Protein 7Q97 (pdb70)

Foldseek 3Di:
DEQFDWADLVVVVVQVDQCAPPCQGFLFQWHKDWDVLQFLDWAFFLDIDTWTKIFIRPAPDQAAQAGPRIFTQQFWKWFADDQCGIWTAGRHRIITDPGPDFYLLQKDWDDDPFWIKIQGQFFKIWTWGADVPDNGMIGTAKIDGLARWIKGWDADPVGHTAFIATPVRHTFKGWDADDVCRRYTAWMWTQFPVRDIATAKGFDADPSSHTAWIAGSVRQTAKGWDADPVRHTAWIAGLQGKIKGWDWDADPVRDIGTAWIDTPLGWIKGWDADVVQQKIWIATPVRFIWIWHADPSSRTAWTQGSVRWIKGFDADRSGDTAWIAGSVGKIWGWDADPSNHTAWIATSVGQMKGFDADDVHRHTAKTAGSVGQMKGWDADPSRATAKIAGSVGWIKGWDADSSGHTAWIAGPPGQIKGFDADNSGHTAWIAGSDRWIKGFDADRSGDTAWIAGRVGWIKGWDADPSRHTAKIATPVGFMKGWDDDSNPQKIWIAASVGFIKIWGAHSVRHTAWIQGRVGQIWGWDAHSVGQTAWTAASVGFIKGWDADPVRDTAKIAARQGWMWGFDADSSGATAWIWIDFHVPIWIKGFDPDPNRHTAWIDGPQFIKGWDADPVRHTAKIKTDGDPDDIFIKGWDADPVRHTAWIQGPVGIKGFDADPLGDTQWIADRVGKIWGWDDPSAAAQTFTQTRHRTAKGFHADSVSHGQKIDGFCKIKGWDADPVGHTADIDIGVAKGFDADSNRHTAKIWGHDPDDIKMWGWDADPVGFTAWIATSVRPDIDGWAADRVGQTDQPPVPNDDDPRSSDDADHVQKGWDADSQRFTAWIAHDVFGIKGWDADSLRHTAKIWGQDPQGIKMKGWDADQQGFTFKIWIATPPRHTDWMKGFDDDVLATAWIDTDVWIKGFDPDPPFLATFWIWIDDDPPTAIWGFDADLQSFTAFIAGPVRPGQKGFDADFFLRPTPDIDHDPDDDDDACGGRQWGADVVVRWIAQTNFIAHRVRQWTRHFAPCPPVVHSDRTHQDSGSRFKHDRNSHCTFNGSIDGCPGDHD/DEQFDWADLVVVVVQVDQCAPPCQGFLFQWHKDWDVLQFLDWAFFLDIDTWTKIFIRPAPDQAAQAGPRIFTQQFWKWFADDQCGIWTAGRHRIITDPGPDFYLLQKDWDDDPFWIKIQGQFFKIWTWGADVPDNGMIGTAKIDGLARWIKGWDADPVGHTAFIATPVRHTFKGWDADDVCRRYTAWMWTQFPVRDIATAKGFDADPSSHTAWIAGSVRQTAKGWDADPVRHTAWIAGLQGKIKGWDWDADPVRDIGTAWIDTPLGWIKGWDADVVQQKIWIATPVRFIWIWHADPSSRTAWTQGSVRWIKGFDADRSGDTAWIAGSVGKIWGWDADPSNHTAWIATSVGQMKGFDADDVHRHTAKTAGSVGQMKGWDADPSRATAKIAGSVGWIKGWDADSSGHTAWIAGPPGQIKGFDADNSGHTAWIAGSDRWIKGFDADRSGDTAWIAGRVGWIKGWDADPSRHTAKIATPVGFMKGWDDDSNPQKIWIAASVGFIKIWGAHSVRHTAWIQGRVGQIWGWDAHSVGQTAWTAASVGFIKGWDADPVRDTAKIAARQGWMWGFDADSSGATAWIWIDFHVPIWIKGFDPDPNRHTAWIDGPQFIKGWDADPVRHTAKIKTDGDPDDIFIKGWDADPVRHTAWIQGPVGIKGFDADPLGDTQWIADRVGKIWGWDDPSAAAQTFTQTRHRTAKGFHADSVSHGQKIDGFCKIKGWDADPVGHTADIDIGVAKGFDADSNRHTAKIWGHDPDDIKMWGWDADPVGFTAWIATSVRPDIDGWAADRVGQTDQPPVPNDDDPRSSDDADHVQKGWDADSQRFTAWIAHDVFGIKGWDADSLRHTAKIWGQDPQGIKMKGWDADQQGFTFKIWIATPPRHTDWMKGFDDDVLATAWIDTDVWIKGFDPDPPFLATFWIWIDDDPPTAIWGFDADLQSFTAFIAGPVRPGQKGFDADFFLRPTPDIDHDPDDDDDACGGRQWGADVVVRWIAQTNFIAHRVRQWTRHFAPCPPVVHSDRTHQDSGSRFKHDRNSHCTFNGSIDGCPGDHD

Nearest PDB structures (foldseek):
  7q97-assembly1_B  TM=1.001E+00  e=0.000E+00  Pseudomonas protegens Pf-5
  8qja-assembly4_D  TM=9.108E-01  e=1.073E-73  Advenella mimigardefordensis DPN7
  8qja-assembly3_C  TM=9.057E-01  e=6.418E-73  Advenella mimigardefordensis DPN7
  8qja-assembly1_A  TM=9.033E-01  e=5.367E-73  Advenella mimigardefordensis DPN7
  8qja-assembly2_B  TM=9.034E-01  e=8.206E-72  Advenella mimigardefordensis DPN7

Radius of gyration: 44.53 Å; Cα contacts (8 Å, |Δi|>4): 4723; chains: 2; bounding box: 125×110×73 Å

Structure (mmCIF, N/CA/C/O backbone):
data_7Q97
#
_entry.id   7Q97
#
_cell.length_a   1.00
_cell.length_b   1.00
_cell.length_c   1.00
_cell.angle_alpha   90.00
_cell.angle_beta   90.00
_cell.angle_gamma   90.00
#
_symmetry.space_group_name_H-M   'P 1'
#
loop_
_atom_site.group_PDB
_atom_site.id
_atom_site.type_symbol
_atom_site.label_atom_id
_atom_site.label_alt_id
_atom_site.label_comp_id
_atom_site.label_asym_id
_atom_site.label_entity_id
_atom_site.label_seq_id
_atom_site.pdbx_PDB_ins_code
_atom_site.Cartn_x
_atom_site.Cartn_y
_atom_site.Cartn_z
_atom_site.occupancy
_atom_site.B_iso_or_equiv
_atom_site.auth_seq_id
_atom_site.auth_comp_id
_atom_site.auth_asym_id
_atom_site.auth_atom_id
_atom_site.pdbx_PDB_model_num
ATOM 1 N N . LYS A 1 208 ? 92.436 177.186 126.445 1.00 56.82 268 LYS A N 1
ATOM 2 C CA . LYS A 1 208 ? 91.736 176.419 127.470 1.00 56.82 268 LYS A CA 1
ATOM 3 C C . LYS A 1 208 ? 91.439 175.005 126.982 1.00 56.82 268 LYS A C 1
ATOM 4 O O . LYS A 1 208 ? 90.848 174.204 127.702 1.00 56.82 268 LYS A O 1
ATOM 12 N N . GLY A 1 209 ? 91.851 174.706 125.761 1.00 56.70 269 GLY A N 1
ATOM 13 C CA . GLY A 1 209 ? 91.654 173.384 125.206 1.00 56.70 269 GLY A CA 1
ATOM 14 C C . GLY A 1 209 ? 91.840 173.400 123.705 1.00 56.70 269 GLY A C 1
ATOM 15 O O . GLY A 1 209 ? 92.054 174.444 123.088 1.00 56.70 269 GLY A O 1
ATOM 17 N N . LYS A 1 210 ? 91.752 172.202 123.129 1.00 55.13 270 LYS A N 1
ATOM 18 C CA . LYS A 1 210 ? 91.874 172.009 121.686 1.00 55.13 270 LYS A CA 1
ATOM 19 C C . LYS A 1 210 ? 93.207 172.562 121.173 1.00 55.13 270 LYS A C 1
ATOM 20 O O . LYS A 1 210 ? 93.261 173.466 120.338 1.00 55.13 270 LYS A O 1
ATOM 28 N N . PHE A 1 211 ? 94.292 171.994 121.696 1.00 52.97 271 PHE A N 1
ATOM 29 C CA . PHE A 1 211 ? 95.645 172.375 121.299 1.00 52.97 271 PHE A CA 1
ATOM 30 C C . PHE A 1 211 ? 96.021 171.556 120.069 1.00 52.97 271 PHE A C 1
ATOM 31 O O . PHE A 1 211 ? 96.437 170.401 120.179 1.00 52.97 271 PHE A O 1
ATOM 41 N N . LEU A 1 212 ? 95.893 172.162 118.894 1.00 51.64 272 LEU A N 1
ATOM 42 C CA . LEU A 1 212 ? 96.154 171.460 117.648 1.00 51.64 272 LEU A CA 1
ATOM 43 C C . LEU A 1 212 ? 97.636 171.129 117.497 1.00 51.64 272 LEU A C 1
ATOM 44 O O . LEU A 1 212 ? 98.505 171.708 118.151 1.00 51.64 272 LEU A O 1
ATOM 51 N N . SER A 1 213 ? 97.909 170.158 116.634 1.00 46.59 273 SER A N 1
ATOM 52 C CA . SER A 1 213 ? 99.268 169.773 116.278 1.00 46.59 273 SER A CA 1
ATOM 53 C C . SER A 1 213 ? 99.222 169.122 114.900 1.00 46.59 273 SER A C 1
ATOM 54 O O . SER A 1 213 ? 98.203 169.178 114.203 1.00 46.59 273 SER A O 1
ATOM 59 N N . ASN A 1 214 ? 100.332 168.509 114.499 1.00 43.35 274 ASN A N 1
ATOM 60 C CA . ASN A 1 214 ? 100.419 167.803 113.226 1.00 43.35 274 ASN A CA 1
ATOM 61 C C . ASN A 1 214 ? 101.283 166.568 113.421 1.00 43.35 274 ASN A C 1
ATOM 62 O O . ASN A 1 214 ? 102.450 166.684 113.803 1.00 43.35 274 ASN A O 1
ATOM 69 N N . LEU A 1 215 ? 100.716 165.395 113.164 1.00 37.26 275 LEU A N 1
ATOM 70 C CA . LEU A 1 215 ? 101.461 164.150 113.303 1.00 37.26 275 LEU A CA 1
ATOM 71 C C . LEU A 1 215 ? 102.695 164.142 112.404 1.00 37.26 275 LEU A C 1
ATOM 72 O O . LEU A 1 215 ? 102.929 165.077 111.640 1.00 37.26 275 LEU A O 1
ATOM 79 N N . SER A 1 229 ? 90.674 144.686 123.960 1.00 29.97 289 SER A N 1
ATOM 80 C CA . SER A 1 229 ? 89.568 144.206 123.141 1.00 29.97 289 SER A CA 1
ATOM 81 C C . SER A 1 229 ? 90.009 143.989 121.704 1.00 29.97 289 SER A C 1
ATOM 82 O O . SER A 1 229 ? 91.164 144.220 121.359 1.00 29.97 289 SER A O 1
ATOM 85 N N . GLN A 1 230 ? 89.075 143.543 120.863 1.00 30.83 290 GLN A N 1
ATOM 86 C CA . GLN A 1 230 ? 89.384 143.361 119.451 1.00 30.83 290 GLN A CA 1
ATOM 87 C C . GLN A 1 230 ? 89.650 144.697 118.773 1.00 30.83 290 GLN A C 1
ATOM 88 O O . GLN A 1 230 ? 90.500 144.789 117.881 1.00 30.83 290 GLN A O 1
ATOM 96 N N . ALA A 1 231 ? 88.926 145.743 119.176 1.00 29.93 291 ALA A N 1
ATOM 97 C CA . ALA A 1 231 ? 89.099 147.050 118.553 1.00 29.93 291 ALA A CA 1
ATOM 98 C C . ALA A 1 231 ? 90.490 147.611 118.817 1.00 29.93 291 ALA A C 1
ATOM 99 O O . ALA A 1 231 ? 91.123 148.172 117.915 1.00 29.93 291 ALA A O 1
ATOM 103 N N . THR A 1 232 ? 90.982 147.472 120.049 1.00 30.52 292 THR A N 1
ATOM 104 C CA . THR A 1 232 ? 92.300 147.990 120.392 1.00 30.52 292 THR A CA 1
ATOM 105 C C . THR A 1 232 ? 93.414 147.296 119.620 1.00 30.52 292 THR A C 1
ATOM 106 O O . THR A 1 232 ? 94.520 147.837 119.534 1.00 30.52 292 THR A O 1
ATOM 111 N N . ASN A 1 233 ? 93.154 146.113 119.067 1.00 29.65 293 ASN A N 1
ATOM 112 C CA . ASN A 1 233 ? 94.130 145.414 118.239 1.00 29.65 293 ASN A CA 1
ATOM 113 C C . ASN A 1 233 ? 94.000 145.773 116.766 1.00 29.65 293 ASN A C 1
ATOM 114 O O . ASN A 1 233 ? 95.013 145.946 116.083 1.00 29.65 293 ASN A O 1
ATOM 121 N N . ALA A 1 234 ? 92.773 145.880 116.261 1.00 30.64 294 ALA A N 1
ATOM 122 C CA . ALA A 1 234 ? 92.568 146.325 114.888 1.00 30.64 294 ALA A CA 1
ATOM 123 C C . ALA A 1 234 ? 93.100 147.737 114.684 1.00 30.64 294 ALA A C 1
ATOM 124 O O . ALA A 1 234 ? 93.695 148.043 113.645 1.00 30.64 294 ALA A O 1
ATOM 128 N N . LEU A 1 235 ? 92.894 148.609 115.669 1.00 30.03 295 LEU A N 1
ATOM 129 C CA . LEU A 1 235 ? 93.416 149.969 115.590 1.00 30.03 295 LEU A CA 1
ATOM 130 C C . LEU A 1 235 ? 94.938 149.986 115.538 1.00 30.03 295 LEU A C 1
ATOM 131 O O . LEU A 1 235 ? 95.528 150.762 114.779 1.00 30.03 295 LEU A O 1
ATOM 138 N N . THR A 1 236 ? 95.591 149.139 116.330 1.00 30.04 296 THR A N 1
ATOM 139 C CA . THR A 1 236 ? 97.046 149.119 116.385 1.00 30.04 296 THR A CA 1
ATOM 140 C C . THR A 1 236 ? 97.686 148.442 115.180 1.00 30.04 296 THR A C 1
ATOM 141 O O . THR A 1 236 ? 98.881 148.640 114.944 1.00 30.04 296 THR A O 1
ATOM 147 N N . GLN A 1 237 ? 96.935 147.647 114.422 1.00 30.02 297 GLN A N 1
ATOM 148 C CA . GLN A 1 237 ? 97.478 147.033 113.218 1.00 30.02 297 GLN A CA 1
ATOM 149 C C . GLN A 1 237 ? 97.467 147.968 112.021 1.00 30.02 297 GLN A C 1
ATOM 150 O O . GLN A 1 237 ? 98.153 147.690 111.033 1.00 30.02 297 GLN A O 1
ATOM 158 N N . ALA A 1 238 ? 96.713 149.065 112.082 1.00 25.26 298 ALA A N 1
ATOM 159 C CA . ALA A 1 238 ? 96.573 149.956 110.942 1.00 25.26 298 ALA A CA 1
ATOM 160 C C . ALA A 1 238 ? 97.237 151.308 111.136 1.00 25.26 298 ALA A C 1
ATOM 161 O O . ALA A 1 238 ? 97.610 151.938 110.143 1.00 25.26 298 ALA A O 1
ATOM 163 N N . VAL A 1 239 ? 97.411 151.757 112.378 1.00 23.91 299 VAL A N 1
ATOM 164 C CA . VAL A 1 239 ? 98.065 153.038 112.617 1.00 23.91 299 VAL A CA 1
ATOM 165 C C . VAL A 1 239 ? 99.474 153.022 112.044 1.00 23.91 299 VAL A C 1
ATOM 166 O O . VAL A 1 239 ? 99.909 153.982 111.398 1.00 23.91 299 VAL A O 1
ATOM 172 N N . VAL A 1 240 ? 100.201 151.929 112.253 1.00 19.94 300 VAL A N 1
ATOM 173 C CA . VAL A 1 240 ? 101.580 151.801 111.810 1.00 19.94 300 VAL A CA 1
ATOM 174 C C . VAL A 1 240 ? 101.711 150.535 110.977 1.00 19.94 300 VAL A C 1
ATOM 175 O O . VAL A 1 240 ? 101.000 149.550 111.194 1.00 19.94 300 VAL A O 1
ATOM 181 N N . ALA A 1 241 ? 102.647 150.559 110.034 1.00 16.19 301 ALA A N 1
ATOM 182 C CA . ALA A 1 241 ? 102.855 149.491 109.071 1.00 16.19 301 ALA A CA 1
ATOM 183 C C . ALA A 1 241 ? 104.300 149.014 109.130 1.00 16.19 301 ALA A C 1
ATOM 184 O O . ALA A 1 241 ? 105.139 149.584 109.829 1.00 16.19 301 ALA A O 1
ATOM 188 N N . SER A 1 242 ? 104.580 147.946 108.391 1.00 15.95 302 SER A N 1
ATOM 189 C CA . SER A 1 242 ? 105.916 147.353 108.346 1.00 15.95 302 SER A CA 1
ATOM 190 C C . SER A 1 242 ? 106.479 147.109 109.743 1.00 15.95 302 SER A C 1
ATOM 191 O O . SER A 1 242 ? 107.628 146.694 109.896 1.00 15.95 302 SER A O 1
ATOM 194 N N . PRO A 1 245 ? 107.001 150.607 112.148 1.00 18.50 305 PRO A N 1
ATOM 195 C CA . PRO A 1 245 ? 107.950 151.714 112.067 1.00 18.50 305 PRO A CA 1
ATOM 196 C C . PRO A 1 245 ? 107.662 152.730 110.979 1.00 18.50 305 PRO A C 1
ATOM 197 O O . PRO A 1 245 ? 108.223 153.817 111.022 1.00 18.50 305 PRO A O 1
ATOM 208 N N . VAL A 1 246 ? 106.813 152.393 110.020 1.00 17.04 306 VAL A N 1
ATOM 209 C CA . VAL A 1 246 ? 106.389 153.331 108.992 1.00 17.04 306 VAL A CA 1
ATOM 210 C C . VAL A 1 246 ? 104.951 153.713 109.280 1.00 17.04 306 VAL A C 1
ATOM 211 O O . VAL A 1 246 ? 104.052 152.869 109.213 1.00 17.04 306 VAL A O 1
ATOM 224 N N . HIS A 1 247 ? 104.732 154.982 109.592 1.00 19.64 307 HIS A N 1
ATOM 225 C CA . HIS A 1 247 ? 103.383 155.461 109.811 1.00 19.64 307 HIS A CA 1
ATOM 226 C C . HIS A 1 247 ? 102.595 155.372 108.513 1.00 19.64 307 HIS A C 1
ATOM 227 O O . HIS A 1 247 ? 103.147 155.467 107.417 1.00 19.64 307 HIS A O 1
ATOM 241 N N . ALA A 1 248 ? 101.290 155.170 108.646 1.00 21.90 308 ALA A N 1
ATOM 242 C CA . ALA A 1 248 ? 100.445 154.933 107.484 1.00 21.90 308 ALA A CA 1
ATOM 243 C C . ALA A 1 248 ? 100.051 156.233 106.800 1.00 21.90 308 ALA A C 1
ATOM 244 O O . ALA A 1 248 ? 100.332 156.439 105.615 1.00 21.90 308 ALA A O 1
ATOM 251 N N . ALA A 1 249 ? 99.381 157.116 107.537 1.00 23.41 309 ALA A N 1
ATOM 252 C CA . ALA A 1 249 ? 98.949 158.385 106.970 1.00 23.41 309 ALA A CA 1
ATOM 253 C C . ALA A 1 249 ? 100.141 159.211 106.518 1.00 23.41 309 ALA A C 1
ATOM 254 O O . ALA A 1 249 ? 100.150 159.766 105.413 1.00 23.41 309 ALA A O 1
ATOM 261 N N . THR A 1 250 ? 101.158 159.296 107.362 1.00 21.41 310 THR A N 1
ATOM 262 C CA . THR A 1 250 ? 102.376 160.025 107.059 1.00 21.41 310 THR A CA 1
ATOM 263 C C . THR A 1 250 ? 103.428 159.020 106.618 1.00 21.41 310 THR A C 1
ATOM 264 O O . THR A 1 250 ? 103.743 158.082 107.355 1.00 21.41 310 THR A O 1
ATOM 275 N N . GLY A 1 251 ? 103.971 159.216 105.428 1.00 19.68 311 GLY A N 1
ATOM 276 C CA . GLY A 1 251 ? 104.940 158.285 104.901 1.00 19.68 311 GLY A CA 1
ATOM 277 C C . GLY A 1 251 ? 106.292 158.446 105.543 1.00 19.68 311 GLY A C 1
ATOM 278 O O . GLY A 1 251 ? 107.300 158.606 104.856 1.00 19.68 311 GLY A O 1
ATOM 282 N N . ALA A 1 252 ? 106.322 158.386 106.860 1.00 18.50 312 ALA A N 1
ATOM 283 C CA . ALA A 1 252 ? 107.503 158.689 107.640 1.00 18.50 312 ALA A CA 1
ATOM 284 C C . ALA A 1 252 ? 107.988 157.454 108.374 1.00 18.50 312 ALA A C 1
ATOM 285 O O . ALA A 1 252 ? 107.456 156.359 108.222 1.00 18.50 312 ALA A O 1
ATOM 292 N N . LYS A 1 253 ? 109.022 157.656 109.177 1.00 21.13 313 LYS A N 1
ATOM 293 C CA . LYS A 1 253 ? 109.587 156.640 110.038 1.00 21.13 313 LYS A CA 1
ATOM 294 C C . LYS A 1 253 ? 109.360 157.009 111.490 1.00 21.13 313 LYS A C 1
ATOM 295 O O . LYS A 1 253 ? 109.366 158.183 111.856 1.00 21.13 313 LYS A O 1
ATOM 314 N N . VAL A 1 254 ? 109.151 155.997 112.315 1.00 18.75 314 VAL A N 1
ATOM 315 C CA . VAL A 1 254 ? 109.245 156.154 113.754 1.00 18.75 314 VAL A CA 1
ATOM 316 C C . VAL A 1 254 ? 109.995 154.944 114.267 1.00 18.75 314 VAL A C 1
ATOM 317 O O . VAL A 1 254 ? 109.597 153.806 114.003 1.00 18.75 314 VAL A O 1
ATOM 330 N N . LEU A 1 255 ? 111.078 155.179 114.982 1.00 19.98 315 LEU A N 1
ATOM 331 C CA . LEU A 1 255 ? 111.993 154.115 115.363 1.00 19.98 315 LEU A CA 1
ATOM 332 C C . LEU A 1 255 ? 112.342 154.315 116.832 1.00 19.98 315 LEU A C 1
ATOM 333 O O . LEU A 1 255 ? 113.315 154.990 117.170 1.00 19.98 315 LEU A O 1
ATOM 349 N N . GLY A 1 256 ? 111.536 153.719 117.697 1.00 23.25 316 GLY A N 1
ATOM 350 C CA . GLY A 1 256 ? 111.777 153.761 119.119 1.00 23.25 316 GLY A CA 1
ATOM 351 C C . GLY A 1 256 ? 111.243 152.536 119.821 1.00 23.25 316 GLY A C 1
ATOM 352 O O . GLY A 1 256 ? 110.060 152.210 119.702 1.00 23.25 316 GLY A O 1
ATOM 356 N N . ALA A 1 257 ? 112.098 151.859 120.566 1.00 26.88 317 ALA A N 1
ATOM 357 C CA . ALA A 1 257 ? 111.738 150.622 121.246 1.00 26.88 317 ALA A CA 1
ATOM 358 C C . ALA A 1 257 ? 112.903 150.231 122.147 1.00 26.88 317 ALA A C 1
ATOM 359 O O . ALA A 1 257 ? 113.874 150.983 122.293 1.00 26.88 317 ALA A O 1
ATOM 366 N N . ASP A 1 258 ? 112.812 149.042 122.744 1.00 29.05 318 ASP A N 1
ATOM 367 C CA . ASP A 1 258 ? 113.879 148.552 123.605 1.00 29.05 318 ASP A CA 1
ATOM 368 C C . ASP A 1 258 ? 115.192 148.384 122.855 1.00 29.05 318 ASP A C 1
ATOM 369 O O . ASP A 1 258 ? 116.249 148.318 123.490 1.00 29.05 318 ASP A O 1
ATOM 378 N N . ASP A 1 259 ? 115.153 148.300 121.524 1.00 27.96 319 ASP A N 1
ATOM 379 C CA . ASP A 1 259 ? 116.394 148.221 120.763 1.00 27.96 319 ASP A CA 1
ATOM 380 C C . ASP A 1 259 ? 117.214 149.492 120.928 1.00 27.96 319 ASP A C 1
ATOM 381 O O . ASP A 1 259 ? 118.448 149.446 120.962 1.00 27.96 319 ASP A O 1
ATOM 390 N N . ASP A 1 260 ? 116.545 150.633 121.031 1.00 26.23 320 ASP A N 1
ATOM 391 C CA . ASP A 1 260 ? 117.196 151.919 121.212 1.00 26.23 320 ASP A CA 1
ATOM 392 C C . ASP A 1 260 ? 117.308 152.328 122.675 1.00 26.23 320 ASP A C 1
ATOM 393 O O . ASP A 1 260 ? 117.745 153.445 122.961 1.00 26.23 320 ASP A O 1
ATOM 402 N N . LEU A 1 261 ? 116.916 151.462 123.601 1.00 27.58 321 LEU A N 1
ATOM 403 C CA . LEU A 1 261 ? 117.030 151.751 125.025 1.00 27.58 321 LEU A CA 1
ATOM 404 C C . LEU A 1 261 ? 118.443 151.388 125.450 1.00 27.58 321 LEU A C 1
ATOM 405 O O . LEU A 1 261 ? 118.741 150.245 125.794 1.00 27.58 321 LEU A O 1
ATOM 421 N N . ASP A 1 262 ? 119.328 152.383 125.427 1.00 26.20 322 ASP A N 1
ATOM 422 C CA . ASP A 1 262 ? 120.741 152.122 125.670 1.00 26.20 322 ASP A CA 1
ATOM 423 C C . ASP A 1 262 ? 120.994 151.613 127.084 1.00 26.20 322 ASP A C 1
ATOM 424 O O . ASP A 1 262 ? 121.793 150.691 127.280 1.00 26.20 322 ASP A O 1
ATOM 433 N N . PHE A 1 263 ? 120.340 152.193 128.085 1.00 26.60 323 PHE A N 1
ATOM 434 C CA . PHE A 1 263 ? 120.572 151.759 129.457 1.00 26.60 323 PHE A CA 1
ATOM 435 C C . PHE A 1 263 ? 119.484 152.319 130.360 1.00 26.60 323 PHE A C 1
ATOM 436 O O . PHE A 1 263 ? 118.695 153.180 129.964 1.00 26.60 323 PHE A O 1
ATOM 453 N N . THR A 1 264 ? 119.464 151.816 131.590 1.00 28.74 324 THR A N 1
ATOM 454 C CA . THR A 1 264 ? 118.499 152.227 132.597 1.00 28.74 324 THR A CA 1
ATOM 455 C C . THR A 1 264 ? 119.156 152.143 133.965 1.00 28.74 324 THR A C 1
ATOM 456 O O . THR A 1 264 ? 119.849 151.169 134.265 1.00 28.74 324 THR A O 1
ATOM 467 N N . LEU A 1 265 ? 118.928 153.163 134.793 1.00 28.05 325 LEU A N 1
ATOM 468 C CA . LEU A 1 265 ? 119.518 153.239 136.116 1.00 28.05 325 LEU A CA 1
ATOM 469 C C . LEU A 1 265 ? 118.452 153.152 137.196 1.00 28.05 325 LEU A C 1
ATOM 470 O O . LEU A 1 265 ? 117.320 153.602 137.000 1.00 28.05 325 LEU A O 1
ATOM 486 N N . PRO A 1 266 ? 118.782 152.586 138.352 1.00 27.61 326 PRO A N 1
ATOM 487 C CA . PRO A 1 266 ? 117.832 152.578 139.461 1.00 27.61 326 PRO A CA 1
ATOM 488 C C . PRO A 1 266 ? 117.705 153.946 140.106 1.00 27.61 326 PRO A C 1
ATOM 489 O O . PRO A 1 266 ? 118.596 154.793 140.030 1.00 27.61 326 PRO A O 1
ATOM 500 N N . GLY A 1 267 ? 116.573 154.150 140.754 1.00 28.29 327 GLY A N 1
ATOM 501 C CA . GLY A 1 267 ? 116.364 155.352 141.529 1.00 28.29 327 GLY A CA 1
ATOM 502 C C . GLY A 1 267 ? 114.897 155.584 141.783 1.00 28.29 327 GLY A C 1
ATOM 503 O O . GLY A 1 267 ? 114.025 154.942 141.201 1.00 28.29 327 GLY A O 1
ATOM 507 N N . LEU A 1 268 ? 114.640 156.533 142.680 1.00 32.26 328 LEU A N 1
ATOM 508 C CA . LEU A 1 268 ? 113.269 156.945 142.940 1.00 32.26 328 LEU A CA 1
ATOM 509 C C . LEU A 1 268 ? 112.616 157.439 141.660 1.00 32.26 328 LEU A C 1
ATOM 510 O O . LEU A 1 268 ? 111.457 157.115 141.377 1.00 32.26 328 LEU A O 1
ATOM 526 N N . MET A 1 269 ? 113.344 158.232 140.880 1.00 35.14 329 MET A N 1
ATOM 527 C CA . MET A 1 269 ? 112.970 158.540 139.507 1.00 35.14 329 MET A CA 1
ATOM 528 C C . MET A 1 269 ? 113.953 157.853 138.572 1.00 35.14 329 MET A C 1
ATOM 529 O O . MET A 1 269 ? 115.107 158.296 138.467 1.00 35.14 329 MET A O 1
ATOM 543 N N . PRO A 1 270 ? 113.566 156.775 137.897 1.00 31.81 330 PRO A N 1
ATOM 544 C CA . PRO A 1 270 ? 114.501 156.101 136.996 1.00 31.81 330 PRO A CA 1
ATOM 545 C C . PRO A 1 270 ? 114.951 157.001 135.859 1.00 31.81 330 PRO A C 1
ATOM 546 O O . PRO A 1 270 ? 114.215 157.875 135.397 1.00 31.81 330 PRO A O 1
ATOM 557 N N . ILE A 1 271 ? 116.181 156.780 135.414 1.00 30.04 331 ILE A N 1
ATOM 558 C CA . ILE A 1 271 ? 116.732 157.450 134.247 1.00 30.04 331 ILE A CA 1
ATOM 559 C C . ILE A 1 271 ? 116.698 156.462 133.092 1.00 30.04 331 ILE A C 1
ATOM 560 O O . ILE A 1 271 ? 117.381 155.433 133.125 1.00 30.04 331 ILE A O 1
ATOM 576 N N . GLU A 1 272 ? 115.912 156.774 132.070 1.00 29.98 332 GLU A N 1
ATOM 577 C CA . GLU A 1 272 ? 115.689 155.884 130.939 1.00 29.98 332 GLU A CA 1
ATOM 578 C C . GLU A 1 272 ? 116.182 156.593 129.685 1.00 29.98 332 GLU A C 1
ATOM 579 O O . GLU A 1 272 ? 115.598 157.596 129.263 1.00 29.98 332 GLU A O 1
ATOM 591 N N . TRP A 1 273 ? 117.256 156.072 129.091 1.00 26.15 333 TRP A N 1
ATOM 592 C CA . TRP A 1 273 ? 117.911 156.712 127.953 1.00 26.15 333 TRP A CA 1
ATOM 593 C C . TRP A 1 273 ? 117.329 156.157 126.657 1.00 26.15 333 TRP A C 1
ATOM 594 O O . TRP A 1 273 ? 117.928 155.335 125.964 1.00 26.15 333 TRP A O 1
ATOM 615 N N . GLN A 1 274 ? 116.131 156.629 126.330 1.00 26.84 334 GLN A N 1
ATOM 616 C CA . GLN A 1 274 ? 115.387 156.168 125.166 1.00 26.84 334 GLN A CA 1
ATOM 617 C C . GLN A 1 274 ? 115.507 157.192 124.046 1.00 26.84 334 GLN A C 1
ATOM 618 O O . GLN A 1 274 ? 115.089 158.342 124.204 1.00 26.84 334 GLN A O 1
ATOM 632 N N . ARG A 1 275 ? 116.067 156.773 122.922 1.00 23.54 335 ARG A N 1
ATOM 633 C CA . ARG A 1 275 ? 116.190 157.613 121.743 1.00 23.54 335 ARG A CA 1
ATOM 634 C C . ARG A 1 275 ? 115.017 157.402 120.796 1.00 23.54 335 ARG A C 1
ATOM 635 O O . ARG A 1 275 ? 114.328 156.383 120.837 1.00 23.54 335 ARG A O 1
ATOM 656 N N . PHE A 1 276 ? 114.802 158.386 119.927 1.00 23.40 336 PHE A N 1
ATOM 657 C CA . PHE A 1 276 ? 113.666 158.374 119.025 1.00 23.40 336 PHE A CA 1
ATOM 658 C C . PHE A 1 276 ? 114.043 159.062 117.725 1.00 23.40 336 PHE A C 1
ATOM 659 O O . PHE A 1 276 ? 114.780 160.047 117.731 1.00 23.40 336 PHE A O 1
ATOM 676 N N . TYR A 1 277 ? 113.517 158.549 116.621 1.00 19.01 337 TYR A N 1
ATOM 677 C CA . TYR A 1 277 ? 113.793 159.057 115.285 1.00 19.01 337 TYR A CA 1
ATOM 678 C C . TYR A 1 277 ? 112.490 159.128 114.514 1.00 19.01 337 TYR A C 1
ATOM 679 O O . TYR A 1 277 ? 111.746 158.146 114.484 1.00 19.01 337 TYR A O 1
ATOM 697 N N . ASN A 1 278 ? 112.215 160.264 113.881 1.00 21.06 338 ASN A N 1
ATOM 698 C CA . ASN A 1 278 ? 110.924 160.481 113.249 1.00 21.06 338 ASN A CA 1
ATOM 699 C C . ASN A 1 278 ? 111.002 160.827 111.773 1.00 21.06 338 ASN A C 1
ATOM 700 O O . ASN A 1 278 ? 110.092 160.476 111.027 1.00 21.06 338 ASN A O 1
ATOM 711 N N . SER A 1 279 ? 112.043 161.512 111.334 1.00 20.69 339 SER A N 1
ATOM 712 C CA . SER A 1 279 ? 112.220 161.945 109.953 1.00 20.69 339 SER A CA 1
ATOM 713 C C . SER A 1 279 ? 111.203 162.981 109.521 1.00 20.69 339 SER A C 1
ATOM 714 O O . SER A 1 279 ? 111.094 163.268 108.325 1.00 20.69 339 SER A O 1
ATOM 722 N N . ARG A 1 280 ? 110.450 163.547 110.454 1.00 23.50 340 ARG A N 1
ATOM 723 C CA . ARG A 1 280 ? 109.498 164.590 110.132 1.00 23.50 340 ARG A CA 1
ATOM 724 C C . ARG A 1 280 ? 109.686 165.832 110.984 1.00 23.50 340 ARG A C 1
ATOM 725 O O . ARG A 1 280 ? 109.090 166.866 110.669 1.00 23.50 340 ARG A O 1
ATOM 746 N N . ASP A 1 281 ? 110.497 165.770 112.037 1.00 29.20 341 ASP A N 1
ATOM 747 C CA . ASP A 1 281 ? 110.773 166.944 112.846 1.00 29.20 341 ASP A CA 1
ATOM 748 C C . ASP A 1 281 ? 111.633 167.939 112.072 1.00 29.20 341 ASP A C 1
ATOM 749 O O . ASP A 1 281 ? 112.423 167.568 111.200 1.00 29.20 341 ASP A O 1
ATOM 758 N N . GLU A 1 282 ? 111.466 169.218 112.396 1.00 36.92 342 GLU A N 1
ATOM 759 C CA . GLU A 1 282 ? 112.143 170.297 111.691 1.00 36.92 342 GLU A CA 1
ATOM 760 C C . GLU A 1 282 ? 113.437 170.745 112.363 1.00 36.92 342 GLU A C 1
ATOM 761 O O . GLU A 1 282 ? 114.099 171.652 111.850 1.00 36.92 342 GLU A O 1
ATOM 773 N N . ARG A 1 283 ? 113.817 170.142 113.487 1.00 35.83 343 ARG A N 1
ATOM 774 C CA . ARG A 1 283 ? 115.048 170.522 114.170 1.00 35.83 343 ARG A CA 1
ATOM 775 C C . ARG A 1 283 ? 116.246 169.987 113.401 1.00 35.83 343 ARG A C 1
ATOM 776 O O . ARG A 1 283 ? 116.495 168.778 113.383 1.00 35.83 343 ARG A O 1
ATOM 797 N N . ARG A 1 284 ? 116.987 170.891 112.762 1.00 35.63 344 ARG A N 1
ATOM 798 C CA . ARG A 1 284 ? 118.166 170.517 111.993 1.00 35.63 344 ARG A CA 1
ATOM 799 C C . ARG A 1 284 ? 119.371 170.202 112.862 1.00 35.63 344 ARG A C 1
ATOM 800 O O . ARG A 1 284 ? 120.307 169.555 112.380 1.00 35.63 344 ARG A O 1
ATOM 821 N N . ASP A 1 285 ? 119.377 170.643 114.116 1.00 33.34 345 ASP A N 1
ATOM 822 C CA . ASP A 1 285 ? 120.521 170.473 114.995 1.00 33.34 345 ASP A CA 1
ATOM 823 C C . ASP A 1 285 ? 120.064 169.930 116.338 1.00 33.34 345 ASP A C 1
ATOM 824 O O . ASP A 1 285 ? 118.904 170.071 116.730 1.00 33.34 345 ASP A O 1
ATOM 833 N N . GLY A 1 286 ? 120.999 169.305 117.037 1.00 27.29 346 GLY A N 1
ATOM 834 C CA . GLY A 1 286 ? 120.704 168.740 118.336 1.00 27.29 346 GLY A CA 1
ATOM 835 C C . GLY A 1 286 ? 121.917 168.029 118.881 1.00 27.29 346 GLY A C 1
ATOM 836 O O . GLY A 1 286 ? 122.990 168.022 118.272 1.00 27.29 346 GLY A O 1
ATOM 840 N N . LEU A 1 287 ? 121.729 167.426 120.051 1.00 24.59 347 LEU A N 1
ATOM 841 C CA . LEU A 1 287 ? 122.806 166.698 120.697 1.00 24.59 347 LEU A CA 1
ATOM 842 C C . LEU A 1 287 ? 123.176 165.416 119.969 1.00 24.59 347 LEU A C 1
ATOM 843 O O . LEU A 1 287 ? 124.237 164.854 120.254 1.00 24.59 347 LEU A O 1
ATOM 859 N N . LEU A 1 288 ? 122.340 164.943 119.047 1.00 22.21 348 LEU A N 1
ATOM 860 C CA . LEU A 1 288 ? 122.591 163.706 118.331 1.00 22.21 348 LEU A CA 1
ATOM 861 C C . LEU A 1 288 ? 122.397 163.833 116.833 1.00 22.21 348 LEU A C 1
ATOM 862 O O . LEU A 1 288 ? 122.535 162.834 116.125 1.00 22.21 348 LEU A O 1
ATOM 878 N N . GLY A 1 289 ? 122.085 165.008 116.335 1.00 23.93 349 GLY A N 1
ATOM 879 C CA . GLY A 1 289 ? 121.947 165.236 114.916 1.00 23.93 349 GLY A CA 1
ATOM 880 C C . GLY A 1 289 ? 120.500 165.393 114.499 1.00 23.93 349 GLY A C 1
ATOM 881 O O . GLY A 1 289 ? 119.582 165.474 115.317 1.00 23.93 349 GLY A O 1
ATOM 885 N N . ALA A 1 290 ? 120.314 165.453 113.186 1.00 23.90 350 ALA A N 1
ATOM 886 C CA . ALA A 1 290 ? 118.988 165.622 112.619 1.00 23.90 350 ALA A CA 1
ATOM 887 C C . ALA A 1 290 ? 118.153 164.367 112.812 1.00 23.90 350 ALA A C 1
ATOM 888 O O . ALA A 1 290 ? 118.660 163.245 112.746 1.00 23.90 350 ALA A O 1
ATOM 895 N N . GLY A 1 291 ? 116.866 164.565 113.048 1.00 21.97 351 GLY A N 1
ATOM 896 C CA . GLY A 1 291 ? 115.956 163.459 113.296 1.00 21.97 351 GLY A CA 1
ATOM 897 C C . GLY A 1 291 ? 115.964 162.918 114.696 1.00 21.97 351 GLY A C 1
ATOM 898 O O . GLY A 1 291 ? 114.907 162.798 115.320 1.00 21.97 351 GLY A O 1
ATOM 902 N N . TRP A 1 292 ? 117.136 162.583 115.215 1.00 21.99 352 TRP A N 1
ATOM 903 C CA . TRP A 1 292 ? 117.219 161.966 116.524 1.00 21.99 352 TRP A CA 1
ATOM 904 C C . TRP A 1 292 ? 116.887 162.955 117.626 1.00 21.99 352 TRP A C 1
ATOM 905 O O . TRP A 1 292 ? 117.125 164.158 117.512 1.00 21.99 352 TRP A O 1
ATOM 926 N N . SER A 1 293 ? 116.334 162.423 118.708 1.00 26.69 353 SER A N 1
ATOM 927 C CA . SER A 1 293 ? 115.848 163.238 119.801 1.00 26.69 353 SER A CA 1
ATOM 928 C C . SER A 1 293 ? 115.999 162.452 121.091 1.00 26.69 353 SER A C 1
ATOM 929 O O . SER A 1 293 ? 116.141 161.229 121.086 1.00 26.69 353 SER A O 1
ATOM 937 N N . LEU A 1 294 ? 115.982 163.178 122.198 1.00 28.72 354 LEU A N 1
ATOM 938 C CA . LEU A 1 294 ? 116.199 162.629 123.519 1.00 28.72 354 LEU A CA 1
ATOM 939 C C . LEU A 1 294 ? 115.206 163.284 124.467 1.00 28.72 354 LEU A C 1
ATOM 940 O O . LEU A 1 294 ? 114.801 164.429 124.238 1.00 28.72 354 LEU A O 1
ATOM 956 N N . PRO A 1 295 ? 114.783 162.588 125.525 1.00 31.63 355 PRO A N 1
ATOM 957 C CA . PRO A 1 295 ? 113.737 163.156 126.390 1.00 31.63 355 PRO A CA 1
ATOM 958 C C . PRO A 1 295 ? 114.123 164.457 127.059 1.00 31.63 355 PRO A C 1
ATOM 959 O O . PRO A 1 295 ? 113.234 165.198 127.490 1.00 31.63 355 PRO A O 1
ATOM 970 N N . TYR A 1 296 ? 115.412 164.757 127.173 1.00 31.21 356 TYR A N 1
ATOM 971 C CA . TYR A 1 296 ? 115.883 165.929 127.889 1.00 31.21 356 TYR A CA 1
ATOM 972 C C . TYR A 1 296 ? 116.167 167.103 126.964 1.00 31.21 356 TYR A C 1
ATOM 973 O O . TYR A 1 296 ? 116.807 168.069 127.385 1.00 31.21 356 TYR A O 1
ATOM 991 N N . GLU A 1 297 ? 115.708 167.037 125.717 1.00 32.79 357 GLU A N 1
ATOM 992 C CA . GLU A 1 297 ? 115.865 168.111 124.747 1.00 32.79 357 GLU A CA 1
ATOM 993 C C . GLU A 1 297 ? 114.588 168.917 124.570 1.00 32.79 357 GLU A C 1
ATOM 994 O O . GLU A 1 297 ? 114.452 169.646 123.584 1.00 32.79 357 GLU A O 1
ATOM 1006 N N . ILE A 1 298 ? 113.650 168.793 125.508 1.00 38.67 358 ILE A N 1
ATOM 1007 C CA . ILE A 1 298 ? 112.384 169.500 125.401 1.00 38.67 358 ILE A CA 1
ATOM 1008 C C . ILE A 1 298 ? 112.620 170.995 125.286 1.00 38.67 358 ILE A C 1
ATOM 1009 O O . ILE A 1 298 ? 113.524 171.556 125.918 1.00 38.67 358 ILE A O 1
ATOM 1025 N N . SER A 1 299 ? 111.795 171.650 124.475 1.00 42.17 359 SER A N 1
ATOM 1026 C CA . SER A 1 299 ? 111.951 173.062 124.178 1.00 42.17 359 SER A CA 1
ATOM 1027 C C . SER A 1 299 ? 110.586 173.727 124.118 1.00 42.17 359 SER A C 1
ATOM 1028 O O . SER A 1 299 ? 109.587 173.107 123.750 1.00 42.17 359 SER A O 1
ATOM 1036 N N . VAL A 1 300 ? 110.564 175.006 124.474 1.00 43.82 360 VAL A N 1
ATOM 1037 C CA . VAL A 1 300 ? 109.372 175.838 124.421 1.00 43.82 360 VAL A CA 1
ATOM 1038 C C . VAL A 1 300 ? 109.729 177.120 123.690 1.00 43.82 360 VAL A C 1
ATOM 1039 O O . VAL A 1 300 ? 110.780 177.714 123.950 1.00 43.82 360 VAL A O 1
ATOM 1052 N N . GLN A 1 301 ? 108.867 177.539 122.773 1.00 48.17 361 GLN A N 1
ATOM 1053 C CA . GLN A 1 301 ? 109.082 178.744 121.995 1.00 48.17 361 GLN A CA 1
ATOM 1054 C C . GLN A 1 301 ? 107.894 179.676 122.156 1.00 48.17 361 GLN A C 1
ATOM 1055 O O . GLN A 1 301 ? 106.754 179.235 122.324 1.00 48.17 361 GLN A O 1
ATOM 1069 N N . ILE A 1 302 ? 108.174 180.970 122.086 1.00 51.17 362 ILE A N 1
ATOM 1070 C CA . ILE A 1 302 ? 107.161 182.014 122.133 1.00 51.17 362 ILE A CA 1
ATOM 1071 C C . ILE A 1 302 ? 107.193 182.769 120.815 1.00 51.17 362 ILE A C 1
ATOM 1072 O O . ILE A 1 302 ? 108.255 183.229 120.382 1.00 51.17 362 ILE A O 1
ATOM 1088 N N . GLU A 1 303 ? 106.036 182.896 120.187 1.00 57.19 363 GLU A N 1
ATOM 1089 C CA . GLU A 1 303 ? 105.891 183.461 118.856 1.00 57.19 363 GLU A CA 1
ATOM 1090 C C . GLU A 1 303 ? 104.772 184.486 118.866 1.00 57.19 363 GLU A C 1
ATOM 1091 O O . GLU A 1 303 ? 103.946 184.507 119.784 1.00 57.19 363 GLU A O 1
ATOM 1103 N N . PRO A 1 304 ? 104.726 185.365 117.867 1.00 62.92 364 PRO A N 1
ATOM 1104 C CA . PRO A 1 304 ? 103.603 186.301 117.766 1.00 62.92 364 PRO A CA 1
ATOM 1105 C C . PRO A 1 304 ? 102.288 185.569 117.551 1.00 62.92 364 PRO A C 1
ATOM 1106 O O . PRO A 1 304 ? 102.242 184.442 117.054 1.00 62.92 364 PRO A O 1
ATOM 1117 N N . HIS A 1 305 ? 101.202 186.233 117.943 1.00 63.46 365 HIS A N 1
ATOM 1118 C CA . HIS A 1 305 ? 99.887 185.595 117.947 1.00 63.46 365 HIS A CA 1
ATOM 1119 C C . HIS A 1 305 ? 99.516 184.980 116.605 1.00 63.46 365 HIS A C 1
ATOM 1120 O O . HIS A 1 305 ? 99.024 183.841 116.591 1.00 63.46 365 HIS A O 1
ATOM 1134 N N . PRO A 1 306 ? 99.708 185.653 115.461 1.00 67.36 366 PRO A N 1
ATOM 1135 C CA . PRO A 1 306 ? 99.392 185.030 114.172 1.00 67.36 366 PRO A CA 1
ATOM 1136 C C . PRO A 1 306 ? 100.089 183.687 113.978 1.00 67.36 366 PRO A C 1
ATOM 1137 O O . PRO A 1 306 ? 101.317 183.643 114.044 1.00 67.36 366 PRO A O 1
ATOM 1148 N N . ARG A 1 311 ? 100.672 181.617 120.149 1.00 55.69 371 ARG A N 1
ATOM 1149 C CA . ARG A 1 311 ? 101.737 182.414 120.740 1.00 55.69 371 ARG A CA 1
ATOM 1150 C C . ARG A 1 311 ? 102.770 181.517 121.402 1.00 55.69 371 ARG A C 1
ATOM 1151 O O . ARG A 1 311 ? 103.971 181.673 121.192 1.00 55.69 371 ARG A O 1
ATOM 1172 N N . LEU A 1 312 ? 102.288 180.576 122.206 1.00 50.49 372 LEU A N 1
ATOM 1173 C CA . LEU A 1 312 ? 103.134 179.669 122.968 1.00 50.49 372 LEU A CA 1
ATOM 1174 C C . LEU A 1 312 ? 103.102 178.297 122.315 1.00 50.49 372 LEU A C 1
ATOM 1175 O O . LEU A 1 312 ? 102.024 177.762 122.038 1.00 50.49 372 LEU A O 1
ATOM 1191 N N . LEU A 1 313 ? 104.281 177.735 122.069 1.00 46.31 373 LEU A N 1
ATOM 1192 C CA . LEU A 1 313 ? 104.419 176.471 121.368 1.00 46.31 373 LEU A CA 1
ATOM 1193 C C . LEU A 1 313 ? 105.328 175.537 122.151 1.00 46.31 373 LEU A C 1
ATOM 1194 O O . LEU A 1 313 ? 106.290 175.970 122.788 1.00 46.31 373 LEU A O 1
ATOM 1210 N N . TYR A 1 314 ? 105.017 174.245 122.094 1.00 42.25 374 TYR A N 1
ATOM 1211 C CA . TYR A 1 314 ? 105.702 173.235 122.884 1.00 42.25 374 TYR A CA 1
ATOM 1212 C C . TYR A 1 314 ? 106.109 172.086 121.979 1.00 42.25 374 TYR A C 1
ATOM 1213 O O . TYR A 1 314 ? 105.319 171.629 121.150 1.00 42.25 374 TYR A O 1
ATOM 1231 N N . ILE A 1 315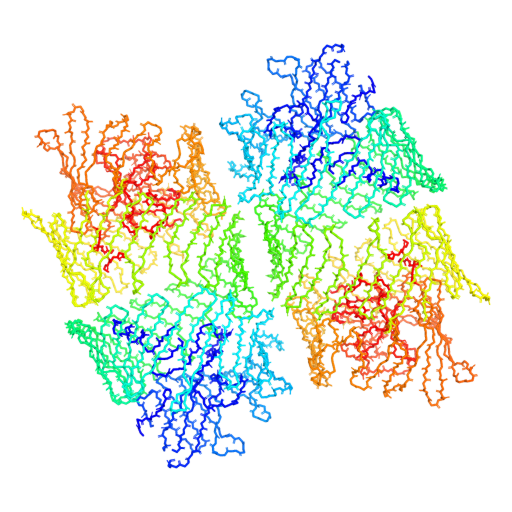 ? 107.345 171.627 122.140 1.00 41.90 375 ILE A N 1
ATOM 1232 C CA . ILE A 1 315 ? 107.897 170.527 121.360 1.00 41.90 375 ILE A CA 1
ATOM 1233 C C . ILE A 1 315 ? 108.151 169.348 122.286 1.00 41.90 375 ILE A C 1
ATOM 1234 O O . ILE A 1 315 ? 108.833 169.486 123.308 1.00 41.90 375 ILE A O 1
ATOM 1250 N N . ASP A 1 316 ? 107.615 168.189 121.920 1.00 40.99 376 ASP A N 1
ATOM 1251 C CA . ASP A 1 316 ? 107.648 167.009 122.765 1.00 40.99 376 ASP A CA 1
ATOM 1252 C C . ASP A 1 316 ? 108.781 166.081 122.344 1.00 40.99 376 ASP A C 1
ATOM 1253 O O . ASP A 1 316 ? 109.516 166.336 121.387 1.00 40.99 376 ASP A O 1
ATOM 1262 N N . GLU A 1 317 ? 108.910 164.973 123.076 1.00 36.21 377 GLU A N 1
ATOM 1263 C CA . GLU A 1 317 ? 109.948 163.997 122.768 1.00 36.21 377 GLU A CA 1
ATOM 1264 C C . GLU A 1 317 ? 109.743 163.398 121.380 1.00 36.21 377 GLU A C 1
ATOM 1265 O O . GLU A 1 317 ? 110.708 163.186 120.637 1.00 36.21 377 GLU A O 1
ATOM 1277 N N . GLN A 1 318 ? 108.493 163.114 121.014 1.00 35.90 378 GLN A N 1
ATOM 1278 C CA . GLN A 1 318 ? 108.194 162.464 119.744 1.00 35.90 378 GLN A CA 1
ATOM 1279 C C . GLN A 1 318 ? 108.374 163.378 118.539 1.00 35.90 378 GLN A C 1
ATOM 1280 O O . GLN A 1 318 ? 108.349 162.886 117.407 1.00 35.90 378 GLN A O 1
ATOM 1294 N N . GLY A 1 319 ? 108.550 164.679 118.742 1.00 37.67 379 GLY A N 1
ATOM 1295 C CA . GLY A 1 319 ? 108.697 165.600 117.636 1.00 37.67 379 GLY A CA 1
ATOM 1296 C C . GLY A 1 319 ? 107.426 166.247 117.141 1.00 37.67 379 GLY A C 1
ATOM 1297 O O . GLY A 1 319 ? 107.436 166.826 116.049 1.00 37.67 379 GLY A O 1
ATOM 1301 N N . ARG A 1 320 ? 106.334 166.172 117.897 1.00 42.54 380 ARG A N 1
ATOM 1302 C CA . ARG A 1 320 ? 105.073 166.780 117.496 1.00 42.54 380 ARG A CA 1
ATOM 1303 C C . ARG A 1 320 ? 105.021 168.229 117.966 1.00 42.54 380 ARG A C 1
ATOM 1304 O O . ARG A 1 320 ? 105.203 168.512 119.155 1.00 42.54 380 ARG A O 1
ATOM 1325 N N . ARG A 1 321 ? 104.774 169.139 117.026 1.00 44.85 381 ARG A N 1
ATOM 1326 C CA . ARG A 1 321 ? 104.704 170.568 117.313 1.00 44.85 381 ARG A CA 1
ATOM 1327 C C . ARG A 1 321 ? 103.327 170.904 117.869 1.00 44.85 381 ARG A C 1
ATOM 1328 O O . ARG A 1 321 ? 102.331 170.876 117.140 1.00 44.85 381 ARG A O 1
ATOM 1349 N N . ILE A 1 322 ? 103.273 171.241 119.153 1.00 45.48 382 ILE A N 1
ATOM 1350 C CA . ILE A 1 322 ? 102.032 171.558 119.848 1.00 45.48 382 ILE A CA 1
ATOM 1351 C C . ILE A 1 322 ? 101.986 173.057 120.088 1.00 45.48 382 ILE A C 1
ATOM 1352 O O . ILE A 1 322 ? 102.868 173.610 120.756 1.00 45.48 382 ILE A O 1
ATOM 1368 N N . ASP A 1 323 ? 100.956 173.715 119.558 1.00 48.80 383 ASP A N 1
ATOM 1369 C CA . ASP A 1 323 ? 100.742 175.144 119.760 1.00 48.80 383 ASP A CA 1
ATOM 1370 C C . ASP A 1 323 ? 99.555 175.332 120.695 1.00 48.80 383 ASP A C 1
ATOM 1371 O O . ASP A 1 323 ? 98.413 175.054 120.319 1.00 48.80 383 ASP A O 1
ATOM 1380 N N . MET A 1 324 ? 99.827 175.803 121.910 1.00 51.36 384 MET A N 1
ATOM 1381 C CA . MET A 1 324 ? 98.773 176.085 122.873 1.00 51.36 384 MET A CA 1
ATOM 1382 C C . MET A 1 324 ? 98.190 177.481 122.715 1.00 51.36 384 MET A C 1
ATOM 1383 O O . MET A 1 324 ? 96.976 177.662 122.849 1.00 51.36 384 MET A O 1
ATOM 1397 N N . GLY A 1 325 ? 99.030 178.469 122.434 1.00 53.72 385 GLY A N 1
ATOM 1398 C CA . GLY A 1 325 ? 98.577 179.837 122.310 1.00 53.72 385 GLY A CA 1
ATOM 1399 C C . GLY A 1 325 ? 98.824 180.632 123.574 1.00 53.72 385 GLY A C 1
ATOM 1400 O O . GLY A 1 325 ? 99.961 180.714 124.047 1.00 53.72 385 GLY A O 1
ATOM 1404 N N . SER A 1 326 ? 97.777 181.224 124.131 1.00 54.66 386 SER A N 1
ATOM 1405 C CA . SER A 1 326 ? 97.919 182.073 125.303 1.00 54.66 386 SER A CA 1
ATOM 1406 C C . SER A 1 326 ? 97.972 181.253 126.585 1.00 54.66 386 SER A C 1
ATOM 1407 O O . SER A 1 326 ? 98.697 181.592 127.520 1.00 54.66 386 SER A O 1
ATOM 1415 N N . SER A 1 335 ? 95.097 175.435 132.096 1.00 52.89 395 SER A N 1
ATOM 1416 C CA . SER A 1 335 ? 94.588 175.405 130.732 1.00 52.89 395 SER A CA 1
ATOM 1417 C C . SER A 1 335 ? 94.585 173.987 130.192 1.00 52.89 395 SER A C 1
ATOM 1418 O O . SER A 1 335 ? 95.278 173.693 129.221 1.00 52.89 395 SER A O 1
ATOM 1426 N N . PRO A 1 336 ? 93.798 173.107 130.807 1.00 52.72 396 PRO A N 1
ATOM 1427 C CA . PRO A 1 336 ? 93.809 171.704 130.384 1.00 52.72 396 PRO A CA 1
ATOM 1428 C C . PRO A 1 336 ? 93.403 171.537 128.930 1.00 52.72 396 PRO A C 1
ATOM 1429 O O . PRO A 1 336 ? 92.526 172.236 128.422 1.00 52.72 396 PRO A O 1
ATOM 1440 N N . GLY A 1 337 ? 94.068 170.598 128.267 1.00 52.38 397 GLY A N 1
ATOM 1441 C CA . GLY A 1 337 ? 93.762 170.253 126.896 1.00 52.38 397 GLY A CA 1
ATOM 1442 C C . GLY A 1 337 ? 93.397 168.786 126.810 1.00 52.38 397 GLY A C 1
ATOM 1443 O O . GLY A 1 337 ? 93.866 167.967 127.600 1.00 52.38 397 GLY A O 1
ATOM 1447 N N . GLU A 1 338 ? 92.553 168.457 125.837 1.00 49.48 398 GLU A N 1
ATOM 1448 C CA . GLU A 1 338 ? 92.116 167.081 125.652 1.00 49.48 398 GLU A CA 1
ATOM 1449 C C . GLU A 1 338 ? 93.220 166.179 125.118 1.00 49.48 398 GLU A C 1
ATOM 1450 O O . GLU A 1 338 ? 93.026 164.961 125.062 1.00 49.48 398 GLU A O 1
ATOM 1462 N N . GLY A 1 339 ? 94.360 166.742 124.724 1.00 52.97 399 GLY A N 1
ATOM 1463 C CA . GLY A 1 339 ? 95.470 165.951 124.230 1.00 52.97 399 GLY A CA 1
ATOM 1464 C C . GLY A 1 339 ? 96.370 165.444 125.336 1.00 52.97 399 GLY A C 1
ATOM 1465 O O . GLY A 1 339 ? 97.525 165.087 125.089 1.00 52.97 399 GLY A O 1
ATOM 1469 N N . LEU A 1 340 ? 95.852 165.415 126.565 1.00 52.09 400 LEU A N 1
ATOM 1470 C CA . LEU A 1 340 ? 96.593 164.913 127.719 1.00 52.09 400 LEU A CA 1
ATOM 1471 C C . LEU A 1 340 ? 97.801 165.799 128.023 1.00 52.09 400 LEU A C 1
ATOM 1472 O O . LEU A 1 340 ? 98.925 165.320 128.166 1.00 52.09 400 LEU A O 1
ATOM 1488 N N . SER A 1 341 ? 97.557 167.103 128.125 1.00 49.63 401 SER A N 1
ATOM 1489 C CA . SER A 1 341 ? 98.607 168.063 128.434 1.00 49.63 401 SER A CA 1
ATOM 1490 C C . SER A 1 341 ? 97.991 169.226 129.193 1.00 49.63 401 SER A C 1
ATOM 1491 O O . SER A 1 341 ? 96.923 169.719 128.827 1.00 49.63 401 SER A O 1
ATOM 1499 N N . VAL A 1 342 ? 98.674 169.655 130.250 1.00 49.17 402 VAL A N 1
ATOM 1500 C CA . VAL A 1 342 ? 98.227 170.751 131.100 1.00 49.17 402 VAL A CA 1
ATOM 1501 C C . VAL A 1 342 ? 99.355 171.756 131.270 1.00 49.17 402 VAL A C 1
ATOM 1502 O O . VAL A 1 342 ? 100.506 171.375 131.511 1.00 49.17 402 VAL A O 1
ATOM 1515 N N . ARG A 1 343 ? 99.024 173.039 131.157 1.00 48.76 403 ARG A N 1
ATOM 1516 C CA . ARG A 1 343 ? 100.001 174.111 131.256 1.00 48.76 403 ARG A CA 1
ATOM 1517 C C . ARG A 1 343 ? 99.503 175.196 132.196 1.00 48.76 403 ARG A C 1
ATOM 1518 O O . ARG A 1 343 ? 98.304 175.468 132.278 1.00 48.76 403 ARG A O 1
ATOM 1539 N N . ARG A 1 344 ? 100.442 175.813 132.904 1.00 48.12 404 ARG A N 1
ATOM 1540 C CA . ARG A 1 344 ? 100.158 176.993 133.708 1.00 48.12 404 ARG A CA 1
ATOM 1541 C C . ARG A 1 344 ? 101.446 177.783 133.849 1.00 48.12 404 ARG A C 1
ATOM 1542 O O . ARG A 1 344 ? 102.489 177.219 134.189 1.00 48.12 404 ARG A O 1
ATOM 1563 N N . ASN A 1 345 ? 101.360 179.087 133.607 1.00 49.21 405 ASN A N 1
ATOM 1564 C CA . ASN A 1 345 ? 102.511 179.977 133.595 1.00 49.21 405 ASN A CA 1
ATOM 1565 C C . ASN A 1 345 ? 102.508 180.835 134.849 1.00 49.21 405 ASN A C 1
ATOM 1566 O O . ASN A 1 345 ? 101.481 181.418 135.208 1.00 49.21 405 ASN A O 1
ATOM 1577 N N . GLU A 1 346 ? 103.656 180.902 135.509 1.00 51.00 406 GLU A N 1
ATOM 1578 C CA . GLU A 1 346 ? 103.838 181.710 136.699 1.00 51.00 406 GLU A CA 1
ATOM 1579 C C . GLU A 1 346 ? 104.809 182.844 136.400 1.00 51.00 406 GLU A C 1
ATOM 1580 O O . GLU A 1 346 ? 105.618 182.771 135.472 1.00 51.00 406 GLU A O 1
ATOM 1592 N N . ASN A 1 347 ? 104.713 183.902 137.205 1.00 55.14 407 ASN A N 1
ATOM 1593 C CA . ASN A 1 347 ? 105.431 185.148 136.956 1.00 55.14 407 ASN A CA 1
ATOM 1594 C C . ASN A 1 347 ? 106.890 184.941 136.563 1.00 55.14 407 ASN A C 1
ATOM 1595 O O . ASN A 1 347 ? 107.460 185.760 135.834 1.00 55.14 407 ASN A O 1
ATOM 1606 N N . GLY A 1 348 ? 107.504 183.859 137.031 1.00 52.52 408 GLY A N 1
ATOM 1607 C CA . GLY A 1 348 ? 108.925 183.665 136.825 1.00 52.52 408 GLY A CA 1
ATOM 1608 C C . GLY A 1 348 ? 109.327 182.436 136.036 1.00 52.52 408 GLY A C 1
ATOM 1609 O O . GLY A 1 348 ? 110.514 182.251 135.752 1.00 52.52 408 GLY A O 1
ATOM 1611 N N . GLN A 1 349 ? 108.375 181.588 135.678 1.00 48.06 409 GLN A N 1
ATOM 1612 C CA . GLN A 1 349 ? 108.694 180.305 135.059 1.00 48.06 409 GLN A CA 1
ATOM 1613 C C . GLN A 1 349 ? 107.413 179.728 134.467 1.00 48.06 409 GLN A C 1
ATOM 1614 O O . GLN A 1 349 ? 106.371 180.392 134.438 1.00 48.06 409 GLN A O 1
ATOM 1628 N N . LEU A 1 350 ? 107.492 178.486 133.994 1.00 45.33 410 LEU A N 1
ATOM 1629 C CA . LEU A 1 350 ? 106.358 177.783 133.415 1.00 45.33 410 LEU A CA 1
ATOM 1630 C C . LEU A 1 350 ? 106.421 176.315 133.801 1.00 45.33 410 LEU A C 1
ATOM 1631 O O . LEU A 1 350 ? 107.501 175.722 133.830 1.00 45.33 410 LEU A O 1
ATOM 1647 N N . LEU A 1 351 ? 105.258 175.733 134.088 1.00 44.27 411 LEU A N 1
ATOM 1648 C CA . LEU A 1 351 ? 105.149 174.360 134.561 1.00 44.27 411 LEU A CA 1
ATOM 1649 C C . LEU A 1 351 ? 104.120 173.602 133.735 1.00 44.27 411 LEU A C 1
ATOM 1650 O O . LEU A 1 351 ? 103.003 174.086 133.539 1.00 44.27 411 LEU A O 1
ATOM 1666 N N . ILE A 1 352 ? 104.499 172.418 133.255 1.00 43.78 412 ILE A N 1
ATOM 1667 C CA . ILE A 1 352 ? 103.642 171.567 132.437 1.00 43.78 412 ILE A CA 1
ATOM 1668 C C . ILE A 1 352 ? 103.456 170.220 133.120 1.00 43.78 412 ILE A C 1
ATOM 1669 O O . ILE A 1 352 ? 104.436 169.550 133.459 1.00 43.78 412 ILE A O 1
ATOM 1685 N N . GLU A 1 353 ? 102.200 169.824 133.309 1.00 46.56 413 GLU A N 1
ATOM 1686 C CA . GLU A 1 353 ? 101.840 168.537 133.885 1.00 46.56 413 GLU A CA 1
ATOM 1687 C C . GLU A 1 353 ? 101.101 167.703 132.851 1.00 46.56 413 GLU A C 1
ATOM 1688 O O . GLU A 1 353 ? 100.225 168.210 132.146 1.00 46.56 413 GLU A O 1
ATOM 1700 N N . SER A 1 354 ? 101.455 166.428 132.759 1.00 48.07 414 SER A N 1
ATOM 1701 C CA . SER A 1 354 ? 100.767 165.506 131.872 1.00 48.07 414 SER A CA 1
ATOM 1702 C C . SER A 1 354 ? 99.581 164.885 132.608 1.00 48.07 414 SER A C 1
ATOM 1703 O O . SER A 1 354 ? 99.234 165.282 133.723 1.00 48.07 414 SER A O 1
ATOM 1711 N N . SER A 1 355 ? 98.952 163.886 131.987 1.00 49.33 415 SER A N 1
ATOM 1712 C CA . SER A 1 355 ? 97.796 163.243 132.603 1.00 49.33 415 SER A CA 1
ATOM 1713 C C . SER A 1 355 ? 98.161 162.594 133.932 1.00 49.33 415 SER A C 1
ATOM 1714 O O . SER A 1 355 ? 97.414 162.708 134.910 1.00 49.33 415 SER A O 1
ATOM 1722 N N . ASP A 1 356 ? 99.299 161.911 133.992 1.00 48.70 416 ASP A N 1
ATOM 1723 C CA . ASP A 1 356 ? 99.771 161.347 135.249 1.00 48.70 416 ASP A CA 1
ATOM 1724 C C . ASP A 1 356 ? 100.437 162.453 136.068 1.00 48.70 416 ASP A C 1
ATOM 1725 O O . ASP A 1 356 ? 100.342 163.640 135.746 1.00 48.70 416 ASP A O 1
ATOM 1734 N N . GLY A 1 357 ? 101.131 162.076 137.138 1.00 45.52 417 GLY A N 1
ATOM 1735 C CA . GLY A 1 357 ? 101.697 163.053 138.043 1.00 45.52 417 GLY A CA 1
ATOM 1736 C C . GLY A 1 357 ? 102.997 163.682 137.619 1.00 45.52 417 GLY A C 1
ATOM 1737 O O . GLY A 1 357 ? 103.505 164.555 138.327 1.00 45.52 417 GLY A O 1
ATOM 1741 N N . ILE A 1 358 ? 103.557 163.274 136.484 1.00 44.07 418 ILE A N 1
ATOM 1742 C CA . ILE A 1 358 ? 104.860 163.774 136.071 1.00 44.07 418 ILE A CA 1
ATOM 1743 C C . ILE A 1 358 ? 104.726 165.203 135.570 1.00 44.07 418 ILE A C 1
ATOM 1744 O O . ILE A 1 358 ? 103.909 165.495 134.688 1.00 44.07 418 ILE A O 1
ATOM 1760 N N . TYR A 1 359 ? 105.548 166.097 136.114 1.00 41.46 419 TYR A N 1
ATOM 1761 C CA . TYR A 1 359 ? 105.553 167.492 135.718 1.00 41.46 419 TYR A CA 1
ATOM 1762 C C . TYR A 1 359 ? 106.976 167.914 135.403 1.00 41.46 419 TYR A C 1
ATOM 1763 O O . TYR A 1 359 ? 107.936 167.391 135.971 1.00 41.46 419 TYR A O 1
ATOM 1781 N N . ARG A 1 360 ? 107.096 168.877 134.495 1.00 40.47 420 ARG A N 1
ATOM 1782 C CA . ARG A 1 360 ? 108.381 169.374 134.037 1.00 40.47 420 ARG A CA 1
ATOM 1783 C C . ARG A 1 360 ? 108.369 170.890 134.099 1.00 40.47 420 ARG A C 1
ATOM 1784 O O . ARG A 1 360 ? 107.417 171.526 133.641 1.00 40.47 420 ARG A O 1
ATOM 1805 N N . LEU A 1 361 ? 109.438 171.459 134.642 1.00 41.94 421 LEU A N 1
ATOM 1806 C CA . LEU A 1 361 ? 109.538 172.882 134.928 1.00 41.94 421 LEU A CA 1
ATOM 1807 C C . LEU A 1 361 ? 110.623 173.506 134.070 1.00 41.94 421 LEU A C 1
ATOM 1808 O O . LEU A 1 361 ? 111.774 173.060 134.097 1.00 41.94 421 LEU A O 1
ATOM 1824 N N . PHE A 1 362 ? 110.258 174.535 133.320 1.00 40.88 422 PHE A N 1
ATOM 1825 C CA . PHE A 1 362 ? 111.178 175.236 132.443 1.00 40.88 422 PHE A CA 1
ATOM 1826 C C . PHE A 1 362 ? 111.699 176.501 133.109 1.00 40.88 422 PHE A C 1
ATOM 1827 O O . PHE A 1 362 ? 111.156 176.981 134.105 1.00 40.88 422 PHE A O 1
ATOM 1844 N N . GLU A 1 363 ? 112.770 177.037 132.538 1.00 42.17 423 GLU A N 1
ATOM 1845 C CA . GLU A 1 363 ? 113.374 178.277 132.986 1.00 42.17 423 GLU A CA 1
ATOM 1846 C C . GLU A 1 363 ? 113.812 179.086 131.777 1.00 42.17 423 GLU A C 1
ATOM 1847 O O . GLU A 1 363 ? 114.077 178.517 130.712 1.00 42.17 423 GLU A O 1
ATOM 1859 N N . PRO A 1 364 ? 113.895 180.408 131.906 1.00 43.43 424 PRO A N 1
ATOM 1860 C CA . PRO A 1 364 ? 114.282 181.226 130.754 1.00 43.43 424 PRO A CA 1
ATOM 1861 C C . PRO A 1 364 ? 115.681 180.892 130.264 1.00 43.43 424 PRO A C 1
ATOM 1862 O O . PRO A 1 364 ? 116.581 180.583 131.047 1.00 43.43 424 PRO A O 1
ATOM 1873 N N . LEU A 1 365 ? 115.852 180.961 128.953 1.00 44.79 425 LEU A N 1
ATOM 1874 C CA . LEU A 1 365 ? 117.146 180.728 128.331 1.00 44.79 425 LEU A CA 1
ATOM 1875 C C . LEU A 1 365 ? 118.007 181.981 128.445 1.00 44.79 425 LEU A C 1
ATOM 1876 O O . LEU A 1 365 ? 117.562 183.064 128.053 1.00 44.79 425 LEU A O 1
ATOM 1892 N N . PRO A 1 366 ? 119.224 181.885 128.977 1.00 46.08 426 PRO A N 1
ATOM 1893 C CA . PRO A 1 366 ? 120.067 183.082 129.086 1.00 46.08 426 PRO A CA 1
ATOM 1894 C C . PRO A 1 366 ? 120.269 183.736 127.727 1.00 46.08 426 PRO A C 1
ATOM 1895 O O . PRO A 1 366 ? 120.595 183.072 126.740 1.00 46.08 426 PRO A O 1
ATOM 1906 N N . GLY A 1 367 ? 120.074 185.051 127.684 1.00 48.57 427 GLY A N 1
ATOM 1907 C CA . GLY A 1 367 ? 120.231 185.800 126.459 1.00 48.57 427 GLY A CA 1
ATOM 1908 C C . GLY A 1 367 ? 119.070 185.701 125.497 1.00 48.57 427 GLY A C 1
ATOM 1909 O O . GLY A 1 367 ? 119.136 186.295 124.413 1.00 48.57 427 GLY A O 1
ATOM 1913 N N . ASP A 1 368 ? 118.010 184.978 125.851 1.00 47.10 428 ASP A N 1
ATOM 1914 C CA . ASP A 1 368 ? 116.857 184.822 124.972 1.00 47.10 428 ASP A CA 1
ATOM 1915 C C . ASP A 1 368 ? 115.600 184.751 125.821 1.00 47.10 428 ASP A C 1
ATOM 1916 O O . ASP A 1 368 ? 115.449 183.831 126.630 1.00 47.10 428 ASP A O 1
ATOM 1925 N N . SER A 1 369 ? 114.708 185.720 125.639 1.00 48.19 429 SER A N 1
ATOM 1926 C CA . SER A 1 369 ? 113.418 185.711 126.309 1.00 48.19 429 SER A CA 1
ATOM 1927 C C . SER A 1 369 ? 112.351 184.971 125.517 1.00 48.19 429 SER A C 1
ATOM 1928 O O . SER A 1 369 ? 111.274 184.702 126.059 1.00 48.19 429 SER A O 1
ATOM 1936 N N . SER A 1 370 ? 112.629 184.627 124.262 1.00 48.04 430 SER A N 1
ATOM 1937 C CA . SER A 1 370 ? 111.664 183.974 123.394 1.00 48.04 430 SER A CA 1
ATOM 1938 C C . SER A 1 370 ? 111.793 182.462 123.409 1.00 48.04 430 SER A C 1
ATOM 1939 O O . SER A 1 370 ? 111.125 181.789 122.619 1.00 48.04 430 SER A O 1
ATOM 1947 N N . ARG A 1 371 ? 112.648 181.912 124.267 1.00 46.32 431 ARG A N 1
ATOM 1948 C CA . ARG A 1 371 ? 112.861 180.477 124.286 1.00 46.32 431 ARG A CA 1
ATOM 1949 C C . ARG A 1 371 ? 113.167 180.033 125.706 1.00 46.32 431 ARG A C 1
ATOM 1950 O O . ARG A 1 371 ? 113.751 180.780 126.494 1.00 46.32 431 ARG A O 1
ATOM 1971 N N . LEU A 1 372 ? 112.766 178.807 126.020 1.00 42.91 432 LEU A N 1
ATOM 1972 C CA . LEU A 1 372 ? 112.929 178.239 127.345 1.00 42.91 432 LEU A CA 1
ATOM 1973 C C . LEU A 1 372 ? 113.563 176.861 127.240 1.00 42.91 432 LEU A C 1
ATOM 1974 O O . LEU A 1 372 ? 113.512 176.210 126.196 1.00 42.91 432 LEU A O 1
ATOM 1990 N N . ARG A 1 373 ? 114.171 176.424 128.339 1.00 39.27 433 ARG A N 1
ATOM 1991 C CA . ARG A 1 373 ? 114.851 175.142 128.392 1.00 39.27 433 ARG A CA 1
ATOM 1992 C C . ARG A 1 373 ? 114.460 174.391 129.655 1.00 39.27 433 ARG A C 1
ATOM 1993 O O . ARG A 1 373 ? 114.168 174.990 130.691 1.00 39.27 433 ARG A O 1
ATOM 2014 N N . LEU A 1 374 ? 114.476 173.067 129.554 1.00 37.25 434 LEU A N 1
ATOM 2015 C CA . LEU A 1 374 ? 114.125 172.214 130.680 1.00 37.25 434 LEU A CA 1
ATOM 2016 C C . LEU A 1 374 ? 115.102 172.385 131.833 1.00 37.25 434 LEU A C 1
ATOM 2017 O O . LEU A 1 374 ? 116.317 172.433 131.639 1.00 37.25 434 LEU A O 1
ATOM 2033 N N . SER A 1 375 ? 114.559 172.473 133.038 1.00 37.19 435 SER A N 1
ATOM 2034 C CA . SER A 1 375 ? 115.344 172.629 134.253 1.00 37.19 435 SER A CA 1
ATOM 2035 C C . SER A 1 375 ? 115.101 171.548 135.291 1.00 37.19 435 SER A C 1
ATOM 2036 O O . SER A 1 375 ? 116.047 171.112 135.948 1.00 37.19 435 SER A O 1
ATOM 2044 N N . LEU A 1 376 ? 113.858 171.118 135.475 1.00 38.00 436 LEU A N 1
ATOM 2045 C CA . LEU A 1 376 ? 113.510 170.175 136.525 1.00 38.00 436 LEU A CA 1
ATOM 2046 C C . LEU A 1 376 ? 112.444 169.205 136.042 1.00 38.00 436 LEU A C 1
ATOM 2047 O O . LEU A 1 376 ? 111.582 169.553 135.234 1.00 38.00 436 LEU A O 1
ATOM 2063 N N . LEU A 1 377 ? 112.532 167.976 136.535 1.00 37.86 437 LEU A N 1
ATOM 2064 C CA . LEU A 1 377 ? 111.502 166.962 136.377 1.00 37.86 437 LEU A CA 1
ATOM 2065 C C . LEU A 1 377 ? 111.072 166.467 137.747 1.00 37.86 437 LEU A C 1
ATOM 2066 O O . LEU A 1 377 ? 111.862 166.447 138.692 1.00 37.86 437 LEU A O 1
ATOM 2082 N N . GLY A 1 378 ? 109.811 166.072 137.848 1.00 39.39 438 GLY A N 1
ATOM 2083 C CA . GLY A 1 378 ? 109.278 165.628 139.118 1.00 39.39 438 GLY A CA 1
ATOM 2084 C C . GLY A 1 378 ? 108.068 164.748 138.935 1.00 39.39 438 GLY A C 1
ATOM 2085 O O . GLY A 1 378 ? 107.469 164.690 137.858 1.00 39.39 438 GLY A O 1
ATOM 2089 N N . ASP A 1 379 ? 107.725 164.050 140.006 1.00 41.62 439 ASP A N 1
ATOM 2090 C CA . ASP A 1 379 ? 106.557 163.193 140.074 1.00 41.62 439 ASP A CA 1
ATOM 2091 C C . ASP A 1 379 ? 105.548 163.797 141.041 1.00 41.62 439 ASP A C 1
ATOM 2092 O O . ASP A 1 379 ? 105.744 164.887 141.583 1.00 41.62 439 ASP A O 1
ATOM 2101 N N . ARG A 1 380 ? 104.453 163.070 141.261 1.00 41.85 440 ARG A N 1
ATOM 2102 C CA . ARG A 1 380 ? 103.438 163.541 142.195 1.00 41.85 440 ARG A CA 1
ATOM 2103 C C . ARG A 1 380 ? 104.001 163.662 143.602 1.00 41.85 440 ARG A C 1
ATOM 2104 O O . ARG A 1 380 ? 103.569 164.524 144.373 1.00 41.85 440 ARG A O 1
ATOM 2125 N N . ASN A 1 381 ? 104.949 162.807 143.955 1.00 39.74 441 ASN A N 1
ATOM 2126 C CA . ASN A 1 381 ? 105.655 162.930 145.218 1.00 39.74 441 ASN A CA 1
ATOM 2127 C C . ASN A 1 381 ? 106.771 163.960 145.051 1.00 39.74 441 ASN A C 1
ATOM 2128 O O . ASN A 1 381 ? 106.861 164.658 144.037 1.00 39.74 441 ASN A O 1
ATOM 2139 N N . ASP A 1 382 ? 107.640 164.068 146.052 1.00 40.55 442 ASP A N 1
ATOM 2140 C CA . ASP A 1 382 ? 108.714 165.053 146.029 1.00 40.55 442 ASP A CA 1
ATOM 2141 C C . ASP A 1 382 ? 109.883 164.647 145.141 1.00 40.55 442 ASP A C 1
ATOM 2142 O O . ASP A 1 382 ? 110.803 165.448 144.957 1.00 40.55 442 ASP A O 1
ATOM 2151 N N . ASN A 1 383 ? 109.873 163.436 144.597 1.00 37.57 443 ASN A N 1
ATOM 2152 C CA . ASN A 1 383 ? 110.980 162.967 143.778 1.00 37.57 443 ASN A CA 1
ATOM 2153 C C . ASN A 1 383 ? 111.166 163.851 142.555 1.00 37.57 443 ASN A C 1
ATOM 2154 O O . ASN A 1 383 ? 110.199 164.233 141.893 1.00 37.57 443 ASN A O 1
ATOM 2165 N N . ARG A 1 384 ? 112.421 164.170 142.249 1.00 36.84 444 ARG A N 1
ATOM 2166 C CA . ARG A 1 384 ? 112.719 165.093 141.165 1.00 36.84 444 ARG A CA 1
ATOM 2167 C C . ARG A 1 384 ? 114.139 164.884 140.663 1.00 36.84 444 ARG A C 1
ATOM 2168 O O . ARG A 1 384 ? 114.985 164.303 141.345 1.00 36.84 444 ARG A O 1
ATOM 2189 N N . LEU A 1 385 ? 114.376 165.377 139.452 1.00 34.41 445 LEU A N 1
ATOM 2190 C CA . LEU A 1 385 ? 115.681 165.393 138.809 1.00 34.41 445 LEU A CA 1
ATOM 2191 C C . LEU A 1 385 ? 116.042 166.819 138.436 1.00 34.41 445 LEU A C 1
ATOM 2192 O O . LEU A 1 385 ? 115.194 167.574 137.956 1.00 34.41 445 LEU A O 1
ATOM 2208 N N . HIS A 1 386 ? 117.302 167.180 138.637 1.00 33.91 446 HIS A N 1
ATOM 2209 C CA . HIS A 1 386 ? 117.808 168.474 138.222 1.00 33.91 446 HIS A CA 1
ATOM 2210 C C . HIS A 1 386 ? 118.817 168.306 137.097 1.00 33.91 446 H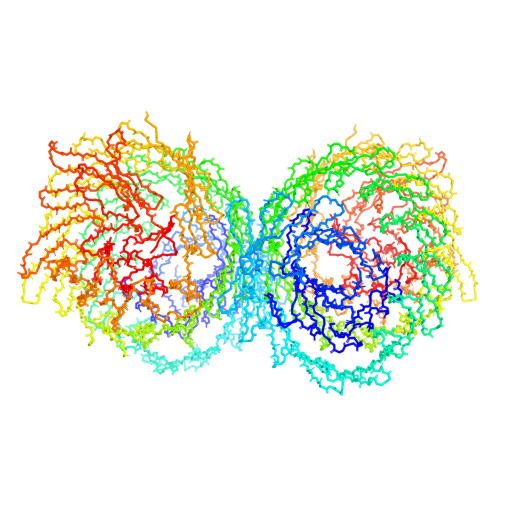IS A C 1
ATOM 2211 O O . HIS A 1 386 ? 119.483 167.276 136.983 1.00 33.91 446 HIS A O 1
ATOM 2226 N N . LEU A 1 387 ? 118.909 169.331 136.261 1.00 32.69 447 LEU A N 1
ATOM 2227 C CA . LEU A 1 387 ? 119.871 169.398 135.173 1.00 32.69 447 LEU A CA 1
ATOM 2228 C C . LEU A 1 387 ? 120.784 170.593 135.383 1.00 32.69 447 LEU A C 1
ATOM 2229 O O . LEU A 1 387 ? 120.312 171.690 135.696 1.00 32.69 447 LEU A O 1
ATOM 2245 N N . GLU A 1 388 ? 122.082 170.375 135.226 1.00 31.16 448 GLU A N 1
ATOM 2246 C CA . GLU A 1 388 ? 123.082 171.424 135.330 1.00 31.16 448 GLU A CA 1
ATOM 2247 C C . GLU A 1 388 ? 123.733 171.622 133.972 1.00 31.16 448 GLU A C 1
ATOM 2248 O O . GLU A 1 388 ? 124.255 170.670 133.387 1.00 31.16 448 GLU A O 1
ATOM 2260 N N . TYR A 1 389 ? 123.692 172.848 133.474 1.00 33.05 449 TYR A N 1
ATOM 2261 C CA . TYR A 1 389 ? 124.179 173.169 132.145 1.00 33.05 449 TYR A CA 1
ATOM 2262 C C . TYR A 1 389 ? 125.567 173.790 132.220 1.00 33.05 449 TYR A C 1
ATOM 2263 O O . TYR A 1 389 ? 125.948 174.390 133.227 1.00 33.05 449 TYR A O 1
ATOM 2281 N N . ASP A 1 390 ? 126.318 173.638 131.137 1.00 33.35 450 ASP A N 1
ATOM 2282 C CA . ASP A 1 390 ? 127.654 174.196 131.019 1.00 33.35 450 ASP A CA 1
ATOM 2283 C C . ASP A 1 390 ? 127.604 175.536 130.298 1.00 33.35 450 ASP A C 1
ATOM 2284 O O . ASP A 1 390 ? 126.564 175.965 129.794 1.00 33.35 450 ASP A O 1
ATOM 2293 N N . SER A 1 391 ? 128.756 176.197 130.244 1.00 34.81 451 SER A N 1
ATOM 2294 C CA . SER A 1 391 ? 128.866 177.394 129.430 1.00 34.81 451 SER A CA 1
ATOM 2295 C C . SER A 1 391 ? 128.543 177.037 127.987 1.00 34.81 451 SER A C 1
ATOM 2296 O O . SER A 1 391 ? 128.871 175.945 127.515 1.00 34.81 451 SER A O 1
ATOM 2301 N N . SER A 1 392 ? 127.889 177.960 127.292 1.00 34.66 452 SER A N 1
ATOM 2302 C CA . SER A 1 392 ? 127.364 177.779 125.945 1.00 34.66 452 SER A CA 1
ATOM 2303 C C . SER A 1 392 ? 126.051 177.011 125.966 1.00 34.66 452 SER A C 1
ATOM 2304 O O . SER A 1 392 ? 125.560 176.615 124.899 1.00 34.66 452 SER A O 1
ATOM 2312 N N . GLY A 1 393 ? 125.469 176.780 127.138 1.00 33.19 453 GLY A N 1
ATOM 2313 C CA . GLY A 1 393 ? 124.191 176.106 127.228 1.00 33.19 453 GLY A CA 1
ATOM 2314 C C . GLY A 1 393 ? 124.254 174.696 126.687 1.00 33.19 453 GLY A C 1
ATOM 2315 O O . GLY A 1 393 ? 123.479 174.330 125.800 1.00 33.19 453 GLY A O 1
ATOM 2317 N N . ARG A 1 394 ? 125.187 173.900 127.201 1.00 30.83 454 ARG A N 1
ATOM 2318 C CA . ARG A 1 394 ? 125.322 172.498 126.839 1.00 30.83 454 ARG A CA 1
ATOM 2319 C C . ARG A 1 394 ? 125.148 171.641 128.078 1.00 30.83 454 ARG A C 1
ATOM 2320 O O . ARG A 1 394 ? 125.810 171.871 129.094 1.00 30.83 454 ARG A O 1
ATOM 2341 N N . LEU A 1 395 ? 124.260 170.661 127.990 1.00 28.67 455 LEU A N 1
ATOM 2342 C CA . LEU A 1 395 ? 123.954 169.827 129.139 1.00 28.67 455 LEU A CA 1
ATOM 2343 C C . LEU A 1 395 ? 125.203 169.107 129.614 1.00 28.67 455 LEU A C 1
ATOM 2344 O O . LEU A 1 395 ? 125.948 168.532 128.819 1.00 28.67 455 LEU A O 1
ATOM 2360 N N . TRP A 1 396 ? 125.439 169.167 130.921 1.00 28.78 456 TRP A N 1
ATOM 2361 C CA . TRP A 1 396 ? 126.641 168.617 131.530 1.00 28.78 456 TRP A CA 1
ATOM 2362 C C . TRP A 1 396 ? 126.327 167.496 132.512 1.00 28.78 456 TRP A C 1
ATOM 2363 O O . TRP A 1 396 ? 126.856 166.392 132.363 1.00 28.78 456 TRP A O 1
ATOM 2384 N N . LEU A 1 397 ? 125.477 167.738 133.507 1.00 29.07 457 LEU A N 1
ATOM 2385 C CA . LEU A 1 397 ? 125.223 166.782 134.574 1.00 29.07 457 LEU A CA 1
ATOM 2386 C C . LEU A 1 397 ? 123.736 166.606 134.820 1.00 29.07 457 LEU A C 1
ATOM 2387 O O . LEU A 1 397 ? 122.930 167.493 134.538 1.00 29.07 457 LEU A O 1
ATOM 2403 N N . LEU A 1 398 ? 123.388 165.434 135.340 1.00 29.29 458 LEU A N 1
ATOM 2404 C CA . LEU A 1 398 ? 122.059 165.135 135.841 1.00 29.29 458 LEU A CA 1
ATOM 2405 C C . LEU A 1 398 ? 122.202 164.744 137.298 1.00 29.29 458 LEU A C 1
ATOM 2406 O O . LEU A 1 398 ? 122.999 163.865 137.631 1.00 29.29 458 LEU A O 1
ATOM 2422 N N . ARG A 1 399 ? 121.429 165.391 138.154 1.00 32.14 459 ARG A N 1
ATOM 2423 C CA . ARG A 1 399 ? 121.556 165.261 139.593 1.00 32.14 459 ARG A CA 1
ATOM 2424 C C . ARG A 1 399 ? 120.232 164.798 140.177 1.00 32.14 459 ARG A C 1
ATOM 2425 O O . ARG A 1 399 ? 119.165 165.190 139.700 1.00 32.14 459 ARG A O 1
ATOM 2446 N N . ASP A 1 400 ? 120.301 163.961 141.203 1.00 33.58 460 ASP A N 1
ATOM 2447 C CA . ASP A 1 400 ? 119.113 163.357 141.780 1.00 33.58 460 ASP A CA 1
ATOM 2448 C C . ASP A 1 400 ? 118.521 164.267 142.853 1.00 33.58 460 ASP A C 1
ATOM 2449 O O . ASP A 1 400 ? 118.964 165.399 143.057 1.00 33.58 460 ASP A O 1
ATOM 2458 N N . THR A 1 401 ? 117.491 163.774 143.543 1.00 35.73 461 THR A N 1
ATOM 2459 C CA . THR A 1 401 ? 116.821 164.581 144.556 1.00 35.73 461 THR A CA 1
ATOM 2460 C C . THR A 1 401 ? 117.736 164.887 145.727 1.00 35.73 461 THR A C 1
ATOM 2461 O O . THR A 1 401 ? 117.603 165.942 146.354 1.00 35.73 461 THR A O 1
ATOM 2472 N N . PHE A 1 402 ? 118.660 163.990 146.038 1.00 34.91 462 PHE A N 1
ATOM 2473 C CA . PHE A 1 402 ? 119.606 164.211 147.117 1.00 34.91 462 PHE A CA 1
ATOM 2474 C C . PHE A 1 402 ? 120.809 165.027 146.674 1.00 34.91 462 PHE A C 1
ATOM 2475 O O . PHE A 1 402 ? 121.837 165.032 147.360 1.00 34.91 462 PHE A O 1
ATOM 2492 N N . GLU A 1 403 ? 120.697 165.715 145.542 1.00 35.08 463 GLU A N 1
ATOM 2493 C CA . GLU A 1 403 ? 121.747 166.594 145.044 1.00 35.08 463 GLU A CA 1
ATOM 2494 C C . GLU A 1 403 ? 123.065 165.850 144.842 1.00 35.08 463 GLU A C 1
ATOM 2495 O O . GLU A 1 403 ? 124.142 166.367 145.140 1.00 35.08 463 GLU A O 1
ATOM 2507 N N . GLN A 1 404 ? 122.979 164.626 144.330 1.00 33.18 464 GLN A N 1
ATOM 2508 C CA . GLN A 1 404 ? 124.143 163.806 144.026 1.00 33.18 464 GLN A CA 1
ATOM 2509 C C . GLN A 1 404 ? 124.171 163.496 142.539 1.00 33.18 464 GLN A C 1
ATOM 2510 O O . GLN A 1 404 ? 123.168 163.054 141.972 1.00 33.18 464 GLN A O 1
ATOM 2524 N N . ALA A 1 405 ? 125.318 163.736 141.915 1.00 30.46 465 ALA A N 1
ATOM 2525 C CA . ALA A 1 405 ? 125.469 163.505 140.489 1.00 30.46 465 ALA A CA 1
ATOM 2526 C C . ALA A 1 405 ? 125.477 162.020 140.168 1.00 30.46 465 ALA A C 1
ATOM 2527 O O . ALA A 1 405 ? 126.041 161.209 140.905 1.00 30.46 465 ALA A O 1
ATOM 2534 N N . GLN A 1 406 ? 124.841 161.672 139.055 1.00 28.99 466 GLN A N 1
ATOM 2535 C CA . GLN A 1 406 ? 124.767 160.306 138.566 1.00 28.99 466 GLN A CA 1
ATOM 2536 C C . GLN A 1 406 ? 125.402 160.152 137.197 1.00 28.99 466 GLN A C 1
ATOM 2537 O O . GLN A 1 406 ? 126.163 159.206 136.976 1.00 28.99 466 GLN A O 1
ATOM 2551 N N . LEU A 1 407 ? 125.107 161.053 136.270 1.00 27.73 467 LEU A N 1
ATOM 2552 C CA . LEU A 1 407 ? 125.611 160.993 134.910 1.00 27.73 467 LEU A CA 1
ATOM 2553 C C . LEU A 1 407 ? 126.408 162.240 134.564 1.00 27.73 467 LEU A C 1
ATOM 2554 O O . LEU A 1 407 ? 126.289 163.281 135.211 1.00 27.73 467 LEU A O 1
ATOM 2570 N N . GLU A 1 408 ? 127.248 162.108 133.540 1.00 27.04 468 GLU A N 1
ATOM 2571 C CA . GLU A 1 408 ? 128.000 163.229 133.004 1.00 27.04 468 GLU A CA 1
ATOM 2572 C C . GLU A 1 408 ? 128.164 163.043 131.506 1.00 27.04 468 GLU A C 1
ATOM 2573 O O . GLU A 1 408 ? 128.411 161.932 131.039 1.00 27.04 468 GLU A O 1
ATOM 2585 N N . LEU A 1 409 ? 128.032 164.135 130.764 1.00 25.11 469 LEU A N 1
ATOM 2586 C CA . LEU A 1 409 ? 128.175 164.134 129.317 1.00 25.11 469 LEU A CA 1
ATOM 2587 C C . LEU A 1 409 ? 129.526 164.691 128.902 1.00 25.11 469 LEU A C 1
ATOM 2588 O O . LEU A 1 409 ? 130.016 165.661 129.485 1.00 25.11 469 LEU A O 1
ATOM 2604 N N . SER A 1 410 ? 130.116 164.076 127.883 1.00 23.95 470 SER A N 1
ATOM 2605 C CA . SER A 1 410 ? 131.387 164.503 127.324 1.00 23.95 470 SER A CA 1
ATOM 2606 C C . SER A 1 410 ? 131.248 164.694 125.826 1.00 23.95 470 SER A C 1
ATOM 2607 O O . SER A 1 410 ? 130.783 163.794 125.123 1.00 23.95 470 SER A O 1
ATOM 2615 N N . TYR A 1 411 ? 131.631 165.869 125.348 1.00 25.45 471 TYR A N 1
ATOM 2616 C CA . TYR A 1 411 ? 131.510 166.240 123.949 1.00 25.45 471 TYR A CA 1
ATOM 2617 C C . TYR A 1 411 ? 132.853 166.123 123.239 1.00 25.45 471 TYR A C 1
ATOM 2618 O O . TYR A 1 411 ? 133.892 165.867 123.847 1.00 25.45 471 TYR A O 1
ATOM 2636 N N . SER A 1 412 ? 132.816 166.316 121.929 1.00 27.08 472 SER A N 1
ATOM 2637 C CA . SER A 1 412 ? 133.990 166.201 121.085 1.00 27.08 472 SER A CA 1
ATOM 2638 C C . SER A 1 412 ? 134.507 167.585 120.708 1.00 27.08 472 SER A C 1
ATOM 2639 O O . SER A 1 412 ? 134.078 168.606 121.255 1.00 27.08 472 SER A O 1
ATOM 2647 N N . THR A 1 413 ? 135.459 167.623 119.777 1.00 30.93 473 THR A N 1
ATOM 2648 C CA . THR A 1 413 ? 136.001 168.870 119.253 1.00 30.93 473 THR A CA 1
ATOM 2649 C C . THR A 1 413 ? 135.534 169.185 117.844 1.00 30.93 473 THR A C 1
ATOM 2650 O O . THR A 1 413 ? 135.295 170.351 117.529 1.00 30.93 473 THR A O 1
ATOM 2661 N N . LEU A 1 414 ? 135.411 168.177 116.981 1.00 28.96 474 LEU A N 1
ATOM 2662 C CA . LEU A 1 414 ? 134.918 168.425 115.631 1.00 28.96 474 LEU A CA 1
ATOM 2663 C C . LEU A 1 414 ? 133.453 168.819 115.651 1.00 28.96 474 LEU A C 1
ATOM 2664 O O . LEU A 1 414 ? 133.024 169.689 114.884 1.00 28.96 474 LEU A O 1
ATOM 2680 N N . TRP A 1 415 ? 132.673 168.191 116.523 1.00 25.58 475 TRP A N 1
ATOM 2681 C CA . TRP A 1 415 ? 131.243 168.439 116.642 1.00 25.58 475 TRP A CA 1
ATOM 2682 C C . TRP A 1 415 ? 130.977 168.769 118.101 1.00 25.58 475 TRP A C 1
ATOM 2683 O O . TRP A 1 415 ? 130.460 167.937 118.855 1.00 25.58 475 TRP A O 1
ATOM 2704 N N . PRO A 1 416 ? 131.326 169.977 118.536 1.00 26.74 476 PRO A N 1
ATOM 2705 C CA . PRO A 1 416 ? 131.116 170.336 119.944 1.00 26.74 476 PRO A CA 1
ATOM 2706 C C . PRO A 1 416 ? 129.665 170.290 120.367 1.00 26.74 476 PRO A C 1
ATOM 2707 O O . PRO A 1 416 ? 129.388 170.138 121.562 1.00 26.74 476 PRO A O 1
ATOM 2718 N N . GLY A 1 417 ? 128.734 170.429 119.434 1.00 25.99 477 GLY A N 1
ATOM 2719 C CA . GLY A 1 417 ? 127.324 170.341 119.729 1.00 25.99 477 GLY A CA 1
ATOM 2720 C C . GLY A 1 417 ? 126.760 168.946 119.767 1.00 25.99 477 GLY A C 1
ATOM 2721 O O . GLY A 1 417 ? 125.560 168.784 119.992 1.00 25.99 477 GLY A O 1
ATOM 2725 N N . ARG A 1 418 ? 127.589 167.933 119.552 1.00 24.09 478 ARG A N 1
ATOM 2726 C CA . ARG A 1 418 ? 127.165 166.544 119.521 1.00 24.09 478 ARG A CA 1
ATOM 2727 C C . ARG A 1 418 ? 127.794 165.780 120.672 1.00 24.09 478 ARG A C 1
ATOM 2728 O O . ARG A 1 418 ? 128.999 165.895 120.911 1.00 24.09 478 ARG A O 1
ATOM 2749 N N . ILE A 1 419 ? 126.982 164.987 121.368 1.00 23.60 479 ILE A N 1
ATOM 2750 C CA . ILE A 1 419 ? 127.492 164.155 122.446 1.00 23.60 479 ILE A CA 1
ATOM 2751 C C . ILE A 1 419 ? 128.389 163.070 121.878 1.00 23.60 479 ILE A C 1
ATOM 2752 O O . ILE A 1 419 ? 128.182 162.575 120.764 1.00 23.60 479 ILE A O 1
ATOM 2768 N N . ALA A 1 420 ? 129.405 162.710 122.644 1.00 22.88 480 ALA A N 1
ATOM 2769 C CA . ALA A 1 420 ? 130.332 161.649 122.287 1.00 22.88 480 ALA A CA 1
ATOM 2770 C C . ALA A 1 420 ? 130.313 160.488 123.261 1.00 22.88 480 ALA A C 1
ATOM 2771 O O . ALA A 1 420 ? 130.332 159.337 122.832 1.00 22.88 480 ALA A O 1
ATOM 2778 N N . GLN A 1 421 ? 130.303 160.751 124.562 1.00 23.52 481 GLN A N 1
ATOM 2779 C CA . GLN A 1 421 ? 130.283 159.693 125.556 1.00 23.52 481 GLN A CA 1
ATOM 2780 C C . GLN A 1 421 ? 129.397 160.077 126.727 1.00 23.52 481 GLN A C 1
ATOM 2781 O O . GLN A 1 421 ? 129.196 161.256 127.017 1.00 23.52 481 GLN A O 1
ATOM 2795 N N . VAL A 1 422 ? 128.868 159.058 127.395 1.00 24.41 482 VAL A N 1
ATOM 2796 C CA . VAL A 1 422 ? 128.073 159.202 128.604 1.00 24.41 482 VAL A CA 1
ATOM 2797 C C . VAL A 1 422 ? 128.739 158.390 129.701 1.00 24.41 482 VAL A C 1
ATOM 2798 O O . VAL A 1 422 ? 129.083 157.224 129.488 1.00 24.41 482 VAL A O 1
ATOM 2811 N N . GLU A 1 423 ? 128.914 158.999 130.866 1.00 26.31 483 GLU A N 1
ATOM 2812 C CA . GLU A 1 423 ? 129.625 158.388 131.972 1.00 26.31 483 GLU A CA 1
ATOM 2813 C C . GLU A 1 423 ? 128.730 158.321 133.195 1.00 26.31 483 GLU A C 1
ATOM 2814 O O . GLU A 1 423 ? 127.820 159.134 133.360 1.00 26.31 483 GLU A O 1
ATOM 2826 N N . ARG A 1 424 ? 128.985 157.333 134.042 1.00 26.88 484 ARG A N 1
ATOM 2827 C CA . ARG A 1 424 ? 128.271 157.163 135.293 1.00 26.88 484 ARG A CA 1
ATOM 2828 C C . ARG A 1 424 ? 129.198 157.446 136.464 1.00 26.88 484 ARG A C 1
ATOM 2829 O O . ARG A 1 424 ? 130.375 157.084 136.434 1.00 26.88 484 ARG A O 1
ATOM 2850 N N . LEU A 1 425 ? 128.659 158.086 137.495 1.00 27.42 485 LEU A N 1
ATOM 2851 C CA . LEU A 1 425 ? 129.413 158.459 138.680 1.00 27.42 485 LEU A CA 1
ATOM 2852 C C . LEU A 1 425 ? 128.903 157.711 139.898 1.00 27.42 485 LEU A C 1
ATOM 2853 O O . LEU A 1 425 ? 127.693 157.617 140.123 1.00 27.42 485 LEU A O 1
ATOM 2869 N N . TYR A 1 426 ? 129.830 157.201 140.682 1.00 28.42 486 TYR A N 1
ATOM 2870 C CA . TYR A 1 426 ? 129.549 156.533 141.930 1.00 28.42 486 TYR A CA 1
ATOM 2871 C C . TYR A 1 426 ? 129.951 157.414 143.102 1.00 28.42 486 TYR A C 1
ATOM 2872 O O . TYR A 1 426 ? 130.683 158.395 142.937 1.00 28.42 486 TYR A O 1
ATOM 2890 N N . PRO A 1 427 ? 129.489 157.095 144.309 1.00 31.45 487 PRO A N 1
ATOM 2891 C CA . PRO A 1 427 ? 129.919 157.865 145.484 1.00 31.45 487 PRO A CA 1
ATOM 2892 C C . PRO A 1 427 ? 131.418 157.824 145.713 1.00 31.45 487 PRO A C 1
ATOM 2893 O O . PRO A 1 427 ? 131.941 158.665 146.455 1.00 31.45 487 PRO A O 1
ATOM 2904 N N . ASP A 1 428 ? 132.120 156.866 145.113 1.00 32.75 488 ASP A N 1
ATOM 2905 C CA . ASP A 1 428 ? 133.562 156.721 145.252 1.00 32.75 488 ASP A CA 1
ATOM 2906 C C . ASP A 1 428 ? 134.352 157.703 144.398 1.00 32.75 488 ASP A C 1
ATOM 2907 O O . ASP A 1 428 ? 135.579 157.594 144.336 1.00 32.75 488 ASP A O 1
ATOM 2916 N N . GLN A 1 429 ? 133.690 158.644 143.734 1.00 32.03 489 GLN A N 1
ATOM 2917 C CA . GLN A 1 429 ? 134.309 159.598 142.827 1.00 32.03 489 GLN A CA 1
ATOM 2918 C C . GLN A 1 429 ? 134.837 158.923 141.572 1.00 32.03 489 GLN A C 1
ATOM 2919 O O . GLN A 1 429 ? 135.524 159.564 140.772 1.00 32.03 489 GLN A O 1
ATOM 2934 N N . GLN A 1 430 ? 134.530 157.645 141.376 1.00 30.79 490 GLN A N 1
ATOM 2935 C CA . GLN A 1 430 ? 134.969 156.901 140.211 1.00 30.79 490 GLN A CA 1
ATOM 2936 C C . GLN A 1 430 ? 134.138 157.267 138.985 1.00 30.79 490 GLN A C 1
ATOM 2937 O O . GLN A 1 430 ? 133.276 158.145 139.019 1.00 30.79 490 GLN A O 1
ATOM 2951 N N . ARG A 1 431 ? 134.419 156.585 137.879 1.00 27.58 491 ARG A N 1
ATOM 2952 C CA . ARG A 1 431 ? 133.683 156.763 136.640 1.00 27.58 491 ARG A CA 1
ATOM 2953 C C . ARG A 1 431 ? 133.571 155.428 135.926 1.00 27.58 491 ARG A C 1
ATOM 2954 O O . ARG A 1 431 ? 134.308 154.483 136.207 1.00 27.58 491 ARG A O 1
ATOM 2975 N N . GLU A 1 432 ? 132.629 155.365 134.993 1.00 26.63 492 GLU A N 1
ATOM 2976 C CA . GLU A 1 432 ? 132.443 154.183 134.169 1.00 26.63 492 GLU A CA 1
ATOM 2977 C C . GLU A 1 432 ? 131.612 154.570 132.960 1.00 26.63 492 GLU A C 1
ATOM 2978 O O . GLU A 1 432 ? 130.531 155.143 133.109 1.00 26.63 492 GLU A O 1
ATOM 2990 N N . VAL A 1 433 ? 132.111 154.260 131.783 1.00 25.18 493 VAL A N 1
ATOM 2991 C CA . VAL A 1 433 ? 131.436 154.613 130.544 1.00 25.18 493 VAL A CA 1
ATOM 2992 C C . VAL A 1 433 ? 130.278 153.662 130.293 1.00 25.18 493 VAL A C 1
ATOM 2993 O O . VAL A 1 433 ? 130.323 152.480 130.645 1.00 25.18 493 VAL A O 1
ATOM 3006 N N . LEU A 1 434 ? 129.224 154.193 129.687 1.00 24.62 494 LEU A N 1
ATOM 3007 C CA . LEU A 1 434 ? 128.014 153.445 129.385 1.00 24.62 494 LEU A CA 1
ATOM 3008 C C . LEU A 1 434 ? 127.700 153.346 127.901 1.00 24.62 494 LEU A C 1
ATOM 3009 O O . LEU A 1 434 ? 127.181 152.320 127.461 1.00 24.62 494 LEU A O 1
ATOM 3025 N N . VAL A 1 435 ? 127.978 154.385 127.114 1.00 22.85 495 VAL A N 1
ATOM 3026 C CA . VAL A 1 435 ? 127.646 154.377 125.695 1.00 22.85 495 VAL A CA 1
ATOM 3027 C C . VAL A 1 435 ? 128.476 155.433 124.988 1.00 22.85 495 VAL A C 1
ATOM 3028 O O . VAL A 1 435 ? 128.836 156.454 125.574 1.00 22.85 495 VAL A O 1
ATOM 3041 N N . SER A 1 436 ? 128.776 155.181 123.719 1.00 22.04 496 SER A N 1
ATOM 3042 C CA . SER A 1 436 ? 129.569 156.079 122.900 1.00 22.04 496 SER A CA 1
ATOM 3043 C C . SER A 1 436 ? 128.943 156.206 121.525 1.00 22.04 496 SER A C 1
ATOM 3044 O O . SER A 1 436 ? 128.346 155.261 121.013 1.00 22.04 496 SER A O 1
ATOM 3052 N N . TYR A 1 437 ? 129.098 157.381 120.926 1.00 21.11 497 TYR A N 1
ATOM 3053 C CA . TYR A 1 437 ? 128.533 157.682 119.621 1.00 21.11 497 TYR A CA 1
ATOM 3054 C C . TYR A 1 437 ? 129.625 158.169 118.684 1.00 21.11 497 TYR A C 1
ATOM 3055 O O . TYR A 1 437 ? 130.551 158.866 119.101 1.00 21.11 497 TYR A O 1
ATOM 3073 N N . ASP A 1 438 ? 129.503 157.802 117.418 1.00 20.68 498 ASP A N 1
ATOM 3074 C CA . ASP A 1 438 ? 130.397 158.245 116.364 1.00 20.68 498 ASP A CA 1
ATOM 3075 C C . ASP A 1 438 ? 129.580 158.807 115.213 1.00 20.68 498 ASP A C 1
ATOM 3076 O O . ASP A 1 438 ? 128.563 158.229 114.827 1.00 20.68 498 ASP A O 1
ATOM 3085 N N . TYR A 1 439 ? 130.014 159.944 114.686 1.00 21.66 499 TYR A N 1
ATOM 3086 C CA . TYR A 1 439 ? 129.256 160.713 113.716 1.00 21.66 499 TYR A CA 1
ATOM 3087 C C . TYR A 1 439 ? 129.925 160.686 112.351 1.00 21.66 499 TYR A C 1
ATOM 3088 O O . TYR A 1 439 ? 131.128 160.454 112.224 1.00 21.66 499 TYR A O 1
ATOM 3106 N N . ASP A 1 440 ? 129.118 160.919 111.325 1.00 24.06 500 ASP A N 1
ATOM 3107 C CA . ASP A 1 440 ? 129.593 160.961 109.953 1.00 24.06 500 ASP A CA 1
ATOM 3108 C C . ASP A 1 440 ? 130.096 162.368 109.637 1.00 24.06 500 ASP A C 1
ATOM 3109 O O . ASP A 1 440 ? 130.262 163.206 110.526 1.00 24.06 500 ASP A O 1
ATOM 3118 N N . ALA A 1 441 ? 130.356 162.641 108.358 1.00 26.05 501 ALA A N 1
ATOM 3119 C CA . ALA A 1 441 ? 130.880 163.945 107.978 1.00 26.05 501 ALA A CA 1
ATOM 3120 C C . ALA A 1 441 ? 129.850 165.057 108.111 1.00 26.05 501 ALA A C 1
ATOM 3121 O O . ALA A 1 441 ? 130.232 166.229 108.178 1.00 26.05 501 ALA A O 1
ATOM 3128 N N . ALA A 1 442 ? 128.564 164.726 108.140 1.00 25.26 502 ALA A N 1
ATOM 3129 C CA . ALA A 1 442 ? 127.510 165.721 108.275 1.00 25.26 502 ALA A CA 1
ATOM 3130 C C . ALA A 1 442 ? 126.992 165.847 109.694 1.00 25.26 502 ALA A C 1
ATOM 3131 O O . ALA A 1 442 ? 126.069 166.630 109.932 1.00 25.26 502 ALA A O 1
ATOM 3138 N N . GLY A 1 443 ? 127.556 165.104 110.638 1.00 24.25 503 GLY A N 1
ATOM 3139 C CA . GLY A 1 443 ? 127.106 165.169 112.008 1.00 24.25 503 GLY A CA 1
ATOM 3140 C C . GLY A 1 443 ? 125.905 164.317 112.325 1.00 24.25 503 GLY A C 1
ATOM 3141 O O . GLY A 1 443 ? 125.334 164.468 113.409 1.00 24.25 503 GLY A O 1
ATOM 3145 N N . ASP A 1 444 ? 125.501 163.433 111.420 1.00 22.35 504 ASP A N 1
ATOM 3146 C CA . ASP A 1 444 ? 124.360 162.565 111.646 1.00 22.35 504 ASP A CA 1
ATOM 3147 C C . ASP A 1 444 ? 124.823 161.265 112.285 1.00 22.35 504 ASP A C 1
ATOM 3148 O O . ASP A 1 444 ? 125.782 160.643 111.822 1.00 22.35 504 ASP A O 1
ATOM 3157 N N . LEU A 1 445 ? 124.133 160.860 113.342 1.00 20.45 505 LEU A N 1
ATOM 3158 C CA . LEU A 1 445 ? 124.505 159.681 114.110 1.00 20.45 505 LEU A CA 1
ATOM 3159 C C . LEU A 1 445 ? 124.620 158.457 113.220 1.00 20.45 505 LEU A C 1
ATOM 3160 O O . LEU A 1 445 ? 123.639 158.029 112.609 1.00 20.45 505 LEU A O 1
ATOM 3176 N N . ALA A 1 446 ? 125.819 157.888 113.157 1.00 19.59 506 ALA A N 1
ATOM 3177 C CA . ALA A 1 446 ? 126.104 156.758 112.287 1.00 19.59 506 ALA A CA 1
ATOM 3178 C C . ALA A 1 446 ? 126.382 155.463 113.028 1.00 19.59 506 ALA A C 1
ATOM 3179 O O . ALA A 1 446 ? 126.022 154.397 112.537 1.00 19.59 506 ALA A O 1
ATOM 3186 N N . GLN A 1 447 ? 127.023 155.513 114.188 1.00 20.53 507 GLN A N 1
ATOM 3187 C CA . GLN A 1 447 ? 127.427 154.301 114.876 1.00 20.53 507 GLN A CA 1
ATOM 3188 C C . GLN A 1 447 ? 127.259 154.452 116.375 1.00 20.53 507 GLN A C 1
ATOM 3189 O O . GLN A 1 447 ? 127.542 155.509 116.936 1.00 20.53 507 GLN A O 1
ATOM 3203 N N . VAL A 1 448 ? 126.793 153.386 117.008 1.00 20.57 508 VAL A N 1
ATOM 3204 C CA . VAL A 1 448 ? 126.601 153.314 118.447 1.00 20.57 508 VAL A CA 1
ATOM 3205 C C . VAL A 1 448 ? 127.462 152.193 119.001 1.00 20.57 508 VAL A C 1
ATOM 3206 O O . VAL A 1 448 ? 127.546 151.116 118.405 1.00 20.57 508 VAL A O 1
ATOM 3219 N N . ARG A 1 449 ? 128.110 152.447 120.128 1.00 22.60 509 ARG A N 1
ATOM 3220 C CA . ARG A 1 449 ? 128.987 151.476 120.756 1.00 22.60 509 ARG A CA 1
ATOM 3221 C C . ARG A 1 449 ? 128.720 151.418 122.247 1.00 22.60 509 ARG A C 1
ATOM 3222 O O . ARG A 1 449 ? 128.386 152.422 122.876 1.00 22.60 509 ARG A O 1
ATOM 3243 N N . ASP A 1 450 ? 128.885 150.232 122.805 1.00 24.95 510 ASP A N 1
ATOM 3244 C CA . ASP A 1 450 ? 128.645 149.996 124.216 1.00 24.95 510 ASP A CA 1
ATOM 3245 C C . ASP A 1 450 ? 129.928 150.222 125.010 1.00 24.95 510 ASP A C 1
ATOM 3246 O O . ASP A 1 450 ? 130.951 150.660 124.480 1.00 24.95 510 ASP A O 1
ATOM 3255 N N . SER A 1 451 ? 129.875 149.928 126.309 1.00 26.07 511 SER A N 1
ATOM 3256 C CA . SER A 1 451 ? 131.044 150.085 127.164 1.00 26.07 511 SER A CA 1
ATOM 3257 C C . SER A 1 451 ? 132.165 149.138 126.774 1.00 26.07 511 SER A C 1
ATOM 3258 O O . SER A 1 451 ? 133.339 149.420 127.039 1.00 26.07 511 SER A O 1
ATOM 3266 N N . GLU A 1 452 ? 131.824 148.015 126.158 1.00 27.27 512 GLU A N 1
ATOM 3267 C CA . GLU A 1 452 ? 132.784 146.983 125.810 1.00 27.27 512 GLU A CA 1
ATOM 3268 C C . GLU A 1 452 ? 133.339 147.160 124.405 1.00 27.27 512 GLU A C 1
ATOM 3269 O O . GLU A 1 452 ? 134.064 146.286 123.923 1.00 27.27 512 GLU A O 1
ATOM 3281 N N . GLY A 1 453 ? 133.003 148.260 123.739 1.00 27.28 513 GLY A N 1
ATOM 3282 C CA . GLY A 1 453 ? 133.507 148.542 122.414 1.00 27.28 513 GLY A CA 1
ATOM 3283 C C . GLY A 1 453 ? 132.846 147.775 121.300 1.00 27.28 513 GLY A C 1
ATOM 3284 O O . GLY A 1 453 ? 133.293 147.877 120.153 1.00 27.28 513 GLY A O 1
ATOM 3288 N N . GLN A 1 454 ? 131.799 147.013 121.591 1.00 26.31 514 GLN A N 1
ATOM 3289 C CA . GLN A 1 454 ? 131.122 146.212 120.583 1.00 26.31 514 GLN A CA 1
ATOM 3290 C C . GLN A 1 454 ? 130.061 147.057 119.895 1.00 26.31 514 GLN A C 1
ATOM 3291 O O . GLN A 1 454 ? 129.152 147.576 120.551 1.00 26.31 514 GLN A O 1
ATOM 3305 N N . VAL A 1 455 ? 130.177 147.189 118.575 1.00 22.78 515 VAL A N 1
ATOM 3306 C CA . VAL A 1 455 ? 129.197 147.945 117.812 1.00 22.78 515 VAL A CA 1
ATOM 3307 C C . VAL A 1 455 ? 127.846 147.260 117.903 1.00 22.78 515 VAL A C 1
ATOM 3308 O O . VAL A 1 455 ? 127.735 146.039 117.745 1.00 22.78 515 VAL A O 1
ATOM 3321 N N . GLN A 1 456 ? 126.813 148.048 118.174 1.00 21.98 516 GLN A N 1
ATOM 3322 C CA . GLN A 1 456 ? 125.456 147.554 118.331 1.00 21.98 516 GLN A CA 1
ATOM 3323 C C . GLN A 1 456 ? 124.530 147.990 117.215 1.00 21.98 516 GLN A C 1
ATOM 3324 O O . GLN A 1 456 ? 123.692 147.205 116.779 1.00 21.98 516 GLN A O 1
ATOM 3338 N N . ARG A 1 457 ? 124.657 149.223 116.746 1.00 21.31 517 ARG A N 1
ATOM 3339 C CA . ARG A 1 457 ? 123.756 149.765 115.748 1.00 21.31 517 ARG A CA 1
ATOM 3340 C C . ARG A 1 457 ? 124.525 150.652 114.784 1.00 21.31 517 ARG A C 1
ATOM 3341 O O . ARG A 1 457 ? 125.397 151.419 115.194 1.00 21.31 517 ARG A O 1
ATOM 3362 N N . ARG A 1 458 ? 124.211 150.525 113.504 1.00 19.53 518 ARG A N 1
ATOM 3363 C CA . ARG A 1 458 ? 124.780 151.361 112.462 1.00 19.53 518 ARG A CA 1
ATOM 3364 C C . ARG A 1 458 ? 123.669 151.977 111.631 1.00 19.53 518 ARG A C 1
ATOM 3365 O O . ARG A 1 458 ? 122.589 151.406 111.491 1.00 19.53 518 ARG A O 1
ATOM 3386 N N . PHE A 1 459 ? 123.946 153.153 111.081 1.00 17.89 519 PHE A N 1
ATOM 3387 C CA . PHE A 1 459 ? 122.984 153.880 110.279 1.00 17.89 519 PHE A CA 1
ATOM 3388 C C . PHE A 1 459 ? 123.708 154.544 109.122 1.00 17.89 519 PHE A C 1
ATOM 3389 O O . PHE A 1 459 ? 124.920 154.752 109.160 1.00 17.89 519 PHE A O 1
ATOM 3406 N N . ALA A 1 460 ? 122.947 154.867 108.085 1.00 18.17 520 ALA A N 1
ATOM 3407 C CA . ALA A 1 460 ? 123.444 155.628 106.955 1.00 18.17 520 ALA A CA 1
ATOM 3408 C C . ALA A 1 460 ? 122.367 156.591 106.491 1.00 18.17 520 ALA A C 1
ATOM 3409 O O . ALA A 1 460 ? 121.177 156.373 106.714 1.00 18.17 520 ALA A O 1
ATOM 3416 N N . TYR A 1 461 ? 122.798 157.660 105.831 1.00 19.37 521 TYR A N 1
ATOM 3417 C CA . TYR A 1 461 ? 121.928 158.781 105.521 1.00 19.37 521 TYR A CA 1
ATOM 3418 C C . TYR A 1 461 ? 122.138 159.254 104.093 1.00 19.37 521 TYR A C 1
ATOM 3419 O O . TYR A 1 461 ? 123.183 159.031 103.482 1.00 19.37 521 TYR A O 1
ATOM 3437 N N . ASP A 1 462 ? 121.105 159.905 103.572 1.00 18.89 522 ASP A N 1
ATOM 3438 C CA . ASP A 1 462 ? 121.106 160.536 102.267 1.00 18.89 522 ASP A CA 1
ATOM 3439 C C . ASP A 1 462 ? 121.581 161.983 102.394 1.00 18.89 522 ASP A C 1
ATOM 3440 O O . ASP A 1 462 ? 121.941 162.454 103.474 1.00 18.89 522 ASP A O 1
ATOM 3449 N N . ALA A 1 463 ? 121.590 162.704 101.270 1.00 18.00 523 ALA A N 1
ATOM 3450 C CA . ALA A 1 463 ? 122.004 164.102 101.286 1.00 18.00 523 ALA A CA 1
ATOM 3451 C C . ALA A 1 463 ? 121.080 164.967 102.133 1.00 18.00 523 ALA A C 1
ATOM 3452 O O . ALA A 1 463 ? 121.536 165.932 102.757 1.00 18.00 523 ALA A O 1
ATOM 3459 N N . GLY A 1 464 ? 119.791 164.652 102.161 1.00 17.73 524 GLY A N 1
ATOM 3460 C CA . GLY A 1 464 ? 118.837 165.428 102.925 1.00 17.73 524 GLY A CA 1
ATOM 3461 C C . GLY A 1 464 ? 118.684 164.949 104.350 1.00 17.73 524 GLY A C 1
ATOM 3462 O O . GLY A 1 464 ? 117.712 165.295 105.025 1.00 17.73 524 GLY A O 1
ATOM 3466 N N . HIS A 1 465 ? 119.638 164.150 104.818 1.00 19.40 525 HIS A N 1
ATOM 3467 C CA . HIS A 1 465 ? 119.674 163.605 106.168 1.00 19.40 525 HIS A CA 1
ATOM 3468 C C . HIS A 1 465 ? 118.630 162.526 106.395 1.00 19.40 525 HIS A C 1
ATOM 3469 O O . HIS A 1 465 ? 118.443 162.091 107.534 1.00 19.40 525 HIS A O 1
ATOM 3483 N N . ARG A 1 466 ? 117.943 162.086 105.349 1.00 19.87 526 ARG A N 1
ATOM 3484 C CA . ARG A 1 466 ? 116.955 161.026 105.471 1.00 19.87 526 ARG A CA 1
ATOM 3485 C C . ARG A 1 466 ? 117.642 159.672 105.520 1.00 19.87 526 ARG A C 1
ATOM 3486 O O . ARG A 1 466 ? 118.457 159.346 104.654 1.00 19.87 526 ARG A O 1
ATOM 3507 N N . MET A 1 467 ? 117.305 158.885 106.532 1.00 16.57 527 MET A N 1
ATOM 3508 C CA . MET A 1 467 ? 117.886 157.564 106.692 1.00 16.57 527 MET A CA 1
ATOM 3509 C C . MET A 1 467 ? 117.453 156.626 105.574 1.00 16.57 527 MET A C 1
ATOM 3510 O O . MET A 1 467 ? 116.277 156.572 105.204 1.00 16.57 527 MET A O 1
ATOM 3524 N N . ILE A 1 468 ? 118.416 155.869 105.051 1.00 18.36 528 ILE A N 1
ATOM 3525 C CA . ILE A 1 468 ? 118.160 154.873 104.019 1.00 18.36 528 ILE A CA 1
ATOM 3526 C C . ILE A 1 468 ? 118.594 153.479 104.428 1.00 18.36 528 ILE A C 1
ATOM 3527 O O . ILE A 1 468 ? 118.278 152.519 103.713 1.00 18.36 528 ILE A O 1
ATOM 3543 N N . GLU A 1 469 ? 119.336 153.332 105.517 1.00 16.99 529 GLU A N 1
ATOM 3544 C CA . GLU A 1 469 ? 119.816 152.034 105.953 1.00 16.99 529 GLU A CA 1
ATOM 3545 C C . GLU A 1 469 ? 120.000 152.040 107.456 1.00 16.99 529 GLU A C 1
ATOM 3546 O O . GLU A 1 469 ? 120.546 152.991 108.013 1.00 16.99 529 GLU A O 1
ATOM 3558 N N . HIS A 1 470 ? 119.543 150.979 108.105 1.00 17.34 530 HIS A N 1
ATOM 3559 C CA . HIS A 1 470 ? 119.838 150.767 109.508 1.00 17.34 530 HIS A CA 1
ATOM 3560 C C . HIS A 1 470 ? 120.081 149.289 109.732 1.00 17.34 530 HIS A C 1
ATOM 3561 O O . HIS A 1 470 ? 119.393 148.440 109.167 1.00 17.34 530 HIS A O 1
ATOM 3575 N N . GLN A 1 471 ? 121.085 149.000 110.545 1.00 17.83 531 GLN A N 1
ATOM 3576 C CA . GLN A 1 471 ? 121.581 147.655 110.770 1.00 17.83 531 GLN A CA 1
ATOM 3577 C C . GLN A 1 471 ? 121.580 147.361 112.256 1.00 17.83 531 GLN A C 1
ATOM 3578 O O . GLN A 1 471 ? 122.161 148.114 113.042 1.00 17.83 531 GLN A O 1
ATOM 3592 N N . LEU A 1 472 ? 120.934 146.272 112.633 1.00 18.53 532 LEU A N 1
ATOM 3593 C CA . LEU A 1 472 ? 120.757 145.923 114.029 1.00 18.53 532 LEU A CA 1
ATOM 3594 C C . LEU A 1 472 ? 121.976 145.162 114.539 1.00 18.53 532 LEU A C 1
ATOM 3595 O O . LEU A 1 472 ? 123.000 145.049 113.861 1.00 18.53 532 LEU A O 1
ATOM 3611 N N . ALA A 1 473 ? 121.867 144.629 115.754 1.00 20.13 533 ALA A N 1
ATOM 3612 C CA . ALA A 1 473 ? 122.978 143.926 116.381 1.00 20.13 533 ALA A CA 1
ATOM 3613 C C . ALA A 1 473 ? 123.161 142.527 115.822 1.00 20.13 533 ALA A C 1
ATOM 3614 O O . ALA A 1 473 ? 124.293 142.038 115.741 1.00 20.13 533 ALA A O 1
ATOM 3621 N N . THR A 1 474 ? 122.066 141.870 115.449 1.00 19.45 534 THR A N 1
ATOM 3622 C CA . THR A 1 474 ? 122.121 140.522 114.903 1.00 19.45 534 THR A CA 1
ATOM 3623 C C . THR A 1 474 ? 122.675 140.478 113.488 1.00 19.45 534 THR A C 1
ATOM 3624 O O . THR A 1 474 ? 122.950 139.385 112.986 1.00 19.45 534 THR A O 1
ATOM 3635 N N . GLY A 1 475 ? 122.851 141.625 112.840 1.00 19.07 535 GLY A N 1
ATOM 3636 C CA . GLY A 1 475 ? 123.348 141.686 111.486 1.00 19.07 535 GLY A CA 1
ATOM 3637 C C . GLY A 1 475 ? 122.298 141.988 110.443 1.00 19.07 535 GLY A C 1
ATOM 3638 O O . GLY A 1 475 ? 122.655 142.328 109.311 1.00 19.07 535 GLY A O 1
ATOM 3642 N N . LEU A 1 476 ? 121.021 141.892 110.790 1.00 18.48 536 LEU A N 1
ATOM 3643 C CA . LEU A 1 476 ? 119.969 142.119 109.811 1.00 18.48 536 LEU A CA 1
ATOM 3644 C C . LEU A 1 476 ? 120.002 143.555 109.316 1.00 18.48 536 LEU A C 1
ATOM 3645 O O . LEU A 1 476 ? 120.062 144.496 110.107 1.00 18.48 536 LEU A O 1
ATOM 3661 N N . ARG A 1 477 ? 119.945 143.718 108.002 1.00 18.48 537 ARG A N 1
ATOM 3662 C CA . ARG A 1 477 ? 120.012 145.019 107.358 1.00 18.48 537 ARG A CA 1
ATOM 3663 C C . ARG A 1 477 ? 118.683 145.338 106.699 1.00 18.48 537 ARG A C 1
ATOM 3664 O O . ARG A 1 477 ? 118.154 144.526 105.936 1.00 18.48 537 ARG A O 1
ATOM 3685 N N . CYS A 1 478 ? 118.156 146.521 106.985 1.00 17.16 538 CYS A N 1
ATOM 3686 C CA . CYS A 1 478 ? 116.956 147.027 106.346 1.00 17.16 538 CYS A CA 1
ATOM 3687 C C . CYS A 1 478 ? 117.323 148.255 105.536 1.00 17.16 538 CYS A C 1
ATOM 3688 O O . CYS A 1 478 ? 118.017 149.144 106.031 1.00 17.16 538 CYS A O 1
ATOM 3696 N N . PHE A 1 479 ? 116.864 148.294 104.296 1.00 17.64 539 PHE A N 1
ATOM 3697 C CA . PHE A 1 479 ? 117.139 149.374 103.365 1.00 17.64 539 PHE A CA 1
ATOM 3698 C C . PHE A 1 479 ? 115.834 150.016 102.933 1.00 17.64 539 PHE A C 1
ATOM 3699 O O . PHE A 1 479 ? 114.844 149.323 102.701 1.00 17.64 539 PHE A O 1
ATOM 3716 N N . TYR A 1 480 ? 115.839 151.334 102.807 1.00 13.73 540 TYR A N 1
ATOM 3717 C CA . TYR A 1 480 ? 114.653 152.085 102.453 1.00 13.73 540 TYR A CA 1
ATOM 3718 C C . TYR A 1 480 ? 114.920 152.944 101.226 1.00 13.73 540 TYR A C 1
ATOM 3719 O O . TYR A 1 480 ? 116.054 153.096 100.772 1.00 13.73 540 TYR A O 1
ATOM 3737 N N . GLN A 1 481 ? 113.840 153.491 100.684 1.00 19.04 541 GLN A N 1
ATOM 3738 C CA . GLN A 1 481 ? 113.883 154.430 99.578 1.00 19.04 541 GLN A CA 1
ATOM 3739 C C . GLN A 1 481 ? 112.901 155.559 99.853 1.00 19.04 541 GLN A C 1
ATOM 3740 O O . GLN A 1 481 ? 111.932 155.394 100.593 1.00 19.04 541 GLN A O 1
ATOM 3754 N N . TRP A 1 482 ? 113.164 156.713 99.250 1.00 17.50 542 TRP A N 1
ATOM 3755 C CA . TRP A 1 482 ? 112.369 157.912 99.462 1.00 17.50 542 TRP A CA 1
ATOM 3756 C C . TRP A 1 482 ? 112.020 158.544 98.125 1.00 17.50 542 TRP A C 1
ATOM 3757 O O . TRP A 1 482 ? 112.720 158.353 97.131 1.00 17.50 542 TRP A O 1
ATOM 3778 N N . THR A 1 483 ? 110.922 159.296 98.106 1.00 21.51 543 THR A N 1
ATOM 3779 C CA . THR A 1 483 ? 110.448 159.914 96.880 1.00 21.51 543 THR A CA 1
ATOM 3780 C C . THR A 1 483 ? 109.818 161.261 97.194 1.00 21.51 543 THR A C 1
ATOM 3781 O O . THR A 1 483 ? 109.391 161.524 98.320 1.00 21.51 543 THR A O 1
ATOM 3792 N N . GLN A 1 484 ? 109.764 162.112 96.172 1.00 22.81 544 GLN A N 1
ATOM 3793 C CA . GLN A 1 484 ? 109.273 163.478 96.286 1.00 22.81 544 GLN A CA 1
ATOM 3794 C C . GLN A 1 484 ? 107.913 163.604 95.616 1.00 22.81 544 GLN A C 1
ATOM 3795 O O . GLN A 1 484 ? 107.744 163.193 94.464 1.00 22.81 544 GLN A O 1
ATOM 3809 N N . PHE A 1 485 ? 106.953 164.176 96.335 1.00 24.83 545 PHE A N 1
ATOM 3810 C CA . PHE A 1 485 ? 105.591 164.335 95.850 1.00 24.83 545 PHE A CA 1
ATOM 3811 C C . PHE A 1 485 ? 105.277 165.800 95.580 1.00 24.83 545 PHE A C 1
ATOM 3812 O O . PHE A 1 485 ? 106.044 166.703 95.921 1.00 24.83 545 PHE A O 1
ATOM 3829 N N . ALA A 1 486 ? 104.113 166.026 94.967 1.00 28.98 546 ALA A N 1
ATOM 3830 C CA . ALA A 1 486 ? 103.687 167.379 94.634 1.00 28.98 546 ALA A CA 1
ATOM 3831 C C . ALA A 1 486 ? 103.448 168.230 95.872 1.00 28.98 546 ALA A C 1
ATOM 3832 O O . ALA A 1 486 ? 103.331 169.453 95.751 1.00 28.98 546 ALA A O 1
ATOM 3839 N N . ASP A 1 487 ? 103.367 167.617 97.048 1.00 30.01 547 ASP A N 1
ATOM 3840 C CA . ASP A 1 487 ? 103.238 168.356 98.295 1.00 30.01 547 ASP A CA 1
ATOM 3841 C C . ASP A 1 487 ? 104.581 168.846 98.817 1.00 30.01 547 ASP A C 1
ATOM 3842 O O . ASP A 1 487 ? 104.630 169.453 99.892 1.00 30.01 547 ASP A O 1
ATOM 3851 N N . GLN A 1 488 ? 105.666 168.599 98.086 1.00 28.89 548 GLN A N 1
ATOM 3852 C CA . GLN A 1 488 ? 107.003 169.001 98.509 1.00 28.89 548 GLN A CA 1
ATOM 3853 C C . GLN A 1 488 ? 107.358 168.400 99.867 1.00 28.89 548 GLN A C 1
ATOM 3854 O O . GLN A 1 488 ? 108.068 169.012 100.668 1.00 28.89 548 GLN A O 1
ATOM 3868 N N . GLN A 1 489 ? 106.859 167.196 100.133 1.00 24.87 549 GLN A N 1
ATOM 3869 C CA . GLN A 1 489 ? 107.189 166.447 101.332 1.00 24.87 549 GLN A CA 1
ATOM 3870 C C . GLN A 1 489 ? 107.622 165.051 100.915 1.00 24.87 549 GLN A C 1
ATOM 3871 O O . GLN A 1 489 ? 107.113 164.494 99.939 1.00 24.87 549 GLN A O 1
ATOM 3885 N N . TRP A 1 490 ? 108.575 164.493 101.652 1.00 22.06 550 TRP A N 1
ATOM 3886 C CA . TRP A 1 490 ? 109.202 163.228 101.298 1.00 22.06 550 TRP A CA 1
ATOM 3887 C C . TRP A 1 490 ? 108.525 162.080 102.031 1.00 22.06 550 TRP A C 1
ATOM 3888 O O . TRP A 1 490 ? 108.330 162.143 103.249 1.00 22.06 550 TRP A O 1
ATOM 3909 N N . ARG A 1 491 ? 108.183 161.030 101.287 1.00 21.52 551 ARG A N 1
ATOM 3910 C CA . ARG A 1 491 ? 107.490 159.868 101.818 1.00 21.52 551 ARG A CA 1
ATOM 3911 C C . ARG A 1 491 ? 108.172 158.594 101.348 1.00 21.52 551 ARG A C 1
ATOM 3912 O O . ARG A 1 491 ? 108.704 158.526 100.240 1.00 21.52 551 ARG A O 1
ATOM 3933 N N . VAL A 1 492 ? 108.148 157.580 102.210 1.00 19.12 552 VAL A N 1
ATOM 3934 C CA . VAL A 1 492 ? 108.757 156.300 101.890 1.00 19.12 552 VAL A CA 1
ATOM 3935 C C . VAL A 1 492 ? 107.949 155.596 100.814 1.00 19.12 552 VAL A C 1
ATOM 3936 O O . VAL A 1 492 ? 106.716 155.683 100.778 1.00 19.12 552 VAL A O 1
ATOM 3949 N N . THR A 1 493 ? 108.645 154.884 99.933 1.00 19.08 553 THR A N 1
ATOM 3950 C CA . THR A 1 493 ? 108.013 154.168 98.838 1.00 19.08 553 THR A CA 1
ATOM 3951 C C . THR A 1 493 ? 108.426 152.717 98.724 1.00 19.08 553 THR A C 1
ATOM 3952 O O . THR A 1 493 ? 107.676 151.937 98.129 1.00 19.08 553 THR A O 1
ATOM 3963 N N . ARG A 1 494 ? 109.590 152.327 99.224 1.00 19.17 554 ARG A N 1
ATOM 3964 C CA . ARG A 1 494 ? 110.044 150.960 99.068 1.00 19.17 554 ARG A CA 1
ATOM 3965 C C . ARG A 1 494 ? 110.946 150.565 100.224 1.00 19.17 554 ARG A C 1
ATOM 3966 O O . ARG A 1 494 ? 111.723 151.379 100.720 1.00 19.17 554 ARG A O 1
ATOM 3987 N N . HIS A 1 495 ? 110.823 149.314 100.649 1.00 17.45 555 HIS A N 1
ATOM 3988 C CA . HIS A 1 495 ? 111.612 148.747 101.729 1.00 17.45 555 HIS A CA 1
ATOM 3989 C C . HIS A 1 495 ? 112.004 147.329 101.355 1.00 17.45 555 HIS A C 1
ATOM 3990 O O . HIS A 1 495 ? 111.227 146.617 100.720 1.00 17.45 555 HIS A O 1
ATOM 4004 N N . TRP A 1 496 ? 113.210 146.928 101.733 1.00 15.82 556 TRP A N 1
ATOM 4005 C CA . TRP A 1 496 ? 113.666 145.563 101.524 1.00 15.82 556 TRP A CA 1
ATOM 4006 C C . TRP A 1 496 ? 114.748 145.239 102.541 1.00 15.82 556 TRP A C 1
ATOM 4007 O O . TRP A 1 496 ? 115.136 146.079 103.354 1.00 15.82 556 TRP A O 1
ATOM 4028 N N . THR A 1 497 ? 115.225 144.001 102.494 1.00 18.79 557 THR A N 1
ATOM 4029 C CA . THR A 1 497 ? 116.225 143.504 103.426 1.00 18.79 557 THR A CA 1
ATOM 4030 C C . THR A 1 497 ? 117.194 142.621 102.658 1.00 18.79 557 THR A C 1
ATOM 4031 O O . THR A 1 497 ? 117.153 142.533 101.428 1.00 18.79 557 THR A O 1
ATOM 4042 N N . ASP A 1 498 ? 118.075 141.963 103.402 1.00 20.52 558 ASP A N 1
ATOM 4043 C CA . ASP A 1 498 ? 119.027 141.026 102.832 1.00 20.52 558 ASP A CA 1
ATOM 4044 C C . ASP A 1 498 ? 118.479 139.606 102.754 1.00 20.52 558 ASP A C 1
ATOM 4045 O O . ASP A 1 498 ? 119.124 138.743 102.150 1.00 20.52 558 ASP A O 1
ATOM 4054 N N . GLU A 1 499 ? 117.316 139.346 103.349 1.00 21.63 559 GLU A N 1
ATOM 4055 C CA . GLU A 1 499 ? 116.696 138.030 103.337 1.00 21.63 559 GLU A CA 1
ATOM 4056 C C . GLU A 1 499 ? 115.669 137.861 102.227 1.00 21.63 559 GLU A C 1
ATOM 4057 O O . GLU A 1 499 ? 115.045 136.801 102.141 1.00 21.63 559 GLU A O 1
ATOM 4069 N N . GLY A 1 500 ? 115.474 138.869 101.384 1.00 21.45 560 GLY A N 1
ATOM 4070 C CA . GLY A 1 500 ? 114.537 138.803 100.291 1.00 21.45 560 GLY A CA 1
ATOM 4071 C C . GLY A 1 500 ? 113.202 139.462 100.553 1.00 21.45 560 GLY A C 1
ATOM 4072 O O . GLY A 1 500 ? 112.453 139.703 99.602 1.00 21.45 560 GLY A O 1
ATOM 4076 N N . ASP A 1 501 ? 112.882 139.759 101.808 1.00 20.80 561 ASP A N 1
ATOM 4077 C CA . ASP A 1 501 ? 111.642 140.455 102.109 1.00 20.80 561 ASP A CA 1
ATOM 4078 C C . ASP A 1 501 ? 111.599 141.802 101.403 1.00 20.80 561 ASP A C 1
ATOM 4079 O O . ASP A 1 501 ? 112.589 142.535 101.368 1.00 20.80 561 ASP A O 1
ATOM 4088 N N . SER A 1 502 ? 110.444 142.123 100.830 1.00 19.40 562 SER A N 1
ATOM 4089 C CA . SER A 1 502 ? 110.254 143.382 100.130 1.00 19.40 562 SER A CA 1
ATOM 4090 C C . SER A 1 502 ? 108.849 143.900 100.378 1.00 19.40 562 SER A C 1
ATOM 4091 O O . SER A 1 502 ? 107.919 143.130 100.623 1.00 19.40 562 SER A O 1
ATOM 4099 N N . TYR A 1 503 ? 108.710 145.219 100.318 1.00 18.59 563 TYR A N 1
ATOM 4100 C CA . TYR A 1 503 ? 107.422 145.882 100.400 1.00 18.59 563 TYR A CA 1
ATOM 4101 C C . TYR A 1 503 ? 107.461 147.132 99.541 1.00 18.59 563 TYR A C 1
ATOM 4102 O O . TYR A 1 503 ? 108.495 147.791 99.440 1.00 18.59 563 TYR A O 1
ATOM 4120 N N . GLN A 1 504 ? 106.334 147.444 98.922 1.00 18.30 564 GLN A N 1
ATOM 4121 C CA . GLN A 1 504 ? 106.183 148.610 98.070 1.00 18.30 564 GLN A CA 1
ATOM 4122 C C . GLN A 1 504 ? 104.952 149.382 98.512 1.00 18.30 564 GLN A C 1
ATOM 4123 O O . GLN A 1 504 ? 103.912 148.787 98.798 1.00 18.30 564 GLN A O 1
ATOM 4137 N N . TYR A 1 505 ? 105.068 150.704 98.554 1.00 18.03 565 TYR A N 1
ATOM 4138 C CA . TYR A 1 505 ? 103.999 151.582 99.001 1.00 18.03 565 TYR A CA 1
ATOM 4139 C C . TYR A 1 505 ? 103.622 152.536 97.879 1.00 18.03 565 TYR A C 1
ATOM 4140 O O . TYR A 1 505 ? 104.485 152.997 97.131 1.00 18.03 565 TYR A O 1
ATOM 4158 N N . ASP A 1 506 ? 102.333 152.831 97.765 1.00 20.88 566 ASP A N 1
ATOM 4159 C CA . ASP A 1 506 ? 101.830 153.812 96.817 1.00 20.88 566 ASP A CA 1
ATOM 4160 C C . ASP A 1 506 ? 100.826 154.717 97.511 1.00 20.88 566 ASP A C 1
ATOM 4161 O O . ASP A 1 506 ? 100.078 154.272 98.383 1.00 20.88 566 ASP A O 1
ATOM 4170 N N . TYR A 1 507 ? 100.818 155.988 97.121 1.00 21.46 567 TYR A N 1
ATOM 4171 C CA . TYR A 1 507 ? 100.031 157.015 97.784 1.00 21.46 567 TYR A CA 1
ATOM 4172 C C . TYR A 1 507 ? 99.160 157.749 96.775 1.00 21.46 567 TYR A C 1
ATOM 4173 O O . TYR A 1 507 ? 99.586 158.012 95.647 1.00 21.46 567 TYR A O 1
ATOM 4191 N N . ASP A 1 508 ? 97.935 158.069 97.190 1.00 26.23 568 ASP A N 1
ATOM 4192 C CA . ASP A 1 508 ? 97.031 158.941 96.441 1.00 26.23 568 ASP A CA 1
ATOM 4193 C C . ASP A 1 508 ? 96.433 159.914 97.452 1.00 26.23 568 ASP A C 1
ATOM 4194 O O . ASP A 1 508 ? 95.474 159.587 98.155 1.00 26.23 568 ASP A O 1
ATOM 4203 N N . LEU A 1 509 ? 97.008 161.114 97.510 1.00 27.14 569 LEU A N 1
ATOM 4204 C CA . LEU A 1 509 ? 96.677 162.066 98.561 1.00 27.14 569 LEU A CA 1
ATOM 4205 C C . LEU A 1 509 ? 95.319 162.720 98.351 1.00 27.14 569 LEU A C 1
ATOM 4206 O O . LEU A 1 509 ? 94.695 163.166 99.320 1.00 27.14 569 LEU A O 1
ATOM 4222 N N . GLU A 1 510 ? 94.852 162.804 97.107 1.00 30.58 570 GLU A N 1
ATOM 4223 C CA . GLU A 1 510 ? 93.555 163.421 96.850 1.00 30.58 570 GLU A CA 1
ATOM 4224 C C . GLU A 1 510 ? 92.435 162.670 97.556 1.00 30.58 570 GLU A C 1
ATOM 4225 O O . GLU A 1 510 ? 91.548 163.284 98.159 1.00 30.58 570 GLU A O 1
ATOM 4237 N N . ALA A 1 511 ? 92.458 161.343 97.494 1.00 27.11 571 ALA A N 1
ATOM 4238 C CA . ALA A 1 511 ? 91.474 160.507 98.160 1.00 27.11 571 ALA A CA 1
ATOM 4239 C C . ALA A 1 511 ? 91.966 159.950 99.488 1.00 27.11 571 ALA A C 1
ATOM 4240 O O . ALA A 1 511 ? 91.224 159.223 100.152 1.00 27.11 571 ALA A O 1
ATOM 4247 N N . GLY A 1 512 ? 93.191 160.270 99.891 1.00 26.06 572 GLY A N 1
ATOM 4248 C CA . GLY A 1 512 ? 93.713 159.757 101.147 1.00 26.06 572 GLY A CA 1
ATOM 4249 C C . GLY A 1 512 ? 93.834 158.252 101.174 1.00 26.06 572 GLY A C 1
ATOM 4250 O O . GLY A 1 512 ? 93.476 157.623 102.175 1.00 26.06 572 GLY A O 1
ATOM 4254 N N . ILE A 1 513 ? 94.351 157.661 100.100 1.00 24.77 573 ILE A N 1
ATOM 4255 C CA . ILE A 1 513 ? 94.419 156.215 99.936 1.00 24.77 573 ILE A CA 1
ATOM 4256 C C . ILE A 1 513 ? 95.875 155.782 99.976 1.00 24.77 573 ILE A C 1
ATOM 4257 O O . ILE A 1 513 ? 96.730 156.379 99.312 1.00 24.77 573 ILE A O 1
ATOM 4273 N N . THR A 1 514 ? 96.149 154.738 100.754 1.00 22.66 574 THR A N 1
ATOM 4274 C CA . THR A 1 514 ? 97.479 154.164 100.898 1.00 22.66 574 THR A CA 1
ATOM 4275 C C . THR A 1 514 ? 97.410 152.676 100.595 1.00 22.66 574 THR A C 1
ATOM 4276 O O . THR A 1 514 ? 96.672 151.945 101.261 1.00 22.66 574 THR A O 1
ATOM 4287 N N . GLN A 1 515 ? 98.180 152.225 99.609 1.00 22.18 575 GLN A N 1
ATOM 4288 C CA . GLN A 1 515 ? 98.233 150.823 99.222 1.00 22.18 575 GLN A CA 1
ATOM 4289 C C . GLN A 1 515 ? 99.598 150.245 99.553 1.00 22.18 575 GLN A C 1
ATOM 4290 O O . GLN A 1 515 ? 100.620 150.920 99.408 1.00 22.18 575 GLN A O 1
ATOM 4304 N N . VAL A 1 516 ? 99.606 148.999 100.007 1.00 20.83 576 VAL A N 1
ATOM 4305 C CA . VAL A 1 516 ? 100.823 148.285 100.357 1.00 20.83 576 VAL A CA 1
ATOM 4306 C C . VAL A 1 516 ? 100.845 146.965 99.608 1.00 20.83 576 VAL A C 1
ATOM 4307 O O . VAL A 1 516 ? 99.845 146.241 99.592 1.00 20.83 576 VAL A O 1
ATOM 4320 N N . THR A 1 517 ? 101.980 146.652 99.000 1.00 21.69 577 THR A N 1
ATOM 4321 C CA . THR A 1 517 ? 102.146 145.441 98.216 1.00 21.69 577 THR A CA 1
ATOM 4322 C C . THR A 1 517 ? 103.425 144.738 98.633 1.00 21.69 577 THR A C 1
ATOM 4323 O O . THR A 1 517 ? 104.404 145.377 99.021 1.00 21.69 577 THR A O 1
ATOM 4334 N N . ASP A 1 518 ? 103.410 143.418 98.549 1.00 22.63 578 ASP A N 1
ATOM 4335 C CA . ASP A 1 518 ? 104.538 142.576 98.907 1.00 22.63 578 ASP A CA 1
ATOM 4336 C C . ASP A 1 518 ? 104.939 141.713 97.720 1.00 22.63 578 ASP A C 1
ATOM 4337 O O . ASP A 1 518 ? 104.313 141.738 96.659 1.00 22.63 578 ASP A O 1
ATOM 4346 N N . SER A 1 519 ? 106.012 140.946 97.909 1.00 24.29 579 SER A N 1
ATOM 4347 C CA . SER A 1 519 ? 106.451 140.036 96.859 1.00 24.29 579 SER A CA 1
ATOM 4348 C C . SER A 1 519 ? 105.472 138.884 96.677 1.00 24.29 579 SER A C 1
ATOM 4349 O O . SER A 1 519 ? 105.348 138.345 95.572 1.00 24.29 579 SER A O 1
ATOM 4357 N N . LEU A 1 520 ? 104.769 138.498 97.741 1.00 23.29 580 LEU A N 1
ATOM 4358 C CA . LEU A 1 520 ? 103.748 137.462 97.674 1.00 23.29 580 LEU A CA 1
ATOM 4359 C C . LEU A 1 520 ? 102.442 137.953 97.062 1.00 23.29 580 LEU A C 1
ATOM 4360 O O . LEU A 1 520 ? 101.426 137.262 97.180 1.00 23.29 580 LEU A O 1
ATOM 4376 N N . GLN A 1 521 ? 102.437 139.123 96.426 1.00 24.57 581 GLN A N 1
ATOM 4377 C CA . GLN A 1 521 ? 101.263 139.719 95.800 1.00 24.57 581 GLN A CA 1
ATOM 4378 C C . GLN A 1 521 ? 100.180 140.099 96.802 1.00 24.57 581 GLN A C 1
ATOM 4379 O O . GLN A 1 521 ? 99.047 140.384 96.397 1.00 24.57 581 GLN A O 1
ATOM 4393 N N . ARG A 1 522 ? 100.484 140.111 98.095 1.00 24.00 582 ARG A N 1
ATOM 4394 C CA . ARG A 1 522 ? 99.514 140.550 99.085 1.00 24.00 582 ARG A CA 1
ATOM 4395 C C . ARG A 1 522 ? 99.275 142.049 98.973 1.00 24.00 582 ARG A C 1
ATOM 4396 O O . ARG A 1 522 ? 100.158 142.813 98.583 1.00 24.00 582 ARG A O 1
ATOM 4417 N N . LEU A 1 523 ? 98.059 142.465 99.316 1.00 22.93 583 LEU A N 1
ATOM 4418 C CA . LEU A 1 523 ? 97.628 143.844 99.162 1.00 22.93 583 LEU A CA 1
ATOM 4419 C C . LEU A 1 523 ? 96.917 144.323 100.417 1.00 22.93 583 LEU A C 1
ATOM 4420 O O . LEU A 1 523 ? 96.095 143.604 100.988 1.00 22.93 583 LEU A O 1
ATOM 4436 N N . SER A 1 524 ? 97.237 145.542 100.832 1.00 23.13 584 SER A N 1
ATOM 4437 C CA . SER A 1 524 ? 96.595 146.202 101.956 1.00 23.13 584 SER A CA 1
ATOM 4438 C C . SER A 1 524 ? 96.191 147.607 101.546 1.00 23.13 584 SER A C 1
ATOM 4439 O O . SER A 1 524 ? 96.853 148.241 100.723 1.00 23.13 584 SER A O 1
ATOM 4447 N N . ARG A 1 525 ? 95.082 148.078 102.102 1.00 24.14 585 ARG A N 1
ATOM 4448 C CA . ARG A 1 525 ? 94.522 149.367 101.737 1.00 24.14 585 ARG A CA 1
ATOM 4449 C C . ARG A 1 525 ? 94.120 150.115 102.997 1.00 24.14 585 ARG A C 1
ATOM 4450 O O . ARG A 1 525 ? 93.581 149.521 103.931 1.00 24.14 585 ARG A O 1
ATOM 4471 N N . ARG A 1 526 ? 94.397 151.414 103.020 1.00 23.13 586 ARG A N 1
ATOM 4472 C CA . ARG A 1 526 ? 94.014 152.286 104.118 1.00 23.13 586 ARG A CA 1
ATOM 4473 C C . ARG A 1 526 ? 93.485 153.598 103.569 1.00 23.13 586 ARG A C 1
ATOM 4474 O O . ARG A 1 526 ? 93.915 154.068 102.515 1.00 23.13 586 ARG A O 1
ATOM 4495 N N . ARG A 1 527 ? 92.539 154.180 104.297 1.00 26.01 587 ARG A N 1
ATOM 4496 C CA . ARG A 1 527 ? 91.968 155.471 103.957 1.00 26.01 587 ARG A CA 1
ATOM 4497 C C . ARG A 1 527 ? 91.915 156.320 105.216 1.00 26.01 587 ARG A C 1
ATOM 4498 O O . ARG A 1 527 ? 91.402 155.873 106.245 1.00 26.01 587 ARG A O 1
ATOM 4519 N N . TRP A 1 528 ? 92.457 157.533 105.138 1.00 25.81 588 TRP A N 1
ATOM 4520 C CA . TRP A 1 528 ? 92.548 158.432 106.279 1.00 25.81 588 TRP A CA 1
ATOM 4521 C C . TRP A 1 528 ? 91.955 159.789 105.932 1.00 25.81 588 TRP A C 1
ATOM 4522 O O . TRP A 1 528 ? 91.691 160.105 104.770 1.00 25.81 588 TRP A O 1
ATOM 4543 N N . ASN A 1 529 ? 91.743 160.590 106.970 1.00 27.95 589 ASN A N 1
ATOM 4544 C CA . ASN A 1 529 ? 91.078 161.875 106.860 1.00 27.95 589 ASN A CA 1
ATOM 4545 C C . ASN A 1 529 ? 92.101 163.005 106.795 1.00 27.95 589 ASN A C 1
ATOM 4546 O O . ASN A 1 529 ? 93.312 162.794 106.882 1.00 27.95 589 ASN A O 1
ATOM 4557 N N . SER A 1 530 ? 91.597 164.232 106.645 1.00 29.39 590 SER A N 1
ATOM 4558 C CA . SER A 1 530 ? 92.483 165.388 106.584 1.00 29.39 590 SER A CA 1
ATOM 4559 C C . SER A 1 530 ? 93.280 165.551 107.868 1.00 29.39 590 SER A C 1
ATOM 4560 O O . SER A 1 530 ? 94.393 166.087 107.843 1.00 29.39 590 SER A O 1
ATOM 4568 N N . GLN A 1 531 ? 92.733 165.102 108.994 1.00 30.66 591 GLN A N 1
ATOM 4569 C CA . GLN A 1 531 ? 93.456 165.131 110.255 1.00 30.66 591 GLN A CA 1
ATOM 4570 C C . GLN A 1 531 ? 94.548 164.081 110.330 1.00 30.66 591 GLN A C 1
ATOM 4571 O O . GLN A 1 531 ? 95.221 163.994 111.362 1.00 30.66 5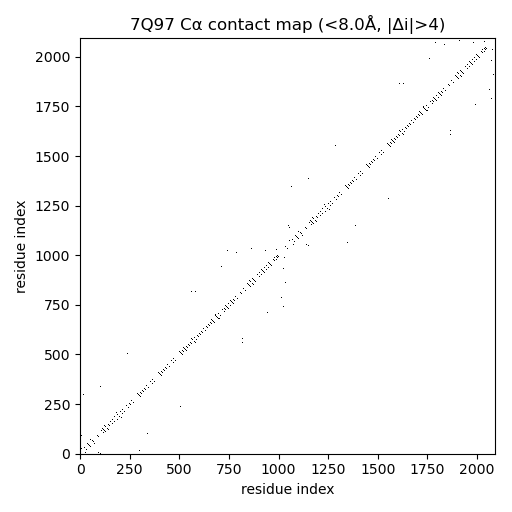91 GLN A O 1
ATOM 4585 N N . LEU A 1 532 ? 94.734 163.282 109.281 1.00 27.56 592 LEU A N 1
ATOM 4586 C CA . LEU A 1 532 ? 95.698 162.185 109.293 1.00 27.56 592 LEU A CA 1
ATOM 4587 C C . LEU A 1 532 ? 95.360 161.144 110.358 1.00 27.56 592 LEU A C 1
ATOM 4588 O O . LEU A 1 532 ? 96.233 160.650 111.073 1.00 27.56 592 LEU A O 1
ATOM 4604 N N . GLN A 1 533 ? 94.078 160.813 110.464 1.00 29.48 593 GLN A N 1
ATOM 4605 C CA . GLN A 1 533 ? 93.598 159.728 111.303 1.00 29.48 593 GLN A CA 1
ATOM 4606 C C . GLN A 1 533 ? 92.998 158.641 110.424 1.00 29.48 593 GLN A C 1
ATOM 4607 O O . GLN A 1 533 ? 92.402 158.931 109.383 1.00 29.48 593 GLN A O 1
ATOM 4621 N N . ILE A 1 534 ? 93.183 157.393 110.832 1.00 26.24 594 ILE A N 1
ATOM 4622 C CA . ILE A 1 534 ? 92.698 156.250 110.068 1.00 26.24 594 ILE A CA 1
ATOM 4623 C C . ILE A 1 534 ? 91.195 156.112 110.268 1.00 26.24 594 ILE A C 1
ATOM 4624 O O . ILE A 1 534 ? 90.705 156.129 111.402 1.00 26.24 594 ILE A O 1
ATOM 4640 N N . VAL A 1 535 ? 90.460 155.965 109.166 1.00 26.87 595 VAL A N 1
ATOM 4641 C CA . VAL A 1 535 ? 89.017 155.752 109.220 1.00 26.87 595 VAL A CA 1
ATOM 4642 C C . VAL A 1 535 ? 88.620 154.403 108.637 1.00 26.87 595 VAL A C 1
ATOM 4643 O O . VAL A 1 535 ? 87.595 153.834 109.025 1.00 26.87 595 VAL A O 1
ATOM 4656 N N . GLU A 1 536 ? 89.405 153.888 107.696 1.00 26.15 596 GLU A N 1
ATOM 4657 C CA . GLU A 1 536 ? 89.096 152.628 107.035 1.00 26.15 596 GLU A CA 1
ATOM 4658 C C . GLU A 1 536 ? 90.340 151.766 106.932 1.00 26.15 596 GLU A C 1
ATOM 4659 O O . GLU A 1 536 ? 91.402 152.247 106.531 1.00 26.15 596 GLU A O 1
ATOM 4671 N N . TYR A 1 537 ? 90.202 150.498 107.306 1.00 25.28 597 TYR A N 1
ATOM 4672 C CA . TYR A 1 537 ? 91.276 149.519 107.263 1.00 25.28 597 TYR A CA 1
ATOM 4673 C C . TYR A 1 537 ? 90.789 148.320 106.469 1.00 25.28 597 TYR A C 1
ATOM 4674 O O . TYR A 1 537 ? 89.692 147.815 106.717 1.00 25.28 597 TYR A O 1
ATOM 4692 N N . THR A 1 538 ? 91.601 147.867 105.521 1.00 25.26 598 THR A N 1
ATOM 4693 C CA . THR A 1 538 ? 91.301 146.692 104.710 1.00 25.26 598 THR A CA 1
ATOM 4694 C C . THR A 1 538 ? 92.544 145.820 104.658 1.00 25.26 598 THR A C 1
ATOM 4695 O O . THR A 1 538 ? 93.556 146.211 104.070 1.00 25.26 598 THR A O 1
ATOM 4706 N N . ASP A 1 539 ? 92.467 144.646 105.266 1.00 27.18 599 ASP A N 1
ATOM 4707 C CA . ASP A 1 539 ? 93.614 143.767 105.382 1.00 27.18 599 ASP A CA 1
ATOM 4708 C C . ASP A 1 539 ? 93.796 142.964 104.097 1.00 27.18 599 ASP A C 1
ATOM 4709 O O . ASP A 1 539 ? 93.082 143.145 103.108 1.00 27.18 599 ASP A O 1
ATOM 4718 N N . ASN A 1 540 ? 94.783 142.068 104.109 1.00 25.89 600 ASN A N 1
ATOM 4719 C CA . ASN A 1 540 ? 95.037 141.215 102.958 1.00 25.89 600 ASN A CA 1
ATOM 4720 C C . ASN A 1 540 ? 93.877 140.273 102.675 1.00 25.89 600 ASN A C 1
ATOM 4721 O O . ASN A 1 540 ? 93.735 139.799 101.543 1.00 25.89 600 ASN A O 1
ATOM 4732 N N . LEU A 1 541 ? 93.051 139.999 103.678 1.00 26.77 601 LEU A N 1
ATOM 4733 C CA . LEU A 1 541 ? 91.935 139.074 103.579 1.00 26.77 601 LEU A CA 1
ATOM 4734 C C . LEU A 1 541 ? 90.624 139.761 103.223 1.00 26.77 601 LEU A C 1
ATOM 4735 O O . LEU A 1 541 ? 89.565 139.135 103.320 1.00 26.77 601 LEU A O 1
ATOM 4751 N N . ASN A 1 542 ? 90.671 141.024 102.812 1.00 27.52 602 ASN A N 1
ATOM 4752 C CA . ASN A 1 542 ? 89.490 141.808 102.467 1.00 27.52 602 ASN A CA 1
ATOM 4753 C C . ASN A 1 542 ? 88.560 142.035 103.657 1.00 27.52 602 ASN A C 1
ATOM 4754 O O . ASN A 1 542 ? 87.390 142.383 103.474 1.00 27.52 602 ASN A O 1
ATOM 4765 N N . GLN A 1 543 ? 89.050 141.847 104.879 1.00 27.80 603 GLN A N 1
ATOM 4766 C CA . GLN A 1 543 ? 88.288 142.248 106.052 1.00 27.80 603 GLN A CA 1
ATOM 4767 C C . GLN A 1 543 ? 88.311 143.764 106.181 1.00 27.80 603 GLN A C 1
ATOM 4768 O O . GLN A 1 543 ? 89.373 144.384 106.098 1.00 27.80 603 GLN A O 1
ATOM 4782 N N . THR A 1 544 ? 87.144 144.359 106.405 1.00 27.43 604 THR A N 1
ATOM 4783 C CA . THR A 1 544 ? 86.982 145.805 106.407 1.00 27.43 604 THR A CA 1
ATOM 4784 C C . THR A 1 544 ? 86.572 146.297 107.785 1.00 27.43 604 THR A C 1
ATOM 4785 O O . THR A 1 544 ? 85.575 145.835 108.342 1.00 27.43 604 THR A O 1
ATOM 4796 N N . TRP A 1 545 ? 87.333 147.248 108.312 1.00 27.05 605 TRP A N 1
ATOM 4797 C CA . TRP A 1 545 ? 87.043 147.925 109.565 1.00 27.05 605 TRP A CA 1
ATOM 4798 C C . TRP A 1 545 ? 86.848 149.408 109.305 1.00 27.05 605 TRP A C 1
ATOM 4799 O O . TRP A 1 545 ? 87.510 149.987 108.442 1.00 27.05 605 TRP A O 1
ATOM 4820 N N . ALA A 1 546 ? 85.927 150.013 110.044 1.00 26.85 606 ALA A N 1
ATOM 4821 C CA . ALA A 1 546 ? 85.639 151.430 109.934 1.00 26.85 606 ALA A CA 1
ATOM 4822 C C . ALA A 1 546 ? 85.740 152.074 111.306 1.00 26.85 606 ALA A C 1
ATOM 4823 O O . ALA A 1 546 ? 85.479 151.435 112.327 1.00 26.85 606 ALA A O 1
ATOM 4830 N N . PHE A 1 547 ? 86.124 153.347 111.319 1.00 27.79 607 PHE A N 1
ATOM 4831 C CA . PHE A 1 547 ? 86.297 154.104 112.547 1.00 27.79 607 PHE A CA 1
ATOM 4832 C C . PHE A 1 547 ? 85.615 155.457 112.417 1.00 27.79 607 PHE A C 1
ATOM 4833 O O . PHE A 1 547 ? 85.440 155.980 111.314 1.00 27.79 607 PHE A O 1
ATOM 4850 N N . GLU A 1 548 ? 85.229 156.017 113.559 1.00 30.87 608 GLU A N 1
ATOM 4851 C CA . GLU A 1 548 ? 84.657 157.352 113.639 1.00 30.87 608 GLU A CA 1
ATOM 4852 C C . GLU A 1 548 ? 85.505 158.182 114.583 1.00 30.87 608 GLU A C 1
ATOM 4853 O O . GLU A 1 548 ? 85.847 157.730 115.680 1.00 30.87 608 GLU A O 1
ATOM 4865 N N . TRP A 1 549 ? 85.827 159.395 114.159 1.00 29.92 609 TRP A N 1
ATOM 4866 C CA . TRP A 1 549 ? 86.728 160.275 114.876 1.00 29.92 609 TRP A CA 1
ATOM 4867 C C . TRP A 1 549 ? 86.033 161.564 115.276 1.00 29.92 609 TRP A C 1
ATOM 4868 O O . TRP A 1 549 ? 85.144 162.059 114.578 1.00 29.92 609 TRP A O 1
ATOM 4889 N N . ASN A 1 550 ? 86.461 162.100 116.410 1.00 36.04 610 ASN A N 1
ATOM 4890 C CA . ASN A 1 550 ? 85.945 163.341 116.951 1.00 36.04 610 ASN A CA 1
ATOM 4891 C C . ASN A 1 550 ? 87.082 164.343 117.044 1.00 36.04 610 ASN A C 1
ATOM 4892 O O . ASN A 1 550 ? 88.258 163.977 117.090 1.00 36.04 610 ASN A O 1
ATOM 4899 N N . ASP A 1 551 ? 86.718 165.622 117.060 1.00 41.35 611 ASP A N 1
ATOM 4900 C CA . ASP A 1 551 ? 87.687 166.666 117.358 1.00 41.35 611 ASP A CA 1
ATOM 4901 C C . ASP A 1 551 ? 88.470 166.301 118.609 1.00 41.35 611 ASP A C 1
ATOM 4902 O O . ASP A 1 551 ? 88.019 165.477 119.410 1.00 41.35 611 ASP A O 1
ATOM 4911 N N . GLU A 1 552 ? 89.639 166.906 118.789 1.00 43.65 612 GLU A N 1
ATOM 4912 C CA . GLU A 1 552 ? 90.567 166.594 119.868 1.00 43.65 612 GLU A CA 1
ATOM 4913 C C . GLU A 1 552 ? 91.134 165.187 119.759 1.00 43.65 612 GLU A C 1
ATOM 4914 O O . GLU A 1 552 ? 91.748 164.700 120.714 1.00 43.65 612 GLU A O 1
ATOM 4926 N N . ARG A 1 553 ? 90.948 164.518 118.623 1.00 37.24 613 ARG A N 1
ATOM 4927 C CA . ARG A 1 553 ? 91.565 163.221 118.364 1.00 37.24 613 ARG A CA 1
ATOM 4928 C C . ARG A 1 553 ? 91.170 162.203 119.433 1.00 37.24 613 ARG A C 1
ATOM 4929 O O . ARG A 1 553 ? 91.993 161.697 120.195 1.00 37.24 613 ARG A O 1
ATOM 4950 N N . GLN A 1 554 ? 89.876 161.915 119.461 1.00 36.28 614 GLN A N 1
ATOM 4951 C CA . GLN A 1 554 ? 89.283 160.921 120.336 1.00 36.28 614 GLN A CA 1
ATOM 4952 C C . GLN A 1 554 ? 88.566 159.885 119.488 1.00 36.28 614 GLN A C 1
ATOM 4953 O O . GLN A 1 554 ? 88.073 160.190 118.399 1.00 36.28 614 GLN A O 1
ATOM 4967 N N . LEU A 1 555 ? 88.520 158.654 119.984 1.00 32.79 615 LEU A N 1
ATOM 4968 C CA . LEU A 1 555 ? 87.869 157.558 119.283 1.00 32.79 615 LEU A CA 1
ATOM 4969 C C . LEU A 1 555 ? 86.461 157.401 119.825 1.00 32.79 615 LEU A C 1
ATOM 4970 O O . LEU A 1 555 ? 86.271 157.236 121.033 1.00 32.79 615 LEU A O 1
ATOM 4986 N N . LEU A 1 556 ? 85.481 157.454 118.931 1.00 32.81 616 LEU A N 1
ATOM 4987 C CA . LEU A 1 556 ? 84.081 157.339 119.302 1.00 32.81 616 LEU A CA 1
ATOM 4988 C C . LEU A 1 556 ? 83.525 155.944 119.067 1.00 32.81 616 LEU A C 1
ATOM 4989 O O . LEU A 1 556 ? 82.902 155.369 119.962 1.00 32.81 616 LEU A O 1
ATOM 5005 N N . SER A 1 557 ? 83.733 155.390 117.876 1.00 31.39 617 SER A N 1
ATOM 5006 C CA . SER A 1 557 ? 83.117 154.129 117.512 1.00 31.39 617 SER A CA 1
ATOM 5007 C C . SER A 1 557 ? 83.969 153.403 116.486 1.00 31.39 617 SER A C 1
ATOM 5008 O O . SER A 1 557 ? 84.634 154.022 115.655 1.00 31.39 617 SER A O 1
ATOM 5016 N N . ALA A 1 558 ? 83.926 152.078 116.552 1.00 30.15 618 ALA A N 1
ATOM 5017 C CA . ALA A 1 558 ? 84.550 151.202 115.575 1.00 30.15 618 ALA A CA 1
ATOM 5018 C C . ALA A 1 558 ? 83.534 150.166 115.128 1.00 30.15 618 ALA A C 1
ATOM 5019 O O . ALA A 1 558 ? 82.713 149.704 115.923 1.00 30.15 618 ALA A O 1
ATOM 5026 N N . THR A 1 559 ? 83.599 149.804 113.855 1.00 29.16 619 THR A N 1
ATOM 5027 C CA . THR A 1 559 ? 82.634 148.909 113.238 1.00 29.16 619 THR A CA 1
ATOM 5028 C C . THR A 1 559 ? 83.359 147.793 112.507 1.00 29.16 619 THR A C 1
ATOM 5029 O O . THR A 1 559 ? 84.301 148.048 111.752 1.00 29.16 619 THR A O 1
ATOM 5040 N N . ASP A 1 560 ? 82.915 146.570 112.729 1.00 30.26 620 ASP A N 1
ATOM 5041 C CA . ASP A 1 560 ? 83.555 145.382 112.190 1.00 30.26 620 ASP A CA 1
ATOM 5042 C C . ASP A 1 560 ? 82.898 144.977 110.883 1.00 30.26 620 ASP A C 1
ATOM 5043 O O . ASP A 1 560 ? 81.901 145.564 110.459 1.00 30.26 620 ASP A O 1
ATOM 5052 N N . PRO A 1 561 ? 83.443 143.969 110.200 1.00 29.36 621 PRO A N 1
ATOM 5053 C CA . PRO A 1 561 ? 82.806 143.514 108.958 1.00 29.36 621 PRO A CA 1
ATOM 5054 C C . PRO A 1 561 ? 81.387 143.029 109.159 1.00 29.36 621 PRO A C 1
ATOM 5055 O O . PRO A 1 561 ? 80.554 143.164 108.255 1.00 29.36 621 PRO A O 1
ATOM 5066 N N . LEU A 1 562 ? 81.091 142.461 110.323 1.00 29.86 622 LEU A N 1
ATOM 5067 C CA . LEU A 1 562 ? 79.784 141.897 110.621 1.00 29.86 622 LEU A CA 1
ATOM 5068 C C . LEU A 1 562 ? 78.788 142.933 111.121 1.00 29.86 622 LEU A C 1
ATOM 5069 O O . LEU A 1 562 ? 77.641 142.575 111.403 1.00 29.86 622 LEU A O 1
ATOM 5085 N N . GLY A 1 563 ? 79.192 144.197 111.236 1.00 30.48 623 GLY A N 1
ATOM 5086 C CA . GLY A 1 563 ? 78.320 145.248 111.706 1.00 30.48 623 GLY A CA 1
ATOM 5087 C C . GLY A 1 563 ? 78.395 145.532 113.188 1.00 30.48 623 GLY A C 1
ATOM 5088 O O . GLY A 1 563 ? 77.831 146.536 113.638 1.00 30.48 623 GLY A O 1
ATOM 5092 N N . GLY A 1 564 ? 79.066 144.690 113.960 1.00 31.40 624 GLY A N 1
ATOM 5093 C CA . GLY A 1 564 ? 79.186 144.927 115.382 1.00 31.40 624 GLY A CA 1
ATOM 5094 C C . GLY A 1 564 ? 79.877 146.234 115.701 1.00 31.40 624 GLY A C 1
ATOM 5095 O O . GLY A 1 564 ? 80.950 146.519 115.166 1.00 31.40 624 GLY A O 1
ATOM 5099 N N . ARG A 1 565 ? 79.283 147.030 116.582 1.00 32.05 625 ARG A N 1
ATOM 5100 C CA . ARG A 1 565 ? 79.758 148.373 116.870 1.00 32.05 625 ARG A CA 1
ATOM 5101 C C . ARG A 1 565 ? 80.279 148.448 118.293 1.00 32.05 625 ARG A C 1
ATOM 5102 O O . ARG A 1 565 ? 79.552 148.144 119.244 1.00 32.05 625 ARG A O 1
ATOM 5123 N N . TYR A 1 566 ? 81.530 148.864 118.429 1.00 32.13 626 TYR A N 1
ATOM 5124 C CA . TYR A 1 566 ? 82.110 149.244 119.703 1.00 32.13 626 TYR A CA 1
ATOM 5125 C C . TYR A 1 566 ? 81.978 150.751 119.839 1.00 32.13 626 TYR A C 1
ATOM 5126 O O . TYR A 1 566 ? 82.326 151.486 118.912 1.00 32.13 626 TYR A O 1
ATOM 5144 N N . ALA A 1 567 ? 81.457 151.208 120.971 1.00 33.62 627 ALA A N 1
ATOM 5145 C CA . ALA A 1 567 ? 81.234 152.625 121.196 1.00 33.62 627 ALA A CA 1
ATOM 5146 C C . ALA A 1 567 ? 81.902 153.072 122.484 1.00 33.62 627 ALA A C 1
ATOM 5147 O O . ALA A 1 567 ? 81.922 152.335 123.473 1.00 33.62 627 ALA A O 1
ATOM 5154 N N . TYR A 1 568 ? 82.434 154.291 122.467 1.00 33.67 628 TYR A N 1
ATOM 5155 C CA . TYR A 1 568 ? 83.153 154.854 123.596 1.00 33.67 628 TYR A CA 1
ATOM 5156 C C . TYR A 1 568 ? 82.556 156.205 123.957 1.00 33.67 628 TYR A C 1
ATOM 5157 O O . TYR A 1 568 ? 82.004 156.904 123.105 1.00 33.67 628 TYR A O 1
ATOM 5175 N N . SER A 1 569 ? 82.673 156.567 125.230 1.00 35.13 629 SER A N 1
ATOM 5176 C CA . SER A 1 569 ? 82.171 157.840 125.730 1.00 35.13 629 SER A CA 1
ATOM 5177 C C . SER A 1 569 ? 83.125 158.365 126.785 1.00 35.13 629 SER A C 1
ATOM 5178 O O . SER A 1 569 ? 83.401 157.673 127.769 1.00 35.13 629 SER A O 1
ATOM 5186 N N . TYR A 1 570 ? 83.614 159.583 126.589 1.00 35.02 630 TYR A N 1
ATOM 5187 C CA . TYR A 1 570 ? 84.630 160.160 127.448 1.00 35.02 630 TYR A CA 1
ATOM 5188 C C . TYR A 1 570 ? 84.028 161.170 128.418 1.00 35.02 630 TYR A C 1
ATOM 5189 O O . TYR A 1 570 ? 82.822 161.422 128.447 1.00 35.02 630 TYR A O 1
ATOM 5207 N N . ASP A 1 571 ? 84.904 161.754 129.222 1.00 38.91 631 ASP A N 1
ATOM 5208 C CA . ASP A 1 571 ? 84.575 162.775 130.201 1.00 38.91 631 ASP A CA 1
ATOM 5209 C C . ASP A 1 571 ? 84.939 164.154 129.655 1.00 38.91 631 ASP A C 1
ATOM 5210 O O . ASP A 1 571 ? 85.537 164.291 128.585 1.00 38.91 631 ASP A O 1
ATOM 5219 N N . GLU A 1 572 ? 84.563 165.191 130.407 1.00 42.05 632 GLU A N 1
ATOM 5220 C CA . GLU A 1 572 ? 84.910 166.550 130.004 1.00 42.05 632 GLU A CA 1
ATOM 5221 C C . GLU A 1 572 ? 86.417 166.739 129.895 1.00 42.05 632 GLU A C 1
ATOM 5222 O O . GLU A 1 572 ? 86.886 167.537 129.077 1.00 42.05 632 GLU A O 1
ATOM 5230 N N . THR A 1 573 ? 87.187 166.021 130.707 1.00 41.11 633 THR A N 1
ATOM 5231 C CA . THR A 1 573 ? 88.639 166.112 130.697 1.00 41.11 633 THR A CA 1
ATOM 5232 C C . THR A 1 573 ? 89.282 165.102 129.757 1.00 41.11 633 THR A C 1
ATOM 5233 O O . THR A 1 573 ? 90.512 164.987 129.740 1.00 41.11 633 THR A O 1
ATOM 5239 N N . GLY A 1 574 ? 88.486 164.369 128.981 1.00 39.49 634 GLY A N 1
ATOM 5240 C CA . GLY A 1 574 ? 89.009 163.365 128.087 1.00 39.49 634 GLY A CA 1
ATOM 5241 C C . GLY A 1 574 ? 89.125 161.980 128.677 1.00 39.49 634 GLY A C 1
ATOM 5242 O O . GLY A 1 574 ? 89.439 161.037 127.941 1.00 39.49 634 GLY A O 1
ATOM 5246 N N . ASN A 1 575 ? 88.886 161.822 129.974 1.00 38.77 635 ASN A N 1
ATOM 5247 C CA . ASN A 1 575 ? 88.959 160.507 130.589 1.00 38.77 635 ASN A CA 1
ATOM 5248 C C . ASN A 1 575 ? 87.845 159.601 130.081 1.00 38.77 635 ASN A C 1
ATOM 5249 O O . ASN A 1 575 ? 86.672 159.983 130.061 1.00 38.77 635 ASN A O 1
ATOM 5260 N N . LEU A 1 576 ? 88.224 158.391 129.680 1.00 36.14 636 LEU A N 1
ATOM 5261 C CA . LEU A 1 576 ? 87.267 157.397 129.220 1.00 36.14 636 LEU A CA 1
ATOM 5262 C C . LEU A 1 576 ? 86.297 157.040 130.337 1.00 36.14 636 LEU A C 1
ATOM 5263 O O . LEU A 1 576 ? 86.705 156.821 131.481 1.00 36.14 636 LEU A O 1
ATOM 5279 N N . ILE A 1 577 ? 85.013 156.980 130.004 1.00 36.55 637 ILE A N 1
ATOM 5280 C CA . ILE A 1 577 ? 83.957 156.696 130.965 1.00 36.55 637 ILE A CA 1
ATOM 5281 C C . ILE A 1 577 ? 83.314 155.342 130.707 1.00 36.55 637 ILE A C 1
ATOM 5282 O O . ILE A 1 577 ? 83.096 154.566 131.635 1.00 36.55 637 ILE A O 1
ATOM 5298 N N . ALA A 1 578 ? 82.988 155.046 129.454 1.00 36.04 638 ALA A N 1
ATOM 5299 C CA . ALA A 1 578 ? 82.226 153.848 129.146 1.00 36.04 638 ALA A CA 1
ATOM 5300 C C . ALA A 1 578 ? 82.649 153.226 127.828 1.00 36.04 638 ALA A C 1
ATOM 5301 O O . ALA A 1 578 ? 82.971 153.929 126.869 1.00 36.04 638 ALA A O 1
ATOM 5308 N N . GLU A 1 579 ? 82.642 151.899 127.799 1.00 35.71 639 GLU A N 1
ATOM 5309 C CA . GLU A 1 579 ? 82.769 151.114 126.583 1.00 35.71 639 GLU A CA 1
ATOM 5310 C C . GLU A 1 579 ? 81.621 150.127 126.529 1.00 35.71 639 GLU A C 1
ATOM 5311 O O . GLU A 1 579 ? 81.248 149.541 127.547 1.00 35.71 639 GLU A O 1
ATOM 5323 N N . THR A 1 580 ? 81.065 149.945 125.340 1.00 36.63 640 THR A N 1
ATOM 5324 C CA . THR A 1 580 ? 80.022 148.960 125.125 1.00 36.63 640 THR A CA 1
ATOM 5325 C C . THR A 1 580 ? 80.337 148.206 123.847 1.00 36.63 640 THR A C 1
ATOM 5326 O O . THR A 1 580 ? 80.821 148.791 122.876 1.00 36.63 640 THR A O 1
ATOM 5337 N N . ASP A 1 581 ? 80.073 146.915 123.860 1.00 37.08 641 ASP A N 1
ATOM 5338 C CA . ASP A 1 581 ? 80.356 146.010 122.766 1.00 37.08 641 ASP A CA 1
ATOM 5339 C C . ASP A 1 581 ? 79.052 145.523 122.155 1.00 37.08 641 ASP A C 1
ATOM 5340 O O . ASP A 1 581 ? 77.966 145.823 122.661 1.00 37.08 641 ASP A O 1
ATOM 5349 N N . PRO A 1 582 ? 79.114 144.764 121.060 1.00 35.56 642 PRO A N 1
ATOM 5350 C CA . PRO A 1 582 ? 77.866 144.373 120.390 1.00 35.56 642 PRO A CA 1
ATOM 5351 C C . PRO A 1 582 ? 76.903 143.637 121.298 1.00 35.56 642 PRO A C 1
ATOM 5352 O O . PRO A 1 582 ? 75.684 143.774 121.139 1.00 35.56 642 PRO A O 1
ATOM 5363 N N . LEU A 1 583 ? 77.408 142.853 122.246 1.00 36.66 643 LEU A N 1
ATOM 5364 C CA . LEU A 1 583 ? 76.535 142.149 123.169 1.00 36.66 643 LEU A CA 1
ATOM 5365 C C . LEU A 1 583 ? 75.852 143.085 124.154 1.00 36.66 643 LEU A C 1
ATOM 5366 O O . LEU A 1 583 ? 74.934 142.651 124.857 1.00 36.66 643 LEU A O 1
ATOM 5382 N N . GLY A 1 584 ? 76.266 144.347 124.216 1.00 37.56 644 GLY A N 1
ATOM 5383 C CA . GLY A 1 584 ? 75.667 145.309 125.113 1.00 37.56 644 GLY A CA 1
ATOM 5384 C C . GLY A 1 584 ? 76.240 145.334 126.510 1.00 37.56 644 GLY A C 1
ATOM 5385 O O . GLY A 1 584 ? 75.720 146.067 127.360 1.00 37.56 644 GLY A O 1
ATOM 5389 N N . HIS A 1 585 ? 77.290 144.568 126.778 1.00 37.97 645 HIS A N 1
ATOM 5390 C CA . HIS A 1 585 ? 77.900 144.527 128.100 1.00 37.97 645 HIS A CA 1
ATOM 5391 C C . HIS A 1 585 ? 78.883 145.682 128.236 1.00 37.97 645 HIS A C 1
ATOM 5392 O O . HIS A 1 585 ? 79.820 145.807 127.442 1.00 37.97 645 HIS A O 1
ATOM 5406 N N . SER A 1 586 ? 78.677 146.513 129.254 1.00 37.68 646 SER A N 1
ATOM 5407 C CA . SER A 1 586 ? 79.361 147.789 129.381 1.00 37.68 646 SER A CA 1
ATOM 5408 C C . SER A 1 586 ? 80.246 147.833 130.615 1.00 37.68 646 SER A C 1
ATOM 5409 O O . SER A 1 586 ? 79.816 147.467 131.713 1.00 37.68 646 SER A O 1
ATOM 5417 N N . HIS A 1 587 ? 81.477 148.291 130.421 1.00 38.55 647 HIS A N 1
ATOM 5418 C CA . HIS A 1 587 ? 82.379 148.664 131.497 1.00 38.55 647 HIS A CA 1
ATOM 5419 C C . HIS A 1 587 ? 82.294 150.165 131.713 1.00 38.55 647 HIS A C 1
ATOM 5420 O O . HIS A 1 587 ? 82.295 150.937 130.752 1.00 38.55 647 HIS A O 1
ATOM 5434 N N . SER A 1 588 ? 82.219 150.576 132.970 1.00 37.10 648 SER A N 1
ATOM 5435 C CA . SER A 1 588 ? 82.121 151.983 133.310 1.00 37.10 648 SER A CA 1
ATOM 5436 C C . SER A 1 588 ? 83.079 152.307 134.441 1.00 37.10 648 SER A C 1
ATOM 5437 O O . SER A 1 588 ? 83.413 151.450 135.261 1.00 37.10 648 SER A O 1
ATOM 5445 N N . THR A 1 589 ? 83.518 153.560 134.471 1.00 37.94 649 THR A N 1
ATOM 5446 C CA . THR A 1 589 ? 84.453 154.029 135.477 1.00 37.94 649 THR A CA 1
ATOM 5447 C C . THR A 1 589 ? 84.156 155.486 135.780 1.00 37.94 649 THR A C 1
ATOM 5448 O O . THR A 1 589 ? 83.820 156.258 134.880 1.00 37.94 649 THR A O 1
ATOM 5459 N N . LEU A 1 590 ? 84.271 155.846 137.053 1.00 38.10 650 LEU A N 1
ATOM 5460 C CA . LEU A 1 590 ? 84.082 157.210 137.520 1.00 38.10 650 LEU A CA 1
ATOM 5461 C C . LEU A 1 590 ? 85.390 157.704 138.116 1.00 38.10 650 LEU A C 1
ATOM 5462 O O . LEU A 1 590 ? 85.907 157.106 139.065 1.00 38.10 650 LEU A O 1
ATOM 5478 N N . TRP A 1 591 ? 85.917 158.793 137.568 1.00 39.10 651 TRP A N 1
ATOM 5479 C CA . TRP A 1 591 ? 87.210 159.309 137.979 1.00 39.10 651 TRP A CA 1
ATOM 5480 C C . TRP A 1 591 ? 87.046 160.390 139.046 1.00 39.10 651 TRP A C 1
ATOM 5481 O O . TRP A 1 591 ? 85.958 160.610 139.584 1.00 39.10 651 TRP A O 1
ATOM 5502 N N . LEU A 1 592 ? 88.142 161.074 139.364 1.00 42.33 652 LEU A N 1
ATOM 5503 C CA . LEU A 1 592 ? 88.166 162.230 140.247 1.00 42.33 652 LEU A CA 1
ATOM 5504 C C . LEU A 1 592 ? 88.370 163.506 139.437 1.00 42.33 652 LEU A C 1
ATOM 5505 O O . LEU A 1 592 ? 88.402 163.495 138.205 1.00 42.33 652 LEU A O 1
ATOM 5521 N N . GLU A 1 593 ? 88.507 164.619 140.153 1.00 47.57 653 GLU A N 1
ATOM 5522 C CA . GLU A 1 593 ? 88.754 165.928 139.560 1.00 47.57 653 GLU A CA 1
ATOM 5523 C C . GLU A 1 593 ? 90.168 166.437 139.784 1.00 47.57 653 GLU A C 1
ATOM 5524 O O . GLU A 1 593 ? 90.770 166.981 138.856 1.00 47.57 653 GLU A O 1
ATOM 5536 N N . HIS A 1 594 ? 90.721 166.273 140.990 1.00 48.00 654 HIS A N 1
ATOM 5537 C CA . HIS A 1 594 ? 92.066 166.776 141.253 1.00 48.00 654 HIS A CA 1
ATOM 5538 C C . HIS A 1 594 ? 93.079 166.157 140.299 1.00 48.00 654 HIS A C 1
ATOM 5539 O O . HIS A 1 594 ? 93.950 166.853 139.765 1.00 48.00 654 HIS A O 1
ATOM 5553 N N . TRP A 1 595 ? 92.982 164.849 140.077 1.00 45.91 655 TRP A N 1
ATOM 5554 C CA . TRP A 1 595 ? 93.886 164.128 139.197 1.00 45.91 655 TRP A CA 1
ATOM 5555 C C . TRP A 1 595 ? 93.088 163.095 138.417 1.00 45.91 655 TRP A C 1
ATOM 5556 O O . TRP A 1 595 ? 91.922 162.823 138.715 1.00 45.91 655 TRP A O 1
ATOM 5577 N N . SER A 1 596 ? 93.731 162.517 137.404 1.00 43.64 656 SER A N 1
ATOM 5578 C CA . SER A 1 596 ? 93.119 161.473 136.584 1.00 43.64 656 SER A CA 1
ATOM 5579 C C . SER A 1 596 ? 93.297 160.127 137.285 1.00 43.64 656 SER A C 1
ATOM 5580 O O . SER A 1 596 ? 94.104 159.279 136.901 1.00 43.64 656 SER A O 1
ATOM 5588 N N . LEU A 1 597 ? 92.514 159.947 138.347 1.00 41.71 657 LEU A N 1
ATOM 5589 C CA . LEU A 1 597 ? 92.531 158.742 139.150 1.00 41.71 657 LEU A CA 1
ATOM 5590 C C . LEU A 1 597 ? 91.148 158.107 139.210 1.00 41.71 657 LEU A C 1
ATOM 5591 O O . LEU A 1 597 ? 90.154 158.812 139.407 1.00 41.71 657 LEU A O 1
ATOM 5607 N N . PRO A 1 598 ? 91.049 156.787 139.049 1.00 39.01 658 PRO A N 1
ATOM 5608 C CA . PRO A 1 598 ? 89.744 156.125 139.124 1.00 39.01 658 PRO A CA 1
ATOM 5609 C C . PRO A 1 598 ? 89.284 155.984 140.565 1.00 39.01 658 PRO A C 1
ATOM 5610 O O . PRO A 1 598 ? 90.019 155.493 141.423 1.00 39.01 658 PRO A O 1
ATOM 5621 N N . GLN A 1 599 ? 88.061 156.428 140.822 1.00 40.06 659 GLN A N 1
ATOM 5622 C CA . GLN A 1 599 ? 87.431 156.317 142.126 1.00 40.06 659 GLN A CA 1
ATOM 5623 C C . GLN A 1 599 ? 86.555 155.084 142.239 1.00 40.06 659 GLN A C 1
ATOM 5624 O O . GLN A 1 599 ? 86.565 154.411 143.272 1.00 40.06 659 GLN A O 1
ATOM 5638 N N . THR A 1 600 ? 85.791 154.785 141.196 1.00 37.66 660 THR A N 1
ATOM 5639 C CA . THR A 1 600 ? 84.891 153.646 141.173 1.00 37.66 660 THR A CA 1
ATOM 5640 C C . THR A 1 600 ? 85.009 152.919 139.847 1.00 37.66 660 THR A C 1
ATOM 5641 O O . THR A 1 600 ? 85.129 153.546 138.793 1.00 37.66 660 THR A O 1
ATOM 5652 N N . LEU A 1 601 ? 84.970 151.595 139.911 1.00 38.03 661 LEU A N 1
ATOM 5653 C CA . LEU A 1 601 ? 84.972 150.736 138.740 1.00 38.03 661 LEU A CA 1
ATOM 5654 C C . LEU A 1 601 ? 83.760 149.826 138.801 1.00 38.03 661 LEU A C 1
ATOM 5655 O O . LEU A 1 601 ? 83.382 149.354 139.876 1.00 38.03 661 LEU A O 1
ATOM 5671 N N . THR A 1 602 ? 83.155 149.581 137.645 1.00 38.28 662 THR A N 1
ATOM 5672 C CA . THR A 1 602 ? 81.954 148.767 137.547 1.00 38.28 662 THR A CA 1
ATOM 5673 C C . THR A 1 602 ? 82.148 147.656 136.530 1.00 38.28 662 THR A C 1
ATOM 5674 O O . THR A 1 602 ? 82.600 147.904 135.409 1.00 38.28 662 THR A O 1
ATOM 5685 N N . ASP A 1 603 ? 81.810 146.442 136.927 1.00 40.56 663 ASP A N 1
ATOM 5686 C CA . ASP A 1 603 ? 81.863 145.303 136.036 1.00 40.56 663 ASP A CA 1
ATOM 5687 C C . ASP A 1 603 ? 80.590 145.225 135.205 1.00 40.56 663 ASP A C 1
ATOM 5688 O O . ASP A 1 603 ? 79.584 145.857 135.533 1.00 40.56 663 ASP A O 1
ATOM 5697 N N . PRO A 1 604 ? 80.607 144.455 134.118 1.00 39.23 664 PRO A N 1
ATOM 5698 C CA . PRO A 1 604 ? 79.390 144.310 133.309 1.00 39.23 664 PRO A CA 1
ATOM 5699 C C . PRO A 1 604 ? 78.208 143.775 134.092 1.00 39.23 664 PRO A C 1
ATOM 5700 O O . PRO A 1 604 ? 77.060 144.088 133.757 1.00 39.23 664 PRO A O 1
ATOM 5711 N N . ALA A 1 605 ? 78.456 142.958 135.115 1.00 40.02 665 ALA A N 1
ATOM 5712 C CA . ALA A 1 605 ? 77.388 142.434 135.953 1.00 40.02 665 ALA A CA 1
ATOM 5713 C C . ALA A 1 605 ? 76.817 143.471 136.908 1.00 40.02 665 ALA A C 1
ATOM 5714 O O . ALA A 1 605 ? 75.742 143.240 137.470 1.00 40.02 665 ALA A O 1
ATOM 5721 N N . GLY A 1 606 ? 77.493 144.600 137.094 1.00 39.59 666 GLY A N 1
ATOM 5722 C CA . GLY A 1 606 ? 77.048 145.648 137.988 1.00 39.59 666 GLY A CA 1
ATOM 5723 C C . GLY A 1 606 ? 77.826 145.743 139.279 1.00 39.59 666 GLY A C 1
ATOM 5724 O O . GLY A 1 606 ? 77.709 146.758 139.976 1.00 39.59 666 GLY A O 1
ATOM 5728 N N . GLU A 1 607 ? 78.613 144.731 139.624 1.00 39.90 667 GLU A N 1
ATOM 5729 C CA . GLU A 1 607 ? 79.403 144.787 140.844 1.00 39.90 667 GLU A CA 1
ATOM 5730 C C . GLU A 1 607 ? 80.501 145.830 140.712 1.00 39.90 667 GLU A C 1
ATOM 5731 O O . GLU A 1 607 ? 81.128 145.968 139.659 1.00 39.90 667 GLU A O 1
ATOM 5743 N N . SER A 1 608 ? 80.746 146.553 141.799 1.00 38.56 668 SER A N 1
ATOM 5744 C CA . SER A 1 608 ? 81.581 147.741 141.786 1.00 38.56 668 SER A CA 1
ATOM 5745 C C . SER A 1 608 ? 82.767 147.594 142.724 1.00 38.56 668 SER A C 1
ATOM 5746 O O . SER A 1 608 ? 82.665 146.976 143.787 1.00 38.56 668 SER A O 1
ATOM 5754 N N . TRP A 1 609 ? 83.888 148.169 142.310 1.00 38.52 669 TRP A N 1
ATOM 5755 C CA . TRP A 1 609 ? 85.094 148.275 143.113 1.00 38.52 669 TRP A CA 1
ATOM 5756 C C . TRP A 1 609 ? 85.293 149.726 143.513 1.00 38.52 669 TRP A C 1
ATOM 5757 O O . TRP A 1 609 ? 85.176 150.622 142.675 1.00 38.52 669 TRP A O 1
ATOM 5778 N N . HIS A 1 610 ? 85.597 149.957 144.782 1.00 37.11 670 HIS A N 1
ATOM 5779 C CA . HIS A 1 610 ? 85.767 151.302 145.302 1.00 37.11 670 HIS A CA 1
ATOM 5780 C C . HIS A 1 610 ? 87.198 151.518 145.758 1.00 37.11 670 HIS A C 1
ATOM 5781 O O . HIS A 1 610 ? 87.810 150.634 146.361 1.00 37.11 670 HIS A O 1
ATOM 5795 N N . LEU A 1 611 ? 87.715 152.707 145.475 1.00 36.64 671 LEU A N 1
ATOM 5796 C CA . LEU A 1 611 ? 89.039 153.123 145.899 1.00 36.64 671 LEU A CA 1
ATOM 5797 C C . LEU A 1 611 ? 88.945 154.499 146.531 1.00 36.64 671 LEU A C 1
ATOM 5798 O O . LEU A 1 611 ? 88.188 155.354 146.066 1.00 36.64 671 LEU A O 1
ATOM 5814 N N . ARG A 1 612 ? 89.710 154.705 147.592 1.00 37.59 672 ARG A N 1
ATOM 5815 C CA . ARG A 1 612 ? 89.874 156.016 148.194 1.00 37.59 672 ARG A CA 1
ATOM 5816 C C . ARG A 1 612 ? 91.357 156.288 148.367 1.00 37.59 672 ARG A C 1
ATOM 5817 O O . ARG A 1 612 ? 92.120 155.387 148.724 1.00 37.59 672 ARG A O 1
ATOM 5838 N N . TYR A 1 613 ? 91.765 157.521 148.097 1.00 38.10 673 TYR A N 1
ATOM 5839 C CA . TYR A 1 613 ? 93.167 157.869 147.952 1.00 38.10 673 TYR A CA 1
ATOM 5840 C C . TYR A 1 613 ? 93.638 158.801 149.059 1.00 38.10 673 TYR A C 1
ATOM 5841 O O . TYR A 1 613 ? 92.846 159.395 149.793 1.00 38.10 673 TYR A O 1
ATOM 5859 N N . ASP A 1 614 ? 94.957 158.897 149.170 1.00 41.06 674 ASP A N 1
ATOM 5860 C CA . ASP A 1 614 ? 95.647 159.885 149.976 1.00 41.06 674 ASP A CA 1
ATOM 5861 C C . ASP A 1 614 ? 95.668 161.224 149.241 1.00 41.06 674 ASP A C 1
ATOM 5862 O O . ASP A 1 614 ? 95.617 161.259 148.010 1.00 41.06 674 ASP A O 1
ATOM 5871 N N . PRO A 1 615 ? 95.734 162.345 149.964 1.00 42.30 675 PRO A N 1
ATOM 5872 C CA . PRO A 1 615 ? 95.832 163.640 149.270 1.00 42.30 675 PRO A CA 1
ATOM 5873 C C . PRO A 1 615 ? 97.008 163.747 148.316 1.00 42.30 675 PRO A C 1
ATOM 5874 O O . PRO A 1 615 ? 97.016 164.653 147.474 1.00 42.30 675 PRO A O 1
ATOM 5885 N N . ARG A 1 616 ? 98.007 162.877 148.427 1.00 41.60 676 ARG A N 1
ATOM 5886 C CA . ARG A 1 616 ? 99.130 162.867 147.503 1.00 41.60 676 ARG A CA 1
ATOM 5887 C C . ARG A 1 616 ? 98.919 161.950 146.307 1.00 41.60 676 ARG A C 1
ATOM 5888 O O . ARG A 1 616 ? 99.830 161.818 145.487 1.00 41.60 676 ARG A O 1
ATOM 5909 N N . GLY A 1 617 ? 97.763 161.302 146.188 1.00 41.01 677 GLY A N 1
ATOM 5910 C CA . GLY A 1 617 ? 97.496 160.403 145.093 1.00 41.01 677 GLY A CA 1
ATOM 5911 C C . GLY A 1 617 ? 97.746 158.942 145.396 1.00 41.01 677 GLY A C 1
ATOM 5912 O O . GLY A 1 617 ? 97.274 158.081 144.650 1.00 41.01 677 GLY A O 1
ATOM 5916 N N . ASN A 1 618 ? 98.460 158.642 146.472 1.00 39.09 678 ASN A N 1
ATOM 5917 C CA . ASN A 1 618 ? 98.767 157.262 146.814 1.00 39.09 678 ASN A CA 1
ATOM 5918 C C . ASN A 1 618 ? 97.535 156.521 147.318 1.00 39.09 678 ASN A C 1
ATOM 5919 O O . ASN A 1 618 ? 96.793 157.024 148.166 1.00 39.09 678 ASN A O 1
ATOM 5930 N N . CYS A 1 619 ? 97.333 155.313 146.795 1.00 36.97 679 CYS A N 1
ATOM 5931 C CA . CYS A 1 619 ? 96.244 154.452 147.235 1.00 36.97 679 CYS A CA 1
ATOM 5932 C C . CYS A 1 619 ? 96.388 154.104 148.707 1.00 36.97 679 CYS A C 1
ATOM 5933 O O . CYS A 1 619 ? 97.449 153.655 149.148 1.00 36.97 679 CYS A O 1
ATOM 5941 N N . ILE A 1 620 ? 95.314 154.298 149.465 1.00 36.22 680 ILE A N 1
ATOM 5942 C CA . ILE A 1 620 ? 95.299 153.997 150.884 1.00 36.22 680 ILE A CA 1
ATOM 5943 C C . ILE A 1 620 ? 94.406 152.804 151.203 1.00 36.22 680 ILE A C 1
ATOM 5944 O O . ILE A 1 620 ? 94.722 152.019 152.098 1.00 36.22 680 ILE A O 1
ATOM 5960 N N . ALA A 1 621 ? 93.279 152.657 150.508 1.00 36.05 681 ALA A N 1
ATOM 5961 C CA . ALA A 1 621 ? 92.403 151.521 150.750 1.00 36.05 681 ALA A CA 1
ATOM 5962 C C . ALA A 1 621 ? 91.627 151.145 149.499 1.00 36.05 681 ALA A C 1
ATOM 5963 O O . ALA A 1 621 ? 91.322 151.992 148.658 1.00 36.05 681 ALA A O 1
ATOM 5970 N N . GLU A 1 622 ? 91.307 149.858 149.399 1.00 36.84 682 GLU A N 1
ATOM 5971 C CA . GLU A 1 622 ? 90.517 149.293 148.316 1.00 36.84 682 GLU A CA 1
ATOM 5972 C C . GLU A 1 622 ? 89.397 148.456 148.913 1.00 36.84 682 GLU A C 1
ATOM 5973 O O . GLU A 1 622 ? 89.567 147.820 149.955 1.00 36.84 682 GLU A O 1
ATOM 5985 N N . VAL A 1 623 ? 88.249 148.459 148.245 1.00 37.42 683 VAL A N 1
ATOM 5986 C CA . VAL A 1 623 ? 87.073 147.728 148.698 1.00 37.42 683 VAL A CA 1
ATOM 5987 C C . VAL A 1 623 ? 86.499 146.935 147.535 1.00 37.42 683 VAL A C 1
ATOM 5988 O O . VAL A 1 623 ? 86.311 147.474 146.440 1.00 37.42 683 VAL A O 1
ATOM 6001 N N . ASP A 1 624 ? 86.230 145.667 147.771 1.00 39.66 684 ASP A N 1
ATOM 6002 C CA . ASP A 1 624 ? 85.723 144.740 146.777 1.00 39.66 684 ASP A CA 1
ATOM 6003 C C . ASP A 1 624 ? 84.211 144.645 146.861 1.00 39.66 684 ASP A C 1
ATOM 6004 O O . ASP A 1 624 ? 83.589 145.170 147.788 1.00 39.66 684 ASP A O 1
ATOM 6013 N N . PRO A 1 625 ? 83.574 143.978 145.896 1.00 38.77 685 PRO A N 1
ATOM 6014 C CA . PRO A 1 625 ? 82.110 143.863 145.937 1.00 38.77 685 PRO A CA 1
ATOM 6015 C C . PRO A 1 625 ? 81.589 143.197 147.192 1.00 38.77 685 PRO A C 1
ATOM 6016 O O . PRO A 1 625 ? 80.501 143.546 147.665 1.00 38.77 685 PRO A O 1
ATOM 6027 N N . LEU A 1 626 ? 82.329 142.240 147.741 1.00 38.06 686 LEU A N 1
ATOM 6028 C CA . LEU A 1 626 ? 81.903 141.531 148.937 1.00 38.06 686 LEU A CA 1
ATOM 6029 C C . LEU A 1 626 ? 82.051 142.359 150.204 1.00 38.06 686 LEU A C 1
ATOM 6030 O O . LEU A 1 626 ? 81.590 141.922 151.263 1.00 38.06 686 LEU A O 1
ATOM 6046 N N . GLY A 1 627 ? 82.673 143.533 150.125 1.00 40.22 687 GLY A N 1
ATOM 6047 C CA . GLY A 1 627 ? 82.844 144.395 151.270 1.00 40.22 687 GLY A CA 1
ATOM 6048 C C . GLY A 1 627 ? 84.159 144.236 151.997 1.00 40.22 687 GLY A C 1
ATOM 6049 O O . GLY A 1 627 ? 84.462 145.047 152.881 1.00 40.22 687 GLY A O 1
ATOM 6053 N N . GLN A 1 628 ? 84.942 143.218 151.664 1.00 39.65 688 GLN A N 1
ATOM 6054 C CA . GLN A 1 628 ? 86.234 143.017 152.302 1.00 39.65 688 GLN A CA 1
ATOM 6055 C C . GLN A 1 628 ? 87.213 144.103 151.875 1.00 39.65 688 GLN A C 1
ATOM 6056 O O . GLN A 1 628 ? 87.353 144.396 150.685 1.00 39.65 688 GLN A O 1
ATOM 6070 N N . VAL A 1 629 ? 87.901 144.686 152.852 1.00 38.32 689 VAL A N 1
ATOM 6071 C CA . VAL A 1 629 ? 88.745 145.852 152.640 1.00 38.32 689 VAL A CA 1
ATOM 6072 C C . VAL A 1 629 ? 90.212 145.452 152.676 1.00 38.32 689 VAL A C 1
ATOM 6073 O O . VAL A 1 629 ? 90.598 144.407 153.206 1.00 38.32 689 VAL A O 1
ATOM 6086 N N . THR A 1 630 ? 91.035 146.314 152.093 1.00 37.05 690 THR A N 1
ATOM 6087 C CA . THR A 1 630 ? 92.480 146.176 152.085 1.00 37.05 690 THR A CA 1
ATOM 6088 C C . THR A 1 630 ? 93.088 147.548 152.319 1.00 37.05 690 THR A C 1
ATOM 6089 O O . THR A 1 630 ? 92.626 148.537 151.748 1.00 37.05 690 THR A O 1
ATOM 6100 N N . GLN A 1 631 ? 94.106 147.613 153.169 1.00 35.23 691 GLN A N 1
ATOM 6101 C CA . GLN A 1 631 ? 94.709 148.872 153.575 1.00 35.23 691 GLN A CA 1
ATOM 6102 C C . GLN A 1 631 ? 96.181 148.905 153.204 1.00 35.23 691 GLN A C 1
ATOM 6103 O O . GLN A 1 631 ? 96.870 147.885 153.271 1.00 35.23 691 GLN A O 1
ATOM 6117 N N . TYR A 1 632 ? 96.656 150.083 152.815 1.00 33.97 692 TYR A N 1
ATOM 6118 C CA . TYR A 1 632 ? 98.055 150.303 152.504 1.00 33.97 692 TYR A CA 1
ATOM 6119 C C . TYR A 1 632 ? 98.575 151.513 153.263 1.00 33.97 692 TYR A C 1
ATOM 6120 O O . TYR A 1 632 ? 97.845 152.477 153.501 1.00 33.97 692 TYR A O 1
ATOM 6138 N N . ARG A 1 633 ? 99.847 151.451 153.639 1.00 33.99 693 ARG A N 1
ATOM 6139 C CA . ARG A 1 633 ? 100.575 152.589 154.175 1.00 33.99 693 ARG A CA 1
ATOM 6140 C C . ARG A 1 633 ? 101.715 152.921 153.227 1.00 33.99 693 ARG A C 1
ATOM 6141 O O . ARG A 1 633 ? 102.455 152.027 152.808 1.00 33.99 693 ARG A O 1
ATOM 6162 N N . HIS A 1 634 ? 101.851 154.195 152.889 1.00 34.10 694 HIS A N 1
ATOM 6163 C CA . HIS A 1 634 ? 102.882 154.669 151.982 1.00 34.10 694 HIS A CA 1
ATOM 6164 C C . HIS A 1 634 ? 103.878 155.534 152.737 1.00 34.10 694 HIS A C 1
ATOM 6165 O O . HIS A 1 634 ? 103.503 156.297 153.631 1.00 34.10 694 HIS A O 1
ATOM 6179 N N . ASP A 1 635 ? 105.147 155.402 152.377 1.00 35.71 695 ASP A N 1
ATOM 6180 C CA . ASP A 1 635 ? 106.217 156.146 153.022 1.00 35.71 695 ASP A CA 1
ATOM 6181 C C . ASP A 1 635 ? 106.261 157.562 152.454 1.00 35.71 695 ASP A C 1
ATOM 6182 O O . ASP A 1 635 ? 105.386 157.981 151.693 1.00 35.71 695 ASP A O 1
ATOM 6191 N N . ALA A 1 636 ? 107.288 158.324 152.830 1.00 37.23 696 ALA A N 1
ATOM 6192 C CA . ALA A 1 636 ? 107.420 159.688 152.332 1.00 37.23 696 ALA A CA 1
ATOM 6193 C C . ALA A 1 636 ? 107.628 159.718 150.824 1.00 37.23 696 ALA A C 1
ATOM 6194 O O . ALA A 1 636 ? 107.079 160.582 150.132 1.00 37.23 696 ALA A O 1
ATOM 6201 N N . HIS A 1 637 ? 108.424 158.794 150.297 1.00 35.74 697 HIS A N 1
ATOM 6202 C CA . HIS A 1 637 ? 108.765 158.771 148.884 1.00 35.74 697 HIS A CA 1
ATOM 6203 C C . HIS A 1 637 ? 107.767 157.992 148.043 1.00 35.74 697 HIS A C 1
ATOM 6204 O O . HIS A 1 637 ? 108.042 157.727 146.869 1.00 35.74 697 HIS A O 1
ATOM 6218 N N . GLY A 1 638 ? 106.627 157.617 148.609 1.00 35.71 698 GLY A N 1
ATOM 6219 C CA . GLY A 1 638 ? 105.609 156.939 147.837 1.00 35.71 698 GLY A CA 1
ATOM 6220 C C . GLY A 1 638 ? 105.824 155.460 147.650 1.00 35.71 698 GLY A C 1
ATOM 6221 O O . GLY A 1 638 ? 105.333 154.889 146.672 1.00 35.71 698 GLY A O 1
ATOM 6225 N N . GLN A 1 639 ? 106.550 154.819 148.556 1.00 32.62 699 GLN A N 1
ATOM 6226 C CA . GLN A 1 639 ? 106.808 153.391 148.495 1.00 32.62 699 GLN A CA 1
ATOM 6227 C C . GLN A 1 639 ? 106.024 152.696 149.596 1.00 32.62 699 GLN A C 1
ATOM 6228 O O . GLN A 1 639 ? 106.072 153.111 150.758 1.00 32.62 699 GLN A O 1
ATOM 6242 N N . VAL A 1 640 ? 105.302 151.644 149.220 1.00 32.50 700 VAL A N 1
ATOM 6243 C CA . VAL A 1 640 ? 104.442 150.936 150.157 1.00 32.50 700 VAL A CA 1
ATOM 6244 C C . VAL A 1 640 ? 105.299 150.207 151.178 1.00 32.50 700 VAL A C 1
ATOM 6245 O O . VAL A 1 640 ? 106.257 149.509 150.823 1.00 32.50 700 VAL A O 1
ATOM 6258 N N . VAL A 1 641 ? 104.958 150.362 152.452 1.00 32.82 701 VAL A N 1
ATOM 6259 C CA . VAL A 1 641 ? 105.723 149.742 153.523 1.00 32.82 701 VAL A CA 1
ATOM 6260 C C . VAL A 1 641 ? 104.906 148.774 154.360 1.00 32.82 701 VAL A C 1
ATOM 6261 O O . VAL A 1 641 ? 105.498 147.905 155.018 1.00 32.82 701 VAL A O 1
ATOM 6274 N N . GLU A 1 642 ? 103.584 148.887 154.389 1.00 35.47 702 GLU A N 1
ATOM 6275 C CA . GLU A 1 642 ? 102.770 147.969 155.168 1.00 35.47 702 GLU A CA 1
ATOM 6276 C C . GLU A 1 642 ? 101.471 147.673 154.443 1.00 35.47 702 GLU A C 1
ATOM 6277 O O . GLU A 1 642 ? 100.815 148.585 153.936 1.00 35.47 702 GLU A O 1
ATOM 6289 N N . ILE A 1 643 ? 101.113 146.395 154.401 1.00 34.57 703 ILE A N 1
ATOM 6290 C CA . ILE A 1 643 ? 99.871 145.923 153.813 1.00 34.57 703 ILE A CA 1
ATOM 6291 C C . ILE A 1 643 ? 99.071 145.229 154.900 1.00 34.57 703 ILE A C 1
ATOM 6292 O O . ILE A 1 643 ? 99.579 144.323 155.569 1.00 34.57 703 ILE A O 1
ATOM 6308 N N . ILE A 1 644 ? 97.829 145.654 155.074 1.00 36.10 704 ILE A N 1
ATOM 6309 C CA . ILE A 1 644 ? 96.905 145.039 156.011 1.00 36.10 704 ILE A CA 1
ATOM 6310 C C . ILE A 1 644 ? 95.773 144.486 155.172 1.00 36.10 704 ILE A C 1
ATOM 6311 O O . ILE A 1 644 ? 95.006 145.248 154.572 1.00 36.10 704 ILE A O 1
ATOM 6327 N N . ASP A 1 645 ? 95.656 143.174 155.136 1.00 38.83 705 ASP A N 1
ATOM 6328 C CA . ASP A 1 645 ? 94.594 142.528 154.392 1.00 38.83 705 ASP A CA 1
ATOM 6329 C C . ASP A 1 645 ? 93.432 142.256 155.336 1.00 38.83 705 ASP A C 1
ATOM 6330 O O . ASP A 1 645 ? 93.430 142.683 156.494 1.00 38.83 705 ASP A O 1
ATOM 6339 N N . ALA A 1 646 ? 92.426 141.542 154.853 1.00 38.63 706 ALA A N 1
ATOM 6340 C CA . ALA A 1 646 ? 91.328 141.177 155.721 1.00 38.63 706 ALA A CA 1
ATOM 6341 C C . ALA A 1 646 ? 91.809 140.186 156.778 1.00 38.63 706 ALA A C 1
ATOM 6342 O O . ALA A 1 646 ? 92.838 139.523 156.628 1.00 38.63 706 ALA A O 1
ATOM 6349 N N . ALA A 1 647 ? 91.055 140.109 157.868 1.00 40.02 707 ALA A N 1
ATOM 6350 C CA . ALA A 1 647 ? 91.338 139.246 159.010 1.00 40.02 707 ALA A CA 1
ATOM 6351 C C . ALA A 1 647 ? 92.529 139.722 159.832 1.00 40.02 707 ALA A C 1
ATOM 6352 O O . ALA A 1 647 ? 92.969 139.005 160.740 1.00 40.02 707 ALA A O 1
ATOM 6359 N N . GLY A 1 648 ? 93.064 140.908 159.549 1.00 39.64 708 GLY A N 1
ATOM 6360 C CA . GLY A 1 648 ? 94.134 141.473 160.341 1.00 39.64 708 GLY A CA 1
ATOM 6361 C C . GLY A 1 648 ? 95.538 141.068 159.948 1.00 39.64 708 GLY A C 1
ATOM 6362 O O . GLY A 1 648 ? 96.492 141.483 160.618 1.00 39.64 708 GLY A O 1
ATOM 6366 N N . ARG A 1 649 ? 95.705 140.275 158.894 1.00 40.38 709 ARG A N 1
ATOM 6367 C CA . ARG A 1 649 ? 97.037 139.855 158.487 1.00 40.38 709 ARG A CA 1
ATOM 6368 C C . ARG A 1 649 ? 97.836 141.054 157.991 1.00 40.38 709 ARG A C 1
ATOM 6369 O O . ARG A 1 649 ? 97.332 141.867 157.212 1.00 40.38 709 ARG A O 1
ATOM 6390 N N . SER A 1 650 ? 99.088 141.157 158.434 1.00 38.68 710 SER A N 1
ATOM 6391 C CA . SER A 1 650 ? 99.924 142.320 158.169 1.00 38.68 710 SER A CA 1
ATOM 6392 C C . SER A 1 650 ? 101.260 141.907 157.574 1.00 38.68 710 SER A C 1
ATOM 6393 O O . SER A 1 650 ? 101.899 140.966 158.050 1.00 38.68 710 SER A O 1
ATOM 6401 N N . ARG A 1 651 ? 101.682 142.631 156.543 1.00 36.61 711 ARG A N 1
ATOM 6402 C CA . ARG A 1 651 ? 102.994 142.475 155.938 1.00 36.61 711 ARG A CA 1
ATOM 6403 C C . ARG A 1 651 ? 103.720 143.808 155.982 1.00 36.61 711 ARG A C 1
ATOM 6404 O O . ARG A 1 651 ? 103.113 144.857 155.762 1.00 36.61 711 ARG A O 1
ATOM 6425 N N . LYS A 1 652 ? 105.015 143.765 156.267 1.00 35.23 712 LYS A N 1
ATOM 6426 C CA . LYS A 1 652 ? 105.827 144.962 156.395 1.00 35.23 712 LYS A CA 1
ATOM 6427 C C . LYS A 1 652 ? 107.064 144.848 155.522 1.00 35.23 712 LYS A C 1
ATOM 6428 O O . LYS A 1 652 ? 107.524 143.747 155.212 1.00 35.23 712 LYS A O 1
ATOM 6447 N N . MET A 1 653 ? 107.593 146.000 155.120 1.00 32.49 713 MET A N 1
ATOM 6448 C CA . MET A 1 653 ? 108.713 146.040 154.196 1.00 32.49 713 MET A CA 1
ATOM 6449 C C . MET A 1 653 ? 109.588 147.248 154.480 1.00 32.49 713 MET A C 1
ATOM 6450 O O . MET A 1 653 ? 109.126 148.261 155.008 1.00 32.49 713 MET A O 1
ATOM 6464 N N . ARG A 1 654 ? 110.862 147.120 154.129 1.00 29.92 714 ARG A N 1
ATOM 6465 C CA . ARG A 1 654 ? 111.832 148.200 154.202 1.00 29.92 714 ARG A CA 1
ATOM 6466 C C . ARG A 1 654 ? 112.437 148.410 152.828 1.00 29.92 714 ARG A C 1
ATOM 6467 O O . ARG A 1 654 ? 112.749 147.446 152.127 1.00 29.92 714 ARG A O 1
ATOM 6488 N N . TRP A 1 655 ? 112.602 149.667 152.447 1.00 27.17 715 TRP A N 1
ATOM 6489 C CA . TRP A 1 655 ? 113.040 150.025 151.114 1.00 27.17 715 TRP A CA 1
ATOM 6490 C C . TRP A 1 655 ? 114.372 150.754 151.162 1.00 27.17 715 TRP A C 1
ATOM 6491 O O . TRP A 1 655 ? 114.741 151.354 152.175 1.00 27.17 715 TRP A O 1
ATOM 6512 N N . ASN A 1 656 ? 115.095 150.667 150.057 1.00 25.54 716 ASN A N 1
ATOM 6513 C CA . ASN A 1 656 ? 116.397 151.287 149.903 1.00 25.54 716 ASN A CA 1
ATOM 6514 C C . ASN A 1 656 ? 116.256 152.684 149.306 1.00 25.54 716 ASN A C 1
ATOM 6515 O O . ASN A 1 656 ? 115.264 153.014 148.653 1.00 25.54 716 ASN A O 1
ATOM 6526 N N . SER A 1 657 ? 117.273 153.509 149.545 1.00 26.68 717 SER A N 1
ATOM 6527 C CA . SER A 1 657 ? 117.235 154.892 149.093 1.00 26.68 717 SER A CA 1
ATOM 6528 C C . SER A 1 657 ? 117.191 155.009 147.580 1.00 26.68 717 SER A C 1
ATOM 6529 O O . SER A 1 657 ? 116.789 156.055 147.064 1.00 26.68 717 SER A O 1
ATOM 6537 N N . SER A 1 658 ? 117.615 153.978 146.863 1.00 25.24 718 SER A N 1
ATOM 6538 C CA . SER A 1 658 ? 117.584 153.971 145.409 1.00 25.24 718 SER A CA 1
ATOM 6539 C C . SER A 1 658 ? 116.330 153.328 144.842 1.00 25.24 718 SER A C 1
ATOM 6540 O O . SER A 1 658 ? 116.228 153.177 143.624 1.00 25.24 718 SER A O 1
ATOM 6548 N N . GLY A 1 659 ? 115.381 152.942 145.684 1.00 25.30 719 GLY A N 1
ATOM 6549 C CA . GLY A 1 659 ? 114.169 152.312 145.210 1.00 25.30 719 GLY A CA 1
ATOM 6550 C C . GLY A 1 659 ? 114.315 150.818 145.054 1.00 25.30 719 GLY A C 1
ATOM 6551 O O . GLY A 1 659 ? 113.857 150.244 144.064 1.00 25.30 719 GLY A O 1
ATOM 6555 N N . GLN A 1 660 ? 114.954 150.179 146.028 1.00 24.73 720 GLN A N 1
ATOM 6556 C CA . GLN A 1 660 ? 115.237 148.756 145.979 1.00 24.73 720 GLN A CA 1
ATOM 6557 C C . GLN A 1 660 ? 114.864 148.109 147.302 1.00 24.73 720 GLN A C 1
ATOM 6558 O O . GLN A 1 660 ? 115.274 148.574 148.368 1.00 24.73 720 GLN A O 1
ATOM 6572 N N . LEU A 1 661 ? 114.082 147.042 147.220 1.00 26.17 721 LEU A N 1
ATOM 6573 C CA . LEU A 1 661 ? 113.604 146.341 148.399 1.00 26.17 721 LEU A CA 1
ATOM 6574 C C . LEU A 1 661 ? 114.741 145.659 149.142 1.00 26.17 721 LEU A C 1
ATOM 6575 O O . LEU A 1 661 ? 115.664 145.113 148.536 1.00 26.17 721 LEU A O 1
ATOM 6591 N N . LEU A 1 662 ? 114.673 145.705 150.466 1.00 26.66 722 LEU A N 1
ATOM 6592 C CA . LEU A 1 662 ? 115.685 145.118 151.331 1.00 26.66 722 LEU A CA 1
ATOM 6593 C C . LEU A 1 662 ? 115.146 143.991 152.192 1.00 26.66 722 LEU A C 1
ATOM 6594 O O . LEU A 1 662 ? 115.716 142.897 152.192 1.00 26.66 722 LEU A O 1
ATOM 6610 N N . GLU A 1 663 ? 114.078 144.230 152.947 1.00 31.78 723 GLU A N 1
ATOM 6611 C CA . GLU A 1 663 ? 113.530 143.249 153.871 1.00 31.78 723 GLU A CA 1
ATOM 6612 C C . GLU A 1 663 ? 112.033 143.114 153.669 1.00 31.78 723 GLU A C 1
ATOM 6613 O O . GLU A 1 663 ? 111.320 144.118 153.603 1.00 31.78 723 GLU A O 1
ATOM 6625 N N . HIS A 1 664 ? 111.564 141.874 153.574 1.00 34.32 724 HIS A N 1
ATOM 6626 C CA . HIS A 1 664 ? 110.151 141.554 153.456 1.00 34.32 724 HIS A CA 1
ATOM 6627 C C . HIS A 1 664 ? 109.767 140.577 154.552 1.00 34.32 724 HIS A C 1
ATOM 6628 O O . HIS A 1 664 ? 110.500 139.626 154.831 1.00 34.32 724 HIS A O 1
ATOM 6642 N N . LEU A 1 665 ? 108.612 140.812 155.164 1.00 36.26 725 LEU A N 1
ATOM 6643 C CA . LEU A 1 665 ? 108.116 139.983 156.249 1.00 36.26 725 LEU A CA 1
ATOM 6644 C C . LEU A 1 665 ? 106.721 139.485 155.918 1.00 36.26 725 LEU A C 1
ATOM 6645 O O . LEU A 1 665 ? 105.921 140.201 155.312 1.00 36.26 725 LEU A O 1
ATOM 6661 N N . ASP A 1 666 ? 106.441 138.254 156.316 1.00 39.79 726 ASP A N 1
ATOM 6662 C CA . ASP A 1 666 ? 105.145 137.641 156.101 1.00 39.79 726 ASP A CA 1
ATOM 6663 C C . ASP A 1 666 ? 104.240 137.941 157.292 1.00 39.79 726 ASP A C 1
ATOM 6664 O O . ASP A 1 666 ? 104.559 138.762 158.154 1.00 39.79 726 ASP A O 1
ATOM 6673 N N . CYS A 1 667 ? 103.093 137.263 157.346 1.00 41.67 727 CYS A N 1
ATOM 6674 C CA . CYS A 1 667 ? 102.152 137.472 158.440 1.00 41.67 727 CYS A CA 1
ATOM 6675 C C . CYS A 1 667 ? 102.829 137.287 159.789 1.00 41.67 727 CYS A C 1
ATOM 6676 O O . CYS A 1 667 ? 102.516 137.994 160.753 1.00 41.67 727 CYS A O 1
ATOM 6684 N N . SER A 1 668 ? 103.751 136.338 159.880 1.00 40.72 728 SER A N 1
ATOM 6685 C CA . SER A 1 668 ? 104.551 136.132 161.072 1.00 40.72 728 SER A CA 1
ATOM 6686 C C . SER A 1 668 ? 105.927 136.771 160.891 1.00 40.72 728 SER A C 1
ATOM 6687 O O . SER A 1 668 ? 106.248 137.342 159.846 1.00 40.72 728 SER A O 1
ATOM 6695 N N . GLY A 1 669 ? 106.751 136.666 161.928 1.00 40.10 729 GLY A N 1
ATOM 6696 C CA . GLY A 1 669 ? 108.072 137.267 161.913 1.00 40.10 729 GLY A CA 1
ATOM 6697 C C . GLY A 1 669 ? 109.106 136.425 161.193 1.00 40.10 729 GLY A C 1
ATOM 6698 O O . GLY A 1 669 ? 110.056 135.941 161.816 1.00 40.10 729 GLY A O 1
ATOM 6702 N N . TYR A 1 670 ? 108.945 136.254 159.881 1.00 39.13 730 TYR A N 1
ATOM 6703 C CA . TYR A 1 670 ? 109.806 135.388 159.075 1.00 39.13 730 TYR A CA 1
ATOM 6704 C C . TYR A 1 670 ? 110.375 136.185 157.908 1.00 39.13 730 TYR A C 1
ATOM 6705 O O . TYR A 1 670 ? 109.812 136.188 156.806 1.00 39.13 730 TYR A O 1
ATOM 6723 N N . PRO A 1 671 ? 111.499 136.864 158.115 1.00 36.78 731 PRO A N 1
ATOM 6724 C CA . PRO A 1 671 ? 112.020 137.786 157.105 1.00 36.78 731 PRO A CA 1
ATOM 6725 C C . PRO A 1 671 ? 112.840 137.135 156.005 1.00 36.78 731 PRO A C 1
ATOM 6726 O O . PRO A 1 671 ? 113.480 136.098 156.189 1.00 36.78 731 PRO A O 1
ATOM 6737 N N . THR A 1 672 ? 112.811 137.787 154.846 1.00 33.33 732 THR A N 1
ATOM 6738 C CA . THR A 1 672 ? 113.684 137.493 153.721 1.00 33.33 732 THR A CA 1
ATOM 6739 C C . THR A 1 672 ? 114.385 138.789 153.350 1.00 33.33 732 THR A C 1
ATOM 6740 O O . THR A 1 672 ? 113.728 139.821 153.196 1.00 33.33 732 THR A O 1
ATOM 6751 N N . ARG A 1 673 ? 115.706 138.742 153.203 1.00 30.13 733 ARG A N 1
ATOM 6752 C CA . ARG A 1 673 ? 116.508 139.938 153.008 1.00 30.13 733 ARG A CA 1
ATOM 6753 C C . ARG A 1 673 ? 117.276 139.866 151.697 1.00 30.13 733 ARG A C 1
ATOM 6754 O O . ARG A 1 673 ? 117.533 138.789 151.157 1.00 30.13 733 ARG A O 1
ATOM 6775 N N . PHE A 1 674 ? 117.641 141.042 151.196 1.00 25.83 734 PHE A N 1
ATOM 6776 C CA . PHE A 1 674 ? 118.314 141.201 149.918 1.00 25.83 734 PHE A CA 1
ATOM 6777 C C . PHE A 1 674 ? 119.581 142.022 150.106 1.00 25.83 734 PHE A C 1
ATOM 6778 O O . PHE A 1 674 ? 119.698 142.798 151.055 1.00 25.83 734 PHE A O 1
ATOM 6795 N N . GLU A 1 675 ? 120.536 141.830 149.200 1.00 25.07 735 GLU A N 1
ATOM 6796 C CA . GLU A 1 675 ? 121.795 142.563 149.215 1.00 25.07 735 GLU A CA 1
ATOM 6797 C C . GLU A 1 675 ? 122.193 142.938 147.800 1.00 25.07 735 GLU A C 1
ATOM 6798 O O . GLU A 1 675 ? 122.156 142.093 146.904 1.00 25.07 735 GLU A O 1
ATOM 6810 N N . TYR A 1 676 ? 122.559 144.199 147.600 1.00 23.90 736 TYR A N 1
ATOM 6811 C CA . TYR A 1 676 ? 122.754 144.765 146.277 1.00 23.90 736 TYR A CA 1
ATOM 6812 C C . TYR A 1 676 ? 124.205 145.174 146.072 1.00 23.90 736 TYR A C 1
ATOM 6813 O O . TYR A 1 676 ? 124.902 145.549 147.017 1.00 23.90 736 TYR A O 1
ATOM 6831 N N . ASP A 1 677 ? 124.651 145.081 144.821 1.00 25.69 737 ASP A N 1
ATOM 6832 C CA . ASP A 1 677 ? 126.011 145.412 144.433 1.00 25.69 737 ASP A CA 1
ATOM 6833 C C . ASP A 1 677 ? 126.106 146.873 143.991 1.00 25.69 737 ASP A C 1
ATOM 6834 O O . ASP A 1 677 ? 125.113 147.601 143.934 1.00 25.69 737 ASP A O 1
ATOM 6843 N N . ARG A 1 678 ? 127.326 147.307 143.660 1.00 30.70 738 ARG A N 1
ATOM 6844 C CA . ARG A 1 678 ? 127.553 148.715 143.351 1.00 30.70 738 ARG A CA 1
ATOM 6845 C C . ARG A 1 678 ? 126.769 149.153 142.126 1.00 30.70 738 ARG A C 1
ATOM 6846 O O . ARG A 1 678 ? 126.194 150.247 142.109 1.00 30.70 738 ARG A O 1
ATOM 6867 N N . ARG A 1 679 ? 126.740 148.322 141.090 1.00 26.67 739 ARG A N 1
ATOM 6868 C CA . ARG A 1 679 ? 125.988 148.662 139.893 1.00 26.67 739 ARG A CA 1
ATOM 6869 C C . ARG A 1 679 ? 124.484 148.623 140.113 1.00 26.67 739 ARG A C 1
ATOM 6870 O O . ARG A 1 679 ? 123.741 149.066 139.232 1.00 26.67 739 ARG A O 1
ATOM 6891 N N . GLY A 1 680 ? 124.019 148.098 141.240 1.00 24.84 740 GLY A N 1
ATOM 6892 C CA . GLY A 1 680 ? 122.609 148.091 141.550 1.00 24.84 740 GLY A CA 1
ATOM 6893 C C . GLY A 1 680 ? 121.870 146.806 141.275 1.00 24.84 740 GLY A C 1
ATOM 6894 O O . GLY A 1 680 ? 120.636 146.831 141.210 1.00 24.84 740 GLY A O 1
ATOM 6898 N N . ASN A 1 681 ? 122.572 145.699 141.087 1.00 23.67 741 ASN A N 1
ATOM 6899 C CA . ASN A 1 681 ? 121.956 144.407 140.849 1.00 23.67 741 ASN A CA 1
ATOM 6900 C C . ASN A 1 681 ? 121.827 143.613 142.139 1.00 23.67 741 ASN A C 1
ATOM 6901 O O . ASN A 1 681 ? 122.446 143.918 143.158 1.00 23.67 741 ASN A O 1
ATOM 6912 N N . VAL A 1 682 ? 121.006 142.569 142.072 1.00 22.97 742 VAL A N 1
ATOM 6913 C CA . VAL A 1 682 ? 120.747 141.687 143.208 1.00 22.97 742 VAL A CA 1
ATOM 6914 C C . VAL A 1 682 ? 121.938 140.748 143.361 1.00 22.97 742 VAL A C 1
ATOM 6915 O O . VAL A 1 682 ? 122.078 139.763 142.639 1.00 22.97 742 VAL A O 1
ATOM 6928 N N . LYS A 1 683 ? 122.803 141.071 144.312 1.00 23.30 743 LYS A N 1
ATOM 6929 C CA . LYS A 1 683 ? 123.981 140.263 144.578 1.00 23.30 743 LYS A CA 1
ATOM 6930 C C . LYS A 1 683 ? 123.627 138.977 145.307 1.00 23.30 743 LYS A C 1
ATOM 6931 O O . LYS A 1 683 ? 124.171 137.914 144.996 1.00 23.30 743 LYS A O 1
ATOM 6950 N N . ALA A 1 684 ? 122.736 139.052 146.290 1.00 23.54 744 ALA A N 1
ATOM 6951 C CA . ALA A 1 684 ? 122.460 137.911 147.145 1.00 23.54 744 ALA A CA 1
ATOM 6952 C C . ALA A 1 684 ? 121.056 137.997 147.715 1.00 23.54 744 ALA A C 1
ATOM 6953 O O . ALA A 1 684 ? 120.438 139.062 147.749 1.00 23.54 744 ALA A O 1
ATOM 6960 N N . ILE A 1 685 ? 120.553 136.842 148.141 1.00 26.57 745 ILE A N 1
ATOM 6961 C CA . ILE A 1 685 ? 119.217 136.699 148.705 1.00 26.57 745 ILE A CA 1
ATOM 6962 C C . ILE A 1 685 ? 119.328 135.785 149.914 1.00 26.57 745 ILE A C 1
ATOM 6963 O O . ILE A 1 685 ? 119.972 134.735 149.846 1.00 26.57 745 ILE A O 1
ATOM 6970 N N . ILE A 1 686 ? 118.703 136.181 151.017 1.00 31.21 746 ILE A N 1
ATOM 6971 C CA . ILE A 1 686 ? 118.781 135.460 152.281 1.00 31.21 746 ILE A CA 1
ATOM 6972 C C . ILE A 1 686 ? 117.378 135.064 152.708 1.00 31.21 746 ILE A C 1
ATOM 6973 O O . ILE A 1 686 ? 116.486 135.914 152.782 1.00 31.21 746 ILE A O 1
ATOM 6989 N N . ASP A 1 687 ? 117.194 133.789 153.022 1.00 36.06 747 ASP A N 1
ATOM 6990 C CA . ASP A 1 687 ? 115.893 133.277 153.417 1.00 36.06 747 ASP A CA 1
ATOM 6991 C C . ASP A 1 687 ? 115.747 133.321 154.935 1.00 36.06 747 ASP A C 1
ATOM 6992 O O . ASP A 1 687 ? 116.611 133.825 155.656 1.00 36.06 747 ASP A O 1
ATOM 7001 N N . ALA A 1 688 ? 114.632 132.781 155.428 1.00 38.88 748 ALA A N 1
ATOM 7002 C CA . ALA A 1 688 ? 114.362 132.793 156.860 1.00 38.88 748 ALA A CA 1
ATOM 7003 C C . ALA A 1 688 ? 115.382 131.962 157.628 1.00 38.88 748 ALA A C 1
ATOM 7004 O O . ALA A 1 688 ? 115.886 132.392 158.671 1.00 38.88 748 ALA A O 1
ATOM 7011 N N . LEU A 1 689 ? 115.697 130.766 157.127 1.00 38.46 749 LEU A N 1
ATOM 7012 C CA . LEU A 1 689 ? 116.642 129.888 157.806 1.00 38.46 749 LEU A CA 1
ATOM 7013 C C . LEU A 1 689 ? 118.069 130.414 157.767 1.00 38.46 749 LEU A C 1
ATOM 7014 O O . LEU A 1 689 ? 118.906 129.944 158.545 1.00 38.46 749 LEU A O 1
ATOM 7030 N N . GLY A 1 690 ? 118.368 131.372 156.893 1.00 37.14 750 GLY A N 1
ATOM 7031 C CA . GLY A 1 690 ? 119.699 131.929 156.792 1.00 37.14 750 GLY A CA 1
ATOM 7032 C C . GLY A 1 690 ? 120.520 131.446 155.620 1.00 37.14 750 GLY A C 1
ATOM 7033 O O . GLY A 1 690 ? 121.698 131.807 155.527 1.00 37.14 750 GLY A O 1
ATOM 7037 N N . GLU A 1 691 ? 119.954 130.631 154.737 1.00 36.22 751 GLU A N 1
ATOM 7038 C CA . GLU A 1 691 ? 120.694 130.164 153.574 1.00 36.22 751 GLU A CA 1
ATOM 7039 C C . GLU A 1 691 ? 120.886 131.286 152.563 1.00 36.22 751 GLU A C 1
ATOM 7040 O O . GLU A 1 691 ? 119.962 132.049 152.275 1.00 36.22 751 GLU A O 1
ATOM 7052 N N . HIS A 1 692 ? 122.095 131.376 152.015 1.00 29.70 752 HIS A N 1
ATOM 7053 C CA . HIS A 1 692 ? 122.475 132.428 151.085 1.00 29.70 752 HIS A CA 1
ATOM 7054 C C . HIS A 1 692 ? 122.549 131.890 149.664 1.00 29.70 752 HIS A C 1
ATOM 7055 O O . HIS A 1 692 ? 123.036 130.781 149.432 1.00 29.70 752 HIS A O 1
ATOM 7069 N N . THR A 1 693 ? 122.056 132.687 148.722 1.00 24.82 753 THR A N 1
ATOM 7070 C CA . THR A 1 693 ? 122.201 132.438 147.296 1.00 24.82 753 THR A CA 1
ATOM 7071 C C . THR A 1 693 ? 122.886 133.634 146.657 1.00 24.82 753 THR A C 1
ATOM 7072 O O . THR A 1 693 ? 122.478 134.775 146.886 1.00 24.82 753 THR A O 1
ATOM 7083 N N . ARG A 1 694 ? 123.918 133.379 145.861 1.00 22.28 754 ARG A N 1
ATOM 7084 C CA . ARG A 1 694 ? 124.772 134.423 145.325 1.00 22.28 754 ARG A CA 1
ATOM 7085 C C . ARG A 1 694 ? 124.679 134.450 143.810 1.00 22.28 754 ARG A C 1
ATOM 7086 O O . ARG A 1 694 ? 124.477 133.419 143.169 1.00 22.28 754 ARG A O 1
ATOM 7107 N N . PHE A 1 695 ? 124.839 135.642 143.244 1.00 19.49 755 PHE A N 1
ATOM 7108 C CA . PHE A 1 695 ? 124.817 135.849 141.808 1.00 19.49 755 PHE A CA 1
ATOM 7109 C C . PHE A 1 695 ? 125.978 136.733 141.400 1.00 19.49 755 PHE A C 1
ATOM 7110 O O . PHE A 1 695 ? 126.342 137.668 142.117 1.00 19.49 755 PHE A O 1
ATOM 7127 N N . HIS A 1 696 ? 126.552 136.432 140.243 1.00 18.72 756 HIS A N 1
ATOM 7128 C CA . HIS A 1 696 ? 127.649 137.196 139.671 1.00 18.72 756 HIS A CA 1
ATOM 7129 C C . HIS A 1 696 ? 127.245 137.630 138.272 1.00 18.72 756 HIS A C 1
ATOM 7130 O O . HIS A 1 696 ? 126.986 136.787 137.411 1.00 18.72 756 HIS A O 1
ATOM 7144 N N . TYR A 1 697 ? 127.201 138.935 138.049 1.00 20.43 757 TYR A N 1
ATOM 7145 C CA . TYR A 1 697 ? 126.748 139.516 136.800 1.00 20.43 757 TYR A CA 1
ATOM 7146 C C . TYR A 1 697 ? 127.927 140.024 135.982 1.00 20.43 757 TYR A C 1
ATOM 7147 O O . TYR A 1 697 ? 129.089 139.936 136.377 1.00 20.43 757 TYR A O 1
ATOM 7165 N N . ASP A 1 698 ? 127.607 140.560 134.813 1.00 22.94 758 ASP A N 1
ATOM 7166 C CA . ASP A 1 698 ? 128.574 141.203 133.945 1.00 22.94 758 ASP A CA 1
ATOM 7167 C C . ASP A 1 698 ? 128.579 142.704 134.207 1.00 22.94 758 ASP A C 1
ATOM 7168 O O . ASP A 1 698 ? 127.845 143.220 135.052 1.00 22.94 758 ASP A O 1
ATOM 7175 N N . CYS A 1 699 ? 129.424 143.421 133.471 1.00 24.86 759 CYS A N 1
ATOM 7176 C CA . CYS A 1 699 ? 129.400 144.875 133.537 1.00 24.86 759 CYS A CA 1
ATOM 7177 C C . CYS A 1 699 ? 128.101 145.443 132.982 1.00 24.86 759 CYS A C 1
ATOM 7178 O O . CYS A 1 699 ? 127.628 146.481 133.457 1.00 24.86 759 CYS A O 1
ATOM 7186 N N . GLN A 1 700 ? 127.513 144.786 131.989 1.00 26.48 760 GLN A N 1
ATOM 7187 C CA . GLN A 1 700 ? 126.250 145.215 131.409 1.00 26.48 760 GLN A CA 1
ATOM 7188 C C . GLN A 1 700 ? 125.038 144.673 132.150 1.00 26.48 760 GLN A C 1
ATOM 7189 O O . GLN A 1 700 ? 123.908 144.949 131.739 1.00 26.48 760 GLN A O 1
ATOM 7203 N N . GLY A 1 701 ? 125.241 143.909 133.218 1.00 22.65 761 GLY A N 1
ATOM 7204 C CA . GLY A 1 701 ? 124.149 143.340 133.970 1.00 22.65 761 GLY A CA 1
ATOM 7205 C C . GLY A 1 701 ? 123.703 141.969 133.531 1.00 22.65 761 GLY A C 1
ATOM 7206 O O . GLY A 1 701 ? 122.820 141.392 134.175 1.00 22.65 761 GLY A O 1
ATOM 7210 N N . ARG A 1 702 ? 124.279 141.426 132.464 1.00 23.16 762 ARG A N 1
ATOM 7211 C CA . ARG A 1 702 ? 123.875 140.114 131.986 1.00 23.16 762 ARG A CA 1
ATOM 7212 C C . ARG A 1 702 ? 124.384 139.034 132.927 1.00 23.16 762 ARG A C 1
ATOM 7213 O O . ARG A 1 702 ? 125.572 138.981 133.252 1.00 23.16 762 ARG A O 1
ATOM 7234 N N . LEU A 1 703 ? 123.474 138.172 133.360 1.00 18.87 763 LEU A N 1
ATOM 7235 C CA . LEU A 1 703 ? 123.795 137.152 134.342 1.00 18.87 763 LEU A CA 1
ATOM 7236 C C . LEU A 1 703 ? 124.804 136.160 133.784 1.00 18.87 763 LEU A C 1
ATOM 7237 O O . LEU A 1 703 ? 124.750 135.784 132.612 1.00 18.87 763 LEU A O 1
ATOM 7253 N N . LEU A 1 704 ? 125.737 135.746 134.634 1.00 18.05 764 LEU A N 1
ATOM 7254 C CA . LEU A 1 704 ? 126.769 134.785 134.276 1.00 18.05 764 LEU A CA 1
ATOM 7255 C C . LEU A 1 704 ? 126.705 133.524 135.112 1.00 18.05 764 LEU A C 1
ATOM 7256 O O . LEU A 1 704 ? 126.796 132.421 134.569 1.00 18.05 764 LEU A O 1
ATOM 7272 N N . SER A 1 705 ? 126.580 133.656 136.423 1.00 17.55 765 SER A N 1
ATOM 7273 C CA . SER A 1 705 ? 126.588 132.510 137.306 1.00 17.55 765 SER A CA 1
ATOM 7274 C C . SER A 1 705 ? 125.636 132.716 138.465 1.00 17.55 765 SER A C 1
ATOM 7275 O O . SER A 1 705 ? 125.412 133.835 138.922 1.00 17.55 765 SER A O 1
ATOM 7283 N N . SER A 1 706 ? 125.076 131.611 138.925 1.00 18.96 766 SER A N 1
ATOM 7284 C CA . SER A 1 706 ? 124.247 131.554 140.110 1.00 18.96 766 SER A CA 1
ATOM 7285 C C . SER A 1 706 ? 124.800 130.450 140.987 1.00 18.96 766 SER A C 1
ATOM 7286 O O . SER A 1 706 ? 125.262 129.427 140.482 1.00 18.96 766 SER A O 1
ATOM 7294 N N . GLN A 1 707 ? 124.758 130.655 142.294 1.00 22.54 767 GLN A N 1
ATOM 7295 C CA . GLN A 1 707 ? 125.445 129.756 143.200 1.00 22.54 767 GLN A CA 1
ATOM 7296 C C . GLN A 1 707 ? 124.667 129.633 144.497 1.00 22.54 767 GLN A C 1
ATOM 7297 O O . GLN A 1 707 ? 123.995 130.572 144.925 1.00 22.54 767 GLN A O 1
ATOM 7311 N N . LEU A 1 708 ? 124.761 128.463 145.111 1.00 27.29 768 LEU A N 1
ATOM 7312 C CA . LEU A 1 708 ? 124.040 128.143 146.330 1.00 27.29 768 LEU A CA 1
ATOM 7313 C C . LEU A 1 708 ? 125.005 127.923 147.486 1.00 27.29 768 LEU A C 1
ATOM 7314 O O . LEU A 1 708 ? 126.227 127.895 147.321 1.00 27.29 768 LEU A O 1
ATOM 7330 N N . ALA A 1 709 ? 124.423 127.764 148.675 1.00 32.96 769 ALA A N 1
ATOM 7331 C CA . ALA A 1 709 ? 125.219 127.575 149.881 1.00 32.96 769 ALA A CA 1
ATOM 7332 C C . ALA A 1 709 ? 125.880 126.206 149.912 1.00 32.96 769 ALA A C 1
ATOM 7333 O O . ALA A 1 709 ? 127.021 126.070 150.369 1.00 32.96 769 ALA A O 1
ATOM 7340 N N . ASP A 1 710 ? 125.174 125.179 149.444 1.00 34.97 770 ASP A N 1
ATOM 7341 C CA . ASP A 1 710 ? 125.733 123.835 149.414 1.00 34.97 770 ASP A CA 1
ATOM 7342 C C . ASP A 1 710 ? 126.935 123.730 148.483 1.00 34.97 770 ASP A C 1
ATOM 7343 O O . ASP A 1 710 ? 127.691 122.758 148.576 1.00 34.97 770 ASP A O 1
ATOM 7352 N N . GLY A 1 711 ? 127.133 124.702 147.592 1.00 29.71 771 GLY A N 1
ATOM 7353 C CA . GLY A 1 711 ? 128.279 124.742 146.710 1.00 29.71 771 GLY A CA 1
ATOM 7354 C C . GLY A 1 711 ? 127.965 124.553 145.240 1.00 29.71 771 GLY A C 1
ATOM 7355 O O . GLY A 1 711 ? 128.814 124.868 144.398 1.00 29.71 771 GLY A O 1
ATOM 7359 N N . ARG A 1 712 ? 126.784 124.054 144.902 1.00 29.08 772 ARG A N 1
ATOM 7360 C CA . ARG A 1 712 ? 126.432 123.867 143.503 1.00 29.08 772 ARG A CA 1
ATOM 7361 C C . ARG A 1 712 ? 126.291 125.203 142.789 1.00 29.08 772 ARG A C 1
ATOM 7362 O O . ARG A 1 712 ? 125.878 126.206 143.370 1.00 29.08 772 ARG A O 1
ATOM 7383 N N . ALA A 1 713 ? 126.629 125.205 141.504 1.00 21.19 773 ALA A N 1
ATOM 7384 C CA . ALA A 1 713 ? 126.645 126.424 140.718 1.00 21.19 773 ALA A CA 1
ATOM 7385 C C . ALA A 1 713 ? 126.118 126.165 139.319 1.00 21.19 773 ALA A C 1
ATOM 7386 O O . ALA A 1 713 ? 126.175 125.050 138.804 1.00 21.19 773 ALA A O 1
ATOM 7393 N N . GLU A 1 714 ? 125.621 127.230 138.707 1.00 18.60 774 GLU A N 1
ATOM 7394 C CA . GLU A 1 714 ? 125.109 127.225 137.352 1.00 18.60 774 GLU A CA 1
ATOM 7395 C C . GLU A 1 714 ? 125.776 128.346 136.581 1.00 18.60 774 GLU A C 1
ATOM 7396 O O . GLU A 1 714 ? 125.953 129.444 137.106 1.00 18.60 774 GLU A O 1
ATOM 7408 N N . HIS A 1 715 ? 126.158 128.066 135.349 1.00 17.06 775 HIS A N 1
ATOM 7409 C CA . HIS A 1 715 ? 126.890 129.012 134.530 1.00 17.06 775 HIS A CA 1
ATOM 7410 C C . HIS A 1 715 ? 126.143 129.241 133.230 1.00 17.06 775 HIS A C 1
ATOM 7411 O O . HIS A 1 715 ? 125.640 128.298 132.621 1.00 17.06 775 HIS A O 1
ATOM 7425 N N . PHE A 1 716 ? 126.089 130.496 132.806 1.00 17.10 776 PHE A N 1
ATOM 7426 C CA . PHE A 1 716 ? 125.422 130.900 131.581 1.00 17.10 776 PHE A CA 1
ATOM 7427 C C . PHE A 1 716 ? 126.431 131.555 130.658 1.00 17.10 776 PHE A C 1
ATOM 7428 O O . PHE A 1 716 ? 127.201 132.419 131.082 1.00 17.10 776 PHE A O 1
ATOM 7445 N N . GLN A 1 717 ? 126.429 131.129 129.407 1.00 19.36 777 GLN A N 1
ATOM 7446 C CA . GLN A 1 717 ? 127.334 131.629 128.389 1.00 19.36 777 GLN A CA 1
ATOM 7447 C C . GLN A 1 717 ? 126.531 132.331 127.310 1.00 19.36 777 GLN A C 1
ATOM 7448 O O . GLN A 1 717 ? 125.557 131.778 126.795 1.00 19.36 777 GLN A O 1
ATOM 7462 N N . ARG A 1 718 ? 126.931 133.553 126.987 1.00 20.87 778 ARG A N 1
ATOM 7463 C CA . ARG A 1 718 ? 126.230 134.380 126.024 1.00 20.87 778 ARG A CA 1
ATOM 7464 C C . ARG A 1 718 ? 127.245 135.099 125.152 1.00 20.87 778 ARG A C 1
ATOM 7465 O O . ARG A 1 718 ? 128.417 135.234 125.507 1.00 20.87 778 ARG A O 1
ATOM 7486 N N . SER A 1 719 ? 126.787 135.531 123.985 1.00 24.62 779 SER A N 1
ATOM 7487 C CA . SER A 1 719 ? 127.583 136.343 123.078 1.00 24.62 779 SER A CA 1
ATOM 7488 C C . SER A 1 719 ? 126.746 137.539 122.656 1.00 24.62 779 SER A C 1
ATOM 7489 O O . SER A 1 719 ? 125.584 137.377 122.269 1.00 24.62 779 SER A O 1
ATOM 7497 N N . SER A 1 720 ? 127.332 138.737 122.733 1.00 27.85 780 SER A N 1
ATOM 7498 C CA . SER A 1 720 ? 126.597 139.938 122.345 1.00 27.85 780 SER A CA 1
ATOM 7499 C C . SER A 1 720 ? 126.170 139.873 120.882 1.00 27.85 780 SER A C 1
ATOM 7500 O O . SER A 1 720 ? 125.033 140.221 120.542 1.00 27.85 780 SER A O 1
ATOM 7508 N N . ASN A 1 721 ? 127.069 139.432 120.004 1.00 27.42 781 ASN A N 1
ATOM 7509 C CA . ASN A 1 721 ? 126.768 139.276 118.591 1.00 27.42 781 ASN A CA 1
ATOM 7510 C C . ASN A 1 721 ? 127.094 137.882 118.077 1.00 27.42 781 ASN A C 1
ATOM 7511 O O . ASN A 1 721 ? 126.941 137.634 116.876 1.00 27.42 781 ASN A O 1
ATOM 7522 N N . GLY A 1 722 ? 127.537 136.968 118.945 1.00 27.24 782 GLY A N 1
ATOM 7523 C CA . GLY A 1 722 ? 127.877 135.630 118.498 1.00 27.24 782 GLY A CA 1
ATOM 7524 C C . GLY A 1 722 ? 126.683 134.748 118.211 1.00 27.24 782 GLY A C 1
ATOM 7525 O O . GLY A 1 722 ? 126.837 133.715 117.552 1.00 27.24 782 GLY A O 1
ATOM 7529 N N . GLN A 1 723 ? 125.496 135.135 118.685 1.00 21.80 783 GLN A N 1
ATOM 7530 C CA . GLN A 1 723 ? 124.272 134.372 118.449 1.00 21.80 783 GLN A CA 1
ATOM 7531 C C . GLN A 1 723 ? 124.397 132.946 118.972 1.00 21.80 783 GLN A C 1
ATOM 7532 O O . GLN A 1 723 ? 123.949 131.991 118.339 1.00 21.80 783 GLN A O 1
ATOM 7546 N N . LEU A 1 724 ? 125.026 132.801 120.132 1.00 20.12 784 LEU A N 1
ATOM 7547 C CA . LEU A 1 724 ? 125.213 131.511 120.771 1.00 20.12 784 LEU A CA 1
ATOM 7548 C C . LEU A 1 724 ? 124.965 131.679 122.257 1.00 20.12 784 LEU A C 1
ATOM 7549 O O . LEU A 1 724 ? 125.392 132.668 122.854 1.00 20.12 784 LEU A O 1
ATOM 7565 N N . GLN A 1 725 ? 124.274 130.715 122.848 1.00 18.21 785 GLN A N 1
ATOM 7566 C CA . GLN A 1 725 ? 124.018 130.714 124.274 1.00 18.21 785 GLN A CA 1
ATOM 7567 C C . GLN A 1 725 ? 124.196 129.306 124.808 1.00 18.21 785 GLN A C 1
ATOM 7568 O O . GLN A 1 725 ? 124.068 128.326 124.074 1.00 18.21 785 GLN A O 1
ATOM 7582 N N . GLY A 1 726 ? 124.517 129.218 126.087 1.00 17.01 786 GLY A N 1
ATOM 7583 C CA . GLY A 1 726 ? 124.795 127.949 126.707 1.00 17.01 786 GLY A CA 1
ATOM 7584 C C . GLY A 1 726 ? 124.453 127.929 128.174 1.00 17.01 786 GLY A C 1
ATOM 7585 O O . GLY A 1 726 ? 124.649 128.922 128.873 1.00 17.01 786 GLY A O 1
ATOM 7589 N N . TYR A 1 727 ? 123.932 126.808 128.650 1.00 17.14 787 TYR A N 1
ATOM 7590 C CA . TYR A 1 727 ? 123.609 126.624 130.053 1.00 17.14 787 TYR A CA 1
ATOM 7591 C C . TYR A 1 727 ? 124.333 125.392 130.555 1.00 17.14 787 TYR A C 1
ATOM 7592 O O . TYR A 1 727 ? 124.213 124.317 129.965 1.00 17.14 787 TYR A O 1
ATOM 7610 N N . THR A 1 728 ? 125.073 125.550 131.638 1.00 17.58 788 THR A N 1
ATOM 7611 C CA . THR A 1 728 ? 125.863 124.482 132.223 1.00 17.58 788 THR A CA 1
ATOM 7612 C C . THR A 1 728 ? 125.194 124.021 133.507 1.00 17.58 788 THR A C 1
ATOM 7613 O O . THR A 1 728 ? 125.125 124.765 134.487 1.00 17.58 788 THR A O 1
ATOM 7624 N N . ASP A 1 729 ? 124.725 122.786 133.495 1.00 20.40 789 ASP A N 1
ATOM 7625 C CA . ASP A 1 729 ? 124.054 122.199 134.631 1.00 20.40 789 ASP A CA 1
ATOM 7626 C C . ASP A 1 729 ? 125.032 122.051 135.793 1.00 20.40 789 ASP A C 1
ATOM 7627 O O . ASP A 1 729 ? 126.241 121.945 135.585 1.00 20.40 789 ASP A O 1
ATOM 7636 N N . PRO A 1 730 ? 124.542 122.074 137.032 1.00 21.21 790 PRO A N 1
ATOM 7637 C CA . PRO A 1 730 ? 125.442 121.839 138.169 1.00 21.21 790 PRO A CA 1
ATOM 7638 C C . PRO A 1 730 ? 126.189 120.529 138.081 1.00 21.21 790 PRO A C 1
ATOM 7639 O O . PRO A 1 730 ? 127.208 120.367 138.760 1.00 21.21 790 PRO A O 1
ATOM 7650 N N . SER A 1 731 ? 125.709 119.586 137.281 1.00 22.66 791 SER A N 1
ATOM 7651 C CA . SER A 1 731 ? 126.414 118.340 137.041 1.00 22.66 791 SER A CA 1
ATOM 7652 C C . SER A 1 731 ? 127.488 118.466 135.970 1.00 22.66 791 SER A C 1
ATOM 7653 O O . SER A 1 731 ? 128.201 117.492 135.715 1.00 22.66 791 SER A O 1
ATOM 7661 N N . GLY A 1 732 ? 127.619 119.629 135.340 1.00 20.25 792 GLY A N 1
ATOM 7662 C CA . GLY A 1 732 ? 128.664 119.889 134.382 1.00 20.25 792 GLY A CA 1
ATOM 7663 C C . GLY A 1 732 ? 128.247 119.833 132.931 1.00 20.25 792 GLY A C 1
ATOM 7664 O O . GLY A 1 732 ? 129.031 120.235 132.066 1.00 20.25 792 GLY A O 1
ATOM 7668 N N . TYR A 1 733 ? 127.045 119.359 132.635 1.00 21.60 793 TYR A N 1
ATOM 7669 C CA . TYR A 1 733 ? 126.629 119.159 131.257 1.00 21.60 793 TYR A CA 1
ATOM 7670 C C . TYR A 1 733 ? 126.084 120.441 130.645 1.00 21.60 793 TYR A C 1
ATOM 7671 O O . TYR A 1 733 ? 125.418 121.231 131.315 1.00 21.60 793 TYR A O 1
ATOM 7689 N N . THR A 1 734 ? 126.350 120.630 129.355 1.00 20.70 794 THR A N 1
ATOM 7690 C CA . THR A 1 734 ? 126.048 121.865 128.649 1.00 20.70 794 THR A CA 1
ATOM 7691 C C . THR A 1 734 ? 124.956 121.664 127.614 1.00 20.70 794 THR A C 1
ATOM 7692 O O . THR A 1 734 ? 124.930 120.655 126.904 1.00 20.70 794 THR A O 1
ATOM 7703 N N . THR A 1 735 ? 124.074 122.650 127.527 1.00 17.53 795 THR A N 1
ATOM 7704 C CA . THR A 1 735 ? 123.028 122.726 126.523 1.00 17.53 795 THR A CA 1
ATOM 7705 C C . THR A 1 735 ? 123.243 123.985 125.699 1.00 17.53 795 THR A C 1
ATOM 7706 O O . THR A 1 735 ? 123.459 125.061 126.259 1.00 17.53 795 THR A O 1
ATOM 7717 N N . LEU A 1 736 ? 123.195 123.849 124.381 1.00 17.51 796 LEU A N 1
ATOM 7718 C CA . LEU A 1 736 ? 123.550 124.920 123.466 1.00 17.51 796 LEU A CA 1
ATOM 7719 C C . LEU A 1 736 ? 122.358 125.330 122.617 1.00 17.51 796 LEU A C 1
ATOM 7720 O O . LEU A 1 736 ? 121.555 124.490 122.208 1.00 17.51 796 LEU A O 1
ATOM 7736 N N . TYR A 1 737 ? 122.256 126.629 122.360 1.00 16.21 797 TYR A N 1
ATOM 7737 C CA . TYR A 1 737 ? 121.249 127.216 121.493 1.00 16.21 797 TYR A CA 1
ATOM 7738 C C . TYR A 1 737 ? 121.917 128.116 120.466 1.00 16.21 797 TYR A C 1
ATOM 7739 O O . TYR A 1 737 ? 122.842 128.859 120.793 1.00 16.21 797 TYR A O 1
ATOM 7757 N N . GLN A 1 738 ? 121.455 128.040 119.226 1.00 17.84 798 GLN A N 1
ATOM 7758 C CA . GLN A 1 738 ? 121.973 128.862 118.141 1.00 17.84 798 GLN A CA 1
ATOM 7759 C C . GLN A 1 738 ? 120.828 129.572 117.442 1.00 17.84 798 GLN A C 1
ATOM 7760 O O . GLN A 1 738 ? 119.831 128.942 117.083 1.00 17.84 798 GLN A O 1
ATOM 7774 N N . TYR A 1 739 ? 120.975 130.873 117.242 1.00 17.34 799 TYR A N 1
ATOM 7775 C CA . TYR A 1 739 ? 119.942 131.710 116.664 1.00 17.34 799 TYR A CA 1
ATOM 7776 C C . TYR A 1 739 ? 120.345 132.171 115.274 1.00 17.34 799 TYR A C 1
ATOM 7777 O O . TYR A 1 739 ? 121.410 131.829 114.759 1.00 17.34 799 TYR A O 1
ATOM 7795 N N . ASN A 1 740 ? 119.472 132.965 114.674 1.00 17.67 800 ASN A N 1
ATOM 7796 C CA . ASN A 1 740 ? 119.640 133.491 113.330 1.00 17.67 800 ASN A CA 1
ATOM 7797 C C . ASN A 1 740 ? 119.693 135.016 113.368 1.00 17.67 800 ASN A C 1
ATOM 7798 O O . ASN A 1 740 ? 119.724 135.635 114.433 1.00 17.67 800 ASN A O 1
ATOM 7809 N N . ARG A 1 741 ? 119.706 135.618 112.180 1.00 18.44 801 ARG A N 1
ATOM 7810 C CA . ARG A 1 741 ? 119.875 137.060 112.073 1.00 18.44 801 ARG A CA 1
ATOM 7811 C C . ARG A 1 741 ? 118.699 137.819 112.669 1.00 18.44 801 ARG A C 1
ATOM 7812 O O . ARG A 1 741 ? 118.868 138.954 113.122 1.00 18.44 801 ARG A O 1
ATOM 7833 N N . ARG A 1 742 ? 117.509 137.234 112.663 1.00 18.38 802 ARG A N 1
ATOM 7834 C CA . ARG A 1 742 ? 116.343 137.848 113.280 1.00 18.38 802 ARG A CA 1
ATOM 7835 C C . ARG A 1 742 ? 116.217 137.541 114.765 1.00 18.38 802 ARG A C 1
ATOM 7836 O O . ARG A 1 742 ? 115.283 138.033 115.404 1.00 18.38 802 ARG A O 1
ATOM 7857 N N . GLY A 1 743 ? 117.119 136.748 115.330 1.00 17.09 803 GLY A N 1
ATOM 7858 C CA . GLY A 1 743 ? 117.017 136.343 116.711 1.00 17.09 803 GLY A CA 1
ATOM 7859 C C . GLY A 1 743 ? 116.155 135.131 116.951 1.00 17.09 803 GLY A C 1
ATOM 7860 O O . GLY A 1 743 ? 116.008 134.713 118.104 1.00 17.09 803 GLY A O 1
ATOM 7864 N N . GLN A 1 744 ? 115.567 134.569 115.905 1.00 17.63 804 GLN A N 1
ATOM 7865 C CA . GLN A 1 744 ? 114.757 133.371 116.035 1.00 17.63 804 GLN A CA 1
ATOM 7866 C C . GLN A 1 744 ? 115.628 132.160 116.339 1.00 17.63 804 GLN A C 1
ATOM 7867 O O . GLN A 1 744 ? 116.700 131.985 115.758 1.00 17.63 804 GLN A O 1
ATOM 7881 N N . ILE A 1 745 ? 115.156 131.310 117.249 1.00 16.93 805 ILE A N 1
ATOM 7882 C CA . ILE A 1 745 ? 115.873 130.077 117.537 1.00 16.93 805 ILE A CA 1
ATOM 7883 C C . ILE A 1 745 ? 115.903 129.216 116.290 1.00 16.93 805 ILE A C 1
ATOM 7884 O O . ILE A 1 745 ? 114.885 129.035 115.612 1.00 16.93 805 ILE A O 1
ATOM 7900 N N . ARG A 1 746 ? 117.069 128.677 115.986 1.00 17.28 806 ARG A N 1
ATOM 7901 C CA . ARG A 1 746 ? 117.293 127.875 114.794 1.00 17.28 806 ARG A CA 1
ATOM 7902 C C . ARG A 1 746 ? 117.716 126.452 115.099 1.00 17.28 806 ARG A C 1
ATOM 7903 O O . ARG A 1 746 ? 117.302 125.531 114.398 1.00 17.28 806 ARG A O 1
ATOM 7924 N N . GLN A 1 747 ? 118.563 126.251 116.099 1.00 17.41 807 GLN A N 1
ATOM 7925 C CA . GLN A 1 747 ? 119.075 124.930 116.413 1.00 17.41 807 GLN A CA 1
ATOM 7926 C C . GLN A 1 747 ? 119.279 124.792 117.909 1.00 17.41 807 GLN A C 1
ATOM 7927 O O . GLN A 1 747 ? 119.731 125.726 118.568 1.00 17.41 807 GLN A O 1
ATOM 7941 N N . ARG A 1 748 ? 118.949 123.623 118.433 1.00 18.41 808 ARG A N 1
ATOM 7942 C CA . ARG A 1 748 ? 119.218 123.272 119.813 1.00 18.41 808 ARG A CA 1
ATOM 7943 C C . ARG A 1 748 ? 120.014 121.983 119.846 1.00 18.41 808 ARG A C 1
ATOM 7944 O O . ARG A 1 748 ? 119.775 121.074 119.049 1.00 18.41 808 ARG A O 1
ATOM 7965 N N . ILE A 1 749 ? 120.964 121.915 120.767 1.00 18.89 809 ILE A N 1
ATOM 7966 C CA . ILE A 1 749 ? 121.823 120.758 120.933 1.00 18.89 809 ILE A CA 1
ATOM 7967 C C . ILE A 1 749 ? 121.817 120.380 122.402 1.00 18.89 809 ILE A C 1
ATOM 7968 O O . ILE A 1 749 ? 122.133 121.207 123.261 1.00 18.89 809 ILE A O 1
ATOM 7984 N N . ASP A 1 750 ? 121.465 119.138 122.686 1.00 21.61 810 ASP A N 1
ATOM 7985 C CA . ASP A 1 750 ? 121.350 118.663 124.052 1.00 21.61 810 ASP A CA 1
ATOM 7986 C C . ASP A 1 750 ? 122.729 118.276 124.573 1.00 21.61 810 ASP A C 1
ATOM 7987 O O . ASP A 1 750 ? 123.756 118.514 123.933 1.00 21.61 810 ASP A O 1
ATOM 7996 N N . ALA A 1 751 ? 122.762 117.668 125.757 1.00 24.37 811 ALA A N 1
ATOM 7997 C CA . ALA A 1 751 ? 124.031 117.248 126.333 1.00 24.37 811 ALA A CA 1
ATOM 7998 C C . ALA A 1 751 ? 124.685 116.130 125.529 1.00 24.37 811 ALA A C 1
ATOM 7999 O O . ALA A 1 751 ? 125.916 116.057 125.469 1.00 24.37 811 ALA A O 1
ATOM 8006 N N . HIS A 1 752 ? 123.892 115.257 124.909 1.00 25.03 812 HIS A N 1
ATOM 8007 C CA . HIS A 1 752 ? 124.406 114.094 124.203 1.00 25.03 812 HIS A CA 1
ATOM 8008 C C . HIS A 1 752 ? 124.422 114.283 122.693 1.00 25.03 812 HIS A C 1
ATOM 8009 O O . HIS A 1 752 ? 124.484 113.298 121.952 1.00 25.03 812 HIS A O 1
ATOM 8023 N N . GLY A 1 753 ? 124.368 115.523 122.223 1.00 24.74 813 GLY A N 1
ATOM 8024 C CA . GLY A 1 753 ? 124.463 115.796 120.807 1.00 24.74 813 GLY A CA 1
ATOM 8025 C C . GLY A 1 753 ? 123.178 115.666 120.032 1.00 24.74 813 GLY A C 1
ATOM 8026 O O . GLY A 1 753 ? 123.204 115.791 118.803 1.00 24.74 813 GLY A O 1
ATOM 8030 N N . ARG A 1 754 ? 122.057 115.424 120.697 1.00 24.86 814 ARG A N 1
ATOM 8031 C CA . ARG A 1 754 ? 120.788 115.320 119.994 1.00 24.86 814 ARG A CA 1
ATOM 8032 C C . ARG A 1 754 ? 120.420 116.688 119.440 1.00 24.86 814 ARG A C 1
ATOM 8033 O O . ARG A 1 754 ? 120.196 117.631 120.202 1.00 24.86 814 ARG A O 1
ATOM 8054 N N . GLN A 1 755 ? 120.336 116.798 118.121 1.00 22.28 815 GLN A N 1
ATOM 8055 C CA . GLN A 1 755 ? 120.155 118.079 117.455 1.00 22.28 815 GLN A CA 1
ATOM 8056 C C . GLN A 1 755 ? 118.712 118.234 116.996 1.00 22.28 815 GLN A C 1
ATOM 8057 O O . GLN A 1 755 ? 118.204 117.407 116.233 1.00 22.28 815 GLN A O 1
ATOM 8061 N N . VAL A 1 756 ? 118.066 119.302 117.454 1.00 19.93 816 VAL A N 1
ATOM 8062 C CA . VAL A 1 756 ? 116.730 119.693 117.025 1.00 19.93 816 VAL A CA 1
ATOM 8063 C C . VAL A 1 756 ? 116.856 120.966 116.206 1.00 19.93 816 VAL A C 1
ATOM 8064 O O . VAL A 1 756 ? 117.517 121.917 116.633 1.00 19.93 816 VAL A O 1
ATOM 8077 N N . ARG A 1 757 ? 116.227 120.991 115.040 1.00 18.89 817 ARG A N 1
ATOM 8078 C CA . ARG A 1 757 ? 116.420 122.076 114.094 1.00 18.89 817 ARG A CA 1
ATOM 8079 C C . ARG A 1 757 ? 115.085 122.679 113.691 1.00 18.89 817 ARG A C 1
ATOM 8080 O O . ARG A 1 757 ? 114.046 122.023 113.750 1.00 18.89 817 ARG A O 1
ATOM 8101 N N . PHE A 1 758 ? 115.131 123.943 113.287 1.00 17.67 818 PHE A N 1
ATOM 8102 C CA . PHE A 1 758 ? 113.969 124.674 112.813 1.00 17.67 818 PHE A CA 1
ATOM 8103 C C . PHE A 1 758 ? 114.278 125.278 111.452 1.00 17.67 818 PHE A C 1
ATOM 8104 O O . PHE A 1 758 ? 115.436 125.536 111.121 1.00 17.67 818 PHE A O 1
ATOM 8121 N N . ASP A 1 759 ? 113.235 125.504 110.665 1.00 18.60 819 ASP A N 1
ATOM 8122 C CA . ASP A 1 759 ? 113.360 126.142 109.364 1.00 18.60 819 ASP A CA 1
ATOM 8123 C C . ASP A 1 759 ? 112.370 127.285 109.256 1.00 18.60 819 ASP A C 1
ATOM 8124 O O . ASP A 1 759 ? 111.224 127.165 109.690 1.00 18.60 819 ASP A O 1
ATOM 8133 N N . TYR A 1 760 ? 112.812 128.385 108.659 1.00 18.59 820 TYR A N 1
ATOM 8134 C CA . TYR A 1 760 ? 112.016 129.593 108.548 1.00 18.59 820 TYR A CA 1
ATOM 8135 C C . TYR A 1 760 ? 111.965 130.061 107.104 1.00 18.59 820 TYR A C 1
ATOM 8136 O O . TYR A 1 760 ? 112.876 129.802 106.316 1.00 18.59 820 TYR A O 1
ATOM 8154 N N . ASP A 1 761 ? 110.871 130.728 106.759 1.00 20.24 821 ASP A N 1
ATOM 8155 C CA . ASP A 1 761 ? 110.717 131.336 105.452 1.00 20.24 821 ASP A CA 1
ATOM 8156 C C . ASP A 1 761 ? 111.393 132.705 105.414 1.00 20.24 821 ASP A C 1
ATOM 8157 O O . ASP A 1 761 ? 111.836 133.242 106.431 1.00 20.24 821 ASP A O 1
ATOM 8166 N N . ALA A 1 762 ? 111.470 133.271 104.208 1.00 20.17 822 ALA A N 1
ATOM 8167 C CA . ALA A 1 762 ? 112.056 134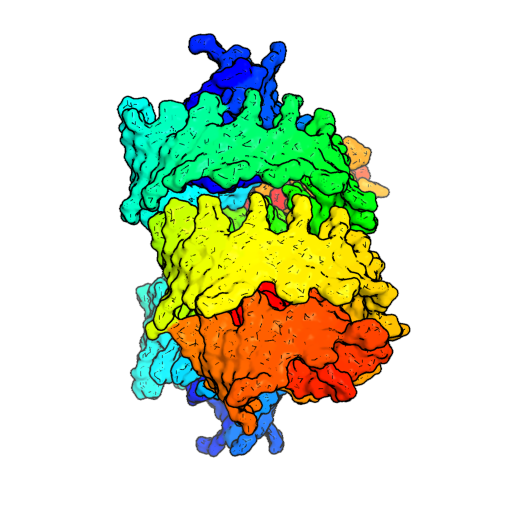.597 104.042 1.00 20.17 822 ALA A CA 1
ATOM 8168 C C . ALA A 1 762 ? 111.344 135.647 104.879 1.00 20.17 822 ALA A C 1
ATOM 8169 O O . ALA A 1 762 ? 111.960 136.635 105.291 1.00 20.17 822 ALA A O 1
ATOM 8176 N N . TYR A 1 763 ? 110.055 135.461 105.132 1.00 20.75 823 TYR A N 1
ATOM 8177 C CA . TYR A 1 763 ? 109.247 136.418 105.867 1.00 20.75 823 TYR A CA 1
ATOM 8178 C C . TYR A 1 763 ? 109.156 136.097 107.350 1.00 20.75 823 TYR A C 1
ATOM 8179 O O . TYR A 1 763 ? 108.396 136.753 108.066 1.00 20.75 823 TYR A O 1
ATOM 8197 N N . GLY A 1 764 ? 109.908 135.110 107.821 1.00 19.57 824 GLY A N 1
ATOM 8198 C CA . GLY A 1 764 ? 109.950 134.784 109.230 1.00 19.57 824 GLY A CA 1
ATOM 8199 C C . GLY A 1 764 ? 108.881 133.840 109.710 1.00 19.57 824 GLY A C 1
ATOM 8200 O O . GLY A 1 764 ? 108.628 133.782 110.917 1.00 19.57 824 GLY A O 1
ATOM 8204 N N . ARG A 1 765 ? 108.254 133.092 108.813 1.00 21.60 825 ARG A N 1
ATOM 8205 C CA . ARG A 1 765 ? 107.183 132.175 109.160 1.00 21.60 825 ARG A CA 1
ATOM 8206 C C . ARG A 1 765 ? 107.717 130.753 109.226 1.00 21.60 825 ARG A C 1
ATOM 8207 O O . ARG A 1 765 ? 108.347 130.276 108.279 1.00 21.60 825 ARG A O 1
ATOM 8228 N N . LEU A 1 766 ? 107.474 130.091 110.351 1.00 19.53 826 LEU A N 1
ATOM 8229 C CA . LEU A 1 766 ? 107.923 128.721 110.536 1.00 19.53 826 LEU A CA 1
ATOM 8230 C C . LEU A 1 766 ? 107.293 127.799 109.507 1.00 19.53 826 LEU A C 1
ATOM 8231 O O . LEU A 1 766 ? 106.099 127.888 109.214 1.00 19.53 826 LEU A O 1
ATOM 8247 N N . LEU A 1 767 ? 108.110 126.907 108.957 1.00 19.98 827 LEU A N 1
ATOM 8248 C CA . LEU A 1 767 ? 107.672 125.932 107.969 1.00 19.98 827 LEU A CA 1
ATOM 8249 C C . LEU A 1 767 ? 107.889 124.502 108.425 1.00 19.98 827 LEU A C 1
ATOM 8250 O O . LEU A 1 767 ? 106.987 123.672 108.289 1.00 19.98 827 LEU A O 1
ATOM 8266 N N . ALA A 1 768 ? 109.064 124.183 108.945 1.00 19.52 828 ALA A N 1
ATOM 8267 C CA . ALA A 1 768 ? 109.404 122.824 109.319 1.00 19.52 828 ALA A CA 1
ATOM 8268 C C . ALA A 1 768 ? 110.064 122.785 110.681 1.00 19.52 828 ALA A C 1
ATOM 8269 O O . ALA A 1 768 ? 110.836 123.675 111.041 1.00 19.52 828 ALA A O 1
ATOM 8276 N N . LEU A 1 769 ? 109.744 121.741 111.429 1.00 20.51 829 LEU A N 1
ATOM 8277 C CA . LEU A 1 769 ? 110.336 121.461 112.727 1.00 20.51 829 LEU A CA 1
ATOM 8278 C C . LEU A 1 769 ? 110.879 120.044 112.668 1.00 20.51 829 LEU A C 1
ATOM 8279 O O . LEU A 1 769 ? 110.110 119.082 112.628 1.00 20.51 829 LEU A O 1
ATOM 8295 N N . THR A 1 770 ? 112.197 119.921 112.680 1.00 21.29 830 THR A N 1
ATOM 8296 C CA . THR A 1 770 ? 112.888 118.663 112.442 1.00 21.29 830 THR A CA 1
ATOM 8297 C C . THR A 1 770 ? 113.342 118.048 113.754 1.00 21.29 830 THR A C 1
ATOM 8298 O O . THR A 1 770 ? 114.018 118.698 114.555 1.00 21.29 830 THR A O 1
ATOM 8309 N N . ASN A 1 771 ? 112.968 116.794 113.962 1.00 25.48 831 ASN A N 1
ATOM 8310 C CA . ASN A 1 771 ? 113.162 116.108 115.223 1.00 25.48 831 ASN A CA 1
ATOM 8311 C C . ASN A 1 771 ? 114.592 115.586 115.330 1.00 25.48 831 ASN A C 1
ATOM 8312 O O . ASN A 1 771 ? 115.413 115.740 114.424 1.00 25.48 831 ASN A O 1
ATOM 8323 N N . GLU A 1 772 ? 114.887 114.955 116.467 1.00 27.75 832 GLU A N 1
ATOM 8324 C CA . GLU A 1 772 ? 116.228 114.444 116.721 1.00 27.75 832 GLU A CA 1
ATOM 8325 C C . GLU A 1 772 ? 116.626 113.385 115.704 1.00 27.75 832 GLU A C 1
ATOM 8326 O O . GLU A 1 772 ? 117.766 113.365 115.228 1.00 27.75 832 GLU A O 1
ATOM 8338 N N . ASN A 1 773 ? 115.704 112.484 115.375 1.00 30.90 833 ASN A N 1
ATOM 8339 C CA . ASN A 1 773 ? 116.020 111.367 114.496 1.00 30.90 833 ASN A CA 1
ATOM 8340 C C . ASN A 1 773 ? 116.083 111.789 113.033 1.00 30.90 833 ASN A C 1
ATOM 8341 O O . ASN A 1 773 ? 116.920 111.286 112.277 1.00 30.90 833 ASN A O 1
ATOM 8352 N N . GLY A 1 774 ? 115.206 112.696 112.614 1.00 28.77 834 GLY A N 1
ATOM 8353 C CA . GLY A 1 774 ? 115.151 113.112 111.228 1.00 28.77 834 GLY A CA 1
ATOM 8354 C C . GLY A 1 774 ? 113.747 113.399 110.742 1.00 28.77 834 GLY A C 1
ATOM 8355 O O . GLY A 1 774 ? 113.560 114.095 109.741 1.00 28.77 834 GLY A O 1
ATOM 8359 N N . GLU A 1 775 ? 112.753 112.863 111.442 1.00 27.95 835 GLU A N 1
ATOM 8360 C CA . GLU A 1 775 ? 111.363 113.100 111.083 1.00 27.95 835 GLU A CA 1
ATOM 8361 C C . GLU A 1 775 ? 110.975 114.548 111.358 1.00 27.95 835 GLU A C 1
ATOM 8362 O O . GLU A 1 775 ? 111.367 115.131 112.370 1.00 27.95 835 GLU A O 1
ATOM 8374 N N . SER A 1 776 ? 110.186 115.124 110.451 1.00 23.22 836 SER A N 1
ATOM 8375 C CA . SER A 1 776 ? 109.863 116.541 110.472 1.00 23.22 836 SER A CA 1
ATOM 8376 C C . SER A 1 776 ? 108.361 116.779 110.417 1.00 23.22 836 SER A C 1
ATOM 8377 O O . SER A 1 776 ? 107.649 116.142 109.637 1.00 23.22 836 SER A O 1
ATOM 8385 N N . TYR A 1 777 ? 107.892 117.704 111.251 1.00 22.63 837 TYR A N 1
ATOM 8386 C CA . TYR A 1 777 ? 106.556 118.260 111.145 1.00 22.63 837 TYR A CA 1
ATOM 8387 C C . TYR A 1 777 ? 106.570 119.456 110.204 1.00 22.63 837 TYR A C 1
ATOM 8388 O O . TYR A 1 777 ? 107.566 120.170 110.100 1.00 22.63 837 TYR A O 1
ATOM 8406 N N . ARG A 1 778 ? 105.452 119.675 109.520 1.00 22.41 838 ARG A N 1
ATOM 8407 C CA . ARG A 1 778 ? 105.349 120.719 108.514 1.00 22.41 838 ARG A CA 1
ATOM 8408 C C . ARG A 1 778 ? 104.141 121.603 108.780 1.00 22.41 838 ARG A C 1
ATOM 8409 O O . ARG A 1 778 ? 103.140 121.160 109.343 1.00 22.41 838 ARG A O 1
ATOM 8430 N N . PHE A 1 779 ? 104.251 122.861 108.361 1.00 21.25 839 PHE A N 1
ATOM 8431 C CA . PHE A 1 779 ? 103.210 123.857 108.549 1.00 21.25 839 PHE A CA 1
ATOM 8432 C C . PHE A 1 779 ? 103.052 124.660 107.268 1.00 21.25 839 PHE A C 1
ATOM 8433 O O . PHE A 1 779 ? 103.992 124.790 106.482 1.00 21.25 839 PHE A O 1
ATOM 8450 N N . ALA A 1 780 ? 101.855 125.203 107.067 1.00 22.58 840 ALA A N 1
ATOM 8451 C CA . ALA A 1 780 ? 101.566 126.051 105.920 1.00 22.58 840 ALA A CA 1
ATOM 8452 C C . ALA A 1 780 ? 100.639 127.178 106.337 1.00 22.58 840 ALA A C 1
ATOM 8453 O O . ALA A 1 780 ? 99.596 126.933 106.949 1.00 22.58 840 ALA A O 1
ATOM 8460 N N . TRP A 1 781 ? 101.025 128.405 106.012 1.00 23.10 841 TRP A N 1
ATOM 8461 C CA . TRP A 1 781 ? 100.335 129.600 106.463 1.00 23.10 841 TRP A CA 1
ATOM 8462 C C . TRP A 1 781 ? 99.564 130.243 105.319 1.00 23.10 841 TRP A C 1
ATOM 8463 O O . TRP A 1 781 ? 99.857 130.032 104.142 1.00 23.10 841 TRP A O 1
ATOM 8484 N N . ASP A 1 782 ? 98.569 131.037 105.690 1.00 25.68 842 ASP A N 1
ATOM 8485 C CA . ASP A 1 782 ? 97.729 131.749 104.747 1.00 25.68 842 ASP A CA 1
ATOM 8486 C C . ASP A 1 782 ? 98.233 133.178 104.574 1.00 25.68 842 ASP A C 1
ATOM 8487 O O . ASP A 1 782 ? 99.308 133.548 105.053 1.00 25.68 842 ASP A O 1
ATOM 8496 N N . ALA A 1 783 ? 97.449 133.998 103.873 1.00 26.00 843 ALA A N 1
ATOM 8497 C CA . ALA A 1 783 ? 97.859 135.375 103.630 1.00 26.00 843 ALA A CA 1
ATOM 8498 C C . ALA A 1 783 ? 97.950 136.164 104.926 1.00 26.00 843 ALA A C 1
ATOM 8499 O O . ALA A 1 783 ? 98.854 136.990 105.097 1.00 26.00 843 ALA A O 1
ATOM 8506 N N . GLY A 1 784 ? 97.029 135.926 105.849 1.00 26.53 844 GLY A N 1
ATOM 8507 C CA . GLY A 1 784 ? 96.972 136.653 107.095 1.00 26.53 844 GLY A CA 1
ATOM 8508 C C . GLY A 1 784 ? 97.846 136.093 108.191 1.00 26.53 844 GLY A C 1
ATOM 8509 O O . GLY A 1 784 ? 97.688 136.483 109.351 1.00 26.53 844 GLY A O 1
ATOM 8513 N N . ASN A 1 785 ? 98.764 135.191 107.862 1.00 24.65 845 ASN A N 1
ATOM 8514 C CA . ASN A 1 785 ? 99.641 134.574 108.850 1.00 24.65 845 ASN A CA 1
ATOM 8515 C C . ASN A 1 785 ? 98.852 133.779 109.882 1.00 24.65 845 ASN A C 1
ATOM 8516 O O . ASN A 1 785 ? 99.230 133.711 111.052 1.00 24.65 845 ASN A O 1
ATOM 8527 N N . ARG A 1 786 ? 97.748 133.181 109.456 1.00 25.83 846 ARG A N 1
ATOM 8528 C CA . ARG A 1 786 ? 96.961 132.283 110.286 1.00 25.83 846 ARG A CA 1
ATOM 8529 C C . ARG A 1 786 ? 97.258 130.846 109.889 1.00 25.83 846 ARG A C 1
ATOM 8530 O O . ARG A 1 786 ? 97.296 130.520 108.699 1.00 25.83 846 ARG A O 1
ATOM 8551 N N . LEU A 1 787 ? 97.463 129.994 110.883 1.00 24.56 847 LEU A N 1
ATOM 8552 C CA . LEU A 1 787 ? 97.749 128.595 110.617 1.00 24.56 847 LEU A CA 1
ATOM 8553 C C . LEU A 1 787 ? 96.636 127.976 109.792 1.00 24.56 847 LEU A C 1
ATOM 8554 O O . LEU A 1 787 ? 95.466 128.023 110.176 1.00 24.56 847 LEU A O 1
ATOM 8570 N N . SER A 1 788 ? 97.001 127.415 108.645 1.00 24.81 848 SER A N 1
ATOM 8571 C CA . SER A 1 788 ? 96.056 126.743 107.770 1.00 24.81 848 SER A CA 1
ATOM 8572 C C . SER A 1 788 ? 96.145 125.227 107.866 1.00 24.81 848 SER A C 1
ATOM 8573 O O . SER A 1 788 ? 95.134 124.564 108.101 1.00 24.81 848 SER A O 1
ATOM 8581 N N . GLU A 1 789 ? 97.336 124.667 107.696 1.00 24.60 849 GLU A N 1
ATOM 8582 C CA . GLU A 1 789 ? 97.526 123.229 107.628 1.00 24.60 849 GLU A CA 1
ATOM 8583 C C . GLU A 1 789 ? 98.703 122.797 108.484 1.00 24.60 849 GLU A C 1
ATOM 8584 O O . GLU A 1 789 ? 99.724 123.484 108.553 1.00 24.60 849 GLU A O 1
ATOM 8596 N N . GLN A 1 790 ? 98.546 121.651 109.134 1.00 23.87 850 GLN A N 1
ATOM 8597 C CA . GLN A 1 790 ? 99.573 121.052 109.974 1.00 23.87 850 GLN A CA 1
ATOM 8598 C C . GLN A 1 790 ? 99.698 119.582 109.614 1.00 23.87 850 GLN A C 1
ATOM 8599 O O . GLN A 1 790 ? 98.694 118.868 109.559 1.00 23.87 850 GLN A O 1
ATOM 8613 N N . GLN A 1 791 ? 100.926 119.133 109.371 1.00 24.38 851 GLN A N 1
ATOM 8614 C CA . GLN A 1 791 ? 101.224 117.746 109.045 1.00 24.38 851 GLN A CA 1
ATOM 8615 C C . GLN A 1 791 ? 102.149 117.154 110.093 1.00 24.38 851 GLN A C 1
ATOM 8616 O O . GLN A 1 791 ? 103.158 117.764 110.455 1.00 24.38 851 GLN A O 1
ATOM 8630 N N . ASP A 1 792 ? 101.790 115.982 110.586 1.00 25.48 852 ASP A N 1
ATOM 8631 C CA . ASP A 1 792 ? 102.573 115.282 111.585 1.00 25.48 852 ASP A CA 1
ATOM 8632 C C . ASP A 1 792 ? 103.616 114.417 110.884 1.00 25.48 852 ASP A C 1
ATOM 8633 O O . ASP A 1 792 ? 103.876 114.560 109.687 1.00 25.48 852 ASP A O 1
ATOM 8642 N N . LEU A 1 793 ? 104.236 113.508 111.633 1.00 26.02 853 LEU A N 1
ATOM 8643 C CA . LEU A 1 793 ? 105.267 112.654 111.058 1.00 26.02 853 LEU A CA 1
ATOM 8644 C C . LEU A 1 793 ? 104.670 111.633 110.100 1.00 26.02 853 LEU A C 1
ATOM 8645 O O . LEU A 1 793 ? 105.242 111.358 109.039 1.00 26.02 853 LEU A O 1
ATOM 8661 N N . ASP A 1 794 ? 103.525 111.061 110.458 1.00 28.47 854 ASP A N 1
ATOM 8662 C CA . ASP A 1 794 ? 102.926 109.960 109.717 1.00 28.47 854 ASP A CA 1
ATOM 8663 C C . ASP A 1 794 ? 102.113 110.414 108.514 1.00 28.47 854 ASP A C 1
ATOM 8664 O O . ASP A 1 794 ? 101.581 109.562 107.796 1.00 28.47 854 ASP A O 1
ATOM 8673 N N . GLY A 1 795 ? 102.000 111.714 108.272 1.00 27.69 855 GLY A N 1
ATOM 8674 C CA . GLY A 1 795 ? 101.217 112.230 107.174 1.00 27.69 855 GLY A CA 1
ATOM 8675 C C . GLY A 1 795 ? 99.834 112.705 107.553 1.00 27.69 855 GLY A C 1
ATOM 8676 O O . GLY A 1 795 ? 99.198 113.399 106.751 1.00 27.69 855 GLY A O 1
ATOM 8680 N N . SER A 1 796 ? 99.349 112.355 108.740 1.00 27.92 856 SER A N 1
ATOM 8681 C CA . SER A 1 796 ? 98.053 112.843 109.184 1.00 27.92 856 SER A CA 1
ATOM 8682 C C . SER A 1 796 ? 98.047 114.363 109.182 1.00 27.92 856 SER A C 1
ATOM 8683 O O . SER A 1 796 ? 98.951 115.001 109.727 1.00 27.92 856 SER A O 1
ATOM 8691 N N . ALA A 1 797 ? 97.020 114.941 108.571 1.00 27.05 857 ALA A N 1
ATOM 8692 C CA . ALA A 1 797 ? 96.937 116.372 108.343 1.00 27.05 857 ALA A CA 1
ATOM 8693 C C . ALA A 1 797 ? 95.724 116.954 109.045 1.00 27.05 857 ALA A C 1
ATOM 8694 O O . ALA A 1 797 ? 94.694 116.294 109.194 1.00 27.05 857 ALA A O 1
ATOM 8701 N N . LYS A 1 798 ? 95.864 118.200 109.480 1.00 26.42 858 LYS A N 1
ATOM 8702 C CA . LYS A 1 798 ? 94.769 118.988 110.019 1.00 26.42 858 LYS A CA 1
ATOM 8703 C C . LYS A 1 798 ? 94.657 120.271 109.219 1.00 26.42 858 LYS A C 1
ATOM 8704 O O . LYS A 1 798 ? 95.651 120.976 109.031 1.00 26.42 858 LYS A O 1
ATOM 8723 N N . ARG A 1 799 ? 93.454 120.572 108.752 1.00 28.13 859 ARG A N 1
ATOM 8724 C CA . ARG A 1 799 ? 93.188 121.765 107.970 1.00 28.13 859 ARG A CA 1
ATOM 8725 C C . ARG A 1 799 ? 92.152 122.593 108.707 1.00 28.13 859 ARG A C 1
ATOM 8726 O O . ARG A 1 799 ? 91.135 122.061 109.159 1.00 28.13 859 ARG A O 1
ATOM 8747 N N . TYR A 1 800 ? 92.411 123.887 108.825 1.00 26.45 860 TYR A N 1
ATOM 8748 C CA . TYR A 1 800 ? 91.547 124.794 109.554 1.00 26.45 860 TYR A CA 1
ATOM 8749 C C . TYR A 1 800 ? 90.842 125.751 108.606 1.00 26.45 860 TYR A C 1
ATOM 8750 O O . TYR A 1 800 ? 91.378 126.137 107.564 1.00 26.45 860 TYR A O 1
ATOM 8768 N N . GLY A 1 801 ? 89.623 126.116 108.982 1.00 27.68 861 GLY A N 1
ATOM 8769 C CA . GLY A 1 801 ? 88.844 127.097 108.259 1.00 27.68 861 GLY A CA 1
ATOM 8770 C C . GLY A 1 801 ? 88.463 128.233 109.180 1.00 27.68 861 GLY A C 1
ATOM 8771 O O . GLY A 1 801 ? 87.980 128.003 110.293 1.00 27.68 861 GLY A O 1
ATOM 8775 N N . TYR A 1 802 ? 88.686 129.461 108.733 1.00 26.61 862 TYR A N 1
ATOM 8776 C CA . TYR A 1 802 ? 88.507 130.641 109.561 1.00 26.61 862 TYR A CA 1
ATOM 8777 C C . TYR A 1 802 ? 87.359 131.479 109.024 1.00 26.61 862 TYR A C 1
ATOM 8778 O O . TYR A 1 802 ? 87.116 131.534 107.816 1.00 26.61 862 TYR A O 1
ATOM 8796 N N . ASP A 1 803 ? 86.649 132.125 109.940 1.00 28.13 863 ASP A N 1
ATOM 8797 C CA . ASP A 1 803 ? 85.530 132.975 109.569 1.00 28.13 863 ASP A CA 1
ATOM 8798 C C . ASP A 1 803 ? 86.044 134.343 109.133 1.00 28.13 863 ASP A C 1
ATOM 8799 O O . ASP A 1 803 ? 87.236 134.546 108.889 1.00 28.13 863 ASP A O 1
ATOM 8808 N N . LEU A 1 804 ? 85.129 135.297 109.016 1.00 28.47 864 LEU A N 1
ATOM 8809 C CA . LEU A 1 804 ? 85.470 136.656 108.635 1.00 28.47 864 LEU A CA 1
ATOM 8810 C C . LEU A 1 804 ? 86.103 137.442 109.773 1.00 28.47 864 LEU A C 1
ATOM 8811 O O . LEU A 1 804 ? 86.565 138.564 109.545 1.00 28.47 864 LEU A O 1
ATOM 8827 N N . LEU A 1 805 ? 86.136 136.886 110.983 1.00 29.00 865 LEU A N 1
ATOM 8828 C CA . LEU A 1 805 ? 86.640 137.582 112.158 1.00 29.00 865 LEU A CA 1
ATOM 8829 C C . LEU A 1 805 ? 87.753 136.797 112.850 1.00 29.00 865 LEU A C 1
ATOM 8830 O O . LEU A 1 805 ? 87.911 136.871 114.069 1.00 29.00 865 LEU A O 1
ATOM 8846 N N . ASN A 1 806 ? 88.538 136.050 112.075 1.00 28.48 866 ASN A N 1
ATOM 8847 C CA . ASN A 1 806 ? 89.713 135.336 112.576 1.00 28.48 866 ASN A CA 1
ATOM 8848 C C . ASN A 1 806 ? 89.360 134.342 113.683 1.00 28.48 866 ASN A C 1
ATOM 8849 O O . ASN A 1 806 ? 90.038 134.249 114.707 1.00 28.48 866 ASN A O 1
ATOM 8860 N N . ASN A 1 807 ? 88.294 133.580 113.464 1.00 29.26 867 ASN A N 1
ATOM 8861 C CA . ASN A 1 807 ? 87.892 132.506 114.358 1.00 29.26 867 ASN A CA 1
ATOM 8862 C C . ASN A 1 807 ? 87.660 131.239 113.550 1.00 29.26 867 ASN A C 1
ATOM 8863 O O . ASN A 1 807 ? 87.138 131.295 112.433 1.00 29.26 867 ASN A O 1
ATOM 8874 N N . VAL A 1 808 ? 88.052 130.102 114.114 1.00 28.93 868 VAL A N 1
ATOM 8875 C CA . VAL A 1 808 ? 87.918 128.822 113.429 1.00 28.93 868 VAL A CA 1
ATOM 8876 C C . VAL A 1 808 ? 86.476 128.354 113.499 1.00 28.93 868 VAL A C 1
ATOM 8877 O O . VAL A 1 808 ? 85.822 128.447 114.543 1.00 28.93 868 VAL A O 1
ATOM 8890 N N . VAL A 1 809 ? 85.971 127.855 112.373 1.00 29.94 869 VAL A N 1
ATOM 8891 C CA . VAL A 1 809 ? 84.632 127.279 112.329 1.00 29.94 869 VAL A CA 1
ATOM 8892 C C . VAL A 1 809 ? 84.605 125.865 111.781 1.00 29.94 869 VAL A C 1
ATOM 8893 O O . VAL A 1 809 ? 83.647 125.124 112.061 1.00 29.94 869 VAL A O 1
ATOM 8906 N N . GLU A 1 810 ? 85.598 125.430 111.008 1.00 30.94 870 GLU A N 1
ATOM 8907 C CA . GLU A 1 810 ? 85.659 124.069 110.497 1.00 30.94 870 GLU A CA 1
ATOM 8908 C C . GLU A 1 810 ? 87.029 123.482 110.783 1.00 30.94 870 GLU A C 1
ATOM 8909 O O . GLU A 1 810 ? 88.050 124.121 110.517 1.00 30.94 870 GLU A O 1
ATOM 8921 N N . LEU A 1 811 ? 87.043 122.272 111.328 1.00 29.93 871 LEU A N 1
ATOM 8922 C CA . LEU A 1 811 ? 88.261 121.515 111.567 1.00 29.93 871 LEU A CA 1
ATOM 8923 C C . LEU A 1 811 ? 88.144 120.173 110.862 1.00 29.93 871 LEU A C 1
ATOM 8924 O O . LEU A 1 811 ? 87.208 119.413 111.124 1.00 29.93 871 LEU A O 1
ATOM 8940 N N . GLN A 1 812 ? 89.088 119.886 109.971 1.00 30.61 872 GLN A N 1
ATOM 8941 C CA . GLN A 1 812 ? 89.124 118.644 109.211 1.00 30.61 872 GLN A CA 1
ATOM 8942 C C . GLN A 1 812 ? 90.398 117.879 109.521 1.00 30.61 872 GLN A C 1
ATOM 8943 O O . GLN A 1 812 ? 91.497 118.430 109.418 1.00 30.61 872 GLN A O 1
ATOM 8957 N N . SER A 1 813 ? 90.251 116.611 109.883 1.00 30.78 873 SER A N 1
ATOM 8958 C CA . SER A 1 813 ? 91.375 115.718 110.125 1.00 30.78 873 SER A CA 1
ATOM 8959 C C . SER A 1 813 ? 91.397 114.667 109.025 1.00 30.78 873 SER A C 1
ATOM 8960 O O . SER A 1 813 ? 90.429 113.918 108.861 1.00 30.78 873 SER A O 1
ATOM 8968 N N . HIS A 1 814 ? 92.498 114.612 108.280 1.00 30.49 874 HIS A N 1
ATOM 8969 C CA . HIS A 1 814 ? 92.669 113.679 107.183 1.00 30.49 874 HIS A CA 1
ATOM 8970 C C . HIS A 1 814 ? 93.636 112.575 107.570 1.00 30.49 874 HIS A C 1
ATOM 8971 O O . HIS A 1 814 ? 94.758 112.869 108.002 1.00 30.49 874 HIS A O 1
ATOM 8985 N N . PRO A 1 815 ? 93.248 111.310 107.445 1.00 31.08 875 PRO A N 1
ATOM 8986 C CA . PRO A 1 815 ? 94.149 110.222 107.822 1.00 31.08 875 PRO A CA 1
ATOM 8987 C C . PRO A 1 815 ? 95.306 110.066 106.851 1.00 31.08 875 PRO A C 1
ATOM 8988 O O . PRO A 1 815 ? 95.267 110.510 105.702 1.00 31.08 875 PRO A O 1
ATOM 8999 N N . ALA A 1 816 ? 96.349 109.411 107.343 1.00 30.45 876 ALA A N 1
ATOM 9000 C CA . ALA A 1 816 ? 97.540 109.188 106.548 1.00 30.45 876 ALA A CA 1
ATOM 9001 C C . ALA A 1 816 ? 97.260 108.206 105.414 1.00 30.45 876 ALA A C 1
ATOM 9002 O O . ALA A 1 816 ? 96.424 107.311 105.548 1.00 30.45 876 ALA A O 1
ATOM 9009 N N . PRO A 1 817 ? 97.958 108.347 104.282 1.00 31.20 877 PRO A N 1
ATOM 9010 C CA . PRO A 1 817 ? 97.799 107.426 103.156 1.00 31.20 877 PRO A CA 1
ATOM 9011 C C . PRO A 1 817 ? 98.430 106.063 103.418 1.00 31.20 877 PRO A C 1
ATOM 9012 O O . PRO A 1 817 ? 99.657 105.968 103.420 1.00 31.20 877 PRO A O 1
ATOM 9023 N N . ALA A 1 831 ? 88.425 107.607 106.312 1.00 33.73 891 ALA A N 1
ATOM 9024 C CA . ALA A 1 831 ? 87.619 108.778 105.998 1.00 33.73 891 ALA A CA 1
ATOM 9025 C C . ALA A 1 831 ? 87.961 109.932 106.931 1.00 33.73 891 ALA A C 1
ATOM 9026 O O . ALA A 1 831 ? 88.414 109.711 108.052 1.00 33.73 891 ALA A O 1
ATOM 9033 N N . PRO A 1 832 ? 87.746 111.162 106.475 1.00 32.72 892 PRO A N 1
ATOM 9034 C CA . PRO A 1 832 ? 88.065 112.321 107.309 1.00 32.72 892 PRO A CA 1
ATOM 9035 C C . PRO A 1 832 ? 87.084 112.502 108.455 1.00 32.72 892 PRO A C 1
ATOM 9036 O O . PRO A 1 832 ? 85.962 111.992 108.449 1.00 32.72 892 PRO A O 1
ATOM 9047 N N . ILE A 1 833 ? 87.536 113.253 109.454 1.00 32.13 893 ILE A N 1
ATOM 9048 C CA . ILE A 1 833 ? 86.722 113.655 110.594 1.00 32.13 893 ILE A CA 1
ATOM 9049 C C . ILE A 1 833 ? 86.505 115.155 110.506 1.00 32.13 893 ILE A C 1
ATOM 9050 O O . ILE A 1 833 ? 87.457 115.912 110.286 1.00 32.13 893 ILE A O 1
ATOM 9066 N N . ILE A 1 834 ? 85.259 115.584 110.667 1.00 32.08 894 ILE A N 1
ATOM 9067 C CA . ILE A 1 834 ? 84.878 116.979 110.510 1.00 32.08 894 ILE A CA 1
ATOM 9068 C C . ILE A 1 834 ? 84.208 117.463 111.784 1.00 32.08 894 ILE A C 1
ATOM 9069 O O . ILE A 1 834 ? 83.256 116.840 112.266 1.00 32.08 894 ILE A O 1
ATOM 9085 N N . HIS A 1 835 ? 84.702 118.573 112.319 1.00 31.92 895 HIS A N 1
ATOM 9086 C CA . HIS A 1 835 ? 84.077 119.266 113.431 1.00 31.92 895 HIS A CA 1
ATOM 9087 C C . HIS A 1 835 ? 83.717 120.668 112.978 1.00 31.92 895 HIS A C 1
ATOM 9088 O O . HIS A 1 835 ? 84.513 121.338 112.317 1.00 31.92 895 HIS A O 1
ATOM 9102 N N . ARG A 1 836 ? 82.516 121.099 113.326 1.00 32.70 896 ARG A N 1
ATOM 9103 C CA . ARG A 1 836 ? 81.992 122.385 112.906 1.00 32.70 896 ARG A CA 1
ATOM 9104 C C . ARG A 1 836 ? 81.601 123.188 114.136 1.00 32.70 896 ARG A C 1
ATOM 9105 O O . ARG A 1 836 ? 81.159 122.630 115.143 1.00 32.70 896 ARG A O 1
ATOM 9126 N N . PHE A 1 837 ? 81.762 124.502 114.046 1.00 31.18 897 PHE A N 1
ATOM 9127 C CA . PHE A 1 837 ? 81.543 125.390 115.176 1.00 31.18 897 PHE A CA 1
ATOM 9128 C C . PHE A 1 837 ? 80.612 126.525 114.784 1.00 31.18 897 PHE A C 1
ATOM 9129 O O . PHE A 1 837 ? 80.543 126.925 113.620 1.00 31.18 897 PHE A O 1
ATOM 9146 N N . GLU A 1 838 ? 79.895 127.037 115.778 1.00 33.02 898 GLU A N 1
ATOM 9147 C CA . GLU A 1 838 ? 79.025 128.192 115.608 1.00 33.02 898 GLU A CA 1
ATOM 9148 C C . GLU A 1 838 ? 79.188 129.071 116.836 1.00 33.02 898 GLU A C 1
ATOM 9149 O O . GLU A 1 838 ? 78.940 128.625 117.959 1.00 33.02 898 GLU A O 1
ATOM 9161 N N . ARG A 1 839 ? 79.595 130.314 116.615 1.00 31.92 899 ARG A N 1
ATOM 9162 C CA . ARG A 1 839 ? 80.033 131.212 117.668 1.00 31.92 899 ARG A CA 1
ATOM 9163 C C . ARG A 1 839 ? 79.286 132.533 117.568 1.00 31.92 899 ARG A C 1
ATOM 9164 O O . ARG A 1 839 ? 78.689 132.856 116.539 1.00 31.92 899 ARG A O 1
ATOM 9185 N N . ASP A 1 840 ? 79.321 133.295 118.656 1.00 35.75 900 ASP A N 1
ATOM 9186 C CA . ASP A 1 840 ? 78.582 134.546 118.735 1.00 35.75 900 ASP A CA 1
ATOM 9187 C C . ASP A 1 840 ? 79.323 135.640 117.970 1.00 35.75 900 ASP A C 1
ATOM 9188 O O . ASP A 1 840 ? 80.339 135.398 117.313 1.00 35.75 900 ASP A O 1
ATOM 9197 N N . ALA A 1 841 ? 78.810 136.871 118.047 1.00 36.12 901 ALA A N 1
ATOM 9198 C CA . ALA A 1 841 ? 79.483 137.993 117.404 1.00 36.12 901 ALA A CA 1
ATOM 9199 C C . ALA A 1 841 ? 80.892 138.173 117.948 1.00 36.12 901 ALA A C 1
ATOM 9200 O O . ALA A 1 841 ? 81.833 138.433 117.190 1.00 36.12 901 ALA A O 1
ATOM 9207 N N . VAL A 1 842 ? 81.055 138.041 119.262 1.00 36.35 902 VAL A N 1
ATOM 9208 C CA . VAL A 1 842 ? 82.372 138.036 119.882 1.00 36.35 902 VAL A CA 1
ATOM 9209 C C . VAL A 1 842 ? 82.965 136.654 119.616 1.00 36.35 902 VAL A C 1
ATOM 9210 O O . VAL A 1 842 ? 82.377 135.857 118.876 1.00 36.35 902 VAL A O 1
ATOM 9216 N N . GLY A 1 843 ? 84.120 136.348 120.200 1.00 34.89 903 GLY A N 1
ATOM 9217 C CA . GLY A 1 843 ? 84.823 135.117 119.895 1.00 34.89 903 GLY A CA 1
ATOM 9218 C C . GLY A 1 843 ? 84.301 133.882 120.591 1.00 34.89 903 GLY A C 1
ATOM 9219 O O . GLY A 1 843 ? 84.661 132.769 120.202 1.00 34.89 903 GLY A O 1
ATOM 9221 N N . ARG A 1 844 ? 83.466 134.050 121.608 1.00 33.15 904 ARG A N 1
ATOM 9222 C CA . ARG A 1 844 ? 83.079 132.935 122.456 1.00 33.15 904 ARG A CA 1
ATOM 9223 C C . ARG A 1 844 ? 82.230 131.930 121.690 1.00 33.15 904 ARG A C 1
ATOM 9224 O O . ARG A 1 844 ? 81.454 132.283 120.800 1.00 33.15 904 ARG A O 1
ATOM 9245 N N . LEU A 1 845 ? 82.397 130.660 122.052 1.00 31.88 905 LEU A N 1
ATOM 9246 C CA . LEU A 1 845 ? 81.809 129.544 121.327 1.00 31.88 905 LEU A CA 1
ATOM 9247 C C . LEU A 1 845 ? 80.465 129.134 121.903 1.00 31.88 905 LEU A C 1
ATOM 9248 O O . LEU A 1 845 ? 80.302 129.023 123.118 1.00 31.88 905 LEU A O 1
ATOM 9264 N N . LEU A 1 846 ? 79.514 128.875 121.013 1.00 32.11 906 LEU A N 1
ATOM 9265 C CA . LEU A 1 846 ? 78.165 128.481 121.386 1.00 32.11 906 LEU A CA 1
ATOM 9266 C C . LEU A 1 846 ? 77.875 127.016 121.113 1.00 32.11 906 LEU A C 1
ATOM 9267 O O . LEU A 1 846 ? 77.403 126.303 122.001 1.00 32.11 906 LEU A O 1
ATOM 9283 N N . ALA A 1 847 ? 78.149 126.548 119.900 1.00 32.46 907 ALA A N 1
ATOM 9284 C CA . ALA A 1 847 ? 77.747 125.225 119.457 1.00 32.46 907 ALA A CA 1
ATOM 9285 C C . ALA A 1 847 ? 78.896 124.503 118.780 1.00 32.46 907 ALA A C 1
ATOM 9286 O O . ALA A 1 847 ? 79.631 125.089 117.983 1.00 32.46 907 ALA A O 1
ATOM 9293 N N . LYS A 1 848 ? 79.031 123.223 119.101 1.00 32.79 908 LYS A N 1
ATOM 9294 C CA . LYS A 1 848 ? 79.961 122.326 118.440 1.00 32.79 908 LYS A CA 1
ATOM 9295 C C . LYS A 1 848 ? 79.163 121.186 117.836 1.00 32.79 908 LYS A C 1
ATOM 9296 O O . LYS A 1 848 ? 78.311 120.599 118.507 1.00 32.79 908 LYS A O 1
ATOM 9315 N N . ILE A 1 849 ? 79.444 120.869 116.580 1.00 33.07 909 ILE A N 1
ATOM 9316 C CA . ILE A 1 849 ? 78.722 119.845 115.843 1.00 33.07 909 ILE A CA 1
ATOM 9317 C C . ILE A 1 849 ? 79.705 118.781 115.394 1.00 33.07 909 ILE A C 1
ATOM 9318 O O . ILE A 1 849 ? 80.710 119.088 114.744 1.00 33.07 909 ILE A O 1
ATOM 9334 N N . THR A 1 850 ? 79.413 117.534 115.745 1.00 37.05 910 THR A N 1
ATOM 9335 C CA . THR A 1 850 ? 80.170 116.392 115.272 1.00 37.05 910 THR A CA 1
ATOM 9336 C C . THR A 1 850 ? 79.189 115.307 114.864 1.00 37.05 910 THR A C 1
ATOM 9337 O O . THR A 1 850 ? 78.003 115.352 115.200 1.00 37.05 910 THR A O 1
ATOM 9348 N N . ASP A 1 851 ? 79.694 114.321 114.125 1.00 40.03 911 ASP A N 1
ATOM 9349 C CA . ASP A 1 851 ? 78.857 113.195 113.735 1.00 40.03 911 ASP A CA 1
ATOM 9350 C C . ASP A 1 851 ? 78.294 112.468 114.948 1.00 40.03 911 ASP A C 1
ATOM 9351 O O . ASP A 1 851 ? 77.286 111.763 114.827 1.00 40.03 911 ASP A O 1
ATOM 9360 N N . ASP A 1 852 ? 78.923 112.624 116.113 1.00 39.93 912 ASP A N 1
ATOM 9361 C CA . ASP A 1 852 ? 78.424 112.013 117.337 1.00 39.93 912 ASP A CA 1
ATOM 9362 C C . ASP A 1 852 ? 77.204 112.740 117.888 1.00 39.93 912 ASP A C 1
ATOM 9363 O O . ASP A 1 852 ? 76.357 112.109 118.528 1.00 39.93 912 ASP A O 1
ATOM 9372 N N . GLY A 1 853 ? 77.095 114.042 117.667 1.00 38.91 913 GLY A N 1
ATOM 9373 C CA . GLY A 1 853 ? 75.938 114.776 118.155 1.00 38.91 913 GLY A CA 1
ATOM 9374 C C . GLY A 1 853 ? 76.203 116.272 118.202 1.00 38.91 913 GLY A C 1
ATOM 9375 O O . GLY A 1 853 ? 76.978 116.802 117.408 1.00 38.91 913 GLY A O 1
ATOM 9379 N N . ARG A 1 854 ? 75.536 116.927 119.151 1.00 34.85 914 ARG A N 1
ATOM 9380 C CA . ARG A 1 854 ? 75.572 118.375 119.294 1.00 34.85 914 ARG A CA 1
ATOM 9381 C C . ARG A 1 854 ? 75.904 118.756 120.727 1.00 34.85 914 ARG A C 1
ATOM 9382 O O . ARG A 1 854 ? 75.461 118.100 121.671 1.00 34.85 914 ARG A O 1
ATOM 9403 N N . SER A 1 855 ? 76.669 119.833 120.877 1.00 34.39 915 SER A N 1
ATOM 9404 C CA . SER A 1 855 ? 77.043 120.382 122.172 1.00 34.39 915 SER A CA 1
ATOM 9405 C C . SER A 1 855 ? 76.667 121.853 122.209 1.00 34.39 915 SER A C 1
ATOM 9406 O O . SER A 1 855 ? 76.925 122.585 121.249 1.00 34.39 915 SER A O 1
ATOM 9414 N N . GLN A 1 856 ? 76.051 122.280 123.309 1.00 32.71 916 GLN A N 1
ATOM 9415 C CA . GLN A 1 856 ? 75.557 123.638 123.466 1.00 32.71 916 GLN A CA 1
ATOM 9416 C C . GLN A 1 856 ? 76.137 124.249 124.729 1.00 32.71 916 GLN A C 1
ATOM 9417 O O . GLN A 1 856 ? 76.241 123.578 125.757 1.00 32.71 916 GLN A O 1
ATOM 9431 N N . TYR A 1 857 ? 76.510 125.523 124.647 1.00 30.93 917 TYR A N 1
ATOM 9432 C CA . TYR A 1 857 ? 77.099 126.242 125.764 1.00 30.93 917 TYR A CA 1
ATOM 9433 C C . TYR A 1 857 ? 76.344 127.539 126.011 1.00 30.93 917 TYR A C 1
ATOM 9434 O O . TYR A 1 857 ? 75.684 128.081 125.123 1.00 30.93 917 TYR A O 1
ATOM 9452 N N . THR A 1 858 ? 76.456 128.029 127.242 1.00 30.01 918 THR A N 1
ATOM 9453 C CA . THR A 1 858 ? 75.814 129.271 127.653 1.00 30.01 918 THR A CA 1
ATOM 9454 C C . THR A 1 858 ? 76.666 129.948 128.712 1.00 30.01 918 THR A C 1
ATOM 9455 O O . THR A 1 858 ? 76.962 129.342 129.744 1.00 30.01 918 THR A O 1
ATOM 9466 N N . TYR A 1 859 ? 77.048 131.195 128.463 1.00 30.26 919 TYR A N 1
ATOM 9467 C CA . TYR A 1 859 ? 77.962 131.934 129.318 1.00 30.26 919 TYR A CA 1
ATOM 9468 C C . TYR A 1 859 ? 77.245 133.024 130.098 1.00 30.26 919 TYR A C 1
ATOM 9469 O O . TYR A 1 859 ? 76.091 133.368 129.836 1.00 30.26 919 TYR A O 1
ATOM 9487 N N . ASP A 1 860 ? 77.966 133.563 131.068 1.00 34.79 920 ASP A N 1
ATOM 9488 C CA . ASP A 1 860 ? 77.605 134.794 131.750 1.00 34.79 920 ASP A CA 1
ATOM 9489 C C . ASP A 1 860 ? 78.211 135.974 131.013 1.00 34.79 920 ASP A C 1
ATOM 9490 O O . ASP A 1 860 ? 79.079 135.812 130.155 1.00 34.79 920 ASP A O 1
ATOM 9497 N N . PRO A 1 861 ? 77.780 137.195 131.322 1.00 36.38 921 PRO A N 1
ATOM 9498 C CA . PRO A 1 861 ? 78.366 138.355 130.640 1.00 36.38 921 PRO A CA 1
ATOM 9499 C C . PRO A 1 861 ? 79.864 138.468 130.828 1.00 36.38 921 PRO A C 1
ATOM 9500 O O . PRO A 1 861 ? 80.534 139.074 129.983 1.00 36.38 921 PRO A O 1
ATOM 9511 N N . LEU A 1 862 ? 80.412 137.910 131.907 1.00 36.10 922 LEU A N 1
ATOM 9512 C CA . LEU A 1 862 ? 81.848 137.880 132.143 1.00 36.10 922 LEU A CA 1
ATOM 9513 C C . LEU A 1 862 ? 82.546 136.743 131.414 1.00 36.10 922 LEU A C 1
ATOM 9514 O O . LEU A 1 862 ? 83.694 136.426 131.741 1.00 36.10 922 LEU A O 1
ATOM 9530 N N . ASN A 1 863 ? 81.893 136.124 130.436 1.00 35.40 923 ASN A N 1
ATOM 9531 C CA . ASN A 1 863 ? 82.503 135.051 129.659 1.00 35.40 923 ASN A CA 1
ATOM 9532 C C . ASN A 1 863 ? 82.949 133.904 130.562 1.00 35.40 923 ASN A C 1
ATOM 9533 O O . ASN A 1 863 ? 84.008 133.306 130.365 1.00 35.40 923 ASN A O 1
ATOM 9544 N N . GLN A 1 864 ? 82.130 133.599 131.563 1.00 33.56 924 GLN A N 1
ATOM 9545 C CA . GLN A 1 864 ? 82.321 132.448 132.432 1.00 33.56 924 GLN A CA 1
ATOM 9546 C C . GLN A 1 864 ? 81.174 131.473 132.209 1.00 33.56 924 GLN A C 1
ATOM 9547 O O . GLN A 1 864 ? 80.004 131.846 132.325 1.00 33.56 924 GLN A O 1
ATOM 9561 N N . LEU A 1 865 ? 81.519 130.231 131.892 1.00 30.61 925 LEU A N 1
ATOM 9562 C CA . LEU A 1 865 ? 80.536 129.219 131.534 1.00 30.61 925 LEU A CA 1
ATOM 9563 C C . LEU A 1 865 ? 79.583 128.951 132.688 1.00 30.61 925 LEU A C 1
ATOM 9564 O O . LEU A 1 865 ? 80.011 128.752 133.827 1.00 30.61 925 LEU A O 1
ATOM 9580 N N . THR A 1 866 ? 78.287 128.927 132.386 1.00 30.14 926 THR A N 1
ATOM 9581 C CA . THR A 1 866 ? 77.252 128.704 133.385 1.00 30.14 926 THR A CA 1
ATOM 9582 C C . THR A 1 866 ? 76.349 127.521 133.086 1.00 30.14 926 THR A C 1
ATOM 9583 O O . THR A 1 866 ? 75.756 126.973 134.013 1.00 30.14 926 THR A O 1
ATOM 9594 N N . ALA A 1 867 ? 76.204 127.130 131.825 1.00 29.79 927 ALA A N 1
ATOM 9595 C CA . ALA A 1 867 ? 75.382 125.987 131.470 1.00 29.79 927 ALA A CA 1
ATOM 9596 C C . ALA A 1 867 ? 75.997 125.278 130.276 1.00 29.79 927 ALA A C 1
ATOM 9597 O O . ALA A 1 867 ? 76.575 125.918 129.398 1.00 29.79 927 ALA A O 1
ATOM 9601 N N . ALA A 1 868 ? 75.876 123.955 130.258 1.00 31.09 928 ALA A N 1
ATOM 9602 C CA . ALA A 1 868 ? 76.409 123.132 129.185 1.00 31.09 928 ALA A CA 1
ATOM 9603 C C . ALA A 1 868 ? 75.396 122.046 128.866 1.00 31.09 928 ALA A C 1
ATOM 9604 O O . ALA A 1 868 ? 74.616 121.634 129.726 1.00 31.09 928 ALA A O 1
ATOM 9608 N N . SER A 1 869 ? 75.411 121.584 127.621 1.00 34.48 929 SER A N 1
ATOM 9609 C CA . SER A 1 869 ? 74.486 120.547 127.196 1.00 34.48 929 SER A CA 1
ATOM 9610 C C . SER A 1 869 ? 75.082 119.720 126.072 1.00 34.48 929 SER A C 1
ATOM 9611 O O . SER A 1 869 ? 75.846 120.223 125.247 1.00 34.48 929 SER A O 1
ATOM 9619 N N . PHE A 1 870 ? 74.723 118.443 126.054 1.00 37.49 930 PHE A N 1
ATOM 9620 C CA . PHE A 1 870 ? 75.016 117.559 124.939 1.00 37.49 930 PHE A CA 1
ATOM 9621 C C . PHE A 1 870 ? 73.752 116.800 124.580 1.00 37.49 930 PHE A C 1
ATOM 9622 O O . PHE A 1 870 ? 73.046 116.299 125.459 1.00 37.49 930 PHE A O 1
ATOM 9639 N N . THR A 1 871 ? 73.473 116.723 123.286 1.00 40.63 931 THR A N 1
ATOM 9640 C CA . THR A 1 871 ? 72.323 116.003 122.765 1.00 40.63 931 THR A CA 1
ATOM 9641 C C . THR A 1 871 ? 72.812 115.019 121.717 1.00 40.63 931 THR A C 1
ATOM 9642 O O . THR A 1 871 ? 73.514 115.405 120.779 1.00 40.63 931 THR A O 1
ATOM 9653 N N . ASP A 1 872 ? 72.427 113.758 121.866 1.00 44.85 932 ASP A N 1
ATOM 9654 C CA . ASP A 1 872 ? 72.883 112.735 120.945 1.00 44.85 932 ASP A CA 1
ATOM 9655 C C . ASP A 1 872 ? 72.166 112.847 119.606 1.00 44.85 932 ASP A C 1
ATOM 9656 O O . ASP A 1 872 ? 71.245 113.644 119.416 1.00 44.85 932 ASP A O 1
ATOM 9665 N N . ASN A 1 873 ? 72.616 112.025 118.666 1.00 47.14 933 ASN A N 1
ATOM 9666 C CA . ASN A 1 873 ? 72.027 111.959 117.334 1.00 47.14 933 ASN A CA 1
ATOM 9667 C C . ASN A 1 873 ? 70.807 111.054 117.418 1.00 47.14 933 ASN A C 1
ATOM 9668 O O . ASN A 1 873 ? 70.918 109.828 117.345 1.00 47.14 933 ASN A O 1
ATOM 9680 N N . LEU A 1 874 ? 69.634 111.662 117.581 1.00 49.86 934 LEU A N 1
ATOM 9681 C CA . LEU A 1 874 ? 68.385 110.928 117.753 1.00 49.86 934 LEU A CA 1
ATOM 9682 C C . LEU A 1 874 ? 68.444 110.066 119.015 1.00 49.86 934 LEU A C 1
ATOM 9683 O O . LEU A 1 874 ? 68.319 108.840 118.977 1.00 49.86 934 LEU A O 1
ATOM 9699 N N . GLY A 1 875 ? 68.643 110.735 120.139 1.00 49.46 935 GLY A N 1
ATOM 9700 C CA . GLY A 1 875 ? 68.794 110.050 121.398 1.00 49.46 935 GLY A CA 1
ATOM 9701 C C . GLY A 1 875 ? 68.488 110.956 122.566 1.00 49.46 935 GLY A C 1
ATOM 9702 O O . GLY A 1 875 ? 67.768 111.948 122.437 1.00 49.46 935 GLY A O 1
ATOM 9706 N N . ASN A 1 876 ? 69.064 110.612 123.715 1.00 47.16 936 ASN A N 1
ATOM 9707 C CA . ASN A 1 876 ? 68.773 111.310 124.955 1.00 47.16 936 ASN A CA 1
ATOM 9708 C C . ASN A 1 876 ? 69.615 112.578 125.069 1.00 47.16 936 ASN A C 1
ATOM 9709 O O . ASN A 1 876 ? 70.435 112.898 124.205 1.00 47.16 936 ASN A O 1
ATOM 9720 N N . GLN A 1 877 ? 69.406 113.309 126.162 1.00 40.46 937 GLN A N 1
ATOM 9721 C CA . GLN A 1 877 ? 70.066 114.583 126.388 1.00 40.46 937 GLN A CA 1
ATOM 9722 C C . GLN A 1 877 ? 70.489 114.690 127.845 1.00 40.46 937 GLN A C 1
ATOM 9723 O O . GLN A 1 877 ? 69.802 114.201 128.744 1.00 40.46 937 GLN A O 1
ATOM 9737 N N . GLN A 1 878 ? 71.628 115.341 128.067 1.00 37.84 938 GLN A N 1
ATOM 9738 C CA . GLN A 1 878 ? 72.161 115.566 129.403 1.00 37.84 938 GLN A CA 1
ATOM 9739 C C . GLN A 1 878 ? 72.667 116.997 129.497 1.00 37.84 938 GLN A C 1
ATOM 9740 O O . GLN A 1 878 ? 72.967 117.635 128.486 1.00 37.84 938 GLN A O 1
ATOM 9754 N N . ALA A 1 879 ? 72.762 117.503 130.724 1.00 34.55 939 ALA A N 1
ATOM 9755 C CA . ALA A 1 879 ? 73.045 118.915 130.922 1.00 34.55 939 ALA A CA 1
ATOM 9756 C C . ALA A 1 879 ? 73.745 119.152 132.253 1.00 34.55 939 ALA A C 1
ATOM 9757 O O . ALA A 1 879 ? 73.630 118.363 133.192 1.00 34.55 939 ALA A O 1
ATOM 9764 N N . LEU A 1 880 ? 74.468 120.273 132.316 1.00 31.57 940 LEU A N 1
ATOM 9765 C CA . LEU A 1 880 ? 75.200 120.703 133.497 1.00 31.57 940 LEU A CA 1
ATOM 9766 C C . LEU A 1 880 ? 74.958 122.181 133.754 1.00 31.57 940 LEU A C 1
ATOM 9767 O O . LEU A 1 880 ? 74.722 122.957 132.827 1.00 31.57 940 LEU A O 1
ATOM 9783 N N . SER A 1 881 ? 75.009 122.562 135.028 1.00 29.12 941 SER A N 1
ATOM 9784 C CA . SER A 1 881 ? 74.821 123.940 135.447 1.00 29.12 941 SER A CA 1
ATOM 9785 C C . SER A 1 881 ? 75.888 124.341 136.452 1.00 29.12 941 SER A C 1
ATOM 9786 O O . SER A 1 881 ? 76.377 123.516 137.225 1.00 29.12 941 SER A O 1
ATOM 9794 N N . PHE A 1 882 ? 76.232 125.626 136.443 1.00 28.73 942 PHE A N 1
ATOM 9795 C CA . PHE A 1 882 ? 77.197 126.194 137.369 1.00 28.73 942 PHE A CA 1
ATOM 9796 C C . PHE A 1 882 ? 76.649 127.485 137.956 1.00 28.73 942 PHE A C 1
ATOM 9797 O O . PHE A 1 882 ? 75.734 128.102 137.410 1.00 28.73 942 PHE A O 1
ATOM 9814 N N . SER A 1 883 ? 77.223 127.885 139.085 1.00 28.11 943 SER A N 1
ATOM 9815 C CA . SER A 1 883 ? 76.844 129.125 139.751 1.00 28.11 943 SER A CA 1
ATOM 9816 C C . SER A 1 883 ? 78.055 129.691 140.470 1.00 28.11 943 SER A C 1
ATOM 9817 O O . SER A 1 883 ? 78.567 129.068 141.402 1.00 28.11 943 SER A O 1
ATOM 9825 N N . TYR A 1 884 ? 78.504 130.863 140.047 1.00 29.46 944 TYR A N 1
ATOM 9826 C CA . TYR A 1 884 ? 79.692 131.483 140.597 1.00 29.46 944 TYR A CA 1
ATOM 9827 C C . TYR A 1 884 ? 79.326 132.528 141.644 1.00 29.46 944 TYR A C 1
ATOM 9828 O O . TYR A 1 884 ? 78.165 132.688 142.030 1.00 29.46 944 TYR A O 1
ATOM 9846 N N . ASP A 1 885 ? 80.337 133.250 142.103 1.00 32.86 945 ASP A N 1
ATOM 9847 C CA . ASP A 1 885 ? 80.226 134.341 143.055 1.00 32.86 945 ASP A CA 1
ATOM 9848 C C . ASP A 1 885 ? 80.534 135.655 142.344 1.00 32.86 945 ASP A C 1
ATOM 9849 O O . ASP A 1 885 ? 80.739 135.700 141.128 1.00 32.86 945 ASP A O 1
ATOM 9858 N N . ALA A 1 886 ? 80.563 136.739 143.118 1.00 36.35 946 ALA A N 1
ATOM 9859 C CA . ALA A 1 886 ? 80.866 138.043 142.543 1.00 36.35 946 ALA A CA 1
ATOM 9860 C C . ALA A 1 886 ? 82.280 138.103 141.979 1.00 36.35 946 ALA A C 1
ATOM 9861 O O . ALA A 1 886 ? 82.540 138.869 141.045 1.00 36.35 946 ALA A O 1
ATOM 9868 N N . LEU A 1 887 ? 83.205 137.320 142.531 1.00 35.58 947 LEU A N 1
ATOM 9869 C CA . LEU A 1 887 ? 84.593 137.333 142.095 1.00 35.58 947 LEU A CA 1
ATOM 9870 C C . LEU A 1 887 ? 84.936 136.186 141.155 1.00 35.58 947 LEU A C 1
ATOM 9871 O O . LEU A 1 887 ? 86.118 135.961 140.877 1.00 35.58 947 LEU A O 1
ATOM 9887 N N . GLY A 1 888 ? 83.943 135.459 140.655 1.00 32.89 948 GLY A N 1
ATOM 9888 C CA . GLY A 1 888 ? 84.198 134.324 139.805 1.00 32.89 948 GLY A CA 1
ATOM 9889 C C . GLY A 1 888 ? 84.401 133.018 140.538 1.00 32.89 948 GLY A C 1
ATOM 9890 O O . GLY A 1 888 ? 84.525 131.976 139.885 1.00 32.89 948 GLY A O 1
ATOM 9894 N N . GLN A 1 889 ? 84.445 133.037 141.867 1.00 31.54 949 GLN A N 1
ATOM 9895 C CA . GLN A 1 889 ? 84.582 131.805 142.627 1.00 31.54 949 GLN A CA 1
ATOM 9896 C C . GLN A 1 889 ? 83.394 130.890 142.378 1.00 31.54 949 GLN A C 1
ATOM 9897 O O . GLN A 1 889 ? 82.241 131.325 142.402 1.00 31.54 949 GLN A O 1
ATOM 9911 N N . LEU A 1 890 ? 83.682 129.616 142.140 1.00 29.25 950 LEU A N 1
ATOM 9912 C CA . LEU A 1 890 ? 82.645 128.624 141.895 1.00 29.25 950 LEU A CA 1
ATOM 9913 C C . LEU A 1 890 ? 82.067 128.158 143.220 1.00 29.25 950 LEU A C 1
ATOM 9914 O O . LEU A 1 890 ? 82.784 127.595 144.052 1.00 29.25 950 LEU A O 1
ATOM 9930 N N . LEU A 1 891 ? 80.774 128.390 143.413 1.00 28.60 951 LEU A N 1
ATOM 9931 C CA . LEU A 1 891 ? 80.080 128.023 144.636 1.00 28.60 951 LEU A CA 1
ATOM 9932 C C . LEU A 1 891 ? 79.291 126.734 144.503 1.00 28.60 951 LEU A C 1
ATOM 9933 O O . LEU A 1 891 ? 79.302 125.911 145.420 1.00 28.60 951 LEU A O 1
ATOM 9949 N N . GLU A 1 892 ? 78.593 126.549 143.390 1.00 28.68 952 GLU A N 1
ATOM 9950 C CA . GLU A 1 892 ? 77.750 125.386 143.187 1.00 28.68 952 GLU A CA 1
ATOM 9951 C C . GLU A 1 892 ? 77.947 124.810 141.799 1.00 28.68 952 GLU A C 1
ATOM 9952 O O . GLU A 1 892 ? 78.141 125.545 140.830 1.00 28.68 952 GLU A O 1
ATOM 9964 N N . GLU A 1 893 ? 77.899 123.487 141.720 1.00 30.09 953 GLU A N 1
ATOM 9965 C CA . GLU A 1 893 ? 77.925 122.751 140.468 1.00 30.09 953 GLU A CA 1
ATOM 9966 C C . GLU A 1 893 ? 76.847 121.688 140.560 1.00 30.09 953 GLU A C 1
ATOM 9967 O O . GLU A 1 893 ? 76.815 120.918 141.524 1.00 30.09 953 GLU A O 1
ATOM 9979 N N . HIS A 1 894 ? 75.968 121.647 139.568 1.00 31.10 954 HIS A N 1
ATOM 9980 C CA . HIS A 1 894 ? 74.811 120.768 139.583 1.00 31.10 954 HIS A CA 1
ATOM 9981 C C . HIS A 1 894 ? 74.841 119.892 138.342 1.00 31.10 954 HIS A C 1
ATOM 9982 O O . HIS A 1 894 ? 74.927 120.399 137.220 1.00 31.10 954 HIS A O 1
ATOM 9996 N N . THR A 1 895 ? 74.767 118.581 138.546 1.00 33.21 955 THR A N 1
ATOM 9997 C CA . THR A 1 895 ? 74.796 117.617 137.458 1.00 33.21 955 THR A CA 1
ATOM 9998 C C . THR A 1 895 ? 73.821 116.492 137.768 1.00 33.21 955 THR A C 1
ATOM 9999 O O . THR A 1 895 ? 73.166 116.475 138.814 1.00 33.21 955 THR A O 1
ATOM 10010 N N . VAL A 1 896 ? 73.723 115.547 136.834 1.00 35.08 956 VAL A N 1
ATOM 10011 C CA . VAL A 1 896 ? 72.805 114.426 136.998 1.00 35.08 956 VAL A CA 1
ATOM 10012 C C . VAL A 1 896 ? 73.122 113.653 138.271 1.00 35.08 956 VAL A C 1
ATOM 10013 O O . VAL A 1 896 ? 72.224 113.083 138.902 1.00 35.08 956 VAL A O 1
ATOM 10026 N N . ALA A 1 897 ? 74.394 113.620 138.668 1.00 34.75 957 ALA A N 1
ATOM 10027 C CA . ALA A 1 897 ? 74.770 112.959 139.912 1.00 34.75 957 ALA A CA 1
ATOM 10028 C C . ALA A 1 897 ? 74.205 113.678 141.130 1.00 34.75 957 ALA A C 1
ATOM 10029 O O . ALA A 1 897 ? 73.747 113.032 142.078 1.00 34.75 957 ALA A O 1
ATOM 10036 N N . GLY A 1 898 ? 74.232 115.002 141.129 1.00 32.97 958 GLY A N 1
ATOM 10037 C CA . GLY A 1 898 ? 73.755 115.753 142.279 1.00 32.97 958 GLY A CA 1
ATOM 10038 C C . GLY A 1 898 ? 74.398 117.129 142.330 1.00 32.97 958 GLY A C 1
ATOM 10039 O O . GLY A 1 898 ? 74.794 117.679 141.303 1.00 32.97 958 GLY A O 1
ATOM 10043 N N . SER A 1 899 ? 74.498 117.658 143.548 1.00 31.27 959 SER A N 1
ATOM 10044 C CA . SER A 1 899 ? 74.945 119.023 143.785 1.00 31.27 959 SER A CA 1
ATOM 10045 C C . SER A 1 899 ? 76.210 119.051 144.628 1.00 31.27 959 SER A C 1
ATOM 10046 O O . SER A 1 899 ? 76.282 118.396 145.671 1.00 31.27 959 SER A O 1
ATOM 10054 N N . LEU A 1 900 ? 77.197 119.815 144.167 1.00 30.04 960 LEU A N 1
ATOM 10055 C CA . LEU A 1 900 ? 78.402 120.125 144.922 1.00 30.04 960 LEU A CA 1
ATOM 10056 C C . LEU A 1 900 ? 78.361 121.578 145.359 1.00 30.04 960 LEU A C 1
ATOM 10057 O O . LEU A 1 900 ? 78.068 122.463 144.553 1.00 30.04 960 LEU A O 1
ATOM 10073 N N . ILE A 1 901 ? 78.648 121.817 146.630 1.00 28.69 961 ILE A N 1
ATOM 10074 C CA . ILE A 1 901 ? 78.539 123.133 147.238 1.00 28.69 961 ILE A CA 1
ATOM 10075 C C . ILE A 1 901 ? 79.856 123.472 147.911 1.00 28.69 961 ILE A C 1
ATOM 10076 O O . ILE A 1 901 ? 80.423 122.639 148.625 1.00 28.69 961 ILE A O 1
ATOM 10092 N N . HIS A 1 902 ? 80.335 124.690 147.691 1.00 28.11 962 HIS A N 1
ATOM 10093 C CA . HIS A 1 902 ? 81.559 125.176 148.297 1.00 28.11 962 HIS A CA 1
ATOM 10094 C C . HIS A 1 902 ? 81.293 126.450 149.081 1.00 28.11 962 HIS A C 1
ATOM 10095 O O . HIS A 1 902 ? 80.306 127.152 148.859 1.00 28.11 962 HIS A O 1
ATOM 10109 N N . ARG A 1 903 ? 82.191 126.732 150.014 1.00 29.59 963 ARG A N 1
ATOM 10110 C CA . ARG A 1 903 ? 82.174 127.968 150.777 1.00 29.59 963 ARG A CA 1
ATOM 10111 C C . ARG A 1 903 ? 83.602 128.415 151.013 1.00 29.59 963 ARG A C 1
ATOM 10112 O O . ARG A 1 903 ? 84.411 127.653 151.548 1.00 29.59 963 ARG A O 1
ATOM 10133 N N . TYR A 1 904 ? 83.908 129.640 150.620 1.00 28.88 964 TYR A N 1
ATOM 10134 C CA . TYR A 1 904 ? 85.259 130.159 150.698 1.00 28.88 964 TYR A CA 1
ATOM 10135 C C . TYR A 1 904 ? 85.406 131.134 151.858 1.00 28.88 964 TYR A C 1
ATOM 10136 O O . TYR A 1 904 ? 84.435 131.571 152.477 1.00 28.88 964 TYR A O 1
ATOM 10154 N N . ASP A 1 905 ? 86.656 131.456 152.154 1.00 33.35 965 ASP A N 1
ATOM 10155 C CA . ASP A 1 905 ? 87.018 132.484 153.113 1.00 33.35 965 ASP A CA 1
ATOM 10156 C C . ASP A 1 905 ? 87.354 133.778 152.378 1.00 33.35 965 ASP A C 1
ATOM 10157 O O . ASP A 1 905 ? 87.473 133.816 151.152 1.00 33.35 965 ASP A O 1
ATOM 10166 N N . GLU A 1 906 ? 87.513 134.854 153.149 1.00 36.46 966 GLU A N 1
ATOM 10167 C CA . GLU A 1 906 ? 87.843 136.140 152.547 1.00 36.46 966 GLU A CA 1
ATOM 10168 C C . GLU A 1 906 ? 89.197 136.129 151.853 1.00 36.46 966 GLU A C 1
ATOM 10169 O O . GLU A 1 906 ? 89.449 136.988 151.002 1.00 36.46 966 GLU A O 1
ATOM 10181 N N . LEU A 1 907 ? 90.072 135.188 152.191 1.00 34.92 967 LEU A N 1
ATOM 10182 C CA . LEU A 1 907 ? 91.371 135.080 151.543 1.00 34.92 967 LEU A CA 1
ATOM 10183 C C . LEU A 1 907 ? 91.335 134.225 150.284 1.00 34.92 967 LEU A C 1
ATOM 10184 O O . LEU A 1 907 ? 92.380 134.026 149.658 1.00 34.92 967 LEU A O 1
ATOM 10200 N N . GLY A 1 908 ? 90.168 133.712 149.902 1.00 33.01 968 GLY A N 1
ATOM 10201 C CA . GLY A 1 908 ? 90.034 132.888 148.725 1.00 33.01 968 GLY A CA 1
ATOM 10202 C C . GLY A 1 908 ? 90.182 131.404 148.956 1.00 33.01 968 GLY A C 1
ATOM 10203 O O . GLY A 1 908 ? 89.932 130.625 148.030 1.00 33.01 968 GLY A O 1
ATOM 10207 N N . ASN A 1 909 ? 90.571 130.987 150.154 1.00 31.55 969 ASN A N 1
ATOM 10208 C CA . ASN A 1 909 ? 90.757 129.574 150.434 1.00 31.55 969 ASN A CA 1
ATOM 10209 C C . ASN A 1 909 ? 89.428 128.832 150.454 1.00 31.55 969 ASN A C 1
ATOM 10210 O O . ASN A 1 909 ? 88.373 129.402 150.735 1.00 31.55 969 ASN A O 1
ATOM 10221 N N . LEU A 1 910 ? 89.494 127.543 150.136 1.00 29.13 970 LEU A N 1
ATOM 10222 C CA . LEU A 1 910 ? 88.337 126.652 150.157 1.00 29.13 970 LEU A CA 1
ATOM 10223 C C . LEU A 1 910 ? 88.100 126.169 151.582 1.00 29.13 970 LEU A C 1
ATOM 10224 O O . LEU A 1 910 ? 88.651 125.163 152.022 1.00 29.13 970 LEU A O 1
ATOM 10240 N N . THR A 1 911 ? 87.260 126.896 152.316 1.00 30.46 971 THR A N 1
ATOM 10241 C CA . THR A 1 911 ? 87.039 126.577 153.721 1.00 30.46 971 THR A CA 1
ATOM 10242 C C . THR A 1 911 ? 86.377 125.218 153.893 1.00 30.46 971 THR A C 1
ATOM 10243 O O . THR A 1 911 ? 86.840 124.387 154.679 1.00 30.46 971 THR A O 1
ATOM 10254 N N . GLN A 1 912 ? 85.283 124.977 153.180 1.00 29.85 972 GLN A N 1
ATOM 10255 C CA . GLN A 1 912 ? 84.552 123.734 153.362 1.00 29.85 972 GLN A CA 1
ATOM 10256 C C . GLN A 1 912 ? 83.749 123.404 152.117 1.00 29.85 972 GLN A C 1
ATOM 10257 O O . GLN A 1 912 ? 83.499 124.259 151.268 1.00 29.85 972 GLN A O 1
ATOM 10271 N N . THR A 1 913 ? 83.344 122.141 152.035 1.00 28.25 973 THR A N 1
ATOM 10272 C CA . THR A 1 913 ? 82.625 121.603 150.894 1.00 28.25 973 THR A CA 1
ATOM 10273 C C . THR A 1 913 ? 81.560 120.639 151.387 1.00 28.25 973 THR A C 1
ATOM 10274 O O . THR A 1 913 ? 81.647 120.096 152.489 1.00 28.25 973 THR A O 1
ATOM 10285 N N . GLN A 1 914 ? 80.551 120.428 150.552 1.00 30.42 974 GLN A N 1
ATOM 10286 C CA . GLN A 1 914 ? 79.435 119.558 150.882 1.00 30.42 974 GLN A CA 1
ATOM 10287 C C . GLN A 1 914 ? 79.237 118.548 149.767 1.00 30.42 974 GLN A C 1
ATOM 10288 O O . GLN A 1 914 ? 79.200 118.913 148.590 1.00 30.42 974 GLN A O 1
ATOM 10302 N N . LEU A 1 915 ? 79.113 117.302 150.141 1.00 32.77 975 LEU A N 1
ATOM 10303 C CA . LEU A 1 915 ? 78.933 116.205 149.210 1.00 32.77 975 LEU A CA 1
ATOM 10304 C C . LEU A 1 915 ? 77.468 116.031 148.855 1.00 32.77 975 LEU A C 1
ATOM 10305 O O . LEU A 1 915 ? 76.583 116.572 149.522 1.00 32.77 975 LEU A O 1
ATOM 10321 N N . PRO A 1 916 ? 77.181 115.284 147.789 1.00 33.38 976 PRO A N 1
ATOM 10322 C CA . PRO A 1 916 ? 75.782 114.940 147.507 1.00 33.38 976 PRO A CA 1
ATOM 10323 C C . PRO A 1 916 ? 75.133 114.193 148.652 1.00 33.38 976 PRO A C 1
ATOM 10324 O O . PRO A 1 916 ? 73.922 114.321 148.866 1.00 33.38 976 PRO A O 1
ATOM 10335 N N . ASP A 1 917 ? 75.909 113.407 149.391 1.00 34.70 977 ASP A N 1
ATOM 10336 C CA . ASP A 1 917 ? 75.410 112.697 150.557 1.00 34.70 977 ASP A CA 1
ATOM 10337 C C . ASP A 1 917 ? 75.257 113.595 151.778 1.00 34.70 977 ASP A C 1
ATOM 10338 O O . ASP A 1 917 ? 74.930 113.092 152.857 1.00 34.70 977 ASP A O 1
ATOM 10347 N N . LYS A 1 918 ? 75.498 114.897 151.638 1.00 34.23 978 LYS A N 1
ATOM 10348 C CA . LYS A 1 918 ? 75.268 115.924 152.653 1.00 34.23 978 LYS A CA 1
ATOM 10349 C C . LYS A 1 918 ? 76.321 115.965 153.752 1.00 34.23 978 LYS A C 1
ATOM 10350 O O . LYS A 1 918 ? 76.110 116.653 154.759 1.00 34.23 978 LYS A O 1
ATOM 10369 N N . ARG A 1 919 ? 77.436 115.259 153.608 1.00 34.40 979 ARG A N 1
ATOM 10370 C CA . ARG A 1 919 ? 78.524 115.356 154.568 1.00 34.40 979 ARG A CA 1
ATOM 10371 C C . ARG A 1 919 ? 79.429 116.545 154.262 1.00 34.40 979 ARG A C 1
ATOM 10372 O O . ARG A 1 919 ? 79.611 116.934 153.106 1.00 34.40 979 ARG A O 1
ATOM 10393 N N . TRP A 1 920 ? 79.996 117.122 155.319 1.00 31.17 980 TRP A N 1
ATOM 10394 C CA . TRP A 1 920 ? 80.819 118.320 155.236 1.00 31.17 980 TRP A CA 1
ATOM 10395 C C . TRP A 1 920 ? 82.292 117.987 155.418 1.00 31.17 980 TRP A C 1
ATOM 10396 O O . TRP A 1 920 ? 82.657 117.214 156.305 1.00 31.17 980 TRP A O 1
ATOM 10417 N N . LEU A 1 921 ? 83.130 118.574 154.571 1.00 29.55 981 LEU A N 1
ATOM 10418 C CA . LEU A 1 921 ? 84.577 118.582 154.743 1.00 29.55 981 LEU A CA 1
ATOM 10419 C C . LEU A 1 921 ? 85.001 119.974 155.181 1.00 29.55 981 LEU A C 1
ATOM 10420 O O . LEU A 1 921 ? 84.742 120.950 154.474 1.00 29.55 981 LEU A O 1
ATOM 10436 N N . ASN A 1 922 ? 85.660 120.065 156.326 1.00 29.66 982 ASN A N 1
ATOM 10437 C CA . ASN A 1 922 ? 86.098 121.337 156.873 1.00 29.66 982 ASN A CA 1
ATOM 10438 C C . ASN A 1 922 ? 87.613 121.359 156.968 1.00 29.66 982 ASN A C 1
ATOM 10439 O O . ASN A 1 922 ? 88.237 120.362 157.335 1.00 29.66 982 ASN A O 1
ATOM 10450 N N . ARG A 1 923 ? 88.198 122.505 156.629 1.00 29.21 983 ARG A N 1
ATOM 10451 C CA . ARG A 1 923 ? 89.646 122.670 156.590 1.00 29.21 983 ARG A CA 1
ATOM 10452 C C . ARG A 1 923 ? 89.988 124.024 157.193 1.00 29.21 983 ARG A C 1
ATOM 10453 O O . ARG A 1 923 ? 89.629 125.063 156.632 1.00 29.21 983 ARG A O 1
ATOM 10474 N N . LEU A 1 924 ? 90.672 124.011 158.336 1.00 32.29 984 LEU A N 1
ATOM 10475 C CA . LEU A 1 924 ? 90.970 125.223 159.098 1.00 32.29 984 LEU A CA 1
ATOM 10476 C C . LEU A 1 924 ? 92.294 125.808 158.627 1.00 32.29 984 LEU A C 1
ATOM 10477 O O . LEU A 1 924 ? 93.365 125.322 158.989 1.00 32.29 984 LEU A O 1
ATOM 10493 N N . TYR A 1 925 ? 92.223 126.862 157.829 1.00 31.29 985 TYR A N 1
ATOM 10494 C CA . TYR A 1 925 ? 93.404 127.566 157.361 1.00 31.29 985 TYR A CA 1
ATOM 10495 C C . TYR A 1 925 ? 93.772 128.717 158.292 1.00 31.29 985 TYR A C 1
ATOM 10496 O O . TYR A 1 925 ? 92.913 129.325 158.934 1.00 31.29 985 TYR A O 1
ATOM 10514 N N . TYR A 1 926 ? 95.071 129.000 158.367 1.00 34.55 986 TYR A N 1
ATOM 10515 C CA . TYR A 1 926 ? 95.598 130.257 158.888 1.00 34.55 986 TYR A CA 1
ATOM 10516 C C . TYR A 1 926 ? 96.188 131.088 157.754 1.00 34.55 986 TYR A C 1
ATOM 10517 O O . TYR A 1 926 ? 97.239 131.712 157.901 1.00 34.55 986 TYR A O 1
ATOM 10535 N N . GLY A 1 927 ? 95.517 131.099 156.608 1.00 35.38 987 GLY A N 1
ATOM 10536 C CA . GLY A 1 927 ? 96.107 131.634 155.401 1.00 35.38 987 GLY A CA 1
ATOM 10537 C C . GLY A 1 927 ? 97.015 130.595 154.779 1.00 35.38 987 GLY A C 1
ATOM 10538 O O . GLY A 1 927 ? 96.665 129.960 153.779 1.00 35.38 987 GLY A O 1
ATOM 10542 N N . SER A 1 928 ? 98.200 130.427 155.359 1.00 37.45 988 SER A N 1
ATOM 10543 C CA . SER A 1 928 ? 99.035 129.261 155.075 1.00 37.45 988 SER A CA 1
ATOM 10544 C C . SER A 1 928 ? 100.023 129.123 156.225 1.00 37.45 988 SER A C 1
ATOM 10545 O O . SER A 1 928 ? 100.934 129.946 156.353 1.00 37.45 988 SER A O 1
ATOM 10553 N N . GLY A 1 929 ? 99.858 128.091 157.044 1.00 34.63 989 GLY A N 1
ATOM 10554 C CA . GLY A 1 929 ? 100.739 127.915 158.182 1.00 34.63 989 GLY A CA 1
ATOM 10555 C C . GLY A 1 929 ? 100.279 126.775 159.065 1.00 34.63 989 GLY A C 1
ATOM 10556 O O . GLY A 1 929 ? 99.518 125.911 158.635 1.00 34.63 989 GLY A O 1
ATOM 10560 N N . HIS A 1 930 ? 100.741 126.801 160.310 1.00 34.81 990 HIS A N 1
ATOM 10561 C CA . HIS A 1 930 ? 100.603 125.642 161.175 1.00 34.81 990 HIS A CA 1
ATOM 10562 C C . HIS A 1 930 ? 99.158 125.443 161.617 1.00 34.81 990 HIS A C 1
ATOM 10563 O O . HIS A 1 930 ? 98.287 126.293 161.430 1.00 34.81 990 HIS A O 1
ATOM 10577 N N . LEU A 1 931 ? 98.921 124.272 162.200 1.00 34.51 991 LEU A N 1
ATOM 10578 C CA . LEU A 1 931 ? 97.628 123.895 162.764 1.00 34.51 991 LEU A CA 1
ATOM 10579 C C . LEU A 1 931 ? 96.524 123.914 161.715 1.00 34.51 991 LEU A C 1
ATOM 10580 O O . LEU A 1 931 ? 95.361 124.178 162.022 1.00 34.51 991 LEU A O 1
ATOM 10596 N N . HIS A 1 932 ? 96.878 123.632 160.468 1.00 32.77 992 HIS A N 1
ATOM 10597 C CA . HIS A 1 932 ? 95.872 123.272 159.487 1.00 32.77 992 HIS A CA 1
ATOM 10598 C C . HIS A 1 932 ? 95.303 121.915 159.868 1.00 32.77 992 HIS A C 1
ATOM 10599 O O . HIS A 1 932 ? 96.027 121.037 160.339 1.00 32.77 992 HIS A O 1
ATOM 10613 N N . GLN A 1 933 ? 93.999 121.750 159.698 1.00 31.46 993 GLN A N 1
ATOM 10614 C CA . GLN A 1 933 ? 93.331 120.548 160.158 1.00 31.46 993 GLN A CA 1
ATOM 10615 C C . GLN A 1 933 ? 92.245 120.156 159.172 1.00 31.46 993 GLN A C 1
ATOM 10616 O O . GLN A 1 933 ? 91.704 120.997 158.452 1.00 31.46 993 GLN A O 1
ATOM 10630 N N . ILE A 1 934 ? 91.950 118.860 159.138 1.00 29.53 994 ILE A N 1
ATOM 10631 C CA . ILE A 1 934 ? 90.828 118.306 158.396 1.00 29.53 994 ILE A CA 1
ATOM 10632 C C . ILE A 1 934 ? 89.942 117.576 159.392 1.00 29.53 994 ILE A C 1
ATOM 10633 O O . ILE A 1 934 ? 90.422 116.726 160.148 1.00 29.53 994 ILE A O 1
ATOM 10649 N N . ASN A 1 935 ? 88.655 117.907 159.391 1.00 32.20 995 ASN A N 1
ATOM 10650 C CA . ASN A 1 935 ? 87.731 117.437 160.408 1.00 32.20 995 ASN A CA 1
ATOM 10651 C C . ASN A 1 935 ?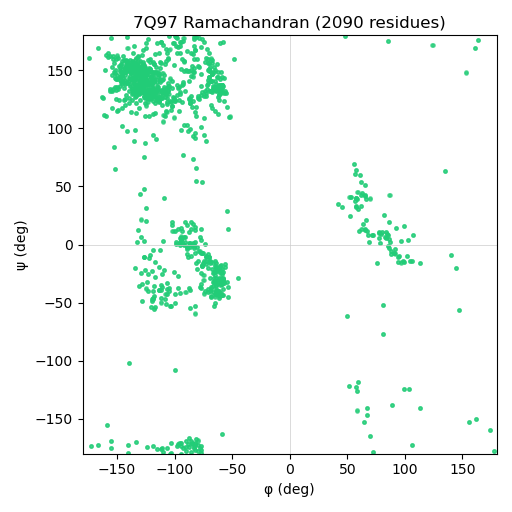 86.553 116.650 159.865 1.00 32.20 995 ASN A C 1
ATOM 10652 O O . ASN A 1 935 ? 85.806 116.070 160.659 1.00 32.20 995 ASN A O 1
ATOM 10663 N N . LEU A 1 936 ? 86.364 116.607 158.552 1.00 32.41 996 LEU A N 1
ATOM 10664 C CA . LEU A 1 936 ? 85.177 115.989 157.977 1.00 32.41 996 LEU A CA 1
ATOM 10665 C C . LEU A 1 936 ? 83.927 116.566 158.635 1.00 32.41 996 LEU A C 1
ATOM 10666 O O . LEU A 1 936 ? 83.711 117.781 158.591 1.00 32.41 996 LEU A O 1
ATOM 10682 N N . ASP A 1 937 ? 83.101 115.724 159.252 1.00 34.66 997 ASP A N 1
ATOM 10683 C CA . ASP A 1 937 ? 81.871 116.166 159.891 1.00 34.66 997 ASP A CA 1
ATOM 10684 C C . ASP A 1 937 ? 81.991 116.269 161.405 1.00 34.66 997 ASP A C 1
ATOM 10685 O O . ASP A 1 937 ? 80.974 116.428 162.085 1.00 34.66 997 ASP A O 1
ATOM 10694 N N . GLY A 1 938 ? 83.201 116.183 161.949 1.00 36.55 998 GLY A N 1
ATOM 10695 C CA . GLY A 1 938 ? 83.371 116.194 163.388 1.00 36.55 998 GLY A CA 1
ATOM 10696 C C . GLY A 1 938 ? 84.429 115.222 163.863 1.00 36.55 998 GLY A C 1
ATOM 10697 O O . GLY A 1 938 ? 84.815 115.238 165.035 1.00 36.55 998 GLY A O 1
ATOM 10701 N N . GLN A 1 939 ? 84.910 114.376 162.958 1.00 35.46 999 GLN A N 1
ATOM 10702 C CA . GLN A 1 939 ? 85.953 113.408 163.260 1.00 35.46 999 GLN A CA 1
ATOM 10703 C C . GLN A 1 939 ? 87.277 113.972 162.771 1.00 35.46 999 GLN A C 1
ATOM 10704 O O . GLN A 1 939 ? 87.414 114.308 161.591 1.00 35.46 999 GLN A O 1
ATOM 10718 N N . VAL A 1 940 ? 88.251 114.069 163.671 1.00 32.74 1000 VAL A N 1
ATOM 10719 C CA . VAL A 1 940 ? 89.562 114.556 163.276 1.00 32.74 1000 VAL A CA 1
ATOM 10720 C C . VAL A 1 940 ? 90.263 113.484 162.458 1.00 32.74 1000 VAL A C 1
ATOM 10721 O O . VAL A 1 940 ? 90.320 112.312 162.851 1.00 32.74 1000 VAL A O 1
ATOM 10734 N N . VAL A 1 941 ? 90.790 113.883 161.308 1.00 31.85 1001 VAL A N 1
ATOM 10735 C CA . VAL A 1 941 ? 91.511 112.993 160.415 1.00 31.85 1001 VAL A CA 1
ATOM 10736 C C . VAL A 1 941 ? 93.009 113.220 160.491 1.00 31.85 1001 VAL A C 1
ATOM 10737 O O . VAL A 1 941 ? 93.774 112.284 160.717 1.00 31.85 1001 VAL A O 1
ATOM 10750 N N . SER A 1 942 ? 93.443 114.465 160.325 1.00 32.11 1002 SER A N 1
ATOM 10751 C CA . SER A 1 942 ? 94.862 114.783 160.314 1.00 32.11 1002 SER A CA 1
ATOM 10752 C C . SER A 1 942 ? 95.045 116.241 160.690 1.00 32.11 1002 SER A C 1
ATOM 10753 O O . SER A 1 942 ? 94.331 117.106 160.178 1.00 32.11 1002 SER A O 1
ATOM 10761 N N . ASP A 1 943 ? 95.992 116.508 161.582 1.00 32.26 1003 ASP A N 1
ATOM 10762 C CA . ASP A 1 943 ? 96.388 117.861 161.935 1.00 32.26 1003 ASP A CA 1
ATOM 10763 C C . ASP A 1 943 ? 97.863 118.039 161.620 1.00 32.26 1003 ASP A C 1
ATOM 10764 O O . ASP A 1 943 ? 98.685 117.197 161.987 1.00 32.26 1003 ASP A O 1
ATOM 10773 N N . PHE A 1 944 ? 98.190 119.136 160.950 1.00 32.13 1004 PHE A N 1
ATOM 10774 C CA . PHE A 1 944 ? 99.532 119.378 160.451 1.00 32.13 1004 PHE A CA 1
ATOM 10775 C C . PHE A 1 944 ? 100.244 120.411 161.307 1.00 32.13 1004 PHE A C 1
ATOM 10776 O O . PHE A 1 944 ? 99.667 121.434 161.683 1.00 32.13 1004 PHE A O 1
ATOM 10793 N N . GLN A 1 945 ? 101.502 120.130 161.611 1.00 33.57 1005 GLN A N 1
ATOM 10794 C CA . GLN A 1 945 ? 102.416 121.072 162.235 1.00 33.57 1005 GLN A CA 1
ATOM 10795 C C . GLN A 1 945 ? 103.518 121.394 161.239 1.00 33.57 1005 GLN A C 1
ATOM 10796 O O . GLN A 1 945 ? 104.194 120.488 160.746 1.00 33.57 1005 GLN A O 1
ATOM 10810 N N . ARG A 1 946 ? 103.695 122.675 160.943 1.00 32.88 1006 ARG A N 1
ATOM 10811 C CA . ARG A 1 946 ? 104.559 123.120 159.862 1.00 32.88 1006 ARG A CA 1
ATOM 10812 C C . ARG A 1 946 ? 105.715 123.949 160.404 1.00 32.88 1006 ARG A C 1
ATOM 10813 O O . ARG A 1 946 ? 105.699 124.411 161.546 1.00 32.88 1006 ARG A O 1
ATOM 10834 N N . ASP A 1 947 ? 106.727 124.125 159.564 1.00 36.81 1007 ASP A N 1
ATOM 10835 C CA . ASP A 1 947 ? 107.938 124.841 159.923 1.00 36.81 1007 ASP A CA 1
ATOM 10836 C C . ASP A 1 947 ? 107.843 126.294 159.469 1.00 36.81 1007 ASP A C 1
ATOM 10837 O O . ASP A 1 947 ? 106.790 126.769 159.035 1.00 36.81 1007 ASP A O 1
ATOM 10846 N N . ARG A 1 948 ? 108.961 127.012 159.563 1.00 38.33 1008 ARG A N 1
ATOM 10847 C CA . ARG A 1 948 ? 108.967 128.430 159.246 1.00 38.33 1008 ARG A CA 1
ATOM 10848 C C . ARG A 1 948 ? 108.849 128.695 157.754 1.00 38.33 1008 ARG A C 1
ATOM 10849 O O . ARG A 1 948 ? 108.602 129.840 157.365 1.00 38.33 1008 ARG A O 1
ATOM 10870 N N . LEU A 1 949 ? 109.037 127.681 156.916 1.00 37.55 1009 LEU A N 1
ATOM 10871 C CA . LEU A 1 949 ? 108.743 127.787 155.496 1.00 37.55 1009 LEU A CA 1
ATOM 10872 C C . LEU A 1 949 ? 107.356 127.269 155.142 1.00 37.55 1009 LEU A C 1
ATOM 10873 O O . LEU A 1 949 ? 106.994 127.282 153.962 1.00 37.55 1009 LEU A O 1
ATOM 10889 N N . HIS A 1 950 ? 106.579 126.811 156.125 1.00 35.71 1010 HIS A N 1
ATOM 10890 C CA . HIS A 1 950 ? 105.259 126.231 155.881 1.00 35.71 1010 HIS A CA 1
ATOM 10891 C C . HIS A 1 950 ? 105.355 124.872 155.183 1.00 35.71 1010 HIS A C 1
ATOM 10892 O O . HIS A 1 950 ? 104.573 124.564 154.283 1.00 35.71 1010 HIS A O 1
ATOM 10906 N N . ARG A 1 951 ? 106.336 124.069 155.589 1.00 36.20 1011 ARG A N 1
ATOM 10907 C CA . ARG A 1 951 ? 106.538 122.700 155.127 1.00 36.20 1011 ARG A CA 1
ATOM 10908 C C . ARG A 1 951 ? 106.180 121.722 156.236 1.00 36.20 1011 ARG A C 1
ATOM 10909 O O . ARG A 1 951 ? 106.613 121.899 157.378 1.00 36.20 1011 ARG A O 1
ATOM 10930 N N . GLU A 1 952 ? 105.408 120.687 155.904 1.00 34.50 1012 GLU A N 1
ATOM 10931 C CA . GLU A 1 952 ? 104.947 119.744 156.918 1.00 34.50 1012 GLU A CA 1
ATOM 10932 C C . GLU A 1 952 ? 106.136 119.046 157.553 1.00 34.50 1012 GLU A C 1
ATOM 10933 O O . GLU A 1 952 ? 106.833 118.270 156.895 1.00 34.50 1012 GLU A O 1
ATOM 10941 N N . VAL A 1 953 ? 106.387 119.329 158.825 1.00 33.92 1013 VAL A N 1
ATOM 10942 C CA . VAL A 1 953 ? 107.432 118.643 159.567 1.00 33.92 1013 VAL A CA 1
ATOM 10943 C C . VAL A 1 953 ? 106.846 117.500 160.379 1.00 33.92 1013 VAL A C 1
ATOM 10944 O O . VAL A 1 953 ? 107.537 116.522 160.677 1.00 33.92 1013 VAL A O 1
ATOM 10950 N N . LEU A 1 954 ? 105.580 117.616 160.756 1.00 33.48 1014 LEU A N 1
ATOM 10951 C CA . LEU A 1 954 ? 104.911 116.562 161.500 1.00 33.48 1014 LEU A CA 1
ATOM 10952 C C . LEU A 1 954 ? 103.485 116.378 161.012 1.00 33.48 1014 LEU A C 1
ATOM 10953 O O . LEU A 1 954 ? 102.801 117.352 160.696 1.00 33.48 1014 LEU A O 1
ATOM 10969 N N . ARG A 1 955 ? 103.052 115.123 160.931 1.00 34.15 1015 ARG A N 1
ATOM 10970 C CA . ARG A 1 955 ? 101.715 114.789 160.467 1.00 34.15 1015 ARG A CA 1
ATOM 10971 C C . ARG A 1 955 ? 101.146 113.710 161.373 1.00 34.15 1015 ARG A C 1
ATOM 10972 O O . ARG A 1 955 ? 101.799 112.692 161.610 1.00 34.15 1015 ARG A O 1
ATOM 10993 N N . THR A 1 956 ? 99.936 113.931 161.872 1.00 33.67 1016 THR A N 1
ATOM 10994 C CA . THR A 1 956 ? 99.232 112.959 162.693 1.00 33.67 1016 THR A CA 1
ATOM 10995 C C . THR A 1 956 ? 98.240 112.177 161.850 1.00 33.67 1016 THR A C 1
ATOM 10996 O O . THR A 1 956 ? 97.409 112.765 161.154 1.00 33.67 1016 THR A O 1
ATOM 11007 N N . GLN A 1 957 ? 98.312 110.857 161.937 1.00 34.24 1017 GLN A N 1
ATOM 11008 C CA . GLN A 1 957 ? 97.490 109.954 161.148 1.00 34.24 1017 GLN A CA 1
ATOM 11009 C C . GLN A 1 957 ? 96.782 108.973 162.067 1.00 34.24 1017 GLN A C 1
ATOM 11010 O O . GLN A 1 957 ? 96.776 107.761 161.851 1.00 34.24 1017 GLN A O 1
ATOM 11024 N N . GLY A 1 958 ? 96.177 109.502 163.122 1.00 35.05 1018 GLY A N 1
ATOM 11025 C CA . GLY A 1 958 ? 95.499 108.678 164.096 1.00 35.05 1018 GLY A CA 1
ATOM 11026 C C . GLY A 1 958 ? 96.293 108.503 165.368 1.00 35.05 1018 GLY A C 1
ATOM 11027 O O . GLY A 1 958 ? 96.669 109.480 166.021 1.00 35.05 1018 GLY A O 1
ATOM 11031 N N . GLN A 1 959 ? 96.546 107.252 165.734 1.00 36.28 1019 GLN A N 1
ATOM 11032 C CA . GLN A 1 959 ? 97.340 106.936 166.909 1.00 36.28 1019 GLN A CA 1
ATOM 11033 C C . GLN A 1 959 ? 98.833 106.997 166.641 1.00 36.28 1019 GLN A C 1
ATOM 11034 O O . GLN A 1 959 ? 99.622 106.883 167.584 1.00 36.28 1019 GLN A O 1
ATOM 11048 N N . ILE A 1 960 ? 99.231 107.178 165.389 1.00 35.87 1020 ILE A N 1
ATOM 11049 C CA . ILE A 1 960 ? 100.627 107.229 164.986 1.00 35.87 1020 ILE A CA 1
ATOM 11050 C C . ILE A 1 960 ? 100.915 108.595 164.390 1.00 35.87 1020 ILE A C 1
ATOM 11051 O O . ILE A 1 960 ? 100.019 109.275 163.884 1.00 35.87 1020 ILE A O 1
ATOM 11067 N N . SER A 1 961 ? 102.179 108.991 164.450 1.00 35.46 1021 SER A N 1
ATOM 11068 C CA . SER A 1 961 ? 102.620 110.267 163.922 1.00 35.46 1021 SER A CA 1
ATOM 11069 C C . SER A 1 961 ? 103.774 110.038 162.960 1.00 35.46 1021 SER A C 1
ATOM 11070 O O . SER A 1 961 ? 104.514 109.059 163.071 1.00 35.46 1021 SER A O 1
ATOM 11078 N N . THR A 1 962 ? 103.910 110.949 162.010 1.00 35.05 1022 THR A N 1
ATOM 11079 C CA . THR A 1 962 ? 104.951 110.888 161.001 1.00 35.05 1022 THR A CA 1
ATOM 11080 C C . THR A 1 962 ? 105.728 112.192 160.978 1.00 35.05 1022 THR A C 1
ATOM 11081 O O . THR A 1 962 ? 105.142 113.273 161.055 1.00 35.05 1022 THR A O 1
ATOM 11092 N N . ARG A 1 963 ? 107.045 112.085 160.865 1.00 34.91 1023 ARG A N 1
ATOM 11093 C CA . ARG A 1 963 ? 107.932 113.234 160.857 1.00 34.91 1023 ARG A CA 1
ATOM 11094 C C . ARG A 1 963 ? 108.755 113.274 159.582 1.00 34.91 1023 ARG A C 1
ATOM 11095 O O . ARG A 1 963 ? 109.089 112.239 159.003 1.00 34.91 1023 ARG A O 1
ATOM 11116 N N . SER A 1 964 ? 109.073 114.489 159.156 1.00 33.42 1024 SER A N 1
ATOM 11117 C CA . SER A 1 964 ? 109.840 114.735 157.951 1.00 33.42 1024 SER A CA 1
ATOM 11118 C C . SER A 1 964 ? 111.028 115.611 158.308 1.00 33.42 1024 SER A C 1
ATOM 11119 O O . SER A 1 964 ? 110.956 116.436 159.222 1.00 33.42 1024 SER A O 1
ATOM 11127 N N . GLU A 1 965 ? 112.130 115.409 157.596 1.00 34.80 1025 GLU A N 1
ATOM 11128 C CA . GLU A 1 965 ? 113.335 116.205 157.776 1.00 34.80 1025 GLU A CA 1
ATOM 11129 C C . GLU A 1 965 ? 113.845 116.618 156.411 1.00 34.80 1025 GLU A C 1
ATOM 11130 O O . GLU A 1 965 ? 114.135 115.761 155.574 1.00 34.80 1025 GLU A O 1
ATOM 11142 N N . TYR A 1 966 ? 113.961 117.918 156.190 1.00 34.03 1026 TYR A N 1
ATOM 11143 C CA . TYR A 1 966 ? 114.341 118.455 154.898 1.00 34.03 1026 TYR A CA 1
ATOM 11144 C C . TYR A 1 966 ? 115.753 119.019 154.958 1.00 34.03 1026 TYR A C 1
ATOM 11145 O O . TYR A 1 966 ? 116.257 119.393 156.019 1.00 34.03 1026 TYR A O 1
ATOM 11163 N N . ASP A 1 967 ? 116.387 119.066 153.792 1.00 34.98 1027 ASP A N 1
ATOM 11164 C CA . ASP A 1 967 ? 117.721 119.621 153.660 1.00 34.98 1027 ASP A CA 1
ATOM 11165 C C . ASP A 1 967 ? 117.674 121.143 153.681 1.00 34.98 1027 ASP A C 1
ATOM 11166 O O . ASP A 1 967 ? 116.613 121.767 153.606 1.00 34.98 1027 ASP A O 1
ATOM 11175 N N . ARG A 1 968 ? 118.859 121.743 153.783 1.00 36.60 1028 ARG A N 1
ATOM 11176 C CA . ARG A 1 968 ? 118.950 123.196 153.727 1.00 36.60 1028 ARG A CA 1
ATOM 11177 C C . ARG A 1 968 ? 118.489 123.720 152.375 1.00 36.60 1028 ARG A C 1
ATOM 11178 O O . ARG A 1 968 ? 117.808 124.749 152.300 1.00 36.60 1028 ARG A O 1
ATOM 11199 N N . CYS A 1 969 ? 118.845 123.025 151.294 1.00 35.55 1029 CYS A N 1
ATOM 11200 C CA . CYS A 1 969 ? 118.410 123.429 149.966 1.00 35.55 1029 CYS A CA 1
ATOM 11201 C C . CYS A 1 969 ? 116.916 123.222 149.744 1.00 35.55 1029 CYS A C 1
ATOM 11202 O O . CYS A 1 969 ? 116.375 123.759 148.773 1.00 35.55 1029 CYS A O 1
ATOM 11210 N N . GLY A 1 970 ? 116.244 122.465 150.607 1.00 35.09 1030 GLY A N 1
ATOM 11211 C CA . GLY A 1 970 ? 114.812 122.270 150.522 1.00 35.09 1030 GLY A CA 1
ATOM 11212 C C . GLY A 1 970 ? 114.346 120.916 150.037 1.00 35.09 1030 GLY A C 1
ATOM 11213 O O . GLY A 1 970 ? 113.143 120.745 149.812 1.00 35.09 1030 GLY A O 1
ATOM 11217 N N . ARG A 1 971 ? 115.245 119.952 149.873 1.00 33.76 1031 ARG A N 1
ATOM 11218 C CA . ARG A 1 971 ? 114.887 118.627 149.388 1.00 33.76 1031 ARG A CA 1
ATOM 11219 C C . ARG A 1 971 ? 114.592 117.681 150.542 1.00 33.76 1031 ARG A C 1
ATOM 11220 O O . ARG A 1 971 ? 115.301 117.675 151.551 1.00 33.76 1031 ARG A O 1
ATOM 11241 N N . LEU A 1 972 ? 113.545 116.878 150.387 1.00 32.60 1032 LEU A N 1
ATOM 11242 C CA . LEU A 1 972 ? 113.228 115.869 151.389 1.00 32.60 1032 LEU A CA 1
ATOM 11243 C C . LEU A 1 972 ? 114.377 114.880 151.511 1.00 32.60 1032 LEU A C 1
ATOM 11244 O O . LEU A 1 972 ? 114.793 114.275 150.521 1.00 32.60 1032 LEU A O 1
ATOM 11260 N N . ARG A 1 973 ? 114.888 114.718 152.725 1.00 33.88 1033 ARG A N 1
ATOM 11261 C CA . ARG A 1 973 ? 116.004 113.828 152.995 1.00 33.88 1033 ARG A CA 1
ATOM 11262 C C . ARG A 1 973 ? 115.594 112.562 153.716 1.00 33.88 1033 ARG A C 1
ATOM 11263 O O . ARG A 1 973 ? 116.077 111.484 153.375 1.00 33.88 1033 ARG A O 1
ATOM 11284 N N . ALA A 1 974 ? 114.723 112.666 154.711 1.00 32.87 1034 ALA A N 1
ATOM 11285 C CA . ALA A 1 974 ? 114.348 111.511 155.504 1.00 32.87 1034 ALA A CA 1
ATOM 11286 C C . ALA A 1 974 ? 112.937 111.673 156.034 1.00 32.87 1034 ALA A C 1
ATOM 11287 O O . ALA A 1 974 ? 112.397 112.777 156.112 1.00 32.87 1034 ALA A O 1
ATOM 11294 N N . ARG A 1 975 ? 112.349 110.540 156.391 1.00 33.84 1035 ARG A N 1
ATOM 11295 C CA . ARG A 1 975 ? 111.001 110.468 156.920 1.00 33.84 1035 ARG A CA 1
ATOM 11296 C C . ARG A 1 975 ? 110.936 109.350 157.944 1.00 33.84 1035 ARG A C 1
ATOM 11297 O O . ARG A 1 975 ? 111.497 108.273 157.733 1.00 33.84 1035 ARG A O 1
ATOM 11318 N N . LEU A 1 976 ? 110.242 109.610 159.045 1.00 36.20 1036 LEU A N 1
ATOM 11319 C CA . LEU A 1 976 ? 110.178 108.682 160.161 1.00 36.20 1036 LEU A CA 1
ATOM 11320 C C . LEU A 1 976 ? 108.742 108.573 160.641 1.00 36.20 1036 LEU A C 1
ATOM 11321 O O . LEU A 1 976 ? 107.956 109.512 160.511 1.00 36.20 1036 LEU A O 1
ATOM 11337 N N . GLN A 1 977 ? 108.414 107.421 161.217 1.00 36.67 1037 GLN A N 1
ATOM 11338 C CA . GLN A 1 977 ? 107.056 107.126 161.671 1.00 36.67 1037 GLN A CA 1
ATOM 11339 C C . GLN A 1 977 ? 107.128 106.359 162.985 1.00 36.67 1037 GLN A C 1
ATOM 11340 O O . GLN A 1 977 ? 107.316 105.141 162.985 1.00 36.67 1037 GLN A O 1
ATOM 11354 N N . HIS A 1 978 ? 106.969 107.076 164.095 1.00 37.96 1038 HIS A N 1
ATOM 11355 C CA . HIS A 1 978 ? 106.931 106.462 165.414 1.00 37.96 1038 HIS A CA 1
ATOM 11356 C C . HIS A 1 978 ? 105.802 107.086 166.212 1.00 37.96 1038 HIS A C 1
ATOM 11357 O O . HIS A 1 978 ? 105.675 108.312 166.259 1.00 37.96 1038 HIS A O 1
ATOM 11371 N N . SER A 1 979 ? 104.990 106.240 166.831 1.00 37.79 1039 SER A N 1
ATOM 11372 C CA . SER A 1 979 ? 103.919 106.698 167.702 1.00 37.79 1039 SER A CA 1
ATOM 11373 C C . SER A 1 979 ? 104.443 107.644 168.772 1.00 37.79 1039 SER A C 1
ATOM 11374 O O . SER A 1 979 ? 103.988 107.611 169.915 1.00 37.79 1039 SER A O 1
ATOM 11382 N N . GLU A 1 991 ? 113.841 106.153 159.447 1.00 38.15 1051 GLU A N 1
ATOM 11383 C CA . GLU A 1 991 ? 113.546 104.897 158.774 1.00 38.15 1051 GLU A CA 1
ATOM 11384 C C . GLU A 1 991 ? 113.921 104.951 157.303 1.00 38.15 1051 GLU A C 1
ATOM 11385 O O . GLU A 1 991 ? 114.697 104.129 156.823 1.00 38.15 1051 GLU A O 1
ATOM 11397 N N . ARG A 1 992 ? 113.363 105.920 156.590 1.00 34.22 1052 ARG A N 1
ATOM 11398 C CA . ARG A 1 992 ? 113.610 106.089 155.168 1.00 34.22 1052 ARG A CA 1
ATOM 11399 C C . ARG A 1 992 ? 114.568 107.242 154.914 1.00 34.22 1052 ARG A C 1
ATOM 11400 O O . ARG A 1 992 ? 114.532 108.259 155.609 1.00 34.22 1052 ARG A O 1
ATOM 11421 N N . HIS A 1 993 ? 115.437 107.070 153.921 1.00 34.72 1053 HIS A N 1
ATOM 11422 C CA . HIS A 1 993 ? 116.394 108.089 153.521 1.00 34.72 1053 HIS A CA 1
ATOM 11423 C C . HIS A 1 993 ? 116.492 108.146 152.010 1.00 34.72 1053 HIS A C 1
ATOM 11424 O O . HIS A 1 993 ? 116.452 107.113 151.341 1.00 34.72 1053 HIS A O 1
ATOM 11438 N N . LEU A 1 994 ? 116.633 109.356 151.484 1.00 30.79 1054 LEU A N 1
ATOM 11439 C CA . LEU A 1 994 ? 116.774 109.598 150.058 1.00 30.79 1054 LEU A CA 1
ATOM 11440 C C . LEU A 1 994 ? 118.103 110.281 149.801 1.00 30.79 1054 LEU A C 1
ATOM 11441 O O . LEU A 1 994 ? 118.420 111.290 150.436 1.00 30.79 1054 LEU A O 1
ATOM 11457 N N . GLU A 1 995 ? 118.871 109.735 148.872 1.00 32.57 1055 GLU A N 1
ATOM 11458 C CA . GLU A 1 995 ? 120.135 110.313 148.450 1.00 32.57 1055 GLU A CA 1
ATOM 11459 C C . GLU A 1 995 ? 119.999 110.766 147.006 1.00 32.57 1055 GLU A C 1
ATOM 11460 O O . GLU A 1 995 ? 119.671 109.963 146.128 1.00 32.57 1055 GLU A O 1
ATOM 11472 N N . TYR A 1 996 ? 120.253 112.042 146.767 1.00 31.17 1056 TYR A N 1
ATOM 11473 C CA . TYR A 1 996 ? 120.068 112.651 145.467 1.00 31.17 1056 TYR A CA 1
ATOM 11474 C C . TYR A 1 996 ? 121.408 112.857 144.776 1.00 31.17 1056 TYR A C 1
ATOM 11475 O O . TYR A 1 996 ? 122.474 112.529 145.298 1.00 31.17 1056 TYR A O 1
ATOM 11493 N N . ASP A 1 997 ? 121.340 113.412 143.578 1.00 32.78 1057 ASP A N 1
ATOM 11494 C CA . ASP A 1 997 ? 122.502 113.771 142.788 1.00 32.78 1057 ASP A CA 1
ATOM 11495 C C . ASP A 1 997 ? 122.589 115.287 142.678 1.00 32.78 1057 ASP A C 1
ATOM 11496 O O . ASP A 1 997 ? 121.698 116.018 143.116 1.00 32.78 1057 ASP A O 1
ATOM 11505 N N . ASP A 1 998 ? 123.683 115.759 142.081 1.00 32.11 1058 ASP A N 1
ATOM 11506 C CA . ASP A 1 998 ? 123.866 117.192 141.900 1.00 32.11 1058 ASP A CA 1
ATOM 11507 C C . ASP A 1 998 ? 122.759 117.811 141.065 1.00 32.11 1058 ASP A C 1
ATOM 11508 O O . ASP A 1 998 ? 122.516 119.017 141.170 1.00 32.11 1058 ASP A O 1
ATOM 11517 N N . SER A 1 999 ? 122.087 117.017 140.242 1.00 32.60 1059 SER A N 1
ATOM 11518 C CA . SER A 1 999 ? 120.972 117.482 139.432 1.00 32.60 1059 SER A CA 1
ATOM 11519 C C . SER A 1 999 ? 119.625 117.240 140.103 1.00 32.60 1059 SER A C 1
ATOM 11520 O O . SER A 1 999 ? 118.590 117.314 139.434 1.00 32.60 1059 SER A O 1
ATOM 11528 N N . ASP A 1 1000 ? 119.620 116.933 141.398 1.00 32.44 1060 ASP A N 1
ATOM 11529 C CA . ASP A 1 1000 ? 118.435 116.726 142.221 1.00 32.44 1060 ASP A CA 1
ATOM 11530 C C . ASP A 1 1000 ? 117.670 115.461 141.865 1.00 32.44 1060 ASP A C 1
ATOM 11531 O O . ASP A 1 1000 ? 116.622 115.209 142.466 1.00 32.44 1060 ASP A O 1
ATOM 11540 N N . ASN A 1 1001 ? 118.145 114.662 140.914 1.00 30.33 1061 ASN A N 1
ATOM 11541 C CA . ASN A 1 1001 ? 117.528 113.375 140.635 1.00 30.33 1061 ASN A CA 1
ATOM 11542 C C . ASN A 1 1001 ? 117.685 112.423 141.810 1.00 30.33 1061 ASN A C 1
ATOM 11543 O O . ASN A 1 1001 ? 118.667 112.467 142.553 1.00 30.33 1061 ASN A O 1
ATOM 11554 N N . LEU A 1 1002 ? 116.694 111.556 141.973 1.00 28.85 1062 LEU A N 1
ATOM 11555 C CA . LEU A 1 1002 ? 116.715 110.549 143.021 1.00 28.85 1062 LEU A CA 1
ATOM 11556 C C . LEU A 1 1002 ? 117.491 109.331 142.542 1.00 28.85 1062 LEU A C 1
ATOM 11557 O O . LEU A 1 1002 ? 117.085 108.675 141.578 1.00 28.85 1062 LEU A O 1
ATOM 11573 N N . VAL A 1 1003 ? 118.586 109.013 143.222 1.00 29.90 1063 VAL A N 1
ATOM 11574 C CA . VAL A 1 1003 ? 119.432 107.897 142.828 1.00 29.90 1063 VAL A CA 1
ATOM 11575 C C . VAL A 1 1003 ? 119.502 106.807 143.879 1.00 29.90 1063 VAL A C 1
ATOM 11576 O O . VAL A 1 1003 ? 119.957 105.698 143.565 1.00 29.90 1063 VAL A O 1
ATOM 11589 N N . GLY A 1 1004 ? 119.093 107.064 145.106 1.00 31.47 1064 GLY A N 1
ATOM 11590 C CA . GLY A 1 1004 ? 119.127 106.041 146.131 1.00 31.47 1064 GLY A CA 1
ATOM 11591 C C . GLY A 1 1004 ? 118.033 106.228 147.151 1.00 31.47 1064 GLY A C 1
ATOM 11592 O O . GLY A 1 1004 ? 117.655 107.351 147.488 1.00 31.47 1064 GLY A O 1
ATOM 11596 N N . LEU A 1 1005 ? 117.525 105.108 147.646 1.00 33.19 1065 LEU A N 1
ATOM 11597 C CA . LEU A 1 1005 ? 116.383 105.104 148.547 1.00 33.19 1065 LEU A CA 1
ATOM 11598 C C . LEU A 1 1005 ? 116.557 103.962 149.539 1.00 33.19 1065 LEU A C 1
ATOM 11599 O O . LEU A 1 1005 ? 116.301 102.804 149.205 1.00 33.19 1065 LEU A O 1
ATOM 11615 N N . ALA A 1 1006 ? 116.977 104.295 150.749 1.00 36.12 1066 ALA A N 1
ATOM 11616 C CA . ALA A 1 1006 ? 117.100 103.319 151.815 1.00 36.12 1066 ALA A CA 1
ATOM 11617 C C . ALA A 1 1006 ? 115.827 103.286 152.640 1.00 36.12 1066 ALA A C 1
ATOM 11618 O O . ALA A 1 1006 ? 115.223 104.325 152.913 1.00 36.12 1066 ALA A O 1
ATOM 11625 N N . GLU A 1 1007 ? 115.418 102.080 153.028 1.00 40.42 1067 GLU A N 1
ATOM 11626 C CA . GLU A 1 1007 ? 114.157 101.874 153.719 1.00 40.42 1067 GLU A CA 1
ATOM 11627 C C . GLU A 1 1007 ? 114.303 101.511 155.184 1.00 40.42 1067 GLU A C 1
ATOM 11628 O O . GLU A 1 1007 ? 113.349 101.702 155.942 1.00 40.42 1067 GLU A O 1
ATOM 11640 N N . ARG A 1 1008 ? 115.452 100.992 155.600 1.00 48.18 1068 ARG A N 1
ATOM 11641 C CA . ARG A 1 1008 ? 115.649 100.581 156.979 1.00 48.18 1068 ARG A CA 1
ATOM 11642 C C . ARG A 1 1008 ? 117.000 101.068 157.472 1.00 48.18 1068 ARG A C 1
ATOM 11643 O O . ARG A 1 1008 ? 117.983 101.065 156.726 1.00 48.18 1068 ARG A O 1
ATOM 11664 N N . HIS A 1 1009 ? 117.031 101.501 158.728 1.00 53.45 1069 HIS A N 1
ATOM 11665 C CA . HIS A 1 1009 ? 118.262 101.916 159.385 1.00 53.45 1069 HIS A CA 1
ATOM 11666 C C . HIS A 1 1009 ? 118.404 101.202 160.721 1.00 53.45 1069 HIS A C 1
ATOM 11667 O O . HIS A 1 1009 ? 119.518 100.884 161.149 1.00 53.45 1069 HIS A O 1
ATOM 11681 N N . ALA A 1 1010 ? 117.277 100.954 161.389 1.00 58.16 1070 ALA A N 1
ATOM 11682 C CA . ALA A 1 1010 ? 117.296 100.233 162.653 1.00 58.16 1070 ALA A CA 1
ATOM 11683 C C . ALA A 1 1010 ? 117.507 98.737 162.474 1.00 58.16 1070 ALA A C 1
ATOM 11684 O O . ALA A 1 1010 ? 117.888 98.061 163.435 1.00 58.16 1070 ALA A O 1
ATOM 11691 N N . THR A 1 1011 ? 117.269 98.208 161.276 1.00 56.75 1071 THR A N 1
ATOM 11692 C CA . THR A 1 1011 ? 117.459 96.786 161.019 1.00 56.75 1071 THR A CA 1
ATOM 11693 C C . THR A 1 1011 ? 118.229 96.609 159.718 1.00 56.75 1071 THR A C 1
ATOM 11694 O O . THR A 1 1011 ? 118.753 97.584 159.169 1.00 56.75 1071 THR A O 1
ATOM 11705 N N . GLY A 1 1012 ? 118.318 95.376 159.222 1.00 55.21 1072 GLY A N 1
ATOM 11706 C CA . GLY A 1 1012 ? 119.032 95.133 157.986 1.00 55.21 1072 GLY A CA 1
ATOM 11707 C C . GLY A 1 1012 ? 118.556 96.050 156.877 1.00 55.21 1072 GLY A C 1
ATOM 11708 O O . GLY A 1 1012 ? 117.436 95.906 156.376 1.00 55.21 1072 GLY A O 1
ATOM 11712 N N . GLN A 1 1013 ? 119.405 96.992 156.481 1.00 50.93 1073 GLN A N 1
ATOM 11713 C CA . GLN A 1 1013 ? 118.993 98.003 155.522 1.00 50.93 1073 GLN A CA 1
ATOM 11714 C C . GLN A 1 1013 ? 118.708 97.381 154.163 1.00 50.93 1073 GLN A C 1
ATOM 11715 O O . GLN A 1 1013 ? 119.462 96.538 153.671 1.00 50.93 1073 GLN A O 1
ATOM 11729 N N . HIS A 1 1014 ? 117.602 97.805 153.563 1.00 44.81 1074 HIS A N 1
ATOM 11730 C CA . HIS A 1 1014 ? 117.243 97.466 152.195 1.00 44.81 1074 HIS A CA 1
ATOM 11731 C C . HIS A 1 1014 ? 117.347 98.722 151.347 1.00 44.81 1074 HIS A C 1
ATOM 11732 O O . HIS A 1 1014 ? 116.733 99.743 151.668 1.00 44.81 1074 HIS A O 1
ATOM 11746 N N . ARG A 1 1015 ? 118.112 98.642 150.268 1.00 36.42 1075 ARG A N 1
ATOM 11747 C CA . ARG A 1 1015 ? 118.473 99.807 149.482 1.00 36.42 1075 ARG A CA 1
ATOM 11748 C C . ARG A 1 1015 ? 118.101 99.583 148.030 1.00 36.42 1075 ARG A C 1
ATOM 11749 O O . ARG A 1 1015 ? 118.075 98.452 147.546 1.00 36.42 1075 ARG A O 1
ATOM 11770 N N . GLN A 1 1016 ? 117.811 100.680 147.342 1.00 32.77 1076 GLN A N 1
ATOM 11771 C CA . GLN A 1 1016 ? 117.469 100.659 145.933 1.00 32.77 1076 GLN A CA 1
ATOM 11772 C C . GLN A 1 1016 ? 118.255 101.730 145.199 1.00 32.77 1076 GLN A C 1
ATOM 11773 O O . GLN A 1 1016 ? 118.659 102.736 145.781 1.00 32.77 1076 GLN A O 1
ATOM 11787 N N . LEU A 1 1017 ? 118.474 101.499 143.912 1.00 31.61 1077 LEU A N 1
ATOM 11788 C CA . LEU A 1 1017 ? 119.303 102.372 143.105 1.00 31.61 1077 LEU A CA 1
ATOM 11789 C C . LEU A 1 1017 ? 118.630 102.637 141.776 1.00 31.61 1077 LEU A C 1
ATOM 11790 O O . LEU A 1 1017 ? 117.791 101.865 141.315 1.00 31.61 1077 LEU A O 1
ATOM 11806 N N . PHE A 1 1018 ? 119.002 103.757 141.172 1.00 27.44 1078 PHE A N 1
ATOM 11807 C CA . PHE A 1 1018 ? 118.568 104.103 139.834 1.00 27.44 1078 PHE A CA 1
ATOM 11808 C C . PHE A 1 1018 ? 119.728 104.779 139.127 1.00 27.44 1078 PHE A C 1
ATOM 11809 O O . PHE A 1 1018 ? 120.574 105.410 139.762 1.00 27.44 1078 PHE A O 1
ATOM 11826 N N . HIS A 1 1019 ? 119.771 104.632 137.810 1.00 26.51 1079 HIS A N 1
ATOM 11827 C CA . HIS A 1 1019 ? 120.804 105.241 136.988 1.00 26.51 1079 HIS A CA 1
ATOM 11828 C C . HIS A 1 1019 ? 120.146 106.071 135.905 1.00 26.51 1079 HIS A C 1
ATOM 11829 O O . HIS A 1 1019 ? 119.240 105.596 135.218 1.00 26.51 1079 HIS A O 1
ATOM 11843 N N . TYR A 1 1020 ? 120.606 107.302 135.754 1.00 25.92 1080 TYR A N 1
ATOM 11844 C CA . TYR A 1 1020 ? 120.062 108.233 134.789 1.00 25.92 1080 TYR A CA 1
ATOM 11845 C C . TYR A 1 1020 ? 121.153 108.687 133.837 1.00 25.92 1080 TYR A C 1
ATOM 11846 O O . TYR A 1 1020 ? 122.333 108.721 134.189 1.00 25.92 1080 TYR A O 1
ATOM 11864 N N . ASP A 1 1021 ? 120.742 109.025 132.625 1.00 26.37 1081 ASP A N 1
ATOM 11865 C CA . ASP A 1 1021 ? 121.617 109.693 131.682 1.00 26.37 1081 ASP A CA 1
ATOM 11866 C C . ASP A 1 1021 ? 121.747 111.166 132.054 1.00 26.37 1081 ASP A C 1
ATOM 11867 O O . ASP A 1 1021 ? 121.172 111.646 133.034 1.00 26.37 1081 ASP A O 1
ATOM 11876 N N . ALA A 1 1022 ? 122.524 111.895 131.256 1.00 24.65 1082 ALA A N 1
ATOM 11877 C CA . ALA A 1 1022 ? 122.664 113.329 131.457 1.00 24.65 1082 ALA A CA 1
ATOM 11878 C C . ALA A 1 1022 ? 121.367 114.084 131.203 1.00 24.65 1082 ALA A C 1
ATOM 11879 O O . ALA A 1 1022 ? 121.197 115.188 131.728 1.00 24.65 1082 ALA A O 1
ATOM 11886 N N . THR A 1 1023 ? 120.460 113.521 130.410 1.00 25.80 1083 THR A N 1
ATOM 11887 C CA . THR A 1 1023 ? 119.186 114.148 130.089 1.00 25.80 1083 THR A CA 1
ATOM 11888 C C . THR A 1 1023 ? 118.048 113.707 130.999 1.00 25.80 1083 THR A C 1
ATOM 11889 O O . THR A 1 1023 ? 116.903 114.105 130.768 1.00 25.80 1083 THR A O 1
ATOM 11900 N N . GLY A 1 1024 ? 118.325 112.886 132.010 1.00 24.99 1084 GLY A N 1
ATOM 11901 C CA . GLY A 1 1024 ? 117.324 112.447 132.952 1.00 24.99 1084 GLY A CA 1
ATOM 11902 C C . GLY A 1 1024 ? 116.659 111.130 132.628 1.00 24.99 1084 GLY A C 1
ATOM 11903 O O . GLY A 1 1024 ? 116.011 110.556 133.510 1.00 24.99 1084 GLY A O 1
ATOM 11907 N N . ARG A 1 1025 ? 116.794 110.630 131.402 1.00 26.39 1085 ARG A N 1
ATOM 11908 C CA . ARG A 1 1025 ? 116.226 109.333 131.069 1.00 26.39 1085 ARG A CA 1
ATOM 11909 C C . ARG A 1 1025 ? 116.827 108.261 131.961 1.00 26.39 1085 ARG A C 1
ATOM 11910 O O . ARG A 1 1025 ? 118.045 108.193 132.136 1.00 26.39 1085 ARG A O 1
ATOM 11931 N N . ILE A 1 1026 ? 115.973 107.422 132.520 1.00 25.99 1086 ILE A N 1
ATOM 11932 C CA . ILE A 1 1026 ? 116.408 106.334 133.380 1.00 25.99 1086 ILE A CA 1
ATOM 11933 C C . ILE A 1 1026 ? 116.757 105.130 132.522 1.00 25.99 1086 ILE A C 1
ATOM 11934 O O . ILE A 1 1026 ? 115.957 104.698 131.686 1.00 25.99 1086 ILE A O 1
ATOM 11950 N N . ILE A 1 1027 ? 117.951 104.587 132.731 1.00 26.55 1087 ILE A N 1
ATOM 11951 C CA . ILE A 1 1027 ? 118.468 103.515 131.897 1.00 26.55 1087 ILE A CA 1
ATOM 11952 C C . ILE A 1 1027 ? 118.607 102.203 132.650 1.00 26.55 1087 ILE A C 1
ATOM 11953 O O . ILE A 1 1027 ? 118.700 101.148 132.006 1.00 26.55 1087 ILE A O 1
ATOM 11969 N N . ALA A 1 1028 ? 118.642 102.224 133.975 1.00 26.95 1088 ALA A N 1
ATOM 11970 C CA . ALA A 1 1028 ? 118.830 101.007 134.738 1.00 26.95 1088 ALA A CA 1
ATOM 11971 C C . ALA A 1 1028 ? 118.137 101.134 136.080 1.00 26.95 1088 ALA A C 1
ATOM 11972 O O . ALA A 1 1028 ? 117.790 102.226 136.526 1.00 26.95 1088 ALA A O 1
ATOM 11979 N N . SER A 1 1029 ? 117.928 99.986 136.710 1.00 29.65 1089 SER A N 1
ATOM 11980 C CA . SER A 1 1029 ? 117.276 99.928 138.006 1.00 29.65 1089 SER A CA 1
ATOM 11981 C C . SER A 1 1029 ? 117.689 98.651 138.712 1.00 29.65 1089 SER A C 1
ATOM 11982 O O . SER A 1 1029 ? 117.661 97.576 138.109 1.00 29.65 1089 SER A O 1
ATOM 11990 N N . GLN A 1 1030 ? 118.073 98.770 139.977 1.00 34.15 1090 GLN A N 1
ATOM 11991 C CA . GLN A 1 1030 ? 118.500 97.628 140.766 1.00 34.15 1090 GLN A CA 1
ATOM 11992 C C . GLN A 1 1030 ? 117.899 97.743 142.156 1.00 34.15 1090 GLN A C 1
ATOM 11993 O O . GLN A 1 1030 ? 117.565 98.833 142.621 1.00 34.15 1090 GLN A O 1
ATOM 12007 N N . ASP A 1 1031 ? 117.750 96.598 142.812 1.00 36.91 1091 ASP A N 1
ATOM 12008 C CA . ASP A 1 1031 ? 117.241 96.529 144.173 1.00 36.91 1091 ASP A CA 1
ATOM 12009 C C . ASP A 1 1031 ? 118.268 95.882 145.092 1.00 36.91 1091 ASP A C 1
ATOM 12010 O O . ASP A 1 1031 ? 118.991 94.966 144.687 1.00 36.91 1091 ASP A O 1
ATOM 12019 N N . GLY A 1 1032 ? 118.323 96.367 146.334 1.00 39.03 1092 GLY A N 1
ATOM 12020 C CA . GLY A 1 1032 ? 119.285 95.863 147.300 1.00 39.03 1092 GLY A CA 1
ATOM 12021 C C . GLY A 1 1032 ? 119.086 94.406 147.648 1.00 39.03 1092 GLY A C 1
ATOM 12022 O O . GLY A 1 1032 ? 120.030 93.751 148.103 1.00 39.03 1092 GLY A O 1
ATOM 12026 N N . LEU A 1 1033 ? 117.877 93.883 147.449 1.00 41.36 1093 LEU A N 1
ATOM 12027 C CA . LEU A 1 1033 ? 117.617 92.469 147.669 1.00 41.36 1093 LEU A CA 1
ATOM 12028 C C . LEU A 1 1033 ? 118.144 91.596 146.538 1.00 41.36 1093 LEU A C 1
ATOM 12029 O O . LEU A 1 1033 ? 118.097 90.366 146.654 1.00 41.36 1093 LEU A O 1
ATOM 12045 N N . GLN A 1 1034 ? 118.631 92.195 145.449 1.00 40.39 1094 GLN A N 1
ATOM 12046 C CA . GLN A 1 1034 ? 119.101 91.481 144.265 1.00 40.39 1094 GLN A CA 1
ATOM 12047 C C . GLN A 1 1034 ? 118.009 90.635 143.625 1.00 40.39 1094 GLN A C 1
ATOM 12048 O O . GLN A 1 1034 ? 118.299 89.818 142.743 1.00 40.39 1094 GLN A O 1
ATOM 12062 N N . GLY A 1 1035 ? 116.760 90.812 144.040 1.00 40.67 1095 GLY A N 1
ATOM 12063 C CA . GLY A 1 1035 ? 115.636 90.099 143.486 1.00 40.67 1095 GLY A CA 1
ATOM 12064 C C . GLY A 1 1035 ? 115.059 90.726 142.245 1.00 40.67 1095 GLY A C 1
ATOM 12065 O O . GLY A 1 1035 ? 114.088 90.204 141.689 1.00 40.67 1095 GLY A O 1
ATOM 12069 N N . GLN A 1 1036 ? 115.624 91.841 141.789 1.00 36.89 1096 GLN A N 1
ATOM 12070 C CA . GLN A 1 1036 ? 115.116 92.517 140.607 1.00 36.89 1096 GLN A CA 1
ATOM 12071 C C . GLN A 1 1036 ? 116.265 93.173 139.854 1.00 36.89 1096 GLN A C 1
ATOM 12072 O O . GLN A 1 1036 ? 117.288 93.537 140.439 1.00 36.89 1096 GLN A O 1
ATOM 12086 N N . LYS A 1 1037 ? 116.086 93.301 138.540 1.00 32.71 1097 LYS A N 1
ATOM 12087 C CA . LYS A 1 1037 ? 117.060 93.949 137.671 1.00 32.71 1097 LYS A CA 1
ATOM 12088 C C . LYS A 1 1037 ? 116.372 94.313 136.367 1.00 32.71 1097 LYS A C 1
ATOM 12089 O O . LYS A 1 1037 ? 115.764 93.453 135.724 1.00 32.71 1097 LYS A O 1
ATOM 12108 N N . GLU A 1 1038 ? 116.467 95.581 135.986 1.00 30.41 1098 GLU A N 1
ATOM 12109 C CA . GLU A 1 1038 ? 115.857 96.078 134.767 1.00 30.41 1098 GLU A CA 1
ATOM 12110 C C . GLU A 1 1038 ? 116.827 96.998 134.054 1.00 30.41 1098 GLU A C 1
ATOM 12111 O O . GLU A 1 1038 ? 117.565 97.751 134.690 1.00 30.41 1098 GLU A O 1
ATOM 12123 N N . THR A 1 1039 ? 116.824 96.918 132.732 1.00 28.67 1099 THR A N 1
ATOM 12124 C CA . THR A 1 1039 ? 117.653 97.757 131.889 1.00 28.67 1099 THR A CA 1
ATOM 12125 C C . THR A 1 1039 ? 116.801 98.258 130.737 1.00 28.67 1099 THR A C 1
ATOM 12126 O O . THR A 1 1039 ? 116.009 97.502 130.170 1.00 28.67 1099 THR A O 1
ATOM 12137 N N . PHE A 1 1040 ? 116.956 99.533 130.403 1.00 27.14 1100 PHE A N 1
ATOM 12138 C CA . PHE A 1 1040 ? 116.138 100.182 129.394 1.00 27.14 1100 PHE A CA 1
ATOM 12139 C C . PHE A 1 1040 ? 117.040 100.845 128.369 1.00 27.14 1100 PHE A C 1
ATOM 12140 O O . PHE A 1 1040 ? 118.052 101.455 128.721 1.00 27.14 1100 PHE A O 1
ATOM 12157 N N . ALA A 1 1041 ? 116.670 100.718 127.101 1.00 28.55 1101 ALA A N 1
ATOM 12158 C CA . ALA A 1 1041 ? 117.400 101.313 125.995 1.00 28.55 1101 ALA A CA 1
ATOM 12159 C C . ALA A 1 1041 ? 116.457 102.206 125.211 1.00 28.55 1101 ALA A C 1
ATOM 12160 O O . ALA A 1 1041 ? 115.345 101.793 124.876 1.00 28.55 1101 ALA A O 1
ATOM 12164 N N . TYR A 1 1042 ? 116.898 103.424 124.926 1.00 28.14 1102 TYR A N 1
ATOM 12165 C CA . TYR A 1 1042 ? 116.090 104.409 124.229 1.00 28.14 1102 TYR A CA 1
ATOM 12166 C C . TYR A 1 1042 ? 116.777 104.866 122.958 1.00 28.14 1102 TYR A C 1
ATOM 12167 O O . TYR A 1 1042 ? 117.994 105.061 122.930 1.00 28.14 1102 TYR A O 1
ATOM 12185 N N . ASP A 1 1043 ? 115.983 105.029 121.913 1.00 30.66 1103 ASP A N 1
ATOM 12186 C CA . ASP A 1 1043 ? 116.434 105.671 120.699 1.00 30.66 1103 ASP A CA 1
ATOM 12187 C C . ASP A 1 1043 ? 116.359 107.182 120.856 1.00 30.66 1103 ASP A C 1
ATOM 12188 O O . ASP A 1 1043 ? 115.757 107.709 121.792 1.00 30.66 1103 ASP A O 1
ATOM 12197 N N . ALA A 1 1044 ? 116.989 107.887 119.926 1.00 30.03 1104 ALA A N 1
ATOM 12198 C CA . ALA A 1 1044 ? 116.791 109.322 119.852 1.00 30.03 1104 ALA A CA 1
ATOM 12199 C C . ALA A 1 1044 ? 115.314 109.610 119.633 1.00 30.03 1104 ALA A C 1
ATOM 12200 O O . ALA A 1 1044 ? 114.653 108.958 118.820 1.00 30.03 1104 ALA A O 1
ATOM 12207 N N . ALA A 1 1045 ? 114.807 110.606 120.348 1.00 28.26 1105 ALA A N 1
ATOM 12208 C CA . ALA A 1 1045 ? 113.397 110.965 120.437 1.00 28.26 1105 ALA A CA 1
ATOM 12209 C C . ALA A 1 1045 ? 112.673 110.127 121.481 1.00 28.26 1105 ALA A C 1
ATOM 12210 O O . ALA A 1 1045 ? 111.445 110.188 121.566 1.00 28.26 1105 ALA A O 1
ATOM 12217 N N . ALA A 1 1046 ? 113.401 109.347 122.277 1.00 27.47 1106 ALA A N 1
ATOM 12218 C CA . ALA A 1 1046 ? 112.855 108.662 123.445 1.00 27.47 1106 ALA A CA 1
ATOM 12219 C C . ALA A 1 1046 ? 111.836 107.581 123.095 1.00 27.47 1106 ALA A C 1
ATOM 12220 O O . ALA A 1 1046 ? 110.835 107.418 123.791 1.00 27.47 1106 ALA A O 1
ATOM 12227 N N . ASN A 1 1047 ? 112.083 106.831 122.030 1.00 28.51 1107 ASN A N 1
ATOM 12228 C CA . ASN A 1 1047 ? 111.282 105.654 121.728 1.00 28.51 1107 ASN A CA 1
ATOM 12229 C C . ASN A 1 1047 ? 111.953 104.430 122.337 1.00 28.51 1107 ASN A C 1
ATOM 12230 O O . ASN A 1 1047 ? 113.112 104.136 122.031 1.00 28.51 1107 ASN A O 1
ATOM 12241 N N . LEU A 1 1048 ? 111.225 103.720 123.192 1.00 29.39 1108 LEU A N 1
ATOM 12242 C CA . LEU A 1 1048 ? 111.782 102.554 123.858 1.00 29.39 1108 LEU A CA 1
ATOM 12243 C C . LEU A 1 1048 ? 112.148 101.489 122.838 1.00 29.39 1108 LEU A C 1
ATOM 12244 O O . LEU A 1 1048 ? 111.461 101.308 121.830 1.00 29.39 1108 LEU A O 1
ATOM 12260 N N . LEU A 1 1049 ? 113.241 100.784 123.101 1.00 33.15 1109 LEU A N 1
ATOM 12261 C CA . LEU A 1 1049 ? 113.752 99.753 122.215 1.00 33.15 1109 LEU A CA 1
ATOM 12262 C C . LEU A 1 1049 ? 113.695 98.397 122.899 1.00 33.15 1109 LEU A C 1
ATOM 12263 O O . LEU A 1 1049 ? 113.756 98.298 124.127 1.00 33.15 1109 LEU A O 1
ATOM 12279 N N . ASP A 1 1050 ? 113.588 97.350 122.086 1.00 37.72 1110 ASP A N 1
ATOM 12280 C CA . ASP A 1 1050 ? 113.470 95.993 122.598 1.00 37.72 1110 ASP A CA 1
ATOM 12281 C C . ASP A 1 1050 ? 114.831 95.431 122.979 1.00 37.72 1110 ASP A C 1
ATOM 12282 O O . ASP A 1 1050 ? 115.223 94.362 122.502 1.00 37.72 1110 ASP A O 1
ATOM 12291 N N . GLY A 1 1051 ? 115.557 96.142 123.833 1.00 39.69 1111 GLY A N 1
ATOM 12292 C CA . GLY A 1 1051 ? 116.813 95.654 124.344 1.00 39.69 1111 GLY A CA 1
ATOM 12293 C C . GLY A 1 1051 ? 117.911 95.617 123.303 1.00 39.69 1111 GLY A C 1
ATOM 12294 O O . GLY A 1 1051 ? 117.811 96.221 122.230 1.00 39.69 1111 GLY A O 1
ATOM 12298 N N . PRO A 1 1052 ? 118.992 94.896 123.608 1.00 40.02 1112 PRO A N 1
ATOM 12299 C CA . PRO A 1 1052 ? 120.132 94.849 122.679 1.00 40.02 1112 PRO A CA 1
ATOM 12300 C C . PRO A 1 1052 ? 119.789 94.279 121.319 1.00 40.02 1112 PRO A C 1
ATOM 12301 O O . PRO A 1 1052 ? 120.515 94.547 120.353 1.00 40.02 1112 PRO A O 1
ATOM 12312 N N . LYS A 1 1053 ? 118.712 93.499 121.205 1.00 42.14 1113 LYS A N 1
ATOM 12313 C CA . LYS A 1 1053 ? 118.297 93.010 119.897 1.00 42.14 1113 LYS A CA 1
ATOM 12314 C C . LYS A 1 1053 ? 118.104 94.154 118.913 1.00 42.14 1113 LYS A C 1
ATOM 12315 O O . LYS A 1 1053 ? 118.339 93.985 117.711 1.00 42.14 1113 LYS A O 1
ATOM 12334 N N . ALA A 1 1054 ? 117.687 95.318 119.399 1.00 39.98 1114 ALA A N 1
ATOM 12335 C CA . ALA A 1 1054 ? 117.478 96.505 118.582 1.00 39.98 1114 ALA A CA 1
ATOM 12336 C C . ALA A 1 1054 ? 118.175 97.703 119.200 1.00 39.98 1114 ALA A C 1
ATOM 12337 O O . ALA A 1 1054 ? 117.629 98.807 119.244 1.00 39.98 1114 ALA A O 1
ATOM 12344 N N . GLY A 1 1055 ? 119.408 97.505 119.670 1.00 39.26 1115 GLY A N 1
ATOM 12345 C CA . GLY A 1 1055 ? 120.136 98.575 120.330 1.00 39.26 1115 GLY A CA 1
ATOM 12346 C C . GLY A 1 1055 ? 120.316 99.801 119.465 1.00 39.26 1115 GLY A C 1
ATOM 12347 O O . GLY A 1 1055 ? 120.522 100.899 119.994 1.00 39.26 1115 GLY A O 1
ATOM 12351 N N . ALA A 1 1056 ? 120.257 99.639 118.146 1.00 38.64 1116 ALA A N 1
ATOM 12352 C CA . ALA A 1 1056 ? 120.352 100.751 117.213 1.00 38.64 1116 ALA A CA 1
ATOM 12353 C C . ALA A 1 1056 ? 119.307 100.561 116.127 1.00 38.64 1116 ALA A C 1
ATOM 12354 O O . ALA A 1 1056 ? 119.162 99.460 115.589 1.00 38.64 1116 ALA A O 1
ATOM 12361 N N . GLY A 1 1057 ? 118.594 101.622 115.806 1.00 36.13 1117 GLY A N 1
ATOM 12362 C CA . GLY A 1 1057 ? 117.559 101.574 114.793 1.00 36.13 1117 GLY A CA 1
ATOM 12363 C C . GLY A 1 1057 ? 116.496 102.623 115.050 1.00 36.13 1117 GLY A C 1
ATOM 12364 O O . GLY A 1 1057 ? 116.181 102.984 116.179 1.00 36.13 1117 GLY A O 1
ATOM 12368 N N . LEU A 1 1058 ? 115.920 103.124 113.962 1.00 32.84 1118 LEU A N 1
ATOM 12369 C CA . LEU A 1 1058 ? 114.907 104.164 114.024 1.00 32.84 1118 LEU A CA 1
ATOM 12370 C C . LEU A 1 1058 ? 113.524 103.554 114.198 1.00 32.84 1118 LEU A C 1
ATOM 12371 O O . LEU A 1 1058 ? 113.116 102.687 113.419 1.00 32.84 1118 LEU A O 1
ATOM 12387 N N . VAL A 1 1059 ? 112.811 104.009 115.226 1.00 30.99 1119 VAL A N 1
ATOM 12388 C CA . VAL A 1 1059 ? 111.410 103.665 115.432 1.00 30.99 1119 VAL A CA 1
ATOM 12389 C C . VAL A 1 1059 ? 110.579 104.698 114.675 1.00 30.99 1119 VAL A C 1
ATOM 12390 O O . VAL A 1 1059 ? 110.337 105.799 115.165 1.00 30.99 1119 VAL A O 1
ATOM 12403 N N . VAL A 1 1060 ? 110.143 104.337 113.469 1.00 30.81 1120 VAL A N 1
ATOM 12404 C CA . VAL A 1 1060 ? 109.514 105.301 112.572 1.00 30.81 1120 VAL A CA 1
ATOM 12405 C C . VAL A 1 1060 ? 108.282 105.918 113.213 1.00 30.81 1120 VAL A C 1
ATOM 12406 O O . VAL A 1 1060 ? 107.450 105.225 113.809 1.00 30.81 1120 VAL A O 1
ATOM 12419 N N . HIS A 1 1061 ? 108.167 107.239 113.091 1.00 28.95 1121 HIS A N 1
ATOM 12420 C CA . HIS A 1 1061 ? 106.990 107.991 113.516 1.00 28.95 1121 HIS A CA 1
ATOM 12421 C C . HIS A 1 1061 ? 106.604 107.693 114.951 1.00 28.95 1121 HIS A C 1
ATOM 12422 O O . HIS A 1 1061 ? 105.449 107.869 115.338 1.00 28.95 1121 HIS A O 1
ATOM 12436 N N . ASN A 1 1062 ? 107.559 107.251 115.756 1.00 26.76 1122 ASN A N 1
ATOM 12437 C CA . ASN A 1 1062 ? 107.304 106.904 117.145 1.00 26.76 1122 ASN A CA 1
ATOM 12438 C C . ASN A 1 1062 ? 106.233 105.828 117.261 1.00 26.76 1122 ASN A C 1
ATOM 12439 O O . ASN A 1 1062 ? 105.471 105.793 118.227 1.00 26.76 1122 ASN A O 1
ATOM 12450 N N . LYS A 1 1063 ? 106.173 104.942 116.273 1.00 28.55 1123 LYS A N 1
ATOM 12451 C CA . LYS A 1 1063 ? 105.262 103.803 116.290 1.00 28.55 1123 LYS A CA 1
ATOM 12452 C C . LYS A 1 1063 ? 105.995 102.630 116.917 1.00 28.55 1123 LYS A C 1
ATOM 12453 O O . LYS A 1 1063 ? 106.829 101.991 116.274 1.00 28.55 1123 LYS A O 1
ATOM 12472 N N . LEU A 1 1064 ? 105.687 102.342 118.174 1.00 28.43 1124 LEU A N 1
ATOM 12473 C CA . LEU A 1 1064 ? 106.251 101.185 118.855 1.00 28.43 1124 LEU A CA 1
ATOM 12474 C C . LEU A 1 1064 ? 105.441 99.957 118.474 1.00 28.43 1124 LEU A C 1
ATOM 12475 O O . LEU A 1 1064 ? 104.261 99.853 118.816 1.00 28.43 1124 LEU A O 1
ATOM 12491 N N . LEU A 1 1065 ? 106.072 99.029 117.760 1.00 29.25 1125 LEU A N 1
ATOM 12492 C CA . LEU A 1 1065 ? 105.400 97.852 117.236 1.00 29.25 1125 LEU A CA 1
ATOM 12493 C C . LEU A 1 1065 ? 105.570 96.620 118.108 1.00 29.25 1125 LEU A C 1
ATOM 12494 O O . LEU A 1 1065 ? 104.634 95.828 118.231 1.00 29.25 1125 LEU A O 1
ATOM 12510 N N . THR A 1 1066 ? 106.740 96.429 118.707 1.00 31.83 1126 THR A N 1
ATOM 12511 C CA . THR A 1 1066 ? 106.992 95.238 119.499 1.00 31.83 1126 THR A CA 1
ATOM 12512 C C . THR A 1 1066 ? 107.892 95.578 120.671 1.00 31.83 1126 THR A C 1
ATOM 12513 O O . THR A 1 1066 ? 108.750 96.458 120.584 1.00 31.83 1126 THR A O 1
ATOM 12524 N N . TYR A 1 1067 ? 107.673 94.869 121.771 1.00 32.92 1127 TYR A N 1
ATOM 12525 C CA . TYR A 1 1067 ? 108.520 94.992 122.951 1.00 32.92 1127 TYR A CA 1
ATOM 12526 C C . TYR A 1 1067 ? 108.288 93.754 123.803 1.00 32.92 1127 TYR A C 1
ATOM 12527 O O . TYR A 1 1067 ? 107.207 93.596 124.375 1.00 32.92 1127 TYR A O 1
ATOM 12545 N N . GLN A 1 1068 ? 109.298 92.896 123.902 1.00 34.55 1128 GLN A N 1
ATOM 12546 C CA . GLN A 1 1068 ? 109.163 91.574 124.515 1.00 34.55 1128 GLN A CA 1
ATOM 12547 C C . GLN A 1 1068 ? 108.071 90.804 123.783 1.00 34.55 1128 GLN A C 1
ATOM 12548 O O . GLN A 1 1068 ? 108.186 90.621 122.559 1.00 34.55 1128 GLN A O 1
ATOM 12562 N N . ASP A 1 1069 ? 107.024 90.339 124.458 1.00 35.15 1129 ASP A N 1
ATOM 12563 C CA . ASP A 1 1069 ? 105.961 89.557 123.842 1.00 35.15 1129 ASP A CA 1
ATOM 12564 C C . ASP A 1 1069 ? 104.790 90.397 123.358 1.00 35.15 1129 ASP A C 1
ATOM 12565 O O . ASP A 1 1069 ? 103.830 89.837 122.822 1.00 35.15 1129 ASP A O 1
ATOM 12574 N N . LYS A 1 1070 ? 104.839 91.712 123.523 1.00 33.28 1130 LYS A N 1
ATOM 12575 C CA . LYS A 1 1070 ? 103.747 92.578 123.119 1.00 33.28 1130 LYS A CA 1
ATOM 12576 C C . LYS A 1 1070 ? 103.877 92.955 121.651 1.00 33.28 1130 LYS A C 1
ATOM 12577 O O . LYS A 1 1070 ? 104.982 93.124 121.134 1.00 33.28 1130 LYS A O 1
ATOM 12596 N N . ARG A 1 1071 ? 102.734 93.082 120.988 1.00 33.17 1131 ARG A N 1
ATOM 12597 C CA . ARG A 1 1071 ? 102.655 93.529 119.607 1.00 33.17 1131 ARG A CA 1
ATOM 12598 C C . ARG A 1 1071 ? 101.516 94.526 119.499 1.00 33.17 1131 ARG A C 1
ATOM 12599 O O . ARG A 1 1071 ? 100.489 94.369 120.162 1.00 33.17 1131 ARG A O 1
ATOM 12620 N N . TYR A 1 1072 ? 101.691 95.543 118.660 1.00 30.35 1132 TYR A N 1
ATOM 12621 C CA . TYR A 1 1072 ? 100.716 96.612 118.530 1.00 30.35 1132 TYR A CA 1
ATOM 12622 C C . TYR A 1 1072 ? 100.434 96.895 117.066 1.00 30.35 1132 TYR A C 1
ATOM 12623 O O . TYR A 1 1072 ? 101.288 96.701 116.200 1.00 30.35 1132 TYR A O 1
ATOM 12641 N N . ARG A 1 1073 ? 99.220 97.367 116.806 1.00 31.48 1133 ARG A N 1
ATOM 12642 C CA . ARG A 1 1073 ? 98.811 97.844 115.497 1.00 31.48 1133 ARG A CA 1
ATOM 12643 C C . ARG A 1 1073 ? 98.217 99.231 115.634 1.00 31.48 1133 ARG A C 1
ATOM 12644 O O . ARG A 1 1073 ? 97.548 99.534 116.623 1.00 31.48 1133 ARG A O 1
ATOM 12665 N N . TYR A 1 1074 ? 98.457 100.064 114.630 1.00 29.40 1134 TYR A N 1
ATOM 12666 C CA . TYR A 1 1074 ? 98.052 101.456 114.648 1.00 29.40 1134 TYR A CA 1
ATOM 12667 C C . TYR A 1 1074 ? 97.212 101.779 113.424 1.00 29.40 1134 TYR A C 1
ATOM 12668 O O . TYR A 1 1074 ? 97.428 101.239 112.338 1.00 29.40 1134 TYR A O 1
ATOM 12686 N N . ASP A 1 1075 ? 96.245 102.666 113.619 1.00 31.24 1135 ASP A N 1
ATOM 12687 C CA . ASP A 1 1075 ? 95.365 103.109 112.558 1.00 31.24 1135 ASP A CA 1
ATOM 12688 C C . ASP A 1 1075 ? 96.012 104.260 111.795 1.00 31.24 1135 ASP A C 1
ATOM 12689 O O . ASP A 1 1075 ? 97.142 104.665 112.071 1.00 31.24 1135 ASP A O 1
ATOM 12698 N N . ALA A 1 1076 ? 95.287 104.791 110.809 1.00 30.45 1136 ALA A N 1
ATOM 12699 C CA . ALA A 1 1076 ? 95.786 105.924 110.043 1.00 30.45 1136 ALA A CA 1
ATOM 12700 C C . ALA A 1 1076 ? 95.885 107.197 110.872 1.00 30.45 1136 ALA A C 1
ATOM 12701 O O . ALA A 1 1076 ? 96.634 108.105 110.499 1.00 30.45 1136 ALA A O 1
ATOM 12708 N N . PHE A 1 1077 ? 95.155 107.286 111.979 1.00 30.87 1137 PHE A N 1
ATOM 12709 C CA . PHE A 1 1077 ? 95.159 108.470 112.822 1.00 30.87 1137 PHE A CA 1
ATOM 12710 C C . PHE A 1 1077 ? 96.137 108.369 113.983 1.00 30.87 1137 PHE A C 1
ATOM 12711 O O . PHE A 1 1077 ? 96.153 109.258 114.839 1.00 30.87 1137 PHE A O 1
ATOM 12728 N N . GLY A 1 1078 ? 96.941 107.314 114.040 1.00 28.21 1138 GLY A N 1
ATOM 12729 C CA . GLY A 1 1078 ? 97.880 107.138 115.123 1.00 28.21 1138 GLY A CA 1
ATOM 12730 C C . GLY A 1 1078 ? 97.321 106.483 116.357 1.00 28.21 1138 GLY A C 1
ATOM 12731 O O . GLY A 1 1078 ? 98.016 106.426 117.373 1.00 28.21 1138 GLY A O 1
ATOM 12735 N N . ARG A 1 1079 ? 96.100 105.976 116.301 1.00 30.45 1139 ARG A N 1
ATOM 12736 C CA . ARG A 1 1079 ? 95.439 105.382 117.450 1.00 30.45 1139 ARG A CA 1
ATOM 12737 C C . ARG A 1 1079 ? 95.600 103.871 117.433 1.00 30.45 1139 ARG A C 1
ATOM 12738 O O . ARG A 1 1079 ? 95.437 103.234 116.390 1.00 30.45 1139 ARG A O 1
ATOM 12759 N N . MET A 1 1080 ? 95.929 103.307 118.588 1.00 30.63 1140 MET A N 1
ATOM 12760 C CA . MET A 1 1080 ? 95.991 101.862 118.725 1.00 30.63 1140 MET A CA 1
ATOM 12761 C C . MET A 1 1080 ? 94.618 101.246 118.516 1.00 30.63 1140 MET A C 1
ATOM 12762 O O . MET A 1 1080 ? 93.625 101.713 119.078 1.00 30.63 1140 MET A O 1
ATOM 12776 N N . ILE A 1 1081 ? 94.565 100.189 117.711 1.00 31.50 1141 ILE A N 1
ATOM 12777 C CA . ILE A 1 1081 ? 93.343 99.442 117.474 1.00 31.50 1141 ILE A CA 1
ATOM 12778 C C . ILE A 1 1081 ? 93.433 98.028 118.030 1.00 31.50 1141 ILE A C 1
ATOM 12779 O O . ILE A 1 1081 ? 92.449 97.504 118.553 1.00 31.50 1141 ILE A O 1
ATOM 12795 N N . GLU A 1 1082 ? 94.590 97.387 117.907 1.00 33.15 1142 GLU A N 1
ATOM 12796 C CA . GLU A 1 1082 ? 94.772 96.010 118.332 1.00 33.15 1142 GLU A CA 1
ATOM 12797 C C . GLU A 1 1082 ? 96.029 95.870 119.172 1.00 33.15 1142 GLU A C 1
ATOM 12798 O O . GLU A 1 1082 ? 97.075 96.432 118.844 1.00 33.15 1142 GLU A O 1
ATOM 12810 N N . LYS A 1 1083 ? 95.912 95.109 120.254 1.00 32.79 1143 LYS A N 1
ATOM 12811 C CA . LYS A 1 1083 ? 97.018 94.789 121.141 1.00 32.79 1143 LYS A CA 1
ATOM 12812 C C . LYS A 1 1083 ? 97.046 93.290 121.380 1.00 32.79 1143 LYS A C 1
ATOM 12813 O O . LYS A 1 1083 ? 95.997 92.663 121.545 1.00 32.79 1143 LYS A O 1
ATOM 12832 N N . ARG A 1 1084 ? 98.246 92.719 121.405 1.00 34.82 1144 ARG A N 1
ATOM 12833 C CA . ARG A 1 1084 ? 98.421 91.284 121.561 1.00 34.82 1144 ARG A CA 1
ATOM 12834 C C . ARG A 1 1084 ? 99.460 91.006 122.631 1.00 34.82 1144 ARG A C 1
ATOM 12835 O O . ARG A 1 1084 ? 100.539 91.603 122.626 1.00 34.82 1144 ARG A O 1
ATOM 12856 N N . SER A 1 1085 ? 99.131 90.100 123.538 1.00 36.88 1145 SER A N 1
ATOM 12857 C CA . SER A 1 1085 ? 100.011 89.740 124.638 1.00 36.88 1145 SER A CA 1
ATOM 12858 C C . SER A 1 1085 ? 99.653 88.332 125.084 1.00 36.88 1145 SER A C 1
ATOM 12859 O O . SER A 1 1085 ? 98.818 87.659 124.474 1.00 36.88 1145 SER A O 1
ATOM 12867 N N . GLY A 1 1086 ? 100.300 87.887 126.155 1.00 39.02 1146 GLY A N 1
ATOM 12868 C CA . GLY A 1 1086 ? 100.026 86.578 126.701 1.00 39.02 1146 GLY A CA 1
ATOM 12869 C C . GLY A 1 1086 ? 99.209 86.639 127.971 1.00 39.02 1146 GLY A C 1
ATOM 12870 O O . GLY A 1 1086 ? 98.340 85.794 128.201 1.00 39.02 1146 GLY A O 1
ATOM 12874 N N . ARG A 1 1087 ? 99.478 87.647 128.802 1.00 38.10 1147 ARG A N 1
ATOM 12875 C CA . ARG A 1 1087 ? 98.798 87.738 130.087 1.00 38.10 1147 ARG A CA 1
ATOM 12876 C C . ARG A 1 1087 ? 97.296 87.902 129.911 1.00 38.10 1147 ARG A C 1
ATOM 12877 O O . ARG A 1 1087 ? 96.509 87.290 130.641 1.00 38.10 1147 ARG A O 1
ATOM 12898 N N . ARG A 1 1088 ? 96.876 88.727 128.948 1.00 38.94 1148 ARG A N 1
ATOM 12899 C CA . ARG A 1 1088 ? 95.464 89.045 128.783 1.00 38.94 1148 ARG A CA 1
ATOM 12900 C C . ARG A 1 1088 ? 94.999 88.852 127.343 1.00 38.94 1148 ARG A C 1
ATOM 12901 O O . ARG A 1 1088 ? 93.986 89.431 126.943 1.00 38.94 1148 ARG A O 1
ATOM 12922 N N . GLY A 1 1089 ? 95.717 88.051 126.561 1.00 37.96 1149 GLY A N 1
ATOM 12923 C CA . GLY A 1 1089 ? 95.297 87.740 125.208 1.00 37.96 1149 GLY A CA 1
ATOM 12924 C C . GLY A 1 1089 ? 95.333 88.938 124.278 1.00 37.96 1149 GLY A C 1
ATOM 12925 O O . GLY A 1 1089 ? 96.174 89.833 124.393 1.00 37.96 1149 GLY A O 1
ATOM 12929 N N . VAL A 1 1090 ? 94.395 88.946 123.336 1.00 38.09 1150 VAL A N 1
ATOM 12930 C CA . VAL A 1 1090 ? 94.300 89.974 122.307 1.00 38.09 1150 VAL A CA 1
ATOM 12931 C C . VAL A 1 1090 ? 93.139 90.895 122.640 1.00 38.09 1150 VAL A C 1
ATOM 12932 O O . VAL A 1 1090 ? 92.056 90.437 123.021 1.00 38.09 1150 VAL A O 1
ATOM 12945 N N . GLN A 1 1091 ? 93.368 92.195 122.494 1.00 36.39 1151 GLN A N 1
ATOM 12946 C CA . GLN A 1 1091 ? 92.379 93.213 122.796 1.00 36.39 1151 GLN A CA 1
ATOM 12947 C C . GLN A 1 1091 ? 92.218 94.142 121.607 1.00 36.39 1151 GLN A C 1
ATOM 12948 O O . GLN A 1 1091 ? 93.176 94.418 120.883 1.00 36.39 1151 GLN A O 1
ATOM 12962 N N . ARG A 1 1092 ? 90.997 94.624 121.411 1.00 36.43 1152 ARG A N 1
ATOM 12963 C CA . ARG A 1 1092 ? 90.693 95.564 120.347 1.00 36.43 1152 ARG A CA 1
ATOM 12964 C C . ARG A 1 1092 ? 89.967 96.767 120.924 1.00 36.43 1152 ARG A C 1
ATOM 12965 O O . ARG A 1 1092 ? 89.252 96.660 121.923 1.00 36.43 1152 ARG A O 1
ATOM 12986 N N . PHE A 1 1093 ? 90.156 97.915 120.282 1.00 33.71 1153 PHE A N 1
ATOM 12987 C CA . PHE A 1 1093 ? 89.651 99.183 120.777 1.00 33.71 1153 PHE A CA 1
ATOM 12988 C C . PHE A 1 1093 ? 88.896 99.908 119.673 1.00 33.71 1153 PHE A C 1
ATOM 12989 O O . PHE A 1 1093 ? 89.209 99.768 118.488 1.00 33.71 1153 PHE A O 1
ATOM 13006 N N . ALA A 1 1094 ? 87.900 100.694 120.078 1.00 34.86 1154 ALA A N 1
ATOM 13007 C CA . ALA A 1 1094 ? 87.130 101.530 119.171 1.00 34.86 1154 ALA A CA 1
ATOM 13008 C C . ALA A 1 1094 ? 87.056 102.942 119.726 1.00 34.86 1154 ALA A C 1
ATOM 13009 O O . ALA A 1 1094 ? 87.001 103.144 120.941 1.00 34.86 1154 ALA A O 1
ATOM 13016 N N . TYR A 1 1095 ? 87.042 103.918 118.823 1.00 32.45 1155 TYR A N 1
ATOM 13017 C CA . TYR A 1 1095 ? 87.139 105.320 119.191 1.00 32.45 1155 TYR A CA 1
ATOM 13018 C C . TYR A 1 1095 ? 85.962 106.121 118.653 1.00 32.45 1155 TYR A C 1
ATOM 13019 O O . TYR A 1 1095 ? 85.404 105.814 117.596 1.00 32.45 1155 TYR A O 1
ATOM 13037 N N . ASP A 1 1096 ? 85.597 107.155 119.404 1.00 36.57 1156 ASP A N 1
ATOM 13038 C CA . ASP A 1 1096 ? 84.583 108.112 119.000 1.00 36.57 1156 ASP A CA 1
ATOM 13039 C C . ASP A 1 1096 ? 85.160 109.120 118.010 1.00 36.57 1156 ASP A C 1
ATOM 13040 O O . ASP A 1 1096 ? 86.346 109.098 117.672 1.00 36.57 1156 ASP A O 1
ATOM 13049 N N . ALA A 1 1097 ? 84.300 110.022 117.533 1.00 36.44 1157 ALA A N 1
ATOM 13050 C CA . ALA A 1 1097 ? 84.747 111.076 116.635 1.00 36.44 1157 ALA A CA 1
ATOM 13051 C C . ALA A 1 1097 ? 85.682 112.061 117.314 1.00 36.44 1157 ALA A C 1
ATOM 13052 O O . ALA A 1 1097 ? 86.473 112.715 116.630 1.00 36.44 1157 ALA A O 1
ATOM 13059 N N . GLU A 1 1098 ? 85.605 112.190 118.636 1.00 36.16 1158 GLU A N 1
ATOM 13060 C CA . GLU A 1 1098 ? 86.487 113.069 119.385 1.00 36.16 1158 GLU A CA 1
ATOM 13061 C C . GLU A 1 1098 ? 87.742 112.352 119.859 1.00 36.16 1158 GLU A C 1
ATOM 13062 O O . GLU A 1 1098 ? 88.398 112.821 120.795 1.00 36.16 1158 GLU A O 1
ATOM 13074 N N . HIS A 1 1099 ? 88.082 111.224 119.240 1.00 33.83 1159 HIS A N 1
ATOM 13075 C CA . HIS A 1 1099 ? 89.289 110.468 119.543 1.00 33.83 1159 HIS A CA 1
ATOM 13076 C C . HIS A 1 1099 ? 89.264 109.866 120.941 1.00 33.83 1159 HIS A C 1
ATOM 13077 O O . HIS A 1 1099 ? 90.317 109.550 121.498 1.00 33.83 1159 HIS A O 1
ATOM 13091 N N . ARG A 1 1100 ? 88.083 109.707 121.525 1.00 34.27 1160 ARG A N 1
ATOM 13092 C CA . ARG A 1 1100 ? 87.940 109.093 122.833 1.00 34.27 1160 ARG A CA 1
ATOM 13093 C C . ARG A 1 1100 ? 87.650 107.605 122.713 1.00 34.27 1160 ARG A C 1
ATOM 13094 O O . ARG A 1 1100 ? 87.043 107.143 121.745 1.00 34.27 1160 ARG A O 1
ATOM 13115 N N . LEU A 1 1101 ? 88.083 106.861 123.724 1.00 33.58 1161 LEU A N 1
ATOM 13116 C CA . LEU A 1 1101 ? 87.875 105.423 123.799 1.00 33.58 1161 LEU A CA 1
ATOM 13117 C C . LEU A 1 1101 ? 86.528 105.119 124.438 1.00 33.58 1161 LEU A C 1
ATOM 13118 O O . LEU A 1 1101 ? 86.252 105.567 125.555 1.00 33.58 1161 LEU A O 1
ATOM 13134 N N . ILE A 1 1102 ? 85.695 104.362 123.733 1.00 36.61 1162 ILE A N 1
ATOM 13135 C CA . ILE A 1 1102 ? 84.365 103.999 124.197 1.00 36.61 1162 ILE A CA 1
ATOM 13136 C C . ILE A 1 1102 ? 84.266 102.510 124.506 1.00 36.61 1162 ILE A C 1
ATOM 13137 O O . ILE A 1 1102 ? 83.802 102.122 125.576 1.00 36.61 1162 ILE A O 1
ATOM 13153 N N . GLU A 1 1103 ? 84.699 101.660 123.580 1.00 39.58 1163 GLU A N 1
ATOM 13154 C CA . GLU A 1 1103 ? 84.500 100.221 123.674 1.00 39.58 1163 GLU A CA 1
ATOM 13155 C C . GLU A 1 1103 ? 85.832 99.493 123.619 1.00 39.58 1163 GLU A C 1
ATOM 13156 O O . GLU A 1 1103 ? 86.659 99.762 122.742 1.00 39.58 1163 GLU A O 1
ATOM 13168 N N . VAL A 1 1104 ? 86.019 98.560 124.546 1.00 39.14 1164 VAL A N 1
ATOM 13169 C CA . VAL A 1 1104 ? 87.170 97.670 124.574 1.00 39.14 1164 VAL A CA 1
ATOM 13170 C C . VAL A 1 1104 ? 86.647 96.245 124.579 1.00 39.14 1164 VAL A C 1
ATOM 13171 O O . VAL A 1 1104 ? 85.826 95.886 125.429 1.00 39.14 1164 VAL A O 1
ATOM 13184 N N . ARG A 1 1105 ? 87.121 95.436 123.638 1.00 43.22 1165 ARG A N 1
ATOM 13185 C CA . ARG A 1 1105 ? 86.702 94.050 123.512 1.00 43.22 1165 ARG A CA 1
ATOM 13186 C C . ARG A 1 1105 ? 87.846 93.134 123.909 1.00 43.22 1165 ARG A C 1
ATOM 13187 O O . ARG A 1 1105 ? 88.962 93.270 123.401 1.00 43.22 1165 ARG A O 1
ATOM 13208 N N . ASN A 1 1106 ? 87.556 92.192 124.796 1.00 48.30 1166 ASN A N 1
ATOM 13209 C CA . ASN A 1 1106 ? 88.555 91.295 125.342 1.00 48.30 1166 ASN A CA 1
ATOM 13210 C C . ASN A 1 1106 ? 88.059 89.864 125.236 1.00 48.30 1166 ASN A C 1
ATOM 13211 O O . ASN A 1 1106 ? 86.853 89.605 125.230 1.00 48.30 1166 ASN A O 1
ATOM 13222 N N . GLN A 1 1107 ? 89.006 88.936 125.159 1.00 53.08 1167 GLN A N 1
ATOM 13223 C CA . GLN A 1 1107 ? 88.723 87.515 125.026 1.00 53.08 1167 GLN A CA 1
ATOM 13224 C C . GLN A 1 1107 ? 89.058 86.824 126.338 1.00 53.08 1167 GLN A C 1
ATOM 13225 O O . GLN A 1 1107 ? 90.172 86.969 126.852 1.00 53.08 1167 GLN A O 1
ATOM 13239 N N . THR A 1 1108 ? 88.100 86.070 126.874 1.00 59.81 1168 THR A N 1
ATOM 13240 C CA . THR A 1 1108 ? 88.265 85.414 128.160 1.00 59.81 1168 THR A CA 1
ATOM 13241 C C . THR A 1 1108 ? 87.637 84.029 128.096 1.00 59.81 1168 THR A C 1
ATOM 13242 O O . THR A 1 1108 ? 87.116 83.605 127.059 1.00 59.81 1168 THR A O 1
ATOM 13253 N N . SER A 1 1109 ? 87.701 83.311 129.221 1.00 65.38 1169 SER A N 1
ATOM 13254 C CA . SER A 1 1109 ? 87.108 81.981 129.284 1.00 65.38 1169 SER A CA 1
ATOM 13255 C C . SER A 1 1109 ? 85.603 82.020 129.071 1.00 65.38 1169 SER A C 1
ATOM 13256 O O . SER A 1 1109 ? 85.010 80.996 128.714 1.00 65.38 1169 SER A O 1
ATOM 13264 N N . SER A 1 1110 ? 84.974 83.171 129.288 1.00 64.83 1170 SER A N 1
ATOM 13265 C CA . SER A 1 1110 ? 83.548 83.342 129.052 1.00 64.83 1170 SER A CA 1
ATOM 13266 C C . SER A 1 1110 ? 83.236 83.788 127.631 1.00 64.83 1170 SER A C 1
ATOM 13267 O O . SER A 1 1110 ? 82.057 83.903 127.279 1.00 64.83 1170 SER A O 1
ATOM 13275 N N . GLY A 1 1111 ? 84.256 84.038 126.813 1.00 62.89 1171 GLY A N 1
ATOM 13276 C CA . GLY A 1 1111 ? 84.050 84.478 125.450 1.00 62.89 1171 GLY A CA 1
ATOM 13277 C C . GLY A 1 1111 ? 84.521 85.900 125.230 1.00 62.89 1171 GLY A C 1
ATOM 13278 O O . GLY A 1 1111 ? 85.562 86.304 125.755 1.00 62.89 1171 GLY A O 1
ATOM 13282 N N . GLU A 1 1112 ? 83.761 86.667 124.453 1.00 58.81 1172 GLU A N 1
ATOM 13283 C CA . GLU A 1 1112 ? 84.102 88.052 124.138 1.00 58.81 1172 GLU A CA 1
ATOM 13284 C C . GLU A 1 1112 ? 83.391 88.964 125.127 1.00 58.81 1172 GLU A C 1
ATOM 13285 O O . GLU A 1 1112 ? 82.209 89.274 124.965 1.00 58.81 1172 GLU A O 1
ATOM 13293 N N . THR A 1 1113 ? 84.111 89.391 126.158 1.00 54.85 1173 THR A N 1
ATOM 13294 C CA . THR A 1 1113 ? 83.581 90.363 127.098 1.00 54.85 1173 THR A CA 1
ATOM 13295 C C . THR A 1 1113 ? 83.793 91.771 126.565 1.00 54.85 1173 THR A C 1
ATOM 13296 O O . THR A 1 1113 ? 84.693 92.024 125.762 1.00 54.85 1173 THR A O 1
ATOM 13307 N N . LEU A 1 1114 ? 82.935 92.686 127.002 1.00 46.74 1174 LEU A N 1
ATOM 13308 C CA . LEU A 1 1114 ? 82.975 94.065 126.548 1.00 46.74 1174 LEU A CA 1
ATOM 13309 C C . LEU A 1 1114 ? 82.898 95.015 127.734 1.00 46.74 1174 LEU A C 1
ATOM 13310 O O . LEU A 1 1114 ? 82.257 94.722 128.746 1.00 46.74 1174 LEU A O 1
ATOM 13326 N N . VAL A 1 1115 ? 83.567 96.157 127.595 1.00 43.31 1175 VAL A N 1
ATOM 13327 C CA . VAL A 1 1115 ? 83.463 97.272 128.526 1.00 43.31 1175 VAL A CA 1
ATOM 13328 C C . VAL A 1 1115 ? 83.189 98.531 127.723 1.00 43.31 1175 VAL A C 1
ATOM 13329 O O . VAL A 1 1115 ? 83.842 98.773 126.703 1.00 43.31 1175 VAL A O 1
ATOM 13342 N N . ARG A 1 1116 ? 82.223 99.321 128.170 1.00 43.47 1176 ARG A N 1
ATOM 13343 C CA . ARG A 1 1116 ? 81.842 100.550 127.498 1.00 43.47 1176 ARG A CA 1
ATOM 13344 C C . ARG A 1 1116 ? 81.957 101.701 128.485 1.00 43.47 1176 ARG A C 1
ATOM 13345 O O . ARG A 1 1116 ? 81.583 101.569 129.654 1.00 43.47 1176 ARG A O 1
ATOM 13366 N N . MET A 1 1117 ? 82.475 102.829 128.009 1.00 38.18 1177 MET A N 1
ATOM 13367 C CA . MET A 1 1117 ? 82.708 104.000 128.838 1.00 38.18 1177 MET A CA 1
ATOM 13368 C C . MET A 1 1117 ? 81.724 105.090 128.447 1.00 38.18 1177 MET A C 1
ATOM 13369 O O . MET A 1 1117 ? 81.411 105.263 127.265 1.00 38.18 1177 MET A O 1
ATOM 13383 N N . ARG A 1 1118 ? 81.248 105.827 129.444 1.00 37.89 1178 ARG A N 1
ATOM 13384 C CA . ARG A 1 1118 ? 80.301 106.911 129.242 1.00 37.89 1178 ARG A CA 1
ATOM 13385 C C . ARG A 1 1118 ? 80.962 108.226 129.620 1.00 37.89 1178 ARG A C 1
ATOM 13386 O O . ARG A 1 1118 ? 81.463 108.373 130.739 1.00 37.89 1178 ARG A O 1
ATOM 13407 N N . TYR A 1 1119 ? 80.950 109.177 128.694 1.00 34.44 1179 TYR A N 1
ATOM 13408 C CA . TYR A 1 1119 ? 81.616 110.457 128.862 1.00 34.44 1179 TYR A CA 1
ATOM 13409 C C . TYR A 1 1119 ? 80.606 111.579 129.043 1.00 34.44 1179 TYR A C 1
ATOM 13410 O O . TYR A 1 1119 ? 79.517 111.559 128.466 1.00 34.44 1179 TYR A O 1
ATOM 13428 N N . ASP A 1 1120 ? 80.981 112.556 129.860 1.00 34.25 1180 ASP A N 1
ATOM 13429 C CA . ASP A 1 1120 ? 80.168 113.742 130.045 1.00 34.25 1180 ASP A CA 1
ATOM 13430 C C . ASP A 1 1120 ? 80.455 114.731 128.916 1.00 34.25 1180 ASP A C 1
ATOM 13431 O O . ASP A 1 1120 ? 81.202 114.444 127.979 1.00 34.25 1180 ASP A O 1
ATOM 13440 N N . VAL A 1 1121 ? 79.852 115.916 128.996 1.00 34.01 1181 VAL A N 1
ATOM 13441 C CA . VAL A 1 1121 ? 79.997 116.887 127.917 1.00 34.01 1181 VAL A CA 1
ATOM 13442 C C . VAL A 1 1121 ? 81.421 117.412 127.844 1.00 34.01 1181 VAL A C 1
ATOM 13443 O O . VAL A 1 1121 ? 81.948 117.667 126.755 1.00 34.01 1181 VAL A O 1
ATOM 13456 N N . LEU A 1 1122 ? 82.058 117.597 128.992 1.00 31.60 1182 LEU A N 1
ATOM 13457 C CA . LEU A 1 1122 ? 83.388 118.184 129.048 1.00 31.60 1182 LEU A CA 1
ATOM 13458 C C . LEU A 1 1122 ? 84.495 117.173 128.799 1.00 31.60 1182 LEU A C 1
ATOM 13459 O O . LEU A 1 1122 ? 85.670 117.550 128.808 1.00 31.60 1182 LEU A O 1
ATOM 13475 N N . GLY A 1 1123 ? 84.153 115.910 128.577 1.00 32.27 1183 GLY A N 1
ATOM 13476 C CA . GLY A 1 1123 ? 85.128 114.868 128.358 1.00 32.27 1183 GLY A CA 1
ATOM 13477 C C . GLY A 1 1123 ? 85.479 114.056 129.582 1.00 32.27 1183 GLY A C 1
ATOM 13478 O O . GLY A 1 1123 ? 86.361 113.195 129.498 1.00 32.27 1183 GLY A O 1
ATOM 13482 N N . ARG A 1 1124 ? 84.836 114.307 130.714 1.00 30.69 1184 ARG A N 1
ATOM 13483 C CA . ARG A 1 1124 ? 85.128 113.549 131.913 1.00 30.69 1184 ARG A CA 1
ATOM 13484 C C . ARG A 1 1124 ? 84.407 112.205 131.897 1.00 30.69 1184 ARG A C 1
ATOM 13485 O O . ARG A 1 1124 ? 83.423 112.003 131.183 1.00 30.69 1184 ARG A O 1
ATOM 13506 N N . ARG A 1 1125 ? 84.918 111.279 132.704 1.00 32.69 1185 ARG A N 1
ATOM 13507 C CA . ARG A 1 1125 ? 84.427 109.910 132.764 1.00 32.69 1185 ARG A CA 1
ATOM 13508 C C . ARG A 1 1125 ? 83.532 109.750 133.983 1.00 32.69 1185 ARG A C 1
ATOM 13509 O O . ARG A 1 1125 ? 83.958 110.021 135.109 1.00 32.69 1185 ARG A O 1
ATOM 13530 N N . ILE A 1 1126 ? 82.301 109.307 133.754 1.00 35.29 1186 ILE A N 1
ATOM 13531 C CA . ILE A 1 1126 ? 81.282 109.252 134.787 1.00 35.29 1186 ILE A CA 1
ATOM 13532 C C . ILE A 1 1126 ? 80.885 107.822 135.124 1.00 35.29 1186 ILE A C 1
ATOM 13533 O O . ILE A 1 1126 ? 80.657 107.502 136.292 1.00 35.29 1186 ILE A O 1
ATOM 13549 N N . SER A 1 1127 ? 80.786 106.951 134.124 1.00 38.80 1187 SER A N 1
ATOM 13550 C CA . SER A 1 1127 ? 80.371 105.578 134.355 1.00 38.80 1187 SER A CA 1
ATOM 13551 C C . SER A 1 1127 ? 81.147 104.635 133.457 1.00 38.80 1187 SER A C 1
ATOM 13552 O O . SER A 1 1127 ? 81.529 104.980 132.336 1.00 38.80 1187 SER A O 1
ATOM 13560 N N . LYS A 1 1128 ? 81.366 103.433 133.972 1.00 40.51 1188 LYS A N 1
ATOM 13561 C CA . LYS A 1 1128 ? 81.972 102.343 133.232 1.00 40.51 1188 LYS A CA 1
ATOM 13562 C C . LYS A 1 1128 ? 81.139 101.095 133.467 1.00 40.51 1188 LYS A C 1
ATOM 13563 O O . LYS A 1 1128 ? 80.754 100.802 134.603 1.00 40.51 1188 LYS A O 1
ATOM 13582 N N . SER A 1 1129 ? 80.868 100.359 132.396 1.00 46.44 1189 SER A N 1
ATOM 13583 C CA . SER A 1 1129 ? 80.002 99.192 132.450 1.00 46.44 1189 SER A CA 1
ATOM 13584 C C . SER A 1 1129 ? 80.662 98.036 131.723 1.00 46.44 1189 SER A C 1
ATOM 13585 O O . SER A 1 1129 ? 81.149 98.198 130.601 1.00 46.44 1189 SER A O 1
ATOM 13593 N N . GLU A 1 1130 ? 80.670 96.874 132.363 1.00 49.16 1190 GLU A N 1
ATOM 13594 C CA . GLU A 1 1130 ? 81.241 95.662 131.801 1.00 49.16 1190 GLU A CA 1
ATOM 13595 C C . GLU A 1 1130 ? 80.130 94.667 131.513 1.00 49.16 1190 GLU A C 1
ATOM 13596 O O . GLU A 1 1130 ? 79.342 94.334 132.403 1.00 49.16 1190 GLU A O 1
ATOM 13608 N N . TYR A 1 1131 ? 80.073 94.196 130.275 1.00 51.04 1191 TYR A N 1
ATOM 13609 C CA . TYR A 1 1131 ? 79.077 93.234 129.841 1.00 51.04 1191 TYR A CA 1
ATOM 13610 C C . TYR A 1 1131 ? 79.794 91.968 129.409 1.00 51.04 1191 TYR A C 1
ATOM 13611 O O . TYR A 1 1131 ? 80.861 92.030 128.792 1.00 51.04 1191 TYR A O 1
ATOM 13629 N N . ASP A 1 1132 ? 79.204 90.825 129.724 1.00 58.28 1192 ASP A N 1
ATOM 13630 C CA . ASP A 1 1132 ? 79.709 89.557 129.227 1.00 58.28 1192 ASP A CA 1
ATOM 13631 C C . ASP A 1 1132 ? 79.123 89.324 127.839 1.00 58.28 1192 ASP A C 1
ATOM 13632 O O . ASP A 1 1132 ? 78.492 90.206 127.251 1.00 58.28 1192 ASP A O 1
ATOM 13641 N N . SER A 1 1133 ? 79.321 88.131 127.291 1.00 63.64 1193 SER A N 1
ATOM 13642 C CA . SER A 1 1133 ? 78.739 87.832 125.999 1.00 63.64 1193 SER A CA 1
ATOM 13643 C C . SER A 1 1133 ? 77.220 87.949 126.090 1.00 63.64 1193 SER A C 1
ATOM 13644 O O . SER A 1 1133 ? 76.648 88.149 127.164 1.00 63.64 1193 SER A O 1
ATOM 13652 N N . GLN A 1 1134 ? 76.565 87.841 124.933 1.00 63.77 1194 GLN A N 1
ATOM 13653 C CA . GLN A 1 1134 ? 75.108 87.959 124.838 1.00 63.77 1194 GLN A CA 1
ATOM 13654 C C . GLN A 1 1134 ? 74.576 89.142 125.646 1.00 63.77 1194 GLN A C 1
ATOM 13655 O O . GLN A 1 1134 ? 73.465 89.103 126.181 1.00 63.77 1194 GLN A O 1
ATOM 13669 N N . GLY A 1 1135 ? 75.375 90.199 125.738 1.00 63.58 1195 GLY A N 1
ATOM 13670 C CA . GLY A 1 1135 ? 74.940 91.424 126.399 1.00 63.58 1195 GLY A CA 1
ATOM 13671 C C . GLY A 1 1135 ? 74.402 91.247 127.800 1.00 63.58 1195 GLY A C 1
ATOM 13672 O O . GLY A 1 1135 ? 73.409 91.888 128.165 1.00 63.58 1195 GLY A O 1
ATOM 13674 N N . ASN A 1 1136 ? 75.031 90.392 128.599 1.00 59.47 1196 ASN A N 1
ATOM 13675 C CA . ASN A 1 1136 ? 74.634 90.196 129.988 1.00 59.47 1196 ASN A CA 1
ATOM 13676 C C . ASN A 1 1136 ? 75.503 91.057 130.894 1.00 59.47 1196 ASN A C 1
ATOM 13677 O O . ASN A 1 1136 ? 76.715 90.843 130.987 1.00 59.47 1196 ASN A O 1
ATOM 13684 N N . LEU A 1 1137 ? 74.879 92.023 131.561 1.00 53.75 1197 LEU A N 1
ATOM 13685 C CA . LEU A 1 1137 ? 75.612 92.940 132.420 1.00 53.75 1197 LEU A CA 1
ATOM 13686 C C . LEU A 1 1137 ? 76.350 92.170 133.507 1.00 53.75 1197 LEU A C 1
ATOM 13687 O O . LEU A 1 1137 ? 75.808 91.240 134.110 1.00 53.75 1197 LEU A O 1
ATOM 13703 N N . LEU A 1 1138 ? 77.598 92.562 133.757 1.00 53.36 1198 LEU A N 1
ATOM 13704 C CA . LEU A 1 1138 ? 78.389 92.016 134.852 1.00 53.36 1198 LEU A CA 1
ATOM 13705 C C . LEU A 1 1138 ? 78.590 93.006 135.987 1.00 53.36 1198 LEU A C 1
ATOM 13706 O O . LEU A 1 1138 ? 78.407 92.649 137.154 1.00 53.36 1198 LEU A O 1
ATOM 13722 N N . GLY A 1 1139 ? 78.960 94.245 135.681 1.00 50.65 1199 GLY A N 1
ATOM 13723 C CA . GLY A 1 1139 ? 79.231 95.218 136.721 1.00 50.65 1199 GLY A CA 1
ATOM 13724 C C . GLY A 1 1139 ? 79.152 96.628 136.191 1.00 50.65 1199 GLY A C 1
ATOM 13725 O O . GLY A 1 1139 ? 79.191 96.865 134.980 1.00 50.65 1199 GLY A O 1
ATOM 13729 N N . GLU A 1 1140 ? 79.045 97.571 137.124 1.00 45.85 1200 GLU A N 1
ATOM 13730 C CA . GLU A 1 1140 ? 79.011 98.986 136.794 1.00 45.85 1200 GLU A CA 1
ATOM 13731 C C . GLU A 1 1140 ? 79.612 99.786 137.936 1.00 45.85 1200 GLU A C 1
ATOM 13732 O O . GLU A 1 1140 ? 79.407 99.461 139.108 1.00 45.85 1200 GLU A O 1
ATOM 13744 N N . THR A 1 1141 ? 80.350 100.833 137.582 1.00 40.22 1201 THR A N 1
ATOM 13745 C CA . THR A 1 1141 ? 80.943 101.735 138.552 1.00 40.22 1201 THR A CA 1
ATOM 13746 C C . THR A 1 1141 ? 80.734 103.157 138.060 1.00 40.22 1201 THR A C 1
ATOM 13747 O O . THR A 1 1141 ? 80.799 103.421 136.857 1.00 40.22 1201 THR A O 1
ATOM 13758 N N . ARG A 1 1142 ? 80.487 104.066 138.997 1.00 39.42 1202 ARG A N 1
ATOM 13759 C CA . ARG A 1 1142 ? 80.184 105.450 138.684 1.00 39.42 1202 ARG A CA 1
ATOM 13760 C C . ARG A 1 1142 ? 81.073 106.371 139.504 1.00 39.42 1202 ARG A C 1
ATOM 13761 O O . ARG A 1 1142 ? 81.491 106.033 140.614 1.00 39.42 1202 ARG A O 1
ATOM 13782 N N . PHE A 1 1143 ? 81.336 107.552 138.953 1.00 34.10 1203 PHE A N 1
ATOM 13783 C CA . PHE A 1 1143 ? 82.303 108.480 139.509 1.00 34.10 1203 PHE A CA 1
ATOM 13784 C C . PHE A 1 1143 ? 81.677 109.845 139.732 1.00 34.10 1203 PHE A C 1
ATOM 13785 O O . PHE A 1 1143 ? 80.731 110.238 139.046 1.00 34.10 1203 PHE A O 1
ATOM 13802 N N . VAL A 1 1144 ? 82.228 110.564 140.704 1.00 31.48 1204 VAL A N 1
ATOM 13803 C CA . VAL A 1 1144 ? 81.837 111.927 141.025 1.00 31.48 1204 VAL A CA 1
ATOM 13804 C C . VAL A 1 1144 ? 83.102 112.759 141.118 1.00 31.48 1204 VAL A C 1
ATOM 13805 O O . VAL A 1 1144 ? 83.952 112.508 141.979 1.00 31.48 1204 VAL A O 1
ATOM 13818 N N . TRP A 1 1145 ? 83.221 113.747 140.244 1.00 29.73 1205 TRP A N 1
ATOM 13819 C CA . TRP A 1 1145 ? 84.407 114.572 140.163 1.00 29.73 1205 TRP A CA 1
ATOM 13820 C C . TRP A 1 1145 ? 84.280 115.832 141.014 1.00 29.73 1205 TRP A C 1
ATOM 13821 O O . TRP A 1 1145 ? 83.244 116.121 141.613 1.00 29.73 1205 TRP A O 1
ATOM 13842 N N . ASP A 1 1146 ? 85.375 116.589 141.067 1.00 30.00 1206 ASP A N 1
ATOM 13843 C CA . ASP A 1 1146 ? 85.438 117.880 141.734 1.00 30.00 1206 ASP A CA 1
ATOM 13844 C C . ASP A 1 1146 ? 86.525 118.695 141.033 1.00 30.00 1206 ASP A C 1
ATOM 13845 O O . ASP A 1 1146 ? 87.673 118.769 141.473 1.00 30.00 1206 ASP A O 1
ATOM 13854 N N . GLY A 1 1147 ? 86.151 119.334 139.936 1.00 27.97 1207 GLY A N 1
ATOM 13855 C CA . GLY A 1 1147 ? 87.103 120.117 139.186 1.00 27.97 1207 GLY A CA 1
ATOM 13856 C C . GLY A 1 1147 ? 88.330 119.341 138.759 1.00 27.97 1207 GLY A C 1
ATOM 13857 O O . GLY A 1 1147 ? 89.429 119.576 139.267 1.00 27.97 1207 GLY A O 1
ATOM 13861 N N . LEU A 1 1148 ? 88.151 118.404 137.835 1.00 27.53 1208 LEU A N 1
ATOM 13862 C CA . LEU A 1 1148 ? 89.257 117.630 137.275 1.00 27.53 1208 LEU A CA 1
ATOM 13863 C C . LEU A 1 1148 ? 90.056 116.913 138.355 1.00 27.53 1208 LEU A C 1
ATOM 13864 O O . LEU A 1 1148 ? 91.279 116.809 138.277 1.00 27.53 1208 LEU A O 1
ATOM 13880 N N . ARG A 1 1149 ? 89.367 116.414 139.371 1.00 27.68 1209 ARG A N 1
ATOM 13881 C CA . ARG A 1 1149 ? 90.030 115.666 140.426 1.00 27.68 1209 ARG A CA 1
ATOM 13882 C C . ARG A 1 1149 ? 89.010 114.729 141.045 1.00 27.68 1209 ARG A C 1
ATOM 13883 O O . ARG A 1 1149 ? 88.019 115.185 141.621 1.00 27.68 1209 ARG A O 1
ATOM 13904 N N . LEU A 1 1150 ? 89.256 113.431 140.931 1.00 30.00 1210 LEU A N 1
ATOM 13905 C CA . LEU A 1 1150 ? 88.315 112.441 141.431 1.00 30.00 1210 LEU A CA 1
ATOM 13906 C C . LEU A 1 1150 ? 88.066 112.632 142.917 1.00 30.00 1210 LEU A C 1
ATOM 13907 O O . LEU A 1 1150 ? 88.994 112.858 143.695 1.00 30.00 1210 LEU A O 1
ATOM 13923 N N . LEU A 1 1151 ? 86.802 112.534 143.311 1.00 31.36 1211 LEU A N 1
ATOM 13924 C CA . LEU A 1 1151 ? 86.413 112.699 144.701 1.00 31.36 1211 LEU A CA 1
ATOM 13925 C C . LEU A 1 1151 ? 85.741 111.463 145.271 1.00 31.36 1211 LEU A C 1
ATOM 13926 O O . LEU A 1 1151 ? 86.100 111.014 146.363 1.00 31.36 1211 LEU A O 1
ATOM 13942 N N . GLN A 1 1152 ? 84.763 110.910 144.566 1.00 33.50 1212 GLN A N 1
ATOM 13943 C CA . GLN A 1 1152 ? 83.992 109.788 145.063 1.00 33.50 1212 GLN A CA 1
ATOM 13944 C C . GLN A 1 1152 ? 83.794 108.770 143.957 1.00 33.50 1212 GLN A C 1
ATOM 13945 O O . GLN A 1 1152 ? 83.738 109.113 142.776 1.00 33.50 1212 GLN A O 1
ATOM 13959 N N . GLU A 1 1153 ? 83.692 107.512 144.358 1.00 36.28 1213 GLU A N 1
ATOM 13960 C CA . GLU A 1 1153 ? 83.372 106.428 143.448 1.00 36.28 1213 GLU A CA 1
ATOM 13961 C C . GLU A 1 1153 ? 82.366 105.516 144.128 1.00 36.28 1213 GLU A C 1
ATOM 13962 O O . GLU A 1 1153 ? 82.355 105.385 145.354 1.00 36.28 1213 GLU A O 1
ATOM 13974 N N . GLN A 1 1154 ? 81.520 104.886 143.321 1.00 39.22 1214 GLN A N 1
ATOM 13975 C CA . GLN A 1 1154 ? 80.429 104.078 143.839 1.00 39.22 1214 GLN A CA 1
ATOM 13976 C C . GLN A 1 1154 ? 80.283 102.817 143.009 1.00 39.22 1214 GLN A C 1
ATOM 13977 O O . GLN A 1 1154 ? 80.153 102.881 141.783 1.00 39.22 1214 GLN A O 1
ATOM 13991 N N . ARG A 1 1155 ? 80.307 101.680 143.687 1.00 43.04 1215 ARG A N 1
ATOM 13992 C CA . ARG A 1 1155 ? 80.019 100.380 143.108 1.00 43.04 1215 ARG A CA 1
ATOM 13993 C C . ARG A 1 1155 ? 78.887 99.742 143.903 1.00 43.04 1215 ARG A C 1
ATOM 13994 O O . ARG A 1 1155 ? 78.289 100.365 144.783 1.00 43.04 1215 ARG A O 1
ATOM 14015 N N . ASN A 1 1156 ? 78.586 98.489 143.579 1.00 46.52 1216 ASN A N 1
ATOM 14016 C CA . ASN A 1 1156 ? 77.476 97.798 144.211 1.00 46.52 1216 ASN A CA 1
ATOM 14017 C C . ASN A 1 1156 ? 77.598 97.861 145.727 1.00 46.52 1216 ASN A C 1
ATOM 14018 O O . ASN A 1 1156 ? 78.472 97.218 146.317 1.00 46.52 1216 ASN A O 1
ATOM 14029 N N . GLN A 1 1157 ? 76.718 98.634 146.360 1.00 46.13 1217 GLN A N 1
ATOM 14030 C CA . GLN A 1 1157 ? 76.684 98.765 147.815 1.00 46.13 1217 GLN A CA 1
ATOM 14031 C C . GLN A 1 1157 ? 78.059 99.120 148.374 1.00 46.13 1217 GLN A C 1
ATOM 14032 O O . GLN A 1 1157 ? 78.483 98.610 149.412 1.00 46.13 1217 GLN A O 1
ATOM 14046 N N . GLN A 1 1158 ? 78.763 100.011 147.680 1.00 42.54 1218 GLN A N 1
ATOM 14047 C CA . GLN A 1 1158 ? 80.091 100.435 148.102 1.00 42.54 1218 GLN A CA 1
ATOM 14048 C C . GLN A 1 1158 ? 80.324 101.874 147.675 1.00 42.54 1218 GLN A C 1
ATOM 14049 O O . GLN A 1 1158 ? 80.035 102.239 146.533 1.00 42.54 1218 GLN A O 1
ATOM 14063 N N . THR A 1 1159 ? 80.840 102.682 148.598 1.00 38.47 1219 THR A N 1
ATOM 14064 C CA . THR A 1 1159 ? 81.165 104.080 148.347 1.00 38.47 1219 THR A CA 1
ATOM 14065 C C . THR A 1 1159 ? 82.550 104.370 148.900 1.00 38.47 1219 THR A C 1
ATOM 14066 O O . THR A 1 1159 ? 82.867 103.970 150.024 1.00 38.47 1219 THR A O 1
ATOM 14077 N N . SER A 1 1160 ? 83.367 105.067 148.115 1.00 34.20 1220 SER A N 1
ATOM 14078 C CA . SER A 1 1160 ? 84.729 105.398 148.502 1.00 34.20 1220 SER A CA 1
ATOM 14079 C C . SER A 1 1160 ? 84.966 106.881 148.277 1.00 34.20 1220 SER A C 1
ATOM 14080 O O . SER A 1 1160 ? 84.693 107.401 147.191 1.00 34.20 1220 SER A O 1
ATOM 14088 N N . LEU A 1 1161 ? 85.483 107.549 149.302 1.00 31.86 1221 LEU A N 1
ATOM 14089 C CA . LEU A 1 1161 ? 85.786 108.971 149.271 1.00 31.86 1221 LEU A CA 1
ATOM 14090 C C . LEU A 1 1161 ? 87.281 109.180 149.438 1.00 31.86 1221 LEU A C 1
ATOM 14091 O O . LEU A 1 1161 ? 87.890 108.618 150.352 1.00 31.86 1221 LEU A O 1
ATOM 14107 N N . TYR A 1 1162 ? 87.863 109.994 148.567 1.00 30.05 1222 TYR A N 1
ATOM 14108 C CA . TYR A 1 1162 ? 89.286 110.293 148.591 1.00 30.05 1222 TYR A CA 1
ATOM 14109 C C . TYR A 1 1162 ? 89.505 111.692 149.136 1.00 30.05 1222 TYR A C 1
ATOM 14110 O O . TYR A 1 1162 ? 88.832 112.638 148.718 1.00 30.05 1222 TYR A O 1
ATOM 14128 N N . VAL A 1 1163 ? 90.444 111.819 150.065 1.00 29.01 1223 VAL A N 1
ATOM 14129 C CA . VAL A 1 1163 ? 90.829 113.099 150.641 1.00 29.01 1223 VAL A CA 1
ATOM 14130 C C . VAL A 1 1163 ? 92.291 113.322 150.315 1.00 29.01 1223 VAL A C 1
ATOM 14131 O O . VAL A 1 1163 ? 93.140 112.484 150.640 1.00 29.01 1223 VAL A O 1
ATOM 14144 N N . TYR A 1 1164 ? 92.583 114.438 149.670 1.00 27.51 1224 TYR A N 1
ATOM 14145 C CA . TYR A 1 1164 ? 93.934 114.762 149.258 1.00 27.51 1224 TYR A CA 1
ATOM 14146 C C . TYR A 1 1164 ? 94.593 115.691 150.269 1.00 27.51 1224 TYR A C 1
ATOM 14147 O O . TYR A 1 1164 ? 93.957 116.221 151.181 1.00 27.51 1224 TYR A O 1
ATOM 14165 N N . GLU A 1 1165 ? 95.895 115.873 150.099 1.00 29.10 1225 GLU A N 1
ATOM 14166 C CA . GLU A 1 1165 ? 96.672 116.804 150.901 1.00 29.10 1225 GLU A CA 1
ATOM 14167 C C . GLU A 1 1165 ? 96.912 118.058 150.074 1.00 29.10 1225 GLU A C 1
ATOM 14168 O O . GLU A 1 1165 ? 97.532 117.994 149.008 1.00 29.10 1225 GLU A O 1
ATOM 14172 N N . ASP A 1 1166 ? 96.420 119.186 150.562 1.00 29.35 1226 ASP A N 1
ATOM 14173 C CA . ASP A 1 1166 ? 96.532 120.462 149.849 1.00 29.35 1226 ASP A CA 1
ATOM 14174 C C . ASP A 1 1166 ? 95.732 120.376 148.546 1.00 29.35 1226 ASP A C 1
ATOM 14175 O O . ASP A 1 1166 ? 94.756 119.623 148.450 1.00 29.35 1226 ASP A O 1
ATOM 14184 N N . LEU A 1 1167 ? 96.136 121.148 147.543 1.00 27.90 1227 LEU A N 1
ATOM 14185 C CA . LEU A 1 1167 ? 95.416 121.274 146.285 1.00 27.90 1227 LEU A CA 1
ATOM 14186 C C . LEU A 1 1167 ? 95.922 120.343 145.193 1.00 27.90 1227 LEU A C 1
ATOM 14187 O O . LEU A 1 1167 ? 95.440 120.425 144.059 1.00 27.90 1227 LEU A O 1
ATOM 14203 N N . GLY A 1 1168 ? 96.882 119.479 145.494 1.00 27.06 1228 GLY A N 1
ATOM 14204 C CA . GLY A 1 1168 ? 97.410 118.564 144.512 1.00 27.06 1228 GLY A CA 1
ATOM 14205 C C . GLY A 1 1168 ? 96.521 117.361 144.310 1.00 27.06 1228 GLY A C 1
ATOM 14206 O O . GLY A 1 1168 ? 95.440 117.235 144.883 1.00 27.06 1228 GLY A O 1
ATOM 14210 N N . HIS A 1 1169 ? 96.988 116.465 143.445 1.00 24.42 1229 HIS A N 1
ATOM 14211 C CA . HIS A 1 1169 ? 96.322 115.199 143.198 1.00 24.42 1229 HIS A CA 1
ATOM 14212 C C . HIS A 1 1169 ? 96.799 114.094 144.126 1.00 24.42 1229 HIS A C 1
ATOM 14213 O O . HIS A 1 1169 ? 96.294 112.972 144.038 1.00 24.42 1229 HIS A O 1
ATOM 14227 N N . ALA A 1 1170 ? 97.759 114.379 144.989 1.00 25.92 1230 ALA A N 1
ATOM 14228 C CA . ALA A 1 1170 ? 98.320 113.365 145.866 1.00 25.92 1230 ALA A CA 1
ATOM 14229 C C . ALA A 1 1170 ? 97.294 112.908 146.897 1.00 25.92 1230 ALA A C 1
ATOM 14230 O O . ALA A 1 1170 ? 96.642 113.746 147.525 1.00 25.92 1230 ALA A O 1
ATOM 14237 N N . PRO A 1 1171 ? 97.130 111.605 147.106 1.00 27.30 1231 PRO A N 1
ATOM 14238 C CA . PRO A 1 1171 ? 96.165 111.120 148.091 1.00 27.30 1231 PRO A CA 1
ATOM 14239 C C . PRO A 1 1171 ? 96.710 111.116 149.509 1.00 27.30 1231 PRO A C 1
ATOM 14240 O O . PRO A 1 1171 ? 97.904 110.932 149.747 1.00 27.30 1231 PRO A O 1
ATOM 14251 N N . LEU A 1 1172 ? 95.802 111.331 150.458 1.00 28.80 1232 LEU A N 1
ATOM 14252 C CA . LEU A 1 1172 ? 96.108 111.271 151.879 1.00 28.80 1232 LEU A CA 1
ATOM 14253 C C . LEU A 1 1172 ? 95.280 110.228 152.606 1.00 28.80 1232 LEU A C 1
ATOM 14254 O O . LEU A 1 1172 ? 95.837 109.379 153.305 1.00 28.80 1232 LEU A O 1
ATOM 14270 N N . ALA A 1 1173 ? 93.962 110.287 152.483 1.00 29.68 1233 ALA A N 1
ATOM 14271 C CA . ALA A 1 1173 ? 93.064 109.424 153.223 1.00 29.68 1233 ALA A CA 1
ATOM 14272 C C . ALA A 1 1173 ? 92.002 108.861 152.298 1.00 29.68 1233 ALA A C 1
ATOM 14273 O O . ALA A 1 1173 ? 91.706 109.418 151.242 1.00 29.68 1233 ALA A O 1
ATOM 14280 N N . ARG A 1 1174 ? 91.449 107.729 152.708 1.00 31.47 1234 ARG A N 1
ATOM 14281 C CA . ARG A 1 1174 ? 90.326 107.105 152.032 1.00 31.47 1234 ARG A CA 1
ATOM 14282 C C . ARG A 1 1174 ? 89.280 106.773 153.081 1.00 31.47 1234 ARG A C 1
ATOM 14283 O O . ARG A 1 1174 ? 89.615 106.246 154.145 1.00 31.47 1234 ARG A O 1
ATOM 14304 N N . VAL A 1 1175 ? 88.024 107.092 152.792 1.00 32.77 1235 VAL A N 1
ATOM 14305 C CA . VAL A 1 1175 ? 86.915 106.849 153.704 1.00 32.77 1235 VAL A CA 1
ATOM 14306 C C . VAL A 1 1175 ? 85.934 105.896 153.042 1.00 32.77 1235 VAL A C 1
ATOM 14307 O O . VAL A 1 1175 ? 85.541 106.103 151.889 1.00 32.77 1235 VAL A O 1
ATOM 14320 N N . ASP A 1 1176 ? 85.538 104.861 153.776 1.00 37.44 1236 ASP A N 1
ATOM 14321 C CA . ASP A 1 1176 ? 84.668 103.810 153.269 1.00 37.44 1236 ASP A CA 1
ATOM 14322 C C . ASP A 1 1176 ? 83.413 103.722 154.121 1.00 37.44 1236 ASP A C 1
ATOM 14323 O O . ASP A 1 1176 ? 83.495 103.667 155.351 1.00 37.44 1236 ASP A O 1
ATOM 14332 N N . GLY A 1 1177 ? 82.261 103.694 153.462 1.00 38.38 1237 GLY A N 1
ATOM 14333 C CA . GLY A 1 1177 ? 80.994 103.554 154.144 1.00 38.38 1237 GLY A CA 1
ATOM 14334 C C . GLY A 1 1177 ? 80.422 104.864 154.644 1.00 38.38 1237 GLY A C 1
ATOM 14335 O O . GLY A 1 1177 ? 81.026 105.934 154.559 1.00 38.38 1237 GLY A O 1
ATOM 14339 N N . LEU A 1 1178 ? 79.212 104.760 155.187 1.00 39.21 1238 LEU A N 1
ATOM 14340 C CA . LEU A 1 1178 ? 78.471 105.901 155.694 1.00 39.21 1238 LEU A CA 1
ATOM 14341 C C . LEU A 1 1178 ? 77.893 105.569 157.061 1.00 39.21 1238 LEU A C 1
ATOM 14342 O O . LEU A 1 1178 ? 77.658 104.403 157.387 1.00 39.21 1238 LEU A O 1
ATOM 14358 N N . GLY A 1 1179 ? 77.662 106.610 157.855 1.00 39.82 1239 GLY A N 1
ATOM 14359 C CA . GLY A 1 1179 ? 77.121 106.402 159.188 1.00 39.82 1239 GLY A CA 1
ATOM 14360 C C . GLY A 1 1179 ? 78.110 105.679 160.079 1.00 39.82 1239 GLY A C 1
ATOM 14361 O O . GLY A 1 1179 ? 79.320 105.930 160.049 1.00 39.82 1239 GLY A O 1
ATOM 14365 N N . ALA A 1 1180 ? 77.586 104.765 160.896 1.00 40.46 1240 ALA A N 1
ATOM 14366 C CA . ALA A 1 1180 ? 78.436 104.006 161.803 1.00 40.46 1240 ALA A CA 1
ATOM 14367 C C . ALA A 1 1180 ? 79.408 103.109 161.052 1.00 40.46 1240 ALA A C 1
ATOM 14368 O O . ALA A 1 1180 ? 80.409 102.674 161.631 1.00 40.46 1240 ALA A O 1
ATOM 14375 N N . GLN A 1 1181 ? 79.137 102.825 159.780 1.00 39.17 1241 GLN A N 1
ATOM 14376 C CA . GLN A 1 1181 ? 80.021 101.991 158.981 1.00 39.17 1241 GLN A CA 1
ATOM 14377 C C . GLN A 1 1181 ? 81.238 102.741 158.461 1.00 39.17 1241 GLN A C 1
ATOM 14378 O O . GLN A 1 1181 ? 82.107 102.115 157.846 1.00 39.17 1241 GLN A O 1
ATOM 14392 N N . GLN A 1 1182 ? 81.322 104.052 158.672 1.00 37.62 1242 GLN A N 1
ATOM 14393 C CA . GLN A 1 1182 ? 82.473 104.793 158.180 1.00 37.62 1242 GLN A CA 1
ATOM 14394 C C . GLN A 1 1182 ? 83.745 104.243 158.803 1.00 37.62 1242 GLN A C 1
ATOM 14395 O O . GLN A 1 1182 ? 83.837 104.074 160.022 1.00 37.62 1242 GLN A O 1
ATOM 14409 N N . LYS A 1 1183 ? 84.729 103.971 157.959 1.00 35.90 1243 LYS A N 1
ATOM 14410 C CA . LYS A 1 1183 ? 86.046 103.540 158.385 1.00 35.90 1243 LYS A CA 1
ATOM 14411 C C . LYS A 1 1183 ? 87.075 104.393 157.671 1.00 35.90 1243 LYS A C 1
ATOM 14412 O O . LYS A 1 1183 ? 86.965 104.639 156.467 1.00 35.90 1243 LYS A O 1
ATOM 14431 N N . ILE A 1 1184 ? 88.080 104.835 158.414 1.00 33.97 1244 ILE A N 1
ATOM 14432 C CA . ILE A 1 1184 ? 89.072 105.775 157.920 1.00 33.97 1244 ILE A CA 1
ATOM 14433 C C . ILE A 1 1184 ? 90.390 105.041 157.752 1.00 33.97 1244 ILE A C 1
ATOM 14434 O O . ILE A 1 1184 ? 90.821 104.310 158.651 1.00 33.97 1244 ILE A O 1
ATOM 14450 N N . ARG A 1 1185 ? 91.031 105.246 156.607 1.00 33.04 1245 ARG A N 1
ATOM 14451 C CA . ARG A 1 1185 ? 92.308 104.628 156.313 1.00 33.04 1245 ARG A CA 1
ATOM 14452 C C . ARG A 1 1185 ? 93.223 105.640 155.650 1.00 33.04 1245 ARG A C 1
ATOM 14453 O O . ARG A 1 1185 ? 92.768 106.573 154.988 1.00 33.04 1245 ARG A O 1
ATOM 14474 N N . TYR A 1 1186 ? 94.520 105.430 155.823 1.00 31.14 1246 TYR A N 1
ATOM 14475 C CA . TYR A 1 1186 ? 95.537 106.378 155.410 1.00 31.14 1246 TYR A CA 1
ATOM 14476 C C . TYR A 1 1186 ? 96.536 105.763 154.447 1.00 31.14 1246 TYR A C 1
ATOM 14477 O O . TYR A 1 1186 ? 96.965 104.623 154.624 1.00 31.14 1246 TYR A O 1
ATOM 14495 N N . TYR A 1 1187 ? 96.896 106.529 153.428 1.00 29.38 1247 TYR A N 1
ATOM 14496 C CA . TYR A 1 1187 ? 97.910 106.140 152.468 1.00 29.38 1247 TYR A CA 1
ATOM 14497 C C . TYR A 1 1187 ? 99.293 106.506 152.985 1.00 29.38 1247 TYR A C 1
ATOM 14498 O O . TYR A 1 1187 ? 99.465 107.479 153.721 1.00 29.38 1247 TYR A O 1
ATOM 14516 N N . HIS A 1 1188 ? 100.283 105.718 152.585 1.00 31.38 1248 HIS A N 1
ATOM 14517 C CA . HIS A 1 1188 ? 101.695 106.022 152.785 1.00 31.38 1248 HIS A CA 1
ATOM 14518 C C . HIS A 1 1188 ? 102.333 106.113 151.405 1.00 31.38 1248 HIS A C 1
ATOM 14519 O O . HIS A 1 1188 ? 102.755 105.103 150.840 1.00 31.38 1248 HIS A O 1
ATOM 14533 N N . ASN A 1 1189 ? 102.413 107.320 150.870 1.00 27.08 1249 ASN A N 1
ATOM 14534 C CA . ASN A 1 1189 ? 102.835 107.530 149.497 1.00 27.08 1249 ASN A CA 1
ATOM 14535 C C . ASN A 1 1189 ? 104.335 107.753 149.397 1.00 27.08 1249 ASN A C 1
ATOM 14536 O O . ASN A 1 1189 ? 105.002 108.137 150.358 1.00 27.08 1249 ASN A O 1
ATOM 14547 N N . ASP A 1 1190 ? 104.859 107.492 148.205 1.00 27.91 1250 ASP A N 1
ATOM 14548 C CA . ASP A 1 1190 ? 106.243 107.789 147.875 1.00 27.91 1250 ASP A CA 1
ATOM 14549 C C . ASP A 1 1190 ? 106.380 109.253 147.470 1.00 27.91 1250 ASP A C 1
ATOM 14550 O O . ASP A 1 1190 ? 105.431 110.038 147.530 1.00 27.91 1250 ASP A O 1
ATOM 14559 N N . LEU A 1 1191 ? 107.580 109.630 147.033 1.00 26.89 1251 LEU A N 1
ATOM 14560 C CA . LEU A 1 1191 ? 107.825 111.010 146.637 1.00 26.89 1251 LEU A CA 1
ATOM 14561 C C . LEU A 1 1191 ? 106.985 111.419 145.436 1.00 26.89 1251 LEU A C 1
ATOM 14562 O O . LEU A 1 1191 ? 106.617 112.592 145.304 1.00 26.89 1251 LEU A O 1
ATOM 14578 N N . ASN A 1 1192 ? 106.686 110.480 144.549 1.00 24.49 1252 ASN A N 1
ATOM 14579 C CA . ASN A 1 1192 ? 105.897 110.739 143.357 1.00 24.49 1252 ASN A CA 1
ATOM 14580 C C . ASN A 1 1192 ? 104.399 110.616 143.598 1.00 24.49 1252 ASN A C 1
ATOM 14581 O O . ASN A 1 1192 ? 103.619 110.792 142.658 1.00 24.49 1252 ASN A O 1
ATOM 14592 N N . GLY A 1 1193 ? 103.978 110.316 144.825 1.00 25.22 1253 GLY A N 1
ATOM 14593 C CA . GLY A 1 1193 ? 102.582 110.140 145.145 1.00 25.22 1253 GLY A CA 1
ATOM 14594 C C . GLY A 1 1193 ? 102.064 108.735 144.953 1.00 25.22 1253 GLY A C 1
ATOM 14595 O O . GLY A 1 1193 ? 100.931 108.450 145.353 1.00 25.22 1253 GLY A O 1
ATOM 14599 N N . LEU A 1 1194 ? 102.856 107.855 144.372 1.00 26.17 1254 LEU A N 1
ATOM 14600 C CA . LEU A 1 1194 ? 102.463 106.470 144.169 1.00 26.17 1254 LEU A CA 1
ATOM 14601 C C . LEU A 1 1194 ? 102.377 105.749 145.507 1.00 26.17 1254 LEU A C 1
ATOM 14602 O O . LEU A 1 1194 ? 103.388 105.654 146.212 1.00 26.17 1254 LEU A O 1
ATOM 14618 N N . PRO A 1 1195 ? 101.219 105.219 145.890 1.00 26.71 1255 PRO A N 1
ATOM 14619 C CA . PRO A 1 1195 ? 101.097 104.580 147.200 1.00 26.71 1255 PRO A CA 1
ATOM 14620 C C . PRO A 1 1195 ? 101.856 103.270 147.277 1.00 26.71 1255 PRO A C 1
ATOM 14621 O O . PRO A 1 1195 ? 102.138 102.616 146.275 1.00 26.71 1255 PRO A O 1
ATOM 14632 N N . GLN A 1 1196 ? 102.191 102.906 148.486 1.00 28.92 1256 GLN A N 1
ATOM 14633 C CA . GLN A 1 1196 ? 102.927 101.691 148.786 1.00 28.92 1256 GLN A CA 1
ATOM 14634 C C . GLN A 1 1196 ? 102.222 100.804 149.791 1.00 28.92 1256 GLN A C 1
ATOM 14635 O O . GLN A 1 1196 ? 102.272 99.580 149.662 1.00 28.92 1256 GLN A O 1
ATOM 14649 N N . GLN A 1 1197 ? 101.578 101.386 150.793 1.00 32.10 1257 GLN A N 1
ATOM 14650 C CA . GLN A 1 1197 ? 100.781 100.620 151.733 1.00 32.10 1257 GLN A CA 1
ATOM 14651 C C . GLN A 1 1197 ? 99.604 101.470 152.165 1.00 32.10 1257 GLN A C 1
ATOM 14652 O O . GLN A 1 1197 ? 99.660 102.699 152.130 1.00 32.10 1257 GLN A O 1
ATOM 14666 N N . LEU A 1 1198 ? 98.537 100.799 152.573 1.00 31.17 1258 LEU A N 1
ATOM 14667 C CA . LEU A 1 1198 ? 97.317 101.454 153.017 1.00 31.17 1258 LEU A CA 1
ATOM 14668 C C . LEU A 1 1198 ? 97.047 100.971 154.430 1.00 31.17 1258 LEU A C 1
ATOM 14669 O O . LEU A 1 1198 ? 96.698 99.806 154.639 1.00 31.17 1258 LEU A O 1
ATOM 14685 N N . CYS A 1 1199 ? 97.197 101.869 155.389 1.00 33.66 1259 CYS A N 1
ATOM 14686 C CA . CYS A 1 1199 ? 97.206 101.522 156.794 1.00 33.66 1259 CYS A CA 1
ATOM 14687 C C . CYS A 1 1199 ? 95.944 102.021 157.471 1.00 33.66 1259 CYS A C 1
ATOM 14688 O O . CYS A 1 1199 ? 95.516 103.158 157.261 1.00 33.66 1259 CYS A O 1
ATOM 14696 N N . GLU A 1 1200 ? 95.365 101.166 158.285 1.00 34.56 1260 GLU A N 1
ATOM 14697 C CA . GLU A 1 1200 ? 94.350 101.569 159.231 1.00 34.56 1260 GLU A CA 1
ATOM 14698 C C . GLU A 1 1200 ? 95.061 102.256 160.383 1.00 34.56 1260 GLU A C 1
ATOM 14699 O O . GLU A 1 1200 ? 96.289 102.352 160.410 1.00 34.56 1260 GLU A O 1
ATOM 14711 N N . PRO A 1 1201 ? 94.324 102.778 161.355 1.00 35.48 1261 PRO A N 1
ATOM 14712 C CA . PRO A 1 1201 ? 94.981 103.217 162.581 1.00 35.48 1261 PRO A CA 1
ATOM 14713 C C . PRO A 1 1201 ? 95.683 102.036 163.228 1.00 35.48 1261 PRO A C 1
ATOM 14714 O O . PRO A 1 1201 ? 95.242 100.891 163.114 1.00 35.48 1261 PRO A O 1
ATOM 14725 N N . ASP A 1 1202 ? 96.788 102.321 163.905 1.00 36.25 1262 ASP A N 1
ATOM 14726 C CA . ASP A 1 1202 ? 97.669 101.336 164.527 1.00 36.25 1262 ASP A CA 1
ATOM 14727 C C . ASP A 1 1202 ? 98.653 100.730 163.535 1.00 36.25 1262 ASP A C 1
ATOM 14728 O O . ASP A 1 1202 ? 99.377 99.793 163.896 1.00 36.25 1262 ASP A O 1
ATOM 14737 N N . GLY A 1 1203 ? 98.704 101.228 162.302 1.00 35.54 1263 GLY A N 1
ATOM 14738 C CA . GLY A 1 1203 ? 99.708 100.829 161.333 1.00 35.54 1263 GLY A CA 1
ATOM 14739 C C . GLY A 1 1203 ? 99.495 99.495 160.660 1.00 35.54 1263 GLY A C 1
ATOM 14740 O O . GLY A 1 1203 ? 100.400 99.026 159.963 1.00 35.54 1263 GLY A O 1
ATOM 14744 N N . HIS A 1 1204 ? 98.337 98.868 160.831 1.00 36.37 1264 HIS A N 1
ATOM 14745 C CA . HIS A 1 1204 ? 98.081 97.587 160.191 1.00 36.37 1264 HIS A CA 1
ATOM 14746 C C . HIS A 1 1204 ? 98.063 97.734 158.678 1.00 36.37 1264 HIS A C 1
ATOM 14747 O O . HIS A 1 1204 ? 97.185 98.401 158.127 1.00 36.37 1264 HIS A O 1
ATOM 14762 N N . SER A 1 1205 ? 99.018 97.106 157.999 1.00 33.19 1265 SER A N 1
ATOM 14763 C CA . SER A 1 1205 ? 99.102 97.177 156.548 1.00 33.19 1265 SER A CA 1
ATOM 14764 C C . SER A 1 1205 ? 98.021 96.327 155.905 1.00 33.19 1265 SER A C 1
ATOM 14765 O O . SER A 1 1205 ? 98.198 95.124 155.697 1.00 33.19 1265 SER A O 1
ATOM 14773 N N . VAL A 1 1206 ? 96.894 96.960 155.585 1.00 34.09 1266 VAL A N 1
ATOM 14774 C CA . VAL A 1 1206 ? 95.795 96.255 154.945 1.00 34.09 1266 VAL A CA 1
ATOM 14775 C C . VAL A 1 1206 ? 96.163 95.849 153.524 1.00 34.09 1266 VAL A C 1
ATOM 14776 O O . VAL A 1 1206 ? 95.896 94.720 153.100 1.00 34.09 1266 VAL A O 1
ATOM 14789 N N . TRP A 1 1207 ? 96.768 96.756 152.764 1.00 31.37 1267 TRP A N 1
ATOM 14790 C CA . TRP A 1 1207 ? 97.149 96.493 151.384 1.00 31.37 1267 TRP A CA 1
ATOM 14791 C C . TRP A 1 1207 ? 98.583 96.964 151.199 1.00 31.37 1267 TRP A C 1
ATOM 14792 O O . TRP A 1 1207 ? 98.915 98.093 151.566 1.00 31.37 1267 TRP A O 1
ATOM 14813 N N . GLN A 1 1208 ? 99.428 96.103 150.637 1.00 32.39 1268 GLN A N 1
ATOM 14814 C CA . GLN A 1 1208 ? 100.818 96.428 150.360 1.00 32.39 1268 GLN A CA 1
ATOM 14815 C C . GLN A 1 1208 ? 101.133 96.120 148.909 1.00 32.39 1268 GLN A C 1
ATOM 14816 O O . GLN A 1 1208 ? 100.573 95.193 148.322 1.00 32.39 1268 GLN A O 1
ATOM 14830 N N . ALA A 1 1209 ? 102.034 96.908 148.330 1.00 30.72 1269 ALA A N 1
ATOM 14831 C CA . ALA A 1 1209 ? 102.418 96.716 146.946 1.00 30.72 1269 ALA A CA 1
ATOM 14832 C C . ALA A 1 1209 ? 103.901 96.973 146.751 1.00 30.72 1269 ALA A C 1
ATOM 14833 O O . ALA A 1 1209 ? 104.540 97.698 147.515 1.00 30.72 1269 ALA A O 1
ATOM 14840 N N . ARG A 1 1210 ? 104.431 96.355 145.701 1.00 32.18 1270 ARG A N 1
ATOM 14841 C CA . ARG A 1 1210 ? 105.744 96.654 145.166 1.00 32.18 1270 ARG A CA 1
ATOM 14842 C C . ARG A 1 1210 ? 105.616 96.821 143.664 1.00 32.18 1270 ARG A C 1
ATOM 14843 O O . ARG A 1 1210 ? 104.816 96.142 143.019 1.00 32.18 1270 ARG A O 1
ATOM 14864 N N . TYR A 1 1211 ? 106.430 97.707 143.112 1.00 28.19 1271 TYR A N 1
ATOM 14865 C CA . TYR A 1 1211 ? 106.280 98.146 141.740 1.00 28.19 1271 TYR A CA 1
ATOM 14866 C C . TYR A 1 1211 ? 107.602 98.105 141.005 1.00 28.19 1271 TYR A C 1
ATOM 14867 O O . TYR A 1 1211 ? 108.679 98.066 141.601 1.00 28.19 1271 TYR A O 1
ATOM 14885 N N . GLN A 1 1212 ? 107.488 98.105 139.685 1.00 28.01 1272 GLN A N 1
ATOM 14886 C CA . GLN A 1 1212 ? 108.609 98.400 138.822 1.00 28.01 1272 GLN A CA 1
ATOM 14887 C C . GLN A 1 1212 ? 108.737 99.914 138.694 1.00 28.01 1272 GLN A C 1
ATOM 14888 O O . GLN A 1 1212 ? 107.930 100.677 139.229 1.00 28.01 1272 GLN A O 1
ATOM 14902 N N . VAL A 1 1213 ? 109.760 100.368 137.975 1.00 26.62 1273 VAL A N 1
ATOM 14903 C CA . VAL A 1 1213 ? 109.944 101.804 137.807 1.00 26.62 1273 VAL A CA 1
ATOM 14904 C C . VAL A 1 1213 ? 108.838 102.382 136.940 1.00 26.62 1273 VAL A C 1
ATOM 14905 O O . VAL A 1 1213 ? 108.263 103.429 137.259 1.00 26.62 1273 VAL A O 1
ATOM 14918 N N . TRP A 1 1214 ? 108.507 101.702 135.851 1.00 24.76 1274 TRP A N 1
ATOM 14919 C CA . TRP A 1 1214 ? 107.620 102.233 134.834 1.00 24.76 1274 TRP A CA 1
ATOM 14920 C C . TRP A 1 1214 ? 106.206 101.727 135.023 1.00 24.76 1274 TRP A C 1
ATOM 14921 O O . TRP A 1 1214 ? 105.983 100.552 135.321 1.00 24.76 1274 TRP A O 1
ATOM 14942 N N . GLY A 1 1215 ? 105.258 102.632 134.871 1.00 26.29 1275 GLY A N 1
ATOM 14943 C CA . GLY A 1 1215 ? 103.863 102.275 134.832 1.00 26.29 1275 GLY A CA 1
ATOM 14944 C C . GLY A 1 1215 ? 103.362 101.638 136.103 1.00 26.29 1275 GLY A C 1
ATOM 14945 O O . GLY A 1 1215 ? 102.279 101.049 136.116 1.00 26.29 1275 GLY A O 1
ATOM 14949 N N . ASN A 1 1216 ? 104.148 101.735 137.171 1.00 26.93 1276 ASN A N 1
ATOM 14950 C CA . ASN A 1 1216 ? 103.784 101.163 138.460 1.00 26.93 1276 ASN A CA 1
ATOM 14951 C C . ASN A 1 1216 ? 103.180 99.782 138.267 1.00 26.93 1276 ASN A C 1
ATOM 14952 O O . ASN A 1 1216 ? 102.270 99.379 138.998 1.00 26.93 1276 ASN A O 1
ATOM 14963 N N . THR A 1 1217 ? 103.679 99.049 137.283 1.00 27.03 1277 THR A N 1
ATOM 14964 C CA . THR A 1 1217 ? 103.210 97.695 137.069 1.00 27.03 1277 THR A CA 1
ATOM 14965 C C . THR A 1 1217 ? 103.495 96.876 138.315 1.00 27.03 1277 THR A C 1
ATOM 14966 O O . THR A 1 1217 ? 104.592 96.932 138.874 1.00 27.03 1277 THR A O 1
ATOM 14977 N N . VAL A 1 1218 ? 102.499 96.128 138.758 1.00 29.68 1278 VAL A N 1
ATOM 14978 C CA . VAL A 1 1218 ? 102.566 95.463 140.051 1.00 29.68 1278 VAL A CA 1
ATOM 14979 C C . VAL A 1 1218 ? 103.421 94.214 139.954 1.00 29.68 1278 VAL A C 1
ATOM 14980 O O . VAL A 1 1218 ? 103.188 93.342 139.110 1.00 29.68 1278 VAL A O 1
ATOM 14993 N N . GLU A 1 1219 ? 104.423 94.138 140.821 1.00 33.02 1279 GLU A N 1
ATOM 14994 C CA . GLU A 1 1219 ? 105.200 92.931 141.026 1.00 33.02 1279 GLU A CA 1
ATOM 14995 C C . GLU A 1 1219 ? 104.561 92.038 142.079 1.00 33.02 1279 GLU A C 1
ATOM 14996 O O . GLU A 1 1219 ? 104.574 90.812 141.939 1.00 33.02 1279 GLU A O 1
ATOM 15008 N N . GLU A 1 1220 ? 103.992 92.627 143.128 1.00 34.76 1280 GLU A N 1
ATOM 15009 C CA . GLU A 1 1220 ? 103.294 91.863 144.148 1.00 34.76 1280 GLU A CA 1
ATOM 15010 C C . GLU A 1 1220 ? 102.248 92.736 144.828 1.00 34.76 1280 GLU A C 1
ATOM 15011 O O . GLU A 1 1220 ? 102.439 93.941 145.003 1.00 34.76 1280 GLU A O 1
ATOM 15023 N N . ILE A 1 1221 ? 101.136 92.107 145.200 1.00 32.46 1281 ILE A N 1
ATOM 15024 C CA . ILE A 1 1221 ? 100.044 92.750 145.916 1.00 32.46 1281 ILE A CA 1
ATOM 15025 C C . ILE A 1 1221 ? 99.574 91.762 146.971 1.00 32.46 1281 ILE A C 1
ATOM 15026 O O . ILE A 1 1221 ? 99.646 90.546 146.776 1.00 32.46 1281 ILE A O 1
ATOM 15042 N N . ARG A 1 1222 ? 99.102 92.278 148.102 1.00 35.08 1282 ARG A N 1
ATOM 15043 C CA . ARG A 1 1222 ? 98.599 91.397 149.146 1.00 35.08 1282 ARG A CA 1
ATOM 15044 C C . ARG A 1 1222 ? 97.511 92.084 149.958 1.00 35.08 1282 ARG A C 1
ATOM 15045 O O . ARG A 1 1222 ? 97.673 93.235 150.371 1.00 35.08 1282 ARG A O 1
ATOM 15066 N N . GLU A 1 1223 ? 96.407 91.373 150.175 1.00 35.48 1283 GLU A N 1
ATOM 15067 C CA . GLU A 1 1223 ? 95.278 91.843 150.960 1.00 35.48 1283 GLU A CA 1
ATOM 15068 C C . GLU A 1 1223 ? 94.722 90.680 151.766 1.00 35.48 1283 GLU A C 1
ATOM 15069 O O . GLU A 1 1223 ? 94.803 89.528 151.326 1.00 35.48 1283 GLU A O 1
ATOM 15081 N N . PRO A 1 1224 ? 94.152 90.946 152.948 1.00 36.09 1284 PRO A N 1
ATOM 15082 C CA . PRO A 1 1224 ? 93.445 89.886 153.677 1.00 36.09 1284 PRO A CA 1
ATOM 15083 C C . PRO A 1 1224 ? 91.931 89.956 153.501 1.00 36.09 1284 PRO A C 1
ATOM 15084 O O . PRO A 1 1224 ? 91.419 89.640 152.423 1.00 36.09 1284 PRO A O 1
ATOM 15095 N N . TYR A 1 1225 ? 91.203 90.360 154.548 1.00 37.67 1285 TYR A N 1
ATOM 15096 C CA . TYR A 1 1225 ? 89.748 90.447 154.474 1.00 37.67 1285 TYR A CA 1
ATOM 15097 C C . TYR A 1 1225 ? 89.265 91.680 153.725 1.00 37.67 1285 TYR A C 1
ATOM 15098 O O . TYR A 1 1225 ? 88.144 91.675 153.206 1.00 37.67 1285 TYR A O 1
ATOM 15116 N N . TYR A 1 1226 ? 90.079 92.729 153.666 1.00 37.25 1286 TYR A N 1
ATOM 15117 C CA . TYR A 1 1226 ? 89.704 93.940 152.954 1.00 37.25 1286 TYR A CA 1
ATOM 15118 C C . TYR A 1 1226 ? 89.335 93.606 151.519 1.00 37.25 1286 TYR A C 1
ATOM 15119 O O . TYR A 1 1226 ? 90.078 92.914 150.818 1.00 37.25 1286 TYR A O 1
ATOM 15137 N N . ILE A 1 1227 ? 88.184 94.105 151.082 1.00 38.29 1287 ILE A N 1
ATOM 15138 C CA . ILE A 1 1227 ? 87.618 93.744 149.795 1.00 38.29 1287 ILE A CA 1
ATOM 15139 C C . ILE A 1 1227 ? 87.783 94.862 148.776 1.00 38.29 1287 ILE A C 1
ATOM 15140 O O . ILE A 1 1227 ? 88.049 94.597 147.602 1.00 38.29 1287 ILE A O 1
ATOM 15156 N N . GLU A 1 1228 ? 87.609 96.111 149.194 1.00 37.42 1288 GLU A N 1
ATOM 15157 C CA . GLU A 1 1228 ? 87.726 97.214 148.256 1.00 37.42 1288 GLU A CA 1
ATOM 15158 C C . GLU A 1 1228 ? 89.110 97.221 147.624 1.00 37.42 1288 GLU A C 1
ATOM 15159 O O . GLU A 1 1228 ? 90.123 97.024 148.300 1.00 37.42 1288 GLU A O 1
ATOM 15171 N N . GLU A 1 1229 ? 89.146 97.448 146.320 1.00 34.42 1289 GLU A N 1
ATOM 15172 C CA . GLU A 1 1229 ? 90.390 97.453 145.572 1.00 34.42 1289 GLU A CA 1
ATOM 15173 C C . GLU A 1 1229 ? 91.002 98.847 145.559 1.00 34.42 1289 GLU A C 1
ATOM 15174 O O . GLU A 1 1229 ? 90.296 99.857 145.606 1.00 34.42 1289 GLU A O 1
ATOM 15186 N N . GLN A 1 1230 ? 92.328 98.892 145.497 1.00 29.31 1290 GLN A N 1
ATOM 15187 C CA . GLN A 1 1230 ? 93.076 100.134 145.380 1.00 29.31 1290 GLN A CA 1
ATOM 15188 C C . GLN A 1 1230 ? 93.561 100.284 143.946 1.00 29.31 1290 GLN A C 1
ATOM 15189 O O . GLN A 1 1230 ? 94.275 99.414 143.438 1.00 29.31 1290 GLN A O 1
ATOM 15203 N N . ASN A 1 1231 ? 93.192 101.399 143.306 1.00 29.13 1291 ASN A N 1
ATOM 15204 C CA . ASN A 1 1231 ? 93.448 101.591 141.885 1.00 29.13 1291 ASN A CA 1
ATOM 15205 C C . ASN A 1 1231 ? 94.130 102.911 141.551 1.00 29.13 1291 ASN A C 1
ATOM 15206 O O . ASN A 1 1231 ? 94.286 103.219 140.367 1.00 29.13 1291 ASN A O 1
ATOM 15217 N N . LEU A 1 1232 ? 94.540 103.699 142.543 1.00 27.65 1292 LEU A N 1
ATOM 15218 C CA . LEU A 1 1232 ? 94.977 105.061 142.260 1.00 27.65 1292 LEU A CA 1
ATOM 15219 C C . LEU A 1 1232 ? 96.247 105.092 141.424 1.00 27.65 1292 LEU A C 1
ATOM 15220 O O . LEU A 1 1232 ? 96.300 105.755 140.383 1.00 27.65 1292 LEU A O 1
ATOM 15236 N N . ARG A 1 1233 ? 97.278 104.388 141.856 1.00 27.35 1293 ARG A N 1
ATOM 15237 C CA . ARG A 1 1233 ? 98.568 104.399 141.152 1.00 27.35 1293 ARG A CA 1
ATOM 15238 C C . ARG A 1 1233 ? 99.079 105.845 141.095 1.00 27.35 1293 ARG A C 1
ATOM 15239 O O . ARG A 1 1233 ? 98.881 106.612 142.048 1.00 27.35 1293 ARG A O 1
ATOM 15260 N N . PHE A 1 1234 ? 99.711 106.248 139.997 1.00 24.81 1294 PHE A N 1
ATOM 15261 C CA . PHE A 1 1234 ? 100.319 107.563 139.877 1.00 24.81 1294 PHE A CA 1
ATOM 15262 C C . PHE A 1 1234 ? 99.294 108.665 140.098 1.00 24.81 1294 PHE A C 1
ATOM 15263 O O . PHE A 1 1234 ? 98.100 108.423 140.264 1.00 24.81 1294 PHE A O 1
ATOM 15280 N N . GLN A 1 1235 ? 99.790 109.898 140.133 1.00 23.60 1295 GLN A N 1
ATOM 15281 C CA . GLN A 1 1235 ? 98.911 111.047 140.254 1.00 23.60 1295 GLN A CA 1
ATOM 15282 C C . GLN A 1 1235 ? 97.988 111.138 139.051 1.00 23.60 1295 GLN A C 1
ATOM 15283 O O . GLN A 1 1235 ? 98.441 111.159 137.905 1.00 23.60 1295 GLN A O 1
ATOM 15297 N N . GLY A 1 1236 ? 96.693 111.215 139.318 1.00 24.70 1296 GLY A N 1
ATOM 15298 C CA . GLY A 1 1236 ? 95.703 111.369 138.284 1.00 24.70 1296 GLY A CA 1
ATOM 15299 C C . GLY A 1 1236 ? 95.211 110.091 137.656 1.00 24.70 1296 GLY A C 1
ATOM 15300 O O . GLY A 1 1236 ? 94.309 110.148 136.813 1.00 24.70 1296 GLY A O 1
ATOM 15304 N N . GLN A 1 1237 ? 95.748 108.944 138.047 1.00 25.09 1297 GLN A N 1
ATOM 15305 C CA . GLN A 1 1237 ? 95.454 107.687 137.386 1.00 25.09 1297 GLN A CA 1
ATOM 15306 C C . GLN A 1 1237 ? 94.521 106.826 138.221 1.00 25.09 1297 GLN A C 1
ATOM 15307 O O . GLN A 1 1237 ? 94.368 107.016 139.428 1.00 25.09 1297 GLN A O 1
ATOM 15321 N N . TYR A 1 1238 ? 93.887 105.877 137.541 1.00 28.52 1298 TYR A N 1
ATOM 15322 C CA . TYR A 1 1238 ? 92.939 104.962 138.161 1.00 28.52 1298 TYR A CA 1
ATOM 15323 C C . TYR A 1 1238 ? 92.998 103.654 137.392 1.00 28.52 1298 TYR A C 1
ATOM 15324 O O . TYR A 1 1238 ? 92.655 103.611 136.208 1.00 28.52 1298 TYR A O 1
ATOM 15342 N N . LEU A 1 1239 ? 93.449 102.600 138.060 1.00 30.33 1299 LEU A N 1
ATOM 15343 C CA . LEU A 1 1239 ? 93.610 101.315 137.402 1.00 30.33 1299 LEU A CA 1
ATOM 15344 C C . LEU A 1 1239 ? 92.269 100.763 136.942 1.00 30.33 1299 LEU A C 1
ATOM 15345 O O . LEU A 1 1239 ? 91.267 100.832 137.657 1.00 30.33 1299 LEU A O 1
ATOM 15361 N N . ASP A 1 1240 ? 92.260 100.208 135.737 1.00 35.18 1300 ASP A N 1
ATOM 15362 C CA . ASP A 1 1240 ? 91.091 99.555 135.157 1.00 35.18 1300 ASP A CA 1
ATOM 15363 C C . ASP A 1 1240 ? 91.456 98.086 134.967 1.00 35.18 1300 ASP A C 1
ATOM 15364 O O . ASP A 1 1240 ? 91.971 97.691 133.919 1.00 35.18 1300 ASP A O 1
ATOM 15373 N N . ARG A 1 1241 ? 91.175 97.278 135.991 1.00 33.67 1301 ARG A N 1
ATOM 15374 C CA . ARG A 1 1241 ? 91.594 95.881 135.979 1.00 33.67 1301 ARG A CA 1
ATOM 15375 C C . ARG A 1 1241 ? 91.007 95.117 134.802 1.00 33.67 1301 ARG A C 1
ATOM 15376 O O . ARG A 1 1241 ? 91.613 94.155 134.316 1.00 33.67 1301 ARG A O 1
ATOM 15397 N N . GLU A 1 1242 ? 89.834 95.530 134.333 1.00 39.78 1302 GLU A N 1
ATOM 15398 C CA . GLU A 1 1242 ? 89.175 94.852 133.228 1.00 39.78 1302 GLU A CA 1
ATOM 15399 C C . GLU A 1 1242 ? 89.933 95.000 131.919 1.00 39.78 1302 GLU A C 1
ATOM 15400 O O . GLU A 1 1242 ? 89.657 94.261 130.969 1.00 39.78 1302 GLU A O 1
ATOM 15412 N N . THR A 1 1243 ? 90.872 95.939 131.846 1.00 36.71 1303 THR A N 1
ATOM 15413 C CA . THR A 1 1243 ? 91.709 96.119 130.669 1.00 36.71 1303 THR A CA 1
ATOM 15414 C C . THR A 1 1243 ? 93.182 96.290 130.983 1.00 36.71 1303 THR A C 1
ATOM 15415 O O . THR A 1 1243 ? 94.005 96.082 130.084 1.00 36.71 1303 THR A O 1
ATOM 15426 N N . GLY A 1 1244 ? 93.549 96.661 132.206 1.00 33.69 1304 GLY A N 1
ATOM 15427 C CA . GLY A 1 1244 ? 94.947 96.783 132.540 1.00 33.69 1304 GLY A CA 1
ATOM 15428 C C . GLY A 1 1244 ? 95.595 98.064 132.085 1.00 33.69 1304 GLY A C 1
ATOM 15429 O O . GLY A 1 1244 ? 96.823 98.170 132.150 1.00 33.69 1304 GLY A O 1
ATOM 15433 N N . LEU A 1 1245 ? 94.815 99.045 131.636 1.00 30.27 1305 LEU A N 1
ATOM 15434 C CA . LEU A 1 1245 ? 95.345 100.319 131.186 1.00 30.27 1305 LEU A CA 1
ATOM 15435 C C . LEU A 1 1245 ? 94.770 101.433 132.041 1.00 30.27 1305 LEU A C 1
ATOM 15436 O O . LEU A 1 1245 ? 93.555 101.504 132.238 1.00 30.27 1305 LEU A O 1
ATOM 15443 N N . HIS A 1 1246 ? 95.646 102.298 132.541 1.00 26.50 1306 HIS A N 1
ATOM 15444 C CA . HIS A 1 1246 ? 95.233 103.387 133.403 1.00 26.50 1306 HIS A CA 1
ATOM 15445 C C . HIS A 1 1246 ? 94.462 104.426 132.595 1.00 26.50 1306 HIS A C 1
ATOM 15446 O O . HIS A 1 1246 ? 94.499 104.442 131.362 1.00 26.50 1306 HIS A O 1
ATOM 15460 N N . PHE A 1 1247 ? 93.760 105.315 133.299 1.00 27.55 1307 PHE A N 1
ATOM 15461 C CA . PHE A 1 1247 ? 92.902 106.281 132.629 1.00 27.55 1307 PHE A CA 1
ATOM 15462 C C . PHE A 1 1247 ? 93.437 107.702 132.624 1.00 27.55 1307 PHE A C 1
ATOM 15463 O O . PHE A 1 1247 ? 93.203 108.427 131.657 1.00 27.55 1307 PHE A O 1
ATOM 15480 N N . ASN A 1 1248 ? 94.151 108.120 133.662 1.00 25.58 1308 ASN A N 1
ATOM 15481 C CA . ASN A 1 1248 ? 94.560 109.520 133.807 1.00 25.58 1308 ASN A CA 1
ATOM 15482 C C . ASN A 1 1248 ? 93.278 110.348 133.809 1.00 25.58 1308 ASN A C 1
ATOM 15483 O O . ASN A 1 1248 ? 92.391 110.086 134.637 1.00 25.58 1308 ASN A O 1
ATOM 15494 N N . THR A 1 1249 ? 93.147 111.344 132.953 1.00 25.70 1309 THR A N 1
ATOM 15495 C CA . THR A 1 1249 ? 91.956 112.173 132.850 1.00 25.70 1309 THR A CA 1
ATOM 15496 C C . THR A 1 1249 ? 91.467 112.329 131.421 1.00 25.70 1309 THR A C 1
ATOM 15497 O O . THR A 1 1249 ? 90.258 112.379 131.197 1.00 25.70 1309 THR A O 1
ATOM 15508 N N . PHE A 1 1250 ? 92.373 112.400 130.449 1.00 25.46 1310 PHE A N 1
ATOM 15509 C CA . PHE A 1 1250 ? 91.995 112.542 129.053 1.00 25.46 1310 PHE A CA 1
ATOM 15510 C C . PHE A 1 1250 ? 92.599 111.492 128.134 1.00 25.46 1310 PHE A C 1
ATOM 15511 O O . PHE A 1 1250 ? 92.196 111.423 126.968 1.00 25.46 1310 PHE A O 1
ATOM 15528 N N . ARG A 1 1251 ? 93.554 110.694 128.600 1.00 24.50 1311 ARG A N 1
ATOM 15529 C CA . ARG A 1 1251 ? 94.165 109.670 127.772 1.00 24.50 1311 ARG A CA 1
ATOM 15530 C C . ARG A 1 1251 ? 94.506 108.468 128.630 1.00 24.50 1311 ARG A C 1
ATOM 15531 O O . ARG A 1 1251 ? 94.763 108.594 129.828 1.00 24.50 1311 ARG A O 1
ATOM 15552 N N . PHE A 1 1252 ? 94.502 107.300 128.002 1.00 26.92 1312 PHE A N 1
ATOM 15553 C CA . PHE A 1 1252 ? 94.841 106.058 128.671 1.00 26.92 1312 PHE A CA 1
ATOM 15554 C C . PHE A 1 1252 ? 96.331 105.773 128.564 1.00 26.92 1312 PHE A C 1
ATOM 15555 O O . PHE A 1 1252 ? 96.990 106.148 127.592 1.00 26.92 1312 PHE A O 1
ATOM 15572 N N . TYR A 1 1253 ? 96.852 105.091 129.578 1.00 24.86 1313 TYR A N 1
ATOM 15573 C CA . TYR A 1 1253 ? 98.279 104.886 129.770 1.00 24.86 1313 TYR A CA 1
ATOM 15574 C C . TYR A 1 1253 ? 98.594 103.403 129.863 1.00 24.86 1313 TYR A C 1
ATOM 15575 O O . TYR A 1 1253 ? 97.955 102.678 130.631 1.00 24.86 1313 TYR A O 1
ATOM 15593 N N . ASP A 1 1254 ? 99.585 102.959 129.087 1.00 25.58 1314 ASP A N 1
ATOM 15594 C CA . ASP A 1 1254 ? 99.980 101.562 129.062 1.00 25.58 1314 ASP A CA 1
ATOM 15595 C C . ASP A 1 1254 ? 101.227 101.376 129.907 1.00 25.58 1314 ASP A C 1
ATOM 15596 O O . ASP A 1 1254 ? 102.309 101.814 129.496 1.00 25.58 1314 ASP A O 1
ATOM 15605 N N . PRO A 1 1255 ? 101.139 100.728 131.070 1.00 25.84 1315 PRO A N 1
ATOM 15606 C CA . PRO A 1 1255 ? 102.300 100.657 131.960 1.00 25.84 1315 PRO A CA 1
ATOM 15607 C C . PRO A 1 1255 ? 103.393 99.732 131.481 1.00 25.84 1315 PRO A C 1
ATOM 15608 O O . PRO A 1 1255 ? 104.519 99.820 131.981 1.00 25.84 1315 PRO A O 1
ATOM 15619 N N . ASP A 1 1256 ? 103.100 98.836 130.545 1.00 28.68 1316 ASP A N 1
ATOM 15620 C CA . ASP A 1 1256 ? 104.128 97.932 130.051 1.00 28.68 1316 ASP A CA 1
ATOM 15621 C C . ASP A 1 1256 ? 105.258 98.697 129.380 1.00 28.68 1316 ASP A C 1
ATOM 15622 O O . ASP A 1 1256 ? 106.436 98.399 129.599 1.00 28.68 1316 ASP A O 1
ATOM 15631 N N . ILE A 1 1257 ? 104.916 99.701 128.575 1.00 26.93 1317 ILE A N 1
ATOM 15632 C CA . ILE A 1 1257 ? 105.874 100.434 127.762 1.00 26.93 1317 ILE A CA 1
ATOM 15633 C C . ILE A 1 1257 ? 106.047 101.874 128.207 1.00 26.93 1317 ILE A C 1
ATOM 15634 O O . ILE A 1 1257 ? 106.899 102.580 127.650 1.00 26.93 1317 ILE A O 1
ATOM 15650 N N . GLY A 1 1258 ? 105.277 102.337 129.182 1.00 24.83 1318 GLY A N 1
ATOM 15651 C CA . GLY A 1 1258 ? 105.409 103.709 129.632 1.00 24.83 1318 GLY A CA 1
ATOM 15652 C C . GLY A 1 1258 ? 105.034 104.735 128.588 1.00 24.83 1318 GLY A C 1
ATOM 15653 O O . GLY A 1 1258 ? 105.729 105.746 128.439 1.00 24.83 1318 GLY A O 1
ATOM 15657 N N . ARG A 1 1259 ? 103.951 104.499 127.856 1.00 25.15 1319 ARG A N 1
ATOM 15658 C CA . ARG A 1 1259 ? 103.518 105.398 126.804 1.00 25.15 1319 ARG A CA 1
ATOM 15659 C C . ARG A 1 1259 ? 102.002 105.438 126.763 1.00 25.15 1319 ARG A C 1
ATOM 15660 O O . ARG A 1 1259 ? 101.322 104.529 127.240 1.00 25.15 1319 ARG A O 1
ATOM 15681 N N . PHE A 1 1260 ? 101.481 106.511 126.183 1.00 23.49 1320 PHE A N 1
ATOM 15682 C CA . PHE A 1 1260 ? 100.055 106.650 125.975 1.00 23.49 1320 PHE A CA 1
ATOM 15683 C C . PHE A 1 1260 ? 99.636 105.932 124.700 1.00 23.49 1320 PHE A C 1
ATOM 15684 O O . PHE A 1 1260 ? 100.442 105.670 123.806 1.00 23.49 1320 PHE A O 1
ATOM 15701 N N . THR A 1 1261 ? 98.348 105.625 124.620 1.00 27.22 1321 THR A N 1
ATOM 15702 C CA . THR A 1 1261 ? 97.798 104.863 123.511 1.00 27.22 1321 THR A CA 1
ATOM 15703 C C . THR A 1 1261 ? 97.295 105.735 122.374 1.00 27.22 1321 THR A C 1
ATOM 15704 O O . THR A 1 1261 ? 96.803 105.200 121.379 1.00 27.22 1321 THR A O 1
ATOM 15715 N N . THR A 1 1262 ? 97.392 107.054 122.493 1.00 25.36 1322 THR A N 1
ATOM 15716 C CA . THR A 1 1262 ? 96.945 107.958 121.446 1.00 25.36 1322 THR A CA 1
ATOM 15717 C C . THR A 1 1262 ? 97.724 109.258 121.547 1.00 25.36 1322 THR A C 1
ATOM 15718 O O . THR A 1 1262 ? 98.198 109.612 122.632 1.00 25.36 1322 THR A O 1
ATOM 15729 N N . PRO A 1 1263 ? 97.888 109.977 120.441 1.00 24.66 1323 PRO A N 1
ATOM 15730 C CA . PRO A 1 1263 ? 98.664 111.217 120.469 1.00 24.66 1323 PRO A CA 1
ATOM 15731 C C . PRO A 1 1263 ? 97.991 112.315 121.275 1.00 24.66 1323 PRO A C 1
ATOM 15732 O O . PRO A 1 1263 ? 96.776 112.338 121.475 1.00 24.66 1323 PRO A O 1
ATOM 15743 N N . ASP A 1 1264 ? 98.821 113.240 121.735 1.00 26.31 1324 ASP A N 1
ATOM 15744 C CA . ASP A 1 1264 ? 98.344 114.331 122.564 1.00 26.31 1324 ASP A CA 1
ATOM 15745 C C . ASP A 1 1264 ? 97.336 115.168 121.785 1.00 26.31 1324 ASP A C 1
ATOM 15746 O O . ASP A 1 1264 ? 97.624 115.579 120.653 1.00 26.31 1324 ASP A O 1
ATOM 15755 N N . PRO A 1 1265 ? 96.149 115.427 122.335 1.00 26.78 1325 PRO A N 1
ATOM 15756 C CA . PRO A 1 1265 ? 95.175 116.247 121.601 1.00 26.78 1325 PRO A CA 1
ATOM 15757 C C . PRO A 1 1265 ? 95.660 117.648 121.271 1.00 26.78 1325 PRO A C 1
ATOM 15758 O O . PRO A 1 1265 ? 95.295 118.184 120.218 1.00 26.78 1325 PRO A O 1
ATOM 15769 N N . ILE A 1 1266 ? 96.467 118.262 122.138 1.00 27.25 1326 ILE A N 1
ATOM 15770 C CA . ILE A 1 1266 ? 96.904 119.635 121.913 1.00 27.25 1326 ILE A CA 1
ATOM 15771 C C . ILE A 1 1266 ? 98.066 119.739 120.932 1.00 27.25 1326 ILE A C 1
ATOM 15772 O O . ILE A 1 1266 ? 98.278 120.808 120.349 1.00 27.25 1326 ILE A O 1
ATOM 15788 N N . GLY A 1 1267 ? 98.815 118.662 120.724 1.00 26.50 1327 GLY A N 1
ATOM 15789 C CA . GLY A 1 1267 ? 99.913 118.672 119.782 1.00 26.50 1327 GLY A CA 1
ATOM 15790 C C . GLY A 1 1267 ? 101.246 119.108 120.350 1.00 26.50 1327 GLY A C 1
ATOM 15791 O O . GLY A 1 1267 ? 101.621 118.717 121.458 1.00 26.50 1327 GLY A O 1
ATOM 15795 N N . LEU A 1 1268 ? 101.974 119.918 119.583 1.00 24.72 1328 LEU A N 1
ATOM 15796 C CA . LEU A 1 1268 ? 103.348 120.270 119.923 1.00 24.72 1328 LEU A CA 1
ATOM 15797 C C . LEU A 1 1268 ? 103.472 120.978 121.263 1.00 24.72 1328 LEU A C 1
ATOM 15798 O O . LEU A 1 1268 ? 104.572 121.026 121.821 1.00 24.72 1328 LEU A O 1
ATOM 15814 N N . ALA A 1 1269 ? 102.383 121.533 121.789 1.00 27.20 1329 ALA A N 1
ATOM 15815 C CA . ALA A 1 1269 ? 102.441 122.192 123.089 1.00 27.20 1329 ALA A CA 1
ATOM 15816 C C . ALA A 1 1269 ? 102.922 121.257 124.191 1.00 27.20 1329 ALA A C 1
ATOM 15817 O O . ALA A 1 1269 ? 103.516 121.715 125.172 1.00 27.20 1329 ALA A O 1
ATOM 15824 N N . GLY A 1 1270 ? 102.672 119.961 124.061 1.00 26.82 1330 GLY A N 1
ATOM 15825 C CA . GLY A 1 1270 ? 103.097 118.997 125.052 1.00 26.82 1330 GLY A CA 1
ATOM 15826 C C . GLY A 1 1270 ? 104.475 118.418 124.859 1.00 26.82 1330 GLY A C 1
ATOM 15827 O O . GLY A 1 1270 ? 104.917 117.622 125.692 1.00 26.82 1330 GLY A O 1
ATOM 15831 N N . GLY A 1 1271 ? 105.175 118.792 123.799 1.00 26.11 1331 GLY A N 1
ATOM 15832 C CA . GLY A 1 1271 ? 106.477 118.244 123.485 1.00 26.11 1331 GLY A CA 1
ATOM 15833 C C . GLY A 1 1271 ? 106.525 117.642 122.091 1.00 26.11 1331 GLY A C 1
ATOM 15834 O O . GLY A 1 1271 ? 105.520 117.512 121.395 1.00 26.11 1331 GLY A O 1
ATOM 15838 N N . LEU A 1 1272 ? 107.748 117.289 121.695 1.00 24.29 1332 LEU A N 1
ATOM 15839 C CA . LEU A 1 1272 ? 107.970 116.722 120.369 1.00 24.29 1332 LEU A CA 1
ATOM 15840 C C . LEU A 1 1272 ? 107.375 115.327 120.239 1.00 24.29 1332 LEU A C 1
ATOM 15841 O O . LEU A 1 1272 ? 106.824 114.980 119.188 1.00 24.29 1332 LEU A O 1
ATOM 15857 N N . ASN A 1 1273 ? 107.494 114.505 121.277 1.00 25.12 1333 ASN A N 1
ATOM 15858 C CA . ASN A 1 1273 ? 106.933 113.162 121.258 1.00 25.12 1333 ASN A CA 1
ATOM 15859 C C . ASN A 1 1273 ? 105.487 113.229 121.724 1.00 25.12 1333 ASN A C 1
ATOM 15860 O O . ASN A 1 1273 ? 105.207 113.686 122.836 1.00 25.12 1333 ASN A O 1
ATOM 15871 N N . LEU A 1 1274 ? 104.576 112.770 120.876 1.00 24.01 1334 LEU A N 1
ATOM 15872 C CA . LEU A 1 1274 ? 103.152 112.849 121.142 1.00 24.01 1334 LEU A CA 1
ATOM 15873 C C . LEU A 1 1274 ? 102.627 111.683 121.960 1.00 24.01 1334 LEU A C 1
ATOM 15874 O O . LEU A 1 1274 ? 101.483 111.733 122.417 1.00 24.01 1334 LEU A O 1
ATOM 15890 N N . TYR A 1 1275 ? 103.430 110.648 122.165 1.00 23.73 1335 TYR A N 1
ATOM 15891 C CA . TYR A 1 1275 ? 103.026 109.474 122.916 1.00 23.73 1335 TYR A CA 1
ATOM 15892 C C . TYR A 1 1275 ? 103.736 109.350 124.252 1.00 23.73 1335 TYR A C 1
ATOM 15893 O O . TYR A 1 1275 ? 103.534 108.356 124.953 1.00 23.73 1335 TYR A O 1
ATOM 15911 N N . GLN A 1 1276 ? 104.571 110.313 124.611 1.00 23.86 1336 GLN A N 1
ATOM 15912 C CA . GLN A 1 1276 ? 105.442 110.209 125.769 1.00 23.86 1336 GLN A CA 1
ATOM 15913 C C . GLN A 1 1276 ? 104.759 110.684 127.042 1.00 23.86 1336 GLN A C 1
ATOM 15914 O O . GLN A 1 1276 ? 104.024 111.673 127.038 1.00 23.86 1336 GLN A O 1
ATOM 15928 N N . TYR A 1 1277 ? 105.016 109.967 128.133 1.00 23.49 1337 TYR A N 1
ATOM 15929 C CA . TYR A 1 1277 ? 104.520 110.337 129.451 1.00 23.49 1337 TYR A CA 1
ATOM 15930 C C . TYR A 1 1277 ? 105.453 111.314 130.154 1.00 23.49 1337 TYR A C 1
ATOM 15931 O O . TYR A 1 1277 ? 105.023 112.386 130.585 1.00 23.49 1337 TYR A O 1
ATOM 15949 N N . ALA A 1 1278 ? 106.723 110.957 130.277 1.00 22.52 1338 ALA A N 1
ATOM 15950 C CA . ALA A 1 1278 ? 107.711 111.801 130.929 1.00 22.52 1338 ALA A CA 1
ATOM 15951 C C . ALA A 1 1278 ? 109.078 111.155 130.767 1.00 22.52 1338 ALA A C 1
ATOM 15952 O O . ALA A 1 1278 ? 109.166 109.959 130.490 1.00 22.52 1338 ALA A O 1
ATOM 15959 N N . PRO A 1 1279 ? 110.151 111.930 130.924 1.00 21.96 1339 PRO A N 1
ATOM 15960 C CA . PRO A 1 1279 ? 111.490 111.330 130.873 1.00 21.96 1339 PRO A CA 1
ATOM 15961 C C . PRO A 1 1279 ? 111.703 110.241 131.902 1.00 21.96 1339 PRO A C 1
ATOM 15962 O O . PRO A 1 1279 ? 112.357 109.233 131.613 1.00 21.96 1339 PRO A O 1
ATOM 15973 N N . ASN A 1 1280 ? 111.168 110.418 133.105 1.00 22.63 1340 ASN A N 1
ATOM 15974 C CA . ASN A 1 1280 ? 111.305 109.448 134.142 1.00 22.63 1340 ASN A CA 1
ATOM 15975 C C . ASN A 1 1280 ? 110.128 109.585 135.093 1.00 22.63 1340 ASN A C 1
ATOM 15976 O O . ASN A 1 1280 ? 109.787 110.713 135.473 1.00 22.63 1340 ASN A O 1
ATOM 15987 N N . PRO A 1 1281 ? 109.494 108.482 135.487 1.00 23.19 1341 PRO A N 1
ATOM 15988 C CA . PRO A 1 1281 ? 108.321 108.554 136.356 1.00 23.19 1341 PRO A CA 1
ATOM 15989 C C . PRO A 1 1281 ? 108.623 108.695 137.838 1.00 23.19 1341 PRO A C 1
ATOM 15990 O O . PRO A 1 1281 ? 107.709 108.532 138.650 1.00 23.19 1341 PRO A O 1
ATOM 16001 N N . ILE A 1 1282 ? 109.861 108.995 138.218 1.00 23.66 1342 ILE A N 1
ATOM 16002 C CA . ILE A 1 1282 ? 110.207 109.136 139.625 1.00 23.66 1342 ILE A CA 1
ATOM 16003 C C . ILE A 1 1282 ? 110.270 110.593 140.062 1.00 23.66 1342 ILE A C 1
ATOM 16004 O O . ILE A 1 1282 ? 110.113 110.873 141.259 1.00 23.66 1342 ILE A O 1
ATOM 16020 N N . GLY A 1 1283 ? 110.494 111.522 139.139 1.00 21.65 1343 GLY A N 1
ATOM 16021 C CA . GLY A 1 1283 ? 110.583 112.925 139.472 1.00 21.65 1343 GLY A CA 1
ATOM 16022 C C . GLY A 1 1283 ? 109.747 113.815 138.583 1.00 21.65 1343 GLY A C 1
ATOM 16023 O O . GLY A 1 1283 ? 109.910 115.036 138.592 1.00 21.65 1343 GLY A O 1
ATOM 16027 N N . TRP A 1 1284 ? 108.858 113.216 137.805 1.00 21.59 1344 TRP A N 1
ATOM 16028 C CA . TRP A 1 1284 ? 107.978 113.937 136.905 1.00 21.59 1344 TRP A CA 1
ATOM 16029 C C . TRP A 1 1284 ? 106.563 113.405 137.041 1.00 21.59 1344 TRP A C 1
ATOM 16030 O O . TRP A 1 1284 ? 106.341 112.289 137.513 1.00 21.59 1344 TRP A O 1
ATOM 16051 N N . ILE A 1 1285 ? 105.598 114.231 136.637 1.00 22.31 1345 ILE A N 1
ATOM 16052 C CA . ILE A 1 1285 ? 104.188 113.884 136.723 1.00 22.31 1345 ILE A CA 1
ATOM 16053 C C . ILE A 1 1285 ? 103.445 114.506 135.551 1.00 22.31 1345 ILE A C 1
ATOM 16054 O O . ILE A 1 1285 ? 103.871 115.509 134.980 1.00 22.31 1345 ILE A O 1
ATOM 16070 N N . ASP A 1 1286 ? 102.313 113.896 135.197 1.00 23.95 1346 ASP A N 1
ATOM 16071 C CA . ASP A 1 1286 ? 101.457 114.382 134.112 1.00 23.95 1346 ASP A CA 1
ATOM 16072 C C . ASP A 1 1286 ? 100.024 113.968 134.405 1.00 23.95 1346 ASP A C 1
ATOM 16073 O O . ASP A 1 1286 ? 99.421 113.177 133.672 1.00 23.95 1346 ASP A O 1
ATOM 16082 N N . PRO A 1 1287 ? 99.441 114.500 135.478 1.00 23.36 1347 PRO A N 1
ATOM 16083 C CA . PRO A 1 1287 ? 98.124 114.017 135.917 1.00 23.36 1347 PRO A CA 1
ATOM 16084 C C . PRO A 1 1287 ? 97.015 114.177 134.897 1.00 23.36 1347 PRO A C 1
ATOM 16085 O O . PRO A 1 1287 ? 96.109 113.337 134.845 1.00 23.36 1347 PRO A O 1
ATOM 16096 N N . LEU A 1 1288 ? 97.033 115.248 134.108 1.00 24.29 1348 LEU A N 1
ATOM 16097 C CA . LEU A 1 1288 ? 95.979 115.470 133.127 1.00 24.29 1348 LEU A CA 1
ATOM 16098 C C . LEU A 1 1288 ? 96.149 114.610 131.882 1.00 24.29 1348 LEU A C 1
ATOM 16099 O O . LEU A 1 1288 ? 95.159 114.146 131.310 1.00 24.29 1348 LEU A O 1
ATOM 16115 N N . GLY A 1 1289 ? 97.381 114.386 131.447 1.00 24.46 1349 GLY A N 1
ATOM 16116 C CA . GLY A 1 1289 ? 97.602 113.653 130.217 1.00 24.46 1349 GLY A CA 1
ATOM 16117 C C . GLY A 1 1289 ? 97.079 114.396 129.015 1.00 24.46 1349 GLY A C 1
ATOM 16118 O O . GLY A 1 1289 ? 96.479 113.786 128.125 1.00 24.46 1349 GLY A O 1
ATOM 16122 N N . TRP A 1 1290 ? 97.315 115.700 128.962 1.00 27.44 1350 TRP A N 1
ATOM 16123 C CA . TRP A 1 1290 ? 96.732 116.571 127.954 1.00 27.44 1350 TRP A CA 1
ATOM 16124 C C . TRP A 1 1290 ? 97.747 117.592 127.463 1.00 27.44 1350 TRP A C 1
ATOM 16125 O O . TRP A 1 1290 ? 98.954 117.372 127.559 1.00 27.44 1350 TRP A O 1
ATOM 16146 N N . ASN A 1 1348 ? 90.199 123.812 135.707 1.00 30.94 1408 ASN A N 1
ATOM 16147 C CA . ASN A 1 1348 ? 89.676 124.534 134.556 1.00 30.94 1408 ASN A CA 1
ATOM 16148 C C . ASN A 1 1348 ? 88.788 123.641 133.696 1.00 30.94 1408 ASN A C 1
ATOM 16149 O O . ASN A 1 1348 ? 88.563 122.479 134.029 1.00 30.94 1408 ASN A O 1
ATOM 16160 N N . TYR A 1 1349 ? 88.275 124.193 132.598 1.00 31.54 1409 TYR A N 1
ATOM 16161 C CA . TYR A 1 1349 ? 87.347 123.493 131.721 1.00 31.54 1409 TYR A CA 1
ATOM 16162 C C . TYR A 1 1349 ? 87.801 123.616 130.278 1.00 31.54 1409 TYR A C 1
ATOM 16163 O O . TYR A 1 1349 ? 88.236 124.686 129.846 1.00 31.54 1409 TYR A O 1
ATOM 16181 N N . HIS A 1 1350 ? 87.688 122.519 129.535 1.00 31.24 1410 HIS A N 1
ATOM 16182 C CA . HIS A 1 1350 ? 88.148 122.448 128.154 1.00 31.24 1410 HIS A CA 1
ATOM 16183 C C . HIS A 1 1350 ? 86.936 122.378 127.242 1.00 31.24 1410 HIS A C 1
ATOM 16184 O O . HIS A 1 1350 ? 86.214 121.376 127.232 1.00 31.24 1410 HIS A O 1
ATOM 16198 N N . VAL A 1 1351 ? 86.718 123.445 126.478 1.00 31.46 1411 VAL A N 1
ATOM 16199 C CA . VAL A 1 1351 ? 85.623 123.459 125.521 1.00 31.46 1411 VAL A CA 1
ATOM 16200 C C . VAL A 1 1351 ? 85.957 122.579 124.323 1.00 31.46 1411 VAL A C 1
ATOM 16201 O O . VAL A 1 1351 ? 85.095 121.864 123.802 1.00 31.46 1411 VAL A O 1
ATOM 16214 N N . PHE A 1 1352 ? 87.204 122.620 123.864 1.00 32.07 1412 PHE A N 1
ATOM 16215 C CA . PHE A 1 1352 ? 87.665 121.722 122.818 1.00 32.07 1412 PHE A CA 1
ATOM 16216 C C . PHE A 1 1352 ? 88.050 120.366 123.409 1.00 32.07 1412 PHE A C 1
ATOM 16217 O O . PHE A 1 1352 ? 88.184 120.195 124.625 1.00 32.07 1412 PHE A O 1
ATOM 16234 N N . GLU A 1 1353 ? 88.239 119.395 122.521 1.00 30.70 1413 GLU A N 1
ATOM 16235 C CA . GLU A 1 1353 ? 88.635 118.041 122.900 1.00 30.70 1413 GLU A CA 1
ATOM 16236 C C . GLU A 1 1353 ? 87.606 117.427 123.840 1.00 30.70 1413 GLU A C 1
ATOM 16237 O O . GLU A 1 1353 ? 86.659 116.779 123.397 1.00 30.70 1413 GLU A O 1
ATOM 16249 N N . LYS A 1 1360 ? 103.006 118.697 131.466 1.00 23.93 1420 LYS A N 1
ATOM 16250 C CA . LYS A 1 1360 ? 104.029 118.076 132.294 1.00 23.93 1420 LYS A CA 1
ATOM 16251 C C . LYS A 1 1360 ? 104.549 119.037 133.344 1.00 23.93 1420 LYS A C 1
ATOM 16252 O O . LYS A 1 1360 ? 104.501 120.250 133.175 1.00 23.93 1420 LYS A O 1
ATOM 16271 N N . LEU A 1 1361 ? 105.061 118.474 134.430 1.00 22.33 1421 LEU A N 1
ATOM 16272 C CA . LEU A 1 1361 ? 105.542 119.261 135.550 1.00 22.33 1421 LEU A CA 1
ATOM 16273 C C . LEU A 1 1361 ? 106.610 118.453 136.267 1.00 22.33 1421 LEU A C 1
ATOM 16274 O O . LEU A 1 1361 ? 106.710 117.238 136.096 1.00 22.33 1421 LEU A O 1
ATOM 16290 N N . THR A 1 1362 ? 107.409 119.140 137.070 1.00 21.68 1422 THR A N 1
ATOM 16291 C CA . THR A 1 1362 ? 108.541 118.534 137.747 1.00 21.68 1422 THR A CA 1
ATOM 16292 C C . THR A 1 1362 ? 108.389 118.587 139.258 1.00 21.68 1422 THR A C 1
ATOM 16293 O O . THR A 1 1362 ? 107.808 119.523 139.812 1.00 21.68 1422 THR A O 1
ATOM 16304 N N . LYS A 1 1363 ? 108.916 117.561 139.914 1.00 22.34 1423 LYS A N 1
ATOM 16305 C CA . LYS A 1 1363 ? 108.931 117.488 141.367 1.00 22.34 1423 LYS A CA 1
ATOM 16306 C C . LYS A 1 1363 ? 110.346 117.284 141.894 1.00 22.34 1423 LYS A C 1
ATOM 16307 O O . LYS A 1 1363 ? 110.815 118.028 142.757 1.00 22.34 1423 LYS A O 1
ATOM 16326 N N . GLN A 1 1397 ? 95.129 126.583 118.127 1.00 31.28 1457 GLN A N 1
ATOM 16327 C CA . GLN A 1 1397 ? 95.336 126.665 119.568 1.00 31.28 1457 GLN A CA 1
ATOM 16328 C C . GLN A 1 1397 ? 94.064 126.254 120.306 1.00 31.28 1457 GLN A C 1
ATOM 16329 O O . GLN A 1 1397 ? 92.963 126.625 119.907 1.00 31.28 1457 GLN A O 1
ATOM 16343 N N . PHE A 1 1398 ? 94.217 125.489 121.384 1.00 30.73 1458 PHE A N 1
ATOM 16344 C CA . PHE A 1 1398 ? 93.066 125.018 122.137 1.00 30.73 1458 PHE A CA 1
ATOM 16345 C C . PHE A 1 1398 ? 92.407 126.161 122.908 1.00 30.73 1458 PHE A C 1
ATOM 16346 O O . PHE A 1 1398 ? 93.030 127.178 123.221 1.00 30.73 1458 PHE A O 1
ATOM 16363 N N . GLU A 1 1399 ? 91.124 125.975 123.215 1.00 32.35 1459 GLU A N 1
ATOM 16364 C CA . GLU A 1 1399 ? 90.311 126.975 123.893 1.00 32.35 1459 GLU A CA 1
ATOM 16365 C C . GLU A 1 1399 ? 89.830 126.432 125.227 1.00 32.35 1459 GLU A C 1
ATOM 16366 O O . GLU A 1 1399 ? 89.354 125.296 125.306 1.00 32.35 1459 GLU A O 1
ATOM 16378 N N . VAL A 1 1400 ? 89.946 127.253 126.268 1.00 31.00 1460 VAL A N 1
ATOM 16379 C CA . VAL A 1 1400 ? 89.529 126.908 127.618 1.00 31.00 1460 VAL A CA 1
ATOM 16380 C C . VAL A 1 1400 ? 88.767 128.086 128.208 1.00 31.00 1460 VAL A C 1
ATOM 16381 O O . VAL A 1 1400 ? 88.716 129.174 127.635 1.00 31.00 1460 VAL A O 1
ATOM 16394 N N . ALA A 1 1401 ? 88.165 127.851 129.367 1.00 31.92 1461 ALA A N 1
ATOM 16395 C CA . ALA A 1 1401 ? 87.442 128.894 130.076 1.00 31.92 1461 ALA A CA 1
ATOM 16396 C C . ALA A 1 1401 ? 88.403 129.778 130.860 1.00 31.92 1461 ALA A C 1
ATOM 16397 O O . ALA A 1 1401 ? 88.352 129.827 132.088 1.00 31.92 1461 ALA A O 1
ATOM 16404 N N . LYS B 1 208 ? 169.652 84.909 126.466 1.00 56.10 268 LYS B N 1
ATOM 16405 C CA . LYS B 1 208 ? 170.352 85.676 127.490 1.00 56.10 268 LYS B CA 1
ATOM 16406 C C . LYS B 1 208 ? 170.649 87.090 127.001 1.00 56.10 268 LYS B C 1
ATOM 16407 O O . LYS B 1 208 ? 171.240 87.892 127.720 1.00 56.10 268 LYS B O 1
ATOM 16415 N N . GLY B 1 209 ? 170.236 87.389 125.780 1.00 56.56 269 GLY B N 1
ATOM 16416 C CA . GLY B 1 209 ? 170.432 88.710 125.224 1.00 56.56 269 GLY B CA 1
ATOM 16417 C C . GLY B 1 209 ? 170.246 88.692 123.723 1.00 56.56 269 GLY B C 1
ATOM 16418 O O . GLY B 1 209 ? 170.031 87.648 123.107 1.00 56.56 269 GLY B O 1
ATOM 16420 N N . LYS B 1 210 ? 170.334 89.890 123.145 1.00 55.35 270 LYS B N 1
ATOM 16421 C CA . LYS B 1 210 ? 170.210 90.082 121.703 1.00 55.35 270 LYS B CA 1
ATOM 16422 C C . LYS B 1 210 ? 168.878 89.528 121.191 1.00 55.35 270 LYS B C 1
ATOM 16423 O O . LYS B 1 210 ? 168.823 88.623 120.357 1.00 55.35 270 LYS B O 1
ATOM 16431 N N . PHE B 1 211 ? 167.792 90.096 121.714 1.00 52.85 271 PHE B N 1
ATOM 16432 C CA . PHE B 1 211 ? 166.439 89.715 121.318 1.00 52.85 271 PHE B CA 1
ATOM 16433 C C . PHE B 1 211 ? 166.062 90.533 120.088 1.00 52.85 271 PHE B C 1
ATOM 16434 O O . PHE B 1 211 ? 165.646 91.688 120.197 1.00 52.85 271 PHE B O 1
ATOM 16444 N N . LEU B 1 212 ? 166.190 89.925 118.913 1.00 51.47 272 LEU B N 1
ATOM 16445 C CA . LEU B 1 212 ? 165.928 90.627 117.667 1.00 51.47 272 LEU B CA 1
ATOM 16446 C C . LEU B 1 212 ? 164.446 90.957 117.516 1.00 51.47 272 LEU B C 1
ATOM 16447 O O . LEU B 1 212 ? 163.578 90.378 118.171 1.00 51.47 272 LEU B O 1
ATOM 16454 N N . SER B 1 213 ? 164.172 91.928 116.652 1.00 46.74 273 SER B N 1
ATOM 16455 C CA . SER B 1 213 ? 162.813 92.312 116.297 1.00 46.74 273 SER B CA 1
ATOM 16456 C C . SER B 1 213 ? 162.859 92.961 114.918 1.00 46.74 273 SER B C 1
ATOM 16457 O O . SER B 1 213 ? 163.877 92.905 114.221 1.00 46.74 273 SER B O 1
ATOM 16462 N N . ASN B 1 214 ? 161.748 93.574 114.518 1.00 43.45 274 ASN B N 1
ATOM 16463 C CA . ASN B 1 214 ? 161.660 94.279 113.244 1.00 43.45 274 ASN B CA 1
ATOM 16464 C C . ASN B 1 214 ? 160.796 95.514 113.438 1.00 43.45 274 ASN B C 1
ATOM 16465 O O . ASN B 1 214 ? 159.629 95.398 113.821 1.00 43.45 274 ASN B O 1
ATOM 16472 N N . LEU B 1 215 ? 161.362 96.687 113.180 1.00 37.66 275 LEU B N 1
ATOM 16473 C CA . LEU B 1 215 ? 160.617 97.932 113.318 1.00 37.66 275 LEU B CA 1
ATOM 16474 C C . LEU B 1 215 ? 159.382 97.938 112.420 1.00 37.66 275 LEU B C 1
ATOM 16475 O O . LEU B 1 215 ? 159.148 97.003 111.657 1.00 37.66 275 LEU B O 1
ATOM 16482 N N . SER B 1 229 ? 171.405 117.407 123.955 1.00 29.74 289 SER B N 1
ATOM 16483 C CA . SER B 1 229 ? 172.511 117.887 123.135 1.00 29.74 289 SER B CA 1
ATOM 16484 C C . SER B 1 229 ? 172.069 118.102 121.697 1.00 29.74 289 SER B C 1
ATOM 16485 O O . SER B 1 229 ? 170.913 117.871 121.354 1.00 29.74 289 SER B O 1
ATOM 16488 N N . GLN B 1 230 ? 173.002 118.548 120.856 1.00 31.11 290 GLN B N 1
ATOM 16489 C CA . GLN B 1 230 ? 172.693 118.729 119.443 1.00 31.11 290 GLN B CA 1
ATOM 16490 C C . GLN B 1 230 ? 172.427 117.392 118.766 1.00 31.11 290 GLN B C 1
ATOM 16491 O O . GLN B 1 230 ? 171.576 117.299 117.875 1.00 31.11 290 GLN B O 1
ATOM 16499 N N . ALA B 1 231 ? 173.151 116.347 119.170 1.00 29.87 291 ALA B N 1
ATOM 16500 C CA . ALA B 1 231 ? 172.978 115.039 118.548 1.00 29.87 291 ALA B CA 1
ATOM 16501 C C . ALA B 1 231 ? 171.587 114.478 118.813 1.00 29.87 291 ALA B C 1
ATOM 16502 O O . ALA B 1 231 ? 170.954 113.916 117.913 1.00 29.87 291 ALA B O 1
ATOM 16506 N N . THR B 1 232 ? 171.096 114.618 120.046 1.00 30.30 292 THR B N 1
ATOM 16507 C CA . THR B 1 232 ? 169.778 114.100 120.390 1.00 30.30 292 THR B CA 1
ATOM 16508 C C . THR B 1 232 ? 168.664 114.793 119.617 1.00 30.30 292 THR B C 1
ATOM 16509 O O . THR B 1 232 ? 167.557 114.252 119.533 1.00 30.30 292 THR B O 1
ATOM 16514 N N . ASN B 1 233 ? 168.922 115.975 119.064 1.00 29.46 293 ASN B N 1
ATOM 16515 C CA . ASN B 1 233 ? 167.946 116.673 118.235 1.00 29.46 293 ASN B CA 1
ATOM 16516 C C . ASN B 1 233 ? 168.075 116.314 116.763 1.00 29.46 293 ASN B C 1
ATOM 16517 O O . ASN B 1 233 ? 167.062 116.140 116.080 1.00 29.46 293 ASN B O 1
ATOM 16524 N N . ALA B 1 234 ? 169.303 116.206 116.257 1.00 30.67 294 ALA B N 1
ATOM 16525 C CA . ALA B 1 234 ? 169.507 115.760 114.884 1.00 30.67 294 ALA B CA 1
ATOM 16526 C C . ALA B 1 234 ? 168.975 114.348 114.682 1.00 30.67 294 ALA B C 1
ATOM 16527 O O . ALA B 1 234 ? 168.379 114.041 113.644 1.00 30.67 294 ALA B O 1
ATOM 16531 N N . LEU B 1 235 ? 169.182 113.476 115.668 1.00 29.97 295 LEU B N 1
ATOM 16532 C CA . LEU B 1 235 ? 168.660 112.116 115.590 1.00 29.97 295 LEU B CA 1
ATOM 16533 C C . LEU B 1 235 ? 167.138 112.099 115.538 1.00 29.97 295 LEU B C 1
ATOM 16534 O O . LEU B 1 235 ? 166.548 111.323 114.780 1.00 29.97 295 LEU B O 1
ATOM 16541 N N . THR B 1 236 ? 166.485 112.947 116.331 1.00 29.65 296 THR B N 1
ATOM 16542 C CA . THR B 1 236 ? 165.030 112.966 116.386 1.00 29.65 296 THR B CA 1
ATOM 16543 C C . THR B 1 236 ? 164.389 113.642 115.181 1.00 29.65 296 THR B C 1
ATOM 16544 O O . THR B 1 236 ? 163.194 113.444 114.946 1.00 29.65 296 THR B O 1
ATOM 16550 N N . GLN B 1 237 ? 165.140 114.437 114.422 1.00 29.62 297 GLN B N 1
ATOM 16551 C CA . GLN B 1 237 ? 164.596 115.050 113.217 1.00 29.62 297 GLN B CA 1
ATOM 16552 C C . GLN B 1 237 ? 164.606 114.113 112.022 1.00 29.62 297 GLN B C 1
ATOM 16553 O O . GLN B 1 237 ? 163.920 114.390 111.033 1.00 29.62 297 GLN B O 1
ATOM 16561 N N . ALA B 1 238 ? 165.361 113.017 112.083 1.00 25.59 298 ALA B N 1
ATOM 16562 C CA . ALA B 1 238 ? 165.501 112.125 110.944 1.00 25.59 298 ALA B CA 1
ATOM 16563 C C . ALA B 1 238 ? 164.837 110.774 111.139 1.00 25.59 298 ALA B C 1
ATOM 16564 O O . ALA B 1 238 ? 164.463 110.142 110.147 1.00 25.59 298 ALA B O 1
ATOM 16566 N N . VAL B 1 239 ? 164.664 110.325 112.382 1.00 24.52 299 VAL B N 1
ATOM 16567 C CA . VAL B 1 239 ? 164.010 109.044 112.622 1.00 24.52 299 VAL B CA 1
ATOM 16568 C C . VAL B 1 239 ? 162.601 109.059 112.050 1.00 24.52 299 VAL B C 1
ATOM 16569 O O . VAL B 1 239 ? 162.166 108.099 111.405 1.00 24.52 299 VAL B O 1
ATOM 16575 N N . VAL B 1 240 ? 161.874 110.152 112.258 1.00 20.83 300 VAL B N 1
ATOM 16576 C CA . VAL B 1 240 ? 160.495 110.280 111.815 1.00 20.83 300 VAL B CA 1
ATOM 16577 C C . VAL B 1 240 ? 160.362 111.545 110.982 1.00 20.83 300 VAL B C 1
ATOM 16578 O O . VAL B 1 240 ? 161.073 112.530 111.197 1.00 20.83 300 VAL B O 1
ATOM 16584 N N . ALA B 1 241 ? 159.426 111.520 110.039 1.00 17.37 301 ALA B N 1
ATOM 16585 C CA . ALA B 1 241 ? 159.217 112.587 109.075 1.00 17.37 301 ALA B CA 1
ATOM 16586 C C . ALA B 1 241 ? 157.772 113.063 109.135 1.00 17.37 301 ALA B C 1
ATOM 16587 O O . ALA B 1 241 ? 156.934 112.494 109.835 1.00 17.37 301 ALA B O 1
ATOM 16591 N N . SER B 1 242 ? 157.491 114.131 108.395 1.00 17.55 302 SER B N 1
ATOM 16592 C CA . SER B 1 242 ? 156.156 114.724 108.350 1.00 17.55 302 SER B CA 1
ATOM 16593 C C . SER B 1 242 ? 155.594 114.969 109.747 1.00 17.55 302 SER B C 1
ATOM 16594 O O . SER B 1 242 ? 154.444 115.384 109.901 1.00 17.55 302 SER B O 1
ATOM 16597 N N . PRO B 1 245 ? 155.073 111.472 112.156 1.00 21.43 305 PRO B N 1
ATOM 16598 C CA . PRO B 1 245 ? 154.125 110.365 112.076 1.00 21.43 305 PRO B CA 1
ATOM 16599 C C . PRO B 1 245 ? 154.412 109.349 110.989 1.00 21.43 305 PRO B C 1
ATOM 16600 O O . PRO B 1 245 ? 153.852 108.261 111.033 1.00 21.43 305 PRO B O 1
ATOM 16611 N N . VAL B 1 246 ? 155.260 109.685 110.029 1.00 19.51 306 VAL B N 1
ATOM 16612 C CA . VAL B 1 246 ? 155.684 108.746 109.001 1.00 19.51 306 VAL B CA 1
ATOM 16613 C C . VAL B 1 246 ? 157.122 108.365 109.289 1.00 19.51 306 VAL B C 1
ATOM 16614 O O . VAL B 1 246 ? 158.021 109.209 109.221 1.00 19.51 306 VAL B O 1
ATOM 16627 N N . HIS B 1 247 ? 157.342 107.096 109.602 1.00 21.73 307 HIS B N 1
ATOM 16628 C CA . HIS B 1 247 ? 158.691 106.617 109.821 1.00 21.73 307 HIS B CA 1
ATOM 16629 C C . HIS B 1 247 ? 159.479 106.705 108.522 1.00 21.73 307 HIS B C 1
ATOM 16630 O O . HIS B 1 247 ? 158.926 106.610 107.427 1.00 21.73 307 HIS B O 1
ATOM 16644 N N . ALA B 1 248 ? 160.784 106.908 108.654 1.00 23.11 308 ALA B N 1
ATOM 16645 C CA . ALA B 1 248 ? 161.628 107.145 107.492 1.00 23.11 308 ALA B CA 1
ATOM 16646 C C . ALA B 1 248 ? 162.021 105.844 106.808 1.00 23.11 308 ALA B C 1
ATOM 16647 O O . ALA B 1 248 ? 161.741 105.637 105.624 1.00 23.11 308 ALA B O 1
ATOM 16654 N N . ALA B 1 249 ? 162.693 104.962 107.545 1.00 24.79 309 ALA B N 1
ATOM 16655 C CA . ALA B 1 249 ? 163.125 103.692 106.979 1.00 24.79 309 ALA B CA 1
ATOM 16656 C C . ALA B 1 249 ? 161.933 102.866 106.529 1.00 24.79 309 ALA B C 1
ATOM 16657 O O . ALA B 1 249 ? 161.923 102.310 105.425 1.00 24.79 309 ALA B O 1
ATOM 16664 N N . THR B 1 250 ? 160.916 102.781 107.373 1.00 23.61 310 THR B N 1
ATOM 16665 C CA . THR B 1 250 ? 159.698 102.052 107.072 1.00 23.61 310 THR B CA 1
ATOM 16666 C C . THR B 1 250 ? 158.646 103.056 106.631 1.00 23.61 310 THR B C 1
ATOM 16667 O O . THR B 1 250 ? 158.331 103.995 107.367 1.00 23.61 310 THR B O 1
ATOM 16678 N N . GLY B 1 251 ? 158.102 102.859 105.441 1.00 22.70 311 GLY B N 1
ATOM 16679 C CA . GLY B 1 251 ? 157.133 103.790 104.914 1.00 22.70 311 GLY B CA 1
ATOM 16680 C C . GLY B 1 251 ? 155.781 103.628 105.557 1.00 22.70 311 GLY B C 1
ATOM 16681 O O . GLY B 1 251 ? 154.772 103.468 104.870 1.00 22.70 311 GLY B O 1
ATOM 16685 N N . ALA B 1 252 ? 155.751 103.689 106.873 1.00 22.04 312 ALA B N 1
ATOM 16686 C CA . ALA B 1 252 ? 154.571 103.387 107.654 1.00 22.04 312 ALA B CA 1
ATOM 16687 C C . ALA B 1 252 ? 154.086 104.623 108.388 1.00 22.04 312 ALA B C 1
ATOM 16688 O O . ALA B 1 252 ? 154.618 105.718 108.234 1.00 22.04 312 ALA B O 1
ATOM 16695 N N . LYS B 1 253 ? 153.053 104.420 109.191 1.00 22.57 313 LYS B N 1
ATOM 16696 C CA . LYS B 1 253 ? 152.488 105.438 110.052 1.00 22.57 313 LYS B CA 1
ATOM 16697 C C . LYS B 1 253 ? 152.716 105.070 111.503 1.00 22.57 313 LYS B C 1
ATOM 16698 O O . LYS B 1 253 ? 152.710 103.896 111.870 1.00 22.57 313 LYS B O 1
ATOM 16717 N N . VAL B 1 254 ? 152.924 106.082 112.328 1.00 22.19 314 VAL B N 1
ATOM 16718 C CA . VAL B 1 254 ? 152.831 105.926 113.767 1.00 22.19 314 VAL B CA 1
ATOM 16719 C C . VAL B 1 254 ? 152.081 107.137 114.279 1.00 22.19 314 VAL B C 1
ATOM 16720 O O . VAL B 1 254 ? 152.479 108.274 114.014 1.00 22.19 314 VAL B O 1
ATOM 16733 N N . LEU B 1 255 ? 150.998 106.902 114.996 1.00 22.52 315 LEU B N 1
ATOM 16734 C CA . LEU B 1 255 ? 150.084 107.966 115.376 1.00 22.52 315 LEU B CA 1
ATOM 16735 C C . LEU B 1 255 ? 149.735 107.768 116.845 1.00 22.52 315 LEU B C 1
ATOM 16736 O O . LEU B 1 255 ? 148.763 107.092 117.184 1.00 22.52 315 LEU B O 1
ATOM 16752 N N . GLY B 1 256 ? 150.542 108.364 117.710 1.00 24.80 316 GLY B N 1
ATOM 16753 C CA . GLY B 1 256 ? 150.301 108.323 119.132 1.00 24.80 316 GLY B CA 1
ATOM 16754 C C . GLY B 1 256 ? 150.836 109.549 119.833 1.00 24.80 316 GLY B C 1
ATOM 16755 O O . GLY B 1 256 ? 152.018 109.875 119.712 1.00 24.80 316 GLY B O 1
ATOM 16759 N N . ALA B 1 257 ? 149.981 110.226 120.577 1.00 27.23 317 ALA B N 1
ATOM 16760 C CA . ALA B 1 257 ? 150.341 111.464 121.256 1.00 27.23 317 ALA B CA 1
ATOM 16761 C C . ALA B 1 257 ? 149.176 111.855 122.157 1.00 27.23 317 ALA B C 1
ATOM 16762 O O . ALA B 1 257 ? 148.206 111.103 122.304 1.00 27.23 317 ALA B O 1
ATOM 16769 N N . ASP B 1 258 ? 149.267 113.044 122.753 1.00 28.93 318 ASP B N 1
ATOM 16770 C CA . ASP B 1 258 ? 148.201 113.535 123.614 1.00 28.93 318 ASP B CA 1
ATOM 16771 C C . ASP B 1 258 ? 146.888 113.702 122.865 1.00 28.93 318 ASP B C 1
ATOM 16772 O O . ASP B 1 258 ? 145.831 113.769 123.501 1.00 28.93 318 ASP B O 1
ATOM 16781 N N . ASP B 1 259 ? 146.926 113.785 121.534 1.00 28.51 319 ASP B N 1
ATOM 16782 C CA . ASP B 1 259 ? 145.684 113.863 120.774 1.00 28.51 319 ASP B CA 1
ATOM 16783 C C . ASP B 1 259 ? 144.865 112.592 120.940 1.00 28.51 319 ASP B C 1
ATOM 16784 O O . ASP B 1 259 ? 143.631 112.638 120.974 1.00 28.51 319 ASP B O 1
ATOM 16793 N N . ASP B 1 260 ? 145.534 111.451 121.044 1.00 26.91 320 ASP B N 1
ATOM 16794 C CA . ASP B 1 260 ? 144.883 110.165 121.226 1.00 26.91 320 ASP B CA 1
ATOM 16795 C C . ASP B 1 260 ? 144.772 109.758 122.689 1.00 26.91 320 ASP B C 1
ATOM 16796 O O . ASP B 1 260 ? 144.335 108.641 122.977 1.00 26.91 320 ASP B O 1
ATOM 16805 N N . LEU B 1 261 ? 145.164 110.624 123.615 1.00 27.65 321 LEU B N 1
ATOM 16806 C CA . LEU B 1 261 ? 145.051 110.337 125.039 1.00 27.65 321 LEU B CA 1
ATOM 16807 C C . LEU B 1 261 ? 143.638 110.700 125.464 1.00 27.65 321 LEU B C 1
ATOM 16808 O O . LEU B 1 261 ? 143.340 111.842 125.807 1.00 27.65 321 LEU B O 1
ATOM 16824 N N . ASP B 1 262 ? 142.754 109.705 125.442 1.00 26.26 322 ASP B N 1
ATOM 16825 C CA . ASP B 1 262 ? 141.341 109.965 125.686 1.00 26.26 322 ASP B CA 1
ATOM 16826 C C . ASP B 1 262 ? 141.088 110.476 127.100 1.00 26.26 322 ASP B C 1
ATOM 16827 O O . ASP B 1 262 ? 140.289 111.398 127.295 1.00 26.26 322 ASP B O 1
ATOM 16836 N N . PHE B 1 263 ? 141.743 109.896 128.101 1.00 26.52 323 PHE B N 1
ATOM 16837 C CA . PHE B 1 263 ? 141.512 110.331 129.472 1.00 26.52 323 PHE B CA 1
ATOM 16838 C C . PHE B 1 263 ? 142.600 109.772 130.375 1.00 26.52 323 PHE B C 1
ATOM 16839 O O . PHE B 1 263 ? 143.389 108.911 129.980 1.00 26.52 323 PHE B O 1
ATOM 16856 N N . THR B 1 264 ? 142.621 110.277 131.605 1.00 28.71 324 THR B N 1
ATOM 16857 C CA . THR B 1 264 ? 143.587 109.866 132.611 1.00 28.71 324 THR B CA 1
ATOM 16858 C C . THR B 1 264 ? 142.930 109.951 133.981 1.00 28.71 324 THR B C 1
ATOM 16859 O O . THR B 1 264 ? 142.237 110.925 134.280 1.00 28.71 324 THR B O 1
ATOM 16870 N N . LEU B 1 265 ? 143.158 108.932 134.809 1.00 28.05 325 LEU B N 1
ATOM 16871 C CA . LEU B 1 265 ? 142.569 108.856 136.132 1.00 28.05 325 LEU B CA 1
ATOM 16872 C C . LEU B 1 265 ? 143.636 108.945 137.212 1.00 28.05 325 LEU B C 1
ATOM 16873 O O . LEU B 1 265 ? 144.767 108.495 137.015 1.00 28.05 325 LEU B O 1
ATOM 16889 N N . PRO B 1 266 ? 143.306 109.511 138.367 1.00 27.87 326 PRO B N 1
ATOM 16890 C CA . PRO B 1 266 ? 144.257 109.521 139.475 1.00 27.87 326 PRO B CA 1
ATOM 16891 C C . PRO B 1 266 ? 144.384 108.153 140.121 1.00 27.87 326 PRO B C 1
ATOM 16892 O O . PRO B 1 266 ? 143.493 107.306 140.047 1.00 27.87 326 PRO B O 1
ATOM 16903 N N . GLY B 1 267 ? 145.517 107.950 140.769 1.00 28.54 327 GLY B N 1
ATOM 16904 C CA . GLY B 1 267 ? 145.727 106.749 141.546 1.00 28.54 327 GLY B CA 1
ATOM 16905 C C . GLY B 1 267 ? 147.193 106.518 141.799 1.00 28.54 327 GLY B C 1
ATOM 16906 O O . GLY B 1 267 ? 148.065 107.160 141.215 1.00 28.54 327 GLY B O 1
ATOM 16910 N N . LEU B 1 268 ? 147.451 105.569 142.696 1.00 32.56 328 LEU B N 1
ATOM 16911 C CA . LEU B 1 268 ? 148.822 105.158 142.956 1.00 32.56 328 LEU B CA 1
ATOM 16912 C C . LEU B 1 268 ? 149.476 104.663 141.676 1.00 32.56 328 LEU B C 1
ATOM 16913 O O . LEU B 1 268 ? 150.634 104.987 141.392 1.00 32.56 328 LEU B O 1
ATOM 16929 N N . MET B 1 269 ? 148.747 103.869 140.897 1.00 35.28 329 MET B N 1
ATOM 16930 C CA . MET B 1 269 ? 149.120 103.560 139.524 1.00 35.28 329 MET B CA 1
ATOM 16931 C C . MET B 1 269 ? 148.137 104.246 138.589 1.00 35.28 329 MET B C 1
ATOM 16932 O O . MET B 1 269 ? 146.983 103.803 138.485 1.00 35.28 329 MET B O 1
ATOM 16946 N N . PRO B 1 270 ? 148.523 105.324 137.913 1.00 31.71 330 PRO B N 1
ATOM 16947 C CA . PRO B 1 270 ? 147.588 105.997 137.011 1.00 31.71 330 PRO B CA 1
ATOM 16948 C C . PRO B 1 270 ? 147.137 105.096 135.875 1.00 31.71 330 PRO B C 1
ATOM 16949 O O . PRO B 1 270 ? 147.873 104.222 135.414 1.00 31.71 330 PRO B O 1
ATOM 16960 N N . ILE B 1 271 ? 145.906 105.316 135.432 1.00 29.87 331 ILE B N 1
ATOM 16961 C CA . ILE B 1 271 ? 145.355 104.645 134.265 1.00 29.87 331 ILE B CA 1
ATOM 16962 C C . ILE B 1 271 ? 145.388 105.632 133.110 1.00 29.87 331 ILE B C 1
ATOM 16963 O O . ILE B 1 271 ? 144.705 106.661 133.142 1.00 29.87 331 ILE B O 1
ATOM 16979 N N . GLU B 1 272 ? 146.174 105.319 132.087 1.00 29.83 332 GLU B N 1
ATOM 16980 C CA . GLU B 1 272 ? 146.396 106.208 130.955 1.00 29.83 332 GLU B CA 1
ATOM 16981 C C . GLU B 1 272 ? 145.903 105.499 129.702 1.00 29.83 332 GLU B C 1
ATOM 16982 O O . GLU B 1 272 ? 146.487 104.495 129.280 1.00 29.83 332 GLU B O 1
ATOM 16994 N N . TRP B 1 273 ? 144.829 106.018 129.108 1.00 26.19 333 TRP B N 1
ATOM 16995 C CA . TRP B 1 273 ? 144.173 105.378 127.971 1.00 26.19 333 TRP B CA 1
ATOM 16996 C C . TRP B 1 273 ? 144.754 105.932 126.675 1.00 26.19 333 TRP B C 1
ATOM 16997 O O . TRP B 1 273 ? 144.155 106.753 125.981 1.00 26.19 333 TRP B O 1
ATOM 17018 N N . GLN B 1 274 ? 145.952 105.460 126.347 1.00 27.15 334 GLN B N 1
ATOM 17019 C CA . GLN B 1 274 ? 146.696 105.920 125.183 1.00 27.15 334 GLN B CA 1
ATOM 17020 C C . GLN B 1 274 ? 146.575 104.895 124.063 1.00 27.15 334 GLN B C 1
ATOM 17021 O O . GLN B 1 274 ? 146.993 103.745 124.222 1.00 27.15 334 GLN B O 1
ATOM 17035 N N . ARG B 1 275 ? 146.014 105.314 122.939 1.00 24.45 335 ARG B N 1
ATOM 17036 C CA . ARG B 1 275 ? 145.891 104.472 121.760 1.00 24.45 335 ARG B CA 1
ATOM 17037 C C . ARG B 1 275 ? 147.064 104.682 120.813 1.00 24.45 335 ARG B C 1
ATOM 17038 O O . ARG B 1 275 ? 147.752 105.702 120.853 1.00 24.45 335 ARG B O 1
ATOM 17059 N N . PHE B 1 276 ? 147.278 103.698 119.945 1.00 24.93 336 PHE B N 1
ATOM 17060 C CA . PHE B 1 276 ? 148.414 103.709 119.042 1.00 24.93 336 PHE B CA 1
ATOM 17061 C C . PHE B 1 276 ? 148.036 103.020 117.743 1.00 24.93 336 PHE B C 1
ATOM 17062 O O . PHE B 1 276 ? 147.299 102.036 117.750 1.00 24.93 336 PHE B O 1
ATOM 17079 N N . TYR B 1 277 ? 148.562 103.533 116.638 1.00 21.47 337 TYR B N 1
ATOM 17080 C CA . TYR B 1 277 ? 148.285 103.024 115.303 1.00 21.47 337 TYR B CA 1
ATOM 17081 C C . TYR B 1 277 ? 149.588 102.953 114.531 1.00 21.47 337 TYR B C 1
ATOM 17082 O O . TYR B 1 277 ? 150.331 103.934 114.500 1.00 21.47 337 TYR B O 1
ATOM 17100 N N . ASN B 1 278 ? 149.863 101.815 113.899 1.00 23.72 338 ASN B N 1
ATOM 17101 C CA . ASN B 1 278 ? 151.153 101.599 113.266 1.00 23.72 338 ASN B CA 1
ATOM 17102 C C . ASN B 1 278 ? 151.075 101.252 111.791 1.00 23.72 338 ASN B C 1
ATOM 17103 O O . ASN B 1 278 ? 151.984 101.602 111.044 1.00 23.72 338 ASN B O 1
ATOM 17114 N N . SER B 1 279 ? 150.033 100.565 111.353 1.00 23.73 339 SER B N 1
ATOM 17115 C CA . SER B 1 279 ? 149.856 100.131 109.972 1.00 23.73 339 SER B CA 1
ATOM 17116 C C . SER B 1 279 ? 150.873 99.095 109.541 1.00 23.73 339 SER B C 1
ATOM 17117 O O . SER B 1 279 ? 150.982 98.807 108.345 1.00 23.73 339 SER B O 1
ATOM 17125 N N . ARG B 1 280 ? 151.626 98.531 110.473 1.00 25.78 340 ARG B N 1
ATOM 17126 C CA . ARG B 1 280 ? 152.579 97.488 110.152 1.00 25.78 340 ARG B CA 1
ATOM 17127 C C . ARG B 1 280 ? 152.391 96.246 111.005 1.00 25.78 340 ARG B C 1
ATOM 17128 O O . ARG B 1 280 ? 152.988 95.212 110.691 1.00 25.78 340 ARG B O 1
ATOM 17149 N N . ASP B 1 281 ? 151.581 96.308 112.058 1.00 30.32 341 ASP B N 1
ATOM 17150 C CA . ASP B 1 281 ? 151.305 95.135 112.868 1.00 30.32 341 ASP B CA 1
ATOM 17151 C C . ASP B 1 281 ? 150.446 94.140 112.095 1.00 30.32 341 ASP B C 1
ATOM 17152 O O . ASP B 1 281 ? 149.655 94.510 111.224 1.00 30.32 341 ASP B O 1
ATOM 17161 N N . GLU B 1 282 ? 150.613 92.861 112.421 1.00 36.56 342 GLU B N 1
ATOM 17162 C CA . GLU B 1 282 ? 149.935 91.781 111.717 1.00 36.56 342 GLU B CA 1
ATOM 17163 C C . GLU B 1 282 ? 148.642 91.334 112.390 1.00 36.56 342 GLU B C 1
ATOM 17164 O O . GLU B 1 282 ? 147.980 90.425 111.878 1.00 36.56 342 GLU B O 1
ATOM 17176 N N . ARG B 1 283 ? 148.263 91.937 113.513 1.00 36.02 343 ARG B N 1
ATOM 17177 C CA . ARG B 1 283 ? 147.032 91.558 114.198 1.00 36.02 343 ARG B CA 1
ATOM 17178 C C . ARG B 1 283 ? 145.834 92.092 113.429 1.00 36.02 343 ARG B C 1
ATOM 17179 O O . ARG B 1 283 ? 145.585 93.301 113.410 1.00 36.02 343 ARG B O 1
ATOM 17200 N N . ARG B 1 284 ? 145.092 91.187 112.791 1.00 36.14 344 ARG B N 1
ATOM 17201 C CA . ARG B 1 284 ? 143.913 91.560 112.022 1.00 36.14 344 ARG B CA 1
ATOM 17202 C C . ARG B 1 284 ? 142.708 91.876 112.891 1.00 36.14 344 ARG B C 1
ATOM 17203 O O . ARG B 1 284 ? 141.772 92.521 112.410 1.00 36.14 344 ARG B O 1
ATOM 17224 N N . ASP B 1 285 ? 142.703 91.435 114.146 1.00 34.11 345 ASP B N 1
ATOM 17225 C CA . ASP B 1 285 ? 141.560 91.606 115.025 1.00 34.11 345 ASP B CA 1
ATOM 17226 C C . ASP B 1 285 ? 142.017 92.150 116.367 1.00 34.11 345 ASP B C 1
ATOM 17227 O O . ASP B 1 285 ? 143.177 92.010 116.760 1.00 34.11 345 ASP B O 1
ATOM 17236 N N . GLY B 1 286 ? 141.082 92.775 117.067 1.00 27.77 346 GLY B N 1
ATOM 17237 C CA . GLY B 1 286 ? 141.378 93.342 118.366 1.00 27.77 346 GLY B CA 1
ATOM 17238 C C . GLY B 1 286 ? 140.165 94.053 118.910 1.00 27.77 346 GLY B C 1
ATOM 17239 O O . GLY B 1 286 ? 139.092 94.059 118.302 1.00 27.77 346 GLY B O 1
ATOM 17243 N N . LEU B 1 287 ? 140.353 94.656 120.079 1.00 24.93 347 LEU B N 1
ATOM 17244 C CA . LEU B 1 287 ? 139.277 95.385 120.726 1.00 24.93 347 LEU B CA 1
ATOM 17245 C C . LEU B 1 287 ? 138.906 96.666 119.997 1.00 24.93 347 LEU B C 1
ATOM 17246 O O . LEU B 1 287 ? 137.845 97.228 120.282 1.00 24.93 347 LEU B O 1
ATOM 17262 N N . LEU B 1 288 ? 139.741 97.138 119.074 1.00 22.69 348 LEU B N 1
ATOM 17263 C CA . LEU B 1 288 ? 139.489 98.375 118.357 1.00 22.69 348 LEU B CA 1
ATOM 17264 C C . LEU B 1 288 ? 139.683 98.247 116.859 1.00 22.69 348 LEU B C 1
ATOM 17265 O O . LEU B 1 288 ? 139.545 99.245 116.150 1.00 22.69 348 LEU B O 1
ATOM 17281 N N . GLY B 1 289 ? 139.995 97.071 116.362 1.00 24.30 349 GLY B N 1
ATOM 17282 C CA . GLY B 1 289 ? 140.132 96.843 114.943 1.00 24.30 349 GLY B CA 1
ATOM 17283 C C . GLY B 1 289 ? 141.579 96.685 114.525 1.00 24.30 349 GLY B C 1
ATOM 17284 O O . GLY B 1 289 ? 142.497 96.605 115.343 1.00 24.30 349 GLY B O 1
ATOM 17288 N N . ALA B 1 290 ? 141.764 96.625 113.212 1.00 24.74 350 ALA B N 1
ATOM 17289 C CA . ALA B 1 290 ? 143.090 96.455 112.645 1.00 24.74 350 ALA B CA 1
ATOM 17290 C C . ALA B 1 290 ? 143.925 97.710 112.836 1.00 24.74 350 ALA B C 1
ATOM 17291 O O . ALA B 1 290 ? 143.417 98.832 112.770 1.00 24.74 350 ALA B O 1
ATOM 17298 N N . GLY B 1 291 ? 145.212 97.513 113.072 1.00 23.38 351 GLY B N 1
ATOM 17299 C CA . GLY B 1 291 ? 146.122 98.619 113.318 1.00 23.38 351 GLY B CA 1
ATOM 17300 C C . GLY B 1 291 ? 146.115 99.161 114.718 1.00 23.38 351 GLY B C 1
ATOM 17301 O O . GLY B 1 291 ? 147.171 99.282 115.342 1.00 23.38 351 GLY B O 1
ATOM 17305 N N . TRP B 1 292 ? 144.943 99.497 115.238 1.00 23.10 352 TRP B N 1
ATOM 17306 C CA . TRP B 1 292 ? 144.861 100.115 116.546 1.00 23.10 352 TRP B CA 1
ATOM 17307 C C . TRP B 1 292 ? 145.193 99.127 117.648 1.00 23.10 352 TRP B C 1
ATOM 17308 O O . TRP B 1 292 ? 144.955 97.923 117.535 1.00 23.10 352 TRP B O 1
ATOM 17329 N N . SER B 1 293 ? 145.747 99.660 118.730 1.00 27.77 353 SER B N 1
ATOM 17330 C CA . SER B 1 293 ? 146.234 98.846 119.824 1.00 27.77 353 SER B CA 1
ATOM 17331 C C . SER B 1 293 ? 146.083 99.632 121.113 1.00 27.77 353 SER B C 1
ATOM 17332 O O . SER B 1 293 ? 145.941 100.855 121.106 1.00 27.77 353 SER B O 1
ATOM 17340 N N . LEU B 1 294 ? 146.101 98.908 122.220 1.00 29.00 354 LEU B N 1
ATOM 17341 C CA . LEU B 1 294 ? 145.884 99.458 123.541 1.00 29.00 354 LEU B CA 1
ATOM 17342 C C . LEU B 1 294 ? 146.878 98.804 124.489 1.00 29.00 354 LEU B C 1
ATOM 17343 O O . LEU B 1 294 ? 147.283 97.659 124.260 1.00 29.00 354 LEU B O 1
ATOM 17359 N N . PRO B 1 295 ? 147.302 99.500 125.546 1.00 31.70 355 PRO B N 1
ATOM 17360 C CA . PRO B 1 295 ? 148.348 98.934 126.411 1.00 31.70 355 PRO B CA 1
ATOM 17361 C C . PRO B 1 295 ? 147.962 97.633 127.081 1.00 31.70 355 PRO B C 1
ATOM 17362 O O . PRO B 1 295 ? 148.852 96.893 127.513 1.00 31.70 355 PRO B O 1
ATOM 17373 N N . TYR B 1 296 ? 146.673 97.333 127.196 1.00 31.23 356 TYR B N 1
ATOM 17374 C CA . TYR B 1 296 ? 146.203 96.161 127.913 1.00 31.23 356 TYR B CA 1
ATOM 17375 C C . TYR B 1 296 ? 145.919 94.987 126.990 1.00 31.23 356 TYR B C 1
ATOM 17376 O O . TYR B 1 296 ? 145.279 94.020 127.411 1.00 31.23 356 TYR B O 1
ATOM 17394 N N . GLU B 1 297 ? 146.377 95.051 125.742 1.00 32.81 357 GLU B N 1
ATOM 17395 C CA . GLU B 1 297 ? 146.220 93.977 124.773 1.00 32.81 357 GLU B CA 1
ATOM 17396 C C . GLU B 1 297 ? 147.497 93.171 124.597 1.00 32.81 357 GLU B C 1
ATOM 17397 O O . GLU B 1 297 ? 147.633 92.441 123.610 1.00 32.81 357 GLU B O 1
ATOM 17409 N N . ILE B 1 298 ? 148.435 93.295 125.534 1.00 38.48 358 ILE B N 1
ATOM 17410 C CA . ILE B 1 298 ? 149.702 92.589 125.427 1.00 38.48 358 ILE B CA 1
ATOM 17411 C C . ILE B 1 298 ? 149.466 91.094 125.313 1.00 38.48 358 ILE B C 1
ATOM 17412 O O . ILE B 1 298 ? 148.563 90.533 125.945 1.00 38.48 358 ILE B O 1
ATOM 17428 N N . SER B 1 299 ? 150.290 90.439 124.502 1.00 42.33 359 SER B N 1
ATOM 17429 C CA . SER B 1 299 ? 150.135 89.026 124.206 1.00 42.33 359 SER B CA 1
ATOM 17430 C C . SER B 1 299 ? 151.500 88.361 124.146 1.00 42.33 359 SER B C 1
ATOM 17431 O O . SER B 1 299 ? 152.499 88.981 123.777 1.00 42.33 359 SER B O 1
ATOM 17439 N N . VAL B 1 300 ? 151.522 87.083 124.503 1.00 43.88 360 VAL B N 1
ATOM 17440 C CA . VAL B 1 300 ? 152.715 86.250 124.450 1.00 43.88 360 VAL B CA 1
ATOM 17441 C C . VAL B 1 300 ? 152.358 84.968 123.720 1.00 43.88 360 VAL B C 1
ATOM 17442 O O . VAL B 1 300 ? 151.307 84.375 123.982 1.00 43.88 360 VAL B O 1
ATOM 17455 N N . GLN B 1 301 ? 153.219 84.549 122.803 1.00 48.12 361 GLN B N 1
ATOM 17456 C CA . GLN B 1 301 ? 153.004 83.343 122.026 1.00 48.12 361 GLN B CA 1
ATOM 17457 C C . GLN B 1 301 ? 154.193 82.412 122.187 1.00 48.12 361 GLN B C 1
ATOM 17458 O O . GLN B 1 301 ? 155.332 82.852 122.354 1.00 48.12 361 GLN B O 1
ATOM 17472 N N . ILE B 1 302 ? 153.913 81.117 122.118 1.00 51.32 362 ILE B N 1
ATOM 17473 C CA . ILE B 1 302 ? 154.926 80.073 122.166 1.00 51.32 362 ILE B CA 1
ATOM 17474 C C . ILE B 1 302 ? 154.894 79.318 120.848 1.00 51.32 362 ILE B C 1
ATOM 17475 O O . ILE B 1 302 ? 153.831 78.857 120.416 1.00 51.32 362 ILE B O 1
ATOM 17491 N N . GLU B 1 303 ? 156.050 79.190 120.220 1.00 57.31 363 GLU B N 1
ATOM 17492 C CA . GLU B 1 303 ? 156.194 78.624 118.890 1.00 57.31 363 GLU B CA 1
ATOM 17493 C C . GLU B 1 303 ? 157.314 77.599 118.899 1.00 57.31 363 GLU B C 1
ATOM 17494 O O . GLU B 1 303 ? 158.141 77.579 119.817 1.00 57.31 363 GLU B O 1
ATOM 17506 N N . PRO B 1 304 ? 157.360 76.720 117.901 1.00 63.20 364 PRO B N 1
ATOM 17507 C CA . PRO B 1 304 ? 158.482 75.784 117.800 1.00 63.20 364 PRO B CA 1
ATOM 17508 C C . PRO B 1 304 ? 159.798 76.516 117.584 1.00 63.20 364 PRO B C 1
ATOM 17509 O O . PRO B 1 304 ? 159.842 77.643 117.086 1.00 63.20 364 PRO B O 1
ATOM 17520 N N . HIS B 1 305 ? 160.884 75.852 117.976 1.00 63.50 365 HIS B N 1
ATOM 17521 C CA . HIS B 1 305 ? 162.199 76.491 117.979 1.00 63.50 365 HIS B CA 1
ATOM 17522 C C . HIS B 1 305 ? 162.569 77.105 116.637 1.00 63.50 365 HIS B C 1
ATOM 17523 O O . HIS B 1 305 ? 163.061 78.244 116.621 1.00 63.50 365 HIS B O 1
ATOM 17537 N N . PRO B 1 306 ? 162.376 76.432 115.492 1.00 67.60 366 PRO B N 1
ATOM 17538 C CA . PRO B 1 306 ? 162.692 77.053 114.203 1.00 67.60 366 PRO B CA 1
ATOM 17539 C C . PRO B 1 306 ? 161.994 78.396 114.009 1.00 67.60 366 PRO B C 1
ATOM 17540 O O . PRO B 1 306 ? 160.766 78.439 114.075 1.00 67.60 366 PRO B O 1
ATOM 17551 N N . ARG B 1 311 ? 161.414 80.470 120.178 1.00 55.77 371 ARG B N 1
ATOM 17552 C CA . ARG B 1 311 ? 160.349 79.674 120.770 1.00 55.77 371 ARG B CA 1
ATOM 17553 C C . ARG B 1 311 ? 159.316 80.571 121.433 1.00 55.77 371 ARG B C 1
ATOM 17554 O O . ARG B 1 311 ? 158.115 80.414 121.223 1.00 55.77 371 ARG B O 1
ATOM 17575 N N . LEU B 1 312 ? 159.798 81.513 122.235 1.00 50.47 372 LEU B N 1
ATOM 17576 C CA . LEU B 1 312 ? 158.953 82.420 122.997 1.00 50.47 372 LEU B CA 1
ATOM 17577 C C . LEU B 1 312 ? 158.984 83.792 122.343 1.00 50.47 372 LEU B C 1
ATOM 17578 O O . LEU B 1 312 ? 160.062 84.327 122.065 1.00 50.47 372 LEU B O 1
ATOM 17594 N N . LEU B 1 313 ? 157.804 84.353 122.097 1.00 46.47 373 LEU B N 1
ATOM 17595 C CA . LEU B 1 313 ? 157.666 85.617 121.395 1.00 46.47 373 LEU B CA 1
ATOM 17596 C C . LEU B 1 313 ? 156.757 86.552 122.178 1.00 46.47 373 LEU B C 1
ATOM 17597 O O . LEU B 1 313 ? 155.796 86.118 122.815 1.00 46.47 373 LEU B O 1
ATOM 17613 N N . TYR B 1 314 ? 157.068 87.843 122.119 1.00 42.35 374 TYR B N 1
ATOM 17614 C CA . TYR B 1 314 ? 156.384 88.854 122.909 1.00 42.35 374 TYR B CA 1
ATOM 17615 C C . TYR B 1 314 ? 155.975 90.001 122.003 1.00 42.35 374 TYR B C 1
ATOM 17616 O O . TYR B 1 314 ? 156.765 90.458 121.174 1.00 42.35 374 TYR B O 1
ATOM 17634 N N . ILE B 1 315 ? 154.739 90.461 122.165 1.00 42.17 375 ILE B N 1
ATOM 17635 C CA . ILE B 1 315 ? 154.186 91.560 121.384 1.00 42.17 375 ILE B CA 1
ATOM 17636 C C . ILE B 1 315 ? 153.933 92.740 122.309 1.00 42.17 375 ILE B C 1
ATOM 17637 O O . ILE B 1 315 ? 153.252 92.602 123.332 1.00 42.17 375 ILE B O 1
ATOM 17653 N N . ASP B 1 316 ? 154.468 93.898 121.942 1.00 41.03 376 ASP B N 1
ATOM 17654 C CA . ASP B 1 316 ? 154.436 95.079 122.786 1.00 41.03 376 ASP B CA 1
ATOM 17655 C C . ASP B 1 316 ? 153.302 96.007 122.365 1.00 41.03 376 ASP B C 1
ATOM 17656 O O . ASP B 1 316 ? 152.567 95.750 121.409 1.00 41.03 376 ASP B O 1
ATOM 17665 N N . GLU B 1 317 ? 153.173 97.115 123.096 1.00 36.51 377 GLU B N 1
ATOM 17666 C CA . GLU B 1 317 ? 152.135 98.090 122.787 1.00 36.51 377 GLU B CA 1
ATOM 17667 C C . GLU B 1 317 ? 152.339 98.689 121.399 1.00 36.51 377 GLU B C 1
ATOM 17668 O O . GLU B 1 317 ? 151.374 98.899 120.656 1.00 36.51 377 GLU B O 1
ATOM 17680 N N . GLN B 1 318 ? 153.589 98.972 121.032 1.00 36.42 378 GLN B N 1
ATOM 17681 C CA . GLN B 1 318 ? 153.887 99.622 119.762 1.00 36.42 378 GLN B CA 1
ATOM 17682 C C . GLN B 1 318 ? 153.706 98.706 118.558 1.00 36.42 378 GLN B C 1
ATOM 17683 O O . GLN B 1 318 ? 153.731 99.197 117.425 1.00 36.42 378 GLN B O 1
ATOM 17697 N N . GLY B 1 319 ? 153.531 97.405 118.761 1.00 37.96 379 GLY B N 1
ATOM 17698 C CA . GLY B 1 319 ? 153.383 96.484 117.656 1.00 37.96 379 GLY B CA 1
ATOM 17699 C C . GLY B 1 319 ? 154.654 95.836 117.161 1.00 37.96 379 GLY B C 1
ATOM 17700 O O . GLY B 1 319 ? 154.644 95.257 116.070 1.00 37.96 379 GLY B O 1
ATOM 17704 N N . ARG B 1 320 ? 155.746 95.912 117.916 1.00 42.90 380 ARG B N 1
ATOM 17705 C CA . ARG B 1 320 ? 157.008 95.304 117.515 1.00 42.90 380 ARG B CA 1
ATOM 17706 C C . ARG B 1 320 ? 157.061 93.856 117.987 1.00 42.90 380 ARG B C 1
ATOM 17707 O O . ARG B 1 320 ? 156.879 93.573 119.176 1.00 42.90 380 ARG B O 1
ATOM 17728 N N . ARG B 1 321 ? 157.307 92.945 117.047 1.00 45.29 381 ARG B N 1
ATOM 17729 C CA . ARG B 1 321 ? 157.377 91.516 117.336 1.00 45.29 381 ARG B CA 1
ATOM 17730 C C . ARG B 1 321 ? 158.755 91.181 117.891 1.00 45.29 381 ARG B C 1
ATOM 17731 O O . ARG B 1 321 ? 159.751 91.209 117.161 1.00 45.29 381 ARG B O 1
ATOM 17752 N N . ILE B 1 322 ? 158.810 90.846 119.175 1.00 45.84 382 ILE B N 1
ATOM 17753 C CA . ILE B 1 322 ? 160.051 90.529 119.870 1.00 45.84 382 ILE B CA 1
ATOM 17754 C C . ILE B 1 322 ? 160.098 89.030 120.111 1.00 45.84 382 ILE B C 1
ATOM 17755 O O . ILE B 1 322 ? 159.216 88.478 120.779 1.00 45.84 382 ILE B O 1
ATOM 17771 N N . ASP B 1 323 ? 161.128 88.372 119.581 1.00 49.25 383 ASP B N 1
ATOM 17772 C CA . ASP B 1 323 ? 161.342 86.943 119.784 1.00 49.25 383 ASP B CA 1
ATOM 17773 C C . ASP B 1 323 ? 162.530 86.756 120.718 1.00 49.25 383 ASP B C 1
ATOM 17774 O O . ASP B 1 323 ? 163.672 87.034 120.342 1.00 49.25 383 ASP B O 1
ATOM 17783 N N . MET B 1 324 ? 162.259 86.286 121.934 1.00 51.36 384 MET B N 1
ATOM 17784 C CA . MET B 1 324 ? 163.313 86.005 122.897 1.00 51.36 384 MET B CA 1
ATOM 17785 C C . MET B 1 324 ? 163.897 84.609 122.740 1.00 51.36 384 MET B C 1
ATOM 17786 O O . MET B 1 324 ? 165.111 84.429 122.873 1.00 51.36 384 MET B O 1
ATOM 17800 N N . GLY B 1 325 ? 163.057 83.621 122.460 1.00 53.68 385 GLY B N 1
ATOM 17801 C CA . GLY B 1 325 ? 163.510 82.252 122.337 1.00 53.68 385 GLY B CA 1
ATOM 17802 C C . GLY B 1 325 ? 163.263 81.459 123.601 1.00 53.68 385 GLY B C 1
ATOM 17803 O O . GLY B 1 325 ? 162.127 81.377 124.075 1.00 53.68 385 GLY B O 1
ATOM 17807 N N . SER B 1 326 ? 164.311 80.868 124.159 1.00 54.59 386 SER B N 1
ATOM 17808 C CA . SER B 1 326 ? 164.170 80.020 125.331 1.00 54.59 386 SER B CA 1
ATOM 17809 C C . SER B 1 326 ? 164.117 80.841 126.612 1.00 54.59 386 SER B C 1
ATOM 17810 O O . SER B 1 326 ? 163.393 80.502 127.548 1.00 54.59 386 SER B O 1
ATOM 17818 N N . SER B 1 335 ? 166.994 86.663 132.117 1.00 52.40 395 SER B N 1
ATOM 17819 C CA . SER B 1 335 ? 167.501 86.693 130.753 1.00 52.40 395 SER B CA 1
ATOM 17820 C C . SER B 1 335 ? 167.504 88.110 130.212 1.00 52.40 395 SER B C 1
ATOM 17821 O O . SER B 1 335 ? 166.810 88.403 129.241 1.00 52.40 395 SER B O 1
ATOM 17829 N N . PRO B 1 336 ? 168.292 88.990 130.826 1.00 52.50 396 PRO B N 1
ATOM 17830 C CA . PRO B 1 336 ? 168.279 90.393 130.402 1.00 52.50 396 PRO B CA 1
ATOM 17831 C C . PRO B 1 336 ? 168.685 90.559 128.948 1.00 52.50 396 PRO B C 1
ATOM 17832 O O . PRO B 1 336 ? 169.562 89.860 128.439 1.00 52.50 396 PRO B O 1
ATOM 17843 N N . GLY B 1 337 ? 168.020 91.498 128.284 1.00 52.07 397 GLY B N 1
ATOM 17844 C CA . GLY B 1 337 ? 168.324 91.841 126.912 1.00 52.07 397 GLY B CA 1
ATOM 17845 C C . GLY B 1 337 ? 168.689 93.309 126.825 1.00 52.07 397 GLY B C 1
ATOM 17846 O O . GLY B 1 337 ? 168.221 94.128 127.615 1.00 52.07 397 GLY B O 1
ATOM 17850 N N . GLU B 1 338 ? 169.532 93.637 125.851 1.00 49.51 398 GLU B N 1
ATOM 17851 C CA . GLU B 1 338 ? 169.969 95.013 125.665 1.00 49.51 398 GLU B CA 1
ATOM 17852 C C . GLU B 1 338 ? 168.865 95.914 125.131 1.00 49.51 398 GLU B C 1
ATOM 17853 O O . GLU B 1 338 ? 169.059 97.132 125.074 1.00 49.51 398 GLU B O 1
ATOM 17865 N N . GLY B 1 339 ? 167.724 95.351 124.738 1.00 52.94 399 GLY B N 1
ATOM 17866 C CA . GLY B 1 339 ? 166.614 96.141 124.244 1.00 52.94 399 GLY B CA 1
ATOM 17867 C C . GLY B 1 339 ? 165.715 96.649 125.350 1.00 52.94 399 GLY B C 1
ATOM 17868 O O . GLY B 1 339 ? 164.559 97.005 125.104 1.00 52.94 399 GLY B O 1
ATOM 17872 N N . LEU B 1 340 ? 166.234 96.679 126.578 1.00 52.45 400 LEU B N 1
ATOM 17873 C CA . LEU B 1 340 ? 165.493 97.181 127.733 1.00 52.45 400 LEU B CA 1
ATOM 17874 C C . LEU B 1 340 ? 164.285 96.296 128.038 1.00 52.45 400 LEU B C 1
ATOM 17875 O O . LEU B 1 340 ? 163.161 96.774 128.181 1.00 52.45 400 LEU B O 1
ATOM 17891 N N . SER B 1 341 ? 164.529 94.992 128.141 1.00 49.93 401 SER B N 1
ATOM 17892 C CA . SER B 1 341 ? 163.480 94.032 128.451 1.00 49.93 401 SER B CA 1
ATOM 17893 C C . SER B 1 341 ? 164.096 92.869 129.211 1.00 49.93 401 SER B C 1
ATOM 17894 O O . SER B 1 341 ? 165.164 92.377 128.845 1.00 49.93 401 SER B O 1
ATOM 17902 N N . VAL B 1 342 ? 163.415 92.441 130.269 1.00 49.09 402 VAL B N 1
ATOM 17903 C CA . VAL B 1 342 ? 163.862 91.346 131.120 1.00 49.09 402 VAL B CA 1
ATOM 17904 C C . VAL B 1 342 ? 162.734 90.341 131.290 1.00 49.09 402 VAL B C 1
ATOM 17905 O O . VAL B 1 342 ? 161.584 90.722 131.531 1.00 49.09 402 VAL B O 1
ATOM 17918 N N . ARG B 1 343 ? 163.066 89.057 131.178 1.00 48.61 403 ARG B N 1
ATOM 17919 C CA . ARG B 1 343 ? 162.089 87.986 131.279 1.00 48.61 403 ARG B CA 1
ATOM 17920 C C . ARG B 1 343 ? 162.587 86.902 132.219 1.00 48.61 403 ARG B C 1
ATOM 17921 O O . ARG B 1 343 ? 163.786 86.630 132.301 1.00 48.61 403 ARG B O 1
ATOM 17942 N N . ARG B 1 344 ? 161.649 86.285 132.929 1.00 47.85 404 ARG B N 1
ATOM 17943 C CA . ARG B 1 344 ? 161.934 85.105 133.733 1.00 47.85 404 ARG B CA 1
ATOM 17944 C C . ARG B 1 344 ? 160.646 84.315 133.875 1.00 47.85 404 ARG B C 1
ATOM 17945 O O . ARG B 1 344 ? 159.603 84.879 134.215 1.00 47.85 404 ARG B O 1
ATOM 17966 N N . ASN B 1 345 ? 160.732 83.012 133.635 1.00 49.10 405 ASN B N 1
ATOM 17967 C CA . ASN B 1 345 ? 159.582 82.121 133.624 1.00 49.10 405 ASN B CA 1
ATOM 17968 C C . ASN B 1 345 ? 159.585 81.264 134.878 1.00 49.10 405 ASN B C 1
ATOM 17969 O O . ASN B 1 345 ? 160.613 80.682 135.237 1.00 49.10 405 ASN B O 1
ATOM 17980 N N . GLU B 1 346 ? 158.438 81.197 135.539 1.00 50.84 406 GLU B N 1
ATOM 17981 C CA . GLU B 1 346 ? 158.256 80.390 136.730 1.00 50.84 406 GLU B CA 1
ATOM 17982 C C . GLU B 1 346 ? 157.285 79.256 136.432 1.00 50.84 406 GLU B C 1
ATOM 17983 O O . GLU B 1 346 ? 156.476 79.328 135.504 1.00 50.84 406 GLU B O 1
ATOM 17995 N N . ASN B 1 347 ? 157.382 78.198 137.238 1.00 54.79 407 ASN B N 1
ATOM 17996 C CA . ASN B 1 347 ? 156.664 76.952 136.990 1.00 54.79 407 ASN B CA 1
ATOM 17997 C C . ASN B 1 347 ? 155.205 77.158 136.598 1.00 54.79 407 ASN B C 1
ATOM 17998 O O . ASN B 1 347 ? 154.634 76.339 135.870 1.00 54.79 407 ASN B O 1
ATOM 18009 N N . GLY B 1 348 ? 154.591 78.241 137.066 1.00 51.96 408 GLY B N 1
ATOM 18010 C CA . GLY B 1 348 ? 153.170 78.434 136.860 1.00 51.96 408 GLY B CA 1
ATOM 18011 C C . GLY B 1 348 ? 152.767 79.662 136.070 1.00 51.96 408 GLY B C 1
ATOM 18012 O O . GLY B 1 348 ? 151.580 79.847 135.787 1.00 51.96 408 GLY B O 1
ATOM 18014 N N . GLN B 1 349 ? 153.719 80.510 135.711 1.00 47.89 409 GLN B N 1
ATOM 18015 C CA . GLN B 1 349 ? 153.399 81.793 135.091 1.00 47.89 409 GLN B CA 1
ATOM 18016 C C . GLN B 1 349 ? 154.680 82.369 134.498 1.00 47.89 409 GLN B C 1
ATOM 18017 O O . GLN B 1 349 ? 155.722 81.706 134.469 1.00 47.89 409 GLN B O 1
ATOM 18031 N N . LEU B 1 350 ? 154.600 83.611 134.024 1.00 45.24 410 LEU B N 1
ATOM 18032 C CA . LEU B 1 350 ? 155.734 84.314 133.444 1.00 45.24 410 LEU B CA 1
ATOM 18033 C C . LEU B 1 350 ? 155.671 85.782 133.829 1.00 45.24 410 LEU B C 1
ATOM 18034 O O . LEU B 1 350 ? 154.591 86.375 133.857 1.00 45.24 410 LEU B O 1
ATOM 18050 N N . LEU B 1 351 ? 156.833 86.364 134.115 1.00 44.04 411 LEU B N 1
ATOM 18051 C CA . LEU B 1 351 ? 156.943 87.738 134.586 1.00 44.04 411 LEU B CA 1
ATOM 18052 C C . LEU B 1 351 ? 157.970 88.496 133.760 1.00 44.04 411 LEU B C 1
ATOM 18053 O O . LEU B 1 351 ? 159.088 88.012 133.563 1.00 44.04 411 LEU B O 1
ATOM 18069 N N . ILE B 1 352 ? 157.591 89.679 133.279 1.00 43.47 412 ILE B N 1
ATOM 18070 C CA . ILE B 1 352 ? 158.448 90.529 132.460 1.00 43.47 412 ILE B CA 1
ATOM 18071 C C . ILE B 1 352 ? 158.634 91.877 133.141 1.00 43.47 412 ILE B C 1
ATOM 18072 O O . ILE B 1 352 ? 157.653 92.547 133.481 1.00 43.47 412 ILE B O 1
ATOM 18088 N N . GLU B 1 353 ? 159.890 92.274 133.330 1.00 46.29 413 GLU B N 1
ATOM 18089 C CA . GLU B 1 353 ? 160.250 93.561 133.904 1.00 46.29 413 GLU B CA 1
ATOM 18090 C C . GLU B 1 353 ? 160.988 94.394 132.869 1.00 46.29 413 GLU B C 1
ATOM 18091 O O . GLU B 1 353 ? 161.864 93.888 132.165 1.00 46.29 413 GLU B O 1
ATOM 18103 N N . SER B 1 354 ? 160.633 95.669 132.777 1.00 47.80 414 SER B N 1
ATOM 18104 C CA . SER B 1 354 ? 161.321 96.591 131.888 1.00 47.80 414 SER B CA 1
ATOM 18105 C C . SER B 1 354 ? 162.507 97.213 132.623 1.00 47.80 414 SER B C 1
ATOM 18106 O O . SER B 1 354 ? 162.855 96.817 133.738 1.00 47.80 414 SER B O 1
ATOM 18114 N N . SER B 1 355 ? 163.136 98.212 132.001 1.00 49.51 415 SER B N 1
ATOM 18115 C CA . SER B 1 355 ? 164.292 98.855 132.616 1.00 49.51 415 SER B CA 1
ATOM 18116 C C . SER B 1 355 ? 163.928 99.505 133.944 1.00 49.51 415 SER B C 1
ATOM 18117 O O . SER B 1 355 ? 164.675 99.392 134.922 1.00 49.51 415 SER B O 1
ATOM 18125 N N . ASP B 1 356 ? 162.790 100.188 134.005 1.00 48.90 416 ASP B N 1
ATOM 18126 C CA . ASP B 1 356 ? 162.318 100.753 135.261 1.00 48.90 416 ASP B CA 1
ATOM 18127 C C . ASP B 1 356 ? 161.652 99.648 136.082 1.00 48.90 416 ASP B C 1
ATOM 18128 O O . ASP B 1 356 ? 161.748 98.460 135.761 1.00 48.90 416 ASP B O 1
ATOM 18137 N N . GLY B 1 357 ? 160.959 100.025 137.152 1.00 45.73 417 GLY B N 1
ATOM 18138 C CA . GLY B 1 357 ? 160.394 99.049 138.058 1.00 45.73 417 GLY B CA 1
ATOM 18139 C C . GLY B 1 357 ? 159.094 98.419 137.635 1.00 45.73 417 GLY B C 1
ATOM 18140 O O . GLY B 1 357 ? 158.586 97.546 138.343 1.00 45.73 417 GLY B O 1
ATOM 18144 N N . ILE B 1 358 ? 158.533 98.826 136.500 1.00 44.24 418 ILE B N 1
ATOM 18145 C CA . ILE B 1 358 ? 157.230 98.325 136.088 1.00 44.24 418 ILE B CA 1
ATOM 18146 C C . ILE B 1 358 ? 157.364 96.895 135.588 1.00 44.24 418 ILE B C 1
ATOM 18147 O O . ILE B 1 358 ? 158.180 96.603 134.706 1.00 44.24 418 ILE B O 1
ATOM 18163 N N . TYR B 1 359 ? 156.542 96.002 136.133 1.00 41.42 419 TYR B N 1
ATOM 18164 C CA . TYR B 1 359 ? 156.537 94.607 135.738 1.00 41.42 419 TYR B CA 1
ATOM 18165 C C . TYR B 1 359 ? 155.114 94.184 135.424 1.00 41.42 419 TYR B C 1
ATOM 18166 O O . TYR B 1 359 ? 154.154 94.708 135.992 1.00 41.42 419 TYR B O 1
ATOM 18184 N N . ARG B 1 360 ? 154.994 93.221 134.517 1.00 40.24 420 ARG B N 1
ATOM 18185 C CA . ARG B 1 360 ? 153.709 92.723 134.060 1.00 40.24 420 ARG B CA 1
ATOM 18186 C C . ARG B 1 360 ? 153.721 91.207 134.123 1.00 40.24 420 ARG B C 1
ATOM 18187 O O . ARG B 1 360 ? 154.673 90.571 133.665 1.00 40.24 420 ARG B O 1
ATOM 18208 N N . LEU B 1 361 ? 152.653 90.638 134.667 1.00 41.91 421 LEU B N 1
ATOM 18209 C CA . LEU B 1 361 ? 152.553 89.216 134.955 1.00 41.91 421 LEU B CA 1
ATOM 18210 C C . LEU B 1 361 ? 151.468 88.590 134.098 1.00 41.91 421 LEU B C 1
ATOM 18211 O O . LEU B 1 361 ? 150.317 89.036 134.125 1.00 41.91 421 LEU B O 1
ATOM 18227 N N . PHE B 1 362 ? 151.833 87.561 133.348 1.00 40.72 422 PHE B N 1
ATOM 18228 C CA . PHE B 1 362 ? 150.913 86.859 132.473 1.00 40.72 422 PHE B CA 1
ATOM 18229 C C . PHE B 1 362 ? 150.392 85.594 133.140 1.00 40.72 422 PHE B C 1
ATOM 18230 O O . PHE B 1 362 ? 150.936 85.115 134.136 1.00 40.72 422 PHE B O 1
ATOM 18247 N N . GLU B 1 363 ? 149.321 85.057 132.569 1.00 42.24 423 GLU B N 1
ATOM 18248 C CA . GLU B 1 363 ? 148.717 83.817 133.019 1.00 42.24 423 GLU B CA 1
ATOM 18249 C C . GLU B 1 363 ? 148.279 83.008 131.810 1.00 42.24 423 GLU B C 1
ATOM 18250 O O . GLU B 1 363 ? 148.013 83.576 130.745 1.00 42.24 423 GLU B O 1
ATOM 18262 N N . PRO B 1 364 ? 148.197 81.686 131.941 1.00 43.42 424 PRO B N 1
ATOM 18263 C CA . PRO B 1 364 ? 147.809 80.867 130.790 1.00 43.42 424 PRO B CA 1
ATOM 18264 C C . PRO B 1 364 ? 146.409 81.200 130.300 1.00 43.42 424 PRO B C 1
ATOM 18265 O O . PRO B 1 364 ? 145.510 81.509 131.084 1.00 43.42 424 PRO B O 1
ATOM 18276 N N . LEU B 1 365 ? 146.239 81.130 128.990 1.00 44.50 425 LEU B N 1
ATOM 18277 C CA . LEU B 1 365 ? 144.944 81.362 128.368 1.00 44.50 425 LEU B CA 1
ATOM 18278 C C . LEU B 1 365 ? 144.083 80.109 128.483 1.00 44.50 425 LEU B C 1
ATOM 18279 O O . LEU B 1 365 ? 144.528 79.026 128.092 1.00 44.50 425 LEU B O 1
ATOM 18295 N N . PRO B 1 366 ? 142.866 80.205 129.016 1.00 45.81 426 PRO B N 1
ATOM 18296 C CA . PRO B 1 366 ? 142.024 79.008 129.126 1.00 45.81 426 PRO B CA 1
ATOM 18297 C C . PRO B 1 366 ? 141.821 78.353 127.768 1.00 45.81 426 PRO B C 1
ATOM 18298 O O . PRO B 1 366 ? 141.494 79.016 126.781 1.00 45.81 426 PRO B O 1
ATOM 18309 N N . GLY B 1 367 ? 142.017 77.038 127.726 1.00 48.62 427 GLY B N 1
ATOM 18310 C CA . GLY B 1 367 ? 141.859 76.288 126.502 1.00 48.62 427 GLY B CA 1
ATOM 18311 C C . GLY B 1 367 ? 143.020 76.387 125.539 1.00 48.62 427 GLY B C 1
ATOM 18312 O O . GLY B 1 367 ? 142.953 75.792 124.455 1.00 48.62 427 GLY B O 1
ATOM 18316 N N . ASP B 1 368 ? 144.079 77.110 125.892 1.00 46.78 428 ASP B N 1
ATOM 18317 C CA . ASP B 1 368 ? 145.233 77.265 125.012 1.00 46.78 428 ASP B CA 1
ATOM 18318 C C . ASP B 1 368 ? 146.490 77.338 125.860 1.00 46.78 428 ASP B C 1
ATOM 18319 O O . ASP B 1 368 ? 146.641 78.258 126.669 1.00 46.78 428 ASP B O 1
ATOM 18328 N N . SER B 1 369 ? 147.382 76.368 125.678 1.00 47.93 429 SER B N 1
ATOM 18329 C CA . SER B 1 369 ? 148.672 76.378 126.348 1.00 47.93 429 SER B CA 1
ATOM 18330 C C . SER B 1 369 ? 149.738 77.118 125.555 1.00 47.93 429 SER B C 1
ATOM 18331 O O . SER B 1 369 ? 150.816 77.388 126.096 1.00 47.93 429 SER B O 1
ATOM 18339 N N . SER B 1 370 ? 149.460 77.461 124.300 1.00 47.91 430 SER B N 1
ATOM 18340 C CA . SER B 1 370 ? 150.425 78.113 123.431 1.00 47.91 430 SER B CA 1
ATOM 18341 C C . SER B 1 370 ? 150.294 79.625 123.445 1.00 47.91 430 SER B C 1
ATOM 18342 O O . SER B 1 370 ? 150.962 80.298 122.653 1.00 47.91 430 SER B O 1
ATOM 18350 N N . ARG B 1 371 ? 149.440 80.176 124.302 1.00 46.14 431 ARG B N 1
ATOM 18351 C CA . ARG B 1 371 ? 149.227 81.610 124.321 1.00 46.14 431 ARG B CA 1
ATOM 18352 C C . ARG B 1 371 ? 148.921 82.056 125.740 1.00 46.14 431 ARG B C 1
ATOM 18353 O O . ARG B 1 371 ? 148.338 81.310 126.529 1.00 46.14 431 ARG B O 1
ATOM 18374 N N . LEU B 1 372 ? 149.322 83.282 126.053 1.00 42.82 432 LEU B N 1
ATOM 18375 C CA . LEU B 1 372 ? 149.160 83.852 127.378 1.00 42.82 432 LEU B CA 1
ATOM 18376 C C . LEU B 1 372 ? 148.525 85.229 127.272 1.00 42.82 432 LEU B C 1
ATOM 18377 O O . LEU B 1 372 ? 148.576 85.879 126.227 1.00 42.82 432 LEU B O 1
ATOM 18393 N N . ARG B 1 373 ? 147.918 85.667 128.371 1.00 39.09 433 ARG B N 1
ATOM 18394 C CA . ARG B 1 373 ? 147.238 86.948 128.423 1.00 39.09 433 ARG B CA 1
ATOM 18395 C C . ARG B 1 373 ? 147.629 87.701 129.685 1.00 39.09 433 ARG B C 1
ATOM 18396 O O . ARG B 1 373 ? 147.922 87.103 130.722 1.00 39.09 433 ARG B O 1
ATOM 18417 N N . LEU B 1 374 ? 147.613 89.025 129.584 1.00 37.05 434 LEU B N 1
ATOM 18418 C CA . LEU B 1 374 ? 147.964 89.879 130.708 1.00 37.05 434 LEU B CA 1
ATOM 18419 C C . LEU B 1 374 ? 146.988 89.709 131.862 1.00 37.05 434 LEU B C 1
ATOM 18420 O O . LEU B 1 374 ? 145.772 89.660 131.669 1.00 37.05 434 LEU B O 1
ATOM 18436 N N . SER B 1 375 ? 147.531 89.621 133.067 1.00 37.11 435 SER B N 1
ATOM 18437 C CA . SER B 1 375 ? 146.747 89.466 134.283 1.00 37.11 435 SER B CA 1
ATOM 18438 C C . SER B 1 375 ? 146.990 90.548 135.319 1.00 37.11 435 SER B C 1
ATOM 18439 O O . SER B 1 375 ? 146.044 90.984 135.976 1.00 37.11 435 SER B O 1
ATOM 18447 N N . LEU B 1 376 ? 148.234 90.979 135.502 1.00 37.85 436 LEU B N 1
ATOM 18448 C CA . LEU B 1 376 ? 148.582 91.923 136.552 1.00 37.85 436 LEU B CA 1
ATOM 18449 C C . LEU B 1 376 ? 149.647 92.893 136.068 1.00 37.85 436 LEU B C 1
ATOM 18450 O O . LEU B 1 376 ? 150.509 92.544 135.259 1.00 37.85 436 LEU B O 1
ATOM 18466 N N . LEU B 1 377 ? 149.559 94.122 136.559 1.00 37.70 437 LEU B N 1
ATOM 18467 C CA . LEU B 1 377 ? 150.589 95.136 136.400 1.00 37.70 437 LEU B CA 1
ATOM 18468 C C . LEU B 1 377 ? 151.020 95.632 137.769 1.00 37.70 437 LEU B C 1
ATOM 18469 O O . LEU B 1 377 ? 150.230 95.653 138.715 1.00 37.70 437 LEU B O 1
ATOM 18485 N N . GLY B 1 378 ? 152.280 96.028 137.869 1.00 39.44 438 GLY B N 1
ATOM 18486 C CA . GLY B 1 378 ? 152.814 96.473 139.139 1.00 39.44 438 GLY B CA 1
ATOM 18487 C C . GLY B 1 378 ? 154.023 97.353 138.955 1.00 39.44 438 GLY B C 1
ATOM 18488 O O . GLY B 1 378 ? 154.622 97.411 137.877 1.00 39.44 438 GLY B O 1
ATOM 18492 N N . ASP B 1 379 ? 154.367 98.051 140.024 1.00 41.77 439 ASP B N 1
ATOM 18493 C CA . ASP B 1 379 ? 155.535 98.909 140.091 1.00 41.77 439 ASP B CA 1
ATOM 18494 C C . ASP B 1 379 ? 156.545 98.306 141.059 1.00 41.77 439 ASP B C 1
ATOM 18495 O O . ASP B 1 379 ? 156.349 97.217 141.601 1.00 41.77 439 ASP B O 1
ATOM 18504 N N . ARG B 1 380 ? 157.640 99.034 141.277 1.00 41.93 440 ARG B N 1
ATOM 18505 C CA . ARG B 1 380 ? 158.654 98.564 142.211 1.00 41.93 440 ARG B CA 1
ATOM 18506 C C . ARG B 1 380 ? 158.093 98.444 143.618 1.00 41.93 440 ARG B C 1
ATOM 18507 O O . ARG B 1 380 ? 158.526 97.582 144.390 1.00 41.93 440 ARG B O 1
ATOM 18528 N N . ASN B 1 381 ? 157.145 99.298 143.972 1.00 39.88 441 ASN B N 1
ATOM 18529 C CA . ASN B 1 381 ? 156.440 99.176 145.235 1.00 39.88 441 ASN B CA 1
ATOM 18530 C C . ASN B 1 381 ? 155.324 98.146 145.069 1.00 39.88 441 ASN B C 1
ATOM 18531 O O . ASN B 1 381 ? 155.233 97.448 144.056 1.00 39.88 441 ASN B O 1
ATOM 18542 N N . ASP B 1 382 ? 154.455 98.038 146.071 1.00 40.78 442 ASP B N 1
ATOM 18543 C CA . ASP B 1 382 ? 153.381 97.054 146.049 1.00 40.78 442 ASP B CA 1
ATOM 18544 C C . ASP B 1 382 ? 152.212 97.459 145.162 1.00 40.78 442 ASP B C 1
ATOM 18545 O O . ASP B 1 382 ? 151.291 96.657 144.978 1.00 40.78 442 ASP B O 1
ATOM 18554 N N . ASN B 1 383 ? 152.221 98.669 144.616 1.00 37.82 443 ASN B N 1
ATOM 18555 C CA . ASN B 1 383 ? 151.113 99.137 143.798 1.00 37.82 443 ASN B CA 1
ATOM 18556 C C . ASN B 1 383 ? 150.927 98.252 142.575 1.00 37.82 443 ASN B C 1
ATOM 18557 O O . ASN B 1 383 ? 151.894 97.870 141.913 1.00 37.82 443 ASN B O 1
ATOM 18568 N N . ARG B 1 384 ? 149.672 97.932 142.270 1.00 36.85 444 ARG B N 1
ATOM 18569 C CA . ARG B 1 384 ? 149.374 97.009 141.187 1.00 36.85 444 ARG B CA 1
ATOM 18570 C C . ARG B 1 384 ? 147.954 97.217 140.686 1.00 36.85 444 ARG B C 1
ATOM 18571 O O . ARG B 1 384 ? 147.108 97.798 141.368 1.00 36.85 444 ARG B O 1
ATOM 18592 N N . LEU B 1 385 ? 147.716 96.723 139.475 1.00 34.46 445 LEU B N 1
ATOM 18593 C CA . LEU B 1 385 ? 146.411 96.706 138.833 1.00 34.46 445 LEU B CA 1
ATOM 18594 C C . LEU B 1 385 ? 146.049 95.280 138.461 1.00 34.46 445 LEU B C 1
ATOM 18595 O O . LEU B 1 385 ? 146.897 94.525 137.981 1.00 34.46 445 LEU B O 1
ATOM 18611 N N . HIS B 1 386 ? 144.790 94.918 138.663 1.00 33.71 446 HIS B N 1
ATOM 18612 C CA . HIS B 1 386 ? 144.284 93.624 138.249 1.00 33.71 446 HIS B CA 1
ATOM 18613 C C . HIS B 1 386 ? 143.275 93.791 137.125 1.00 33.71 446 HIS B C 1
ATOM 18614 O O . HIS B 1 386 ? 142.608 94.821 137.010 1.00 33.71 446 HIS B O 1
ATOM 18629 N N . LEU B 1 387 ? 143.182 92.765 136.289 1.00 32.50 447 LEU B N 1
ATOM 18630 C CA . LEU B 1 387 ? 142.220 92.697 135.202 1.00 32.50 447 LEU B CA 1
ATOM 18631 C C . LEU B 1 387 ? 141.308 91.502 135.414 1.00 32.50 447 LEU B C 1
ATOM 18632 O O . LEU B 1 387 ? 141.779 90.405 135.727 1.00 32.50 447 LEU B O 1
ATOM 18648 N N . GLU B 1 388 ? 140.008 91.720 135.257 1.00 31.10 448 GLU B N 1
ATOM 18649 C CA . GLU B 1 388 ? 139.009 90.670 135.363 1.00 31.10 448 GLU B CA 1
ATOM 18650 C C . GLU B 1 388 ? 138.358 90.471 134.005 1.00 31.10 448 GLU B C 1
ATOM 18651 O O . GLU B 1 388 ? 137.835 91.422 133.420 1.00 31.10 448 GLU B O 1
ATOM 18663 N N . TYR B 1 389 ? 138.399 89.244 133.508 1.00 32.90 449 TYR B N 1
ATOM 18664 C CA . TYR B 1 389 ? 137.911 88.923 132.180 1.00 32.90 449 TYR B CA 1
ATOM 18665 C C . TYR B 1 389 ? 136.524 88.301 132.255 1.00 32.90 449 TYR B C 1
ATOM 18666 O O . TYR B 1 389 ? 136.143 87.702 133.263 1.00 32.90 449 TYR B O 1
ATOM 18684 N N . ASP B 1 390 ? 135.772 88.452 131.173 1.00 33.25 450 ASP B N 1
ATOM 18685 C CA . ASP B 1 390 ? 134.436 87.893 131.056 1.00 33.25 450 ASP B CA 1
ATOM 18686 C C . ASP B 1 390 ? 134.485 86.553 130.336 1.00 33.25 450 ASP B C 1
ATOM 18687 O O . ASP B 1 390 ? 135.525 86.124 129.832 1.00 33.25 450 ASP B O 1
ATOM 18696 N N . SER B 1 391 ? 133.334 85.892 130.283 1.00 34.75 451 SER B N 1
ATOM 18697 C CA . SER B 1 391 ? 133.224 84.694 129.470 1.00 34.75 451 SER B CA 1
ATOM 18698 C C . SER B 1 391 ? 133.546 85.050 128.027 1.00 34.75 451 SER B C 1
ATOM 18699 O O . SER B 1 391 ? 133.217 86.141 127.554 1.00 34.75 451 SER B O 1
ATOM 18704 N N . SER B 1 392 ? 134.199 84.127 127.332 1.00 34.64 452 SER B N 1
ATOM 18705 C CA . SER B 1 392 ? 134.724 84.307 125.984 1.00 34.64 452 SER B CA 1
ATOM 18706 C C . SER B 1 392 ? 136.037 85.075 126.004 1.00 34.64 452 SER B C 1
ATOM 18707 O O . SER B 1 392 ? 136.527 85.471 124.937 1.00 34.64 452 SER B O 1
ATOM 18715 N N . GLY B 1 393 ? 136.620 85.308 127.176 1.00 33.10 453 GLY B N 1
ATOM 18716 C CA . GLY B 1 393 ? 137.897 85.982 127.265 1.00 33.10 453 GLY B CA 1
ATOM 18717 C C . GLY B 1 393 ? 137.833 87.392 126.723 1.00 33.10 453 GLY B C 1
ATOM 18718 O O . GLY B 1 393 ? 138.608 87.756 125.835 1.00 33.10 453 GLY B O 1
ATOM 18720 N N . ARG B 1 394 ? 136.901 88.187 127.236 1.00 30.81 454 ARG B N 1
ATOM 18721 C CA . ARG B 1 394 ? 136.766 89.589 126.873 1.00 30.81 454 ARG B CA 1
ATOM 18722 C C . ARG B 1 394 ? 136.939 90.447 128.112 1.00 30.81 454 ARG B C 1
ATOM 18723 O O . ARG B 1 394 ? 136.279 90.218 129.128 1.00 30.81 454 ARG B O 1
ATOM 18744 N N . LEU B 1 395 ? 137.827 91.428 128.022 1.00 28.68 455 LEU B N 1
ATOM 18745 C CA . LEU B 1 395 ? 138.134 92.263 129.171 1.00 28.68 455 LEU B CA 1
ATOM 18746 C C . LEU B 1 395 ? 136.885 92.982 129.646 1.00 28.68 455 LEU B C 1
ATOM 18747 O O . LEU B 1 395 ? 136.139 93.557 128.850 1.00 28.68 455 LEU B O 1
ATOM 18763 N N . TRP B 1 396 ? 136.650 92.923 130.953 1.00 28.90 456 TRP B N 1
ATOM 18764 C CA . TRP B 1 396 ? 135.448 93.474 131.562 1.00 28.90 456 TRP B CA 1
ATOM 18765 C C . TRP B 1 396 ? 135.762 94.595 132.543 1.00 28.90 456 TRP B C 1
ATOM 18766 O O . TRP B 1 396 ? 135.233 95.699 132.393 1.00 28.90 456 TRP B O 1
ATOM 18787 N N . LEU B 1 397 ? 136.612 94.354 133.538 1.00 29.10 457 LEU B N 1
ATOM 18788 C CA . LEU B 1 397 ? 136.867 95.311 134.604 1.00 29.10 457 LEU B CA 1
ATOM 18789 C C . LEU B 1 397 ? 138.354 95.488 134.849 1.00 29.10 457 LEU B C 1
ATOM 18790 O O . LEU B 1 397 ? 139.160 94.601 134.568 1.00 29.10 457 LEU B O 1
ATOM 18806 N N . LEU B 1 398 ? 138.702 96.660 135.368 1.00 29.26 458 LEU B N 1
ATOM 18807 C CA . LEU B 1 398 ? 140.031 96.960 135.868 1.00 29.26 458 LEU B CA 1
ATOM 18808 C C . LEU B 1 398 ? 139.889 97.352 137.324 1.00 29.26 458 LEU B C 1
ATOM 18809 O O . LEU B 1 398 ? 139.091 98.231 137.657 1.00 29.26 458 LEU B O 1
ATOM 18825 N N . ARG B 1 399 ? 140.663 96.706 138.181 1.00 32.15 459 ARG B N 1
ATOM 18826 C CA . ARG B 1 399 ? 140.536 96.838 139.619 1.00 32.15 459 ARG B CA 1
ATOM 18827 C C . ARG B 1 399 ? 141.860 97.301 140.203 1.00 32.15 459 ARG B C 1
ATOM 18828 O O . ARG B 1 399 ? 142.926 96.909 139.725 1.00 32.15 459 ARG B O 1
ATOM 18849 N N . ASP B 1 400 ? 141.791 98.138 141.228 1.00 33.59 460 ASP B N 1
ATOM 18850 C CA . ASP B 1 400 ? 142.980 98.743 141.804 1.00 33.59 460 ASP B CA 1
ATOM 18851 C C . ASP B 1 400 ? 143.572 97.835 142.877 1.00 33.59 460 ASP B C 1
ATOM 18852 O O . ASP B 1 400 ? 143.130 96.703 143.083 1.00 33.59 460 ASP B O 1
ATOM 18861 N N . THR B 1 401 ? 144.602 98.328 143.566 1.00 35.77 461 THR B N 1
ATOM 18862 C CA . THR B 1 401 ? 145.274 97.523 144.580 1.00 35.77 461 THR B CA 1
ATOM 18863 C C . THR B 1 401 ? 144.359 97.217 145.751 1.00 35.77 461 THR B C 1
ATOM 18864 O O . THR B 1 401 ? 144.492 96.162 146.379 1.00 35.77 461 THR B O 1
ATOM 18875 N N . PHE B 1 402 ? 143.435 98.114 146.062 1.00 35.08 462 PHE B N 1
ATOM 18876 C CA . PHE B 1 402 ? 142.490 97.893 147.142 1.00 35.08 462 PHE B CA 1
ATOM 18877 C C . PHE B 1 402 ? 141.286 97.077 146.700 1.00 35.08 462 PHE B C 1
ATOM 18878 O O . PHE B 1 402 ? 140.259 97.072 147.387 1.00 35.08 462 PHE B O 1
ATOM 18895 N N . GLU B 1 403 ? 141.399 96.388 145.568 1.00 35.08 463 GLU B N 1
ATOM 18896 C CA . GLU B 1 403 ? 140.348 95.508 145.072 1.00 35.08 463 GLU B CA 1
ATOM 18897 C C . GLU B 1 403 ? 139.030 96.252 144.870 1.00 35.08 463 GLU B C 1
ATOM 18898 O O . GLU B 1 403 ? 137.953 95.735 145.169 1.00 35.08 463 GLU B O 1
ATOM 18910 N N . GLN B 1 404 ? 139.115 97.475 144.357 1.00 33.33 464 GLN B N 1
ATOM 18911 C CA . GLN B 1 404 ? 137.951 98.295 144.053 1.00 33.33 464 GLN B CA 1
ATOM 18912 C C . GLN B 1 404 ? 137.922 98.604 142.565 1.00 33.33 464 GLN B C 1
ATOM 18913 O O . GLN B 1 404 ? 138.925 99.045 141.998 1.00 33.33 464 GLN B O 1
ATOM 18927 N N . ALA B 1 405 ? 136.775 98.363 141.943 1.00 30.57 465 ALA B N 1
ATOM 18928 C CA . ALA B 1 405 ? 136.623 98.593 140.516 1.00 30.57 465 ALA B CA 1
ATOM 18929 C C . ALA B 1 405 ? 136.614 100.077 140.194 1.00 30.57 465 ALA B C 1
ATOM 18930 O O . ALA B 1 405 ? 136.050 100.889 140.931 1.00 30.57 465 ALA B O 1
ATOM 18937 N N . GLN B 1 406 ? 137.250 100.424 139.081 1.00 28.99 466 GLN B N 1
ATOM 18938 C CA . GLN B 1 406 ? 137.323 101.791 138.590 1.00 28.99 466 GLN B CA 1
ATOM 18939 C C . GLN B 1 406 ? 136.687 101.943 137.221 1.00 28.99 466 GLN B C 1
ATOM 18940 O O . GLN B 1 406 ? 135.926 102.889 137.000 1.00 28.99 466 GLN B O 1
ATOM 18954 N N . LEU B 1 407 ? 136.982 101.041 136.295 1.00 27.61 467 LEU B N 1
ATOM 18955 C CA . LEU B 1 407 ? 136.478 101.101 134.935 1.00 27.61 467 LEU B CA 1
ATOM 18956 C C . LEU B 1 407 ? 135.680 99.853 134.591 1.00 27.61 467 LEU B C 1
ATOM 18957 O O . LEU B 1 407 ? 135.800 98.813 135.238 1.00 27.61 467 LEU B O 1
ATOM 18973 N N . GLU B 1 408 ? 134.840 99.983 133.567 1.00 27.10 468 GLU B N 1
ATOM 18974 C CA . GLU B 1 408 ? 134.088 98.863 133.033 1.00 27.10 468 GLU B CA 1
ATOM 18975 C C . GLU B 1 408 ? 133.923 99.047 131.535 1.00 27.10 468 GLU B C 1
ATOM 18976 O O . GLU B 1 408 ? 133.675 100.158 131.067 1.00 27.10 468 GLU B O 1
ATOM 18988 N N . LEU B 1 409 ? 134.055 97.955 130.793 1.00 25.14 469 LEU B N 1
ATOM 18989 C CA . LEU B 1 409 ? 133.911 97.955 129.346 1.00 25.14 469 LEU B CA 1
ATOM 18990 C C . LEU B 1 409 ? 132.560 97.396 128.932 1.00 25.14 469 LEU B C 1
ATOM 18991 O O . LEU B 1 409 ? 132.070 96.427 129.516 1.00 25.14 469 LEU B O 1
ATOM 19007 N N . SER B 1 410 ? 131.969 98.011 127.913 1.00 23.88 470 SER B N 1
ATOM 19008 C CA . SER B 1 410 ? 130.698 97.583 127.355 1.00 23.88 470 SER B CA 1
ATOM 19009 C C . SER B 1 410 ? 130.836 97.391 125.857 1.00 23.88 470 SER B C 1
ATOM 19010 O O . SER B 1 410 ? 131.301 98.290 125.153 1.00 23.88 470 SER B O 1
ATOM 19018 N N . TYR B 1 411 ? 130.454 96.215 125.380 1.00 25.58 471 TYR B N 1
ATOM 19019 C CA . TYR B 1 411 ? 130.575 95.843 123.982 1.00 25.58 471 TYR B CA 1
ATOM 19020 C C . TYR B 1 411 ? 129.231 95.960 123.272 1.00 25.58 471 TYR B C 1
ATOM 19021 O O . TYR B 1 411 ? 128.192 96.216 123.881 1.00 25.58 471 TYR B O 1
ATOM 19039 N N . SER B 1 412 ? 129.267 95.766 121.963 1.00 27.47 472 SER B N 1
ATOM 19040 C CA . SER B 1 412 ? 128.093 95.879 121.119 1.00 27.47 472 SER B CA 1
ATOM 19041 C C . SER B 1 412 ? 127.576 94.495 120.743 1.00 27.47 472 SER B C 1
ATOM 19042 O O . SER B 1 412 ? 128.005 93.475 121.291 1.00 27.47 472 SER B O 1
ATOM 19050 N N . THR B 1 413 ? 126.623 94.456 119.813 1.00 31.31 473 THR B N 1
ATOM 19051 C CA . THR B 1 413 ? 126.082 93.208 119.290 1.00 31.31 473 THR B CA 1
ATOM 19052 C C . THR B 1 413 ? 126.548 92.892 117.881 1.00 31.31 473 THR B C 1
ATOM 19053 O O . THR B 1 413 ? 126.787 91.726 117.567 1.00 31.31 473 THR B O 1
ATOM 19064 N N . LEU B 1 414 ? 126.670 93.900 117.017 1.00 29.37 474 LEU B N 1
ATOM 19065 C CA . LEU B 1 414 ? 127.162 93.651 115.667 1.00 29.37 474 LEU B CA 1
ATOM 19066 C C . LEU B 1 414 ? 128.628 93.257 115.686 1.00 29.37 474 LEU B C 1
ATOM 19067 O O . LEU B 1 414 ? 129.056 92.386 114.921 1.00 29.37 474 LEU B O 1
ATOM 19083 N N . TRP B 1 415 ? 129.408 93.886 116.558 1.00 25.99 475 TRP B N 1
ATOM 19084 C CA . TRP B 1 415 ? 130.838 93.639 116.676 1.00 25.99 475 TRP B CA 1
ATOM 19085 C C . TRP B 1 415 ? 131.104 93.310 118.135 1.00 25.99 475 TRP B C 1
ATOM 19086 O O . TRP B 1 415 ? 131.622 94.143 118.889 1.00 25.99 475 TRP B O 1
ATOM 19107 N N . PRO B 1 416 ? 130.756 92.102 118.572 1.00 27.09 476 PRO B N 1
ATOM 19108 C CA . PRO B 1 416 ? 130.967 91.744 119.980 1.00 27.09 476 PRO B CA 1
ATOM 19109 C C . PRO B 1 416 ? 132.418 91.791 120.401 1.00 27.09 476 PRO B C 1
ATOM 19110 O O . PRO B 1 416 ? 132.695 91.944 121.596 1.00 27.09 476 PRO B O 1
ATOM 19121 N N . GLY B 1 417 ? 133.349 91.651 119.469 1.00 26.36 477 GLY B N 1
ATOM 19122 C CA . GLY B 1 417 ? 134.759 91.740 119.763 1.00 26.36 477 GLY B CA 1
ATOM 19123 C C . GLY B 1 417 ? 135.323 93.135 119.799 1.00 26.36 477 GLY B C 1
ATOM 19124 O O . GLY B 1 417 ? 136.523 93.297 120.023 1.00 26.36 477 GLY B O 1
ATOM 19128 N N . ARG B 1 418 ? 134.493 94.148 119.584 1.00 24.38 478 ARG B N 1
ATOM 19129 C CA . ARG B 1 418 ? 134.917 95.537 119.552 1.00 24.38 478 ARG B CA 1
ATOM 19130 C C . ARG B 1 418 ? 134.288 96.302 120.703 1.00 24.38 478 ARG B C 1
ATOM 19131 O O . ARG B 1 418 ? 133.084 96.187 120.942 1.00 24.38 478 ARG B O 1
ATOM 19152 N N . ILE B 1 419 ? 135.100 97.095 121.398 1.00 23.74 479 ILE B N 1
ATOM 19153 C CA . ILE B 1 419 ? 134.591 97.928 122.475 1.00 23.74 479 ILE B CA 1
ATOM 19154 C C . ILE B 1 419 ? 133.693 99.012 121.906 1.00 23.74 479 ILE B C 1
ATOM 19155 O O . ILE B 1 419 ? 133.900 99.507 120.792 1.00 23.74 479 ILE B O 1
ATOM 19171 N N . ALA B 1 420 ? 132.677 99.373 122.673 1.00 22.94 480 ALA B N 1
ATOM 19172 C CA . ALA B 1 420 ? 131.750 100.433 122.315 1.00 22.94 480 ALA B CA 1
ATOM 19173 C C . ALA B 1 420 ? 131.769 101.595 123.289 1.00 22.94 480 ALA B C 1
ATOM 19174 O O . ALA B 1 420 ? 131.750 102.746 122.858 1.00 22.94 480 ALA B O 1
ATOM 19181 N N . GLN B 1 421 ? 131.780 101.333 124.590 1.00 23.62 481 GLN B N 1
ATOM 19182 C CA . GLN B 1 421 ? 131.800 102.392 125.583 1.00 23.62 481 GLN B CA 1
ATOM 19183 C C . GLN B 1 421 ? 132.688 102.009 126.754 1.00 23.62 481 GLN B C 1
ATOM 19184 O O . GLN B 1 421 ? 132.888 100.830 127.045 1.00 23.62 481 GLN B O 1
ATOM 19198 N N . VAL B 1 422 ? 133.216 103.029 127.420 1.00 24.48 482 VAL B N 1
ATOM 19199 C CA . VAL B 1 422 ? 134.012 102.885 128.629 1.00 24.48 482 VAL B CA 1
ATOM 19200 C C . VAL B 1 422 ? 133.346 103.698 129.726 1.00 24.48 482 VAL B C 1
ATOM 19201 O O . VAL B 1 422 ? 133.001 104.864 129.512 1.00 24.48 482 VAL B O 1
ATOM 19214 N N . GLU B 1 423 ? 133.172 103.091 130.891 1.00 26.43 483 GLU B N 1
ATOM 19215 C CA . GLU B 1 423 ? 132.461 103.702 131.998 1.00 26.43 483 GLU B CA 1
ATOM 19216 C C . GLU B 1 423 ? 133.357 103.770 133.220 1.00 26.43 483 GLU B C 1
ATOM 19217 O O . GLU B 1 423 ? 134.268 102.957 133.385 1.00 26.43 483 GLU B O 1
ATOM 19229 N N . ARG B 1 424 ? 133.103 104.759 134.066 1.00 26.85 484 ARG B N 1
ATOM 19230 C CA . ARG B 1 424 ? 133.817 104.930 135.317 1.00 26.85 484 ARG B CA 1
ATOM 19231 C C . ARG B 1 424 ? 132.891 104.648 136.488 1.00 26.85 484 ARG B C 1
ATOM 19232 O O . ARG B 1 424 ? 131.713 105.010 136.458 1.00 26.85 484 ARG B O 1
ATOM 19253 N N . LEU B 1 425 ? 133.430 104.008 137.520 1.00 27.58 485 LEU B N 1
ATOM 19254 C CA . LEU B 1 425 ? 132.677 103.637 138.706 1.00 27.58 485 LEU B CA 1
ATOM 19255 C C . LEU B 1 425 ? 133.188 104.386 139.922 1.00 27.58 485 LEU B C 1
ATOM 19256 O O . LEU B 1 425 ? 134.397 104.480 140.147 1.00 27.58 485 LEU B O 1
ATOM 19272 N N . TYR B 1 426 ? 132.261 104.896 140.706 1.00 28.52 486 TYR B N 1
ATOM 19273 C CA . TYR B 1 426 ? 132.542 105.565 141.954 1.00 28.52 486 TYR B CA 1
ATOM 19274 C C . TYR B 1 426 ? 132.141 104.685 143.127 1.00 28.52 486 TYR B C 1
ATOM 19275 O O . TYR B 1 426 ? 131.409 103.704 142.963 1.00 28.52 486 TYR B O 1
ATOM 19293 N N . PRO B 1 427 ? 132.603 105.005 144.333 1.00 31.88 487 PRO B N 1
ATOM 19294 C CA . PRO B 1 427 ? 132.174 104.236 145.509 1.00 31.88 487 PRO B CA 1
ATOM 19295 C C . PRO B 1 427 ? 130.676 104.277 145.739 1.00 31.88 487 PRO B C 1
ATOM 19296 O O . PRO B 1 427 ? 130.153 103.437 146.482 1.00 31.88 487 PRO B O 1
ATOM 19307 N N . ASP B 1 428 ? 129.973 105.234 145.139 1.00 32.95 488 ASP B N 1
ATOM 19308 C CA . ASP B 1 428 ? 128.531 105.379 145.278 1.00 32.95 488 ASP B CA 1
ATOM 19309 C C . ASP B 1 428 ? 127.741 104.396 144.425 1.00 32.95 488 ASP B C 1
ATOM 19310 O O . ASP B 1 428 ? 126.514 104.504 144.364 1.00 32.95 488 ASP B O 1
ATOM 19319 N N . GLN B 1 429 ? 128.403 103.454 143.762 1.00 32.14 489 GLN B N 1
ATOM 19320 C CA . GLN B 1 429 ? 127.784 102.500 142.856 1.00 32.14 489 GLN B CA 1
ATOM 19321 C C . GLN B 1 429 ? 127.254 103.174 141.600 1.00 32.14 489 GLN B C 1
ATOM 19322 O O . GLN B 1 429 ? 126.567 102.531 140.801 1.00 32.14 489 GLN B O 1
ATOM 19337 N N . GLN B 1 430 ? 127.561 104.451 141.404 1.00 30.93 490 GLN B N 1
ATOM 19338 C CA . GLN B 1 430 ? 127.121 105.194 140.238 1.00 30.93 490 GLN B CA 1
ATOM 19339 C C . GLN B 1 430 ? 127.951 104.828 139.012 1.00 30.93 490 GLN B C 1
ATOM 19340 O O . GLN B 1 430 ? 128.814 103.950 139.046 1.00 30.93 490 GLN B O 1
ATOM 19354 N N . ARG B 1 431 ? 127.670 105.509 137.906 1.00 27.80 491 ARG B N 1
ATOM 19355 C CA . ARG B 1 431 ? 128.405 105.330 136.666 1.00 27.80 491 ARG B CA 1
ATOM 19356 C C . ARG B 1 431 ? 128.517 106.664 135.951 1.00 27.80 491 ARG B C 1
ATOM 19357 O O . ARG B 1 431 ? 127.779 107.610 136.232 1.00 27.80 491 ARG B O 1
ATOM 19378 N N . GLU B 1 432 ? 129.458 106.726 135.017 1.00 26.73 492 GLU B N 1
ATOM 19379 C CA . GLU B 1 432 ? 129.643 107.908 134.192 1.00 26.73 492 GLU B CA 1
ATOM 19380 C C . GLU B 1 432 ? 130.474 107.520 132.983 1.00 26.73 492 GLU B C 1
ATOM 19381 O O . GLU B 1 432 ? 131.556 106.948 133.132 1.00 26.73 492 GLU B O 1
ATOM 19393 N N . VAL B 1 433 ? 129.974 107.830 131.807 1.00 25.30 493 VAL B N 1
ATOM 19394 C CA . VAL B 1 433 ? 130.648 107.475 130.567 1.00 25.30 493 VAL B CA 1
ATOM 19395 C C . VAL B 1 433 ? 131.807 108.426 130.315 1.00 25.30 493 VAL B C 1
ATOM 19396 O O . VAL B 1 433 ? 131.762 109.609 130.666 1.00 25.30 493 VAL B O 1
ATOM 19409 N N . LEU B 1 434 ? 132.861 107.896 129.709 1.00 24.71 494 LEU B N 1
ATOM 19410 C CA . LEU B 1 434 ? 134.070 108.643 129.406 1.00 24.71 494 LEU B CA 1
ATOM 19411 C C . LEU B 1 434 ? 134.383 108.741 127.922 1.00 24.71 494 LEU B C 1
ATOM 19412 O O . LEU B 1 434 ? 134.902 109.768 127.481 1.00 24.71 494 LEU B O 1
ATOM 19428 N N . VAL B 1 435 ? 134.105 107.702 127.136 1.00 22.89 495 VAL B N 1
ATOM 19429 C CA . VAL B 1 435 ? 134.436 107.708 125.716 1.00 22.89 495 VAL B CA 1
ATOM 19430 C C . VAL B 1 435 ? 133.606 106.652 125.011 1.00 22.89 495 VAL B C 1
ATOM 19431 O O . VAL B 1 435 ? 133.247 105.631 125.597 1.00 22.89 495 VAL B O 1
ATOM 19444 N N . SER B 1 436 ? 133.305 106.902 123.741 1.00 22.13 496 SER B N 1
ATOM 19445 C CA . SER B 1 436 ? 132.512 106.004 122.924 1.00 22.13 496 SER B CA 1
ATOM 19446 C C . SER B 1 436 ? 133.138 105.876 121.548 1.00 22.13 496 SER B C 1
ATOM 19447 O O . SER B 1 436 ? 133.734 106.821 121.036 1.00 22.13 496 SER B O 1
ATOM 19455 N N . TYR B 1 437 ? 132.983 104.701 120.950 1.00 21.50 497 TYR B N 1
ATOM 19456 C CA . TYR B 1 437 ? 133.547 104.399 119.645 1.00 21.50 497 TYR B CA 1
ATOM 19457 C C . TYR B 1 437 ? 132.455 103.911 118.709 1.00 21.50 497 TYR B C 1
ATOM 19458 O O . TYR B 1 437 ? 131.529 103.214 119.127 1.00 21.50 497 TYR B O 1
ATOM 19476 N N . ASP B 1 438 ? 132.576 104.277 117.442 1.00 21.06 498 ASP B N 1
ATOM 19477 C CA . ASP B 1 438 ? 131.681 103.833 116.389 1.00 21.06 498 ASP B CA 1
ATOM 19478 C C . ASP B 1 438 ? 132.498 103.270 115.239 1.00 21.06 498 ASP B C 1
ATOM 19479 O O . ASP B 1 438 ? 133.515 103.848 114.852 1.00 21.06 498 ASP B O 1
ATOM 19488 N N . TYR B 1 439 ? 132.064 102.133 114.713 1.00 22.03 499 TYR B N 1
ATOM 19489 C CA . TYR B 1 439 ? 132.821 101.362 113.743 1.00 22.03 499 TYR B CA 1
ATOM 19490 C C . TYR B 1 439 ? 132.151 101.388 112.378 1.00 22.03 499 TYR B C 1
ATOM 19491 O O . TYR B 1 439 ? 130.949 101.620 112.252 1.00 22.03 499 TYR B O 1
ATOM 19509 N N . ASP B 1 440 ? 132.958 101.155 111.352 1.00 24.21 500 ASP B N 1
ATOM 19510 C CA . ASP B 1 440 ? 132.482 101.111 109.981 1.00 24.21 500 ASP B CA 1
ATOM 19511 C C . ASP B 1 440 ? 131.979 99.704 109.666 1.00 24.21 500 ASP B C 1
ATOM 19512 O O . ASP B 1 440 ? 131.814 98.867 110.556 1.00 24.21 500 ASP B O 1
ATOM 19521 N N . ALA B 1 441 ? 131.719 99.430 108.388 1.00 25.54 501 ALA B N 1
ATOM 19522 C CA . ALA B 1 441 ? 131.196 98.126 108.009 1.00 25.54 501 ALA B CA 1
ATOM 19523 C C . ALA B 1 441 ? 132.226 97.014 108.142 1.00 25.54 501 ALA B C 1
ATOM 19524 O O . ALA B 1 441 ? 131.843 95.842 108.210 1.00 25.54 501 ALA B O 1
ATOM 19531 N N . ALA B 1 442 ? 133.512 97.345 108.170 1.00 25.24 502 ALA B N 1
ATOM 19532 C CA . ALA B 1 442 ? 134.566 96.351 108.305 1.00 25.24 502 ALA B CA 1
ATOM 19533 C C . ALA B 1 442 ? 135.085 96.226 109.725 1.00 25.24 502 ALA B C 1
ATOM 19534 O O . ALA B 1 442 ? 136.008 95.444 109.962 1.00 25.24 502 ALA B O 1
ATOM 19541 N N . GLY B 1 443 ? 134.521 96.970 110.668 1.00 24.46 503 GLY B N 1
ATOM 19542 C CA . GLY B 1 443 ? 134.972 96.906 112.037 1.00 24.46 503 GLY B CA 1
ATOM 19543 C C . GLY B 1 443 ? 136.172 97.758 112.353 1.00 24.46 503 GLY B C 1
ATOM 19544 O O . GLY B 1 443 ? 136.745 97.609 113.437 1.00 24.46 503 GLY B O 1
ATOM 19548 N N . ASP B 1 444 ? 136.576 98.642 111.447 1.00 23.35 504 ASP B N 1
ATOM 19549 C CA . ASP B 1 444 ? 137.717 99.510 111.672 1.00 23.35 504 ASP B CA 1
ATOM 19550 C C . ASP B 1 444 ? 137.253 100.811 112.310 1.00 23.35 504 ASP B C 1
ATOM 19551 O O . ASP B 1 444 ? 136.294 101.432 111.847 1.00 23.35 504 ASP B O 1
ATOM 19560 N N . LEU B 1 445 ? 137.944 101.216 113.367 1.00 21.54 505 LEU B N 1
ATOM 19561 C CA . LEU B 1 445 ? 137.572 102.396 114.134 1.00 21.54 505 LEU B CA 1
ATOM 19562 C C . LEU B 1 445 ? 137.457 103.619 113.243 1.00 21.54 505 LEU B C 1
ATOM 19563 O O . LEU B 1 445 ? 138.437 104.047 112.631 1.00 21.54 505 LEU B O 1
ATOM 19579 N N . ALA B 1 446 ? 136.258 104.188 113.180 1.00 20.92 506 ALA B N 1
ATOM 19580 C CA . ALA B 1 446 ? 135.971 105.318 112.309 1.00 20.92 506 ALA B CA 1
ATOM 19581 C C . ALA B 1 446 ? 135.694 106.612 113.050 1.00 20.92 506 ALA B C 1
ATOM 19582 O O . ALA B 1 446 ? 136.053 107.678 112.557 1.00 20.92 506 ALA B O 1
ATOM 19589 N N . GLN B 1 447 ? 135.053 106.564 114.209 1.00 21.47 507 GLN B N 1
ATOM 19590 C CA . GLN B 1 447 ? 134.650 107.776 114.897 1.00 21.47 507 GLN B CA 1
ATOM 19591 C C . GLN B 1 447 ? 134.818 107.626 116.396 1.00 21.47 507 GLN B C 1
ATOM 19592 O O . GLN B 1 447 ? 134.536 106.569 116.958 1.00 21.47 507 GLN B O 1
ATOM 19606 N N . VAL B 1 448 ? 135.285 108.693 117.028 1.00 21.32 508 VAL B N 1
ATOM 19607 C CA . VAL B 1 448 ? 135.477 108.766 118.467 1.00 21.32 508 VAL B CA 1
ATOM 19608 C C . VAL B 1 448 ? 134.616 109.888 119.020 1.00 21.32 508 VAL B C 1
ATOM 19609 O O . VAL B 1 448 ? 134.532 110.964 118.424 1.00 21.32 508 VAL B O 1
ATOM 19622 N N . ARG B 1 449 ? 133.969 109.634 120.148 1.00 22.84 509 ARG B N 1
ATOM 19623 C CA . ARG B 1 449 ? 133.092 110.605 120.776 1.00 22.84 509 ARG B CA 1
ATOM 19624 C C . ARG B 1 449 ? 133.359 110.664 122.267 1.00 22.84 509 ARG B C 1
ATOM 19625 O O . ARG B 1 449 ? 133.694 109.661 122.896 1.00 22.84 509 ARG B O 1
ATOM 19646 N N . ASP B 1 450 ? 133.194 111.851 122.823 1.00 24.95 510 ASP B N 1
ATOM 19647 C CA . ASP B 1 450 ? 133.435 112.088 124.234 1.00 24.95 510 ASP B CA 1
ATOM 19648 C C . ASP B 1 450 ? 132.152 111.862 125.029 1.00 24.95 510 ASP B C 1
ATOM 19649 O O . ASP B 1 450 ? 131.130 111.424 124.500 1.00 24.95 510 ASP B O 1
ATOM 19658 N N . SER B 1 451 ? 132.206 112.157 126.328 1.00 25.99 511 SER B N 1
ATOM 19659 C CA . SER B 1 451 ? 131.038 112.001 127.184 1.00 25.99 511 SER B CA 1
ATOM 19660 C C . SER B 1 451 ? 129.917 112.947 126.793 1.00 25.99 511 SER B C 1
ATOM 19661 O O . SER B 1 451 ? 128.743 112.666 127.059 1.00 25.99 511 SER B O 1
ATOM 19669 N N . GLU B 1 452 ? 130.257 114.070 126.176 1.00 27.19 512 GLU B N 1
ATOM 19670 C CA . GLU B 1 452 ? 129.296 115.101 125.828 1.00 27.19 512 GLU B CA 1
ATOM 19671 C C . GLU B 1 452 ? 128.740 114.923 124.424 1.00 27.19 512 GLU B C 1
ATOM 19672 O O . GLU B 1 452 ? 128.016 115.797 123.941 1.00 27.19 512 GLU B O 1
ATOM 19684 N N . GLY B 1 453 ? 129.077 113.822 123.758 1.00 27.17 513 GLY B N 1
ATOM 19685 C CA . GLY B 1 453 ? 128.572 113.539 122.434 1.00 27.17 513 GLY B CA 1
ATOM 19686 C C . GLY B 1 453 ? 129.232 114.306 121.318 1.00 27.17 513 GLY B C 1
ATOM 19687 O O . GLY B 1 453 ? 128.785 114.203 120.172 1.00 27.17 513 GLY B O 1
ATOM 19691 N N . GLN B 1 454 ? 130.279 115.068 121.608 1.00 26.48 514 GLN B N 1
ATOM 19692 C CA . GLN B 1 454 ? 130.955 115.869 120.600 1.00 26.48 514 GLN B CA 1
ATOM 19693 C C . GLN B 1 454 ? 132.017 115.023 119.912 1.00 26.48 514 GLN B C 1
ATOM 19694 O O . GLN B 1 454 ? 132.925 114.505 120.567 1.00 26.48 514 GLN B O 1
ATOM 19708 N N . VAL B 1 455 ? 131.900 114.890 118.592 1.00 23.60 515 VAL B N 1
ATOM 19709 C CA . VAL B 1 455 ? 132.880 114.134 117.828 1.00 23.60 515 VAL B CA 1
ATOM 19710 C C . VAL B 1 455 ? 134.230 114.819 117.919 1.00 23.60 515 VAL B C 1
ATOM 19711 O O . VAL B 1 455 ? 134.342 116.040 117.759 1.00 23.60 515 VAL B O 1
ATOM 19724 N N . GLN B 1 456 ? 135.264 114.032 118.189 1.00 22.87 516 GLN B N 1
ATOM 19725 C CA . GLN B 1 456 ? 136.621 114.526 118.346 1.00 22.87 516 GLN B CA 1
ATOM 19726 C C . GLN B 1 456 ? 137.546 114.089 117.230 1.00 22.87 516 GLN B C 1
ATOM 19727 O O . GLN B 1 456 ? 138.384 114.874 116.792 1.00 22.87 516 GLN B O 1
ATOM 19741 N N . ARG B 1 457 ? 137.419 112.856 116.762 1.00 22.98 517 ARG B N 1
ATOM 19742 C CA . ARG B 1 457 ? 138.320 112.314 115.763 1.00 22.98 517 ARG B CA 1
ATOM 19743 C C . ARG B 1 457 ? 137.550 111.426 114.801 1.00 22.98 517 ARG B C 1
ATOM 19744 O O . ARG B 1 457 ? 136.679 110.659 115.211 1.00 22.98 517 ARG B O 1
ATOM 19765 N N . ARG B 1 458 ? 137.864 111.552 113.521 1.00 21.59 518 ARG B N 1
ATOM 19766 C CA . ARG B 1 458 ? 137.295 110.715 112.479 1.00 21.59 518 ARG B CA 1
ATOM 19767 C C . ARG B 1 458 ? 138.405 110.098 111.648 1.00 21.59 518 ARG B C 1
ATOM 19768 O O . ARG B 1 458 ? 139.485 110.670 111.507 1.00 21.59 518 ARG B O 1
ATOM 19789 N N . PHE B 1 459 ? 138.128 108.922 111.100 1.00 20.75 519 PHE B N 1
ATOM 19790 C CA . PHE B 1 459 ? 139.090 108.194 110.297 1.00 20.75 519 PHE B CA 1
ATOM 19791 C C . PHE B 1 459 ? 138.366 107.529 109.142 1.00 20.75 519 PHE B C 1
ATOM 19792 O O . PHE B 1 459 ? 137.154 107.321 109.180 1.00 20.75 519 PHE B O 1
ATOM 19809 N N . ALA B 1 460 ? 139.126 107.205 108.104 1.00 22.61 520 ALA B N 1
ATOM 19810 C CA . ALA B 1 460 ? 138.629 106.443 106.975 1.00 22.61 520 ALA B CA 1
ATOM 19811 C C . ALA B 1 460 ? 139.706 105.481 106.511 1.00 22.61 520 ALA B C 1
ATOM 19812 O O . ALA B 1 460 ? 140.896 105.699 106.734 1.00 22.61 520 ALA B O 1
ATOM 19819 N N . TYR B 1 461 ? 139.275 104.411 105.852 1.00 22.11 521 TYR B N 1
ATOM 19820 C CA . TYR B 1 461 ? 140.145 103.290 105.543 1.00 22.11 521 TYR B CA 1
ATOM 19821 C C . TYR B 1 461 ? 139.934 102.816 104.115 1.00 22.11 521 TYR B C 1
ATOM 19822 O O . TYR B 1 461 ? 138.889 103.038 103.504 1.00 22.11 521 TYR B O 1
ATOM 19840 N N . ASP B 1 462 ? 140.967 102.164 103.595 1.00 21.82 522 ASP B N 1
ATOM 19841 C CA . ASP B 1 462 ? 140.966 101.533 102.290 1.00 21.82 522 ASP B CA 1
ATOM 19842 C C . ASP B 1 462 ? 140.491 100.085 102.418 1.00 21.82 522 ASP B C 1
ATOM 19843 O O . ASP B 1 462 ? 140.132 99.615 103.499 1.00 21.82 522 ASP B O 1
ATOM 19852 N N . ALA B 1 463 ? 140.482 99.364 101.294 1.00 19.93 523 ALA B N 1
ATOM 19853 C CA . ALA B 1 463 ? 140.068 97.965 101.312 1.00 19.93 523 ALA B CA 1
ATOM 19854 C C . ALA B 1 463 ? 140.992 97.101 102.159 1.00 19.93 523 ALA B C 1
ATOM 19855 O O . ALA B 1 463 ? 140.538 96.137 102.784 1.00 19.93 523 ALA B O 1
ATOM 19862 N N . GLY B 1 464 ? 142.282 97.417 102.186 1.00 19.98 524 GLY B N 1
ATOM 19863 C CA . GLY B 1 464 ? 143.236 96.641 102.951 1.00 19.98 524 GLY B CA 1
ATOM 19864 C C . GLY B 1 464 ? 143.390 97.122 104.375 1.00 19.98 524 GLY B C 1
ATOM 19865 O O . GLY B 1 464 ? 144.362 96.776 105.050 1.00 19.98 524 GLY B O 1
ATOM 19869 N N . HIS B 1 465 ? 142.435 97.920 104.843 1.00 21.84 525 HIS B N 1
ATOM 19870 C CA . HIS B 1 465 ? 142.400 98.467 106.193 1.00 21.84 525 HIS B CA 1
ATOM 19871 C C . HIS B 1 465 ? 143.444 99.546 106.418 1.00 21.84 525 HIS B C 1
ATOM 19872 O O . HIS B 1 465 ? 143.631 99.982 107.556 1.00 21.84 525 HIS B O 1
ATOM 19886 N N . ARG B 1 466 ? 144.130 99.986 105.371 1.00 22.23 526 ARG B N 1
ATOM 19887 C CA . ARG B 1 466 ? 145.118 101.046 105.492 1.00 22.23 526 ARG B CA 1
ATOM 19888 C C . ARG B 1 466 ? 144.431 102.400 105.540 1.00 22.23 526 ARG B C 1
ATOM 19889 O O . ARG B 1 466 ? 143.616 102.725 104.674 1.00 22.23 526 ARG B O 1
ATOM 19910 N N . MET B 1 467 ? 144.769 103.188 106.552 1.00 22.00 527 MET B N 1
ATOM 19911 C CA . MET B 1 467 ? 144.187 104.509 106.710 1.00 22.00 527 MET B CA 1
ATOM 19912 C C . MET B 1 467 ? 144.619 105.446 105.592 1.00 22.00 527 MET B C 1
ATOM 19913 O O . MET B 1 467 ? 145.795 105.499 105.222 1.00 22.00 527 MET B O 1
ATOM 19927 N N . ILE B 1 468 ? 143.656 106.202 105.069 1.00 22.94 528 ILE B N 1
ATOM 19928 C CA . ILE B 1 468 ? 143.911 107.197 104.036 1.00 22.94 528 ILE B CA 1
ATOM 19929 C C . ILE B 1 468 ? 143.477 108.591 104.443 1.00 22.94 528 ILE B C 1
ATOM 19930 O O . ILE B 1 468 ? 143.792 109.551 103.728 1.00 22.94 528 ILE B O 1
ATOM 19946 N N . GLU B 1 469 ? 142.736 108.740 105.533 1.00 22.68 529 GLU B N 1
ATOM 19947 C CA . GLU B 1 469 ? 142.255 110.038 105.969 1.00 22.68 529 GLU B CA 1
ATOM 19948 C C . GLU B 1 469 ? 142.072 110.033 107.471 1.00 22.68 529 GLU B C 1
ATOM 19949 O O . GLU B 1 469 ? 141.526 109.082 108.029 1.00 22.68 529 GLU B O 1
ATOM 19961 N N . HIS B 1 470 ? 142.529 111.095 108.119 1.00 21.20 530 HIS B N 1
ATOM 19962 C CA . HIS B 1 470 ? 142.235 111.308 109.522 1.00 21.20 530 HIS B CA 1
ATOM 19963 C C . HIS B 1 470 ? 141.992 112.786 109.746 1.00 21.20 530 HIS B C 1
ATOM 19964 O O . HIS B 1 470 ? 142.680 113.634 109.179 1.00 21.20 530 HIS B O 1
ATOM 19978 N N . GLN B 1 471 ? 140.988 113.075 110.559 1.00 21.13 531 GLN B N 1
ATOM 19979 C CA . GLN B 1 471 ? 140.492 114.420 110.782 1.00 21.13 531 GLN B CA 1
ATOM 19980 C C . GLN B 1 471 ? 140.493 114.715 112.268 1.00 21.13 531 GLN B C 1
ATOM 19981 O O . GLN B 1 471 ? 139.913 113.963 113.055 1.00 21.13 531 GLN B O 1
ATOM 19995 N N . LEU B 1 472 ? 141.139 115.804 112.645 1.00 20.88 532 LEU B N 1
ATOM 19996 C CA . LEU B 1 472 ? 141.318 116.155 114.039 1.00 20.88 532 LEU B CA 1
ATOM 19997 C C . LEU B 1 472 ? 140.098 116.916 114.550 1.00 20.88 532 LEU B C 1
ATOM 19998 O O . LEU B 1 472 ? 139.074 117.029 113.872 1.00 20.88 532 LEU B O 1
ATOM 20014 N N . ALA B 1 473 ? 140.207 117.450 115.764 1.00 21.27 533 ALA B N 1
ATOM 20015 C CA . ALA B 1 473 ? 139.097 118.153 116.392 1.00 21.27 533 ALA B CA 1
ATOM 20016 C C . ALA B 1 473 ? 138.913 119.552 115.831 1.00 21.27 533 ALA B C 1
ATOM 20017 O O . ALA B 1 473 ? 137.781 120.041 115.751 1.00 21.27 533 ALA B O 1
ATOM 20024 N N . THR B 1 474 ? 140.008 120.209 115.457 1.00 20.71 534 THR B N 1
ATOM 20025 C CA . THR B 1 474 ? 139.952 121.556 114.910 1.00 20.71 534 THR B CA 1
ATOM 20026 C C . THR B 1 474 ? 139.397 121.599 113.495 1.00 20.71 534 THR B C 1
ATOM 20027 O O . THR B 1 474 ? 139.122 122.692 112.993 1.00 20.71 534 THR B O 1
ATOM 20038 N N . GLY B 1 475 ? 139.222 120.451 112.848 1.00 21.04 535 GLY B N 1
ATOM 20039 C CA . GLY B 1 475 ? 138.724 120.389 111.495 1.00 21.04 535 GLY B CA 1
ATOM 20040 C C . GLY B 1 475 ? 139.774 120.087 110.452 1.00 21.04 535 GLY B C 1
ATOM 20041 O O . GLY B 1 475 ? 139.416 119.746 109.320 1.00 21.04 535 GLY B O 1
ATOM 20045 N N . LEU B 1 476 ? 141.051 120.184 110.798 1.00 20.47 536 LEU B N 1
ATOM 20046 C CA . LEU B 1 476 ? 142.102 119.956 109.818 1.00 20.47 536 LEU B CA 1
ATOM 20047 C C . LEU B 1 476 ? 142.069 118.520 109.325 1.00 20.47 536 LEU B C 1
ATOM 20048 O O . LEU B 1 476 ? 142.009 117.579 110.116 1.00 20.47 536 LEU B O 1
ATOM 20064 N N . ARG B 1 477 ? 142.126 118.355 108.011 1.00 22.72 537 ARG B N 1
ATOM 20065 C CA . ARG B 1 477 ? 142.058 117.054 107.368 1.00 22.72 537 ARG B CA 1
ATOM 20066 C C . ARG B 1 477 ? 143.387 116.734 106.708 1.00 22.72 537 ARG B C 1
ATOM 20067 O O . ARG B 1 477 ? 143.915 117.546 105.945 1.00 22.72 537 ARG B O 1
ATOM 20088 N N . CYS B 1 478 ? 143.914 115.552 106.995 1.00 22.53 538 CYS B N 1
ATOM 20089 C CA . CYS B 1 478 ? 145.114 115.046 106.356 1.00 22.53 538 CYS B CA 1
ATOM 20090 C C . CYS B 1 478 ? 144.747 113.816 105.547 1.00 22.53 538 CYS B C 1
ATOM 20091 O O . CYS B 1 478 ? 144.054 112.928 106.043 1.00 22.53 538 CYS B O 1
ATOM 20099 N N . PHE B 1 479 ? 145.205 113.777 104.307 1.00 22.93 539 PHE B N 1
ATOM 20100 C CA . PHE B 1 479 ? 144.931 112.696 103.377 1.00 22.93 539 PHE B CA 1
ATOM 20101 C C . PHE B 1 479 ? 146.235 112.054 102.945 1.00 22.93 539 PHE B C 1
ATOM 20102 O O . PHE B 1 479 ? 147.225 112.747 102.712 1.00 22.93 539 PHE B O 1
ATOM 20119 N N . TYR B 1 480 ? 146.230 110.736 102.820 1.00 24.92 540 TYR B N 1
ATOM 20120 C CA . TYR B 1 480 ? 147.417 109.985 102.465 1.00 24.92 540 TYR B CA 1
ATOM 20121 C C . TYR B 1 480 ? 147.149 109.125 101.239 1.00 24.92 540 TYR B C 1
ATOM 20122 O O . TYR B 1 480 ? 146.015 108.973 100.786 1.00 24.92 540 TYR B O 1
ATOM 20140 N N . GLN B 1 481 ? 148.229 108.578 100.698 1.00 24.67 541 GLN B N 1
ATOM 20141 C CA . GLN B 1 481 ? 148.186 107.638 99.592 1.00 24.67 541 GLN B CA 1
ATOM 20142 C C . GLN B 1 481 ? 149.168 106.510 99.867 1.00 24.67 541 GLN B C 1
ATOM 20143 O O . GLN B 1 481 ? 150.137 106.675 100.607 1.00 24.67 541 GLN B O 1
ATOM 20157 N N . TRP B 1 482 ? 148.905 105.355 99.266 1.00 23.01 542 TRP B N 1
ATOM 20158 C CA . TRP B 1 482 ? 149.700 104.157 99.478 1.00 23.01 542 TRP B CA 1
ATOM 20159 C C . TRP B 1 482 ? 150.049 103.523 98.142 1.00 23.01 542 TRP B C 1
ATOM 20160 O O . TRP B 1 482 ? 149.348 103.713 97.148 1.00 23.01 542 TRP B O 1
ATOM 20181 N N . THR B 1 483 ? 151.147 102.772 98.123 1.00 24.39 543 THR B N 1
ATOM 20182 C CA . THR B 1 483 ? 151.621 102.153 96.896 1.00 24.39 543 THR B CA 1
ATOM 20183 C C . THR B 1 483 ? 152.252 100.806 97.212 1.00 24.39 543 THR B C 1
ATOM 20184 O O . THR B 1 483 ? 152.679 100.544 98.338 1.00 24.39 543 THR B O 1
ATOM 20195 N N . GLN B 1 484 ? 152.305 99.955 96.191 1.00 25.56 544 GLN B N 1
ATOM 20196 C CA . GLN B 1 484 ? 152.796 98.588 96.305 1.00 25.56 544 GLN B CA 1
ATOM 20197 C C . GLN B 1 484 ? 154.156 98.463 95.635 1.00 25.56 544 GLN B C 1
ATOM 20198 O O . GLN B 1 484 ? 154.324 98.873 94.482 1.00 25.56 544 GLN B O 1
ATOM 20212 N N . PHE B 1 485 ? 155.116 97.891 96.353 1.00 26.87 545 PHE B N 1
ATOM 20213 C CA . PHE B 1 485 ? 156.478 97.732 95.867 1.00 26.87 545 PHE B CA 1
ATOM 20214 C C . PHE B 1 485 ? 156.792 96.267 95.598 1.00 26.87 545 PHE B C 1
ATOM 20215 O O . PHE B 1 485 ? 156.026 95.364 95.941 1.00 26.87 545 PHE B O 1
ATOM 20232 N N . ALA B 1 486 ? 157.956 96.040 94.985 1.00 30.48 546 ALA B N 1
ATOM 20233 C CA . ALA B 1 486 ? 158.382 94.687 94.653 1.00 30.48 546 ALA B CA 1
ATOM 20234 C C . ALA B 1 486 ? 158.622 93.838 95.892 1.00 30.48 546 ALA B C 1
ATOM 20235 O O . ALA B 1 486 ? 158.739 92.614 95.772 1.00 30.48 546 ALA B O 1
ATOM 20242 N N . ASP B 1 487 ? 158.703 94.451 97.068 1.00 31.04 547 ASP B N 1
ATOM 20243 C CA . ASP B 1 487 ? 158.833 93.713 98.315 1.00 31.04 547 ASP B CA 1
ATOM 20244 C C . ASP B 1 487 ? 157.491 93.223 98.838 1.00 31.04 547 ASP B C 1
ATOM 20245 O O . ASP B 1 487 ? 157.442 92.617 99.913 1.00 31.04 547 ASP B O 1
ATOM 20254 N N . GLN B 1 488 ? 156.405 93.469 98.107 1.00 29.83 548 GLN B N 1
ATOM 20255 C CA . GLN B 1 488 ? 155.069 93.068 98.531 1.00 29.83 548 GLN B CA 1
ATOM 20256 C C . GLN B 1 488 ? 154.714 93.670 99.889 1.00 29.83 548 GLN B C 1
ATOM 20257 O O . GLN B 1 488 ? 154.005 93.058 100.690 1.00 29.83 548 GLN B O 1
ATOM 20271 N N . GLN B 1 489 ? 155.213 94.874 100.154 1.00 26.90 549 GLN B N 1
ATOM 20272 C CA . GLN B 1 489 ? 154.883 95.624 101.352 1.00 26.90 549 GLN B CA 1
ATOM 20273 C C . GLN B 1 489 ? 154.450 97.020 100.934 1.00 26.90 549 GLN B C 1
ATOM 20274 O O . GLN B 1 489 ? 154.958 97.575 99.958 1.00 26.90 549 GLN B O 1
ATOM 20288 N N . TRP B 1 490 ? 153.497 97.578 101.672 1.00 24.52 550 TRP B N 1
ATOM 20289 C CA . TRP B 1 490 ? 152.870 98.843 101.316 1.00 24.52 550 TRP B CA 1
ATOM 20290 C C . TRP B 1 490 ? 153.547 99.991 102.049 1.00 24.52 550 TRP B C 1
ATOM 20291 O O . TRP B 1 490 ? 153.743 99.929 103.266 1.00 24.52 550 TRP B O 1
ATOM 20312 N N . ARG B 1 491 ? 153.888 101.041 101.303 1.00 24.18 551 ARG B N 1
ATOM 20313 C CA . ARG B 1 491 ? 154.581 102.203 101.833 1.00 24.18 551 ARG B CA 1
ATOM 20314 C C . ARG B 1 491 ? 153.898 103.477 101.363 1.00 24.18 551 ARG B C 1
ATOM 20315 O O . ARG B 1 491 ? 153.366 103.544 100.255 1.00 24.18 551 ARG B O 1
ATOM 20336 N N . VAL B 1 492 ? 153.923 104.491 102.224 1.00 23.21 552 VAL B N 1
ATOM 20337 C CA . VAL B 1 492 ? 153.313 105.771 101.903 1.00 23.21 552 VAL B CA 1
ATOM 20338 C C . VAL B 1 492 ? 154.120 106.475 100.826 1.00 23.21 552 VAL B C 1
ATOM 20339 O O . VAL B 1 492 ? 155.354 106.387 100.789 1.00 23.21 552 VAL B O 1
ATOM 20352 N N . THR B 1 493 ? 153.424 107.185 99.945 1.00 24.38 553 THR B N 1
ATOM 20353 C CA . THR B 1 493 ? 154.055 107.901 98.849 1.00 24.38 553 THR B CA 1
ATOM 20354 C C . THR B 1 493 ? 153.642 109.352 98.734 1.00 24.38 553 THR B C 1
ATOM 20355 O O . THR B 1 493 ? 154.391 110.131 98.138 1.00 24.38 553 THR B O 1
ATOM 20366 N N . ARG B 1 494 ? 152.478 109.741 99.234 1.00 22.99 554 ARG B N 1
ATOM 20367 C CA . ARG B 1 494 ? 152.024 111.109 99.078 1.00 22.99 554 ARG B CA 1
ATOM 20368 C C . ARG B 1 494 ? 151.122 111.504 100.233 1.00 22.99 554 ARG B C 1
ATOM 20369 O O . ARG B 1 494 ? 150.345 110.691 100.730 1.00 22.99 554 ARG B O 1
ATOM 20390 N N . HIS B 1 495 ? 151.245 112.756 100.658 1.00 21.18 555 HIS B N 1
ATOM 20391 C CA . HIS B 1 495 ? 150.456 113.324 101.738 1.00 21.18 555 HIS B CA 1
ATOM 20392 C C . HIS B 1 495 ? 150.064 114.741 101.362 1.00 21.18 555 HIS B C 1
ATOM 20393 O O . HIS B 1 495 ? 150.841 115.453 100.726 1.00 21.18 555 HIS B O 1
ATOM 20407 N N . TRP B 1 496 ? 148.858 115.142 101.741 1.00 21.50 556 TRP B N 1
ATOM 20408 C CA . TRP B 1 496 ? 148.401 116.507 101.531 1.00 21.50 556 TRP B CA 1
ATOM 20409 C C . TRP B 1 496 ? 147.320 116.831 102.548 1.00 21.50 556 TRP B C 1
ATOM 20410 O O . TRP B 1 496 ? 146.933 115.991 103.362 1.00 21.50 556 TRP B O 1
ATOM 20431 N N . THR B 1 497 ? 146.842 118.069 102.501 1.00 22.52 557 THR B N 1
ATOM 20432 C CA . THR B 1 497 ? 145.844 118.566 103.432 1.00 22.52 557 THR B CA 1
ATOM 20433 C C . THR B 1 497 ? 144.873 119.449 102.665 1.00 22.52 557 THR B C 1
ATOM 20434 O O . THR B 1 497 ? 144.914 119.536 101.435 1.00 22.52 557 THR B O 1
ATOM 20445 N N . ASP B 1 498 ? 143.992 120.107 103.408 1.00 23.08 558 ASP B N 1
ATOM 20446 C CA . ASP B 1 498 ? 143.041 121.043 102.838 1.00 23.08 558 ASP B CA 1
ATOM 20447 C C . ASP B 1 498 ? 143.588 122.463 102.759 1.00 23.08 558 ASP B C 1
ATOM 20448 O O . ASP B 1 498 ? 142.943 123.325 102.154 1.00 23.08 558 ASP B O 1
ATOM 20457 N N . GLU B 1 499 ? 144.751 122.724 103.353 1.00 23.11 559 GLU B N 1
ATOM 20458 C CA . GLU B 1 499 ? 145.371 124.041 103.340 1.00 23.11 559 GLU B CA 1
ATOM 20459 C C . GLU B 1 499 ? 146.397 124.209 102.229 1.00 23.11 559 GLU B C 1
ATOM 20460 O O . GLU B 1 499 ? 147.021 125.269 102.141 1.00 23.11 559 GLU B O 1
ATOM 20472 N N . GLY B 1 500 ? 146.592 123.200 101.386 1.00 22.25 560 GLY B N 1
ATOM 20473 C CA . GLY B 1 500 ? 147.528 123.265 100.293 1.00 22.25 560 GLY B CA 1
ATOM 20474 C C . GLY B 1 500 ? 148.864 122.607 100.555 1.00 22.25 560 GLY B C 1
ATOM 20475 O O . GLY B 1 500 ? 149.612 122.365 99.603 1.00 22.25 560 GLY B O 1
ATOM 20479 N N . ASP B 1 501 ? 149.184 122.311 101.810 1.00 22.65 561 ASP B N 1
ATOM 20480 C CA . ASP B 1 501 ? 150.425 121.615 102.111 1.00 22.65 561 ASP B CA 1
ATOM 20481 C C . ASP B 1 501 ? 150.467 120.268 101.406 1.00 22.65 561 ASP B C 1
ATOM 20482 O O . ASP B 1 501 ? 149.478 119.535 101.372 1.00 22.65 561 ASP B O 1
ATOM 20491 N N . SER B 1 502 ? 151.622 119.946 100.833 1.00 22.26 562 SER B N 1
ATOM 20492 C CA . SER B 1 502 ? 151.813 118.688 100.133 1.00 22.26 562 SER B CA 1
ATOM 20493 C C . SER B 1 502 ? 153.218 118.170 100.381 1.00 22.26 562 SER B C 1
ATOM 20494 O O . SER B 1 502 ? 154.148 118.940 100.625 1.00 22.26 562 SER B O 1
ATOM 20502 N N . TYR B 1 503 ? 153.357 116.851 100.322 1.00 20.33 563 TYR B N 1
ATOM 20503 C CA . TYR B 1 503 ? 154.645 116.188 100.404 1.00 20.33 563 TYR B CA 1
ATOM 20504 C C . TYR B 1 503 ? 154.606 114.938 99.546 1.00 20.33 563 TYR B C 1
ATOM 20505 O O . TYR B 1 503 ? 153.572 114.278 99.446 1.00 20.33 563 TYR B O 1
ATOM 20523 N N . GLN B 1 504 ? 155.732 114.625 98.926 1.00 21.74 564 GLN B N 1
ATOM 20524 C CA . GLN B 1 504 ? 155.883 113.459 98.075 1.00 21.74 564 GLN B CA 1
ATOM 20525 C C . GLN B 1 504 ? 157.115 112.687 98.517 1.00 21.74 564 GLN B C 1
ATOM 20526 O O . GLN B 1 504 ? 158.155 113.283 98.802 1.00 21.74 564 GLN B O 1
ATOM 20540 N N . TYR B 1 505 ? 157.000 111.365 98.561 1.00 20.36 565 TYR B N 1
ATOM 20541 C CA . TYR B 1 505 ? 158.069 110.488 99.008 1.00 20.36 565 TYR B CA 1
ATOM 20542 C C . TYR B 1 505 ? 158.446 109.533 97.887 1.00 20.36 565 TYR B C 1
ATOM 20543 O O . TYR B 1 505 ? 157.582 109.071 97.139 1.00 20.36 565 TYR B O 1
ATOM 20561 N N . ASP B 1 506 ? 159.735 109.239 97.772 1.00 22.83 566 ASP B N 1
ATOM 20562 C CA . ASP B 1 506 ? 160.237 108.256 96.824 1.00 22.83 566 ASP B CA 1
ATOM 20563 C C . ASP B 1 506 ? 161.241 107.352 97.518 1.00 22.83 566 ASP B C 1
ATOM 20564 O O . ASP B 1 506 ? 161.990 107.798 98.390 1.00 22.83 566 ASP B O 1
ATOM 20573 N N . TYR B 1 507 ? 161.250 106.081 97.130 1.00 23.26 567 TYR B N 1
ATOM 20574 C CA . TYR B 1 507 ? 162.038 105.055 97.793 1.00 23.26 567 TYR B CA 1
ATOM 20575 C C . TYR B 1 507 ? 162.908 104.320 96.784 1.00 23.26 567 TYR B C 1
ATOM 20576 O O . TYR B 1 507 ? 162.482 104.056 95.656 1.00 23.26 567 TYR B O 1
ATOM 20594 N N . ASP B 1 508 ? 164.134 104.001 97.199 1.00 27.07 568 ASP B N 1
ATOM 20595 C CA . ASP B 1 508 ? 165.038 103.128 96.450 1.00 27.07 568 ASP B CA 1
ATOM 20596 C C . ASP B 1 508 ? 165.636 102.156 97.461 1.00 27.07 568 ASP B C 1
ATOM 20597 O O . ASP B 1 508 ? 166.596 102.484 98.164 1.00 27.07 568 ASP B O 1
ATOM 20606 N N . LEU B 1 509 ? 165.061 100.957 97.521 1.00 28.08 569 LEU B N 1
ATOM 20607 C CA . LEU B 1 509 ? 165.393 100.005 98.572 1.00 28.08 569 LEU B CA 1
ATOM 20608 C C . LEU B 1 509 ? 166.751 99.352 98.363 1.00 28.08 569 LEU B C 1
ATOM 20609 O O . LEU B 1 509 ? 167.376 98.906 99.331 1.00 28.08 569 LEU B O 1
ATOM 20625 N N . GLU B 1 510 ? 167.217 99.266 97.118 1.00 30.79 570 GLU B N 1
ATOM 20626 C CA . GLU B 1 510 ? 168.514 98.650 96.861 1.00 30.79 570 GLU B CA 1
ATOM 20627 C C . GLU B 1 510 ? 169.634 99.402 97.566 1.00 30.79 570 GLU B C 1
ATOM 20628 O O . GLU B 1 510 ? 170.522 98.788 98.168 1.00 30.79 570 GLU B O 1
ATOM 20640 N N . ALA B 1 511 ? 169.611 100.728 97.503 1.00 27.29 571 ALA B N 1
ATOM 20641 C CA . ALA B 1 511 ? 170.596 101.565 98.168 1.00 27.29 571 ALA B CA 1
ATOM 20642 C C . ALA B 1 511 ? 170.104 102.123 99.495 1.00 27.29 571 ALA B C 1
ATOM 20643 O O . ALA B 1 511 ? 170.847 102.851 100.158 1.00 27.29 571 ALA B O 1
ATOM 20650 N N . GLY B 1 512 ? 168.879 101.804 99.899 1.00 26.50 572 GLY B N 1
ATOM 20651 C CA . GLY B 1 512 ? 168.357 102.317 101.155 1.00 26.50 572 GLY B CA 1
ATOM 20652 C C . GLY B 1 512 ? 168.237 103.822 101.181 1.00 26.50 572 GLY B C 1
ATOM 20653 O O . GLY B 1 512 ? 168.595 104.452 102.181 1.00 26.50 572 GLY B O 1
ATOM 20657 N N . ILE B 1 513 ? 167.719 104.412 100.106 1.00 25.25 573 ILE B N 1
ATOM 20658 C CA . ILE B 1 513 ? 167.650 105.857 99.942 1.00 25.25 573 ILE B CA 1
ATOM 20659 C C . ILE B 1 513 ? 166.194 106.291 99.982 1.00 25.25 573 ILE B C 1
ATOM 20660 O O . ILE B 1 513 ? 165.339 105.693 99.319 1.00 25.25 573 ILE B O 1
ATOM 20676 N N . THR B 1 514 ? 165.920 107.335 100.759 1.00 23.45 574 THR B N 1
ATOM 20677 C CA . THR B 1 514 ? 164.590 107.909 100.903 1.00 23.45 574 THR B CA 1
ATOM 20678 C C . THR B 1 514 ? 164.659 109.397 100.599 1.00 23.45 574 THR B C 1
ATOM 20679 O O . THR B 1 514 ? 165.397 110.128 101.265 1.00 23.45 574 THR B O 1
ATOM 20690 N N . GLN B 1 515 ? 163.889 109.847 99.613 1.00 23.20 575 GLN B N 1
ATOM 20691 C CA . GLN B 1 515 ? 163.834 111.248 99.226 1.00 23.20 575 GLN B CA 1
ATOM 20692 C C . GLN B 1 515 ? 162.469 111.826 99.556 1.00 23.20 575 GLN B C 1
ATOM 20693 O O . GLN B 1 515 ? 161.448 111.151 99.413 1.00 23.20 575 GLN B O 1
ATOM 20707 N N . VAL B 1 516 ? 162.462 113.073 100.010 1.00 21.96 576 VAL B N 1
ATOM 20708 C CA . VAL B 1 516 ? 161.244 113.787 100.359 1.00 21.96 576 VAL B CA 1
ATOM 20709 C C . VAL B 1 516 ? 161.222 115.106 99.610 1.00 21.96 576 VAL B C 1
ATOM 20710 O O . VAL B 1 516 ? 162.222 115.830 99.592 1.00 21.96 576 VAL B O 1
ATOM 20723 N N . THR B 1 517 ? 160.087 115.419 99.001 1.00 22.86 577 THR B N 1
ATOM 20724 C CA . THR B 1 517 ? 159.920 116.628 98.217 1.00 22.86 577 THR B CA 1
ATOM 20725 C C . THR B 1 517 ? 158.640 117.332 98.634 1.00 22.86 577 THR B C 1
ATOM 20726 O O . THR B 1 517 ? 157.663 116.693 99.023 1.00 22.86 577 THR B O 1
ATOM 20737 N N . ASP B 1 518 ? 158.656 118.652 98.549 1.00 23.35 578 ASP B N 1
ATOM 20738 C CA . ASP B 1 518 ? 157.527 119.494 98.907 1.00 23.35 578 ASP B CA 1
ATOM 20739 C C . ASP B 1 518 ? 157.125 120.356 97.719 1.00 23.35 578 ASP B C 1
ATOM 20740 O O . ASP B 1 518 ? 157.751 120.330 96.658 1.00 23.35 578 ASP B O 1
ATOM 20749 N N . SER B 1 519 ? 156.052 121.123 97.908 1.00 24.37 579 SER B N 1
ATOM 20750 C CA . SER B 1 519 ? 155.613 122.031 96.858 1.00 24.37 579 SER B CA 1
ATOM 20751 C C . SER B 1 519 ? 156.592 123.183 96.675 1.00 24.37 579 SER B C 1
ATOM 20752 O O . SER B 1 519 ? 156.715 123.721 95.569 1.00 24.37 579 SER B O 1
ATOM 20760 N N . LEU B 1 520 ? 157.295 123.571 97.738 1.00 23.15 580 LEU B N 1
ATOM 20761 C CA . LEU B 1 520 ? 158.316 124.607 97.669 1.00 23.15 580 LEU B CA 1
ATOM 20762 C C . LEU B 1 520 ? 159.621 124.116 97.057 1.00 23.15 580 LEU B C 1
ATOM 20763 O O . LEU B 1 520 ? 160.637 124.807 97.174 1.00 23.15 580 LEU B O 1
ATOM 20779 N N . GLN B 1 521 ? 159.626 122.946 96.422 1.00 24.30 581 GLN B N 1
ATOM 20780 C CA . GLN B 1 521 ? 160.800 122.349 95.796 1.00 24.30 581 GLN B CA 1
ATOM 20781 C C . GLN B 1 521 ? 161.884 121.970 96.798 1.00 24.30 581 GLN B C 1
ATOM 20782 O O . GLN B 1 521 ? 163.016 121.684 96.392 1.00 24.30 581 GLN B O 1
ATOM 20796 N N . ARG B 1 522 ? 161.580 121.959 98.091 1.00 24.05 582 AR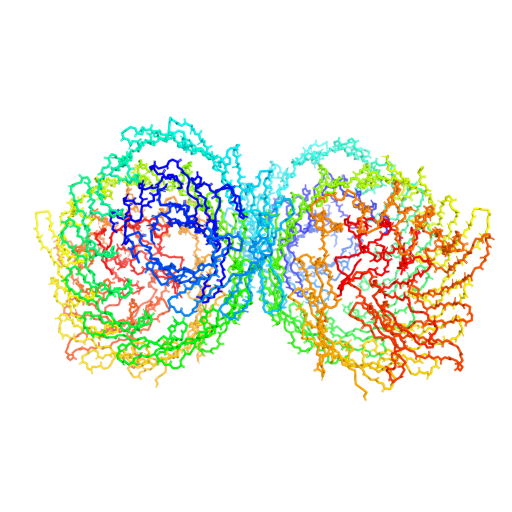G B N 1
ATOM 20797 C CA . ARG B 1 522 ? 162.551 121.521 99.080 1.00 24.05 582 ARG B CA 1
ATOM 20798 C C . ARG B 1 522 ? 162.790 120.022 98.970 1.00 24.05 582 ARG B C 1
ATOM 20799 O O . ARG B 1 522 ? 161.908 119.258 98.581 1.00 24.05 582 ARG B O 1
ATOM 20820 N N . LEU B 1 523 ? 164.007 119.606 99.312 1.00 23.30 583 LEU B N 1
ATOM 20821 C CA . LEU B 1 523 ? 164.438 118.227 99.159 1.00 23.30 583 LEU B CA 1
ATOM 20822 C C . LEU B 1 523 ? 165.150 117.750 100.414 1.00 23.30 583 LEU B C 1
ATOM 20823 O O . LEU B 1 523 ? 165.972 118.469 100.984 1.00 23.30 583 LEU B O 1
ATOM 20839 N N . SER B 1 524 ? 164.830 116.531 100.831 1.00 23.62 584 SER B N 1
ATOM 20840 C CA . SER B 1 524 ? 165.473 115.872 101.955 1.00 23.62 584 SER B CA 1
ATOM 20841 C C . SER B 1 524 ? 165.877 114.467 101.545 1.00 23.62 584 SER B C 1
ATOM 20842 O O . SER B 1 524 ? 165.215 113.832 100.723 1.00 23.62 584 SER B O 1
ATOM 20850 N N . ARG B 1 525 ? 166.987 113.996 102.102 1.00 24.62 585 ARG B N 1
ATOM 20851 C CA . ARG B 1 525 ? 167.546 112.707 101.737 1.00 24.62 585 ARG B CA 1
ATOM 20852 C C . ARG B 1 525 ? 167.949 111.961 102.997 1.00 24.62 585 ARG B C 1
ATOM 20853 O O . ARG B 1 525 ? 168.489 112.556 103.931 1.00 24.62 585 ARG B O 1
ATOM 20874 N N . ARG B 1 526 ? 167.673 110.661 103.022 1.00 23.72 586 ARG B N 1
ATOM 20875 C CA . ARG B 1 526 ? 168.057 109.791 104.120 1.00 23.72 586 ARG B CA 1
ATOM 20876 C C . ARG B 1 526 ? 168.585 108.478 103.572 1.00 23.72 586 ARG B C 1
ATOM 20877 O O . ARG B 1 526 ? 168.155 108.008 102.518 1.00 23.72 586 ARG B O 1
ATOM 20898 N N . ARG B 1 527 ? 169.532 107.897 104.300 1.00 26.50 587 ARG B N 1
ATOM 20899 C CA . ARG B 1 527 ? 170.104 106.606 103.961 1.00 26.50 587 ARG B CA 1
ATOM 20900 C C . ARG B 1 527 ? 170.157 105.758 105.220 1.00 26.50 587 ARG B C 1
ATOM 20901 O O . ARG B 1 527 ? 170.670 106.206 106.249 1.00 26.50 587 ARG B O 1
ATOM 20922 N N . TRP B 1 528 ? 169.615 104.544 105.143 1.00 26.44 588 TRP B N 1
ATOM 20923 C CA . TRP B 1 528 ? 169.525 103.646 106.285 1.00 26.44 588 TRP B CA 1
ATOM 20924 C C . TRP B 1 528 ? 170.118 102.289 105.939 1.00 26.44 588 TRP B C 1
ATOM 20925 O O . TRP B 1 528 ? 170.382 101.973 104.777 1.00 26.44 588 TRP B O 1
ATOM 20946 N N . ASN B 1 529 ? 170.331 101.489 106.978 1.00 28.73 589 ASN B N 1
ATOM 20947 C CA . ASN B 1 529 ? 170.996 100.204 106.868 1.00 28.73 589 ASN B CA 1
ATOM 20948 C C . ASN B 1 529 ? 169.974 99.074 106.804 1.00 28.73 589 ASN B C 1
ATOM 20949 O O . ASN B 1 529 ? 168.763 99.285 106.893 1.00 28.73 589 ASN B O 1
ATOM 20960 N N . SER B 1 530 ? 170.478 97.847 106.656 1.00 30.32 590 SER B N 1
ATOM 20961 C CA . SER B 1 530 ? 169.592 96.691 106.596 1.00 30.32 590 SER B CA 1
ATOM 20962 C C . SER B 1 530 ? 168.796 96.528 107.880 1.00 30.32 590 SER B C 1
ATOM 20963 O O . SER B 1 530 ? 167.683 95.992 107.856 1.00 30.32 590 SER B O 1
ATOM 20971 N N . GLN B 1 531 ? 169.343 96.978 109.006 1.00 31.45 591 GLN B N 1
ATOM 20972 C CA . GLN B 1 531 ? 168.621 96.950 110.267 1.00 31.45 591 GLN B CA 1
ATOM 20973 C C . GLN B 1 531 ? 167.529 98.000 110.342 1.00 31.45 591 GLN B C 1
ATOM 20974 O O . GLN B 1 531 ? 166.857 98.088 111.374 1.00 31.45 591 GLN B O 1
ATOM 20988 N N . LEU B 1 532 ? 167.342 98.799 109.292 1.00 28.60 592 LEU B N 1
ATOM 20989 C CA . LEU B 1 532 ? 166.378 99.895 109.304 1.00 28.60 592 LEU B CA 1
ATOM 20990 C C . LEU B 1 532 ? 166.716 100.937 110.368 1.00 28.60 592 LEU B C 1
ATOM 20991 O O . LEU B 1 532 ? 165.843 101.431 111.083 1.00 28.60 592 LEU B O 1
ATOM 21007 N N . GLN B 1 533 ? 167.997 101.269 110.473 1.00 30.20 593 GLN B N 1
ATOM 21008 C CA . GLN B 1 533 ? 168.478 102.354 111.311 1.00 30.20 593 GLN B CA 1
ATOM 21009 C C . GLN B 1 533 ? 169.077 103.440 110.431 1.00 30.20 593 GLN B C 1
ATOM 21010 O O . GLN B 1 533 ? 169.672 103.150 109.389 1.00 30.20 593 GLN B O 1
ATOM 21024 N N . ILE B 1 534 ? 168.892 104.689 110.838 1.00 26.90 594 ILE B N 1
ATOM 21025 C CA . ILE B 1 534 ? 169.376 105.832 110.073 1.00 26.90 594 ILE B CA 1
ATOM 21026 C C . ILE B 1 534 ? 170.879 105.970 110.272 1.00 26.90 594 ILE B C 1
ATOM 21027 O O . ILE B 1 534 ? 171.370 105.954 111.406 1.00 26.90 594 ILE B O 1
ATOM 21043 N N . VAL B 1 535 ? 171.615 106.116 109.169 1.00 27.50 595 VAL B N 1
ATOM 21044 C CA . VAL B 1 535 ? 173.057 106.329 109.222 1.00 27.50 595 VAL B CA 1
ATOM 21045 C C . VAL B 1 535 ? 173.454 107.678 108.638 1.00 27.50 595 VAL B C 1
ATOM 21046 O O . VAL B 1 535 ? 174.478 108.247 109.025 1.00 27.50 595 VAL B O 1
ATOM 21059 N N . GLU B 1 536 ? 172.667 108.193 107.697 1.00 26.78 596 GLU B N 1
ATOM 21060 C CA . GLU B 1 536 ? 172.977 109.452 107.035 1.00 26.78 596 GLU B CA 1
ATOM 21061 C C . GLU B 1 536 ? 171.731 110.314 106.932 1.00 26.78 596 GLU B C 1
ATOM 21062 O O . GLU B 1 536 ? 170.670 109.832 106.532 1.00 26.78 596 GLU B O 1
ATOM 21074 N N . TYR B 1 537 ? 171.870 111.582 107.305 1.00 25.73 597 TYR B N 1
ATOM 21075 C CA . TYR B 1 537 ? 170.796 112.561 107.261 1.00 25.73 597 TYR B CA 1
ATOM 21076 C C . TYR B 1 537 ? 171.282 113.759 106.466 1.00 25.73 597 TYR B C 1
ATOM 21077 O O . TYR B 1 537 ? 172.379 114.264 106.714 1.00 25.73 597 TYR B O 1
ATOM 21095 N N . THR B 1 538 ? 170.469 114.211 105.518 1.00 25.75 598 THR B N 1
ATOM 21096 C CA . THR B 1 538 ? 170.768 115.385 104.707 1.00 25.75 598 THR B CA 1
ATOM 21097 C C . THR B 1 538 ? 169.525 116.257 104.654 1.00 25.75 598 THR B C 1
ATOM 21098 O O . THR B 1 538 ? 168.513 115.866 104.067 1.00 25.75 598 THR B O 1
ATOM 21109 N N . ASP B 1 539 ? 169.603 117.432 105.262 1.00 27.59 599 ASP B N 1
ATOM 21110 C CA . ASP B 1 539 ? 168.455 118.310 105.377 1.00 27.59 599 ASP B CA 1
ATOM 21111 C C . ASP B 1 539 ? 168.272 119.112 104.092 1.00 27.59 599 ASP B C 1
ATOM 21112 O O . ASP B 1 539 ? 168.986 118.930 103.103 1.00 27.59 599 ASP B O 1
ATOM 21121 N N . ASN B 1 540 ? 167.285 120.009 104.103 1.00 26.16 600 ASN B N 1
ATOM 21122 C CA . ASN B 1 540 ? 167.030 120.861 102.952 1.00 26.16 600 ASN B CA 1
ATOM 21123 C C . ASN B 1 540 ? 168.189 121.802 102.668 1.00 26.16 600 ASN B C 1
ATOM 21124 O O . ASN B 1 540 ? 168.331 122.275 101.535 1.00 26.16 600 ASN B O 1
ATOM 21135 N N . LEU B 1 541 ? 169.016 122.077 103.669 1.00 27.07 601 LEU B N 1
ATOM 21136 C CA . LEU B 1 541 ? 170.133 123.002 103.570 1.00 27.07 601 LEU B CA 1
ATOM 21137 C C . LEU B 1 541 ? 171.444 122.316 103.214 1.00 27.07 601 LEU B C 1
ATOM 21138 O O . LEU B 1 541 ? 172.502 122.941 103.310 1.00 27.07 601 LEU B O 1
ATOM 21154 N N . ASN B 1 542 ? 171.396 121.052 102.803 1.00 27.95 602 ASN B N 1
ATOM 21155 C CA . ASN B 1 542 ? 172.578 120.268 102.458 1.00 27.95 602 ASN B CA 1
ATOM 21156 C C . ASN B 1 542 ? 173.508 120.043 103.648 1.00 27.95 602 ASN B C 1
ATOM 21157 O O . ASN B 1 542 ? 174.678 119.695 103.464 1.00 27.95 602 ASN B O 1
ATOM 21168 N N . GLN B 1 543 ? 173.019 120.231 104.870 1.00 28.11 603 GLN B N 1
ATOM 21169 C CA . GLN B 1 543 ? 173.781 119.831 106.043 1.00 28.11 603 GLN B CA 1
ATOM 21170 C C . GLN B 1 543 ? 173.759 118.315 106.173 1.00 28.11 603 GLN B C 1
ATOM 21171 O O . GLN B 1 543 ? 172.697 117.695 106.092 1.00 28.11 603 GLN B O 1
ATOM 21185 N N . THR B 1 544 ? 174.926 117.721 106.397 1.00 27.99 604 THR B N 1
ATOM 21186 C CA . THR B 1 544 ? 175.089 116.275 106.400 1.00 27.99 604 THR B CA 1
ATOM 21187 C C . THR B 1 544 ? 175.499 115.784 107.778 1.00 27.99 604 THR B C 1
ATOM 21188 O O . THR B 1 544 ? 176.496 116.247 108.335 1.00 27.99 604 THR B O 1
ATOM 21199 N N . TRP B 1 545 ? 174.739 114.833 108.307 1.00 27.54 605 TRP B N 1
ATOM 21200 C CA . TRP B 1 545 ? 175.030 114.157 109.560 1.00 27.54 605 TRP B CA 1
ATOM 21201 C C . TRP B 1 545 ? 175.225 112.674 109.302 1.00 27.54 605 TRP B C 1
ATOM 21202 O O . TRP B 1 545 ? 174.562 112.094 108.439 1.00 27.54 605 TRP B O 1
ATOM 21223 N N . ALA B 1 546 ? 176.146 112.070 110.040 1.00 27.43 606 ALA B N 1
ATOM 21224 C CA . ALA B 1 546 ? 176.434 110.653 109.931 1.00 27.43 606 ALA B CA 1
ATOM 21225 C C . ALA B 1 546 ? 176.334 110.010 111.304 1.00 27.43 606 ALA B C 1
ATOM 21226 O O . ALA B 1 546 ? 176.596 110.650 112.324 1.00 27.43 606 ALA B O 1
ATOM 21233 N N . PHE B 1 547 ? 175.951 108.737 111.318 1.00 28.40 607 PHE B N 1
ATOM 21234 C CA . PHE B 1 547 ? 175.779 107.981 112.547 1.00 28.40 607 PHE B CA 1
ATOM 21235 C C . PHE B 1 547 ? 176.460 106.628 112.417 1.00 28.40 607 PHE B C 1
ATOM 21236 O O . PHE B 1 547 ? 176.635 106.104 111.315 1.00 28.40 607 PHE B O 1
ATOM 21253 N N . GLU B 1 548 ? 176.847 106.069 113.560 1.00 31.45 608 GLU B N 1
ATOM 21254 C CA . GLU B 1 548 ? 177.420 104.734 113.640 1.00 31.45 608 GLU B CA 1
ATOM 21255 C C . GLU B 1 548 ? 176.572 103.904 114.586 1.00 31.45 608 GLU B C 1
ATOM 21256 O O . GLU B 1 548 ? 176.231 104.358 115.682 1.00 31.45 608 GLU B O 1
ATOM 21268 N N . TRP B 1 549 ? 176.250 102.691 114.162 1.00 30.54 609 TRP B N 1
ATOM 21269 C CA . TRP B 1 549 ? 175.350 101.811 114.881 1.00 30.54 609 TRP B CA 1
ATOM 21270 C C . TRP B 1 549 ? 176.046 100.523 115.282 1.00 30.54 609 TRP B C 1
ATOM 21271 O O . TRP B 1 549 ? 176.934 100.028 114.584 1.00 30.54 609 TRP B O 1
ATOM 21292 N N . ASN B 1 550 ? 175.618 99.988 116.416 1.00 36.62 610 ASN B N 1
ATOM 21293 C CA . ASN B 1 550 ? 176.134 98.748 116.958 1.00 36.62 610 ASN B CA 1
ATOM 21294 C C . ASN B 1 550 ? 174.999 97.745 117.052 1.00 36.62 610 ASN B C 1
ATOM 21295 O O . ASN B 1 550 ? 173.822 98.111 117.098 1.00 36.62 610 ASN B O 1
ATOM 21302 N N . ASP B 1 551 ? 175.362 96.467 117.069 1.00 41.81 611 ASP B N 1
ATOM 21303 C CA . ASP B 1 551 ? 174.394 95.422 117.368 1.00 41.81 611 ASP B CA 1
ATOM 21304 C C . ASP B 1 551 ? 173.611 95.789 118.620 1.00 41.81 611 ASP B C 1
ATOM 21305 O O . ASP B 1 551 ? 174.063 96.613 119.419 1.00 41.81 611 ASP B O 1
ATOM 21314 N N . GLU B 1 552 ? 172.443 95.184 118.800 1.00 43.86 612 GLU B N 1
ATOM 21315 C CA . GLU B 1 552 ? 171.515 95.496 119.880 1.00 43.86 612 GLU B CA 1
ATOM 21316 C C . GLU B 1 552 ? 170.948 96.903 119.770 1.00 43.86 612 GLU B C 1
ATOM 21317 O O . GLU B 1 552 ? 170.334 97.390 120.725 1.00 43.86 612 GLU B O 1
ATOM 21329 N N . ARG B 1 553 ? 171.132 97.571 118.634 1.00 37.64 613 ARG B N 1
ATOM 21330 C CA . ARG B 1 553 ? 170.516 98.867 118.374 1.00 37.64 613 ARG B CA 1
ATOM 21331 C C . ARG B 1 553 ? 170.911 99.886 119.441 1.00 37.64 613 ARG B C 1
ATOM 21332 O O . ARG B 1 553 ? 170.088 100.393 120.204 1.00 37.64 613 ARG B O 1
ATOM 21353 N N . GLN B 1 554 ? 172.205 100.175 119.469 1.00 36.69 614 GLN B N 1
ATOM 21354 C CA . GLN B 1 554 ? 172.798 101.169 120.343 1.00 36.69 614 GLN B CA 1
ATOM 21355 C C . GLN B 1 554 ? 173.514 102.205 119.493 1.00 36.69 614 GLN B C 1
ATOM 21356 O O . GLN B 1 554 ? 174.006 101.900 118.404 1.00 36.69 614 GLN B O 1
ATOM 21370 N N . LEU B 1 555 ? 173.560 103.437 119.989 1.00 33.16 615 LEU B N 1
ATOM 21371 C CA . LEU B 1 555 ? 174.211 104.532 119.286 1.00 33.16 615 LEU B CA 1
ATOM 21372 C C . LEU B 1 555 ? 175.619 104.690 119.827 1.00 33.16 615 LEU B C 1
ATOM 21373 O O . LEU B 1 555 ? 175.809 104.856 121.035 1.00 33.16 615 LEU B O 1
ATOM 21389 N N . LEU B 1 556 ? 176.599 104.636 118.933 1.00 33.20 616 LEU B N 1
ATOM 21390 C CA . LEU B 1 556 ? 177.999 104.751 119.304 1.00 33.20 616 LEU B CA 1
ATOM 21391 C C . LEU B 1 556 ? 178.554 106.147 119.066 1.00 33.20 616 LEU B C 1
ATOM 21392 O O . LEU B 1 556 ? 179.178 106.723 119.961 1.00 33.20 616 LEU B O 1
ATOM 21408 N N . SER B 1 557 ? 178.346 106.700 117.875 1.00 31.85 617 SER B N 1
ATOM 21409 C CA . SER B 1 557 ? 178.960 107.961 117.510 1.00 31.85 617 SER B CA 1
ATOM 21410 C C . SER B 1 557 ? 178.109 108.686 116.484 1.00 31.85 617 SER B C 1
ATOM 21411 O O . SER B 1 557 ? 177.443 108.066 115.653 1.00 31.85 617 SER B O 1
ATOM 21419 N N . ALA B 1 558 ? 178.151 110.011 116.549 1.00 30.55 618 ALA B N 1
ATOM 21420 C CA . ALA B 1 558 ? 177.527 110.886 115.572 1.00 30.55 618 ALA B CA 1
ATOM 21421 C C . ALA B 1 558 ? 178.542 111.921 115.123 1.00 30.55 618 ALA B C 1
ATOM 21422 O O . ALA B 1 558 ? 179.363 112.385 115.917 1.00 30.55 618 ALA B O 1
ATOM 21429 N N . THR B 1 559 ? 178.476 112.282 113.850 1.00 29.55 619 THR B N 1
ATOM 21430 C CA . THR B 1 559 ? 179.441 113.177 113.232 1.00 29.55 619 THR B CA 1
ATOM 21431 C C . THR B 1 559 ? 178.714 114.293 112.500 1.00 29.55 619 THR B C 1
ATOM 21432 O O . THR B 1 559 ? 177.773 114.037 111.745 1.00 29.55 619 THR B O 1
ATOM 21443 N N . ASP B 1 560 ? 179.158 115.516 112.721 1.00 30.57 620 ASP B N 1
ATOM 21444 C CA . ASP B 1 560 ? 178.518 116.703 112.181 1.00 30.57 620 ASP B CA 1
ATOM 21445 C C . ASP B 1 560 ? 179.175 117.107 110.874 1.00 30.57 620 ASP B C 1
ATOM 21446 O O . ASP B 1 560 ? 180.171 116.521 110.449 1.00 30.57 620 ASP B O 1
ATOM 21455 N N . PRO B 1 561 ? 178.629 118.114 110.190 1.00 29.71 621 PRO B N 1
ATOM 21456 C CA . PRO B 1 561 ? 179.265 118.569 108.947 1.00 29.71 621 PRO B CA 1
ATOM 21457 C C . PRO B 1 561 ? 180.684 119.054 109.148 1.00 29.71 621 PRO B C 1
ATOM 21458 O O . PRO B 1 561 ? 181.517 118.919 108.243 1.00 29.71 621 PRO B O 1
ATOM 21469 N N . LEU B 1 562 ? 180.981 119.624 110.310 1.00 30.04 622 LEU B N 1
ATOM 21470 C CA . LEU B 1 562 ? 182.287 120.188 110.607 1.00 30.04 622 LEU B CA 1
ATOM 21471 C C . LEU B 1 562 ? 183.283 119.153 111.108 1.00 30.04 622 LEU B C 1
ATOM 21472 O O . LEU B 1 562 ? 184.431 119.511 111.389 1.00 30.04 622 LEU B O 1
ATOM 21488 N N . GLY B 1 563 ? 182.880 117.889 111.224 1.00 30.70 623 GLY B N 1
ATOM 21489 C CA . GLY B 1 563 ? 183.753 116.838 111.694 1.00 30.70 623 GLY B CA 1
ATOM 21490 C C . GLY B 1 563 ? 183.678 116.555 113.176 1.00 30.70 623 GLY B C 1
ATOM 21491 O O . GLY B 1 563 ? 184.243 115.552 113.627 1.00 30.70 623 GLY B O 1
ATOM 21495 N N . GLY B 1 564 ? 183.007 117.397 113.948 1.00 31.45 624 GLY B N 1
ATOM 21496 C CA . GLY B 1 564 ? 182.888 117.161 115.370 1.00 31.45 624 GLY B CA 1
ATOM 21497 C C . GLY B 1 564 ? 182.198 115.855 115.691 1.00 31.45 624 GLY B C 1
ATOM 21498 O O . GLY B 1 564 ? 181.125 115.569 115.156 1.00 31.45 624 GLY B O 1
ATOM 21502 N N . ARG B 1 565 ? 182.793 115.060 116.573 1.00 32.27 625 ARG B N 1
ATOM 21503 C CA . ARG B 1 565 ? 182.318 113.717 116.862 1.00 32.27 625 ARG B CA 1
ATOM 21504 C C . ARG B 1 565 ? 181.798 113.643 118.285 1.00 32.27 625 ARG B C 1
ATOM 21505 O O . ARG B 1 565 ? 182.525 113.948 119.236 1.00 32.27 625 ARG B O 1
ATOM 21526 N N . TYR B 1 566 ? 180.547 113.227 118.422 1.00 32.23 626 TYR B N 1
ATOM 21527 C CA . TYR B 1 566 ? 179.968 112.848 119.697 1.00 32.23 626 TYR B CA 1
ATOM 21528 C C . TYR B 1 566 ? 180.100 111.341 119.833 1.00 32.23 626 TYR B C 1
ATOM 21529 O O . TYR B 1 566 ? 179.752 110.605 118.908 1.00 32.23 626 TYR B O 1
ATOM 21547 N N . ALA B 1 567 ? 180.622 110.885 120.965 1.00 33.52 627 ALA B N 1
ATOM 21548 C CA . ALA B 1 567 ? 180.845 109.468 121.192 1.00 33.52 627 ALA B CA 1
ATOM 21549 C C . ALA B 1 567 ? 180.178 109.022 122.480 1.00 33.52 627 ALA B C 1
ATOM 21550 O O . ALA B 1 567 ? 180.159 109.760 123.469 1.00 33.52 627 ALA B O 1
ATOM 21557 N N . TYR B 1 568 ? 179.646 107.803 122.465 1.00 33.72 628 TYR B N 1
ATOM 21558 C CA . TYR B 1 568 ? 178.928 107.240 123.595 1.00 33.72 628 TYR B CA 1
ATOM 21559 C C . TYR B 1 568 ? 179.526 105.890 123.956 1.00 33.72 628 TYR B C 1
ATOM 21560 O O . TYR B 1 568 ? 180.077 105.191 123.105 1.00 33.72 628 TYR B O 1
ATOM 21578 N N . SER B 1 569 ? 179.410 105.529 125.230 1.00 35.11 629 SER B N 1
ATOM 21579 C CA . SER B 1 569 ? 179.912 104.256 125.730 1.00 35.11 629 SER B CA 1
ATOM 21580 C C . SER B 1 569 ? 178.958 103.732 126.787 1.00 35.11 629 SER B C 1
ATOM 21581 O O . SER B 1 569 ? 178.683 104.425 127.770 1.00 35.11 629 SER B O 1
ATOM 21589 N N . TYR B 1 570 ? 178.470 102.514 126.592 1.00 35.22 630 TYR B N 1
ATOM 21590 C CA . TYR B 1 570 ? 177.455 101.937 127.451 1.00 35.22 630 TYR B CA 1
ATOM 21591 C C . TYR B 1 570 ? 178.057 100.928 128.422 1.00 35.22 630 TYR B C 1
ATOM 21592 O O . TYR B 1 570 ? 179.263 100.676 128.451 1.00 35.22 630 TYR B O 1
ATOM 21610 N N . ASP B 1 571 ? 177.182 100.345 129.227 1.00 39.04 631 ASP B N 1
ATOM 21611 C CA . ASP B 1 571 ? 177.511 99.324 130.207 1.00 39.04 631 ASP B CA 1
ATOM 21612 C C . ASP B 1 571 ? 177.147 97.945 129.662 1.00 39.04 631 ASP B C 1
ATOM 21613 O O . ASP B 1 571 ? 176.549 97.807 128.592 1.00 39.04 631 ASP B O 1
ATOM 21622 N N . GLU B 1 572 ? 177.524 96.908 130.414 1.00 42.52 632 GLU B N 1
ATOM 21623 C CA . GLU B 1 572 ? 177.177 95.549 130.012 1.00 42.52 632 GLU B CA 1
ATOM 21624 C C . GLU B 1 572 ? 175.670 95.360 129.905 1.00 42.52 632 GLU B C 1
ATOM 21625 O O . GLU B 1 572 ? 175.201 94.561 129.087 1.00 42.52 632 GLU B O 1
ATOM 21633 N N . THR B 1 573 ? 174.900 96.078 130.717 1.00 41.55 633 THR B N 1
ATOM 21634 C CA . THR B 1 573 ? 173.448 95.987 130.707 1.00 41.55 633 THR B CA 1
ATOM 21635 C C . THR B 1 573 ? 172.804 96.996 129.767 1.00 41.55 633 THR B C 1
ATOM 21636 O O . THR B 1 573 ? 171.575 97.111 129.750 1.00 41.55 633 THR B O 1
ATOM 21642 N N . GLY B 1 574 ? 173.600 97.729 128.990 1.00 39.83 634 GLY B N 1
ATOM 21643 C CA . GLY B 1 574 ? 173.077 98.732 128.095 1.00 39.83 634 GLY B CA 1
ATOM 21644 C C . GLY B 1 574 ? 172.960 100.117 128.684 1.00 39.83 634 GLY B C 1
ATOM 21645 O O . GLY B 1 574 ? 172.646 101.059 127.948 1.00 39.83 634 GLY B O 1
ATOM 21649 N N . ASN B 1 575 ? 173.201 100.276 129.981 1.00 38.92 635 ASN B N 1
ATOM 21650 C CA . ASN B 1 575 ? 173.128 101.592 130.595 1.00 38.92 635 ASN B CA 1
ATOM 21651 C C . ASN B 1 575 ? 174.240 102.498 130.086 1.00 38.92 635 ASN B C 1
ATOM 21652 O O . ASN B 1 575 ? 175.413 102.115 130.066 1.00 38.92 635 ASN B O 1
ATOM 21663 N N . LEU B 1 576 ? 173.861 103.707 129.684 1.00 36.14 636 LEU B N 1
ATOM 21664 C CA . LEU B 1 576 ? 174.818 104.701 129.223 1.00 36.14 636 LEU B CA 1
ATOM 21665 C C . LEU B 1 576 ? 175.788 105.059 130.339 1.00 36.14 636 LEU B C 1
ATOM 21666 O O . LEU B 1 576 ? 175.381 105.279 131.483 1.00 36.14 636 LEU B O 1
ATOM 21682 N N . ILE B 1 577 ? 177.072 105.119 130.005 1.00 36.41 637 ILE B N 1
ATOM 21683 C CA . ILE B 1 577 ? 178.128 105.404 130.966 1.00 36.41 637 ILE B CA 1
ATOM 21684 C C . ILE B 1 577 ? 178.771 106.758 130.706 1.00 36.41 637 ILE B C 1
ATOM 21685 O O . ILE B 1 577 ? 178.989 107.535 131.634 1.00 36.41 637 ILE B O 1
ATOM 21701 N N . ALA B 1 578 ? 179.097 107.053 129.453 1.00 35.91 638 ALA B N 1
ATOM 21702 C CA . ALA B 1 578 ? 179.857 108.251 129.143 1.00 35.91 638 ALA B CA 1
ATOM 21703 C C . ALA B 1 578 ? 179.434 108.872 127.825 1.00 35.91 638 ALA B C 1
ATOM 21704 O O . ALA B 1 578 ? 179.112 108.168 126.866 1.00 35.91 638 ALA B O 1
ATOM 21711 N N . GLU B 1 579 ? 179.440 110.199 127.795 1.00 35.71 639 GLU B N 1
ATOM 21712 C CA . GLU B 1 579 ? 179.313 110.983 126.578 1.00 35.71 639 GLU B CA 1
ATOM 21713 C C . GLU B 1 579 ? 180.461 111.971 126.523 1.00 35.71 639 GLU B C 1
ATOM 21714 O O . GLU B 1 579 ? 180.834 112.557 127.540 1.00 35.71 639 GLU B O 1
ATOM 21726 N N . THR B 1 580 ? 181.016 112.151 125.334 1.00 36.55 640 THR B N 1
ATOM 21727 C CA . THR B 1 580 ? 182.059 113.136 125.118 1.00 36.55 640 THR B CA 1
ATOM 21728 C C . THR B 1 580 ? 181.743 113.889 123.839 1.00 36.55 640 THR B C 1
ATOM 21729 O O . THR B 1 580 ? 181.258 113.304 122.868 1.00 36.55 640 THR B O 1
ATOM 21740 N N . ASP B 1 581 ? 182.006 115.181 123.850 1.00 37.01 641 ASP B N 1
ATOM 21741 C CA . ASP B 1 581 ? 181.722 116.084 122.756 1.00 37.01 641 ASP B CA 1
ATOM 21742 C C . ASP B 1 581 ? 183.026 116.572 122.144 1.00 37.01 641 ASP B C 1
ATOM 21743 O O . ASP B 1 581 ? 184.113 116.272 122.649 1.00 37.01 641 ASP B O 1
ATOM 21752 N N . PRO B 1 582 ? 182.963 117.329 121.048 1.00 35.48 642 PRO B N 1
ATOM 21753 C CA . PRO B 1 582 ? 184.211 117.720 120.378 1.00 35.48 642 PRO B CA 1
ATOM 21754 C C . PRO B 1 582 ? 185.175 118.457 121.285 1.00 35.48 642 PRO B C 1
ATOM 21755 O O . PRO B 1 582 ? 186.394 118.320 121.125 1.00 35.48 642 PRO B O 1
ATOM 21766 N N . LEU B 1 583 ? 184.670 119.242 122.232 1.00 36.63 643 LEU B N 1
ATOM 21767 C CA . LEU B 1 583 ? 185.543 119.947 123.154 1.00 36.63 643 LEU B CA 1
ATOM 21768 C C . LEU B 1 583 ? 186.227 119.012 124.139 1.00 36.63 643 LEU B C 1
ATOM 21769 O O . LEU B 1 583 ? 187.145 119.446 124.842 1.00 36.63 643 LEU B O 1
ATOM 21785 N N . GLY B 1 584 ? 185.813 117.749 124.203 1.00 37.28 644 GLY B N 1
ATOM 21786 C CA . GLY B 1 584 ? 186.412 116.789 125.100 1.00 37.28 644 GLY B CA 1
ATOM 21787 C C . GLY B 1 584 ? 185.840 116.764 126.498 1.00 37.28 644 GLY B C 1
ATOM 21788 O O . GLY B 1 584 ? 186.361 116.032 127.347 1.00 37.28 644 GLY B O 1
ATOM 21792 N N . HIS B 1 585 ? 184.791 117.530 126.765 1.00 37.83 645 HIS B N 1
ATOM 21793 C CA . HIS B 1 585 ? 184.181 117.572 128.087 1.00 37.83 645 HIS B CA 1
ATOM 21794 C C . HIS B 1 585 ? 183.199 116.417 128.226 1.00 37.83 645 HIS B C 1
ATOM 21795 O O . HIS B 1 585 ? 182.261 116.291 127.432 1.00 37.83 645 HIS B O 1
ATOM 21809 N N . SER B 1 586 ? 183.406 115.587 129.243 1.00 37.54 646 SER B N 1
ATOM 21810 C CA . SER B 1 586 ? 182.722 114.311 129.372 1.00 37.54 646 SER B CA 1
ATOM 21811 C C . SER B 1 586 ? 181.837 114.267 130.607 1.00 37.54 646 SER B C 1
ATOM 21812 O O . SER B 1 586 ? 182.268 114.635 131.704 1.00 37.54 646 SER B O 1
ATOM 21820 N N . HIS B 1 587 ? 180.606 113.809 130.413 1.00 38.52 647 HIS B N 1
ATOM 21821 C CA . HIS B 1 587 ? 179.705 113.437 131.490 1.00 38.52 647 HIS B CA 1
ATOM 21822 C C . HIS B 1 587 ? 179.791 111.936 131.707 1.00 38.52 647 HIS B C 1
ATOM 21823 O O . HIS B 1 587 ? 179.789 111.163 130.747 1.00 38.52 647 HIS B O 1
ATOM 21837 N N . SER B 1 588 ? 179.866 111.526 132.965 1.00 37.02 648 SER B N 1
ATOM 21838 C CA . SER B 1 588 ? 179.964 110.120 133.306 1.00 37.02 648 SER B CA 1
ATOM 21839 C C . SER B 1 588 ? 179.007 109.796 134.438 1.00 37.02 648 SER B C 1
ATOM 21840 O O . SER B 1 588 ? 178.673 110.654 135.257 1.00 37.02 648 SER B O 1
ATOM 21848 N N . THR B 1 589 ? 178.568 108.543 134.469 1.00 37.81 649 THR B N 1
ATOM 21849 C CA . THR B 1 589 ? 177.635 108.075 135.476 1.00 37.81 649 THR B CA 1
ATOM 21850 C C . THR B 1 589 ? 177.932 106.618 135.780 1.00 37.81 649 THR B C 1
ATOM 21851 O O . THR B 1 589 ? 178.267 105.845 134.881 1.00 37.81 649 THR B O 1
ATOM 21862 N N . LEU B 1 590 ? 177.817 106.259 137.053 1.00 37.70 650 LEU B N 1
ATOM 21863 C CA . LEU B 1 590 ? 178.007 104.895 137.521 1.00 37.70 650 LEU B CA 1
ATOM 21864 C C . LEU B 1 590 ? 176.699 104.401 138.118 1.00 37.70 650 LEU B C 1
ATOM 21865 O O . LEU B 1 590 ? 176.183 105.000 139.066 1.00 37.70 650 LEU B O 1
ATOM 21881 N N . TRP B 1 591 ? 176.173 103.312 137.571 1.00 39.03 651 TRP B N 1
ATOM 21882 C CA . TRP B 1 591 ? 174.880 102.797 137.984 1.00 39.03 651 TRP B CA 1
ATOM 21883 C C . TRP B 1 591 ? 175.044 101.716 139.052 1.00 39.03 651 TRP B C 1
ATOM 21884 O O . TRP B 1 591 ? 176.133 101.497 139.588 1.00 39.03 651 TRP B O 1
ATOM 21905 N N . LEU B 1 592 ? 173.949 101.032 139.370 1.00 42.36 652 LEU B N 1
ATOM 21906 C CA . LEU B 1 592 ? 173.925 99.876 140.254 1.00 42.36 652 LEU B CA 1
ATOM 21907 C C . LEU B 1 592 ? 173.721 98.600 139.445 1.00 42.36 652 LEU B C 1
ATOM 21908 O O . LEU B 1 592 ? 173.689 98.610 138.213 1.00 42.36 652 LEU B O 1
ATOM 21924 N N . GLU B 1 593 ? 173.585 97.487 140.162 1.00 47.85 653 GLU B N 1
ATOM 21925 C CA . GLU B 1 593 ? 173.339 96.178 139.571 1.00 47.85 653 GLU B CA 1
ATOM 21926 C C . GLU B 1 593 ? 171.925 95.669 139.795 1.00 47.85 653 GLU B C 1
ATOM 21927 O O . GLU B 1 593 ? 171.321 95.124 138.868 1.00 47.85 653 GLU B O 1
ATOM 21939 N N . HIS B 1 594 ? 171.372 95.834 141.002 1.00 48.15 654 HIS B N 1
ATOM 21940 C CA . HIS B 1 594 ? 170.027 95.331 141.266 1.00 48.15 654 HIS B CA 1
ATOM 21941 C C . HIS B 1 594 ? 169.014 95.949 140.312 1.00 48.15 654 HIS B C 1
ATOM 21942 O O . HIS B 1 594 ? 168.142 95.252 139.779 1.00 48.15 654 HIS B O 1
ATOM 21956 N N . TRP B 1 595 ? 169.110 97.256 140.089 1.00 46.03 655 TRP B N 1
ATOM 21957 C CA . TRP B 1 595 ? 168.205 97.976 139.209 1.00 46.03 655 TRP B CA 1
ATOM 21958 C C . TRP B 1 595 ? 169.003 99.009 138.427 1.00 46.03 655 TRP B C 1
ATOM 21959 O O . TRP B 1 595 ? 170.168 99.281 138.724 1.00 46.03 655 TRP B O 1
ATOM 21980 N N . SER B 1 596 ? 168.359 99.586 137.414 1.00 43.80 656 SER B N 1
ATOM 21981 C CA . SER B 1 596 ? 168.970 100.630 136.593 1.00 43.80 656 SER B CA 1
ATOM 21982 C C . SER B 1 596 ? 168.793 101.976 137.293 1.00 43.80 656 SER B C 1
ATOM 21983 O O . SER B 1 596 ? 167.985 102.824 136.909 1.00 43.80 656 SER B O 1
ATOM 21991 N N . LEU B 1 597 ? 169.576 102.157 138.355 1.00 41.79 657 LEU B N 1
ATOM 21992 C CA . LEU B 1 597 ? 169.559 103.362 139.157 1.00 41.79 657 LEU B CA 1
ATOM 21993 C C . LEU B 1 597 ? 170.942 103.998 139.215 1.00 41.79 657 LEU B C 1
ATOM 21994 O O . LEU B 1 597 ? 171.936 103.293 139.412 1.00 41.79 657 LEU B O 1
ATOM 22010 N N . PRO B 1 598 ? 171.040 105.318 139.054 1.00 38.89 658 PRO B N 1
ATOM 22011 C CA . PRO B 1 598 ? 172.346 105.981 139.127 1.00 38.89 658 PRO B CA 1
ATOM 22012 C C . PRO B 1 598 ? 172.807 106.122 140.568 1.00 38.89 658 PRO B C 1
ATOM 22013 O O . PRO B 1 598 ? 172.072 106.614 141.426 1.00 38.89 658 PRO B O 1
ATOM 22024 N N . GLN B 1 599 ? 174.030 105.679 140.825 1.00 39.82 659 GLN B N 1
ATOM 22025 C CA . GLN B 1 599 ? 174.660 105.792 142.128 1.00 39.82 659 GLN B CA 1
ATOM 22026 C C . GLN B 1 599 ? 175.536 107.025 142.239 1.00 39.82 659 GLN B C 1
ATOM 22027 O O . GLN B 1 599 ? 175.527 107.698 143.272 1.00 39.82 659 GLN B O 1
ATOM 22041 N N . THR B 1 600 ? 176.300 107.323 141.196 1.00 37.33 660 THR B N 1
ATOM 22042 C CA . THR B 1 600 ? 177.199 108.462 141.172 1.00 37.33 660 THR B CA 1
ATOM 22043 C C . THR B 1 600 ? 177.081 109.188 139.845 1.00 37.33 660 THR B C 1
ATOM 22044 O O . THR B 1 600 ? 176.960 108.560 138.792 1.00 37.33 660 THR B O 1
ATOM 22055 N N . LEU B 1 601 ? 177.118 110.512 139.908 1.00 37.81 661 LEU B N 1
ATOM 22056 C CA . LEU B 1 601 ? 177.116 111.370 138.736 1.00 37.81 661 LEU B CA 1
ATOM 22057 C C . LEU B 1 601 ? 178.328 112.281 138.796 1.00 37.81 661 LEU B C 1
ATOM 22058 O O . LEU B 1 601 ? 178.706 112.753 139.870 1.00 37.81 661 LEU B O 1
ATOM 22074 N N . THR B 1 602 ? 178.932 112.525 137.640 1.00 38.29 662 THR B N 1
ATOM 22075 C CA . THR B 1 602 ? 180.133 113.339 137.540 1.00 38.29 662 THR B CA 1
ATOM 22076 C C . THR B 1 602 ? 179.938 114.449 136.522 1.00 38.29 662 THR B C 1
ATOM 22077 O O . THR B 1 602 ? 179.486 114.200 135.401 1.00 38.29 662 THR B O 1
ATOM 22088 N N . ASP B 1 603 ? 180.277 115.664 136.918 1.00 40.57 663 ASP B N 1
ATOM 22089 C CA . ASP B 1 603 ? 180.222 116.802 136.026 1.00 40.57 663 ASP B CA 1
ATOM 22090 C C . ASP B 1 603 ? 181.495 116.879 135.195 1.00 40.57 663 ASP B C 1
ATOM 22091 O O . ASP B 1 603 ? 182.502 116.248 135.522 1.00 40.57 663 ASP B O 1
ATOM 22100 N N . PRO B 1 604 ? 181.477 117.649 134.107 1.00 39.15 664 PRO B N 1
ATOM 22101 C CA . PRO B 1 604 ? 182.694 117.793 133.297 1.00 39.15 664 PRO B CA 1
ATOM 22102 C C . PRO B 1 604 ? 183.876 118.329 134.079 1.00 39.15 664 PRO B C 1
ATOM 22103 O O . PRO B 1 604 ? 185.024 118.017 133.743 1.00 39.15 664 PRO B O 1
ATOM 22114 N N . ALA B 1 605 ? 183.629 119.146 135.102 1.00 39.78 665 ALA B N 1
ATOM 22115 C CA . ALA B 1 605 ? 184.697 119.672 135.939 1.00 39.78 665 ALA B CA 1
ATOM 22116 C C . ALA B 1 605 ? 185.269 118.636 136.894 1.00 39.78 665 ALA B C 1
ATOM 22117 O O . ALA B 1 605 ? 186.343 118.868 137.456 1.00 39.78 665 ALA B O 1
ATOM 22124 N N . GLY B 1 606 ? 184.593 117.507 137.081 1.00 39.35 666 GLY B N 1
ATOM 22125 C CA . GLY B 1 606 ? 185.039 116.459 137.976 1.00 39.35 666 GLY B CA 1
ATOM 22126 C C . GLY B 1 606 ? 184.261 116.365 139.268 1.00 39.35 666 GLY B C 1
ATOM 22127 O O . GLY B 1 606 ? 184.379 115.351 139.966 1.00 39.35 666 GLY B O 1
ATOM 22131 N N . GLU B 1 607 ? 183.475 117.377 139.612 1.00 39.90 667 GLU B N 1
ATOM 22132 C CA . GLU B 1 607 ? 182.684 117.323 140.833 1.00 39.90 667 GLU B CA 1
ATOM 22133 C C . GLU B 1 607 ? 181.586 116.279 140.702 1.00 39.90 667 GLU B C 1
ATOM 22134 O O . GLU B 1 607 ? 180.960 116.140 139.649 1.00 39.90 667 GLU B O 1
ATOM 22146 N N . SER B 1 608 ? 181.343 115.557 141.790 1.00 38.53 668 SER B N 1
ATOM 22147 C CA . SER B 1 608 ? 180.508 114.368 141.778 1.00 38.53 668 SER B CA 1
ATOM 22148 C C . SER B 1 608 ? 179.323 114.516 142.717 1.00 38.53 668 SER B C 1
ATOM 22149 O O . SER B 1 608 ? 179.425 115.135 143.779 1.00 38.53 668 SER B O 1
ATOM 22157 N N . TRP B 1 609 ? 178.201 113.940 142.303 1.00 38.37 669 TRP B N 1
ATOM 22158 C CA . TRP B 1 609 ? 176.996 113.834 143.107 1.00 38.37 669 TRP B CA 1
ATOM 22159 C C . TRP B 1 609 ? 176.797 112.384 143.509 1.00 38.37 669 TRP B C 1
ATOM 22160 O O . TRP B 1 609 ? 176.914 111.487 142.671 1.00 38.37 669 TRP B O 1
ATOM 22181 N N . HIS B 1 610 ? 176.494 112.154 144.778 1.00 36.86 670 HIS B N 1
ATOM 22182 C CA . HIS B 1 610 ? 176.325 110.809 145.299 1.00 36.86 670 HIS B CA 1
ATOM 22183 C C . HIS B 1 610 ? 174.894 110.593 145.756 1.00 36.86 670 HIS B C 1
ATOM 22184 O O . HIS B 1 610 ? 174.282 111.478 146.358 1.00 36.86 670 HIS B O 1
ATOM 22198 N N . LEU B 1 611 ? 174.377 109.403 145.474 1.00 36.47 671 LEU B N 1
ATOM 22199 C CA . LEU B 1 611 ? 173.054 108.988 145.899 1.00 36.47 671 LEU B CA 1
ATOM 22200 C C . LEU B 1 611 ? 173.148 107.613 146.532 1.00 36.47 671 LEU B C 1
ATOM 22201 O O . LEU B 1 611 ? 173.905 106.758 146.067 1.00 36.47 671 LEU B O 1
ATOM 22217 N N . ARG B 1 612 ? 172.383 107.407 147.594 1.00 37.43 672 ARG B N 1
ATOM 22218 C CA . ARG B 1 612 ? 172.220 106.097 148.197 1.00 37.43 672 ARG B CA 1
ATOM 22219 C C . ARG B 1 612 ? 170.737 105.825 148.371 1.00 37.43 672 ARG B C 1
ATOM 22220 O O . ARG B 1 612 ? 169.975 106.725 148.728 1.00 37.43 672 ARG B O 1
ATOM 22241 N N . TYR B 1 613 ? 170.329 104.591 148.102 1.00 38.05 673 TYR B N 1
ATOM 22242 C CA . TYR B 1 613 ? 168.928 104.243 147.958 1.00 38.05 673 TYR B CA 1
ATOM 22243 C C . TYR B 1 613 ? 168.457 103.312 149.066 1.00 38.05 673 TYR B C 1
ATOM 22244 O O . TYR B 1 613 ? 169.250 102.718 149.800 1.00 38.05 673 TYR B O 1
ATOM 22262 N N . ASP B 1 614 ? 167.139 103.215 149.178 1.00 41.12 674 ASP B N 1
ATOM 22263 C CA . ASP B 1 614 ? 166.449 102.228 149.985 1.00 41.12 674 ASP B CA 1
ATOM 22264 C C . ASP B 1 614 ? 166.428 100.888 149.252 1.00 41.12 674 ASP B C 1
ATOM 22265 O O . ASP B 1 614 ? 166.478 100.852 148.020 1.00 41.12 674 ASP B O 1
ATOM 22274 N N . PRO B 1 615 ? 166.363 99.767 149.975 1.00 42.36 675 PRO B N 1
ATOM 22275 C CA . PRO B 1 615 ? 166.265 98.472 149.282 1.00 42.36 675 PRO B CA 1
ATOM 22276 C C . PRO B 1 615 ? 165.088 98.364 148.329 1.00 42.36 675 PRO B C 1
ATOM 22277 O O . PRO B 1 615 ? 165.080 97.457 147.488 1.00 42.36 675 PRO B O 1
ATOM 22288 N N . ARG B 1 616 ? 164.089 99.234 148.440 1.00 41.79 676 ARG B N 1
ATOM 22289 C CA . ARG B 1 616 ? 162.966 99.243 147.516 1.00 41.79 676 ARG B CA 1
ATOM 22290 C C . ARG B 1 616 ? 163.176 100.159 146.319 1.00 41.79 676 ARG B C 1
ATOM 22291 O O . ARG B 1 616 ? 162.264 100.290 145.499 1.00 41.79 676 ARG B O 1
ATOM 22312 N N . GLY B 1 617 ? 164.331 100.807 146.200 1.00 41.10 677 GLY B N 1
ATOM 22313 C CA . GLY B 1 617 ? 164.597 101.705 145.103 1.00 41.10 677 GLY B CA 1
ATOM 22314 C C . GLY B 1 617 ? 164.347 103.166 145.405 1.00 41.10 677 GLY B C 1
ATOM 22315 O O . GLY B 1 617 ? 164.819 104.027 144.658 1.00 41.10 677 GLY B O 1
ATOM 22319 N N . ASN B 1 618 ? 163.634 103.467 146.481 1.00 39.35 678 ASN B N 1
ATOM 22320 C CA . ASN B 1 618 ? 163.327 104.847 146.823 1.00 39.35 678 ASN B CA 1
ATOM 22321 C C . ASN B 1 618 ? 164.559 105.589 147.326 1.00 39.35 678 ASN B C 1
ATOM 22322 O O . ASN B 1 618 ? 165.302 105.087 148.174 1.00 39.35 678 ASN B O 1
ATOM 22333 N N . CYS B 1 619 ? 164.761 106.797 146.801 1.00 37.23 679 CYS B N 1
ATOM 22334 C CA . CYS B 1 619 ? 165.850 107.658 147.240 1.00 37.23 679 CYS B CA 1
ATOM 22335 C C . CYS B 1 619 ? 165.706 108.008 148.712 1.00 37.23 679 CYS B C 1
ATOM 22336 O O . CYS B 1 619 ? 164.645 108.456 149.153 1.00 37.23 679 CYS B O 1
ATOM 22344 N N . ILE B 1 620 ? 166.781 107.814 149.470 1.00 36.29 680 ILE B N 1
ATOM 22345 C CA . ILE B 1 620 ? 166.796 108.116 150.888 1.00 36.29 680 ILE B CA 1
ATOM 22346 C C . ILE B 1 620 ? 167.689 109.310 151.205 1.00 36.29 680 ILE B C 1
ATOM 22347 O O . ILE B 1 620 ? 167.373 110.095 152.101 1.00 36.29 680 ILE B O 1
ATOM 22363 N N . ALA B 1 621 ? 168.816 109.456 150.510 1.00 35.95 681 ALA B N 1
ATOM 22364 C CA . ALA B 1 621 ? 169.691 110.593 150.751 1.00 35.95 681 ALA B CA 1
ATOM 22365 C C . ALA B 1 621 ? 170.467 110.968 149.499 1.00 35.95 681 ALA B C 1
ATOM 22366 O O . ALA B 1 621 ? 170.771 110.121 148.658 1.00 35.95 681 ALA B O 1
ATOM 22373 N N . GLU B 1 622 ? 170.787 112.256 149.398 1.00 36.68 682 GLU B N 1
ATOM 22374 C CA . GLU B 1 622 ? 171.576 112.819 148.314 1.00 36.68 682 GLU B CA 1
ATOM 22375 C C . GLU B 1 622 ? 172.695 113.658 148.910 1.00 36.68 682 GLU B C 1
ATOM 22376 O O . GLU B 1 622 ? 172.526 114.294 149.952 1.00 36.68 682 GLU B O 1
ATOM 22388 N N . VAL B 1 623 ? 173.843 113.654 148.241 1.00 37.17 683 VAL B N 1
ATOM 22389 C CA . VAL B 1 623 ? 175.020 114.386 148.693 1.00 37.17 683 VAL B CA 1
ATOM 22390 C C . VAL B 1 623 ? 175.593 115.178 147.529 1.00 37.17 683 VAL B C 1
ATOM 22391 O O . VAL B 1 623 ? 175.780 114.638 146.434 1.00 37.17 683 VAL B O 1
ATOM 22404 N N . ASP B 1 624 ? 175.862 116.446 147.764 1.00 39.39 684 ASP B N 1
ATOM 22405 C CA . ASP B 1 624 ? 176.368 117.372 146.768 1.00 39.39 684 ASP B CA 1
ATOM 22406 C C . ASP B 1 624 ? 177.880 117.467 146.852 1.00 39.39 684 ASP B C 1
ATOM 22407 O O . ASP B 1 624 ? 178.503 116.944 147.779 1.00 39.39 684 ASP B O 1
ATOM 22416 N N . PRO B 1 625 ? 178.516 118.134 145.886 1.00 38.61 685 PRO B N 1
ATOM 22417 C CA . PRO B 1 625 ? 179.980 118.250 145.926 1.00 38.61 685 PRO B CA 1
ATOM 22418 C C . PRO B 1 625 ? 180.502 118.916 147.180 1.00 38.61 685 PRO B C 1
ATOM 22419 O O . PRO B 1 625 ? 181.590 118.568 147.653 1.00 38.61 685 PRO B O 1
ATOM 22430 N N . LEU B 1 626 ? 179.762 119.874 147.730 1.00 38.01 686 LEU B N 1
ATOM 22431 C CA . LEU B 1 626 ? 180.188 120.584 148.925 1.00 38.01 686 LEU B CA 1
ATOM 22432 C C . LEU B 1 626 ? 180.041 119.757 150.192 1.00 38.01 686 LEU B C 1
ATOM 22433 O O . LEU B 1 626 ? 180.502 120.195 151.250 1.00 38.01 686 LEU B O 1
ATOM 22449 N N . GLY B 1 627 ? 179.419 118.583 150.114 1.00 39.99 687 GLY B N 1
ATOM 22450 C CA . GLY B 1 627 ? 179.249 117.722 151.260 1.00 39.99 687 GLY B CA 1
ATOM 22451 C C . GLY B 1 627 ? 177.934 117.881 151.987 1.00 39.99 687 GLY B C 1
ATOM 22452 O O . GLY B 1 627 ? 177.632 117.070 152.873 1.00 39.99 687 GLY B O 1
ATOM 22456 N N . GLN B 1 628 ? 177.151 118.899 151.654 1.00 39.38 688 GLN B N 1
ATOM 22457 C CA . GLN B 1 628 ? 175.859 119.100 152.293 1.00 39.38 688 GLN B CA 1
ATOM 22458 C C . GLN B 1 628 ? 174.881 118.013 151.867 1.00 39.38 688 GLN B C 1
ATOM 22459 O O . GLN B 1 628 ? 174.739 117.719 150.678 1.00 39.38 688 GLN B O 1
ATOM 22473 N N . VAL B 1 629 ? 174.192 117.431 152.845 1.00 38.04 689 VAL B N 1
ATOM 22474 C CA . VAL B 1 629 ? 173.349 116.264 152.634 1.00 38.04 689 VAL B CA 1
ATOM 22475 C C . VAL B 1 629 ? 171.882 116.664 152.671 1.00 38.04 689 VAL B C 1
ATOM 22476 O O . VAL B 1 629 ? 171.496 117.709 153.200 1.00 38.04 689 VAL B O 1
ATOM 22489 N N . THR B 1 630 ? 171.059 115.802 152.088 1.00 36.87 690 THR B N 1
ATOM 22490 C CA . THR B 1 630 ? 169.614 115.939 152.081 1.00 36.87 690 THR B CA 1
ATOM 22491 C C . THR B 1 630 ? 169.007 114.567 152.317 1.00 36.87 690 THR B C 1
ATOM 22492 O O . THR B 1 630 ? 169.469 113.578 151.747 1.00 36.87 690 THR B O 1
ATOM 22503 N N . GLN B 1 631 ? 167.989 114.503 153.168 1.00 35.31 691 GLN B N 1
ATOM 22504 C CA . GLN B 1 631 ? 167.386 113.243 153.575 1.00 35.31 691 GLN B CA 1
ATOM 22505 C C . GLN B 1 631 ? 165.914 113.210 153.205 1.00 35.31 691 GLN B C 1
ATOM 22506 O O . GLN B 1 631 ? 165.225 114.230 153.272 1.00 35.31 691 GLN B O 1
ATOM 22520 N N . TYR B 1 632 ? 165.440 112.031 152.817 1.00 34.07 692 TYR B N 1
ATOM 22521 C CA . TYR B 1 632 ? 164.040 111.811 152.507 1.00 34.07 692 TYR B CA 1
ATOM 22522 C C . TYR B 1 632 ? 163.521 110.602 153.267 1.00 34.07 692 TYR B C 1
ATOM 22523 O O . TYR B 1 632 ? 164.251 109.638 153.506 1.00 34.07 692 TYR B O 1
ATOM 22541 N N . ARG B 1 633 ? 162.249 110.664 153.644 1.00 34.26 693 ARG B N 1
ATOM 22542 C CA . ARG B 1 633 ? 161.521 109.525 154.180 1.00 34.26 693 ARG B CA 1
ATOM 22543 C C . ARG B 1 633 ? 160.381 109.193 153.234 1.00 34.26 693 ARG B C 1
ATOM 22544 O O . ARG B 1 633 ? 159.641 110.087 152.814 1.00 34.26 693 ARG B O 1
ATOM 22565 N N . HIS B 1 634 ? 160.245 107.918 152.897 1.00 34.40 694 HIS B N 1
ATOM 22566 C CA . HIS B 1 634 ? 159.214 107.443 151.991 1.00 34.40 694 HIS B CA 1
ATOM 22567 C C . HIS B 1 634 ? 158.218 106.579 152.747 1.00 34.40 694 HIS B C 1
ATOM 22568 O O . HIS B 1 634 ? 158.594 105.817 153.641 1.00 34.40 694 HIS B O 1
ATOM 22582 N N . ASP B 1 635 ? 156.949 106.711 152.387 1.00 36.13 695 ASP B N 1
ATOM 22583 C CA . ASP B 1 635 ? 155.880 105.966 153.034 1.00 36.13 695 ASP B CA 1
ATOM 22584 C C . ASP B 1 635 ? 155.836 104.550 152.466 1.00 36.13 695 ASP B C 1
ATOM 22585 O O . ASP B 1 635 ? 156.711 104.131 151.705 1.00 36.13 695 ASP B O 1
ATOM 22594 N N . ALA B 1 636 ? 154.809 103.788 152.844 1.00 37.69 696 ALA B N 1
ATOM 22595 C CA . ALA B 1 636 ? 154.677 102.424 152.347 1.00 37.69 696 ALA B CA 1
ATOM 22596 C C . ALA B 1 636 ? 154.469 102.393 150.839 1.00 37.69 696 ALA B C 1
ATOM 22597 O O . ALA B 1 636 ? 155.018 101.528 150.147 1.00 37.69 696 ALA B O 1
ATOM 22604 N N . HIS B 1 637 ? 153.672 103.316 150.312 1.00 36.13 697 HIS B N 1
ATOM 22605 C CA . HIS B 1 637 ? 153.330 103.338 148.899 1.00 36.13 697 HIS B CA 1
ATOM 22606 C C . HIS B 1 637 ? 154.327 104.116 148.057 1.00 36.13 697 HIS B C 1
ATOM 22607 O O . HIS B 1 637 ? 154.052 104.380 146.883 1.00 36.13 697 HIS B O 1
ATOM 22621 N N . GLY B 1 638 ? 155.468 104.492 148.622 1.00 35.93 698 GLY B N 1
ATOM 22622 C CA . GLY B 1 638 ? 156.485 105.169 147.848 1.00 35.93 698 GLY B CA 1
ATOM 22623 C C . GLY B 1 638 ? 156.269 106.649 147.660 1.00 35.93 698 GLY B C 1
ATOM 22624 O O . GLY B 1 638 ? 156.760 107.218 146.682 1.00 35.93 698 GLY B O 1
ATOM 22628 N N . GLN B 1 639 ? 155.544 107.290 148.567 1.00 32.84 699 GLN B N 1
ATOM 22629 C CA . GLN B 1 639 ? 155.286 108.718 148.505 1.00 32.84 699 GLN B CA 1
ATOM 22630 C C . GLN B 1 639 ? 156.070 109.414 149.605 1.00 32.84 699 GLN B C 1
ATOM 22631 O O . GLN B 1 639 ? 156.023 109.000 150.767 1.00 32.84 699 GLN B O 1
ATOM 22645 N N . VAL B 1 640 ? 156.791 110.466 149.227 1.00 32.71 700 VAL B N 1
ATOM 22646 C CA . VAL B 1 640 ? 157.652 111.174 150.164 1.00 32.71 700 VAL B CA 1
ATOM 22647 C C . VAL B 1 640 ? 156.795 111.904 151.184 1.00 32.71 700 VAL B C 1
ATOM 22648 O O . VAL B 1 640 ? 155.837 112.602 150.830 1.00 32.71 700 VAL B O 1
ATOM 22661 N N . VAL B 1 641 ? 157.137 111.751 152.459 1.00 33.02 701 VAL B N 1
ATOM 22662 C CA . VAL B 1 641 ? 156.373 112.371 153.530 1.00 33.02 701 VAL B CA 1
ATOM 22663 C C . VAL B 1 641 ? 157.189 113.340 154.365 1.00 33.02 701 VAL B C 1
ATOM 22664 O O . VAL B 1 641 ? 156.598 114.209 155.023 1.00 33.02 701 VAL B O 1
ATOM 22677 N N . GLU B 1 642 ? 158.511 113.228 154.393 1.00 35.60 702 GLU B N 1
ATOM 22678 C CA . GLU B 1 642 ? 159.326 114.146 155.171 1.00 35.60 702 GLU B CA 1
ATOM 22679 C C . GLU B 1 642 ? 160.624 114.442 154.446 1.00 35.60 702 GLU B C 1
ATOM 22680 O O . GLU B 1 642 ? 161.280 113.529 153.939 1.00 35.60 702 GLU B O 1
ATOM 22692 N N . ILE B 1 643 ? 160.982 115.720 154.402 1.00 34.57 703 ILE B N 1
ATOM 22693 C CA . ILE B 1 643 ? 162.224 116.192 153.813 1.00 34.57 703 ILE B CA 1
ATOM 22694 C C . ILE B 1 643 ? 163.024 116.887 154.899 1.00 34.57 703 ILE B C 1
ATOM 22695 O O . ILE B 1 643 ? 162.517 117.793 155.568 1.00 34.57 703 ILE B O 1
ATOM 22711 N N . ILE B 1 644 ? 164.266 116.462 155.073 1.00 36.00 704 ILE B N 1
ATOM 22712 C CA . ILE B 1 644 ? 165.190 117.078 156.009 1.00 36.00 704 ILE B CA 1
ATOM 22713 C C . ILE B 1 644 ? 166.322 117.631 155.169 1.00 36.00 704 ILE B C 1
ATOM 22714 O O . ILE B 1 644 ? 167.089 116.869 154.569 1.00 36.00 704 ILE B O 1
ATOM 22730 N N . ASP B 1 645 ? 166.439 118.943 155.132 1.00 38.48 705 ASP B N 1
ATOM 22731 C CA . ASP B 1 645 ? 167.500 119.588 154.386 1.00 38.48 705 ASP B CA 1
ATOM 22732 C C . ASP B 1 645 ? 168.663 119.861 155.330 1.00 38.48 705 ASP B C 1
ATOM 22733 O O . ASP B 1 645 ? 168.665 119.436 156.488 1.00 38.48 705 ASP B O 1
ATOM 22742 N N . ALA B 1 646 ? 169.668 120.575 154.846 1.00 38.44 706 ALA B N 1
ATOM 22743 C CA . ALA B 1 646 ? 170.767 120.941 155.713 1.00 38.44 706 ALA B CA 1
ATOM 22744 C C . ALA B 1 646 ? 170.286 121.933 156.769 1.00 38.44 706 ALA B C 1
ATOM 22745 O O . ALA B 1 646 ? 169.257 122.595 156.620 1.00 38.44 706 ALA B O 1
ATOM 22752 N N . ALA B 1 647 ? 171.041 122.011 157.859 1.00 39.77 707 ALA B N 1
ATOM 22753 C CA . ALA B 1 647 ? 170.757 122.875 159.000 1.00 39.77 707 ALA B CA 1
ATOM 22754 C C . ALA B 1 647 ? 169.567 122.399 159.823 1.00 39.77 707 ALA B C 1
ATOM 22755 O O . ALA B 1 647 ? 169.128 123.117 160.731 1.00 39.77 707 ALA B O 1
ATOM 22762 N N . GLY B 1 648 ? 169.032 121.212 159.541 1.00 39.60 708 GLY B N 1
ATOM 22763 C CA . GLY B 1 648 ? 167.963 120.648 160.335 1.00 39.60 708 GLY B CA 1
ATOM 22764 C C . GLY B 1 648 ? 166.558 121.053 159.942 1.00 39.60 708 GLY B C 1
ATOM 22765 O O . GLY B 1 648 ? 165.605 120.638 160.612 1.00 39.60 708 GLY B O 1
ATOM 22769 N N . ARG B 1 649 ? 166.391 121.845 158.888 1.00 40.18 709 ARG B N 1
ATOM 22770 C CA . ARG B 1 649 ? 165.058 122.265 158.481 1.00 40.18 709 ARG B CA 1
ATOM 22771 C C . ARG B 1 649 ? 164.260 121.065 157.987 1.00 40.18 709 ARG B C 1
ATOM 22772 O O . ARG B 1 649 ? 164.764 120.251 157.208 1.00 40.18 709 ARG B O 1
ATOM 22793 N N . SER B 1 650 ? 163.008 120.961 158.430 1.00 38.41 710 SER B N 1
ATOM 22794 C CA . SER B 1 650 ? 162.172 119.799 158.166 1.00 38.41 710 SER B CA 1
ATOM 22795 C C . SER B 1 650 ? 160.835 120.210 157.572 1.00 38.41 710 SER B C 1
ATOM 22796 O O . SER B 1 650 ? 160.197 121.152 158.048 1.00 38.41 710 SER B O 1
ATOM 22804 N N . ARG B 1 651 ? 160.414 119.485 156.541 1.00 36.59 711 ARG B N 1
ATOM 22805 C CA . ARG B 1 651 ? 159.101 119.641 155.936 1.00 36.59 711 ARG B CA 1
ATOM 22806 C C . ARG B 1 651 ? 158.375 118.307 155.983 1.00 36.59 711 ARG B C 1
ATOM 22807 O O . ARG B 1 651 ? 158.982 117.258 155.763 1.00 36.59 711 ARG B O 1
ATOM 22828 N N . LYS B 1 652 ? 157.080 118.350 156.268 1.00 35.13 712 LYS B N 1
ATOM 22829 C CA . LYS B 1 652 ? 156.268 117.153 156.398 1.00 35.13 712 LYS B CA 1
ATOM 22830 C C . LYS B 1 652 ? 155.031 117.267 155.525 1.00 35.13 712 LYS B C 1
ATOM 22831 O O . LYS B 1 652 ? 154.571 118.367 155.214 1.00 35.13 712 LYS B O 1
ATOM 22850 N N . MET B 1 653 ? 154.502 116.114 155.124 1.00 32.75 713 MET B N 1
ATOM 22851 C CA . MET B 1 653 ? 153.382 116.073 154.200 1.00 32.75 713 MET B CA 1
ATOM 22852 C C . MET B 1 653 ? 152.507 114.865 154.486 1.00 32.75 713 MET B C 1
ATOM 22853 O O . MET B 1 653 ? 152.970 113.852 155.014 1.00 32.75 713 MET B O 1
ATOM 22867 N N . ARG B 1 654 ? 151.233 114.992 154.136 1.00 30.10 714 ARG B N 1
ATOM 22868 C CA . ARG B 1 654 ? 150.264 113.912 154.210 1.00 30.10 714 ARG B CA 1
ATOM 22869 C C . ARG B 1 654 ? 149.658 113.701 152.837 1.00 30.10 714 ARG B C 1
ATOM 22870 O O . ARG B 1 654 ? 149.345 114.664 152.135 1.00 30.10 714 ARG B O 1
ATOM 22891 N N . TRP B 1 655 ? 149.493 112.444 152.457 1.00 27.32 715 TRP B N 1
ATOM 22892 C CA . TRP B 1 655 ? 149.054 112.085 151.124 1.00 27.32 715 TRP B CA 1
ATOM 22893 C C . TRP B 1 655 ? 147.723 111.355 151.174 1.00 27.32 715 TRP B C 1
ATOM 22894 O O . TRP B 1 655 ? 147.354 110.756 152.187 1.00 27.32 715 TRP B O 1
ATOM 22915 N N . ASN B 1 656 ? 146.999 111.441 150.068 1.00 25.79 716 ASN B N 1
ATOM 22916 C CA . ASN B 1 656 ? 145.697 110.820 149.916 1.00 25.79 716 ASN B CA 1
ATOM 22917 C C . ASN B 1 656 ? 145.838 109.424 149.320 1.00 25.79 716 ASN B C 1
ATOM 22918 O O . ASN B 1 656 ? 146.830 109.093 148.667 1.00 25.79 716 ASN B O 1
ATOM 22929 N N . SER B 1 657 ? 144.821 108.598 149.560 1.00 26.88 717 SER B N 1
ATOM 22930 C CA . SER B 1 657 ? 144.859 107.214 149.109 1.00 26.88 717 SER B CA 1
ATOM 22931 C C . SER B 1 657 ? 144.902 107.096 147.597 1.00 26.88 717 SER B C 1
ATOM 22932 O O . SER B 1 657 ? 145.305 106.050 147.081 1.00 26.88 717 SER B O 1
ATOM 22940 N N . SER B 1 658 ? 144.478 108.126 146.879 1.00 25.43 718 SER B N 1
ATOM 22941 C CA . SER B 1 658 ? 144.508 108.133 145.425 1.00 25.43 718 SER B CA 1
ATOM 22942 C C . SER B 1 658 ? 145.762 108.776 144.857 1.00 25.43 718 SER B C 1
ATOM 22943 O O . SER B 1 658 ? 145.863 108.926 143.638 1.00 25.43 718 SER B O 1
ATOM 22951 N N . GLY B 1 659 ? 146.712 109.162 145.698 1.00 25.50 719 GLY B N 1
ATOM 22952 C CA . GLY B 1 659 ? 147.923 109.792 145.222 1.00 25.50 719 GLY B CA 1
ATOM 22953 C C . GLY B 1 659 ? 147.776 111.286 145.065 1.00 25.50 719 GLY B C 1
ATOM 22954 O O . GLY B 1 659 ? 148.234 111.860 144.074 1.00 25.50 719 GLY B O 1
ATOM 22958 N N . GLN B 1 660 ? 147.138 111.926 146.040 1.00 24.86 720 GLN B N 1
ATOM 22959 C CA . GLN B 1 660 ? 146.854 113.349 145.989 1.00 24.86 720 GLN B CA 1
ATOM 22960 C C . GLN B 1 660 ? 147.228 113.997 147.311 1.00 24.86 720 GLN B C 1
ATOM 22961 O O . GLN B 1 660 ? 146.819 113.533 148.378 1.00 24.86 720 GLN B O 1
ATOM 22975 N N . LEU B 1 661 ? 148.010 115.064 147.228 1.00 26.33 721 LEU B N 1
ATOM 22976 C CA . LEU B 1 661 ? 148.487 115.766 148.407 1.00 26.33 721 LEU B CA 1
ATOM 22977 C C . LEU B 1 661 ? 147.351 116.449 149.149 1.00 26.33 721 LEU B C 1
ATOM 22978 O O . LEU B 1 661 ? 146.428 116.994 148.543 1.00 26.33 721 LEU B O 1
ATOM 22994 N N . LEU B 1 662 ? 147.420 116.403 150.474 1.00 26.74 722 LEU B N 1
ATOM 22995 C CA . LEU B 1 662 ? 146.408 116.991 151.339 1.00 26.74 722 LEU B CA 1
ATOM 22996 C C . LEU B 1 662 ? 146.947 118.119 152.199 1.00 26.74 722 LEU B C 1
ATOM 22997 O O . LEU B 1 662 ? 146.377 119.213 152.198 1.00 26.74 722 LEU B O 1
ATOM 23013 N N . GLU B 1 663 ? 148.016 117.881 152.953 1.00 31.78 723 GLU B N 1
ATOM 23014 C CA . GLU B 1 663 ? 148.564 118.862 153.876 1.00 31.78 723 GLU B CA 1
ATOM 23015 C C . GLU B 1 663 ? 150.061 118.998 153.673 1.00 31.78 723 GLU B C 1
ATOM 23016 O O . GLU B 1 663 ? 150.774 117.994 153.608 1.00 31.78 723 GLU B O 1
ATOM 23028 N N . HIS B 1 664 ? 150.530 120.238 153.577 1.00 34.18 724 HIS B N 1
ATOM 23029 C CA . HIS B 1 664 ? 151.942 120.558 153.458 1.00 34.18 724 HIS B CA 1
ATOM 23030 C C . HIS B 1 664 ? 152.327 121.536 154.553 1.00 34.18 724 HIS B C 1
ATOM 23031 O O . HIS B 1 664 ? 151.593 122.487 154.832 1.00 34.18 724 HIS B O 1
ATOM 23045 N N . LEU B 1 665 ? 153.482 121.302 155.165 1.00 36.05 725 LEU B N 1
ATOM 23046 C CA . LEU B 1 665 ? 153.978 122.132 156.249 1.00 36.05 725 LEU B CA 1
ATOM 23047 C C . LEU B 1 665 ? 155.373 122.630 155.916 1.00 36.05 725 LEU B C 1
ATOM 23048 O O . LEU B 1 665 ? 156.173 121.913 155.311 1.00 36.05 725 LEU B O 1
ATOM 23064 N N . ASP B 1 666 ? 155.653 123.861 156.313 1.00 39.53 726 ASP B N 1
ATOM 23065 C CA . ASP B 1 666 ? 156.949 124.474 156.097 1.00 39.53 726 ASP B CA 1
ATOM 23066 C C . ASP B 1 666 ? 157.855 124.176 157.288 1.00 39.53 726 ASP B C 1
ATOM 23067 O O . ASP B 1 666 ? 157.536 123.355 158.151 1.00 39.53 726 ASP B O 1
ATOM 23076 N N . CYS B 1 667 ? 159.002 124.854 157.341 1.00 41.42 727 CYS B N 1
ATOM 23077 C CA . CYS B 1 667 ? 159.943 124.646 158.434 1.00 41.42 727 CYS B CA 1
ATOM 23078 C C . CYS B 1 667 ? 159.267 124.832 159.784 1.00 41.42 727 CYS B C 1
ATOM 23079 O O . CYS B 1 667 ? 159.581 124.125 160.748 1.00 41.42 727 CYS B O 1
ATOM 23087 N N . SER B 1 668 ? 158.344 125.780 159.874 1.00 40.75 728 SER B N 1
ATOM 23088 C CA . SER B 1 668 ? 157.545 125.987 161.067 1.00 40.75 728 SER B CA 1
ATOM 23089 C C . SER B 1 668 ? 156.169 125.348 160.887 1.00 40.75 728 SER B C 1
ATOM 23090 O O . SER B 1 668 ? 155.848 124.776 159.842 1.00 40.75 728 SER B O 1
ATOM 23098 N N . GLY B 1 669 ? 155.345 125.453 161.924 1.00 40.18 729 GLY B N 1
ATOM 23099 C CA . GLY B 1 669 ? 154.025 124.853 161.910 1.00 40.18 729 GLY B CA 1
ATOM 23100 C C . GLY B 1 669 ? 152.990 125.693 161.190 1.00 40.18 729 GLY B C 1
ATOM 23101 O O . GLY B 1 669 ? 152.040 126.178 161.813 1.00 40.18 729 GLY B O 1
ATOM 23105 N N . TYR B 1 670 ? 153.150 125.863 159.878 1.00 39.14 730 TYR B N 1
ATOM 23106 C CA . TYR B 1 670 ? 152.289 126.728 159.072 1.00 39.14 730 TYR B CA 1
ATOM 23107 C C . TYR B 1 670 ? 151.720 125.930 157.906 1.00 39.14 730 TYR B C 1
ATOM 23108 O O . TYR B 1 670 ? 152.281 125.927 156.803 1.00 39.14 730 TYR B O 1
ATOM 23126 N N . PRO B 1 671 ? 150.596 125.251 158.114 1.00 36.66 731 PRO B N 1
ATOM 23127 C CA . PRO B 1 671 ? 150.074 124.328 157.105 1.00 36.66 731 PRO B CA 1
ATOM 23128 C C . PRO B 1 671 ? 149.253 124.978 156.005 1.00 36.66 731 PRO B C 1
ATOM 23129 O O . PRO B 1 671 ? 148.614 126.015 156.188 1.00 36.66 731 PRO B O 1
ATOM 23140 N N . THR B 1 672 ? 149.282 124.326 154.846 1.00 33.16 732 THR B N 1
ATOM 23141 C CA . THR B 1 672 ? 148.408 124.618 153.721 1.00 33.16 732 THR B CA 1
ATOM 23142 C C . THR B 1 672 ? 147.708 123.321 153.352 1.00 33.16 732 THR B C 1
ATOM 23143 O O . THR B 1 672 ? 148.365 122.289 153.198 1.00 33.16 732 THR B O 1
ATOM 23154 N N . ARG B 1 673 ? 146.387 123.369 153.206 1.00 30.08 733 ARG B N 1
ATOM 23155 C CA . ARG B 1 673 ? 145.584 122.172 153.012 1.00 30.08 733 ARG B CA 1
ATOM 23156 C C . ARG B 1 673 ? 144.816 122.243 151.701 1.00 30.08 733 ARG B C 1
ATOM 23157 O O . ARG B 1 673 ? 144.558 123.320 151.161 1.00 30.08 733 ARG B O 1
ATOM 23178 N N . PHE B 1 674 ? 144.451 121.066 151.201 1.00 25.89 734 PHE B N 1
ATOM 23179 C CA . PHE B 1 674 ? 143.778 120.906 149.924 1.00 25.89 734 PHE B CA 1
ATOM 23180 C C . PHE B 1 674 ? 142.511 120.085 150.113 1.00 25.89 734 PHE B C 1
ATOM 23181 O O . PHE B 1 674 ? 142.394 119.309 151.063 1.00 25.89 734 PHE B O 1
ATOM 23198 N N . GLU B 1 675 ? 141.555 120.276 149.207 1.00 25.04 735 GLU B N 1
ATOM 23199 C CA . GLU B 1 675 ? 140.296 119.543 149.224 1.00 25.04 735 GLU B CA 1
ATOM 23200 C C . GLU B 1 675 ? 139.898 119.167 147.809 1.00 25.04 735 GLU B C 1
ATOM 23201 O O . GLU B 1 675 ? 139.934 120.011 146.912 1.00 25.04 735 GLU B O 1
ATOM 23213 N N . TYR B 1 676 ? 139.532 117.905 147.611 1.00 23.78 736 TYR B N 1
ATOM 23214 C CA . TYR B 1 676 ? 139.337 117.339 146.288 1.00 23.78 736 TYR B CA 1
ATOM 23215 C C . TYR B 1 676 ? 137.886 116.929 146.084 1.00 23.78 736 TYR B C 1
ATOM 23216 O O . TYR B 1 676 ? 137.189 116.554 147.030 1.00 23.78 736 TYR B O 1
ATOM 23234 N N . ASP B 1 677 ? 137.439 117.021 144.834 1.00 25.58 737 ASP B N 1
ATOM 23235 C CA . ASP B 1 677 ? 136.078 116.689 144.446 1.00 25.58 737 ASP B CA 1
ATOM 23236 C C . ASP B 1 677 ? 135.984 115.227 144.006 1.00 25.58 737 ASP B C 1
ATOM 23237 O O . ASP B 1 677 ? 136.977 114.500 143.948 1.00 25.58 737 ASP B O 1
ATOM 23246 N N . ARG B 1 678 ? 134.764 114.793 143.675 1.00 30.50 738 ARG B N 1
ATOM 23247 C CA . ARG B 1 678 ? 134.537 113.385 143.367 1.00 30.50 738 ARG B CA 1
ATOM 23248 C C . ARG B 1 678 ? 135.320 112.945 142.143 1.00 30.50 738 ARG B C 1
ATOM 23249 O O . ARG B 1 678 ? 135.895 111.852 142.126 1.00 30.50 738 ARG B O 1
ATOM 23270 N N . ARG B 1 679 ? 135.349 113.776 141.106 1.00 26.50 739 ARG B N 1
ATOM 23271 C CA . ARG B 1 679 ? 136.101 113.435 139.909 1.00 26.50 739 ARG B CA 1
ATOM 23272 C C . ARG B 1 679 ? 137.604 113.475 140.128 1.00 26.50 739 ARG B C 1
ATOM 23273 O O . ARG B 1 679 ? 138.347 113.032 139.247 1.00 26.50 739 ARG B O 1
ATOM 23294 N N . GLY B 1 680 ? 138.070 114.001 141.255 1.00 24.73 740 GLY B N 1
ATOM 23295 C CA . GLY B 1 680 ? 139.480 114.008 141.564 1.00 24.73 740 GLY B CA 1
ATOM 23296 C C . GLY B 1 680 ? 140.219 115.294 141.288 1.00 24.73 740 GLY B C 1
ATOM 23297 O O . GLY B 1 680 ? 141.452 115.268 141.221 1.00 24.73 740 GLY B O 1
ATOM 23301 N N . ASN B 1 681 ? 139.516 116.400 141.099 1.00 23.77 741 ASN B N 1
ATOM 23302 C CA . ASN B 1 681 ? 140.132 117.693 140.859 1.00 23.77 741 ASN B CA 1
ATOM 23303 C C . ASN B 1 681 ? 140.261 118.487 142.148 1.00 23.77 741 ASN B C 1
ATOM 23304 O O . ASN B 1 681 ? 139.643 118.183 143.168 1.00 23.77 741 ASN B O 1
ATOM 23315 N N . VAL B 1 682 ? 141.082 119.532 142.080 1.00 22.93 742 VAL B N 1
ATOM 23316 C CA . VAL B 1 682 ? 141.342 120.414 143.215 1.00 22.93 742 VAL B CA 1
ATOM 23317 C C . VAL B 1 682 ? 140.150 121.353 143.368 1.00 22.93 742 VAL B C 1
ATOM 23318 O O . VAL B 1 682 ? 140.010 122.337 142.646 1.00 22.93 742 VAL B O 1
ATOM 23331 N N . LYS B 1 683 ? 139.285 121.031 144.320 1.00 23.13 743 LYS B N 1
ATOM 23332 C CA . LYS B 1 683 ? 138.108 121.839 144.586 1.00 23.13 743 LYS B CA 1
ATOM 23333 C C . LYS B 1 683 ? 138.462 123.126 145.314 1.00 23.13 743 LYS B C 1
ATOM 23334 O O . LYS B 1 683 ? 137.917 124.188 145.002 1.00 23.13 743 LYS B O 1
ATOM 23353 N N . ALA B 1 684 ? 139.353 123.052 146.296 1.00 23.37 744 ALA B N 1
ATOM 23354 C CA . ALA B 1 684 ? 139.629 124.193 147.151 1.00 23.37 744 ALA B CA 1
ATOM 23355 C C . ALA B 1 684 ? 141.034 124.108 147.720 1.00 23.37 744 ALA B C 1
ATOM 23356 O O . ALA B 1 684 ? 141.652 123.043 147.755 1.00 23.37 744 ALA B O 1
ATOM 23363 N N . ILE B 1 685 ? 141.536 125.263 148.145 1.00 26.43 745 ILE B N 1
ATOM 23364 C CA . ILE B 1 685 ? 142.873 125.407 148.708 1.00 26.43 745 ILE B CA 1
ATOM 23365 C C . ILE B 1 685 ? 142.763 126.322 149.916 1.00 26.43 745 ILE B C 1
ATOM 23366 O O . ILE B 1 685 ? 142.118 127.372 149.847 1.00 26.43 745 ILE B O 1
ATOM 23373 N N . ILE B 1 686 ? 143.388 125.927 151.019 1.00 31.06 746 ILE B N 1
ATOM 23374 C CA . ILE B 1 686 ? 143.310 126.649 152.282 1.00 31.06 746 ILE B CA 1
ATOM 23375 C C . ILE B 1 686 ? 144.713 127.045 152.708 1.00 31.06 746 ILE B C 1
ATOM 23376 O O . ILE B 1 686 ? 145.606 126.195 152.783 1.00 31.06 746 ILE B O 1
ATOM 23392 N N . ASP B 1 687 ? 144.898 128.321 153.022 1.00 35.67 747 ASP B N 1
ATOM 23393 C CA . ASP B 1 687 ? 146.198 128.833 153.416 1.00 35.67 747 ASP B CA 1
ATOM 23394 C C . ASP B 1 687 ? 146.345 128.791 154.933 1.00 35.67 747 ASP B C 1
ATOM 23395 O O . ASP B 1 687 ? 145.481 128.287 155.655 1.00 35.67 747 ASP B O 1
ATOM 23404 N N . ALA B 1 688 ? 147.460 129.331 155.426 1.00 38.60 748 ALA B N 1
ATOM 23405 C CA . ALA B 1 688 ? 147.731 129.321 156.857 1.00 38.60 748 ALA B CA 1
ATOM 23406 C C . ALA B 1 688 ? 146.711 130.152 157.625 1.00 38.60 748 ALA B C 1
ATOM 23407 O O . ALA B 1 688 ? 146.208 129.722 158.669 1.00 38.60 748 ALA B O 1
ATOM 23414 N N . LEU B 1 689 ? 146.396 131.347 157.123 1.00 38.27 749 LEU B N 1
ATOM 23415 C CA . LEU B 1 689 ? 145.451 132.226 157.802 1.00 38.27 749 LEU B CA 1
ATOM 23416 C C . LEU B 1 689 ? 144.024 131.699 157.764 1.00 38.27 749 LEU B C 1
ATOM 23417 O O . LEU B 1 689 ? 143.187 132.170 158.542 1.00 38.27 749 LEU B O 1
ATOM 23433 N N . GLY B 1 690 ? 143.724 130.740 156.891 1.00 36.87 750 GLY B N 1
ATOM 23434 C CA . GLY B 1 690 ? 142.394 130.183 156.792 1.00 36.87 750 GLY B CA 1
ATOM 23435 C C . GLY B 1 690 ? 141.572 130.666 155.619 1.00 36.87 750 GLY B C 1
ATOM 23436 O O . GLY B 1 690 ? 140.395 130.304 155.527 1.00 36.87 750 GLY B O 1
ATOM 23440 N N . GLU B 1 691 ? 142.138 131.480 154.735 1.00 36.12 751 GLU B N 1
ATOM 23441 C CA . GLU B 1 691 ? 141.397 131.946 153.572 1.00 36.12 751 GLU B CA 1
ATOM 23442 C C . GLU B 1 691 ? 141.204 130.822 152.562 1.00 36.12 751 GLU B C 1
ATOM 23443 O O . GLU B 1 691 ? 142.128 130.059 152.274 1.00 36.12 751 GLU B O 1
ATOM 23455 N N . HIS B 1 692 ? 139.995 130.732 152.015 1.00 29.60 752 HIS B N 1
ATOM 23456 C CA . HIS B 1 692 ? 139.615 129.679 151.086 1.00 29.60 752 HIS B CA 1
ATOM 23457 C C . HIS B 1 692 ? 139.540 130.216 149.665 1.00 29.60 752 HIS B C 1
ATOM 23458 O O . HIS B 1 692 ? 139.053 131.324 149.432 1.00 29.60 752 HIS B O 1
ATOM 23472 N N . THR B 1 693 ? 140.033 129.419 148.723 1.00 24.72 753 THR B N 1
ATOM 23473 C CA . THR B 1 693 ? 139.888 129.666 147.297 1.00 24.72 753 THR B CA 1
ATOM 23474 C C . THR B 1 693 ? 139.202 128.470 146.659 1.00 24.72 753 THR B C 1
ATOM 23475 O O . THR B 1 693 ? 139.610 127.329 146.889 1.00 24.72 753 THR B O 1
ATOM 23486 N N . ARG B 1 694 ? 138.170 128.724 145.864 1.00 22.10 754 ARG B N 1
ATOM 23487 C CA . ARG B 1 694 ? 137.315 127.679 145.329 1.00 22.10 754 ARG B CA 1
ATOM 23488 C C . ARG B 1 694 ? 137.408 127.650 143.813 1.00 22.10 754 ARG B C 1
ATOM 23489 O O . ARG B 1 694 ? 137.609 128.681 143.171 1.00 22.10 754 ARG B O 1
ATOM 23510 N N . PHE B 1 695 ? 137.247 126.459 143.249 1.00 19.26 755 PHE B N 1
ATOM 23511 C CA . PHE B 1 695 ? 137.269 126.251 141.813 1.00 19.26 755 PHE B CA 1
ATOM 23512 C C . PHE B 1 695 ? 136.108 125.365 141.406 1.00 19.26 755 PHE B C 1
ATOM 23513 O O . PHE B 1 695 ? 135.745 124.431 142.124 1.00 19.26 755 PHE B O 1
ATOM 23530 N N . HIS B 1 696 ? 135.533 125.665 140.249 1.00 18.60 756 HIS B N 1
ATOM 23531 C CA . HIS B 1 696 ? 134.437 124.901 139.679 1.00 18.60 756 HIS B CA 1
ATOM 23532 C C . HIS B 1 696 ? 134.840 124.466 138.280 1.00 18.60 756 HIS B C 1
ATOM 23533 O O . HIS B 1 696 ? 135.098 125.308 137.418 1.00 18.60 756 HIS B O 1
ATOM 23547 N N . TYR B 1 697 ? 134.883 123.160 138.057 1.00 20.49 757 TYR B N 1
ATOM 23548 C CA . TYR B 1 697 ? 135.336 122.579 136.808 1.00 20.49 757 TYR B CA 1
ATOM 23549 C C . TYR B 1 697 ? 134.157 122.069 135.991 1.00 20.49 757 TYR B C 1
ATOM 23550 O O . TYR B 1 697 ? 132.995 122.158 136.387 1.00 20.49 757 TYR B O 1
ATOM 23568 N N . ASP B 1 698 ? 134.476 121.532 134.824 1.00 22.86 758 ASP B N 1
ATOM 23569 C CA . ASP B 1 698 ? 133.509 120.889 133.956 1.00 22.86 758 ASP B CA 1
ATOM 23570 C C . ASP B 1 698 ? 133.505 119.388 134.219 1.00 22.86 758 ASP B C 1
ATOM 23571 O O . ASP B 1 698 ? 134.239 118.873 135.064 1.00 22.86 758 ASP B O 1
ATOM 23578 N N . CYS B 1 699 ? 132.660 118.671 133.484 1.00 24.57 759 CYS B N 1
ATOM 23579 C CA . CYS B 1 699 ? 132.684 117.216 133.552 1.00 24.57 759 CYS B CA 1
ATOM 23580 C C . CYS B 1 699 ? 133.982 116.648 132.996 1.00 24.57 759 CYS B C 1
ATOM 23581 O O . CYS B 1 699 ? 134.456 115.611 133.472 1.00 24.57 759 CYS B O 1
ATOM 23589 N N . GLN B 1 700 ? 134.570 117.305 132.003 1.00 26.25 760 GLN B N 1
ATOM 23590 C CA . GLN B 1 700 ? 135.833 116.875 131.423 1.00 26.25 760 GLN B CA 1
ATOM 23591 C C . GLN B 1 700 ? 137.045 117.418 132.162 1.00 26.25 760 GLN B C 1
ATOM 23592 O O . GLN B 1 700 ? 138.175 117.142 131.751 1.00 26.25 760 GLN B O 1
ATOM 23606 N N . GLY B 1 701 ? 136.843 118.183 133.230 1.00 22.67 761 GLY B N 1
ATOM 23607 C CA . GLY B 1 701 ? 137.935 118.753 133.981 1.00 22.67 761 GLY B CA 1
ATOM 23608 C C . GLY B 1 701 ? 138.380 120.124 133.540 1.00 22.67 761 GLY B C 1
ATOM 23609 O O . GLY B 1 701 ? 139.264 120.701 134.183 1.00 22.67 761 GLY B O 1
ATOM 23613 N N . ARG B 1 702 ? 137.803 120.666 132.473 1.00 23.17 762 ARG B N 1
ATOM 23614 C CA . ARG B 1 702 ? 138.207 121.978 131.994 1.00 23.17 762 ARG B CA 1
ATOM 23615 C C . ARG B 1 702 ? 137.698 123.058 132.935 1.00 23.17 762 ARG B C 1
ATOM 23616 O O . ARG B 1 702 ? 136.510 123.111 133.260 1.00 23.17 762 ARG B O 1
ATOM 23637 N N . LEU B 1 703 ? 138.609 123.921 133.366 1.00 18.81 763 LEU B N 1
ATOM 23638 C CA . LEU B 1 703 ? 138.288 124.941 134.348 1.00 18.81 763 LEU B CA 1
ATOM 23639 C C . LEU B 1 703 ? 137.278 125.932 133.789 1.00 18.81 763 LEU B C 1
ATOM 23640 O O . LEU B 1 703 ? 137.331 126.308 132.617 1.00 18.81 763 LEU B O 1
ATOM 23656 N N . LEU B 1 704 ? 136.345 126.347 134.639 1.00 17.95 764 LEU B N 1
ATOM 23657 C CA . LEU B 1 704 ? 135.313 127.307 134.281 1.00 17.95 764 LEU B CA 1
ATOM 23658 C C . LEU B 1 704 ? 135.377 128.569 135.116 1.00 17.95 764 LEU B C 1
ATOM 23659 O O . LEU B 1 704 ? 135.285 129.672 134.572 1.00 17.95 764 LEU B O 1
ATOM 23675 N N . SER B 1 705 ? 135.503 128.439 136.427 1.00 17.53 765 SER B N 1
ATOM 23676 C CA . SER B 1 705 ? 135.495 129.585 137.310 1.00 17.53 765 SER B CA 1
ATOM 23677 C C . SER B 1 705 ? 136.448 129.380 138.468 1.00 17.53 765 SER B C 1
ATOM 23678 O O . SER B 1 705 ? 136.672 128.261 138.925 1.00 17.53 765 SER B O 1
ATOM 23686 N N . SER B 1 706 ? 137.007 130.486 138.926 1.00 18.81 766 SER B N 1
ATOM 23687 C CA . SER B 1 706 ? 137.837 130.544 140.111 1.00 18.81 766 SER B CA 1
ATOM 23688 C C . SER B 1 706 ? 137.285 131.648 140.987 1.00 18.81 766 SER B C 1
ATOM 23689 O O . SER B 1 706 ? 136.822 132.671 140.482 1.00 18.81 766 SER B O 1
ATOM 23697 N N . GLN B 1 707 ? 137.327 131.445 142.295 1.00 22.36 767 GLN B N 1
ATOM 23698 C CA . GLN B 1 707 ? 136.641 132.344 143.200 1.00 22.36 767 GLN B CA 1
ATOM 23699 C C . GLN B 1 707 ? 137.419 132.468 144.497 1.00 22.36 767 GLN B C 1
ATOM 23700 O O . GLN B 1 707 ? 138.091 131.530 144.926 1.00 22.36 767 GLN B O 1
ATOM 23714 N N . LEU B 1 708 ? 137.325 133.639 145.110 1.00 27.05 768 LEU B N 1
ATOM 23715 C CA . LEU B 1 708 ? 138.046 133.960 146.328 1.00 27.05 768 LEU B CA 1
ATOM 23716 C C . LEU B 1 708 ? 137.082 134.181 147.484 1.00 27.05 768 LEU B C 1
ATOM 23717 O O . LEU B 1 708 ? 135.860 134.208 147.320 1.00 27.05 768 LEU B O 1
ATOM 23733 N N . ALA B 1 709 ? 137.665 134.341 148.673 1.00 32.88 769 ALA B N 1
ATOM 23734 C CA . ALA B 1 709 ? 136.870 134.530 149.880 1.00 32.88 769 ALA B CA 1
ATOM 23735 C C . ALA B 1 709 ? 136.207 135.899 149.910 1.00 32.88 769 ALA B C 1
ATOM 23736 O O . ALA B 1 709 ? 135.067 136.035 150.367 1.00 32.88 769 ALA B O 1
ATOM 23743 N N . ASP B 1 710 ? 136.914 136.927 149.441 1.00 34.96 770 ASP B N 1
ATOM 23744 C CA . ASP B 1 710 ? 136.354 138.270 149.409 1.00 34.96 770 ASP B CA 1
ATOM 23745 C C . ASP B 1 710 ? 135.152 138.374 148.479 1.00 34.96 770 ASP B C 1
ATOM 23746 O O . ASP B 1 710 ? 134.396 139.346 148.572 1.00 34.96 770 ASP B O 1
ATOM 23755 N N . GLY B 1 711 ? 134.953 137.401 147.589 1.00 29.16 771 GLY B N 1
ATOM 23756 C CA . GLY B 1 711 ? 133.807 137.361 146.708 1.00 29.16 771 GLY B CA 1
ATOM 23757 C C . GLY B 1 711 ? 134.120 137.548 145.238 1.00 29.16 771 GLY B C 1
ATOM 23758 O O . GLY B 1 711 ? 133.271 137.232 144.397 1.00 29.16 771 GLY B O 1
ATOM 23762 N N . ARG B 1 712 ? 135.301 138.047 144.899 1.00 28.80 772 ARG B N 1
ATOM 23763 C CA . ARG B 1 712 ? 135.652 138.234 143.500 1.00 28.80 772 ARG B CA 1
ATOM 23764 C C . ARG B 1 712 ? 135.794 136.896 142.786 1.00 28.80 772 ARG B C 1
ATOM 23765 O O . ARG B 1 712 ? 136.206 135.894 143.368 1.00 28.80 772 ARG B O 1
ATOM 23786 N N . ALA B 1 713 ? 135.454 136.893 141.502 1.00 21.06 773 ALA B N 1
ATOM 23787 C CA . ALA B 1 713 ? 135.438 135.674 140.716 1.00 21.06 773 ALA B CA 1
ATOM 23788 C C . ALA B 1 713 ? 135.964 135.932 139.317 1.00 21.06 773 ALA B C 1
ATOM 23789 O O . ALA B 1 713 ? 135.907 137.046 138.801 1.00 21.06 773 ALA B O 1
ATOM 23796 N N . GLU B 1 714 ? 136.462 134.866 138.706 1.00 18.47 774 GLU B N 1
ATOM 23797 C CA . GLU B 1 714 ? 136.973 134.870 137.350 1.00 18.47 774 GLU B CA 1
ATOM 23798 C C . GLU B 1 714 ? 136.305 133.749 136.580 1.00 18.47 774 GLU B C 1
ATOM 23799 O O . GLU B 1 714 ? 136.129 132.651 137.106 1.00 18.47 774 GLU B O 1
ATOM 23811 N N . HIS B 1 715 ? 135.923 134.028 135.348 1.00 16.91 775 HIS B N 1
ATOM 23812 C CA . HIS B 1 715 ? 135.190 133.081 134.530 1.00 16.91 775 HIS B CA 1
ATOM 23813 C C . HIS B 1 715 ? 135.937 132.851 133.230 1.00 16.91 775 HIS B C 1
ATOM 23814 O O . HIS B 1 715 ? 136.440 133.793 132.620 1.00 16.91 775 HIS B O 1
ATOM 23828 N N . PHE B 1 716 ? 135.991 131.595 132.807 1.00 17.05 776 PHE B N 1
ATOM 23829 C CA . PHE B 1 716 ? 136.658 131.191 131.582 1.00 17.05 776 PHE B CA 1
ATOM 23830 C C . PHE B 1 716 ? 135.649 130.535 130.660 1.00 17.05 776 PHE B C 1
ATOM 23831 O O . PHE B 1 716 ? 134.879 129.671 131.085 1.00 17.05 776 PHE B O 1
ATOM 23848 N N . GLN B 1 717 ? 135.650 130.960 129.409 1.00 19.31 777 GLN B N 1
ATOM 23849 C CA . GLN B 1 717 ? 134.744 130.459 128.392 1.00 19.31 777 GLN B CA 1
ATOM 23850 C C . GLN B 1 717 ? 135.547 129.756 127.313 1.00 19.31 777 GLN B C 1
ATOM 23851 O O . GLN B 1 717 ? 136.520 130.309 126.797 1.00 19.31 777 GLN B O 1
ATOM 23865 N N . ARG B 1 718 ? 135.147 128.534 126.992 1.00 20.90 778 ARG B N 1
ATOM 23866 C CA . ARG B 1 718 ? 135.847 127.706 126.028 1.00 20.90 778 ARG B CA 1
ATOM 23867 C C . ARG B 1 718 ? 134.832 126.986 125.158 1.00 20.90 778 ARG B C 1
ATOM 23868 O O . ARG B 1 718 ? 133.661 126.851 125.514 1.00 20.90 778 ARG B O 1
ATOM 23889 N N . SER B 1 719 ? 135.290 126.553 123.991 1.00 24.75 779 SER B N 1
ATOM 23890 C CA . SER B 1 719 ? 134.494 125.741 123.085 1.00 24.75 779 SER B CA 1
ATOM 23891 C C . SER B 1 719 ? 135.331 124.544 122.663 1.00 24.75 779 SER B C 1
ATOM 23892 O O . SER B 1 719 ? 136.493 124.706 122.275 1.00 24.75 779 SER B O 1
ATOM 23900 N N . SER B 1 720 ? 134.745 123.346 122.741 1.00 27.88 780 SER B N 1
ATOM 23901 C CA . SER B 1 720 ? 135.480 122.145 122.354 1.00 27.88 780 SER B CA 1
ATOM 23902 C C . SER B 1 720 ? 135.906 122.209 120.891 1.00 27.88 780 SER B C 1
ATOM 23903 O O . SER B 1 720 ? 137.043 121.861 120.551 1.00 27.88 780 SER B O 1
ATOM 23911 N N . ASN B 1 721 ? 135.006 122.649 120.013 1.00 27.56 781 ASN B N 1
ATOM 23912 C CA . ASN B 1 721 ? 135.307 122.804 118.600 1.00 27.56 781 ASN B CA 1
ATOM 23913 C C . ASN B 1 721 ? 134.980 124.197 118.085 1.00 27.56 781 ASN B C 1
ATOM 23914 O O . ASN B 1 721 ? 135.133 124.445 116.883 1.00 27.56 781 ASN B O 1
ATOM 23925 N N . GLY B 1 722 ? 134.537 125.113 118.952 1.00 27.25 782 GLY B N 1
ATOM 23926 C CA . GLY B 1 722 ? 134.197 126.450 118.505 1.00 27.25 782 GLY B CA 1
ATOM 23927 C C . GLY B 1 722 ? 135.390 127.332 118.217 1.00 27.25 782 GLY B C 1
ATOM 23928 O O . GLY B 1 722 ? 135.236 128.364 117.556 1.00 27.25 782 GLY B O 1
ATOM 23932 N N . GLN B 1 723 ? 136.578 126.945 118.689 1.00 21.96 783 GLN B N 1
ATOM 23933 C CA . GLN B 1 723 ? 137.801 127.709 118.452 1.00 21.96 783 GLN B CA 1
ATOM 23934 C C . GLN B 1 723 ? 137.677 129.135 118.975 1.00 21.96 783 GLN B C 1
ATOM 23935 O O . GLN B 1 723 ? 138.124 130.090 118.341 1.00 21.96 783 GLN B O 1
ATOM 23949 N N . LEU B 1 724 ? 137.048 129.281 120.135 1.00 20.16 784 LEU B N 1
ATOM 23950 C CA . LEU B 1 724 ? 136.862 130.572 120.773 1.00 20.16 784 LEU B CA 1
ATOM 23951 C C . LEU B 1 724 ? 137.110 130.404 122.259 1.00 20.16 784 LEU B C 1
ATOM 23952 O O . LEU B 1 724 ? 136.683 129.416 122.857 1.00 20.16 784 LEU B O 1
ATOM 23968 N N . GLN B 1 725 ? 137.801 131.369 122.848 1.00 18.07 785 GLN B N 1
ATOM 23969 C CA . GLN B 1 725 ? 138.058 131.371 124.274 1.00 18.07 785 GLN B CA 1
ATOM 23970 C C . GLN B 1 725 ? 137.879 132.780 124.807 1.00 18.07 785 GLN B C 1
ATOM 23971 O O . GLN B 1 725 ? 138.007 133.759 124.073 1.00 18.07 785 GLN B O 1
ATOM 23985 N N . GLY B 1 726 ? 137.559 132.868 126.087 1.00 16.89 786 GLY B N 1
ATOM 23986 C CA . GLY B 1 726 ? 137.281 134.139 126.706 1.00 16.89 786 GLY B CA 1
ATOM 23987 C C . GLY B 1 726 ? 137.624 134.159 128.172 1.00 16.89 786 GLY B C 1
ATOM 23988 O O . GLY B 1 726 ? 137.429 133.166 128.872 1.00 16.89 786 GLY B O 1
ATOM 23992 N N . TYR B 1 727 ? 138.145 135.280 128.647 1.00 17.04 787 TYR B N 1
ATOM 23993 C CA . TYR B 1 727 ? 138.469 135.466 130.050 1.00 17.04 787 TYR B CA 1
ATOM 23994 C C . TYR B 1 727 ? 137.745 136.698 130.551 1.00 17.04 787 TYR B C 1
ATOM 23995 O O . TYR B 1 727 ? 137.864 137.773 129.960 1.00 17.04 787 TYR B O 1
ATOM 24013 N N . THR B 1 728 ? 137.005 136.541 131.635 1.00 17.67 788 THR B N 1
ATOM 24014 C CA . THR B 1 728 ? 136.215 137.609 132.220 1.00 17.67 788 THR B CA 1
ATOM 24015 C C . THR B 1 728 ? 136.885 138.072 133.503 1.00 17.67 788 THR B C 1
ATOM 24016 O O . THR B 1 728 ? 136.955 137.328 134.483 1.00 17.67 788 THR B O 1
ATOM 24027 N N . ASP B 1 729 ? 137.354 139.306 133.489 1.00 20.60 789 ASP B N 1
ATOM 24028 C CA . ASP B 1 729 ? 138.025 139.894 134.625 1.00 20.60 789 ASP B CA 1
ATOM 24029 C C . ASP B 1 729 ? 137.048 140.044 135.787 1.00 20.60 789 ASP B C 1
ATOM 24030 O O . ASP B 1 729 ? 135.839 140.149 135.579 1.00 20.60 789 ASP B O 1
ATOM 24039 N N . PRO B 1 730 ? 137.539 140.022 137.026 1.00 21.36 790 PRO B N 1
ATOM 24040 C CA . PRO B 1 730 ? 136.639 140.257 138.163 1.00 21.36 790 PRO B CA 1
ATOM 24041 C C . PRO B 1 730 ? 135.892 141.567 138.075 1.00 21.36 790 PRO B C 1
ATOM 24042 O O . PRO B 1 730 ? 134.873 141.729 138.754 1.00 21.36 790 PRO B O 1
ATOM 24053 N N . SER B 1 731 ? 136.371 142.510 137.273 1.00 22.88 791 SER B N 1
ATOM 24054 C CA . SER B 1 731 ? 135.666 143.755 137.033 1.00 22.88 791 SER B CA 1
ATOM 24055 C C . SER B 1 731 ? 134.591 143.628 135.962 1.00 22.88 791 SER B C 1
ATOM 24056 O O . SER B 1 731 ? 133.878 144.601 135.707 1.00 22.88 791 SER B O 1
ATOM 24064 N N . GLY B 1 732 ? 134.460 142.464 135.334 1.00 20.51 792 GLY B N 1
ATOM 24065 C CA . GLY B 1 732 ? 133.414 142.203 134.376 1.00 20.51 792 GLY B CA 1
ATOM 24066 C C . GLY B 1 732 ? 133.831 142.259 132.925 1.00 20.51 792 GLY B C 1
ATOM 24067 O O . GLY B 1 732 ? 133.046 141.855 132.061 1.00 20.51 792 GLY B O 1
ATOM 24071 N N . TYR B 1 733 ? 135.032 142.732 132.628 1.00 21.84 793 TYR B N 1
ATOM 24072 C CA . TYR B 1 733 ? 135.448 142.931 131.249 1.00 21.84 793 TYR B CA 1
ATOM 24073 C C . TYR B 1 733 ? 135.993 141.649 130.638 1.00 21.84 793 TYR B C 1
ATOM 24074 O O . TYR B 1 733 ? 136.659 140.860 131.309 1.00 21.84 793 TYR B O 1
ATOM 24092 N N . THR B 1 734 ? 135.726 141.459 129.349 1.00 20.94 794 THR B N 1
ATOM 24093 C CA . THR B 1 734 ? 136.028 140.223 128.644 1.00 20.94 794 THR B CA 1
ATOM 24094 C C . THR B 1 734 ? 137.119 140.424 127.607 1.00 20.94 794 THR B C 1
ATOM 24095 O O . THR B 1 734 ? 137.144 141.432 126.897 1.00 20.94 794 THR B O 1
ATOM 24106 N N . THR B 1 735 ? 138.002 139.438 127.521 1.00 17.51 795 THR B N 1
ATOM 24107 C CA . THR B 1 735 ? 139.047 139.361 126.516 1.00 17.51 795 THR B CA 1
ATOM 24108 C C . THR B 1 735 ? 138.832 138.102 125.694 1.00 17.51 795 THR B C 1
ATOM 24109 O O . THR B 1 735 ? 138.616 137.026 126.255 1.00 17.51 795 THR B O 1
ATOM 24120 N N . LEU B 1 736 ? 138.879 138.236 124.376 1.00 17.45 796 LEU B N 1
ATOM 24121 C CA . LEU B 1 736 ? 138.524 137.164 123.461 1.00 17.45 796 LEU B CA 1
ATOM 24122 C C . LEU B 1 736 ? 139.716 136.754 122.612 1.00 17.45 796 LEU B C 1
ATOM 24123 O O . LEU B 1 736 ? 140.518 137.595 122.202 1.00 17.45 796 LEU B O 1
ATOM 24139 N N . TYR B 1 737 ? 139.818 135.455 122.357 1.00 16.15 797 TYR B N 1
ATOM 24140 C CA . TYR B 1 737 ? 140.825 134.868 121.489 1.00 16.15 797 TYR B CA 1
ATOM 24141 C C . TYR B 1 737 ? 140.156 133.967 120.464 1.00 16.15 797 TYR B C 1
ATOM 24142 O O . TYR B 1 737 ? 139.232 133.224 120.792 1.00 16.15 797 TYR B O 1
ATOM 24160 N N . GLN B 1 738 ? 140.617 134.042 119.223 1.00 17.75 798 GLN B N 1
ATOM 24161 C CA . GLN B 1 738 ? 140.100 133.219 118.139 1.00 17.75 798 GLN B CA 1
ATOM 24162 C C . GLN B 1 738 ? 141.244 132.508 117.440 1.00 17.75 798 GLN B C 1
ATOM 24163 O O . GLN B 1 738 ? 142.241 133.139 117.080 1.00 17.75 798 GLN B O 1
ATOM 24177 N N . TYR B 1 739 ? 141.097 131.208 117.241 1.00 17.21 799 TYR B N 1
ATOM 24178 C CA . TYR B 1 739 ? 142.131 130.370 116.663 1.00 17.21 799 TYR B CA 1
ATOM 24179 C C . TYR B 1 739 ? 141.726 129.908 115.273 1.00 17.21 799 TYR B C 1
ATOM 24180 O O . TYR B 1 739 ? 140.661 130.250 114.759 1.00 17.21 799 TYR B O 1
ATOM 24198 N N . ASN B 1 740 ? 142.599 129.114 114.674 1.00 17.92 800 ASN B N 1
ATOM 24199 C CA . ASN B 1 740 ? 142.430 128.587 113.330 1.00 17.92 800 ASN B CA 1
ATOM 24200 C C . ASN B 1 740 ? 142.378 127.062 113.370 1.00 17.92 800 ASN B C 1
ATOM 24201 O O . ASN B 1 740 ? 142.348 126.444 114.435 1.00 17.92 800 ASN B O 1
ATOM 24212 N N . ARG B 1 741 ? 142.365 126.459 112.182 1.00 19.61 801 ARG B N 1
ATOM 24213 C CA . ARG B 1 741 ? 142.196 125.017 112.076 1.00 19.61 801 ARG B CA 1
ATOM 24214 C C . ARG B 1 741 ? 143.373 124.258 112.672 1.00 19.61 801 ARG B C 1
ATOM 24215 O O . ARG B 1 741 ? 143.204 123.123 113.127 1.00 19.61 801 ARG B O 1
ATOM 24236 N N . ARG B 1 742 ? 144.563 124.844 112.665 1.00 19.11 802 ARG B N 1
ATOM 24237 C CA . ARG B 1 742 ? 145.729 124.230 113.282 1.00 19.11 802 ARG B CA 1
ATOM 24238 C C . ARG B 1 742 ? 145.856 124.538 114.767 1.00 19.11 802 ARG B C 1
ATOM 24239 O O . ARG B 1 742 ? 146.790 124.047 115.406 1.00 19.11 802 ARG B O 1
ATOM 24260 N N . GLY B 1 743 ? 144.953 125.332 115.332 1.00 17.16 803 GLY B N 1
ATOM 24261 C CA . GLY B 1 743 ? 145.057 125.738 116.712 1.00 17.16 803 GLY B CA 1
ATOM 24262 C C . GLY B 1 743 ? 145.918 126.950 116.951 1.00 17.16 803 GLY B C 1
ATOM 24263 O O . GLY B 1 743 ? 146.065 127.369 118.104 1.00 17.16 803 GLY B O 1
ATOM 24267 N N . GLN B 1 744 ? 146.506 127.511 115.904 1.00 17.67 804 GLN B N 1
ATOM 24268 C CA . GLN B 1 744 ? 147.315 128.710 116.033 1.00 17.67 804 GLN B CA 1
ATOM 24269 C C . GLN B 1 744 ? 146.444 129.921 116.336 1.00 17.67 804 GLN B C 1
ATOM 24270 O O . GLN B 1 744 ? 145.372 130.096 115.756 1.00 17.67 804 GLN B O 1
ATOM 24284 N N . ILE B 1 745 ? 146.916 130.772 117.246 1.00 16.85 805 ILE B N 1
ATOM 24285 C CA . ILE B 1 745 ? 146.199 132.005 117.532 1.00 16.85 805 ILE B CA 1
ATOM 24286 C C . ILE B 1 745 ? 146.168 132.865 116.285 1.00 16.85 805 ILE B C 1
ATOM 24287 O O . ILE B 1 745 ? 147.186 133.045 115.607 1.00 16.85 805 ILE B O 1
ATOM 24303 N N . ARG B 1 746 ? 145.002 133.403 115.981 1.00 17.24 806 ARG B N 1
ATOM 24304 C CA . ARG B 1 746 ? 144.777 134.204 114.789 1.00 17.24 806 ARG B CA 1
ATOM 24305 C C . ARG B 1 746 ? 144.354 135.627 115.093 1.00 17.24 806 ARG B C 1
ATOM 24306 O O . ARG B 1 746 ? 144.767 136.548 114.390 1.00 17.24 806 ARG B O 1
ATOM 24327 N N . GLN B 1 747 ? 143.507 135.829 116.093 1.00 17.40 807 GLN B N 1
ATOM 24328 C CA . GLN B 1 747 ? 142.995 137.150 116.406 1.00 17.40 807 GLN B CA 1
ATOM 24329 C C . GLN B 1 747 ? 142.792 137.290 117.902 1.00 17.40 807 GLN B C 1
ATOM 24330 O O . GLN B 1 747 ? 142.340 136.356 118.562 1.00 17.40 807 GLN B O 1
ATOM 24344 N N . ARG B 1 748 ? 143.122 138.459 118.425 1.00 18.44 808 ARG B N 1
ATOM 24345 C CA . ARG B 1 748 ? 142.854 138.810 119.805 1.00 18.44 808 ARG B CA 1
ATOM 24346 C C . ARG B 1 748 ? 142.057 140.099 119.837 1.00 18.44 808 ARG B C 1
ATOM 24347 O O . ARG B 1 748 ? 142.296 141.008 119.040 1.00 18.44 808 ARG B O 1
ATOM 24368 N N . ILE B 1 749 ? 141.107 140.168 120.759 1.00 19.04 809 ILE B N 1
ATOM 24369 C CA . ILE B 1 749 ? 140.248 141.326 120.924 1.00 19.04 809 ILE B CA 1
ATOM 24370 C C . ILE B 1 749 ? 140.256 141.704 122.393 1.00 19.04 809 ILE B C 1
ATOM 24371 O O . ILE B 1 749 ? 139.940 140.877 123.253 1.00 19.04 809 ILE B O 1
ATOM 24387 N N . ASP B 1 750 ? 140.607 142.946 122.676 1.00 21.80 810 ASP B N 1
ATOM 24388 C CA . ASP B 1 750 ? 140.722 143.422 124.042 1.00 21.80 810 ASP B CA 1
ATOM 24389 C C . ASP B 1 750 ? 139.344 143.810 124.563 1.00 21.80 810 ASP B C 1
ATOM 24390 O O . ASP B 1 750 ? 138.317 143.571 123.923 1.00 21.80 810 ASP B O 1
ATOM 24399 N N . ALA B 1 751 ? 139.311 144.418 125.746 1.00 24.51 811 ALA B N 1
ATOM 24400 C CA . ALA B 1 751 ? 138.043 144.839 126.322 1.00 24.51 811 ALA B CA 1
ATOM 24401 C C . ALA B 1 751 ? 137.388 145.956 125.518 1.00 24.51 811 ALA B C 1
ATOM 24402 O O . ALA B 1 751 ? 136.157 146.029 125.459 1.00 24.51 811 ALA B O 1
ATOM 24409 N N . HIS B 1 752 ? 138.180 146.829 124.897 1.00 25.22 812 HIS B N 1
ATOM 24410 C CA . HIS B 1 752 ? 137.666 147.991 124.190 1.00 25.22 812 HIS B CA 1
ATOM 24411 C C . HIS B 1 752 ? 137.649 147.801 122.681 1.00 25.22 812 HIS B C 1
ATOM 24412 O O . HIS B 1 752 ? 137.587 148.785 121.939 1.00 25.22 812 HIS B O 1
ATOM 24426 N N . GLY B 1 753 ? 137.703 146.561 122.212 1.00 24.86 813 GLY B N 1
ATOM 24427 C CA . GLY B 1 753 ? 137.607 146.287 120.796 1.00 24.86 813 GLY B CA 1
ATOM 24428 C C . GLY B 1 753 ? 138.892 146.416 120.020 1.00 24.86 813 GLY B C 1
ATOM 24429 O O . GLY B 1 753 ? 138.865 146.290 118.792 1.00 24.86 813 GLY B O 1
ATOM 24433 N N . ARG B 1 754 ? 140.013 146.659 120.684 1.00 24.98 814 ARG B N 1
ATOM 24434 C CA . ARG B 1 754 ? 141.282 146.763 119.980 1.00 24.98 814 ARG B CA 1
ATOM 24435 C C . ARG B 1 754 ? 141.650 145.394 119.427 1.00 24.98 814 ARG B C 1
ATOM 24436 O O . ARG B 1 754 ? 141.874 144.452 120.190 1.00 24.98 814 ARG B O 1
ATOM 24457 N N . GLN B 1 755 ? 141.733 145.283 118.109 1.00 22.39 815 GLN B N 1
ATOM 24458 C CA . GLN B 1 755 ? 141.915 144.002 117.444 1.00 22.39 815 GLN B CA 1
ATOM 24459 C C . GLN B 1 755 ? 143.357 143.847 116.984 1.00 22.39 815 GLN B C 1
ATOM 24460 O O . GLN B 1 755 ? 143.864 144.673 116.220 1.00 22.39 815 GLN B O 1
ATOM 24464 N N . VAL B 1 756 ? 144.003 142.779 117.442 1.00 20.06 816 VAL B N 1
ATOM 24465 C CA . VAL B 1 756 ? 145.339 142.388 117.013 1.00 20.06 816 VAL B CA 1
ATOM 24466 C C . VAL B 1 756 ? 145.213 141.115 116.195 1.00 20.06 816 VAL B C 1
ATOM 24467 O O . VAL B 1 756 ? 144.553 140.164 116.623 1.00 20.06 816 VAL B O 1
ATOM 24480 N N . ARG B 1 757 ? 145.842 141.088 115.028 1.00 19.13 817 ARG B N 1
ATOM 24481 C CA . ARG B 1 757 ? 145.648 140.003 114.083 1.00 19.13 817 ARG B CA 1
ATOM 24482 C C . ARG B 1 757 ? 146.983 139.400 113.681 1.00 19.13 817 ARG B C 1
ATOM 24483 O O . ARG B 1 757 ? 148.022 140.057 113.738 1.00 19.13 817 ARG B O 1
ATOM 24504 N N . PHE B 1 758 ? 146.937 138.135 113.277 1.00 17.85 818 PHE B N 1
ATOM 24505 C CA . PHE B 1 758 ? 148.099 137.405 112.803 1.00 17.85 818 PHE B CA 1
ATOM 24506 C C . PHE B 1 758 ? 147.790 136.799 111.443 1.00 17.85 818 PHE B C 1
ATOM 24507 O O . PHE B 1 758 ? 146.632 136.541 111.113 1.00 17.85 818 PHE B O 1
ATOM 24524 N N . ASP B 1 759 ? 148.833 136.573 110.656 1.00 18.59 819 ASP B N 1
ATOM 24525 C CA . ASP B 1 759 ? 148.707 135.934 109.356 1.00 18.59 819 ASP B CA 1
ATOM 24526 C C . ASP B 1 759 ? 149.697 134.791 109.248 1.00 18.59 819 ASP B C 1
ATOM 24527 O O . ASP B 1 759 ? 150.843 134.911 109.681 1.00 18.59 819 ASP B O 1
ATOM 24536 N N . TYR B 1 760 ? 149.255 133.691 108.652 1.00 18.44 820 TYR B N 1
ATOM 24537 C CA . TYR B 1 760 ? 150.052 132.483 108.542 1.00 18.44 820 TYR B CA 1
ATOM 24538 C C . TYR B 1 760 ? 150.102 132.014 107.097 1.00 18.44 820 TYR B C 1
ATOM 24539 O O . TYR B 1 760 ? 149.190 132.271 106.310 1.00 18.44 820 TYR B O 1
ATOM 24557 N N . ASP B 1 761 ? 151.196 131.346 106.753 1.00 19.97 821 ASP B N 1
ATOM 24558 C CA . ASP B 1 761 ? 151.349 130.738 105.446 1.00 19.97 821 ASP B CA 1
ATOM 24559 C C . ASP B 1 761 ? 150.674 129.368 105.409 1.00 19.97 821 ASP B C 1
ATOM 24560 O O . ASP B 1 761 ? 150.231 128.832 106.427 1.00 19.97 821 ASP B O 1
ATOM 24569 N N . ALA B 1 762 ? 150.596 128.801 104.204 1.00 19.98 822 ALA B N 1
ATOM 24570 C CA . ALA B 1 762 ? 150.010 127.475 104.040 1.00 19.98 822 ALA B CA 1
ATOM 24571 C C . ALA B 1 762 ? 150.723 126.426 104.877 1.00 19.98 822 ALA B C 1
ATOM 24572 O O . ALA B 1 762 ? 150.107 125.438 105.290 1.00 19.98 822 ALA B O 1
ATOM 24579 N N . TYR B 1 763 ? 152.012 126.612 105.129 1.00 21.04 823 TYR B N 1
ATOM 24580 C CA . TYR B 1 763 ? 152.821 125.657 105.864 1.00 21.04 823 TYR B CA 1
ATOM 24581 C C . TYR B 1 763 ? 152.912 125.978 107.347 1.00 21.04 823 TYR B C 1
ATOM 24582 O O . TYR B 1 763 ? 153.673 125.323 108.063 1.00 21.04 823 TYR B O 1
ATOM 24600 N N . GLY B 1 764 ? 152.160 126.966 107.818 1.00 19.40 824 GLY B N 1
ATOM 24601 C CA . GLY B 1 764 ? 152.119 127.292 109.226 1.00 19.40 824 GLY B CA 1
ATOM 24602 C C . GLY B 1 764 ? 153.188 128.237 109.705 1.00 19.40 824 GLY B C 1
ATOM 24603 O O . GLY B 1 764 ? 153.442 128.296 110.912 1.00 19.40 824 GLY B O 1
ATOM 24607 N N . ARG B 1 765 ? 153.814 128.984 108.807 1.00 21.46 825 ARG B N 1
ATOM 24608 C CA . ARG B 1 765 ? 154.886 129.902 109.153 1.00 21.46 825 ARG B CA 1
ATOM 24609 C C . ARG B 1 765 ? 154.351 131.324 109.218 1.00 21.46 825 ARG B C 1
ATOM 24610 O O . ARG B 1 765 ? 153.720 131.801 108.271 1.00 21.46 825 ARG B O 1
ATOM 24631 N N . LEU B 1 766 ? 154.594 131.987 110.342 1.00 19.53 826 LEU B N 1
ATOM 24632 C CA . LEU B 1 766 ? 154.146 133.357 110.527 1.00 19.53 826 LEU B CA 1
ATOM 24633 C C . LEU B 1 766 ? 154.775 134.279 109.496 1.00 19.53 826 LEU B C 1
ATOM 24634 O O . LEU B 1 766 ? 155.969 134.190 109.203 1.00 19.53 826 LEU B O 1
ATOM 24650 N N . LEU B 1 767 ? 153.957 135.170 108.946 1.00 19.93 827 LEU B N 1
ATOM 24651 C CA . LEU B 1 767 ? 154.394 136.144 107.958 1.00 19.93 827 LEU B CA 1
ATOM 24652 C C . LEU B 1 767 ? 154.177 137.575 108.413 1.00 19.93 827 LEU B C 1
ATOM 24653 O O . LEU B 1 767 ? 155.079 138.405 108.275 1.00 19.93 827 LEU B O 1
ATOM 24669 N N . ALA B 1 768 ? 153.002 137.893 108.933 1.00 19.62 828 ALA B N 1
ATOM 24670 C CA . ALA B 1 768 ? 152.663 139.253 109.305 1.00 19.62 828 ALA B CA 1
ATOM 24671 C C . ALA B 1 768 ? 152.002 139.293 110.668 1.00 19.62 828 ALA B C 1
ATOM 24672 O O . ALA B 1 768 ? 151.232 138.403 111.029 1.00 19.62 828 ALA B O 1
ATOM 24679 N N . LEU B 1 769 ? 152.323 140.337 111.415 1.00 20.76 829 LEU B N 1
ATOM 24680 C CA . LEU B 1 769 ? 151.731 140.619 112.713 1.00 20.76 829 LEU B CA 1
ATOM 24681 C C . LEU B 1 769 ? 151.188 142.035 112.653 1.00 20.76 829 LEU B C 1
ATOM 24682 O O . LEU B 1 769 ? 151.957 142.997 112.612 1.00 20.76 829 LEU B O 1
ATOM 24698 N N . THR B 1 770 ? 149.870 142.158 112.666 1.00 21.46 830 THR B N 1
ATOM 24699 C CA . THR B 1 770 ? 149.179 143.415 112.427 1.00 21.46 830 THR B CA 1
ATOM 24700 C C . THR B 1 770 ? 148.725 144.032 113.739 1.00 21.46 830 THR B C 1
ATOM 24701 O O . THR B 1 770 ? 148.050 143.382 114.540 1.00 21.46 830 THR B O 1
ATOM 24712 N N . ASN B 1 771 ? 149.099 145.286 113.945 1.00 25.60 831 ASN B N 1
ATOM 24713 C CA . ASN B 1 771 ? 148.906 145.972 115.206 1.00 25.60 831 ASN B CA 1
ATOM 24714 C C . ASN B 1 771 ? 147.476 146.495 115.313 1.00 25.60 831 ASN B C 1
ATOM 24715 O O . ASN B 1 771 ? 146.654 146.339 114.408 1.00 25.60 831 ASN B O 1
ATOM 24726 N N . GLU B 1 772 ? 147.181 147.126 116.450 1.00 27.80 832 GLU B N 1
ATOM 24727 C CA . GLU B 1 772 ? 145.840 147.637 116.705 1.00 27.80 832 GLU B CA 1
ATOM 24728 C C . GLU B 1 772 ? 145.441 148.695 115.687 1.00 27.80 832 GLU B C 1
ATOM 24729 O O . GLU B 1 772 ? 144.301 148.714 115.211 1.00 27.80 832 GLU B O 1
ATOM 24741 N N . ASN B 1 773 ? 146.362 149.596 115.357 1.00 30.92 833 ASN B N 1
ATOM 24742 C CA . ASN B 1 773 ? 146.046 150.712 114.477 1.00 30.92 833 ASN B CA 1
ATOM 24743 C C . ASN B 1 773 ? 145.982 150.289 113.014 1.00 30.92 833 ASN B C 1
ATOM 24744 O O . ASN B 1 773 ? 145.145 150.791 112.258 1.00 30.92 833 ASN B O 1
ATOM 24755 N N . GLY B 1 774 ? 146.860 149.382 112.595 1.00 28.53 834 GLY B N 1
ATOM 24756 C CA . GLY B 1 774 ? 146.914 148.965 111.210 1.00 28.53 834 GLY B CA 1
ATOM 24757 C C . GLY B 1 774 ? 148.317 148.678 110.724 1.00 28.53 834 GLY B C 1
ATOM 24758 O O . GLY B 1 774 ? 148.504 147.981 109.723 1.00 28.53 834 GLY B O 1
ATOM 24762 N N . GLU B 1 775 ? 149.312 149.214 111.422 1.00 27.87 835 GLU B N 1
ATOM 24763 C CA . GLU B 1 775 ? 150.702 148.978 111.063 1.00 27.87 835 GLU B CA 1
ATOM 24764 C C . GLU B 1 775 ? 151.091 147.530 111.338 1.00 27.87 835 GLU B C 1
ATOM 24765 O O . GLU B 1 775 ? 150.699 146.947 112.351 1.00 27.87 835 GLU B O 1
ATOM 24777 N N . SER B 1 776 ? 151.879 146.954 110.432 1.00 23.31 836 SER B N 1
ATOM 24778 C CA . SER B 1 776 ? 152.203 145.536 110.453 1.00 23.31 836 SER B CA 1
ATOM 24779 C C . SER B 1 776 ? 153.704 145.299 110.398 1.00 23.31 836 SER B C 1
ATOM 24780 O O . SER B 1 776 ? 154.415 145.936 109.618 1.00 23.31 836 SER B O 1
ATOM 24788 N N . TYR B 1 777 ? 154.174 144.375 111.232 1.00 22.81 837 TYR B N 1
ATOM 24789 C CA . TYR B 1 777 ? 155.510 143.819 111.127 1.00 22.81 837 TYR B CA 1
ATOM 24790 C C . TYR B 1 777 ? 155.496 142.622 110.186 1.00 22.81 837 TYR B C 1
ATOM 24791 O O . TYR B 1 777 ? 154.499 141.908 110.083 1.00 22.81 837 TYR B O 1
ATOM 24809 N N . ARG B 1 778 ? 156.614 142.403 109.502 1.00 22.54 838 ARG B N 1
ATOM 24810 C CA . ARG B 1 778 ? 156.716 141.358 108.496 1.00 22.54 838 ARG B CA 1
ATOM 24811 C C . ARG B 1 778 ? 157.924 140.475 108.763 1.00 22.54 838 ARG B C 1
ATOM 24812 O O . ARG B 1 778 ? 158.926 140.918 109.325 1.00 22.54 838 ARG B O 1
ATOM 24833 N N . PHE B 1 779 ? 157.815 139.216 108.345 1.00 21.42 839 PHE B N 1
ATOM 24834 C CA . PHE B 1 779 ? 158.856 138.220 108.533 1.00 21.42 839 PHE B CA 1
ATOM 24835 C C . PHE B 1 779 ? 159.013 137.417 107.252 1.00 21.42 839 PHE B C 1
ATOM 24836 O O . PHE B 1 779 ? 158.073 137.286 106.467 1.00 21.42 839 PHE B O 1
ATOM 24853 N N . ALA B 1 780 ? 160.211 136.874 107.052 1.00 22.79 840 ALA B N 1
ATOM 24854 C CA . ALA B 1 780 ? 160.499 136.025 105.905 1.00 22.79 840 ALA B CA 1
ATOM 24855 C C . ALA B 1 780 ? 161.427 134.899 106.323 1.00 22.79 840 ALA B C 1
ATOM 24856 O O . ALA B 1 780 ? 162.470 135.144 106.933 1.00 22.79 840 ALA B O 1
ATOM 24863 N N . TRP B 1 781 ? 161.041 133.671 105.999 1.00 23.25 841 TRP B N 1
ATOM 24864 C CA . TRP B 1 781 ? 161.731 132.477 106.450 1.00 23.25 841 TRP B CA 1
ATOM 24865 C C . TRP B 1 781 ? 162.502 131.833 105.307 1.00 23.25 841 TRP B C 1
ATOM 24866 O O . TRP B 1 781 ? 162.208 132.043 104.129 1.00 23.25 841 TRP B O 1
ATOM 24887 N N . ASP B 1 782 ? 163.497 131.040 105.677 1.00 25.97 842 ASP B N 1
ATOM 24888 C CA . ASP B 1 782 ? 164.337 130.327 104.735 1.00 25.97 842 ASP B CA 1
ATOM 24889 C C . ASP B 1 782 ? 163.833 128.897 104.563 1.00 25.97 842 ASP B C 1
ATOM 24890 O O . ASP B 1 782 ? 162.759 128.528 105.043 1.00 25.97 842 ASP B O 1
ATOM 24899 N N . ALA B 1 783 ? 164.617 128.077 103.863 1.00 26.30 843 ALA B N 1
ATOM 24900 C CA . ALA B 1 783 ? 164.207 126.700 103.621 1.00 26.30 843 ALA B CA 1
ATOM 24901 C C . ALA B 1 783 ? 164.117 125.912 104.918 1.00 26.30 843 ALA B C 1
ATOM 24902 O O . ALA B 1 783 ? 163.214 125.086 105.089 1.00 26.30 843 ALA B O 1
ATOM 24909 N N . GLY B 1 784 ? 165.039 126.151 105.840 1.00 26.87 844 GLY B N 1
ATOM 24910 C CA . GLY B 1 784 ? 165.096 125.425 107.087 1.00 26.87 844 GLY B CA 1
ATOM 24911 C C . GLY B 1 784 ? 164.223 125.985 108.182 1.00 26.87 844 GLY B C 1
ATOM 24912 O O . GLY B 1 784 ? 164.382 125.597 109.343 1.00 26.87 844 GLY B O 1
ATOM 24916 N N . ASN B 1 785 ? 163.304 126.887 107.853 1.00 24.85 845 ASN B N 1
ATOM 24917 C CA . ASN B 1 785 ? 162.428 127.505 108.841 1.00 24.85 845 ASN B CA 1
ATOM 24918 C C . ASN B 1 785 ? 163.217 128.301 109.872 1.00 24.85 845 ASN B C 1
ATOM 24919 O O . ASN B 1 785 ? 162.839 128.369 111.042 1.00 24.85 845 ASN B O 1
ATOM 24930 N N . ARG B 1 786 ? 164.321 128.899 109.445 1.00 26.12 846 ARG B N 1
ATOM 24931 C CA . ARG B 1 786 ? 165.108 129.798 110.274 1.00 26.12 846 ARG B CA 1
ATOM 24932 C C . ARG B 1 786 ? 164.810 131.234 109.876 1.00 26.12 846 ARG B C 1
ATOM 24933 O O . ARG B 1 786 ? 164.772 131.559 108.686 1.00 26.12 846 ARG B O 1
ATOM 24954 N N . LEU B 1 787 ? 164.606 132.086 110.869 1.00 24.80 847 LEU B N 1
ATOM 24955 C CA . LEU B 1 787 ? 164.319 133.485 110.602 1.00 24.80 847 LEU B CA 1
ATOM 24956 C C . LEU B 1 787 ? 165.431 134.104 109.776 1.00 24.80 847 LEU B C 1
ATOM 24957 O O . LEU B 1 787 ? 166.602 134.058 110.159 1.00 24.80 847 LEU B O 1
ATOM 24973 N N . SER B 1 788 ? 165.066 134.664 108.629 1.00 24.93 848 SER B N 1
ATOM 24974 C CA . SER B 1 788 ? 166.011 135.336 107.752 1.00 24.93 848 SER B CA 1
ATOM 24975 C C . SER B 1 788 ? 165.921 136.852 107.847 1.00 24.93 848 SER B C 1
ATOM 24976 O O . SER B 1 788 ? 166.932 137.516 108.082 1.00 24.93 848 SER B O 1
ATOM 24984 N N . GLU B 1 789 ? 164.730 137.411 107.678 1.00 24.71 849 GLU B N 1
ATOM 24985 C CA . GLU B 1 789 ? 164.539 138.849 107.608 1.00 24.71 849 GLU B CA 1
ATOM 24986 C C . GLU B 1 789 ? 163.362 139.282 108.465 1.00 24.71 849 GLU B C 1
ATOM 24987 O O . GLU B 1 789 ? 162.342 138.594 108.535 1.00 24.71 849 GLU B O 1
ATOM 24999 N N . GLN B 1 790 ? 163.519 140.429 109.114 1.00 23.90 850 GLN B N 1
ATOM 25000 C CA . GLN B 1 790 ? 162.494 141.027 109.954 1.00 23.90 850 GLN B CA 1
ATOM 25001 C C . GLN B 1 790 ? 162.367 142.498 109.593 1.00 23.90 850 GLN B C 1
ATOM 25002 O O . GLN B 1 790 ? 163.372 143.212 109.537 1.00 23.90 850 GLN B O 1
ATOM 25016 N N . GLN B 1 791 ? 161.139 142.946 109.351 1.00 24.53 851 GLN B N 1
ATOM 25017 C CA . GLN B 1 791 ? 160.841 144.332 109.024 1.00 24.53 851 GLN B CA 1
ATOM 25018 C C . GLN B 1 791 ? 159.917 144.925 110.071 1.00 24.53 851 GLN B C 1
ATOM 25019 O O . GLN B 1 791 ? 158.907 144.315 110.434 1.00 24.53 851 GLN B O 1
ATOM 25033 N N . ASP B 1 792 ? 160.276 146.098 110.563 1.00 25.51 852 ASP B N 1
ATOM 25034 C CA . ASP B 1 792 ? 159.492 146.798 111.562 1.00 25.51 852 ASP B CA 1
ATOM 25035 C C . ASP B 1 792 ? 158.449 147.662 110.861 1.00 25.51 852 ASP B C 1
ATOM 25036 O O . ASP B 1 792 ? 158.189 147.519 109.664 1.00 25.51 852 ASP B O 1
ATOM 25045 N N . LEU B 1 793 ? 157.829 148.572 111.609 1.00 26.01 853 LEU B N 1
ATOM 25046 C CA . LEU B 1 793 ? 156.797 149.425 111.034 1.00 26.01 853 LEU B CA 1
ATOM 25047 C C . LEU B 1 793 ? 157.394 150.446 110.075 1.00 26.01 853 LEU B C 1
ATOM 25048 O O . LEU B 1 793 ? 156.822 150.719 109.015 1.00 26.01 853 LEU B O 1
ATOM 25064 N N . ASP B 1 794 ? 158.539 151.018 110.432 1.00 28.30 854 ASP B N 1
ATOM 25065 C CA . ASP B 1 794 ? 159.137 152.119 109.690 1.00 28.30 854 ASP B CA 1
ATOM 25066 C C . ASP B 1 794 ? 159.950 151.664 108.487 1.00 28.30 854 ASP B C 1
ATOM 25067 O O . ASP B 1 794 ? 160.481 152.515 107.768 1.00 28.30 854 ASP B O 1
ATOM 25076 N N . GLY B 1 795 ? 160.063 150.364 108.246 1.00 27.54 855 GLY B N 1
ATOM 25077 C CA . GLY B 1 795 ? 160.846 149.847 107.148 1.00 27.54 855 GLY B CA 1
ATOM 25078 C C . GLY B 1 795 ? 162.229 149.372 107.526 1.00 27.54 855 GLY B C 1
ATOM 25079 O O . GLY B 1 795 ? 162.865 148.678 106.725 1.00 27.54 855 GLY B O 1
ATOM 25083 N N . SER B 1 796 ? 162.714 149.723 108.713 1.00 27.89 856 SER B N 1
ATOM 25084 C CA . SER B 1 796 ? 164.010 149.237 109.157 1.00 27.89 856 SER B CA 1
ATOM 25085 C C . SER B 1 796 ? 164.017 147.716 109.156 1.00 27.89 856 SER B C 1
ATOM 25086 O O . SER B 1 796 ? 163.114 147.078 109.701 1.00 27.89 856 SER B O 1
ATOM 25094 N N . ALA B 1 797 ? 165.044 147.139 108.544 1.00 26.86 857 ALA B N 1
ATOM 25095 C CA . ALA B 1 797 ? 165.127 145.707 108.318 1.00 26.86 857 ALA B CA 1
ATOM 25096 C C . ALA B 1 797 ? 166.341 145.126 109.020 1.00 26.86 857 ALA B C 1
ATOM 25097 O O . ALA B 1 797 ? 167.371 145.787 109.168 1.00 26.86 857 ALA B O 1
ATOM 25104 N N . LYS B 1 798 ? 166.201 143.881 109.456 1.00 26.28 858 LYS B N 1
ATOM 25105 C CA . LYS B 1 798 ? 167.297 143.093 109.995 1.00 26.28 858 LYS B CA 1
ATOM 25106 C C . LYS B 1 798 ? 167.409 141.809 109.196 1.00 26.28 858 LYS B C 1
ATOM 25107 O O . LYS B 1 798 ? 166.414 141.104 109.009 1.00 26.28 858 LYS B O 1
ATOM 25126 N N . ARG B 1 799 ? 168.611 141.508 108.729 1.00 28.12 859 ARG B N 1
ATOM 25127 C CA . ARG B 1 799 ? 168.877 140.314 107.947 1.00 28.12 859 ARG B CA 1
ATOM 25128 C C . ARG B 1 799 ? 169.914 139.488 108.685 1.00 28.12 859 ARG B C 1
ATOM 25129 O O . ARG B 1 799 ? 170.930 140.020 109.136 1.00 28.12 859 ARG B O 1
ATOM 25150 N N . TYR B 1 800 ? 169.655 138.194 108.804 1.00 26.45 860 TYR B N 1
ATOM 25151 C CA . TYR B 1 800 ? 170.520 137.287 109.532 1.00 26.45 860 TYR B CA 1
ATOM 25152 C C . TYR B 1 800 ? 171.225 136.330 108.585 1.00 26.45 860 TYR B C 1
ATOM 25153 O O . TYR B 1 800 ? 170.688 135.943 107.544 1.00 26.45 860 TYR B O 1
ATOM 25171 N N . GLY B 1 801 ? 172.444 135.965 108.961 1.00 27.75 861 GLY B N 1
ATOM 25172 C CA . GLY B 1 801 ? 173.223 134.984 108.239 1.00 27.75 861 GLY B CA 1
ATOM 25173 C C . GLY B 1 801 ? 173.604 133.849 109.160 1.00 27.75 861 GLY B C 1
ATOM 25174 O O . GLY B 1 801 ? 174.088 134.079 110.272 1.00 27.75 861 GLY B O 1
ATOM 25178 N N . TYR B 1 802 ? 173.382 132.620 108.714 1.00 26.84 862 TYR B N 1
ATOM 25179 C CA . TYR B 1 802 ? 173.561 131.441 109.543 1.00 26.84 862 TYR B CA 1
ATOM 25180 C C . TYR B 1 802 ? 174.709 130.602 109.007 1.00 26.84 862 TYR B C 1
ATOM 25181 O O . TYR B 1 802 ? 174.951 130.547 107.798 1.00 26.84 862 TYR B O 1
ATOM 25199 N N . ASP B 1 803 ? 175.420 129.957 109.922 1.00 28.19 863 ASP B N 1
ATOM 25200 C CA . ASP B 1 803 ? 176.539 129.107 109.551 1.00 28.19 863 ASP B CA 1
ATOM 25201 C C . ASP B 1 803 ? 176.024 127.740 109.116 1.00 28.19 863 ASP B C 1
ATOM 25202 O O . ASP B 1 803 ? 174.833 127.536 108.873 1.00 28.19 863 ASP B O 1
ATOM 25211 N N . LEU B 1 804 ? 176.940 126.786 109.000 1.00 28.69 864 LEU B N 1
ATOM 25212 C CA . LEU B 1 804 ? 176.600 125.426 108.620 1.00 28.69 864 LEU B CA 1
ATOM 25213 C C . LEU B 1 804 ? 175.967 124.641 109.759 1.00 28.69 864 LEU B C 1
ATOM 25214 O O . LEU B 1 804 ? 175.505 123.519 109.532 1.00 28.69 864 LEU B O 1
ATOM 25230 N N . LEU B 1 805 ? 175.934 125.198 110.969 1.00 29.07 865 LEU B N 1
ATOM 25231 C CA . LEU B 1 805 ? 175.431 124.503 112.145 1.00 29.07 865 LEU B CA 1
ATOM 25232 C C . LEU B 1 805 ? 174.318 125.288 112.836 1.00 29.07 865 LEU B C 1
ATOM 25233 O O . LEU B 1 805 ? 174.161 125.215 114.056 1.00 29.07 865 LEU B O 1
ATOM 25249 N N . ASN B 1 806 ? 173.533 126.034 112.061 1.00 28.73 866 ASN B N 1
ATOM 25250 C CA . ASN B 1 806 ? 172.358 126.748 112.562 1.00 28.73 866 ASN B CA 1
ATOM 25251 C C . ASN B 1 806 ? 172.712 127.743 113.669 1.00 28.73 866 ASN B C 1
ATOM 25252 O O . ASN B 1 806 ? 172.034 127.837 114.693 1.00 28.73 866 ASN B O 1
ATOM 25263 N N . ASN B 1 807 ? 173.777 128.505 113.448 1.00 29.34 867 ASN B N 1
ATOM 25264 C CA . ASN B 1 807 ? 174.180 129.580 114.342 1.00 29.34 867 ASN B CA 1
ATOM 25265 C C . ASN B 1 807 ? 174.411 130.846 113.532 1.00 29.34 867 ASN B C 1
ATOM 25266 O O . ASN B 1 807 ? 174.932 130.789 112.415 1.00 29.34 867 ASN B O 1
ATOM 25277 N N . VAL B 1 808 ? 174.018 131.984 114.095 1.00 29.04 868 VAL B N 1
ATOM 25278 C CA . VAL B 1 808 ? 174.152 133.263 113.409 1.00 29.04 868 VAL B CA 1
ATOM 25279 C C . VAL B 1 808 ? 175.594 133.732 113.478 1.00 29.04 868 VAL B C 1
ATOM 25280 O O . VAL B 1 808 ? 176.248 133.640 114.522 1.00 29.04 868 VAL B O 1
ATOM 25293 N N . VAL B 1 809 ? 176.098 134.230 112.351 1.00 30.04 869 VAL B N 1
ATOM 25294 C CA . VAL B 1 809 ? 177.437 134.806 112.306 1.00 30.04 869 VAL B CA 1
ATOM 25295 C C . VAL B 1 809 ? 177.463 136.220 111.757 1.00 30.04 869 VAL B C 1
ATOM 25296 O O . VAL B 1 809 ? 178.421 136.961 112.036 1.00 30.04 869 VAL B O 1
ATOM 25309 N N . GLU B 1 810 ? 176.470 136.654 110.984 1.00 31.08 870 GLU B N 1
ATOM 25310 C CA . GLU B 1 810 ? 176.408 138.015 110.473 1.00 31.08 870 GLU B CA 1
ATOM 25311 C C . GLU B 1 810 ? 175.038 138.601 110.758 1.00 31.08 870 GLU B C 1
ATOM 25312 O O . GLU B 1 810 ? 174.017 137.962 110.494 1.00 31.08 870 GLU B O 1
ATOM 25324 N N . LEU B 1 811 ? 175.024 139.812 111.303 1.00 29.80 871 LEU B N 1
ATOM 25325 C CA . LEU B 1 811 ? 173.807 140.568 111.542 1.00 29.80 871 LEU B CA 1
ATOM 25326 C C . LEU B 1 811 ? 173.922 141.910 110.835 1.00 29.80 871 LEU B C 1
ATOM 25327 O O . LEU B 1 811 ? 174.858 142.670 111.097 1.00 29.80 871 LEU B O 1
ATOM 25343 N N . GLN B 1 812 ? 172.977 142.196 109.945 1.00 30.46 872 GLN B N 1
ATOM 25344 C CA . GLN B 1 812 ? 172.941 143.437 109.183 1.00 30.46 872 GLN B CA 1
ATOM 25345 C C . GLN B 1 812 ? 171.667 144.203 109.494 1.00 30.46 872 GLN B C 1
ATOM 25346 O O . GLN B 1 812 ? 170.568 143.651 109.391 1.00 30.46 872 GLN B O 1
ATOM 25360 N N . SER B 1 813 ? 171.814 145.471 109.855 1.00 30.48 873 SER B N 1
ATOM 25361 C CA . SER B 1 813 ? 170.690 146.364 110.097 1.00 30.48 873 SER B CA 1
ATOM 25362 C C . SER B 1 813 ? 170.667 147.414 108.996 1.00 30.48 873 SER B C 1
ATOM 25363 O O . SER B 1 813 ? 171.635 148.162 108.830 1.00 30.48 873 SER B O 1
ATOM 25371 N N . HIS B 1 814 ? 169.566 147.468 108.251 1.00 30.36 874 HIS B N 1
ATOM 25372 C CA . HIS B 1 814 ? 169.394 148.400 107.153 1.00 30.36 874 HIS B CA 1
ATOM 25373 C C . HIS B 1 814 ? 168.427 149.504 107.540 1.00 30.36 874 HIS B C 1
ATOM 25374 O O . HIS B 1 814 ? 167.305 149.211 107.973 1.00 30.36 874 HIS B O 1
ATOM 25388 N N . PRO B 1 815 ? 168.814 150.769 107.414 1.00 30.97 875 PRO B N 1
ATOM 25389 C CA . PRO B 1 815 ? 167.914 151.857 107.791 1.00 30.97 875 PRO B CA 1
ATOM 25390 C C . PRO B 1 815 ? 166.756 152.012 106.820 1.00 30.97 875 PRO B C 1
ATOM 25391 O O . PRO B 1 815 ? 166.795 151.567 105.671 1.00 30.97 875 PRO B O 1
ATOM 25402 N N . ALA B 1 816 ? 165.713 152.668 107.312 1.00 30.60 876 ALA B N 1
ATOM 25403 C CA . ALA B 1 816 ? 164.521 152.889 106.518 1.00 30.60 876 ALA B CA 1
ATOM 25404 C C . ALA B 1 816 ? 164.800 153.871 105.383 1.00 30.60 876 ALA B C 1
ATOM 25405 O O . ALA B 1 816 ? 165.637 154.766 105.515 1.00 30.60 876 ALA B O 1
ATOM 25412 N N . PRO B 1 817 ? 164.102 153.729 104.251 1.00 31.40 877 PRO B N 1
ATOM 25413 C CA . PRO B 1 817 ? 164.261 154.648 103.124 1.00 31.40 877 PRO B CA 1
ATOM 25414 C C . PRO B 1 817 ? 163.629 156.011 103.386 1.00 31.40 877 PRO B C 1
ATOM 25415 O O . PRO B 1 817 ? 162.402 156.107 103.388 1.00 31.40 877 PRO B O 1
ATOM 25426 N N . ALA B 1 831 ? 173.636 154.472 106.276 1.00 33.50 891 ALA B N 1
ATOM 25427 C CA . ALA B 1 831 ? 174.442 153.301 105.962 1.00 33.50 891 ALA B CA 1
ATOM 25428 C C . ALA B 1 831 ? 174.101 152.148 106.896 1.00 33.50 891 ALA B C 1
ATOM 25429 O O . ALA B 1 831 ? 173.649 152.370 108.017 1.00 33.50 891 ALA B O 1
ATOM 25436 N N . PRO B 1 832 ? 174.316 150.917 106.441 1.00 32.53 892 PRO B N 1
ATOM 25437 C CA . PRO B 1 832 ? 173.997 149.759 107.276 1.00 32.53 892 PRO B CA 1
ATOM 25438 C C . PRO B 1 832 ? 174.980 149.579 108.422 1.00 32.53 892 PRO B C 1
ATOM 25439 O O . PRO B 1 832 ? 176.101 150.090 108.414 1.00 32.53 892 PRO B O 1
ATOM 25450 N N . ILE B 1 833 ? 174.528 148.829 109.422 1.00 31.85 893 ILE B N 1
ATOM 25451 C CA . ILE B 1 833 ? 175.342 148.429 110.561 1.00 31.85 893 ILE B CA 1
ATOM 25452 C C . ILE B 1 833 ? 175.560 146.928 110.474 1.00 31.85 893 ILE B C 1
ATOM 25453 O O . ILE B 1 833 ? 174.608 146.171 110.255 1.00 31.85 893 ILE B O 1
ATOM 25469 N N . ILE B 1 834 ? 176.806 146.500 110.635 1.00 31.83 894 ILE B N 1
ATOM 25470 C CA . ILE B 1 834 ? 177.188 145.105 110.479 1.00 31.83 894 ILE B CA 1
ATOM 25471 C C . ILE B 1 834 ? 177.858 144.622 111.753 1.00 31.83 894 ILE B C 1
ATOM 25472 O O . ILE B 1 834 ? 178.810 145.245 112.234 1.00 31.83 894 ILE B O 1
ATOM 25488 N N . HIS B 1 835 ? 177.364 143.512 112.290 1.00 31.85 895 HIS B N 1
ATOM 25489 C CA . HIS B 1 835 ? 177.991 142.820 113.401 1.00 31.85 895 HIS B CA 1
ATOM 25490 C C . HIS B 1 835 ? 178.350 141.418 112.950 1.00 31.85 895 HIS B C 1
ATOM 25491 O O . HIS B 1 835 ? 177.554 140.747 112.289 1.00 31.85 895 HIS B O 1
ATOM 25505 N N . ARG B 1 836 ? 179.552 140.987 113.298 1.00 32.78 896 ARG B N 1
ATOM 25506 C CA . ARG B 1 836 ? 180.076 139.702 112.879 1.00 32.78 896 ARG B CA 1
ATOM 25507 C C . ARG B 1 836 ? 180.468 138.900 114.108 1.00 32.78 896 ARG B C 1
ATOM 25508 O O . ARG B 1 836 ? 180.910 139.458 115.115 1.00 32.78 896 ARG B O 1
ATOM 25529 N N . PHE B 1 837 ? 180.307 137.585 114.020 1.00 31.27 897 PHE B N 1
ATOM 25530 C CA . PHE B 1 837 ? 180.527 136.698 115.150 1.00 31.27 897 PHE B CA 1
ATOM 25531 C C . PHE B 1 837 ? 181.458 135.563 114.759 1.00 31.27 897 PHE B C 1
ATOM 25532 O O . PHE B 1 837 ? 181.527 135.162 113.595 1.00 31.27 897 PHE B O 1
ATOM 25549 N N . GLU B 1 838 ? 182.176 135.052 115.753 1.00 33.20 898 GLU B N 1
ATOM 25550 C CA . GLU B 1 838 ? 183.046 133.897 115.583 1.00 33.20 898 GLU B CA 1
ATOM 25551 C C . GLU B 1 838 ? 182.884 133.019 116.812 1.00 33.20 898 GLU B C 1
ATOM 25552 O O . GLU B 1 838 ? 183.132 133.466 117.935 1.00 33.20 898 GLU B O 1
ATOM 25564 N N . ARG B 1 839 ? 182.476 131.776 116.592 1.00 31.92 899 ARG B N 1
ATOM 25565 C CA . ARG B 1 839 ? 182.040 130.879 117.646 1.00 31.92 899 ARG B CA 1
ATOM 25566 C C . ARG B 1 839 ? 182.787 129.558 117.546 1.00 31.92 899 ARG B C 1
ATOM 25567 O O . ARG B 1 839 ? 183.383 129.233 116.518 1.00 31.92 899 ARG B O 1
ATOM 25588 N N . ASP B 1 840 ? 182.752 128.796 118.635 1.00 35.71 900 ASP B N 1
ATOM 25589 C CA . ASP B 1 840 ? 183.492 127.546 118.715 1.00 35.71 900 ASP B CA 1
ATOM 25590 C C . ASP B 1 840 ? 182.751 126.451 117.952 1.00 35.71 900 ASP B C 1
ATOM 25591 O O . ASP B 1 840 ? 181.735 126.692 117.295 1.00 35.71 900 ASP B O 1
ATOM 25600 N N . ALA B 1 841 ? 183.264 125.220 118.029 1.00 35.93 901 ALA B N 1
ATOM 25601 C CA . ALA B 1 841 ? 182.591 124.097 117.387 1.00 35.93 901 ALA B CA 1
ATOM 25602 C C . ALA B 1 841 ? 181.183 123.918 117.932 1.00 35.93 901 ALA B C 1
ATOM 25603 O O . ALA B 1 841 ? 180.241 123.657 117.175 1.00 35.93 901 ALA B O 1
ATOM 25610 N N . VAL B 1 842 ? 181.020 124.051 119.246 1.00 36.22 902 VAL B N 1
ATOM 25611 C CA . VAL B 1 842 ? 179.703 124.056 119.867 1.00 36.22 902 VAL B CA 1
ATOM 25612 C C . VAL B 1 842 ? 179.110 125.438 119.600 1.00 36.22 902 VAL B C 1
ATOM 25613 O O . VAL B 1 842 ? 179.697 126.234 118.859 1.00 36.22 902 VAL B O 1
ATOM 25619 N N . GLY B 1 843 ? 177.955 125.743 120.185 1.00 34.61 903 GLY B N 1
ATOM 25620 C CA . GLY B 1 843 ? 177.252 126.974 119.879 1.00 34.61 903 GLY B CA 1
ATOM 25621 C C . GLY B 1 843 ? 177.773 128.209 120.574 1.00 34.61 903 GLY B C 1
ATOM 25622 O O . GLY B 1 843 ? 177.413 129.322 120.183 1.00 34.61 903 GLY B O 1
ATOM 25624 N N . ARG B 1 844 ? 178.610 128.043 121.590 1.00 33.22 904 ARG B N 1
ATOM 25625 C CA . ARG B 1 844 ? 178.996 129.159 122.437 1.00 33.22 904 ARG B CA 1
ATOM 25626 C C . ARG B 1 844 ? 179.845 130.163 121.670 1.00 33.22 904 ARG B C 1
ATOM 25627 O O . ARG B 1 844 ? 180.621 129.810 120.780 1.00 33.22 904 ARG B O 1
ATOM 25648 N N . LEU B 1 845 ? 179.678 131.433 122.031 1.00 31.93 905 LEU B N 1
ATOM 25649 C CA . LEU B 1 845 ? 180.265 132.549 121.304 1.00 31.93 905 LEU B CA 1
ATOM 25650 C C . LEU B 1 845 ? 181.609 132.960 121.879 1.00 31.93 905 LEU B C 1
ATOM 25651 O O . LEU B 1 845 ? 181.773 133.071 123.095 1.00 31.93 905 LEU B O 1
ATOM 25667 N N . LEU B 1 846 ? 182.560 133.219 120.989 1.00 32.12 906 LEU B N 1
ATOM 25668 C CA . LEU B 1 846 ? 183.909 133.613 121.361 1.00 32.12 906 LEU B CA 1
ATOM 25669 C C . LEU B 1 846 ? 184.198 135.078 121.087 1.00 32.12 906 LEU B C 1
ATOM 25670 O O . LEU B 1 846 ? 184.670 135.791 121.974 1.00 32.12 906 LEU B O 1
ATOM 25686 N N . ALA B 1 847 ? 183.924 135.545 119.873 1.00 32.58 907 ALA B N 1
ATOM 25687 C CA . ALA B 1 847 ? 184.325 136.867 119.429 1.00 32.58 907 ALA B CA 1
ATOM 25688 C C . ALA B 1 847 ? 183.176 137.589 118.752 1.00 32.58 907 ALA B C 1
ATOM 25689 O O . ALA B 1 847 ? 182.440 137.002 117.956 1.00 32.58 907 ALA B O 1
ATOM 25696 N N . LYS B 1 848 ? 183.041 138.869 119.073 1.00 32.74 908 LYS B N 1
ATOM 25697 C CA . LYS B 1 848 ? 182.109 139.765 118.411 1.00 32.74 908 LYS B CA 1
ATOM 25698 C C . LYS B 1 848 ? 182.907 140.905 117.806 1.00 32.74 908 LYS B C 1
ATOM 25699 O O . LYS B 1 848 ? 183.760 141.492 118.476 1.00 32.74 908 LYS B O 1
ATOM 25718 N N . ILE B 1 849 ? 182.625 141.220 116.550 1.00 33.07 909 ILE B N 1
ATOM 25719 C CA . ILE B 1 849 ? 183.347 142.244 115.811 1.00 33.07 909 ILE B CA 1
ATOM 25720 C C . ILE B 1 849 ? 182.363 143.308 115.362 1.00 33.07 909 ILE B C 1
ATOM 25721 O O . ILE B 1 849 ? 181.358 143.000 114.713 1.00 33.07 909 ILE B O 1
ATOM 25737 N N . THR B 1 850 ? 182.655 144.555 115.712 1.00 36.97 910 THR B N 1
ATOM 25738 C CA . THR B 1 850 ? 181.898 145.697 115.238 1.00 36.97 910 THR B CA 1
ATOM 25739 C C . THR B 1 850 ? 182.879 146.781 114.829 1.00 36.97 910 THR B C 1
ATOM 25740 O O . THR B 1 850 ? 184.064 146.737 115.164 1.00 36.97 910 THR B O 1
ATOM 25751 N N . ASP B 1 851 ? 182.373 147.766 114.089 1.00 39.94 911 ASP B N 1
ATOM 25752 C CA . ASP B 1 851 ? 183.209 148.892 113.699 1.00 39.94 911 ASP B CA 1
ATOM 25753 C C . ASP B 1 851 ? 183.773 149.621 114.910 1.00 39.94 911 ASP B C 1
ATOM 25754 O O . ASP B 1 851 ? 184.780 150.326 114.788 1.00 39.94 911 ASP B O 1
ATOM 25763 N N . ASP B 1 852 ? 183.144 149.465 116.075 1.00 39.57 912 ASP B N 1
ATOM 25764 C CA . ASP B 1 852 ? 183.643 150.077 117.299 1.00 39.57 912 ASP B CA 1
ATOM 25765 C C . ASP B 1 852 ? 184.865 149.352 117.849 1.00 39.57 912 ASP B C 1
ATOM 25766 O O . ASP B 1 852 ? 185.712 149.983 118.489 1.00 39.57 912 ASP B O 1
ATOM 25775 N N . GLY B 1 853 ? 184.974 148.049 117.630 1.00 38.55 913 GLY B N 1
ATOM 25776 C CA . GLY B 1 853 ? 186.131 147.316 118.118 1.00 38.55 913 GLY B CA 1
ATOM 25777 C C . GLY B 1 853 ? 185.866 145.820 118.166 1.00 38.55 913 GLY B C 1
ATOM 25778 O O . GLY B 1 853 ? 185.091 145.289 117.373 1.00 38.55 913 GLY B O 1
ATOM 25782 N N . ARG B 1 854 ? 186.534 145.165 119.115 1.00 34.74 914 ARG B N 1
ATOM 25783 C CA . ARG B 1 854 ? 186.499 143.718 119.259 1.00 34.74 914 ARG B CA 1
ATOM 25784 C C . ARG B 1 854 ? 186.167 143.338 120.693 1.00 34.74 914 ARG B C 1
ATOM 25785 O O . ARG B 1 854 ? 186.610 143.995 121.637 1.00 34.74 914 ARG B O 1
ATOM 25806 N N . SER B 1 855 ? 185.402 142.261 120.844 1.00 34.43 915 SER B N 1
ATOM 25807 C CA . SER B 1 855 ? 185.029 141.713 122.140 1.00 34.43 915 SER B CA 1
ATOM 25808 C C . SER B 1 855 ? 185.405 140.242 122.178 1.00 34.43 915 SER B C 1
ATOM 25809 O O . SER B 1 855 ? 185.147 139.509 121.219 1.00 34.43 915 SER B O 1
ATOM 25817 N N . GLN B 1 856 ? 186.022 139.816 123.278 1.00 32.79 916 GLN B N 1
ATOM 25818 C CA . GLN B 1 856 ? 186.516 138.458 123.435 1.00 32.79 916 GLN B CA 1
ATOM 25819 C C . GLN B 1 856 ? 185.938 137.848 124.699 1.00 32.79 916 GLN B C 1
ATOM 25820 O O . GLN B 1 856 ? 185.833 138.519 125.727 1.00 32.79 916 GLN B O 1
ATOM 25834 N N . TYR B 1 857 ? 185.564 136.574 124.619 1.00 30.99 917 TYR B N 1
ATOM 25835 C CA . TYR B 1 857 ? 184.977 135.856 125.736 1.00 30.99 917 TYR B CA 1
ATOM 25836 C C . TYR B 1 857 ? 185.731 134.559 125.984 1.00 30.99 917 TYR B C 1
ATOM 25837 O O . TYR B 1 857 ? 186.391 134.017 125.097 1.00 30.99 917 TYR B O 1
ATOM 25855 N N . THR B 1 858 ? 185.621 134.070 127.216 1.00 30.17 918 THR B N 1
ATOM 25856 C CA . THR B 1 858 ? 186.264 132.829 127.627 1.00 30.17 918 THR B CA 1
ATOM 25857 C C . THR B 1 858 ? 185.412 132.152 128.687 1.00 30.17 918 THR B C 1
ATOM 25858 O O . THR B 1 858 ? 185.116 132.759 129.719 1.00 30.17 918 THR B O 1
ATOM 25869 N N . TYR B 1 859 ? 185.030 130.904 128.439 1.00 30.48 919 TYR B N 1
ATOM 25870 C CA . TYR B 1 859 ? 184.116 130.166 129.295 1.00 30.48 919 TYR B CA 1
ATOM 25871 C C . TYR B 1 859 ? 184.835 129.077 130.076 1.00 30.48 919 TYR B C 1
ATOM 25872 O O . TYR B 1 859 ? 185.988 128.733 129.813 1.00 30.48 919 TYR B O 1
ATOM 25890 N N . ASP B 1 860 ? 184.114 128.539 131.047 1.00 34.97 920 ASP B N 1
ATOM 25891 C CA . ASP B 1 860 ? 184.476 127.308 131.729 1.00 34.97 920 ASP B CA 1
ATOM 25892 C C . ASP B 1 860 ? 183.870 126.128 130.994 1.00 34.97 920 ASP B C 1
ATOM 25893 O O . ASP B 1 860 ? 183.001 126.289 130.136 1.00 34.97 920 ASP B O 1
ATOM 25900 N N . PRO B 1 861 ? 184.301 124.907 131.304 1.00 36.35 921 PRO B N 1
ATOM 25901 C CA . PRO B 1 861 ? 183.715 123.746 130.623 1.00 36.35 921 PRO B CA 1
ATOM 25902 C C . PRO B 1 861 ? 182.217 123.633 130.812 1.00 36.35 921 PRO B C 1
ATOM 25903 O O . PRO B 1 861 ? 181.546 123.026 129.967 1.00 36.35 921 PRO B O 1
ATOM 25914 N N . LEU B 1 862 ? 181.669 124.192 131.891 1.00 36.16 922 LEU B N 1
ATOM 25915 C CA . LEU B 1 862 ? 180.234 124.222 132.128 1.00 36.16 922 LEU B CA 1
ATOM 25916 C C . LEU B 1 862 ? 179.535 125.358 131.398 1.00 36.16 922 LEU B C 1
ATOM 25917 O O . LEU B 1 862 ? 178.387 125.675 131.725 1.00 36.16 922 LEU B O 1
ATOM 25933 N N . ASN B 1 863 ? 180.187 125.977 130.419 1.00 35.60 923 ASN B N 1
ATOM 25934 C CA . ASN B 1 863 ? 179.577 127.048 129.642 1.00 35.60 923 ASN B CA 1
ATOM 25935 C C . ASN B 1 863 ? 179.131 128.196 130.543 1.00 35.60 923 ASN B C 1
ATOM 25936 O O . ASN B 1 863 ? 178.072 128.794 130.347 1.00 35.60 923 ASN B O 1
ATOM 25947 N N . GLN B 1 864 ? 179.950 128.502 131.544 1.00 33.71 924 GLN B N 1
ATOM 25948 C CA . GLN B 1 864 ? 179.760 129.654 132.412 1.00 33.71 924 GLN B CA 1
ATOM 25949 C C . GLN B 1 864 ? 180.906 130.629 132.188 1.00 33.71 924 GLN B C 1
ATOM 25950 O O . GLN B 1 864 ? 182.077 130.257 132.304 1.00 33.71 924 GLN B O 1
ATOM 25964 N N . LEU B 1 865 ? 180.560 131.871 131.870 1.00 30.74 925 LEU B N 1
ATOM 25965 C CA . LEU B 1 865 ? 181.543 132.882 131.511 1.00 30.74 925 LEU B CA 1
ATOM 25966 C C . LEU B 1 865 ? 182.497 133.152 132.664 1.00 30.74 925 LEU B C 1
ATOM 25967 O O . LEU B 1 865 ? 182.069 133.351 133.803 1.00 30.74 925 LEU B O 1
ATOM 25983 N N . THR B 1 866 ? 183.793 133.176 132.361 1.00 30.22 926 THR B N 1
ATOM 25984 C CA . THR B 1 866 ? 184.828 133.400 133.360 1.00 30.22 926 THR B CA 1
ATOM 25985 C C . THR B 1 866 ? 185.731 134.583 133.059 1.00 30.22 926 THR B C 1
ATOM 25986 O O . THR B 1 866 ? 186.324 135.132 133.986 1.00 30.22 926 THR B O 1
ATOM 25997 N N . ALA B 1 867 ? 185.875 134.973 131.798 1.00 29.90 927 ALA B N 1
ATOM 25998 C CA . ALA B 1 867 ? 186.697 136.116 131.441 1.00 29.90 927 ALA B CA 1
ATOM 25999 C C . ALA B 1 867 ? 186.081 136.824 130.247 1.00 29.90 927 ALA B C 1
ATOM 26000 O O . ALA B 1 867 ? 185.502 136.183 129.370 1.00 29.90 927 ALA B O 1
ATOM 26004 N N . ALA B 1 868 ? 186.201 138.146 130.228 1.00 31.31 928 ALA B N 1
ATOM 26005 C CA . ALA B 1 868 ? 185.667 138.969 129.155 1.00 31.31 928 ALA B CA 1
ATOM 26006 C C . ALA B 1 868 ? 186.680 140.054 128.834 1.00 31.31 928 ALA B C 1
ATOM 26007 O O . ALA B 1 868 ? 187.460 140.467 129.694 1.00 31.31 928 ALA B O 1
ATOM 26011 N N . SER B 1 869 ? 186.664 140.516 127.589 1.00 34.84 929 SER B N 1
ATOM 26012 C CA . SER B 1 869 ? 187.589 141.552 127.163 1.00 34.84 929 SER B CA 1
ATOM 26013 C C . SER B 1 869 ? 186.992 142.378 126.039 1.00 34.84 929 SER B C 1
ATOM 26014 O O . SER B 1 869 ? 186.228 141.874 125.214 1.00 34.84 929 SER B O 1
ATOM 26022 N N . PHE B 1 870 ? 187.351 143.656 126.019 1.00 37.43 930 PHE B N 1
ATOM 26023 C CA . PHE B 1 870 ? 187.057 144.539 124.903 1.00 37.43 930 PHE B CA 1
ATOM 26024 C C . PHE B 1 870 ? 188.321 145.297 124.543 1.00 37.43 930 PHE B C 1
ATOM 26025 O O . PHE B 1 870 ? 189.026 145.799 125.421 1.00 37.43 930 PHE B O 1
ATOM 26042 N N . THR B 1 871 ? 188.599 145.374 123.249 1.00 40.59 931 THR B N 1
ATOM 26043 C CA . THR B 1 871 ? 189.748 146.094 122.727 1.00 40.59 931 THR B CA 1
ATOM 26044 C C . THR B 1 871 ? 189.259 147.077 121.679 1.00 40.59 931 THR B C 1
ATOM 26045 O O . THR B 1 871 ? 188.557 146.690 120.741 1.00 40.59 931 THR B O 1
ATOM 26056 N N . ASP B 1 872 ? 189.644 148.338 121.826 1.00 44.41 932 ASP B N 1
ATOM 26057 C CA . ASP B 1 872 ? 189.186 149.360 120.904 1.00 44.41 932 ASP B CA 1
ATOM 26058 C C . ASP B 1 872 ? 189.903 149.247 119.565 1.00 44.41 932 ASP B C 1
ATOM 26059 O O . ASP B 1 872 ? 190.824 148.450 119.376 1.00 44.41 932 ASP B O 1
ATOM 26068 N N . ASN B 1 873 ? 189.453 150.068 118.625 1.00 46.51 933 ASN B N 1
ATOM 26069 C CA . ASN B 1 873 ? 190.041 150.133 117.293 1.00 46.51 933 ASN B CA 1
ATOM 26070 C C . ASN B 1 873 ? 191.261 151.038 117.375 1.00 46.51 933 ASN B C 1
ATOM 26071 O O . ASN B 1 873 ? 191.150 152.264 117.301 1.00 46.51 933 ASN B O 1
ATOM 26083 N N . LEU B 1 874 ? 192.434 150.431 117.538 1.00 49.61 934 LEU B N 1
ATOM 26084 C CA . LEU B 1 874 ? 193.683 151.166 117.709 1.00 49.61 934 LEU B CA 1
ATOM 26085 C C . LEU B 1 874 ? 193.624 152.029 118.970 1.00 49.61 934 LEU B C 1
ATOM 26086 O O . LEU B 1 874 ? 193.749 153.254 118.931 1.00 49.61 934 LEU B O 1
ATOM 26102 N N . GLY B 1 875 ? 193.426 151.361 120.095 1.00 48.93 935 GLY B N 1
ATOM 26103 C CA . GLY B 1 875 ? 193.275 152.046 121.354 1.00 48.93 935 GLY B CA 1
ATOM 26104 C C . GLY B 1 875 ? 193.582 151.141 122.522 1.00 48.93 935 GLY B C 1
ATOM 26105 O O . GLY B 1 875 ? 194.302 150.150 122.393 1.00 48.93 935 GLY B O 1
ATOM 26109 N N . ASN B 1 876 ? 193.007 151.486 123.671 1.00 46.79 936 ASN B N 1
ATOM 26110 C CA . ASN B 1 876 ? 193.298 150.789 124.911 1.00 46.79 936 ASN B CA 1
ATOM 26111 C C . ASN B 1 876 ? 192.457 149.521 125.027 1.00 46.79 936 ASN B C 1
ATOM 26112 O O . ASN B 1 876 ? 191.636 149.200 124.164 1.00 46.79 936 ASN B O 1
ATOM 26123 N N . GLN B 1 877 ? 192.667 148.791 126.120 1.00 40.51 937 GLN B N 1
ATOM 26124 C CA . GLN B 1 877 ? 192.007 147.517 126.348 1.00 40.51 937 GLN B CA 1
ATOM 26125 C C . GLN B 1 877 ? 191.585 147.410 127.805 1.00 40.51 937 GLN B C 1
ATOM 26126 O O . GLN B 1 877 ? 192.272 147.900 128.704 1.00 40.51 937 GLN B O 1
ATOM 26140 N N . GLN B 1 878 ? 190.446 146.760 128.028 1.00 38.11 938 GLN B N 1
ATOM 26141 C CA . GLN B 1 878 ? 189.913 146.536 129.364 1.00 38.11 938 GLN B CA 1
ATOM 26142 C C . GLN B 1 878 ? 189.408 145.104 129.459 1.00 38.11 938 GLN B C 1
ATOM 26143 O O . GLN B 1 878 ? 189.108 144.466 128.450 1.00 38.11 938 GLN B O 1
ATOM 26157 N N . ALA B 1 879 ? 189.314 144.600 130.687 1.00 34.83 939 ALA B N 1
ATOM 26158 C CA . ALA B 1 879 ? 189.032 143.188 130.887 1.00 34.83 939 ALA B CA 1
ATOM 26159 C C . ALA B 1 879 ? 188.332 142.952 132.218 1.00 34.83 939 ALA B C 1
ATOM 26160 O O . ALA B 1 879 ? 188.447 143.742 133.157 1.00 34.83 939 ALA B O 1
ATOM 26167 N N . LEU B 1 880 ? 187.610 141.831 132.282 1.00 31.80 940 LEU B N 1
ATOM 26168 C CA . LEU B 1 880 ? 186.878 141.401 133.464 1.00 31.80 940 LEU B CA 1
ATOM 26169 C C . LEU B 1 880 ? 187.120 139.923 133.722 1.00 31.80 940 LEU B C 1
ATOM 26170 O O . LEU B 1 880 ? 187.356 139.147 132.795 1.00 31.80 940 LEU B O 1
ATOM 26186 N N . SER B 1 881 ? 187.070 139.544 134.997 1.00 29.23 941 SER B N 1
ATOM 26187 C CA . SER B 1 881 ? 187.259 138.166 135.417 1.00 29.23 941 SER B CA 1
ATOM 26188 C C . SER B 1 881 ? 186.192 137.765 136.423 1.00 29.23 941 SER B C 1
ATOM 26189 O O . SER B 1 881 ? 185.704 138.591 137.195 1.00 29.23 941 SER B O 1
ATOM 26197 N N . PHE B 1 882 ? 185.849 136.480 136.415 1.00 28.78 942 PHE B N 1
ATOM 26198 C CA . PHE B 1 882 ? 184.885 135.913 137.341 1.00 28.78 942 PHE B CA 1
ATOM 26199 C C . PHE B 1 882 ? 185.433 134.623 137.929 1.00 28.78 942 PHE B C 1
ATOM 26200 O O . PHE B 1 882 ? 186.348 134.005 137.384 1.00 28.78 942 PHE B O 1
ATOM 26217 N N . SER B 1 883 ? 184.859 134.223 139.059 1.00 27.82 943 SER B N 1
ATOM 26218 C CA . SER B 1 883 ? 185.239 132.984 139.726 1.00 27.82 943 SER B CA 1
ATOM 26219 C C . SER B 1 883 ? 184.029 132.418 140.446 1.00 27.82 943 SER B C 1
ATOM 26220 O O . SER B 1 883 ? 183.518 133.042 141.378 1.00 27.82 943 SER B O 1
ATOM 26228 N N . TYR B 1 884 ? 183.580 131.245 140.024 1.00 29.35 944 TYR B N 1
ATOM 26229 C CA . TYR B 1 884 ? 182.393 130.626 140.575 1.00 29.35 944 TYR B CA 1
ATOM 26230 C C . TYR B 1 884 ? 182.759 129.582 141.623 1.00 29.35 944 TYR B C 1
ATOM 26231 O O . TYR B 1 884 ? 183.920 129.422 142.008 1.00 29.35 944 TYR B O 1
ATOM 26249 N N . ASP B 1 885 ? 181.748 128.860 142.083 1.00 32.67 945 ASP B N 1
ATOM 26250 C CA . ASP B 1 885 ? 181.861 127.769 143.036 1.00 32.67 945 ASP B CA 1
ATOM 26251 C C . ASP B 1 885 ? 181.553 126.455 142.326 1.00 32.67 945 ASP B C 1
ATOM 26252 O O . ASP B 1 885 ? 181.347 126.409 141.110 1.00 32.67 945 ASP B O 1
ATOM 26261 N N . ALA B 1 886 ? 181.524 125.372 143.101 1.00 36.32 946 ALA B N 1
ATOM 26262 C CA . ALA B 1 886 ? 181.221 124.067 142.527 1.00 36.32 946 ALA B CA 1
ATOM 26263 C C . ALA B 1 886 ? 179.807 124.007 141.964 1.00 36.32 946 ALA B C 1
ATOM 26264 O O . ALA B 1 886 ? 179.547 123.240 141.031 1.00 36.32 946 ALA B O 1
ATOM 26271 N N . LEU B 1 887 ? 178.882 124.790 142.516 1.00 35.55 947 LEU B N 1
ATOM 26272 C CA . LEU B 1 887 ? 177.493 124.776 142.081 1.00 35.55 947 LEU B CA 1
ATOM 26273 C C . LEU B 1 887 ? 177.150 125.922 141.140 1.00 35.55 947 LEU B C 1
ATOM 26274 O O . LEU B 1 887 ? 175.968 126.146 140.862 1.00 35.55 947 LEU B O 1
ATOM 26290 N N . GLY B 1 888 ? 178.143 126.648 140.638 1.00 32.79 948 GLY B N 1
ATOM 26291 C CA . GLY B 1 888 ? 177.887 127.783 139.787 1.00 32.79 948 GLY B CA 1
ATOM 26292 C C . GLY B 1 888 ? 177.684 129.089 140.519 1.00 32.79 948 GLY B C 1
ATOM 26293 O O . GLY B 1 888 ? 177.559 130.131 139.866 1.00 32.79 948 GLY B O 1
ATOM 26297 N N . GLN B 1 889 ? 177.641 129.071 141.849 1.00 31.59 949 GLN B N 1
ATOM 26298 C CA . GLN B 1 889 ? 177.504 130.304 142.608 1.00 31.59 949 GLN B CA 1
ATOM 26299 C C . GLN B 1 889 ? 178.691 131.220 142.358 1.00 31.59 949 GLN B C 1
ATOM 26300 O O . GLN B 1 889 ? 179.844 130.784 142.381 1.00 31.59 949 GLN B O 1
ATOM 26314 N N . LEU B 1 890 ? 178.403 132.493 142.118 1.00 29.25 950 LEU B N 1
ATOM 26315 C CA . LEU B 1 890 ? 179.439 133.485 141.872 1.00 29.25 950 LEU B CA 1
ATOM 26316 C C . LEU B 1 890 ? 180.018 133.953 143.197 1.00 29.25 950 LEU B C 1
ATOM 26317 O O . LEU B 1 890 ? 179.301 134.516 144.029 1.00 29.25 950 LEU B O 1
ATOM 26333 N N . LEU B 1 891 ? 181.311 133.721 143.390 1.00 28.57 951 LEU B N 1
ATOM 26334 C CA . LEU B 1 891 ? 182.006 134.089 144.611 1.00 28.57 951 LEU B CA 1
ATOM 26335 C C . LEU B 1 891 ? 182.795 135.378 144.477 1.00 28.57 951 LEU B C 1
ATOM 26336 O O . LEU B 1 891 ? 182.784 136.202 145.394 1.00 28.57 951 LEU B O 1
ATOM 26352 N N . GLU B 1 892 ? 183.492 135.562 143.364 1.00 28.53 952 GLU B N 1
ATOM 26353 C CA . GLU B 1 892 ? 184.334 136.726 143.160 1.00 28.53 952 GLU B CA 1
ATOM 26354 C C . GLU B 1 892 ? 184.137 137.300 141.770 1.00 28.53 952 GLU B C 1
ATOM 26355 O O . GLU B 1 892 ? 183.942 136.565 140.803 1.00 28.53 952 GLU B O 1
ATOM 26367 N N . GLU B 1 893 ? 184.184 138.623 141.691 1.00 30.29 953 GLU B N 1
ATOM 26368 C CA . GLU B 1 893 ? 184.157 139.358 140.438 1.00 30.29 953 GLU B CA 1
ATOM 26369 C C . GLU B 1 893 ? 185.235 140.422 140.529 1.00 30.29 953 GLU B C 1
ATOM 26370 O O . GLU B 1 893 ? 185.267 141.193 141.492 1.00 30.29 953 GLU B O 1
ATOM 26382 N N . HIS B 1 894 ? 186.113 140.462 139.536 1.00 31.47 954 HIS B N 1
ATOM 26383 C CA . HIS B 1 894 ? 187.271 141.341 139.550 1.00 31.47 954 HIS B CA 1
ATOM 26384 C C . HIS B 1 894 ? 187.240 142.216 138.308 1.00 31.47 954 HIS B C 1
ATOM 26385 O O . HIS B 1 894 ? 187.153 141.708 137.187 1.00 31.47 954 HIS B O 1
ATOM 26399 N N . THR B 1 895 ? 187.313 143.528 138.511 1.00 33.56 955 THR B N 1
ATOM 26400 C CA . THR B 1 895 ? 187.284 144.490 137.422 1.00 33.56 955 THR B CA 1
ATOM 26401 C C . THR B 1 895 ? 188.258 145.616 137.732 1.00 33.56 955 THR B C 1
ATOM 26402 O O . THR B 1 895 ? 188.914 145.634 138.777 1.00 33.56 955 THR B O 1
ATOM 26413 N N . VAL B 1 896 ? 188.356 146.560 136.796 1.00 35.39 956 VAL B N 1
ATOM 26414 C CA . VAL B 1 896 ? 189.273 147.682 136.959 1.00 35.39 956 VAL B CA 1
ATOM 26415 C C . VAL B 1 896 ? 188.957 148.455 138.231 1.00 35.39 956 VAL B C 1
ATOM 26416 O O . VAL B 1 896 ? 189.855 149.027 138.862 1.00 35.39 956 VAL B O 1
ATOM 26429 N N . ALA B 1 897 ? 187.685 148.488 138.629 1.00 35.02 957 ALA B N 1
ATOM 26430 C CA . ALA B 1 897 ? 187.309 149.151 139.872 1.00 35.02 957 ALA B CA 1
ATOM 26431 C C . ALA B 1 897 ? 187.875 148.433 141.091 1.00 35.02 957 ALA B C 1
ATOM 26432 O O . ALA B 1 897 ? 188.334 149.080 142.039 1.00 35.02 957 ALA B O 1
ATOM 26439 N N . GLY B 1 898 ? 187.849 147.108 141.091 1.00 33.33 958 GLY B N 1
ATOM 26440 C CA . GLY B 1 898 ? 188.326 146.359 142.241 1.00 33.33 958 GLY B CA 1
ATOM 26441 C C . GLY B 1 898 ? 187.683 144.983 142.294 1.00 33.33 958 GLY B C 1
ATOM 26442 O O . GLY B 1 898 ? 187.287 144.432 141.267 1.00 33.33 958 GLY B O 1
ATOM 26446 N N . SER B 1 899 ? 187.585 144.454 143.512 1.00 31.62 959 SER B N 1
ATOM 26447 C CA . SER B 1 899 ? 187.138 143.089 143.750 1.00 31.62 959 SER B CA 1
ATOM 26448 C C . SER B 1 899 ? 185.874 143.062 144.594 1.00 31.62 959 SER B C 1
ATOM 26449 O O . SER B 1 899 ? 185.801 143.718 145.637 1.00 31.62 959 SER B O 1
ATOM 26457 N N . LEU B 1 900 ? 184.887 142.297 144.135 1.00 30.23 960 LEU B N 1
ATOM 26458 C CA . LEU B 1 900 ? 183.682 141.988 144.891 1.00 30.23 960 LEU B CA 1
ATOM 26459 C C . LEU B 1 900 ? 183.724 140.535 145.328 1.00 30.23 960 LEU B C 1
ATOM 26460 O O . LEU B 1 900 ? 184.017 139.649 144.523 1.00 30.23 960 LEU B O 1
ATOM 26476 N N . ILE B 1 901 ? 183.437 140.297 146.600 1.00 28.82 961 ILE B N 1
ATOM 26477 C CA . ILE B 1 901 ? 183.547 138.981 147.209 1.00 28.82 961 ILE B CA 1
ATOM 26478 C C . ILE B 1 901 ? 182.230 138.643 147.883 1.00 28.82 961 ILE B C 1
ATOM 26479 O O . ILE B 1 901 ? 181.663 139.476 148.597 1.00 28.82 961 ILE B O 1
ATOM 26495 N N . HIS B 1 902 ? 181.752 137.424 147.664 1.00 28.31 962 HIS B N 1
ATOM 26496 C CA . HIS B 1 902 ? 180.527 136.939 148.271 1.00 28.31 962 HIS B CA 1
ATOM 26497 C C . HIS B 1 902 ? 180.795 135.666 149.056 1.00 28.31 962 HIS B C 1
ATOM 26498 O O . HIS B 1 902 ? 181.782 134.964 148.834 1.00 28.31 962 HIS B O 1
ATOM 26512 N N . ARG B 1 903 ? 179.897 135.384 149.989 1.00 29.75 963 ARG B N 1
ATOM 26513 C CA . ARG B 1 903 ? 179.915 134.149 150.754 1.00 29.75 963 ARG B CA 1
ATOM 26514 C C . ARG B 1 903 ? 178.487 133.701 150.991 1.00 29.75 963 ARG B C 1
ATOM 26515 O O . ARG B 1 903 ? 177.678 134.463 151.525 1.00 29.75 963 ARG B O 1
ATOM 26536 N N . TYR B 1 904 ? 178.181 132.476 150.599 1.00 29.07 964 TYR B N 1
ATOM 26537 C CA . TYR B 1 904 ? 176.830 131.956 150.678 1.00 29.07 964 TYR B CA 1
ATOM 26538 C C . TYR B 1 904 ? 176.684 130.983 151.839 1.00 29.07 964 TYR B C 1
ATOM 26539 O O . TYR B 1 904 ? 177.655 130.547 152.457 1.00 29.07 964 TYR B O 1
ATOM 26557 N N . ASP B 1 905 ? 175.434 130.660 152.135 1.00 33.56 965 ASP B N 1
ATOM 26558 C CA . ASP B 1 905 ? 175.073 129.634 153.096 1.00 33.56 965 ASP B CA 1
ATOM 26559 C C . ASP B 1 905 ? 174.737 128.339 152.362 1.00 33.56 965 ASP B C 1
ATOM 26560 O O . ASP B 1 905 ? 174.618 128.300 151.136 1.00 33.56 965 ASP B O 1
ATOM 26569 N N . GLU B 1 906 ? 174.579 127.263 153.134 1.00 36.63 966 GLU B N 1
ATOM 26570 C CA . GLU B 1 906 ? 174.248 125.976 152.533 1.00 36.63 966 GLU B CA 1
ATOM 26571 C C . GLU B 1 906 ? 172.894 125.987 151.839 1.00 36.63 966 GLU B C 1
ATOM 26572 O O . GLU B 1 906 ? 172.642 125.126 150.990 1.00 36.63 966 GLU B O 1
ATOM 26584 N N . LEU B 1 907 ? 172.019 126.928 152.177 1.00 35.08 967 LEU B N 1
ATOM 26585 C CA . LEU B 1 907 ? 170.720 127.035 151.530 1.00 35.08 967 LEU B CA 1
ATOM 26586 C C . LEU B 1 907 ? 170.755 127.889 150.271 1.00 35.08 967 LEU B C 1
ATOM 26587 O O . LEU B 1 907 ? 169.709 128.087 149.645 1.00 35.08 967 LEU B O 1
ATOM 26603 N N . GLY B 1 908 ? 171.922 128.402 149.888 1.00 33.36 968 GLY B N 1
ATOM 26604 C CA . GLY B 1 908 ? 172.055 129.225 148.709 1.00 33.36 968 GLY B CA 1
ATOM 26605 C C . GLY B 1 908 ? 171.906 130.709 148.940 1.00 33.36 968 GLY B C 1
ATOM 26606 O O . GLY B 1 908 ? 172.156 131.488 148.013 1.00 33.36 968 GLY B O 1
ATOM 26610 N N . ASN B 1 909 ? 171.518 131.127 150.138 1.00 31.83 969 ASN B N 1
ATOM 26611 C CA . ASN B 1 909 ? 171.332 132.540 150.416 1.00 31.83 969 ASN B CA 1
ATOM 26612 C C . ASN B 1 909 ? 172.661 133.283 150.435 1.00 31.83 969 ASN B C 1
ATOM 26613 O O . ASN B 1 909 ? 173.716 132.713 150.716 1.00 31.83 969 ASN B O 1
ATOM 26624 N N . LEU B 1 910 ? 172.595 134.571 150.116 1.00 29.33 970 LEU B N 1
ATOM 26625 C CA . LEU B 1 910 ? 173.751 135.463 150.135 1.00 29.33 970 LEU B CA 1
ATOM 26626 C C . LEU B 1 910 ? 173.989 135.946 151.560 1.00 29.33 970 LEU B C 1
ATOM 26627 O O . LEU B 1 910 ? 173.437 136.953 152.000 1.00 29.33 970 LEU B O 1
ATOM 26643 N N . THR B 1 911 ? 174.829 135.220 152.294 1.00 30.60 971 THR B N 1
ATOM 26644 C CA . THR B 1 911 ? 175.051 135.541 153.699 1.00 30.60 971 THR B CA 1
ATOM 26645 C C . THR B 1 911 ? 175.713 136.900 153.869 1.00 30.60 971 THR B C 1
ATOM 26646 O O . THR B 1 911 ? 175.250 137.732 154.655 1.00 30.60 971 THR B O 1
ATOM 26657 N N . GLN B 1 912 ? 176.806 137.141 153.156 1.00 29.99 972 GLN B N 1
ATOM 26658 C CA . GLN B 1 912 ? 177.537 138.384 153.336 1.00 29.99 972 GLN B CA 1
ATOM 26659 C C . GLN B 1 912 ? 178.340 138.713 152.091 1.00 29.99 972 GLN B C 1
ATOM 26660 O O . GLN B 1 912 ? 178.589 137.858 151.242 1.00 29.99 972 GLN B O 1
ATOM 26674 N N . THR B 1 913 ? 178.744 139.977 152.007 1.00 28.45 973 THR B N 1
ATOM 26675 C CA . THR B 1 913 ? 179.462 140.514 150.866 1.00 28.45 973 THR B CA 1
ATOM 26676 C C . THR B 1 913 ? 180.527 141.478 151.358 1.00 28.45 973 THR B C 1
ATOM 26677 O O . THR B 1 913 ? 180.441 142.022 152.459 1.00 28.45 973 THR B O 1
ATOM 26688 N N . GLN B 1 914 ? 181.536 141.688 150.522 1.00 30.65 974 GLN B N 1
ATOM 26689 C CA . GLN B 1 914 ? 182.652 142.559 150.850 1.00 30.65 974 GLN B CA 1
ATOM 26690 C C . GLN B 1 914 ? 182.849 143.568 149.735 1.00 30.65 974 GLN B C 1
ATOM 26691 O O . GLN B 1 914 ? 182.885 143.203 148.557 1.00 30.65 974 GLN B O 1
ATOM 26705 N N . LEU B 1 915 ? 182.973 144.815 150.107 1.00 32.96 975 LEU B N 1
ATOM 26706 C CA . LEU B 1 915 ? 183.152 145.911 149.176 1.00 32.96 975 LEU B CA 1
ATOM 26707 C C . LEU B 1 915 ? 184.617 146.085 148.819 1.00 32.96 975 LEU B C 1
ATOM 26708 O O . LEU B 1 915 ? 185.502 145.545 149.487 1.00 32.96 975 LEU B O 1
ATOM 26724 N N . PRO B 1 916 ? 184.904 146.831 147.753 1.00 33.72 976 PRO B N 1
ATOM 26725 C CA . PRO B 1 916 ? 186.302 147.175 147.470 1.00 33.72 976 PRO B CA 1
ATOM 26726 C C . PRO B 1 916 ? 186.951 147.923 148.614 1.00 33.72 976 PRO B C 1
ATOM 26727 O O . PRO B 1 916 ? 188.163 147.796 148.828 1.00 33.72 976 PRO B O 1
ATOM 26738 N N . ASP B 1 917 ? 186.176 148.710 149.353 1.00 34.87 977 ASP B N 1
ATOM 26739 C CA . ASP B 1 917 ? 186.675 149.421 150.518 1.00 34.87 977 ASP B CA 1
ATOM 26740 C C . ASP B 1 917 ? 186.829 148.524 151.739 1.00 34.87 977 ASP B C 1
ATOM 26741 O O . ASP B 1 917 ? 187.157 149.028 152.818 1.00 34.87 977 ASP B O 1
ATOM 26750 N N . LYS B 1 918 ? 186.588 147.222 151.600 1.00 34.54 978 LYS B N 1
ATOM 26751 C CA . LYS B 1 918 ? 186.819 146.196 152.616 1.00 34.54 978 LYS B CA 1
ATOM 26752 C C . LYS B 1 918 ? 185.766 146.155 153.716 1.00 34.54 978 LYS B C 1
ATOM 26753 O O . LYS B 1 918 ? 185.978 145.468 154.723 1.00 34.54 978 LYS B O 1
ATOM 26772 N N . ARG B 1 919 ? 184.651 146.861 153.572 1.00 34.62 979 ARG B N 1
ATOM 26773 C CA . ARG B 1 919 ? 183.564 146.764 154.533 1.00 34.62 979 ARG B CA 1
ATOM 26774 C C . ARG B 1 919 ? 182.659 145.575 154.228 1.00 34.62 979 ARG B C 1
ATOM 26775 O O . ARG B 1 919 ? 182.476 145.185 153.072 1.00 34.62 979 ARG B O 1
ATOM 26796 N N . TRP B 1 920 ? 182.093 144.999 155.286 1.00 31.36 980 TRP B N 1
ATOM 26797 C CA . TRP B 1 920 ? 181.270 143.800 155.204 1.00 31.36 980 TRP B CA 1
ATOM 26798 C C . TRP B 1 920 ? 179.797 144.133 155.387 1.00 31.36 980 TRP B C 1
ATOM 26799 O O . TRP B 1 920 ? 179.432 144.907 156.273 1.00 31.36 980 TRP B O 1
ATOM 26820 N N . LEU B 1 921 ? 178.959 143.545 154.540 1.00 29.70 981 LEU B N 1
ATOM 26821 C CA . LEU B 1 921 ? 177.512 143.537 154.714 1.00 29.70 981 LEU B CA 1
ATOM 26822 C C . LEU B 1 921 ? 177.089 142.146 155.152 1.00 29.70 981 LEU B C 1
ATOM 26823 O O . LEU B 1 921 ? 177.347 141.169 154.446 1.00 29.70 981 LEU B O 1
ATOM 26839 N N . ASN B 1 922 ? 176.430 142.055 156.298 1.00 29.66 982 ASN B N 1
ATOM 26840 C CA . ASN B 1 922 ? 175.992 140.784 156.847 1.00 29.66 982 ASN B CA 1
ATOM 26841 C C . ASN B 1 922 ? 174.477 140.761 156.942 1.00 29.66 982 ASN B C 1
ATOM 26842 O O . ASN B 1 922 ? 173.853 141.758 157.309 1.00 29.66 982 ASN B O 1
ATOM 26853 N N . ARG B 1 923 ? 173.893 139.615 156.604 1.00 29.24 983 ARG B N 1
ATOM 26854 C CA . ARG B 1 923 ? 172.445 139.450 156.567 1.00 29.24 983 ARG B CA 1
ATOM 26855 C C . ARG B 1 923 ? 172.104 138.095 157.171 1.00 29.24 983 ARG B C 1
ATOM 26856 O O . ARG B 1 923 ? 172.462 137.056 156.610 1.00 29.24 983 ARG B O 1
ATOM 26877 N N . LEU B 1 924 ? 171.420 138.109 158.314 1.00 32.36 984 LEU B N 1
ATOM 26878 C CA . LEU B 1 924 ? 171.122 136.898 159.077 1.00 32.36 984 LEU B CA 1
ATOM 26879 C C . LEU B 1 924 ? 169.798 136.312 158.607 1.00 32.36 984 LEU B C 1
ATOM 26880 O O . LEU B 1 924 ? 168.727 136.798 158.970 1.00 32.36 984 LEU B O 1
ATOM 26896 N N . TYR B 1 925 ? 169.869 135.257 157.810 1.00 31.47 985 TYR B N 1
ATOM 26897 C CA . TYR B 1 925 ? 168.688 134.553 157.343 1.00 31.47 985 TYR B CA 1
ATOM 26898 C C . TYR B 1 925 ? 168.321 133.403 158.275 1.00 31.47 985 TYR B C 1
ATOM 26899 O O . TYR B 1 925 ? 169.181 132.796 158.917 1.00 31.47 985 TYR B O 1
ATOM 26917 N N . TYR B 1 926 ? 167.022 133.120 158.351 1.00 34.78 986 TYR B N 1
ATOM 26918 C CA . TYR B 1 926 ? 166.495 131.863 158.874 1.00 34.78 986 TYR B CA 1
ATOM 26919 C C . TYR B 1 926 ? 165.905 131.031 157.741 1.00 34.78 986 TYR B C 1
ATOM 26920 O O . TYR B 1 926 ? 164.855 130.406 157.888 1.00 34.78 986 TYR B O 1
ATOM 26938 N N . GLY B 1 927 ? 166.575 131.019 156.594 1.00 35.59 987 GLY B N 1
ATOM 26939 C CA . GLY B 1 927 ? 165.985 130.483 155.387 1.00 35.59 987 GLY B CA 1
ATOM 26940 C C . GLY B 1 927 ? 165.076 131.521 154.765 1.00 35.59 987 GLY B C 1
ATOM 26941 O O . GLY B 1 927 ? 165.426 132.155 153.765 1.00 35.59 987 GLY B O 1
ATOM 26945 N N . SER B 1 928 ? 163.891 131.690 155.345 1.00 37.29 988 SER B N 1
ATOM 26946 C CA . SER B 1 928 ? 163.056 132.855 155.061 1.00 37.29 988 SER B CA 1
ATOM 26947 C C . SER B 1 928 ? 162.069 132.994 156.211 1.00 37.29 988 SER B C 1
ATOM 26948 O O . SER B 1 928 ? 161.158 132.170 156.341 1.00 37.29 988 SER B O 1
ATOM 26956 N N . GLY B 1 929 ? 162.234 134.027 157.030 1.00 34.87 989 GLY B N 1
ATOM 26957 C CA . GLY B 1 929 ? 161.354 134.203 158.168 1.00 34.87 989 GLY B CA 1
ATOM 26958 C C . GLY B 1 929 ? 161.814 135.344 159.050 1.00 34.87 989 GLY B C 1
ATOM 26959 O O . GLY B 1 929 ? 162.575 136.207 158.619 1.00 34.87 989 GLY B O 1
ATOM 26963 N N . HIS B 1 930 ? 161.352 135.319 160.296 1.00 35.04 990 HIS B N 1
ATOM 26964 C CA . HIS B 1 930 ? 161.491 136.478 161.160 1.00 35.04 990 HIS B CA 1
ATOM 26965 C C . HIS B 1 930 ? 162.936 136.678 161.600 1.00 35.04 990 HIS B C 1
ATOM 26966 O O . HIS B 1 930 ? 163.807 135.828 161.414 1.00 35.04 990 HIS B O 1
ATOM 26980 N N . LEU B 1 931 ? 163.173 137.850 162.183 1.00 34.72 991 LEU B N 1
ATOM 26981 C CA . LEU B 1 931 ? 164.466 138.228 162.745 1.00 34.72 991 LEU B CA 1
ATOM 26982 C C . LEU B 1 931 ? 165.570 138.208 161.695 1.00 34.72 991 LEU B C 1
ATOM 26983 O O . LEU B 1 931 ? 166.733 137.944 162.003 1.00 34.72 991 LEU B O 1
ATOM 26999 N N . HIS B 1 932 ? 165.215 138.488 160.448 1.00 32.91 992 HIS B N 1
ATOM 27000 C CA . HIS B 1 932 ? 166.221 138.848 159.467 1.00 32.91 992 HIS B CA 1
ATOM 27001 C C . HIS B 1 932 ? 166.789 140.205 159.846 1.00 32.91 992 HIS B C 1
ATOM 27002 O O . HIS B 1 932 ? 166.065 141.084 160.317 1.00 32.91 992 HIS B O 1
ATOM 27016 N N . GLN B 1 933 ? 168.093 140.370 159.675 1.00 31.60 993 GLN B N 1
ATOM 27017 C CA . GLN B 1 933 ? 168.761 141.573 160.134 1.00 31.60 993 GLN B CA 1
ATOM 27018 C C . GLN B 1 933 ? 169.846 141.965 159.147 1.00 31.60 993 GLN B C 1
ATOM 27019 O O . GLN B 1 933 ? 170.387 141.124 158.428 1.00 31.60 993 GLN B O 1
ATOM 27033 N N . ILE B 1 934 ? 170.141 143.260 159.112 1.00 29.58 994 ILE B N 1
ATOM 27034 C CA . ILE B 1 934 ? 171.262 143.814 158.369 1.00 29.58 994 ILE B CA 1
ATOM 27035 C C . ILE B 1 934 ? 172.149 144.545 159.364 1.00 29.58 994 ILE B C 1
ATOM 27036 O O . ILE B 1 934 ? 171.669 145.396 160.120 1.00 29.58 994 ILE B O 1
ATOM 27052 N N . ASN B 1 935 ? 173.436 144.215 159.362 1.00 32.14 995 ASN B N 1
ATOM 27053 C CA . ASN B 1 935 ? 174.360 144.686 160.379 1.00 32.14 995 ASN B CA 1
ATOM 27054 C C . ASN B 1 935 ? 175.538 145.473 159.835 1.00 32.14 995 ASN B C 1
ATOM 27055 O O . ASN B 1 935 ? 176.285 146.053 160.628 1.00 32.14 995 ASN B O 1
ATOM 27066 N N . LEU B 1 936 ? 175.727 145.515 158.522 1.00 32.52 996 LEU B N 1
ATOM 27067 C CA . LEU B 1 936 ? 176.912 146.133 157.945 1.00 32.52 996 LEU B CA 1
ATOM 27068 C C . LEU B 1 936 ? 178.163 145.556 158.604 1.00 32.52 996 LEU B C 1
ATOM 27069 O O . LEU B 1 936 ? 178.380 144.341 158.560 1.00 32.52 996 LEU B O 1
ATOM 27085 N N . ASP B 1 937 ? 178.990 146.399 159.219 1.00 34.68 997 ASP B N 1
ATOM 27086 C CA . ASP B 1 937 ? 180.220 145.958 159.858 1.00 34.68 997 ASP B CA 1
ATOM 27087 C C . ASP B 1 937 ? 180.100 145.856 161.372 1.00 34.68 997 ASP B C 1
ATOM 27088 O O . ASP B 1 937 ? 181.118 145.698 162.052 1.00 34.68 997 ASP B O 1
ATOM 27097 N N . GLY B 1 938 ? 178.891 145.942 161.917 1.00 36.48 998 GLY B N 1
ATOM 27098 C CA . GLY B 1 938 ? 178.722 145.933 163.356 1.00 36.48 998 GLY B CA 1
ATOM 27099 C C . GLY B 1 938 ? 177.664 146.904 163.830 1.00 36.48 998 GLY B C 1
ATOM 27100 O O . GLY B 1 938 ? 177.278 146.890 165.002 1.00 36.48 998 GLY B O 1
ATOM 27104 N N . GLN B 1 939 ? 177.182 147.750 162.926 1.00 35.44 999 GLN B N 1
ATOM 27105 C CA . GLN B 1 939 ? 176.138 148.717 163.227 1.00 35.44 999 GLN B CA 1
ATOM 27106 C C . GLN B 1 939 ? 174.814 148.153 162.739 1.00 35.44 999 GLN B C 1
ATOM 27107 O O . GLN B 1 939 ? 174.677 147.816 161.559 1.00 35.44 999 GLN B O 1
ATOM 27121 N N . VAL B 1 940 ? 173.841 148.056 163.640 1.00 32.55 1000 VAL B N 1
ATOM 27122 C CA . VAL B 1 940 ? 172.530 147.569 163.245 1.00 32.55 1000 VAL B CA 1
ATOM 27123 C C . VAL B 1 940 ? 171.828 148.640 162.427 1.00 32.55 1000 VAL B C 1
ATOM 27124 O O . VAL B 1 940 ? 171.772 149.812 162.820 1.00 32.55 1000 VAL B O 1
ATOM 27137 N N . VAL B 1 941 ? 171.301 148.240 161.278 1.00 31.85 1001 VAL B N 1
ATOM 27138 C CA . VAL B 1 941 ? 170.579 149.128 160.384 1.00 31.85 1001 VAL B CA 1
ATOM 27139 C C . VAL B 1 941 ? 169.081 148.902 160.461 1.00 31.85 1001 VAL B C 1
ATOM 27140 O O . VAL B 1 941 ? 168.316 149.838 160.687 1.00 31.85 1001 VAL B O 1
ATOM 27153 N N . SER B 1 942 ? 168.648 147.657 160.296 1.00 32.21 1002 SER B N 1
ATOM 27154 C CA . SER B 1 942 ? 167.229 147.338 160.286 1.00 32.21 1002 SER B CA 1
ATOM 27155 C C . SER B 1 942 ? 167.046 145.880 160.664 1.00 32.21 1002 SER B C 1
ATOM 27156 O O . SER B 1 942 ? 167.760 145.016 160.152 1.00 32.21 1002 SER B O 1
ATOM 27164 N N . ASP B 1 943 ? 166.100 145.614 161.557 1.00 32.53 1003 ASP B N 1
ATOM 27165 C CA . ASP B 1 943 ? 165.704 144.261 161.910 1.00 32.53 1003 ASP B CA 1
ATOM 27166 C C . ASP B 1 943 ? 164.229 144.082 161.597 1.00 32.53 1003 ASP B C 1
ATOM 27167 O O . ASP B 1 943 ? 163.407 144.925 161.964 1.00 32.53 1003 ASP B O 1
ATOM 27176 N N . PHE B 1 944 ? 163.902 142.985 160.928 1.00 32.40 1004 PHE B N 1
ATOM 27177 C CA . PHE B 1 944 ? 162.560 142.742 160.430 1.00 32.40 1004 PHE B CA 1
ATOM 27178 C C . PHE B 1 944 ? 161.848 141.709 161.287 1.00 32.40 1004 PHE B C 1
ATOM 27179 O O . PHE B 1 944 ? 162.426 140.687 161.663 1.00 32.40 1004 PHE B O 1
ATOM 27196 N N . GLN B 1 945 ? 160.591 141.991 161.591 1.00 33.82 1005 GLN B N 1
ATOM 27197 C CA . GLN B 1 945 ? 159.677 141.049 162.217 1.00 33.82 1005 GLN B CA 1
ATOM 27198 C C . GLN B 1 945 ? 158.575 140.725 161.221 1.00 33.82 1005 GLN B C 1
ATOM 27199 O O . GLN B 1 945 ? 157.898 141.632 160.728 1.00 33.82 1005 GLN B O 1
ATOM 27213 N N . ARG B 1 946 ? 158.398 139.444 160.926 1.00 33.09 1006 ARG B N 1
ATOM 27214 C CA . ARG B 1 946 ? 157.534 138.998 159.847 1.00 33.09 1006 ARG B CA 1
ATOM 27215 C C . ARG B 1 946 ? 156.378 138.170 160.389 1.00 33.09 1006 ARG B C 1
ATOM 27216 O O . ARG B 1 946 ? 156.395 137.708 161.532 1.00 33.09 1006 ARG B O 1
ATOM 27237 N N . ASP B 1 947 ? 155.365 137.993 159.551 1.00 36.78 1007 ASP B N 1
ATOM 27238 C CA . ASP B 1 947 ? 154.155 137.277 159.910 1.00 36.78 1007 ASP B CA 1
ATOM 27239 C C . ASP B 1 947 ? 154.250 135.824 159.458 1.00 36.78 1007 ASP B C 1
ATOM 27240 O O . ASP B 1 947 ? 155.302 135.348 159.024 1.00 36.78 1007 ASP B O 1
ATOM 27249 N N . ARG B 1 948 ? 153.132 135.105 159.553 1.00 38.25 1008 ARG B N 1
ATOM 27250 C CA . ARG B 1 948 ? 153.126 133.687 159.237 1.00 38.25 1008 ARG B CA 1
ATOM 27251 C C . ARG B 1 948 ? 153.243 133.421 157.745 1.00 38.25 1008 ARG B C 1
ATOM 27252 O O . ARG B 1 948 ? 153.490 132.275 157.357 1.00 38.25 1008 ARG B O 1
ATOM 27273 N N . LEU B 1 949 ? 153.055 134.434 156.906 1.00 37.53 1009 LEU B N 1
ATOM 27274 C CA . LEU B 1 949 ? 153.348 134.327 155.487 1.00 37.53 1009 LEU B CA 1
ATOM 27275 C C . LEU B 1 949 ? 154.735 134.845 155.131 1.00 37.53 1009 LEU B C 1
ATOM 27276 O O . LEU B 1 949 ? 155.096 134.831 153.951 1.00 37.53 1009 LEU B O 1
ATOM 27292 N N . HIS B 1 950 ? 155.512 135.304 156.113 1.00 35.72 1010 HIS B N 1
ATOM 27293 C CA . HIS B 1 950 ? 156.832 135.884 155.868 1.00 35.72 1010 HIS B CA 1
ATOM 27294 C C . HIS B 1 950 ? 156.735 137.243 155.169 1.00 35.72 1010 HIS B C 1
ATOM 27295 O O . HIS B 1 950 ? 157.517 137.550 154.268 1.00 35.72 1010 HIS B O 1
ATOM 27309 N N . ARG B 1 951 ? 155.754 138.045 155.575 1.00 36.12 1011 ARG B N 1
ATOM 27310 C CA . ARG B 1 951 ? 155.552 139.414 155.112 1.00 36.12 1011 ARG B CA 1
ATOM 27311 C C . ARG B 1 951 ? 155.910 140.393 156.220 1.00 36.12 1011 ARG B C 1
ATOM 27312 O O . ARG B 1 951 ? 155.478 140.217 157.362 1.00 36.12 1011 ARG B O 1
ATOM 27333 N N . GLU B 1 952 ? 156.681 141.428 155.887 1.00 34.51 1012 GLU B N 1
ATOM 27334 C CA . GLU B 1 952 ? 157.143 142.372 156.900 1.00 34.51 1012 GLU B CA 1
ATOM 27335 C C . GLU B 1 952 ? 155.954 143.070 157.535 1.00 34.51 1012 GLU B C 1
ATOM 27336 O O . GLU B 1 952 ? 155.257 143.846 156.877 1.00 34.51 1012 GLU B O 1
ATOM 27344 N N . VAL B 1 953 ? 155.704 142.788 158.808 1.00 34.09 1013 VAL B N 1
ATOM 27345 C CA . VAL B 1 953 ? 154.660 143.475 159.549 1.00 34.09 1013 VAL B CA 1
ATOM 27346 C C . VAL B 1 953 ? 155.245 144.618 160.360 1.00 34.09 1013 VAL B C 1
ATOM 27347 O O . VAL B 1 953 ? 154.554 145.596 160.658 1.00 34.09 1013 VAL B O 1
ATOM 27353 N N . LEU B 1 954 ? 156.512 144.503 160.736 1.00 33.66 1014 LEU B N 1
ATOM 27354 C CA . LEU B 1 954 ? 157.181 145.557 161.480 1.00 33.66 1014 LEU B CA 1
ATOM 27355 C C . LEU B 1 954 ? 158.606 145.742 160.991 1.00 33.66 1014 LEU B C 1
ATOM 27356 O O . LEU B 1 954 ? 159.291 144.767 160.675 1.00 33.66 1014 LEU B O 1
ATOM 27372 N N . ARG B 1 955 ? 159.039 146.997 160.908 1.00 34.35 1015 ARG B N 1
ATOM 27373 C CA . ARG B 1 955 ? 160.376 147.331 160.444 1.00 34.35 1015 ARG B CA 1
ATOM 27374 C C . ARG B 1 955 ? 160.945 148.410 161.348 1.00 34.35 1015 ARG B C 1
ATOM 27375 O O . ARG B 1 955 ? 160.292 149.429 161.584 1.00 34.35 1015 ARG B O 1
ATOM 27396 N N . THR B 1 956 ? 162.156 148.190 161.846 1.00 33.84 1016 THR B N 1
ATOM 27397 C CA . THR B 1 956 ? 162.859 149.163 162.667 1.00 33.84 1016 THR B CA 1
ATOM 27398 C C . THR B 1 956 ? 163.851 149.945 161.822 1.00 33.84 1016 THR B C 1
ATOM 27399 O O . THR B 1 956 ? 164.682 149.356 161.126 1.00 33.84 1016 THR B O 1
ATOM 27410 N N . GLN B 1 957 ? 163.779 151.264 161.908 1.00 34.40 1017 GLN B N 1
ATOM 27411 C CA . GLN B 1 957 ? 164.600 152.167 161.118 1.00 34.40 1017 GLN B CA 1
ATOM 27412 C C . GLN B 1 957 ? 165.308 153.149 162.036 1.00 34.40 1017 GLN B C 1
ATOM 27413 O O . GLN B 1 957 ? 165.314 154.361 161.819 1.00 34.40 1017 GLN B O 1
ATOM 27427 N N . GLY B 1 958 ? 165.914 152.621 163.091 1.00 35.12 1018 GLY B N 1
ATOM 27428 C CA . GLY B 1 958 ? 166.592 153.446 164.064 1.00 35.12 1018 GLY B CA 1
ATOM 27429 C C . GLY B 1 958 ? 165.798 153.622 165.336 1.00 35.12 1018 GLY B C 1
ATOM 27430 O O . GLY B 1 958 ? 165.424 152.646 165.990 1.00 35.12 1018 GLY B O 1
ATOM 27434 N N . GLN B 1 959 ? 165.545 154.873 165.702 1.00 35.84 1019 GLN B N 1
ATOM 27435 C CA . GLN B 1 959 ? 164.752 155.190 166.876 1.00 35.84 1019 GLN B CA 1
ATOM 27436 C C . GLN B 1 959 ? 163.259 155.128 166.609 1.00 35.84 1019 GLN B C 1
ATOM 27437 O O . GLN B 1 959 ? 162.470 155.242 167.552 1.00 35.84 1019 GLN B O 1
ATOM 27451 N N . ILE B 1 960 ? 162.861 154.946 165.358 1.00 35.66 1020 ILE B N 1
ATOM 27452 C CA . ILE B 1 960 ? 161.465 154.895 164.956 1.00 35.66 1020 ILE B CA 1
ATOM 27453 C C . ILE B 1 960 ? 161.176 153.528 164.361 1.00 35.66 1020 ILE B C 1
ATOM 27454 O O . ILE B 1 960 ? 162.072 152.848 163.855 1.00 35.66 1020 ILE B O 1
ATOM 27470 N N . SER B 1 961 ? 159.913 153.132 164.422 1.00 35.24 1021 SER B N 1
ATOM 27471 C CA . SER B 1 961 ? 159.472 151.855 163.895 1.00 35.24 1021 SER B CA 1
ATOM 27472 C C . SER B 1 961 ? 158.317 152.083 162.934 1.00 35.24 1021 SER B C 1
ATOM 27473 O O . SER B 1 961 ? 157.577 153.062 163.044 1.00 35.24 1021 SER B O 1
ATOM 27481 N N . THR B 1 962 ? 158.181 151.172 161.984 1.00 35.11 1022 THR B N 1
ATOM 27482 C CA . THR B 1 962 ? 157.139 151.231 160.975 1.00 35.11 1022 THR B CA 1
ATOM 27483 C C . THR B 1 962 ? 156.362 149.927 160.954 1.00 35.11 1022 THR B C 1
ATOM 27484 O O . THR B 1 962 ? 156.948 148.846 161.032 1.00 35.11 1022 THR B O 1
ATOM 27495 N N . ARG B 1 963 ? 155.045 150.033 160.842 1.00 35.02 1023 ARG B N 1
ATOM 27496 C CA . ARG B 1 963 ? 154.158 148.884 160.835 1.00 35.02 1023 ARG B CA 1
ATOM 27497 C C . ARG B 1 963 ? 153.335 148.843 159.561 1.00 35.02 1023 ARG B C 1
ATOM 27498 O O . ARG B 1 963 ? 153.001 149.878 158.980 1.00 35.02 1023 ARG B O 1
ATOM 27519 N N . SER B 1 964 ? 153.017 147.628 159.136 1.00 33.59 1024 SER B N 1
ATOM 27520 C CA . SER B 1 964 ? 152.250 147.380 157.931 1.00 33.59 1024 SER B CA 1
ATOM 27521 C C . SER B 1 964 ? 151.062 146.505 158.290 1.00 33.59 1024 SER B C 1
ATOM 27522 O O . SER B 1 964 ? 151.134 145.681 159.204 1.00 33.59 1024 SER B O 1
ATOM 27530 N N . GLU B 1 965 ? 149.959 146.706 157.578 1.00 34.83 1025 GLU B N 1
ATOM 27531 C CA . GLU B 1 965 ? 148.755 145.910 157.760 1.00 34.83 1025 GLU B CA 1
ATOM 27532 C C . GLU B 1 965 ? 148.244 145.495 156.395 1.00 34.83 1025 GLU B C 1
ATOM 27533 O O . GLU B 1 965 ? 147.953 146.351 155.557 1.00 34.83 1025 GLU B O 1
ATOM 27545 N N . TYR B 1 966 ? 148.128 144.195 156.175 1.00 34.06 1026 TYR B N 1
ATOM 27546 C CA . TYR B 1 966 ? 147.747 143.657 154.884 1.00 34.06 1026 TYR B CA 1
ATOM 27547 C C . TYR B 1 966 ? 146.336 143.093 154.944 1.00 34.06 1026 TYR B C 1
ATOM 27548 O O . TYR B 1 966 ? 145.832 142.720 156.006 1.00 34.06 1026 TYR B O 1
ATOM 27566 N N . ASP B 1 967 ? 145.701 143.045 153.779 1.00 34.98 1027 ASP B N 1
ATOM 27567 C CA . ASP B 1 967 ? 144.368 142.489 153.648 1.00 34.98 1027 ASP B CA 1
ATOM 27568 C C . ASP B 1 967 ? 144.415 140.967 153.670 1.00 34.98 1027 ASP B C 1
ATOM 27569 O O . ASP B 1 967 ? 145.476 140.343 153.596 1.00 34.98 1027 ASP B O 1
ATOM 27578 N N . ARG B 1 968 ? 143.230 140.367 153.773 1.00 36.71 1028 ARG B N 1
ATOM 27579 C CA . ARG B 1 968 ? 143.139 138.914 153.719 1.00 36.71 1028 ARG B CA 1
ATOM 27580 C C . ARG B 1 968 ? 143.600 138.389 152.367 1.00 36.71 1028 ARG B C 1
ATOM 27581 O O . ARG B 1 968 ? 144.281 137.360 152.293 1.00 36.71 1028 ARG B O 1
ATOM 27602 N N . CYS B 1 969 ? 143.243 139.083 151.286 1.00 35.55 1029 CYS B N 1
ATOM 27603 C CA . CYS B 1 969 ? 143.678 138.679 149.958 1.00 35.55 1029 CYS B CA 1
ATOM 27604 C C . CYS B 1 969 ? 145.171 138.885 149.735 1.00 35.55 1029 CYS B C 1
ATOM 27605 O O . CYS B 1 969 ? 145.712 138.347 148.764 1.00 35.55 1029 CYS B O 1
ATOM 27613 N N . GLY B 1 970 ? 145.843 139.643 150.597 1.00 35.11 1030 GLY B N 1
ATOM 27614 C CA . GLY B 1 970 ? 147.275 139.839 150.511 1.00 35.11 1030 GLY B CA 1
ATOM 27615 C C . GLY B 1 970 ? 147.741 141.193 150.025 1.00 35.11 1030 GLY B C 1
ATOM 27616 O O . GLY B 1 970 ? 148.944 141.364 149.799 1.00 35.11 1030 GLY B O 1
ATOM 27620 N N . ARG B 1 971 ? 146.841 142.156 149.861 1.00 33.63 1031 ARG B N 1
ATOM 27621 C CA . ARG B 1 971 ? 147.199 143.481 149.374 1.00 33.63 1031 ARG B CA 1
ATOM 27622 C C . ARG B 1 971 ? 147.494 144.427 150.527 1.00 33.63 1031 ARG B C 1
ATOM 27623 O O . ARG B 1 971 ? 146.786 144.434 151.536 1.00 33.63 1031 ARG B O 1
ATOM 27644 N N . LEU B 1 972 ? 148.541 145.231 150.371 1.00 32.60 1032 LEU B N 1
ATOM 27645 C CA . LEU B 1 972 ? 148.858 146.241 151.372 1.00 32.60 1032 LEU B CA 1
ATOM 27646 C C . LEU B 1 972 ? 147.709 147.229 151.494 1.00 32.60 1032 LEU B C 1
ATOM 27647 O O . LEU B 1 972 ? 147.292 147.833 150.503 1.00 32.60 1032 LEU B O 1
ATOM 27663 N N . ARG B 1 973 ? 147.199 147.392 152.708 1.00 33.80 1033 ARG B N 1
ATOM 27664 C CA . ARG B 1 973 ? 146.082 148.282 152.978 1.00 33.80 1033 ARG B CA 1
ATOM 27665 C C . ARG B 1 973 ? 146.493 149.549 153.697 1.00 33.80 1033 ARG B C 1
ATOM 27666 O O . ARG B 1 973 ? 146.010 150.627 153.356 1.00 33.80 1033 ARG B O 1
ATOM 27687 N N . ALA B 1 974 ? 147.365 149.446 154.692 1.00 32.95 1034 ALA B N 1
ATOM 27688 C CA . ALA B 1 974 ? 147.739 150.601 155.484 1.00 32.95 1034 ALA B CA 1
ATOM 27689 C C . ALA B 1 974 ? 149.151 150.440 156.013 1.00 32.95 1034 ALA B C 1
ATOM 27690 O O . ALA B 1 974 ? 149.691 149.336 156.092 1.00 32.95 1034 ALA B O 1
ATOM 27697 N N . ARG B 1 975 ? 149.738 151.574 156.369 1.00 34.02 1035 ARG B N 1
ATOM 27698 C CA . ARG B 1 975 ? 151.087 151.646 156.897 1.00 34.02 1035 ARG B CA 1
ATOM 27699 C C . ARG B 1 975 ? 151.152 152.765 157.920 1.00 34.02 1035 ARG B C 1
ATOM 27700 O O . ARG B 1 975 ? 150.591 153.842 157.709 1.00 34.02 1035 ARG B O 1
ATOM 27721 N N . LEU B 1 976 ? 151.847 152.507 159.022 1.00 36.25 1036 LEU B N 1
ATOM 27722 C CA . LEU B 1 976 ? 151.911 153.436 160.136 1.00 36.25 1036 LEU B CA 1
ATOM 27723 C C . LEU B 1 976 ? 153.347 153.545 160.616 1.00 36.25 1036 LEU B C 1
ATOM 27724 O O . LEU B 1 976 ? 154.134 152.606 160.486 1.00 36.25 1036 LEU B O 1
ATOM 27740 N N . GLN B 1 977 ? 153.676 154.698 161.191 1.00 36.71 1037 GLN B N 1
ATOM 27741 C CA . GLN B 1 977 ? 155.034 154.994 161.644 1.00 36.71 1037 GLN B CA 1
ATOM 27742 C C . GLN B 1 977 ? 154.962 155.761 162.957 1.00 36.71 1037 GLN B C 1
ATOM 27743 O O . GLN B 1 977 ? 154.773 156.979 162.956 1.00 36.71 1037 GLN B O 1
ATOM 27757 N N . HIS B 1 978 ? 155.122 155.045 164.068 1.00 37.80 1038 HIS B N 1
ATOM 27758 C CA . HIS B 1 978 ? 155.160 155.660 165.386 1.00 37.80 1038 HIS B CA 1
ATOM 27759 C C . HIS B 1 978 ? 156.290 155.037 166.184 1.00 37.80 1038 HIS B C 1
ATOM 27760 O O . HIS B 1 978 ? 156.417 153.811 166.232 1.00 37.80 1038 HIS B O 1
ATOM 27774 N N . SER B 1 979 ? 157.102 155.884 166.802 1.00 37.21 1039 SER B N 1
ATOM 27775 C CA . SER B 1 979 ? 158.173 155.427 167.673 1.00 37.21 1039 SER B CA 1
ATOM 27776 C C . SER B 1 979 ? 157.650 154.481 168.744 1.00 37.21 1039 SER B C 1
ATOM 27777 O O . SER B 1 979 ? 158.106 154.515 169.886 1.00 37.21 1039 SER B O 1
ATOM 27785 N N . GLU B 1 991 ? 148.247 155.963 159.423 1.00 38.78 1051 GLU B N 1
ATOM 27786 C CA . GLU B 1 991 ? 148.542 157.218 158.748 1.00 38.78 1051 GLU B CA 1
ATOM 27787 C C . GLU B 1 991 ? 148.165 157.164 157.277 1.00 38.78 1051 GLU B C 1
ATOM 27788 O O . GLU B 1 991 ? 147.390 157.984 156.797 1.00 38.78 1051 GLU B O 1
ATOM 27800 N N . ARG B 1 992 ? 148.723 156.194 156.565 1.00 34.62 1052 ARG B N 1
ATOM 27801 C CA . ARG B 1 992 ? 148.476 156.024 155.144 1.00 34.62 1052 ARG B CA 1
ATOM 27802 C C . ARG B 1 992 ? 147.518 154.870 154.890 1.00 34.62 1052 ARG B C 1
ATOM 27803 O O . ARG B 1 992 ? 147.555 153.854 155.587 1.00 34.62 1052 ARG B O 1
ATOM 27824 N N . HIS B 1 993 ? 146.649 155.041 153.898 1.00 35.08 1053 HIS B N 1
ATOM 27825 C CA . HIS B 1 993 ? 145.692 154.022 153.499 1.00 35.08 1053 HIS B CA 1
ATOM 27826 C C . HIS B 1 993 ? 145.592 153.963 151.989 1.00 35.08 1053 HIS B C 1
ATOM 27827 O O . HIS B 1 993 ? 145.632 154.995 151.319 1.00 35.08 1053 HIS B O 1
ATOM 27841 N N . LEU B 1 994 ? 145.451 152.753 151.464 1.00 30.86 1054 LEU B N 1
ATOM 27842 C CA . LEU B 1 994 ? 145.310 152.510 150.037 1.00 30.86 1054 LEU B CA 1
ATOM 27843 C C . LEU B 1 994 ? 143.981 151.826 149.782 1.00 30.86 1054 LEU B C 1
ATOM 27844 O O . LEU B 1 994 ? 143.665 150.818 150.418 1.00 30.86 1054 LEU B O 1
ATOM 27860 N N . GLU B 1 995 ? 143.212 152.372 148.853 1.00 32.61 1055 GLU B N 1
ATOM 27861 C CA . GLU B 1 995 ? 141.948 151.793 148.432 1.00 32.61 1055 GLU B CA 1
ATOM 27862 C C . GLU B 1 995 ? 142.083 151.339 146.989 1.00 32.61 1055 GLU B C 1
ATOM 27863 O O . GLU B 1 995 ? 142.411 152.141 146.110 1.00 32.61 1055 GLU B O 1
ATOM 27875 N N . TYR B 1 996 ? 141.830 150.062 146.751 1.00 31.15 1056 TYR B N 1
ATOM 27876 C CA . TYR B 1 996 ? 142.014 149.453 145.451 1.00 31.15 1056 TYR B CA 1
ATOM 27877 C C . TYR B 1 996 ? 140.674 149.246 144.761 1.00 31.15 1056 TYR B C 1
ATOM 27878 O O . TYR B 1 996 ? 139.609 149.573 145.283 1.00 31.15 1056 TYR B O 1
ATOM 27896 N N . ASP B 1 997 ? 140.742 148.689 143.563 1.00 33.06 1057 ASP B N 1
ATOM 27897 C CA . ASP B 1 997 ? 139.580 148.329 142.774 1.00 33.06 1057 ASP B CA 1
ATOM 27898 C C . ASP B 1 997 ? 139.493 146.813 142.666 1.00 33.06 1057 ASP B C 1
ATOM 27899 O O . ASP B 1 997 ? 140.384 146.083 143.103 1.00 33.06 1057 ASP B O 1
ATOM 27908 N N . ASP B 1 998 ? 138.398 146.341 142.069 1.00 32.51 1058 ASP B N 1
ATOM 27909 C CA . ASP B 1 998 ? 138.216 144.907 141.889 1.00 32.51 1058 ASP B CA 1
ATOM 27910 C C . ASP B 1 998 ? 139.322 144.288 141.054 1.00 32.51 1058 ASP B C 1
ATOM 27911 O O . ASP B 1 998 ? 139.565 143.082 141.161 1.00 32.51 1058 ASP B O 1
ATOM 27920 N N . SER B 1 999 ? 139.994 145.082 140.230 1.00 33.06 1059 SER B N 1
ATOM 27921 C CA . SER B 1 999 ? 141.108 144.616 139.421 1.00 33.06 1059 SER B CA 1
ATOM 27922 C C . SER B 1 999 ? 142.455 144.859 140.090 1.00 33.06 1059 SER B C 1
ATOM 27923 O O . SER B 1 999 ? 143.490 144.784 139.421 1.00 33.06 1059 SER B O 1
ATOM 27931 N N . ASP B 1 1000 ? 142.461 145.167 141.385 1.00 32.63 1060 ASP B N 1
ATOM 27932 C CA . ASP B 1 1000 ? 143.646 145.375 142.207 1.00 32.63 1060 ASP B CA 1
ATOM 27933 C C . ASP B 1 1000 ? 144.411 146.640 141.850 1.00 32.63 1060 ASP B C 1
ATOM 27934 O O . ASP B 1 1000 ? 145.459 146.893 142.450 1.00 32.63 1060 ASP B O 1
ATOM 27943 N N . ASN B 1 1001 ? 143.935 147.438 140.898 1.00 30.58 1061 ASN B N 1
ATOM 27944 C CA . ASN B 1 1001 ? 144.552 148.725 140.619 1.00 30.58 1061 ASN B CA 1
ATOM 27945 C C . ASN B 1 1001 ? 144.395 149.678 141.793 1.00 30.58 1061 ASN B C 1
ATOM 27946 O O . ASN B 1 1001 ? 143.414 149.634 142.536 1.00 30.58 1061 ASN B O 1
ATOM 27957 N N . LEU B 1 1002 ? 145.387 150.545 141.955 1.00 29.01 1062 LEU B N 1
ATOM 27958 C CA . LEU B 1 1002 ? 145.366 151.553 143.002 1.00 29.01 1062 LEU B CA 1
ATOM 27959 C C . LEU B 1 1002 ? 144.589 152.770 142.522 1.00 29.01 1062 LEU B C 1
ATOM 27960 O O . LEU B 1 1002 ? 144.994 153.425 141.558 1.00 29.01 1062 LEU B O 1
ATOM 27976 N N . VAL B 1 1003 ? 143.494 153.089 143.203 1.00 30.14 1063 VAL B N 1
ATOM 27977 C CA . VAL B 1 1003 ? 142.648 154.204 142.808 1.00 30.14 1063 VAL B CA 1
ATOM 27978 C C . VAL B 1 1003 ? 142.578 155.295 143.858 1.00 30.14 1063 VAL B C 1
ATOM 27979 O O . VAL B 1 1003 ? 142.122 156.404 143.543 1.00 30.14 1063 VAL B O 1
ATOM 27992 N N . GLY B 1 1004 ? 142.988 155.039 145.084 1.00 31.88 1064 GLY B N 1
ATOM 27993 C CA . GLY B 1 1004 ? 142.954 156.063 146.109 1.00 31.88 1064 GLY B CA 1
ATOM 27994 C C . GLY B 1 1004 ? 144.048 155.877 147.128 1.00 31.88 1064 GLY B C 1
ATOM 27995 O O . GLY B 1 1004 ? 144.428 154.754 147.466 1.00 31.88 1064 GLY B O 1
ATOM 27999 N N . LEU B 1 1005 ? 144.557 156.997 147.622 1.00 33.61 1065 LEU B N 1
ATOM 28000 C CA . LEU B 1 1005 ? 145.699 157.003 148.523 1.00 33.61 1065 LEU B CA 1
ATOM 28001 C C . LEU B 1 1005 ? 145.525 158.145 149.515 1.00 33.61 1065 LEU B C 1
ATOM 28002 O O . LEU B 1 1005 ? 145.781 159.303 149.180 1.00 33.61 1065 LEU B O 1
ATOM 28018 N N . ALA B 1 1006 ? 145.106 157.813 150.725 1.00 36.65 1066 ALA B N 1
ATOM 28019 C CA . ALA B 1 1006 ? 144.984 158.790 151.790 1.00 36.65 1066 ALA B CA 1
ATOM 28020 C C . ALA B 1 1006 ? 146.257 158.824 152.614 1.00 36.65 1066 ALA B C 1
ATOM 28021 O O . ALA B 1 1006 ? 146.861 157.786 152.887 1.00 36.65 1066 ALA B O 1
ATOM 28028 N N . GLU B 1 1007 ? 146.666 160.030 153.001 1.00 41.07 1067 GLU B N 1
ATOM 28029 C CA . GLU B 1 1007 ? 147.927 160.237 153.691 1.00 41.07 1067 GLU B CA 1
ATOM 28030 C C . GLU B 1 1007 ? 147.782 160.601 155.156 1.00 41.07 1067 GLU B C 1
ATOM 28031 O O . GLU B 1 1007 ? 148.737 160.412 155.914 1.00 41.07 1067 GLU B O 1
ATOM 28043 N N . ARG B 1 1008 ? 146.633 161.120 155.572 1.00 48.62 1068 ARG B N 1
ATOM 28044 C CA . ARG B 1 1008 ? 146.436 161.532 156.951 1.00 48.62 1068 ARG B CA 1
ATOM 28045 C C . ARG B 1 1008 ? 145.085 161.045 157.445 1.00 48.62 1068 ARG B C 1
ATOM 28046 O O . ARG B 1 1008 ? 144.102 161.047 156.700 1.00 48.62 1068 ARG B O 1
ATOM 28067 N N . HIS B 1 1009 ? 145.056 160.614 158.702 1.00 54.08 1069 HIS B N 1
ATOM 28068 C CA . HIS B 1 1009 ? 143.825 160.199 159.359 1.00 54.08 1069 HIS B CA 1
ATOM 28069 C C . HIS B 1 1009 ? 143.683 160.914 160.694 1.00 54.08 1069 HIS B C 1
ATOM 28070 O O . HIS B 1 1009 ? 142.569 161.232 161.123 1.00 54.08 1069 HIS B O 1
ATOM 28084 N N . ALA B 1 1010 ? 144.811 161.163 161.362 1.00 58.85 1070 ALA B N 1
ATOM 28085 C CA . ALA B 1 1010 ? 144.792 161.885 162.626 1.00 58.85 1070 ALA B CA 1
ATOM 28086 C C . ALA B 1 1010 ? 144.581 163.380 162.446 1.00 58.85 1070 ALA B C 1
ATOM 28087 O O . ALA B 1 1010 ? 144.200 164.057 163.407 1.00 58.85 1070 ALA B O 1
ATOM 28094 N N . THR B 1 1011 ? 144.818 163.909 161.247 1.00 57.15 1071 THR B N 1
ATOM 28095 C CA . THR B 1 1011 ? 144.627 165.330 160.989 1.00 57.15 1071 THR B CA 1
ATOM 28096 C C . THR B 1 1011 ? 143.857 165.506 159.688 1.00 57.15 1071 THR B C 1
ATOM 28097 O O . THR B 1 1011 ? 143.333 164.531 159.141 1.00 57.15 1071 THR B O 1
ATOM 28108 N N . GLY B 1 1012 ? 143.768 166.738 159.191 1.00 55.74 1072 GLY B N 1
ATOM 28109 C CA . GLY B 1 1012 ? 143.052 166.980 157.955 1.00 55.74 1072 GLY B CA 1
ATOM 28110 C C . GLY B 1 1012 ? 143.528 166.063 156.847 1.00 55.74 1072 GLY B C 1
ATOM 28111 O O . GLY B 1 1012 ? 144.648 166.206 156.346 1.00 55.74 1072 GLY B O 1
ATOM 28115 N N . GLN B 1 1013 ? 142.679 165.121 156.452 1.00 51.32 1073 GLN B N 1
ATOM 28116 C CA . GLN B 1 1013 ? 143.091 164.109 155.494 1.00 51.32 1073 GLN B CA 1
ATOM 28117 C C . GLN B 1 1013 ? 143.375 164.729 154.134 1.00 51.32 1073 GLN B C 1
ATOM 28118 O O . GLN B 1 1013 ? 142.621 165.571 153.642 1.00 51.32 1073 GLN B O 1
ATOM 28132 N N . HIS B 1 1014 ? 144.481 164.305 153.534 1.00 45.32 1074 HIS B N 1
ATOM 28133 C CA . HIS B 1 1014 ? 144.839 164.643 152.166 1.00 45.32 1074 HIS B CA 1
ATOM 28134 C C . HIS B 1 1014 ? 144.736 163.387 151.318 1.00 45.32 1074 HIS B C 1
ATOM 28135 O O . HIS B 1 1014 ? 145.350 162.366 151.640 1.00 45.32 1074 HIS B O 1
ATOM 28149 N N . ARG B 1 1015 ? 143.970 163.465 150.240 1.00 36.87 1075 ARG B N 1
ATOM 28150 C CA . ARG B 1 1015 ? 143.608 162.300 149.455 1.00 36.87 1075 ARG B CA 1
ATOM 28151 C C . ARG B 1 1015 ? 143.980 162.522 148.002 1.00 36.87 1075 ARG B C 1
ATOM 28152 O O . ARG B 1 1015 ? 144.005 163.654 147.517 1.00 36.87 1075 ARG B O 1
ATOM 28173 N N . GLN B 1 1016 ? 144.270 161.425 147.316 1.00 33.00 1076 GLN B N 1
ATOM 28174 C CA . GLN B 1 1016 ? 144.611 161.445 145.906 1.00 33.00 1076 GLN B CA 1
ATOM 28175 C C . GLN B 1 1016 ? 143.825 160.374 145.173 1.00 33.00 1076 GLN B C 1
ATOM 28176 O O . GLN B 1 1016 ? 143.421 159.368 145.757 1.00 33.00 1076 GLN B O 1
ATOM 28190 N N . LEU B 1 1017 ? 143.605 160.604 143.887 1.00 31.76 1077 LEU B N 1
ATOM 28191 C CA . LEU B 1 1017 ? 142.776 159.730 143.081 1.00 31.76 1077 LEU B CA 1
ATOM 28192 C C . LEU B 1 1017 ? 143.448 159.463 141.751 1.00 31.76 1077 LEU B C 1
ATOM 28193 O O . LEU B 1 1017 ? 144.287 160.235 141.289 1.00 31.76 1077 LEU B O 1
ATOM 28209 N N . PHE B 1 1018 ? 143.076 158.343 141.148 1.00 27.48 1078 PHE B N 1
ATOM 28210 C CA . PHE B 1 1018 ? 143.510 157.996 139.811 1.00 27.48 1078 PHE B CA 1
ATOM 28211 C C . PHE B 1 1018 ? 142.349 157.319 139.105 1.00 27.48 1078 PHE B C 1
ATOM 28212 O O . PHE B 1 1018 ? 141.504 156.689 139.741 1.00 27.48 1078 PHE B O 1
ATOM 28229 N N . HIS B 1 1019 ? 142.306 157.465 137.787 1.00 26.52 1079 HIS B N 1
ATOM 28230 C CA . HIS B 1 1019 ? 141.273 156.855 136.967 1.00 26.52 1079 HIS B CA 1
ATOM 28231 C C . HIS B 1 1019 ? 141.930 156.024 135.884 1.00 26.52 1079 HIS B C 1
ATOM 28232 O O . HIS B 1 1019 ? 142.835 156.499 135.196 1.00 26.52 1079 HIS B O 1
ATOM 28246 N N . TYR B 1 1020 ? 141.470 154.793 135.734 1.00 26.05 1080 TYR B N 1
ATOM 28247 C CA . TYR B 1 1020 ? 142.014 153.861 134.769 1.00 26.05 1080 TYR B CA 1
ATOM 28248 C C . TYR B 1 1020 ? 140.923 153.407 133.818 1.00 26.05 1080 TYR B C 1
ATOM 28249 O O . TYR B 1 1020 ? 139.743 153.372 134.171 1.00 26.05 1080 TYR B O 1
ATOM 28267 N N . ASP B 1 1021 ? 141.333 153.068 132.606 1.00 26.32 1081 ASP B N 1
ATOM 28268 C CA . ASP B 1 1021 ? 140.458 152.398 131.665 1.00 26.32 1081 ASP B CA 1
ATOM 28269 C C . ASP B 1 1021 ? 140.328 150.926 132.037 1.00 26.32 1081 ASP B C 1
ATOM 28270 O O . ASP B 1 1021 ? 140.903 150.447 133.017 1.00 26.32 1081 ASP B O 1
ATOM 28279 N N . ALA B 1 1022 ? 139.551 150.196 131.240 1.00 24.75 1082 ALA B N 1
ATOM 28280 C CA . ALA B 1 1022 ? 139.411 148.763 131.443 1.00 24.75 1082 ALA B CA 1
ATOM 28281 C C . ALA B 1 1022 ? 140.708 148.008 131.189 1.00 24.75 1082 ALA B C 1
ATOM 28282 O O . ALA B 1 1022 ? 140.879 146.904 131.714 1.00 24.75 1082 ALA B O 1
ATOM 28289 N N . THR B 1 1023 ? 141.615 148.570 130.395 1.00 25.80 1083 THR B N 1
ATOM 28290 C CA . THR B 1 1023 ? 142.888 147.943 130.073 1.00 25.80 1083 THR B CA 1
ATOM 28291 C C . THR B 1 1023 ? 144.027 148.385 130.983 1.00 25.80 1083 THR B C 1
ATOM 28292 O O . THR B 1 1023 ? 145.172 147.987 130.751 1.00 25.80 1083 THR B O 1
ATOM 28303 N N . GLY B 1 1024 ? 143.750 149.207 131.994 1.00 24.91 1084 GLY B N 1
ATOM 28304 C CA . GLY B 1 1024 ? 144.752 149.647 132.934 1.00 24.91 1084 GLY B CA 1
ATOM 28305 C C . GLY B 1 1024 ? 145.416 150.964 132.609 1.00 24.91 1084 GLY B C 1
ATOM 28306 O O . GLY B 1 1024 ? 146.065 151.539 133.490 1.00 24.91 1084 GLY B O 1
ATOM 28310 N N . ARG B 1 1025 ? 145.281 151.463 131.383 1.00 26.35 1085 ARG B N 1
ATOM 28311 C CA . ARG B 1 1025 ? 145.848 152.760 131.048 1.00 26.35 1085 ARG B CA 1
ATOM 28312 C C . ARG B 1 1025 ? 145.247 153.832 131.940 1.00 26.35 1085 ARG B C 1
ATOM 28313 O O . ARG B 1 1025 ? 144.029 153.900 132.115 1.00 26.35 1085 ARG B O 1
ATOM 28334 N N . ILE B 1 1026 ? 146.101 154.672 132.497 1.00 25.90 1086 ILE B N 1
ATOM 28335 C CA . ILE B 1 1026 ? 145.666 155.760 133.357 1.00 25.90 1086 ILE B CA 1
ATOM 28336 C C . ILE B 1 1026 ? 145.317 156.963 132.498 1.00 25.90 1086 ILE B C 1
ATOM 28337 O O . ILE B 1 1026 ? 146.117 157.395 131.661 1.00 25.90 1086 ILE B O 1
ATOM 28353 N N . ILE B 1 1027 ? 144.123 157.506 132.707 1.00 26.47 1087 ILE B N 1
ATOM 28354 C CA . ILE B 1 1027 ? 143.605 158.578 131.873 1.00 26.47 1087 ILE B CA 1
ATOM 28355 C C . ILE B 1 1027 ? 143.467 159.891 132.625 1.00 26.47 1087 ILE B C 1
ATOM 28356 O O . ILE B 1 1027 ? 143.373 160.945 131.980 1.00 26.47 1087 ILE B O 1
ATOM 28372 N N . ALA B 1 1028 ? 143.432 159.871 133.950 1.00 26.92 1088 ALA B N 1
ATOM 28373 C CA . ALA B 1 1028 ? 143.244 161.087 134.712 1.00 26.92 1088 ALA B CA 1
ATOM 28374 C C . ALA B 1 1028 ? 143.937 160.963 136.054 1.00 26.92 1088 ALA B C 1
ATOM 28375 O O . ALA B 1 1028 ? 144.285 159.870 136.500 1.00 26.92 1088 ALA B O 1
ATOM 28382 N N . SER B 1 1029 ? 144.147 162.111 136.683 1.00 29.78 1089 SER B N 1
ATOM 28383 C CA . SER B 1 1029 ? 144.800 162.170 137.978 1.00 29.78 1089 SER B CA 1
ATOM 28384 C C . SER B 1 1029 ? 144.386 163.448 138.684 1.00 29.78 1089 SER B C 1
ATOM 28385 O O . SER B 1 1029 ? 144.414 164.522 138.080 1.00 29.78 1089 SER B O 1
ATOM 28393 N N . GLN B 1 1030 ? 144.003 163.329 139.949 1.00 34.45 1090 GLN B N 1
ATOM 28394 C CA . GLN B 1 1030 ? 143.577 164.472 140.737 1.00 34.45 1090 GLN B CA 1
ATOM 28395 C C . GLN B 1 1030 ? 144.178 164.358 142.127 1.00 34.45 1090 GLN B C 1
ATOM 28396 O O . GLN B 1 1030 ? 144.512 163.268 142.592 1.00 34.45 1090 GLN B O 1
ATOM 28410 N N . ASP B 1 1031 ? 144.327 165.503 142.782 1.00 37.22 1091 ASP B N 1
ATOM 28411 C CA . ASP B 1 1031 ? 144.837 165.574 144.142 1.00 37.22 1091 ASP B CA 1
ATOM 28412 C C . ASP B 1 1031 ? 143.810 166.221 145.061 1.00 37.22 1091 ASP B C 1
ATOM 28413 O O . ASP B 1 1031 ? 143.087 167.136 144.656 1.00 37.22 1091 ASP B O 1
ATOM 28422 N N . GLY B 1 1032 ? 143.756 165.737 146.304 1.00 39.42 1092 GLY B N 1
ATOM 28423 C CA . GLY B 1 1032 ? 142.794 166.242 147.270 1.00 39.42 1092 GLY B CA 1
ATOM 28424 C C . GLY B 1 1032 ? 142.993 167.699 147.617 1.00 39.42 1092 GLY B C 1
ATOM 28425 O O . GLY B 1 1032 ? 142.049 168.355 148.072 1.00 39.42 1092 GLY B O 1
ATOM 28429 N N . LEU B 1 1033 ? 144.202 168.222 147.417 1.00 41.77 1093 LEU B N 1
ATOM 28430 C CA . LEU B 1 1033 ? 144.462 169.637 147.636 1.00 41.77 1093 LEU B CA 1
ATOM 28431 C C . LEU B 1 1033 ? 143.934 170.508 146.504 1.00 41.77 1093 LEU B C 1
ATOM 28432 O O . LEU B 1 1033 ? 143.981 171.738 146.619 1.00 41.77 1093 LEU B O 1
ATOM 28448 N N . GLN B 1 1034 ? 143.447 169.909 145.416 1.00 40.78 1094 GLN B N 1
ATOM 28449 C CA . GLN B 1 1034 ? 142.976 170.621 144.232 1.00 40.78 1094 GLN B CA 1
ATOM 28450 C C . GLN B 1 1034 ? 144.068 171.467 143.590 1.00 40.78 1094 GLN B C 1
ATOM 28451 O O . GLN B 1 1034 ? 143.777 172.284 142.708 1.00 40.78 1094 GLN B O 1
ATOM 28465 N N . GLY B 1 1035 ? 145.317 171.291 144.005 1.00 40.94 1095 GLY B N 1
ATOM 28466 C CA . GLY B 1 1035 ? 146.440 172.003 143.450 1.00 40.94 1095 GLY B CA 1
ATOM 28467 C C . GLY B 1 1035 ? 147.016 171.376 142.209 1.00 40.94 1095 GLY B C 1
ATOM 28468 O O . GLY B 1 1035 ? 147.987 171.898 141.652 1.00 40.94 1095 GLY B O 1
ATOM 28472 N N . GLN B 1 1036 ? 146.451 170.261 141.754 1.00 36.99 1096 GLN B N 1
ATOM 28473 C CA . GLN B 1 1036 ? 146.959 169.584 140.573 1.00 36.99 1096 GLN B CA 1
ATOM 28474 C C . GLN B 1 1036 ? 145.810 168.927 139.820 1.00 36.99 1096 GLN B C 1
ATOM 28475 O O . GLN B 1 1036 ? 144.788 168.562 140.406 1.00 36.99 1096 GLN B O 1
ATOM 28489 N N . LYS B 1 1037 ? 145.988 168.798 138.507 1.00 32.86 1097 LYS B N 1
ATOM 28490 C CA . LYS B 1 1037 ? 145.014 168.149 137.639 1.00 32.86 1097 LYS B CA 1
ATOM 28491 C C . LYS B 1 1037 ? 145.701 167.783 136.335 1.00 32.86 1097 LYS B C 1
ATOM 28492 O O . LYS B 1 1037 ? 146.309 168.643 135.691 1.00 32.86 1097 LYS B O 1
ATOM 28511 N N . GLU B 1 1038 ? 145.606 166.515 135.954 1.00 30.50 1098 GLU B N 1
ATOM 28512 C CA . GLU B 1 1038 ? 146.216 166.017 134.736 1.00 30.50 1098 GLU B CA 1
ATOM 28513 C C . GLU B 1 1038 ? 145.246 165.097 134.023 1.00 30.50 1098 GLU B C 1
ATOM 28514 O O . GLU B 1 1038 ? 144.509 164.344 134.661 1.00 30.50 1098 GLU B O 1
ATOM 28526 N N . THR B 1 1039 ? 145.248 165.176 132.702 1.00 28.81 1099 THR B N 1
ATOM 28527 C CA . THR B 1 1039 ? 144.418 164.336 131.860 1.00 28.81 1099 THR B CA 1
ATOM 28528 C C . THR B 1 1039 ? 145.271 163.834 130.708 1.00 28.81 1099 THR B C 1
ATOM 28529 O O . THR B 1 1039 ? 146.062 164.590 130.140 1.00 28.81 1099 THR B O 1
ATOM 28540 N N . PHE B 1 1040 ? 145.116 162.558 130.375 1.00 27.09 1100 PHE B N 1
ATOM 28541 C CA . PHE B 1 1040 ? 145.933 161.909 129.366 1.00 27.09 1100 PHE B CA 1
ATOM 28542 C C . PHE B 1 1040 ? 145.031 161.245 128.342 1.00 27.09 1100 PHE B C 1
ATOM 28543 O O . PHE B 1 1040 ? 144.019 160.635 128.695 1.00 27.09 1100 PHE B O 1
ATOM 28560 N N . ALA B 1 1041 ? 145.400 161.371 127.073 1.00 28.39 1101 ALA B N 1
ATOM 28561 C CA . ALA B 1 1041 ? 144.670 160.775 125.968 1.00 28.39 1101 ALA B CA 1
ATOM 28562 C C . ALA B 1 1041 ? 145.612 159.881 125.185 1.00 28.39 1101 ALA B C 1
ATOM 28563 O O . ALA B 1 1041 ? 146.724 160.295 124.849 1.00 28.39 1101 ALA B O 1
ATOM 28567 N N . TYR B 1 1042 ? 145.171 158.664 124.901 1.00 28.04 1102 TYR B N 1
ATOM 28568 C CA . TYR B 1 1042 ? 145.980 157.679 124.205 1.00 28.04 1102 TYR B CA 1
ATOM 28569 C C . TYR B 1 1042 ? 145.292 157.220 122.934 1.00 28.04 1102 TYR B C 1
ATOM 28570 O O . TYR B 1 1042 ? 144.075 157.024 122.906 1.00 28.04 1102 TYR B O 1
ATOM 28588 N N . ASP B 1 1043 ? 146.086 157.056 121.889 1.00 30.51 1103 ASP B N 1
ATOM 28589 C CA . ASP B 1 1043 ? 145.634 156.413 120.676 1.00 30.51 1103 ASP B CA 1
ATOM 28590 C C . ASP B 1 1043 ? 145.709 154.902 120.833 1.00 30.51 1103 ASP B C 1
ATOM 28591 O O . ASP B 1 1043 ? 146.312 154.376 121.770 1.00 30.51 1103 ASP B O 1
ATOM 28600 N N . ALA B 1 1044 ? 145.080 154.196 119.904 1.00 30.03 1104 ALA B N 1
ATOM 28601 C CA . ALA B 1 1044 ? 145.277 152.762 119.832 1.00 30.03 1104 ALA B CA 1
ATOM 28602 C C . ALA B 1 1044 ? 146.754 152.474 119.612 1.00 30.03 1104 ALA B C 1
ATOM 28603 O O . ALA B 1 1044 ? 147.415 153.125 118.799 1.00 30.03 1104 ALA B O 1
ATOM 28610 N N . ALA B 1 1045 ? 147.262 151.479 120.328 1.00 28.23 1105 ALA B N 1
ATOM 28611 C CA . ALA B 1 1045 ? 148.672 151.119 120.416 1.00 28.23 1105 ALA B CA 1
ATOM 28612 C C . ALA B 1 1045 ? 149.396 151.959 121.459 1.00 28.23 1105 ALA B C 1
ATOM 28613 O O . ALA B 1 1045 ? 150.624 151.898 121.544 1.00 28.23 1105 ALA B O 1
ATOM 28620 N N . ALA B 1 1046 ? 148.669 152.739 122.255 1.00 27.50 1106 ALA B N 1
ATOM 28621 C CA . ALA B 1 1046 ? 149.215 153.426 123.422 1.00 27.50 1106 ALA B CA 1
ATOM 28622 C C . ALA B 1 1046 ? 150.233 154.507 123.071 1.00 27.50 1106 ALA B C 1
ATOM 28623 O O . ALA B 1 1046 ? 151.235 154.670 123.766 1.00 27.50 1106 ALA B O 1
ATOM 28630 N N . ASN B 1 1047 ? 149.986 155.256 122.006 1.00 28.38 1107 ASN B N 1
ATOM 28631 C CA . ASN B 1 1047 ? 150.786 156.433 121.702 1.00 28.38 1107 ASN B CA 1
ATOM 28632 C C . ASN B 1 1047 ? 150.115 157.657 122.310 1.00 28.38 1107 ASN B C 1
ATOM 28633 O O . ASN B 1 1047 ? 148.957 157.950 122.004 1.00 28.38 1107 ASN B O 1
ATOM 28644 N N . LEU B 1 1048 ? 150.843 158.368 123.164 1.00 29.18 1108 LEU B N 1
ATOM 28645 C CA . LEU B 1 1048 ? 150.287 159.534 123.830 1.00 29.18 1108 LEU B CA 1
ATOM 28646 C C . LEU B 1 1048 ? 149.920 160.598 122.808 1.00 29.18 1108 LEU B C 1
ATOM 28647 O O . LEU B 1 1048 ? 150.606 160.778 121.801 1.00 29.18 1108 LEU B O 1
ATOM 28663 N N . LEU B 1 1049 ? 148.827 161.303 123.072 1.00 32.95 1109 LEU B N 1
ATOM 28664 C CA . LEU B 1 1049 ? 148.316 162.333 122.185 1.00 32.95 1109 LEU B CA 1
ATOM 28665 C C . LEU B 1 1049 ? 148.373 163.689 122.869 1.00 32.95 1109 LEU B C 1
ATOM 28666 O O . LEU B 1 1049 ? 148.312 163.789 124.096 1.00 32.95 1109 LEU B O 1
ATOM 28682 N N . ASP B 1 1050 ? 148.479 164.736 122.055 1.00 37.39 1110 ASP B N 1
ATOM 28683 C CA . ASP B 1 1050 ? 148.597 166.093 122.565 1.00 37.39 1110 ASP B CA 1
ATOM 28684 C C . ASP B 1 1050 ? 147.236 166.655 122.946 1.00 37.39 1110 ASP B C 1
ATOM 28685 O O . ASP B 1 1050 ? 146.843 167.724 122.469 1.00 37.39 1110 ASP B O 1
ATOM 28694 N N . GLY B 1 1051 ? 146.510 165.945 123.801 1.00 39.68 1111 GLY B N 1
ATOM 28695 C CA . GLY B 1 1051 ? 145.255 166.433 124.313 1.00 39.68 1111 GLY B CA 1
ATOM 28696 C C . GLY B 1 1051 ? 144.156 166.469 123.272 1.00 39.68 1111 GLY B C 1
ATOM 28697 O O . GLY B 1 1051 ? 144.255 165.865 122.200 1.00 39.68 1111 GLY B O 1
ATOM 28701 N N . PRO B 1 1052 ? 143.075 167.190 123.577 1.00 40.17 1112 PRO B N 1
ATOM 28702 C CA . PRO B 1 1052 ? 141.935 167.236 122.649 1.00 40.17 1112 PRO B CA 1
ATOM 28703 C C . PRO B 1 1052 ? 142.276 167.805 121.288 1.00 40.17 1112 PRO B C 1
ATOM 28704 O O . PRO B 1 1052 ? 141.550 167.536 120.323 1.00 40.17 1112 PRO B O 1
ATOM 28715 N N . LYS B 1 1053 ? 143.353 168.585 121.173 1.00 41.92 1113 LYS B N 1
ATOM 28716 C CA . LYS B 1 1053 ? 143.767 169.073 119.864 1.00 41.92 1113 LYS B CA 1
ATOM 28717 C C . LYS B 1 1053 ? 143.960 167.929 118.881 1.00 41.92 1113 LYS B C 1
ATOM 28718 O O . LYS B 1 1053 ? 143.725 168.096 117.679 1.00 41.92 1113 LYS B O 1
ATOM 28737 N N . ALA B 1 1054 ? 144.378 166.765 119.368 1.00 39.68 1114 ALA B N 1
ATOM 28738 C CA . ALA B 1 1054 ? 144.587 165.578 118.552 1.00 39.68 1114 ALA B CA 1
ATOM 28739 C C . ALA B 1 1054 ? 143.891 164.380 119.171 1.00 39.68 1114 ALA B C 1
ATOM 28740 O O . ALA B 1 1054 ? 144.437 163.276 119.215 1.00 39.68 1114 ALA B O 1
ATOM 28747 N N . GLY B 1 1055 ? 142.658 164.578 119.641 1.00 39.34 1115 GLY B N 1
ATOM 28748 C CA . GLY B 1 1055 ? 141.930 163.508 120.303 1.00 39.34 1115 GLY B CA 1
ATOM 28749 C C . GLY B 1 1055 ? 141.749 162.281 119.439 1.00 39.34 1115 GLY B C 1
ATOM 28750 O O . GLY B 1 1055 ? 141.545 161.184 119.969 1.00 39.34 1115 GLY B O 1
ATOM 28754 N N . ALA B 1 1056 ? 141.808 162.443 118.120 1.00 38.37 1116 ALA B N 1
ATOM 28755 C CA . ALA B 1 1056 ? 141.713 161.330 117.187 1.00 38.37 1116 ALA B CA 1
ATOM 28756 C C . ALA B 1 1056 ? 142.757 161.519 116.101 1.00 38.37 1116 ALA B C 1
ATOM 28757 O O . ALA B 1 1056 ? 142.902 162.620 115.562 1.00 38.37 1116 ALA B O 1
ATOM 28764 N N . GLY B 1 1057 ? 143.470 160.458 115.781 1.00 36.08 1117 GLY B N 1
ATOM 28765 C CA . GLY B 1 1057 ? 144.505 160.506 114.767 1.00 36.08 1117 GLY B CA 1
ATOM 28766 C C . GLY B 1 1057 ? 145.569 159.456 115.024 1.00 36.08 1117 GLY B C 1
ATOM 28767 O O . GLY B 1 1057 ? 145.884 159.097 116.153 1.00 36.08 1117 GLY B O 1
ATOM 28771 N N . LEU B 1 1058 ? 146.143 158.955 113.936 1.00 32.79 1118 LEU B N 1
ATOM 28772 C CA . LEU B 1 1058 ? 147.157 157.915 113.998 1.00 32.79 1118 LEU B CA 1
ATOM 28773 C C . LEU B 1 1058 ? 148.540 158.525 114.172 1.00 32.79 1118 LEU B C 1
ATOM 28774 O O . LEU B 1 1058 ? 148.947 159.392 113.391 1.00 32.79 1118 LEU B O 1
ATOM 28790 N N . VAL B 1 1059 ? 149.254 158.072 115.199 1.00 30.92 1119 VAL B N 1
ATOM 28791 C CA . VAL B 1 1059 ? 150.655 158.416 115.405 1.00 30.92 1119 VAL B CA 1
ATOM 28792 C C . VAL B 1 1059 ? 151.485 157.383 114.648 1.00 30.92 1119 VAL B C 1
ATOM 28793 O O . VAL B 1 1059 ? 151.728 156.282 115.139 1.00 30.92 1119 VAL B O 1
ATOM 28806 N N . VAL B 1 1060 ? 151.921 157.743 113.441 1.00 30.69 1120 VAL B N 1
ATOM 28807 C CA . VAL B 1 1060 ? 152.550 156.779 112.545 1.00 30.69 1120 VAL B CA 1
ATOM 28808 C C . VAL B 1 1060 ? 153.782 156.162 113.185 1.00 30.69 1120 VAL B C 1
ATOM 28809 O O . VAL B 1 1060 ? 154.614 156.856 113.781 1.00 30.69 1120 VAL B O 1
ATOM 28822 N N . HIS B 1 1061 ? 153.897 154.841 113.065 1.00 28.82 1121 HIS B N 1
ATOM 28823 C CA . HIS B 1 1061 ? 155.075 154.090 113.489 1.00 28.82 1121 HIS B CA 1
ATOM 28824 C C . HIS B 1 1061 ? 155.461 154.389 114.924 1.00 28.82 1121 HIS B C 1
ATOM 28825 O O . HIS B 1 1061 ? 156.617 154.214 115.310 1.00 28.82 1121 HIS B O 1
ATOM 28839 N N . ASN B 1 1062 ? 154.506 154.831 115.729 1.00 26.65 1122 ASN B N 1
ATOM 28840 C CA . ASN B 1 1062 ? 154.762 155.179 117.118 1.00 26.65 1122 ASN B CA 1
ATOM 28841 C C . ASN B 1 1062 ? 155.834 156.256 117.233 1.00 26.65 1122 ASN B C 1
ATOM 28842 O O . ASN B 1 1062 ? 156.596 156.292 118.198 1.00 26.65 1122 ASN B O 1
ATOM 28853 N N . LYS B 1 1063 ? 155.893 157.141 116.244 1.00 28.33 1123 LYS B N 1
ATOM 28854 C CA . LYS B 1 1063 ? 156.803 158.280 116.259 1.00 28.33 1123 LYS B CA 1
ATOM 28855 C C . LYS B 1 1063 ? 156.070 159.454 116.886 1.00 28.33 1123 LYS B C 1
ATOM 28856 O O . LYS B 1 1063 ? 155.236 160.092 116.243 1.00 28.33 1123 LYS B O 1
ATOM 28875 N N . LEU B 1 1064 ? 156.379 159.743 118.142 1.00 28.03 1124 LEU B N 1
ATOM 28876 C CA . LEU B 1 1064 ? 155.814 160.900 118.822 1.00 28.03 1124 LEU B CA 1
ATOM 28877 C C . LEU B 1 1064 ? 156.624 162.128 118.440 1.00 28.03 1124 LEU B C 1
ATOM 28878 O O . LEU B 1 1064 ? 157.805 162.232 118.782 1.00 28.03 1124 LEU B O 1
ATOM 28894 N N . LEU B 1 1065 ? 155.993 163.055 117.726 1.00 28.92 1125 LEU B N 1
ATOM 28895 C CA . LEU B 1 1065 ? 156.665 164.232 117.201 1.00 28.92 1125 LEU B CA 1
ATOM 28896 C C . LEU B 1 1065 ? 156.495 165.465 118.071 1.00 28.92 1125 LEU B C 1
ATOM 28897 O O . LEU B 1 1065 ? 157.430 166.257 118.194 1.00 28.92 1125 LEU B O 1
ATOM 28913 N N . THR B 1 1066 ? 155.325 165.656 118.672 1.00 31.38 1126 THR B N 1
ATOM 28914 C CA . THR B 1 1066 ? 155.073 166.848 119.462 1.00 31.38 1126 THR B CA 1
ATOM 28915 C C . THR B 1 1066 ? 154.174 166.508 120.635 1.00 31.38 1126 THR B C 1
ATOM 28916 O O . THR B 1 1066 ? 153.316 165.628 120.550 1.00 31.38 1126 THR B O 1
ATOM 28927 N N . TYR B 1 1067 ? 154.393 167.218 121.734 1.00 32.26 1127 TYR B N 1
ATOM 28928 C CA . TYR B 1 1067 ? 153.547 167.096 122.915 1.00 32.26 1127 TYR B CA 1
ATOM 28929 C C . TYR B 1 1067 ? 153.779 168.334 123.765 1.00 32.26 1127 TYR B C 1
ATOM 28930 O O . TYR B 1 1067 ? 154.860 168.493 124.337 1.00 32.26 1127 TYR B O 1
ATOM 28948 N N . GLN B 1 1068 ? 152.768 169.193 123.865 1.00 33.74 1128 GLN B N 1
ATOM 28949 C CA . GLN B 1 1068 ? 152.903 170.515 124.476 1.00 33.74 1128 GLN B CA 1
ATOM 28950 C C . GLN B 1 1068 ? 153.995 171.285 123.743 1.00 33.74 1128 GLN B C 1
ATOM 28951 O O . GLN B 1 1068 ? 153.880 171.467 122.519 1.00 33.74 1128 GLN B O 1
ATOM 28965 N N . ASP B 1 1069 ? 155.042 171.750 124.417 1.00 34.25 1129 ASP B N 1
ATOM 28966 C CA . ASP B 1 1069 ? 156.105 172.532 123.801 1.00 34.25 1129 ASP B CA 1
ATOM 28967 C C . ASP B 1 1069 ? 157.276 171.692 123.316 1.00 34.25 1129 ASP B C 1
ATOM 28968 O O . ASP B 1 1069 ? 158.236 172.252 122.779 1.00 34.25 1129 ASP B O 1
ATOM 28977 N N . LYS B 1 1070 ? 157.227 170.377 123.482 1.00 32.60 1130 LYS B N 1
ATOM 28978 C CA . LYS B 1 1070 ? 158.319 169.511 123.078 1.00 32.60 1130 LYS B CA 1
ATOM 28979 C C . LYS B 1 1070 ? 158.189 169.133 121.611 1.00 32.60 1130 LYS B C 1
ATOM 28980 O O . LYS B 1 1070 ? 157.083 168.963 121.095 1.00 32.60 1130 LYS B O 1
ATOM 28999 N N . ARG B 1 1071 ? 159.331 169.006 120.947 1.00 32.56 1131 ARG B N 1
ATOM 29000 C CA . ARG B 1 1071 ? 159.409 168.558 119.567 1.00 32.56 1131 ARG B CA 1
ATOM 29001 C C . ARG B 1 1071 ? 160.549 167.560 119.459 1.00 32.56 1131 ARG B C 1
ATOM 29002 O O . ARG B 1 1071 ? 161.576 167.718 120.121 1.00 32.56 1131 ARG B O 1
ATOM 29023 N N . TYR B 1 1072 ? 160.373 166.543 118.621 1.00 29.80 1132 TYR B N 1
ATOM 29024 C CA . TYR B 1 1072 ? 161.349 165.474 118.491 1.00 29.80 1132 TYR B CA 1
ATOM 29025 C C . TYR B 1 1072 ? 161.630 165.190 117.027 1.00 29.80 1132 TYR B C 1
ATOM 29026 O O . TYR B 1 1072 ? 160.775 165.384 116.162 1.00 29.80 1132 TYR B O 1
ATOM 29044 N N . ARG B 1 1073 ? 162.844 164.719 116.767 1.00 31.04 1133 ARG B N 1
ATOM 29045 C CA . ARG B 1 1073 ? 163.253 164.240 115.459 1.00 31.04 1133 ARG B CA 1
ATOM 29046 C C . ARG B 1 1073 ? 163.847 162.853 115.596 1.00 31.04 1133 ARG B C 1
ATOM 29047 O O . ARG B 1 1073 ? 164.516 162.552 116.585 1.00 31.04 1133 ARG B O 1
ATOM 29068 N N . TYR B 1 1074 ? 163.606 162.020 114.592 1.00 29.05 1134 TYR B N 1
ATOM 29069 C CA . TYR B 1 1074 ? 164.012 160.628 114.611 1.00 29.05 1134 TYR B CA 1
ATOM 29070 C C . TYR B 1 1074 ? 164.852 160.304 113.387 1.00 29.05 1134 TYR B C 1
ATOM 29071 O O . TYR B 1 1074 ? 164.635 160.843 112.301 1.00 29.05 1134 TYR B O 1
ATOM 29089 N N . ASP B 1 1075 ? 165.819 159.418 113.583 1.00 31.06 1135 ASP B N 1
ATOM 29090 C CA . ASP B 1 1075 ? 166.699 158.973 112.522 1.00 31.06 1135 ASP B CA 1
ATOM 29091 C C . ASP B 1 1075 ? 166.051 157.822 111.760 1.00 31.06 1135 ASP B C 1
ATOM 29092 O O . ASP B 1 1075 ? 164.921 157.417 112.037 1.00 31.06 1135 ASP B O 1
ATOM 29101 N N . ALA B 1 1076 ? 166.776 157.290 110.774 1.00 30.50 1136 ALA B N 1
ATOM 29102 C CA . ALA B 1 1076 ? 166.276 156.157 110.009 1.00 30.50 1136 ALA B CA 1
ATOM 29103 C C . ALA B 1 1076 ? 166.178 154.884 110.839 1.00 30.50 1136 ALA B C 1
ATOM 29104 O O . ALA B 1 1076 ? 165.430 153.976 110.467 1.00 30.50 1136 ALA B O 1
ATOM 29111 N N . PHE B 1 1077 ? 166.909 154.796 111.946 1.00 30.79 1137 PHE B N 1
ATOM 29112 C CA . PHE B 1 1077 ? 166.906 153.613 112.790 1.00 30.79 1137 PHE B CA 1
ATOM 29113 C C . PHE B 1 1077 ? 165.928 153.714 113.951 1.00 30.79 1137 PHE B C 1
ATOM 29114 O O . PHE B 1 1077 ? 165.913 152.827 114.808 1.00 30.79 1137 PHE B O 1
ATOM 29131 N N . GLY B 1 1078 ? 165.124 154.769 114.007 1.00 28.33 1138 GLY B N 1
ATOM 29132 C CA . GLY B 1 1078 ? 164.185 154.946 115.091 1.00 28.33 1138 GLY B CA 1
ATOM 29133 C C . GLY B 1 1078 ? 164.745 155.602 116.324 1.00 28.33 1138 GLY B C 1
ATOM 29134 O O . GLY B 1 1078 ? 164.050 155.660 117.340 1.00 28.33 1138 GLY B O 1
ATOM 29138 N N . ARG B 1 1079 ? 165.965 156.110 116.267 1.00 30.35 1139 ARG B N 1
ATOM 29139 C CA . ARG B 1 1079 ? 166.627 156.704 117.416 1.00 30.35 1139 ARG B CA 1
ATOM 29140 C C . ARG B 1 1079 ? 166.466 158.215 117.397 1.00 30.35 1139 ARG B C 1
ATOM 29141 O O . ARG B 1 1079 ? 166.628 158.852 116.353 1.00 30.35 1139 ARG B O 1
ATOM 29162 N N . MET B 1 1080 ? 166.137 158.781 118.552 1.00 30.41 1140 MET B N 1
ATOM 29163 C CA . MET B 1 1080 ? 166.075 160.226 118.688 1.00 30.41 1140 MET B CA 1
ATOM 29164 C C . MET B 1 1080 ? 167.448 160.842 118.478 1.00 30.41 1140 MET B C 1
ATOM 29165 O O . MET B 1 1080 ? 168.441 160.376 119.040 1.00 30.41 1140 MET B O 1
ATOM 29179 N N . ILE B 1 1081 ? 167.500 161.898 117.672 1.00 31.21 1141 ILE B N 1
ATOM 29180 C CA . ILE B 1 1081 ? 168.721 162.645 117.434 1.00 31.21 1141 ILE B CA 1
ATOM 29181 C C . ILE B 1 1081 ? 168.632 164.060 117.988 1.00 31.21 1141 ILE B C 1
ATOM 29182 O O . ILE B 1 1081 ? 169.616 164.584 118.510 1.00 31.21 1141 ILE B O 1
ATOM 29198 N N . GLU B 1 1082 ? 167.475 164.701 117.865 1.00 32.84 1142 GLU B N 1
ATOM 29199 C CA . GLU B 1 1082 ? 167.292 166.078 118.290 1.00 32.84 1142 GLU B CA 1
ATOM 29200 C C . GLU B 1 1082 ? 166.036 166.218 119.130 1.00 32.84 1142 GLU B C 1
ATOM 29201 O O . GLU B 1 1082 ? 164.990 165.655 118.803 1.00 32.84 1142 GLU B O 1
ATOM 29213 N N . LYS B 1 1083 ? 166.153 166.979 120.211 1.00 32.39 1143 LYS B N 1
ATOM 29214 C CA . LYS B 1 1083 ? 165.047 167.300 121.099 1.00 32.39 1143 LYS B CA 1
ATOM 29215 C C . LYS B 1 1083 ? 165.020 168.800 121.337 1.00 32.39 1143 LYS B C 1
ATOM 29216 O O . LYS B 1 1083 ? 166.068 169.427 121.501 1.00 32.39 1143 LYS B O 1
ATOM 29235 N N . ARG B 1 1084 ? 163.819 169.370 121.362 1.00 34.32 1144 ARG B N 1
ATOM 29236 C CA . ARG B 1 1084 ? 163.643 170.805 121.517 1.00 34.32 1144 ARG B CA 1
ATOM 29237 C C . ARG B 1 1084 ? 162.605 171.084 122.587 1.00 34.32 1144 ARG B C 1
ATOM 29238 O O . ARG B 1 1084 ? 161.526 170.486 122.583 1.00 34.32 1144 ARG B O 1
ATOM 29259 N N . SER B 1 1085 ? 162.935 171.991 123.493 1.00 36.29 1145 SER B N 1
ATOM 29260 C CA . SER B 1 1085 ? 162.055 172.351 124.593 1.00 36.29 1145 SER B CA 1
ATOM 29261 C C . SER B 1 1085 ? 162.413 173.760 125.038 1.00 36.29 1145 SER B C 1
ATOM 29262 O O . SER B 1 1085 ? 163.247 174.432 124.427 1.00 36.29 1145 SER B O 1
ATOM 29270 N N . GLY B 1 1086 ? 161.767 174.205 126.109 1.00 38.27 1146 GLY B N 1
ATOM 29271 C CA . GLY B 1 1086 ? 162.040 175.515 126.654 1.00 38.27 1146 GLY B CA 1
ATOM 29272 C C . GLY B 1 1086 ? 162.858 175.456 127.923 1.00 38.27 1146 GLY B C 1
ATOM 29273 O O . GLY B 1 1086 ? 163.728 176.301 128.153 1.00 38.27 1146 GLY B O 1
ATOM 29277 N N . ARG B 1 1087 ? 162.590 174.448 128.755 1.00 37.81 1147 ARG B N 1
ATOM 29278 C CA . ARG B 1 1087 ? 163.271 174.358 130.040 1.00 37.81 1147 ARG B CA 1
ATOM 29279 C C . ARG B 1 1087 ? 164.772 174.194 129.863 1.00 37.81 1147 ARG B C 1
ATOM 29280 O O . ARG B 1 1087 ? 165.560 174.807 130.593 1.00 37.81 1147 ARG B O 1
ATOM 29301 N N . ARG B 1 1088 ? 165.192 173.369 128.901 1.00 38.77 1148 ARG B N 1
ATOM 29302 C CA . ARG B 1 1088 ? 166.604 173.051 128.736 1.00 38.77 1148 ARG B CA 1
ATOM 29303 C C . ARG B 1 1088 ? 167.068 173.242 127.295 1.00 38.77 1148 ARG B C 1
ATOM 29304 O O . ARG B 1 1088 ? 168.082 172.663 126.895 1.00 38.77 1148 ARG B O 1
ATOM 29325 N N . GLY B 1 1089 ? 166.350 174.043 126.512 1.00 37.65 1149 GLY B N 1
ATOM 29326 C CA . GLY B 1 1089 ? 166.769 174.353 125.160 1.00 37.65 1149 GLY B CA 1
ATOM 29327 C C . GLY B 1 1089 ? 166.732 173.154 124.230 1.00 37.65 1149 GLY B C 1
ATOM 29328 O O . GLY B 1 1089 ? 165.892 172.259 124.346 1.00 37.65 1149 GLY B O 1
ATOM 29332 N N . VAL B 1 1090 ? 167.670 173.146 123.288 1.00 37.71 1150 VAL B N 1
ATOM 29333 C CA . VAL B 1 1090 ? 167.765 172.117 122.260 1.00 37.71 1150 VAL B CA 1
ATOM 29334 C C . VAL B 1 1090 ? 168.927 171.196 122.593 1.00 37.71 1150 VAL B C 1
ATOM 29335 O O . VAL B 1 1090 ? 170.009 171.655 122.973 1.00 37.71 1150 VAL B O 1
ATOM 29348 N N . GLN B 1 1091 ? 168.698 169.896 122.448 1.00 36.21 1151 GLN B N 1
ATOM 29349 C CA . GLN B 1 1091 ? 169.687 168.879 122.750 1.00 36.21 1151 GLN B CA 1
ATOM 29350 C C . GLN B 1 1091 ? 169.848 167.949 121.561 1.00 36.21 1151 GLN B C 1
ATOM 29351 O O . GLN B 1 1091 ? 168.889 167.672 120.839 1.00 36.21 1151 GLN B O 1
ATOM 29365 N N . ARG B 1 1092 ? 171.069 167.467 121.366 1.00 36.33 1152 ARG B N 1
ATOM 29366 C CA . ARG B 1 1092 ? 171.372 166.526 120.302 1.00 36.33 1152 ARG B CA 1
ATOM 29367 C C . ARG B 1 1092 ? 172.099 165.324 120.880 1.00 36.33 1152 ARG B C 1
ATOM 29368 O O . ARG B 1 1092 ? 172.814 165.432 121.878 1.00 36.33 1152 ARG B O 1
ATOM 29389 N N . PHE B 1 1093 ? 171.910 164.175 120.239 1.00 33.54 1153 PHE B N 1
ATOM 29390 C CA . PHE B 1 1093 ? 172.415 162.908 120.735 1.00 33.54 1153 PHE B CA 1
ATOM 29391 C C . PHE B 1 1093 ? 173.170 162.182 119.631 1.00 33.54 1153 PHE B C 1
ATOM 29392 O O . PHE B 1 1093 ? 172.856 162.321 118.446 1.00 33.54 1153 PHE B O 1
ATOM 29409 N N . ALA B 1 1094 ? 174.166 161.397 120.036 1.00 34.56 1154 ALA B N 1
ATOM 29410 C CA . ALA B 1 1094 ? 174.936 160.560 119.129 1.00 34.56 1154 ALA B CA 1
ATOM 29411 C C . ALA B 1 1094 ? 175.011 159.148 119.685 1.00 34.56 1154 ALA B C 1
ATOM 29412 O O . ALA B 1 1094 ? 175.066 158.947 120.901 1.00 34.56 1154 ALA B O 1
ATOM 29419 N N . TYR B 1 1095 ? 175.024 158.171 118.783 1.00 32.40 1155 TYR B N 1
ATOM 29420 C CA . TYR B 1 1095 ? 174.928 156.770 119.152 1.00 32.40 1155 TYR B CA 1
ATOM 29421 C C . TYR B 1 1095 ? 176.105 155.969 118.614 1.00 32.40 1155 TYR B C 1
ATOM 29422 O O . TYR B 1 1095 ? 176.662 156.275 117.557 1.00 32.40 1155 TYR B O 1
ATOM 29440 N N . ASP B 1 1096 ? 176.471 154.935 119.366 1.00 36.56 1156 ASP B N 1
ATOM 29441 C CA . ASP B 1 1096 ? 177.485 153.978 118.962 1.00 36.56 1156 ASP B CA 1
ATOM 29442 C C . ASP B 1 1096 ? 176.907 152.969 117.973 1.00 36.56 1156 ASP B C 1
ATOM 29443 O O . ASP B 1 1096 ? 175.722 152.991 117.636 1.00 36.56 1156 ASP B O 1
ATOM 29452 N N . ALA B 1 1097 ? 177.767 152.068 117.497 1.00 36.27 1157 ALA B N 1
ATOM 29453 C CA . ALA B 1 1097 ? 177.321 151.013 116.599 1.00 36.27 1157 ALA B CA 1
ATOM 29454 C C . ALA B 1 1097 ? 176.386 150.028 117.280 1.00 36.27 1157 ALA B C 1
ATOM 29455 O O . ALA B 1 1097 ? 175.594 149.374 116.597 1.00 36.27 1157 ALA B O 1
ATOM 29462 N N . GLU B 1 1098 ? 176.464 149.900 118.602 1.00 36.13 1158 GLU B N 1
ATOM 29463 C CA . GLU B 1 1098 ? 175.582 149.022 119.352 1.00 36.13 1158 GLU B CA 1
ATOM 29464 C C . GLU B 1 1098 ? 174.327 149.738 119.826 1.00 36.13 1158 GLU B C 1
ATOM 29465 O O . GLU B 1 1098 ? 173.672 149.270 120.763 1.00 36.13 1158 GLU B O 1
ATOM 29477 N N . HIS B 1 1099 ? 173.986 150.866 119.207 1.00 33.90 1159 HIS B N 1
ATOM 29478 C CA . HIS B 1 1099 ? 172.780 151.621 119.509 1.00 33.90 1159 HIS B CA 1
ATOM 29479 C C . HIS B 1 1099 ? 172.805 152.225 120.907 1.00 33.90 1159 HIS B C 1
ATOM 29480 O O . HIS B 1 1099 ? 171.752 152.541 121.464 1.00 33.90 1159 HIS B O 1
ATOM 29494 N N . ARG B 1 1100 ? 173.986 152.385 121.490 1.00 34.36 1160 ARG B N 1
ATOM 29495 C CA . ARG B 1 1100 ? 174.130 152.999 122.798 1.00 34.36 1160 ARG B CA 1
ATOM 29496 C C . ARG B 1 1100 ? 174.420 154.488 122.677 1.00 34.36 1160 ARG B C 1
ATOM 29497 O O . ARG B 1 1100 ? 175.026 154.949 121.708 1.00 34.36 1160 ARG B O 1
ATOM 29518 N N . LEU B 1 1101 ? 173.987 155.232 123.687 1.00 33.51 1161 LEU B N 1
ATOM 29519 C CA . LEU B 1 1101 ? 174.194 156.671 123.760 1.00 33.51 1161 LEU B CA 1
ATOM 29520 C C . LEU B 1 1101 ? 175.542 156.975 124.398 1.00 33.51 1161 LEU B C 1
ATOM 29521 O O . LEU B 1 1101 ? 175.818 156.528 125.515 1.00 33.51 1161 LEU B O 1
ATOM 29537 N N . ILE B 1 1102 ? 176.374 157.732 123.692 1.00 36.44 1162 ILE B N 1
ATOM 29538 C CA . ILE B 1 1102 ? 177.704 158.096 124.156 1.00 36.44 1162 ILE B CA 1
ATOM 29539 C C . ILE B 1 1102 ? 177.803 159.585 124.463 1.00 36.44 1162 ILE B C 1
ATOM 29540 O O . ILE B 1 1102 ? 178.268 159.974 125.533 1.00 36.44 1162 ILE B O 1
ATOM 29556 N N . GLU B 1 1103 ? 177.369 160.434 123.537 1.00 39.33 1163 GLU B N 1
ATOM 29557 C CA . GLU B 1 1103 ? 177.568 161.874 123.630 1.00 39.33 1163 GLU B CA 1
ATOM 29558 C C . GLU B 1 1103 ? 176.236 162.600 123.575 1.00 39.33 1163 GLU B C 1
ATOM 29559 O O . GLU B 1 1103 ? 175.409 162.331 122.698 1.00 39.33 1163 GLU B O 1
ATOM 29571 N N . VAL B 1 1104 ? 176.049 163.535 124.501 1.00 39.05 1164 VAL B N 1
ATOM 29572 C CA . VAL B 1 1104 ? 174.898 164.424 124.529 1.00 39.05 1164 VAL B CA 1
ATOM 29573 C C . VAL B 1 1104 ? 175.420 165.850 124.532 1.00 39.05 1164 VAL B C 1
ATOM 29574 O O . VAL B 1 1104 ? 176.242 166.210 125.381 1.00 39.05 1164 VAL B O 1
ATOM 29587 N N . ARG B 1 1105 ? 174.946 166.657 123.591 1.00 43.28 1165 ARG B N 1
ATOM 29588 C CA . ARG B 1 1105 ? 175.365 168.044 123.464 1.00 43.28 1165 ARG B CA 1
ATOM 29589 C C . ARG B 1 1105 ? 174.221 168.960 123.860 1.00 43.28 1165 ARG B C 1
ATOM 29590 O O . ARG B 1 1105 ? 173.104 168.823 123.353 1.00 43.28 1165 ARG B O 1
ATOM 29611 N N . ASN B 1 1106 ? 174.511 169.903 124.747 1.00 47.82 1166 ASN B N 1
ATOM 29612 C CA . ASN B 1 1106 ? 173.512 170.799 125.293 1.00 47.82 1166 ASN B CA 1
ATOM 29613 C C . ASN B 1 1106 ? 174.008 172.231 125.186 1.00 47.82 1166 ASN B C 1
ATOM 29614 O O . ASN B 1 1106 ? 175.213 172.490 125.178 1.00 47.82 1166 ASN B O 1
ATOM 29625 N N . GLN B 1 1107 ? 173.061 173.158 125.108 1.00 52.61 1167 GLN B N 1
ATOM 29626 C CA . GLN B 1 1107 ? 173.343 174.579 124.974 1.00 52.61 1167 GLN B CA 1
ATOM 29627 C C . GLN B 1 1107 ? 173.009 175.271 126.286 1.00 52.61 1167 GLN B C 1
ATOM 29628 O O . GLN B 1 1107 ? 171.895 175.126 126.800 1.00 52.61 1167 GLN B O 1
ATOM 29642 N N . THR B 1 1108 ? 173.966 176.025 126.820 1.00 58.90 1168 THR B N 1
ATOM 29643 C CA . THR B 1 1108 ? 173.802 176.683 128.106 1.00 58.90 1168 THR B CA 1
ATOM 29644 C C . THR B 1 1108 ? 174.430 178.068 128.040 1.00 58.90 1168 THR B C 1
ATOM 29645 O O . THR B 1 1108 ? 174.950 178.491 127.003 1.00 58.90 1168 THR B O 1
ATOM 29656 N N . SER B 1 1109 ? 174.366 178.787 129.165 1.00 64.56 1169 SER B N 1
ATOM 29657 C CA . SER B 1 1109 ? 174.958 180.117 129.226 1.00 64.56 1169 SER B CA 1
ATOM 29658 C C . SER B 1 1109 ? 176.464 180.078 129.013 1.00 64.56 1169 SER B C 1
ATOM 29659 O O . SER B 1 1109 ? 177.056 181.102 128.655 1.00 64.56 1169 SER B O 1
ATOM 29667 N N . SER B 1 1110 ? 177.093 178.927 129.230 1.00 63.88 1170 SER B N 1
ATOM 29668 C CA . SER B 1 1110 ? 178.519 178.757 128.994 1.00 63.88 1170 SER B CA 1
ATOM 29669 C C . SER B 1 1110 ? 178.830 178.309 127.573 1.00 63.88 1170 SER B C 1
ATOM 29670 O O . SER B 1 1110 ? 180.009 178.195 127.220 1.00 63.88 1170 SER B O 1
ATOM 29678 N N . GLY B 1 1111 ? 177.810 178.059 126.756 1.00 62.08 1171 GLY B N 1
ATOM 29679 C CA . GLY B 1 1111 ? 178.015 177.618 125.393 1.00 62.08 1171 GLY B CA 1
ATOM 29680 C C . GLY B 1 1111 ? 177.545 176.196 125.174 1.00 62.08 1171 GLY B C 1
ATOM 29681 O O . GLY B 1 1111 ? 176.504 175.791 125.700 1.00 62.08 1171 GLY B O 1
ATOM 29685 N N . GLU B 1 1112 ? 178.305 175.428 124.398 1.00 57.91 1172 GLU B N 1
ATOM 29686 C CA . GLU B 1 1112 ? 177.964 174.043 124.084 1.00 57.91 1172 GLU B CA 1
ATOM 29687 C C . GLU B 1 1112 ? 178.675 173.132 125.073 1.00 57.91 1172 GLU B C 1
ATOM 29688 O O . GLU B 1 1112 ? 179.857 172.822 124.911 1.00 57.91 1172 GLU B O 1
ATOM 29696 N N . THR B 1 1113 ? 177.956 172.706 126.105 1.00 54.21 1173 THR B N 1
ATOM 29697 C CA . THR B 1 1113 ? 178.487 171.734 127.045 1.00 54.21 1173 THR B CA 1
ATOM 29698 C C . THR B 1 1113 ? 178.275 170.326 126.514 1.00 54.21 1173 THR B C 1
ATOM 29699 O O . THR B 1 1113 ? 177.374 170.072 125.711 1.00 54.21 1173 THR B O 1
ATOM 29710 N N . LEU B 1 1114 ? 179.133 169.411 126.950 1.00 46.27 1174 LEU B N 1
ATOM 29711 C CA . LEU B 1 1114 ? 179.094 168.032 126.498 1.00 46.27 1174 LEU B CA 1
ATOM 29712 C C . LEU B 1 1114 ? 179.171 167.083 127.685 1.00 46.27 1174 LEU B C 1
ATOM 29713 O O . LEU B 1 1114 ? 179.813 167.376 128.696 1.00 46.27 1174 LEU B O 1
ATOM 29729 N N . VAL B 1 1115 ? 178.502 165.941 127.547 1.00 43.10 1175 VAL B N 1
ATOM 29730 C CA . VAL B 1 1115 ? 178.607 164.826 128.479 1.00 43.10 1175 VAL B CA 1
ATOM 29731 C C . VAL B 1 1115 ? 178.881 163.567 127.677 1.00 43.10 1175 VAL B C 1
ATOM 29732 O O . VAL B 1 1115 ? 178.227 163.323 126.657 1.00 43.10 1175 VAL B O 1
ATOM 29745 N N . ARG B 1 1116 ? 179.848 162.778 128.124 1.00 43.13 1176 ARG B N 1
ATOM 29746 C CA . ARG B 1 1116 ? 180.229 161.548 127.453 1.00 43.13 1176 ARG B CA 1
ATOM 29747 C C . ARG B 1 1116 ? 180.114 160.398 128.441 1.00 43.13 1176 ARG B C 1
ATOM 29748 O O . ARG B 1 1116 ? 180.489 160.531 129.610 1.00 43.13 1176 ARG B O 1
ATOM 29769 N N . MET B 1 1117 ? 179.596 159.269 127.966 1.00 37.97 1177 MET B N 1
ATOM 29770 C CA . MET B 1 1117 ? 179.364 158.099 128.795 1.00 37.97 1177 MET B CA 1
ATOM 29771 C C . MET B 1 1117 ? 180.347 157.009 128.405 1.00 37.97 1177 MET B C 1
ATOM 29772 O O . MET B 1 1117 ? 180.661 156.835 127.223 1.00 37.97 1177 MET B O 1
ATOM 29786 N N . ARG B 1 1118 ? 180.825 156.273 129.403 1.00 37.57 1178 ARG B N 1
ATOM 29787 C CA . ARG B 1 1118 ? 181.772 155.189 129.201 1.00 37.57 1178 ARG B CA 1
ATOM 29788 C C . ARG B 1 1118 ? 181.111 153.874 129.580 1.00 37.57 1178 ARG B C 1
ATOM 29789 O O . ARG B 1 1118 ? 180.611 153.728 130.699 1.00 37.57 1178 ARG B O 1
ATOM 29810 N N . TYR B 1 1119 ? 181.123 152.922 128.655 1.00 34.55 1179 TYR B N 1
ATOM 29811 C CA . TYR B 1 1119 ? 180.457 151.642 128.824 1.00 34.55 1179 TYR B CA 1
ATOM 29812 C C . TYR B 1 1119 ? 181.467 150.520 129.005 1.00 34.55 1179 TYR B C 1
ATOM 29813 O O . TYR B 1 1119 ? 182.557 150.540 128.428 1.00 34.55 1179 TYR B O 1
ATOM 29831 N N . ASP B 1 1120 ? 181.093 149.544 129.823 1.00 34.47 1180 ASP B N 1
ATOM 29832 C CA . ASP B 1 1120 ? 181.907 148.358 130.009 1.00 34.47 1180 ASP B CA 1
ATOM 29833 C C . ASP B 1 1120 ? 181.619 147.368 128.882 1.00 34.47 1180 ASP B C 1
ATOM 29834 O O . ASP B 1 1120 ? 180.872 147.655 127.944 1.00 34.47 1180 ASP B O 1
ATOM 29843 N N . VAL B 1 1121 ? 182.223 146.184 128.962 1.00 34.36 1181 VAL B N 1
ATOM 29844 C CA . VAL B 1 1121 ? 182.078 145.212 127.883 1.00 34.36 1181 VAL B CA 1
ATOM 29845 C C . VAL B 1 1121 ? 180.653 144.686 127.812 1.00 34.36 1181 VAL B C 1
ATOM 29846 O O . VAL B 1 1121 ? 180.126 144.430 126.723 1.00 34.36 1181 VAL B O 1
ATOM 29859 N N . LEU B 1 1122 ? 180.017 144.502 128.960 1.00 31.96 1182 LEU B N 1
ATOM 29860 C CA . LEU B 1 1122 ? 178.687 143.915 129.018 1.00 31.96 1182 LEU B CA 1
ATOM 29861 C C . LEU B 1 1122 ? 177.580 144.926 128.768 1.00 31.96 1182 LEU B C 1
ATOM 29862 O O . LEU B 1 1122 ? 176.405 144.548 128.778 1.00 31.96 1182 LEU B O 1
ATOM 29878 N N . GLY B 1 1123 ? 177.921 146.188 128.545 1.00 32.59 1183 GLY B N 1
ATOM 29879 C CA . GLY B 1 1123 ? 176.946 147.230 128.326 1.00 32.59 1183 GLY B CA 1
ATOM 29880 C C . GLY B 1 1123 ? 176.595 148.042 129.549 1.00 32.59 1183 GLY B C 1
ATOM 29881 O O . GLY B 1 1123 ? 175.714 148.904 129.465 1.00 32.59 1183 GLY B O 1
ATOM 29885 N N . ARG B 1 1124 ? 177.239 147.793 130.681 1.00 30.92 1184 ARG B N 1
ATOM 29886 C CA . ARG B 1 1124 ? 176.947 148.552 131.880 1.00 30.92 1184 ARG B CA 1
ATOM 29887 C C . ARG B 1 1124 ? 177.669 149.896 131.863 1.00 30.92 1184 ARG B C 1
ATOM 29888 O O . ARG B 1 1124 ? 178.652 150.097 131.147 1.00 30.92 1184 ARG B O 1
ATOM 29909 N N . ARG B 1 1125 ? 177.157 150.822 132.668 1.00 32.71 1185 ARG B N 1
ATOM 29910 C CA . ARG B 1 1125 ? 177.648 152.191 132.728 1.00 32.71 1185 ARG B CA 1
ATOM 29911 C C . ARG B 1 1125 ? 178.543 152.353 133.945 1.00 32.71 1185 ARG B C 1
ATOM 29912 O O . ARG B 1 1125 ? 178.119 152.082 135.072 1.00 32.71 1185 ARG B O 1
ATOM 29933 N N . ILE B 1 1126 ? 179.775 152.796 133.716 1.00 35.34 1186 ILE B N 1
ATOM 29934 C CA . ILE B 1 1126 ? 180.794 152.852 134.748 1.00 35.34 1186 ILE B CA 1
ATOM 29935 C C . ILE B 1 1126 ? 181.191 154.282 135.084 1.00 35.34 1186 ILE B C 1
ATOM 29936 O O . ILE B 1 1126 ? 181.419 154.603 136.252 1.00 35.34 1186 ILE B O 1
ATOM 29952 N N . SER B 1 1127 ? 181.289 155.153 134.084 1.00 38.58 1187 SER B N 1
ATOM 29953 C CA . SER B 1 1127 ? 181.704 156.526 134.313 1.00 38.58 1187 SER B CA 1
ATOM 29954 C C . SER B 1 1127 ? 180.927 157.468 133.414 1.00 38.58 1187 SER B C 1
ATOM 29955 O O . SER B 1 1127 ? 180.545 157.122 132.294 1.00 38.58 1187 SER B O 1
ATOM 29963 N N . LYS B 1 1128 ? 180.708 158.670 133.929 1.00 40.34 1188 LYS B N 1
ATOM 29964 C CA . LYS B 1 1128 ? 180.102 159.760 133.188 1.00 40.34 1188 LYS B CA 1
ATOM 29965 C C . LYS B 1 1128 ? 180.935 161.008 133.422 1.00 40.34 1188 LYS B C 1
ATOM 29966 O O . LYS B 1 1128 ? 181.320 161.302 134.557 1.00 40.34 1188 LYS B O 1
ATOM 29985 N N . SER B 1 1129 ? 181.205 161.743 132.350 1.00 45.84 1189 SER B N 1
ATOM 29986 C CA . SER B 1 1129 ? 182.071 162.910 132.402 1.00 45.84 1189 SER B CA 1
ATOM 29987 C C . SER B 1 1129 ? 181.410 164.066 131.675 1.00 45.84 1189 SER B C 1
ATOM 29988 O O . SER B 1 1129 ? 180.922 163.903 130.553 1.00 45.84 1189 SER B O 1
ATOM 29996 N N . GLU B 1 1130 ? 181.402 165.228 132.314 1.00 48.58 1190 GLU B N 1
ATOM 29997 C CA . GLU B 1 1130 ? 180.830 166.440 131.751 1.00 48.58 1190 GLU B CA 1
ATOM 29998 C C . GLU B 1 1130 ? 181.941 167.435 131.462 1.00 48.58 1190 GLU B C 1
ATOM 29999 O O . GLU B 1 1130 ? 182.730 167.769 132.351 1.00 48.58 1190 GLU B O 1
ATOM 30011 N N . TYR B 1 1131 ? 181.997 167.905 130.223 1.00 50.32 1191 TYR B N 1
ATOM 30012 C CA . TYR B 1 1131 ? 182.992 168.866 129.788 1.00 50.32 1191 TYR B CA 1
ATOM 30013 C C . TYR B 1 1131 ? 182.275 170.131 129.355 1.00 50.32 1191 TYR B C 1
ATOM 30014 O O . TYR B 1 1131 ? 181.208 170.069 128.739 1.00 50.32 1191 TYR B O 1
ATOM 30032 N N . ASP B 1 1132 ? 182.865 171.275 129.669 1.00 57.41 1192 ASP B N 1
ATOM 30033 C CA . ASP B 1 1132 ? 182.359 172.543 129.172 1.00 57.41 1192 ASP B CA 1
ATOM 30034 C C . ASP B 1 1132 ? 182.945 172.775 127.783 1.00 57.41 1192 ASP B C 1
ATOM 30035 O O . ASP B 1 1132 ? 183.576 171.892 127.195 1.00 57.41 1192 ASP B O 1
ATOM 30044 N N . SER B 1 1133 ? 182.746 173.968 127.234 1.00 62.75 1193 SER B N 1
ATOM 30045 C CA . SER B 1 1133 ? 183.328 174.266 125.942 1.00 62.75 1193 SER B CA 1
ATOM 30046 C C . SER B 1 1133 ? 184.847 174.149 126.032 1.00 62.75 1193 SER B C 1
ATOM 30047 O O . SER B 1 1133 ? 185.419 173.949 127.106 1.00 62.75 1193 SER B O 1
ATOM 30055 N N . GLN B 1 1134 ? 185.501 174.256 124.875 1.00 62.83 1194 GLN B N 1
ATOM 30056 C CA . GLN B 1 1134 ? 186.958 174.139 124.779 1.00 62.83 1194 GLN B CA 1
ATOM 30057 C C . GLN B 1 1134 ? 187.490 172.956 125.588 1.00 62.83 1194 GLN B C 1
ATOM 30058 O O . GLN B 1 1134 ? 188.602 172.996 126.122 1.00 62.83 1194 GLN B O 1
ATOM 30072 N N . GLY B 1 1135 ? 186.692 171.899 125.680 1.00 62.68 1195 GLY B N 1
ATOM 30073 C CA . GLY B 1 1135 ? 187.128 170.675 126.342 1.00 62.68 1195 GLY B CA 1
ATOM 30074 C C . GLY B 1 1135 ? 187.666 170.853 127.743 1.00 62.68 1195 GLY B C 1
ATOM 30075 O O . GLY B 1 1135 ? 188.660 170.212 128.108 1.00 62.68 1195 GLY B O 1
ATOM 30077 N N . ASN B 1 1136 ? 187.037 171.708 128.542 1.00 58.78 1196 ASN B N 1
ATOM 30078 C CA . ASN B 1 1136 ? 187.436 171.906 129.930 1.00 58.78 1196 ASN B CA 1
ATOM 30079 C C . ASN B 1 1136 ? 186.567 171.045 130.838 1.00 58.78 1196 ASN B C 1
ATOM 30080 O O . ASN B 1 1136 ? 185.354 171.259 130.931 1.00 58.78 1196 ASN B O 1
ATOM 30087 N N . LEU B 1 1137 ? 187.191 170.080 131.505 1.00 52.96 1197 LEU B N 1
ATOM 30088 C CA . LEU B 1 1137 ? 186.459 169.164 132.365 1.00 52.96 1197 LEU B CA 1
ATOM 30089 C C . LEU B 1 1137 ? 185.721 169.934 133.452 1.00 52.96 1197 LEU B C 1
ATOM 30090 O O . LEU B 1 1137 ? 186.263 170.865 134.053 1.00 52.96 1197 LEU B O 1
ATOM 30106 N N . LEU B 1 1138 ? 184.474 169.542 133.703 1.00 52.81 1198 LEU B N 1
ATOM 30107 C CA . LEU B 1 1138 ? 183.683 170.089 134.797 1.00 52.81 1198 LEU B CA 1
ATOM 30108 C C . LEU B 1 1138 ? 183.483 169.099 135.934 1.00 52.81 1198 LEU B C 1
ATOM 30109 O O . LEU B 1 1138 ? 183.666 169.457 137.101 1.00 52.81 1198 LEU B O 1
ATOM 30125 N N . GLY B 1 1139 ? 183.113 167.860 135.629 1.00 50.59 1199 GLY B N 1
ATOM 30126 C CA . GLY B 1 1139 ? 182.843 166.888 136.670 1.00 50.59 1199 GLY B CA 1
ATOM 30127 C C . GLY B 1 1139 ? 182.921 165.477 136.141 1.00 50.59 1199 GLY B C 1
ATOM 30128 O O . GLY B 1 1139 ? 182.882 165.240 134.930 1.00 50.59 1199 GLY B O 1
ATOM 30132 N N . GLU B 1 1140 ? 183.029 164.536 137.074 1.00 45.65 1200 GLU B N 1
ATOM 30133 C CA . GLU B 1 1140 ? 183.063 163.120 136.745 1.00 45.65 1200 GLU B CA 1
ATOM 30134 C C . GLU B 1 1140 ? 182.463 162.321 137.888 1.00 45.65 1200 GLU B C 1
ATOM 30135 O O . GLU B 1 1140 ? 182.669 162.647 139.060 1.00 45.65 1200 GLU B O 1
ATOM 30147 N N . THR B 1 1141 ? 181.726 161.273 137.536 1.00 40.40 1201 THR B N 1
ATOM 30148 C CA . THR B 1 1141 ? 181.133 160.372 138.507 1.00 40.40 1201 THR B CA 1
ATOM 30149 C C . THR B 1 1141 ? 181.342 158.950 138.016 1.00 40.40 1201 THR B C 1
ATOM 30150 O O . THR B 1 1141 ? 181.277 158.685 136.814 1.00 40.40 1201 THR B O 1
ATOM 30161 N N . ARG B 1 1142 ? 181.590 158.042 138.953 1.00 39.75 1202 ARG B N 1
ATOM 30162 C CA . ARG B 1 1142 ? 181.893 156.657 138.642 1.00 39.75 1202 ARG B CA 1
ATOM 30163 C C . ARG B 1 1142 ? 181.005 155.737 139.463 1.00 39.75 1202 ARG B C 1
ATOM 30164 O O . ARG B 1 1142 ? 180.587 156.075 140.573 1.00 39.75 1202 ARG B O 1
ATOM 30185 N N . PHE B 1 1143 ? 180.742 154.555 138.912 1.00 34.37 1203 PHE B N 1
ATOM 30186 C CA . PHE B 1 1143 ? 179.775 153.628 139.470 1.00 34.37 1203 PHE B CA 1
ATOM 30187 C C . PHE B 1 1143 ? 180.402 152.262 139.693 1.00 34.37 1203 PHE B C 1
ATOM 30188 O O . PHE B 1 1143 ? 181.347 151.869 139.008 1.00 34.37 1203 PHE B O 1
ATOM 30205 N N . VAL B 1 1144 ? 179.852 151.545 140.667 1.00 31.80 1204 VAL B N 1
ATOM 30206 C CA . VAL B 1 1144 ? 180.242 150.182 140.989 1.00 31.80 1204 VAL B CA 1
ATOM 30207 C C . VAL B 1 1144 ? 178.978 149.350 141.083 1.00 31.80 1204 VAL B C 1
ATOM 30208 O O . VAL B 1 1144 ? 178.128 149.601 141.945 1.00 31.80 1204 VAL B O 1
ATOM 30221 N N . TRP B 1 1145 ? 178.859 148.361 140.209 1.00 29.99 1205 TRP B N 1
ATOM 30222 C CA . TRP B 1 1145 ? 177.674 147.535 140.130 1.00 29.99 1205 TRP B CA 1
ATOM 30223 C C . TRP B 1 1145 ? 177.801 146.276 140.982 1.00 29.99 1205 TRP B C 1
ATOM 30224 O O . TRP B 1 1145 ? 178.838 145.988 141.580 1.00 29.99 1205 TRP B O 1
ATOM 30245 N N . ASP B 1 1146 ? 176.706 145.519 141.036 1.00 30.09 1206 ASP B N 1
ATOM 30246 C CA . ASP B 1 1146 ? 176.644 144.228 141.704 1.00 30.09 1206 ASP B CA 1
ATOM 30247 C C . ASP B 1 1146 ? 175.557 143.413 141.004 1.00 30.09 1206 ASP B C 1
ATOM 30248 O O . ASP B 1 1146 ? 174.409 143.339 141.446 1.00 30.09 1206 ASP B O 1
ATOM 30257 N N . GLY B 1 1147 ? 175.931 142.773 139.907 1.00 28.03 1207 GLY B N 1
ATOM 30258 C CA . GLY B 1 1147 ? 174.978 141.989 139.159 1.00 28.03 1207 GLY B CA 1
ATOM 30259 C C . GLY B 1 1147 ? 173.751 142.765 138.732 1.00 28.03 1207 GLY B C 1
ATOM 30260 O O . GLY B 1 1147 ? 172.652 142.530 139.240 1.00 28.03 1207 GLY B O 1
ATOM 30264 N N . LEU B 1 1148 ? 173.928 143.701 137.807 1.00 27.75 1208 LEU B N 1
ATOM 30265 C CA . LEU B 1 1148 ? 172.822 144.474 137.247 1.00 27.75 1208 LEU B CA 1
ATOM 30266 C C . LEU B 1 1148 ? 172.024 145.191 138.326 1.00 27.75 1208 LEU B C 1
ATOM 30267 O O . LEU B 1 1148 ? 170.801 145.295 138.249 1.00 27.75 1208 LEU B O 1
ATOM 30283 N N . ARG B 1 1149 ? 172.713 145.692 139.342 1.00 27.68 1209 ARG B N 1
ATOM 30284 C CA . ARG B 1 1149 ? 172.050 146.441 140.397 1.00 27.68 1209 ARG B CA 1
ATOM 30285 C C . ARG B 1 1149 ? 173.071 147.378 141.015 1.00 27.68 1209 ARG B C 1
ATOM 30286 O O . ARG B 1 1149 ? 174.062 146.923 141.590 1.00 27.68 1209 ARG B O 1
ATOM 30307 N N . LEU B 1 1150 ? 172.824 148.676 140.900 1.00 30.08 1210 LEU B N 1
ATOM 30308 C CA . LEU B 1 1150 ? 173.765 149.667 141.398 1.00 30.08 1210 LEU B CA 1
ATOM 30309 C C . LEU B 1 1150 ? 174.016 149.477 142.885 1.00 30.08 1210 LEU B C 1
ATOM 30310 O O . LEU B 1 1150 ? 173.088 149.251 143.663 1.00 30.08 1210 LEU B O 1
ATOM 30326 N N . LEU B 1 1151 ? 175.279 149.575 143.278 1.00 31.45 1211 LEU B N 1
ATOM 30327 C CA . LEU B 1 1151 ? 175.669 149.412 144.668 1.00 31.45 1211 LEU B CA 1
ATOM 30328 C C . LEU B 1 1151 ? 176.341 150.648 145.236 1.00 31.45 1211 LEU B C 1
ATOM 30329 O O . LEU B 1 1151 ? 175.982 151.098 146.329 1.00 31.45 1211 LEU B O 1
ATOM 30345 N N . GLN B 1 1152 ? 177.318 151.201 144.530 1.00 33.67 1212 GLN B N 1
ATOM 30346 C CA . GLN B 1 1152 ? 178.090 152.324 145.026 1.00 33.67 1212 GLN B CA 1
ATOM 30347 C C . GLN B 1 1152 ? 178.287 153.341 143.919 1.00 33.67 1212 GLN B C 1
ATOM 30348 O O . GLN B 1 1152 ? 178.342 152.997 142.739 1.00 33.67 1212 GLN B O 1
ATOM 30362 N N . GLU B 1 1153 ? 178.389 154.599 144.319 1.00 36.44 1213 GLU B N 1
ATOM 30363 C CA . GLU B 1 1153 ? 178.708 155.683 143.408 1.00 36.44 1213 GLU B CA 1
ATOM 30364 C C . GLU B 1 1153 ? 179.714 156.595 144.086 1.00 36.44 1213 GLU B C 1
ATOM 30365 O O . GLU B 1 1153 ? 179.726 156.727 145.313 1.00 36.44 1213 GLU B O 1
ATOM 30377 N N . GLN B 1 1154 ? 180.559 157.225 143.279 1.00 39.49 1214 GLN B N 1
ATOM 30378 C CA . GLN B 1 1154 ? 181.650 158.033 143.796 1.00 39.49 1214 GLN B CA 1
ATOM 30379 C C . GLN B 1 1154 ? 181.795 159.294 142.964 1.00 39.49 1214 GLN B C 1
ATOM 30380 O O . GLN B 1 1154 ? 181.925 159.229 141.739 1.00 39.49 1214 GLN B O 1
ATOM 30394 N N . ARG B 1 1155 ? 181.772 160.431 143.642 1.00 43.23 1215 ARG B N 1
ATOM 30395 C CA . ARG B 1 1155 ? 182.059 161.731 143.061 1.00 43.23 1215 ARG B CA 1
ATOM 30396 C C . ARG B 1 1155 ? 183.192 162.370 143.856 1.00 43.23 1215 ARG B C 1
ATOM 30397 O O . ARG B 1 1155 ? 183.790 161.747 144.736 1.00 43.23 1215 ARG B O 1
ATOM 30418 N N . ASN B 1 1156 ? 183.492 163.622 143.530 1.00 46.44 1216 ASN B N 1
ATOM 30419 C CA . ASN B 1 1156 ? 184.602 164.314 144.161 1.00 46.44 1216 ASN B CA 1
ATOM 30420 C C . ASN B 1 1156 ? 184.481 164.253 145.678 1.00 46.44 1216 ASN B C 1
ATOM 30421 O O . ASN B 1 1156 ? 183.608 164.896 146.267 1.00 46.44 1216 ASN B O 1
ATOM 30432 N N . GLN B 1 1157 ? 185.362 163.480 146.311 1.00 46.16 1217 GLN B N 1
ATOM 30433 C CA . GLN B 1 1157 ? 185.396 163.350 147.765 1.00 46.16 1217 GLN B CA 1
ATOM 30434 C C . GLN B 1 1157 ? 184.022 162.995 148.325 1.00 46.16 1217 GLN B C 1
ATOM 30435 O O . GLN B 1 1157 ? 183.598 163.507 149.363 1.00 46.16 1217 GLN B O 1
ATOM 30449 N N . GLN B 1 1158 ? 183.318 162.104 147.633 1.00 42.60 1218 GLN B N 1
ATOM 30450 C CA . GLN B 1 1158 ? 181.990 161.680 148.056 1.00 42.60 1218 GLN B CA 1
ATOM 30451 C C . GLN B 1 1158 ? 181.757 160.240 147.630 1.00 42.60 1218 GLN B C 1
ATOM 30452 O O . GLN B 1 1158 ? 182.046 159.875 146.488 1.00 42.60 1218 GLN B O 1
ATOM 30466 N N . THR B 1 1159 ? 181.242 159.433 148.554 1.00 38.62 1219 THR B N 1
ATOM 30467 C CA . THR B 1 1159 ? 180.916 158.035 148.304 1.00 38.62 1219 THR B CA 1
ATOM 30468 C C . THR B 1 1159 ? 179.533 157.745 148.858 1.00 38.62 1219 THR B C 1
ATOM 30469 O O . THR B 1 1159 ? 179.216 158.146 149.982 1.00 38.62 1219 THR B O 1
ATOM 30480 N N . SER B 1 1160 ? 178.715 157.047 148.074 1.00 34.32 1220 SER B N 1
ATOM 30481 C CA . SER B 1 1160 ? 177.353 156.716 148.462 1.00 34.32 1220 SER B CA 1
ATOM 30482 C C . SER B 1 1160 ? 177.117 155.233 148.238 1.00 34.32 1220 SER B C 1
ATOM 30483 O O . SER B 1 1160 ? 177.389 154.712 147.153 1.00 34.32 1220 SER B O 1
ATOM 30491 N N . LEU B 1 1161 ? 176.600 154.565 149.264 1.00 31.91 1221 LEU B N 1
ATOM 30492 C CA . LEU B 1 1161 ? 176.297 153.143 149.234 1.00 31.91 1221 LEU B CA 1
ATOM 30493 C C . LEU B 1 1161 ? 174.803 152.934 149.402 1.00 31.91 1221 LEU B C 1
ATOM 30494 O O . LEU B 1 1161 ? 174.194 153.497 150.316 1.00 31.91 1221 LEU B O 1
ATOM 30510 N N . TYR B 1 1162 ? 174.220 152.119 148.532 1.00 29.97 1222 TYR B N 1
ATOM 30511 C CA . TYR B 1 1162 ? 172.797 151.820 148.557 1.00 29.97 1222 TYR B CA 1
ATOM 30512 C C . TYR B 1 1162 ? 172.579 150.421 149.104 1.00 29.97 1222 TYR B C 1
ATOM 30513 O O . TYR B 1 1162 ? 173.252 149.476 148.686 1.00 29.97 1222 TYR B O 1
ATOM 30531 N N . VAL B 1 1163 ? 171.640 150.295 150.033 1.00 29.15 1223 VAL B N 1
ATOM 30532 C CA . VAL B 1 1163 ? 171.257 149.015 150.610 1.00 29.15 1223 VAL B CA 1
ATOM 30533 C C . VAL B 1 1163 ? 169.794 148.792 150.285 1.00 29.15 1223 VAL B C 1
ATOM 30534 O O . VAL B 1 1163 ? 168.945 149.630 150.610 1.00 29.15 1223 VAL B O 1
ATOM 30547 N N . TYR B 1 1164 ? 169.502 147.675 149.642 1.00 27.54 1224 TYR B N 1
ATOM 30548 C CA . TYR B 1 1164 ? 168.151 147.350 149.230 1.00 27.54 1224 TYR B CA 1
ATOM 30549 C C . TYR B 1 1164 ? 167.493 146.422 150.243 1.00 27.54 1224 TYR B C 1
ATOM 30550 O O . TYR B 1 1164 ? 168.130 145.893 151.154 1.00 27.54 1224 TYR B O 1
ATOM 30568 N N . GLU B 1 1165 ? 166.191 146.240 150.073 1.00 29.10 1225 GLU B N 1
ATOM 30569 C CA . GLU B 1 1165 ? 165.414 145.309 150.876 1.00 29.10 1225 GLU B CA 1
ATOM 30570 C C . GLU B 1 1165 ? 165.174 144.055 150.050 1.00 29.10 1225 GLU B C 1
ATOM 30571 O O . GLU B 1 1165 ? 164.553 144.118 148.984 1.00 29.10 1225 GLU B O 1
ATOM 30575 N N . ASP B 1 1166 ? 165.667 142.926 150.539 1.00 29.19 1226 ASP B N 1
ATOM 30576 C CA . ASP B 1 1166 ? 165.555 141.651 149.827 1.00 29.19 1226 ASP B CA 1
ATOM 30577 C C . ASP B 1 1166 ? 166.354 141.735 148.524 1.00 29.19 1226 ASP B C 1
ATOM 30578 O O . ASP B 1 1166 ? 167.330 142.489 148.427 1.00 29.19 1226 ASP B O 1
ATOM 30587 N N . LEU B 1 1167 ? 165.950 140.962 147.522 1.00 27.63 1227 LEU B N 1
ATOM 30588 C CA . LEU B 1 1167 ? 166.669 140.835 146.263 1.00 27.63 1227 LEU B CA 1
ATOM 30589 C C . LEU B 1 1167 ? 166.162 141.765 145.171 1.00 27.63 1227 LEU B C 1
ATOM 30590 O O . LEU B 1 1167 ? 166.644 141.683 144.037 1.00 27.63 1227 LEU B O 1
ATOM 30606 N N . GLY B 1 1168 ? 165.202 142.629 145.472 1.00 26.89 1228 GLY B N 1
ATOM 30607 C CA . GLY B 1 1168 ? 164.673 143.544 144.489 1.00 26.89 1228 GLY B CA 1
ATOM 30608 C C . GLY B 1 1168 ? 165.562 144.747 144.285 1.00 26.89 1228 GLY B C 1
ATOM 30609 O O . GLY B 1 1168 ? 166.643 144.873 144.858 1.00 26.89 1228 GLY B O 1
ATOM 30613 N N . HIS B 1 1169 ? 165.094 145.642 143.420 1.00 24.27 1229 HIS B N 1
ATOM 30614 C CA . HIS B 1 1169 ? 165.759 146.908 143.172 1.00 24.27 1229 HIS B CA 1
ATOM 30615 C C . HIS B 1 1169 ? 165.283 148.014 144.099 1.00 24.27 1229 HIS B C 1
ATOM 30616 O O . HIS B 1 1169 ? 165.787 149.135 144.010 1.00 24.27 1229 HIS B O 1
ATOM 30630 N N . ALA B 1 1170 ? 164.323 147.729 144.963 1.00 25.69 1230 ALA B N 1
ATOM 30631 C CA . ALA B 1 1170 ? 163.763 148.744 145.840 1.00 25.69 1230 ALA B CA 1
ATOM 30632 C C . ALA B 1 1170 ? 164.789 149.202 146.869 1.00 25.69 1230 ALA B C 1
ATOM 30633 O O . ALA B 1 1170 ? 165.442 148.364 147.498 1.00 25.69 1230 ALA B O 1
ATOM 30640 N N . PRO B 1 1171 ? 164.953 150.505 147.077 1.00 27.15 1231 PRO B N 1
ATOM 30641 C CA . PRO B 1 1171 ? 165.918 150.991 148.062 1.00 27.15 1231 PRO B CA 1
ATOM 30642 C C . PRO B 1 1171 ? 165.374 150.996 149.480 1.00 27.15 1231 PRO B C 1
ATOM 30643 O O . PRO B 1 1171 ? 164.180 151.180 149.718 1.00 27.15 1231 PRO B O 1
ATOM 30654 N N . LEU B 1 1172 ? 166.283 150.782 150.428 1.00 28.91 1232 LEU B N 1
ATOM 30655 C CA . LEU B 1 1172 ? 165.978 150.843 151.850 1.00 28.91 1232 LEU B CA 1
ATOM 30656 C C . LEU B 1 1172 ? 166.806 151.886 152.575 1.00 28.91 1232 LEU B C 1
ATOM 30657 O O . LEU B 1 1172 ? 166.249 152.736 153.274 1.00 28.91 1232 LEU B O 1
ATOM 30673 N N . ALA B 1 1173 ? 168.124 151.828 152.451 1.00 29.83 1233 ALA B N 1
ATOM 30674 C CA . ALA B 1 1173 ? 169.022 152.692 153.191 1.00 29.83 1233 ALA B CA 1
ATOM 30675 C C . ALA B 1 1173 ? 170.083 153.254 152.265 1.00 29.83 1233 ALA B C 1
ATOM 30676 O O . ALA B 1 1173 ? 170.378 152.697 151.208 1.00 29.83 1233 ALA B O 1
ATOM 30683 N N . ARG B 1 1174 ? 170.636 154.386 152.673 1.00 31.47 1234 ARG B N 1
ATOM 30684 C CA . ARG B 1 1174 ? 171.759 155.011 151.996 1.00 31.47 1234 ARG B CA 1
ATOM 30685 C C . ARG B 1 1174 ? 172.805 155.343 153.045 1.00 31.47 1234 ARG B C 1
ATOM 30686 O O . ARG B 1 1174 ? 172.470 155.872 154.108 1.00 31.47 1234 ARG B O 1
ATOM 30707 N N . VAL B 1 1175 ? 174.061 155.025 152.755 1.00 32.84 1235 VAL B N 1
ATOM 30708 C CA . VAL B 1 1175 ? 175.170 155.269 153.666 1.00 32.84 1235 VAL B CA 1
ATOM 30709 C C . VAL B 1 1175 ? 176.151 156.221 153.003 1.00 32.84 1235 VAL B C 1
ATOM 30710 O O . VAL B 1 1175 ? 176.543 156.014 151.850 1.00 32.84 1235 VAL B O 1
ATOM 30723 N N . ASP B 1 1176 ? 176.547 157.257 153.736 1.00 37.32 1236 ASP B N 1
ATOM 30724 C CA . ASP B 1 1176 ? 177.416 158.308 153.228 1.00 37.32 1236 ASP B CA 1
ATOM 30725 C C . ASP B 1 1176 ? 178.672 158.397 154.079 1.00 37.32 1236 ASP B C 1
ATOM 30726 O O . ASP B 1 1176 ? 178.590 158.453 155.309 1.00 37.32 1236 ASP B O 1
ATOM 30735 N N . GLY B 1 1177 ? 179.823 158.425 153.420 1.00 38.30 1237 GLY B N 1
ATOM 30736 C CA . GLY B 1 1177 ? 181.091 158.565 154.100 1.00 38.30 1237 GLY B CA 1
ATOM 30737 C C . GLY B 1 1177 ? 181.663 157.256 154.601 1.00 38.30 1237 GLY B C 1
ATOM 30738 O O . GLY B 1 1177 ? 181.059 156.186 154.517 1.00 38.30 1237 GLY B O 1
ATOM 30742 N N . LEU B 1 1178 ? 182.874 157.361 155.143 1.00 39.23 1238 LEU B N 1
ATOM 30743 C CA . LEU B 1 1178 ? 183.615 156.220 155.651 1.00 39.23 1238 LEU B CA 1
ATOM 30744 C C . LEU B 1 1178 ? 184.193 156.553 157.017 1.00 39.23 1238 LEU B C 1
ATOM 30745 O O . LEU B 1 1178 ? 184.429 157.719 157.343 1.00 39.23 1238 LEU B O 1
ATOM 30761 N N . GLY B 1 1179 ? 184.426 155.513 157.813 1.00 39.66 1239 GLY B N 1
ATOM 30762 C CA . GLY B 1 1179 ? 184.967 155.723 159.145 1.00 39.66 1239 GLY B CA 1
ATOM 30763 C C . GLY B 1 1179 ? 183.978 156.446 160.036 1.00 39.66 1239 GLY B C 1
ATOM 30764 O O . GLY B 1 1179 ? 182.769 156.194 160.006 1.00 39.66 1239 GLY B O 1
ATOM 30768 N N . ALA B 1 1180 ? 184.503 157.360 160.852 1.00 40.34 1240 ALA B N 1
ATOM 30769 C CA . ALA B 1 1180 ? 183.652 158.120 161.758 1.00 40.34 1240 ALA B CA 1
ATOM 30770 C C . ALA B 1 1180 ? 182.680 159.016 161.008 1.00 40.34 1240 ALA B C 1
ATOM 30771 O O . ALA B 1 1180 ? 181.680 159.452 161.587 1.00 40.34 1240 ALA B O 1
ATOM 30778 N N . GLN B 1 1181 ? 182.950 159.299 159.735 1.00 39.45 1241 GLN B N 1
ATOM 30779 C CA . GLN B 1 1181 ? 182.065 160.133 158.936 1.00 39.45 1241 GLN B CA 1
ATOM 30780 C C . GLN B 1 1181 ? 180.849 159.382 158.417 1.00 39.45 1241 GLN B C 1
ATOM 30781 O O . GLN B 1 1181 ? 179.980 160.0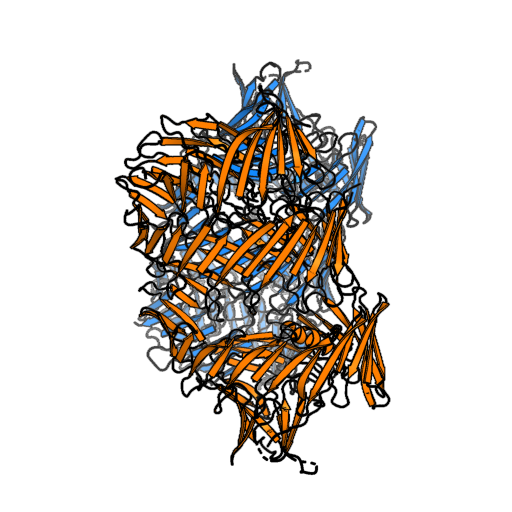07 157.802 1.00 39.45 1241 GLN B O 1
ATOM 30795 N N . GLN B 1 1182 ? 180.765 158.071 158.629 1.00 37.76 1242 GLN B N 1
ATOM 30796 C CA . GLN B 1 1182 ? 179.614 157.329 158.139 1.00 37.76 1242 GLN B CA 1
ATOM 30797 C C . GLN B 1 1182 ? 178.342 157.880 158.762 1.00 37.76 1242 GLN B C 1
ATOM 30798 O O . GLN B 1 1182 ? 178.251 158.049 159.981 1.00 37.76 1242 GLN B O 1
ATOM 30812 N N . LYS B 1 1183 ? 177.358 158.150 157.917 1.00 36.00 1243 LYS B N 1
ATOM 30813 C CA . LYS B 1 1183 ? 176.041 158.582 158.345 1.00 36.00 1243 LYS B CA 1
ATOM 30814 C C . LYS B 1 1183 ? 175.011 157.728 157.631 1.00 36.00 1243 LYS B C 1
ATOM 30815 O O . LYS B 1 1183 ? 175.122 157.481 156.428 1.00 36.00 1243 LYS B O 1
ATOM 30834 N N . ILE B 1 1184 ? 174.007 157.286 158.376 1.00 34.08 1244 ILE B N 1
ATOM 30835 C CA . ILE B 1 1184 ? 173.015 156.345 157.882 1.00 34.08 1244 ILE B CA 1
ATOM 30836 C C . ILE B 1 1184 ? 171.697 157.079 157.715 1.00 34.08 1244 ILE B C 1
ATOM 30837 O O . ILE B 1 1184 ? 171.266 157.811 158.613 1.00 34.08 1244 ILE B O 1
ATOM 30853 N N . ARG B 1 1185 ?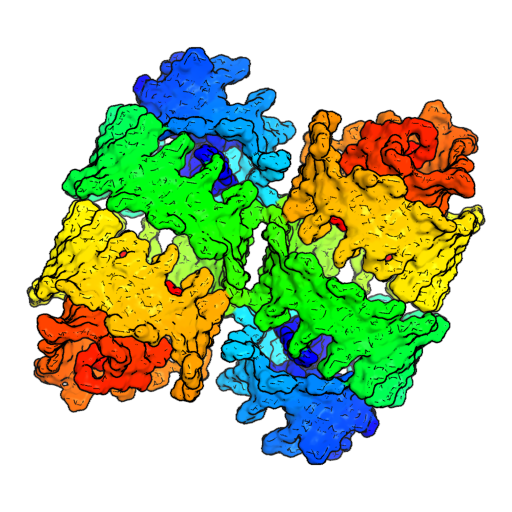 171.056 156.873 156.570 1.00 33.06 1245 ARG B N 1
ATOM 30854 C CA . ARG B 1 1185 ? 169.778 157.491 156.276 1.00 33.06 1245 ARG B CA 1
ATOM 30855 C C . ARG B 1 1185 ? 168.863 156.478 155.614 1.00 33.06 1245 ARG B C 1
ATOM 30856 O O . ARG B 1 1185 ? 169.318 155.544 154.953 1.00 33.06 1245 ARG B O 1
ATOM 30877 N N . TYR B 1 1186 ? 167.566 156.687 155.788 1.00 31.11 1246 TYR B N 1
ATOM 30878 C CA . TYR B 1 1186 ? 166.549 155.739 155.376 1.00 31.11 1246 TYR B CA 1
ATOM 30879 C C . TYR B 1 1186 ? 165.549 156.353 154.413 1.00 31.11 1246 TYR B C 1
ATOM 30880 O O . TYR B 1 1186 ? 165.120 157.493 154.590 1.00 31.11 1246 TYR B O 1
ATOM 30898 N N . TYR B 1 1187 ? 165.189 155.586 153.395 1.00 29.23 1247 TYR B N 1
ATOM 30899 C CA . TYR B 1 1187 ? 164.175 155.974 152.435 1.00 29.23 1247 TYR B CA 1
ATOM 30900 C C . TYR B 1 1187 ? 162.792 155.608 152.953 1.00 29.23 1247 TYR B C 1
ATOM 30901 O O . TYR B 1 1187 ? 162.620 154.636 153.690 1.00 29.23 1247 TYR B O 1
ATOM 30919 N N . HIS B 1 1188 ? 161.801 156.396 152.554 1.00 31.17 1248 HIS B N 1
ATOM 30920 C CA . HIS B 1 1188 ? 160.390 156.092 152.754 1.00 31.17 1248 HIS B CA 1
ATOM 30921 C C . HIS B 1 1188 ? 159.751 156.000 151.375 1.00 31.17 1248 HIS B C 1
ATOM 30922 O O . HIS B 1 1188 ? 159.328 157.008 150.809 1.00 31.17 1248 HIS B O 1
ATOM 30936 N N . ASN B 1 1189 ? 159.671 154.791 150.840 1.00 26.88 1249 ASN B N 1
ATOM 30937 C CA . ASN B 1 1189 ? 159.249 154.580 149.468 1.00 26.88 1249 ASN B CA 1
ATOM 30938 C C . ASN B 1 1189 ? 157.748 154.357 149.369 1.00 26.88 1249 ASN B C 1
ATOM 30939 O O . ASN B 1 1189 ? 157.082 153.973 150.331 1.00 26.88 1249 ASN B O 1
ATOM 30950 N N . ASP B 1 1190 ? 157.224 154.617 148.177 1.00 27.71 1250 ASP B N 1
ATOM 30951 C CA . ASP B 1 1190 ? 155.839 154.320 147.847 1.00 27.71 1250 ASP B CA 1
ATOM 30952 C C . ASP B 1 1190 ? 155.703 152.855 147.444 1.00 27.71 1250 ASP B C 1
ATOM 30953 O O . ASP B 1 1190 ? 156.652 152.070 147.504 1.00 27.71 1250 ASP B O 1
ATOM 30962 N N . LEU B 1 1191 ? 154.503 152.477 147.008 1.00 26.55 1251 LEU B N 1
ATOM 30963 C CA . LEU B 1 1191 ? 154.258 151.097 146.613 1.00 26.55 1251 LEU B CA 1
ATOM 30964 C C . LEU B 1 1191 ? 155.097 150.687 145.412 1.00 26.55 1251 LEU B C 1
ATOM 30965 O O . LEU B 1 1191 ? 155.465 149.515 145.281 1.00 26.55 1251 LEU B O 1
ATOM 30981 N N . ASN B 1 1192 ? 155.395 151.626 144.524 1.00 24.56 1252 ASN B N 1
ATOM 30982 C CA . ASN B 1 1192 ? 156.184 151.366 143.332 1.00 24.56 1252 ASN B CA 1
ATOM 30983 C C . ASN B 1 1192 ? 157.682 151.489 143.573 1.00 24.56 1252 ASN B C 1
ATOM 30984 O O . ASN B 1 1192 ? 158.461 151.313 142.632 1.00 24.56 1252 ASN B O 1
ATOM 30995 N N . GLY B 1 1193 ? 158.103 151.791 144.798 1.00 25.10 1253 GLY B N 1
ATOM 30996 C CA . GLY B 1 1193 ? 159.500 151.967 145.118 1.00 25.10 1253 GLY B CA 1
ATOM 30997 C C . GLY B 1 1193 ? 160.017 153.372 144.925 1.00 25.10 1253 GLY B C 1
ATOM 30998 O O . GLY B 1 1193 ? 161.150 153.658 145.324 1.00 25.10 1253 GLY B O 1
ATOM 31002 N N . LEU B 1 1194 ? 159.225 154.251 144.343 1.00 25.99 1254 LEU B N 1
ATOM 31003 C CA . LEU B 1 1194 ? 159.617 155.636 144.139 1.00 25.99 1254 LEU B CA 1
ATOM 31004 C C . LEU B 1 1194 ? 159.704 156.359 145.476 1.00 25.99 1254 LEU B C 1
ATOM 31005 O O . LEU B 1 1194 ? 158.693 156.454 146.182 1.00 25.99 1254 LEU B O 1
ATOM 31021 N N . PRO B 1 1195 ? 160.862 156.889 145.859 1.00 26.59 1255 PRO B N 1
ATOM 31022 C CA . PRO B 1 1195 ? 160.984 157.529 147.168 1.00 26.59 1255 PRO B CA 1
ATOM 31023 C C . PRO B 1 1195 ? 160.225 158.839 147.244 1.00 26.59 1255 PRO B C 1
ATOM 31024 O O . PRO B 1 1195 ? 159.943 159.492 146.241 1.00 26.59 1255 PRO B O 1
ATOM 31035 N N . GLN B 1 1196 ? 159.891 159.204 148.453 1.00 28.83 1256 GLN B N 1
ATOM 31036 C CA . GLN B 1 1196 ? 159.154 160.419 148.753 1.00 28.83 1256 GLN B CA 1
ATOM 31037 C C . GLN B 1 1196 ? 159.860 161.307 149.756 1.00 28.83 1256 GLN B C 1
ATOM 31038 O O . GLN B 1 1196 ? 159.809 162.531 149.626 1.00 28.83 1256 GLN B O 1
ATOM 31052 N N . GLN B 1 1197 ? 160.505 160.726 150.758 1.00 32.05 1257 GLN B N 1
ATOM 31053 C CA . GLN B 1 1197 ? 161.302 161.492 151.697 1.00 32.05 1257 GLN B CA 1
ATOM 31054 C C . GLN B 1 1197 ? 162.480 160.644 152.129 1.00 32.05 1257 GLN B C 1
ATOM 31055 O O . GLN B 1 1197 ? 162.424 159.414 152.095 1.00 32.05 1257 GLN B O 1
ATOM 31069 N N . LEU B 1 1198 ? 163.546 161.315 152.536 1.00 31.11 1258 LEU B N 1
ATOM 31070 C CA . LEU B 1 1198 ? 164.767 160.661 152.980 1.00 31.11 1258 LEU B CA 1
ATOM 31071 C C . LEU B 1 1198 ? 165.038 161.145 154.392 1.00 31.11 1258 LEU B C 1
ATOM 31072 O O . LEU B 1 1198 ? 165.386 162.310 154.600 1.00 31.11 1258 LEU B O 1
ATOM 31088 N N . CYS B 1 1199 ? 164.888 160.247 155.353 1.00 33.59 1259 CYS B N 1
ATOM 31089 C CA . CYS B 1 1199 ? 164.880 160.595 156.757 1.00 33.59 1259 CYS B CA 1
ATOM 31090 C C . CYS B 1 1199 ? 166.142 160.098 157.434 1.00 33.59 1259 CYS B C 1
ATOM 31091 O O . CYS B 1 1199 ? 166.570 158.961 157.225 1.00 33.59 1259 CYS B O 1
ATOM 31099 N N . GLU B 1 1200 ? 166.722 160.953 158.247 1.00 34.49 1260 GLU B N 1
ATOM 31100 C CA . GLU B 1 1200 ? 167.737 160.551 159.192 1.00 34.49 1260 GLU B CA 1
ATOM 31101 C C . GLU B 1 1200 ? 167.027 159.865 160.346 1.00 34.49 1260 GLU B C 1
ATOM 31102 O O . GLU B 1 1200 ? 165.799 159.769 160.374 1.00 34.49 1260 GLU B O 1
ATOM 31114 N N . PRO B 1 1201 ? 167.764 159.344 161.318 1.00 35.29 1261 PRO B N 1
ATOM 31115 C CA . PRO B 1 1201 ? 167.108 158.906 162.545 1.00 35.29 1261 PRO B CA 1
ATOM 31116 C C . PRO B 1 1201 ? 166.406 160.087 163.191 1.00 35.29 1261 PRO B C 1
ATOM 31117 O O . PRO B 1 1201 ? 166.847 161.232 163.076 1.00 35.29 1261 PRO B O 1
ATOM 31128 N N . ASP B 1 1202 ? 165.301 159.803 163.869 1.00 35.71 1262 ASP B N 1
ATOM 31129 C CA . ASP B 1 1202 ? 164.421 160.787 164.490 1.00 35.71 1262 ASP B CA 1
ATOM 31130 C C . ASP B 1 1202 ? 163.436 161.393 163.498 1.00 35.71 1262 ASP B C 1
ATOM 31131 O O . ASP B 1 1202 ? 162.712 162.330 163.859 1.00 35.71 1262 ASP B O 1
ATOM 31140 N N . GLY B 1 1203 ? 163.384 160.893 162.266 1.00 35.20 1263 GLY B N 1
ATOM 31141 C CA . GLY B 1 1203 ? 162.380 161.291 161.297 1.00 35.20 1263 GLY B CA 1
ATOM 31142 C C . GLY B 1 1203 ? 162.592 162.625 160.623 1.00 35.20 1263 GLY B C 1
ATOM 31143 O O . GLY B 1 1203 ? 161.686 163.093 159.926 1.00 35.20 1263 GLY B O 1
ATOM 31147 N N . HIS B 1 1204 ? 163.750 163.253 160.792 1.00 36.07 1264 HIS B N 1
ATOM 31148 C CA . HIS B 1 1204 ? 164.005 164.533 160.151 1.00 36.07 1264 HIS B CA 1
ATOM 31149 C C . HIS B 1 1204 ? 164.023 164.385 158.639 1.00 36.07 1264 HIS B C 1
ATOM 31150 O O . HIS B 1 1204 ? 164.900 163.718 158.087 1.00 36.07 1264 HIS B O 1
ATOM 31165 N N . SER B 1 1205 ? 163.067 165.012 157.960 1.00 33.09 1265 SER B N 1
ATOM 31166 C CA . SER B 1 1205 ? 162.982 164.940 156.509 1.00 33.09 1265 SER B CA 1
ATOM 31167 C C . SER B 1 1205 ? 164.063 165.790 155.864 1.00 33.09 1265 SER B C 1
ATOM 31168 O O . SER B 1 1205 ? 163.886 166.993 155.655 1.00 33.09 1265 SER B O 1
ATOM 31176 N N . VAL B 1 1206 ? 165.189 165.157 155.545 1.00 33.85 1266 VAL B N 1
ATOM 31177 C CA . VAL B 1 1206 ? 166.288 165.862 154.903 1.00 33.85 1266 VAL B CA 1
ATOM 31178 C C . VAL B 1 1206 ? 165.919 166.266 153.482 1.00 33.85 1266 VAL B C 1
ATOM 31179 O O . VAL B 1 1206 ? 166.186 167.395 153.057 1.00 33.85 1266 VAL B O 1
ATOM 31192 N N . TRP B 1 1207 ? 165.314 165.359 152.723 1.00 31.23 1267 TRP B N 1
ATOM 31193 C CA . TRP B 1 1207 ? 164.933 165.620 151.344 1.00 31.23 1267 TRP B CA 1
ATOM 31194 C C . TRP B 1 1207 ? 163.498 165.149 151.160 1.00 31.23 1267 TRP B C 1
ATOM 31195 O O . TRP B 1 1207 ? 163.167 164.020 151.527 1.00 31.23 1267 TRP B O 1
ATOM 31216 N N . GLN B 1 1208 ? 162.653 166.009 150.597 1.00 32.26 1268 GLN B N 1
ATOM 31217 C CA . GLN B 1 1208 ? 161.263 165.684 150.321 1.00 32.26 1268 GLN B CA 1
ATOM 31218 C C . GLN B 1 1208 ? 160.947 165.990 148.870 1.00 32.26 1268 GLN B C 1
ATOM 31219 O O . GLN B 1 1208 ? 161.507 166.917 148.282 1.00 32.26 1268 GLN B O 1
ATOM 31233 N N . ALA B 1 1209 ? 160.046 165.202 148.292 1.00 30.44 1269 ALA B N 1
ATOM 31234 C CA . ALA B 1 1209 ? 159.661 165.392 146.908 1.00 30.44 1269 ALA B CA 1
ATOM 31235 C C . ALA B 1 1209 ? 158.179 165.135 146.714 1.00 30.44 1269 ALA B C 1
ATOM 31236 O O . ALA B 1 1209 ? 157.540 164.411 147.479 1.00 30.44 1269 ALA B O 1
ATOM 31243 N N . ARG B 1 1210 ? 157.648 165.752 145.664 1.00 31.63 1270 ARG B N 1
ATOM 31244 C CA . ARG B 1 1210 ? 156.334 165.453 145.129 1.00 31.63 1270 ARG B CA 1
ATOM 31245 C C . ARG B 1 1210 ? 156.462 165.284 143.628 1.00 31.63 1270 ARG B C 1
ATOM 31246 O O . ARG B 1 1210 ? 157.261 165.962 142.981 1.00 31.63 1270 ARG B O 1
ATOM 31267 N N . TYR B 1 1211 ? 155.648 164.397 143.077 1.00 27.87 1271 TYR B N 1
ATOM 31268 C CA . TYR B 1 1211 ? 155.797 163.957 141.705 1.00 27.87 1271 TYR B CA 1
ATOM 31269 C C . TYR B 1 1211 ? 154.475 163.998 140.970 1.00 27.87 1271 TYR B C 1
ATOM 31270 O O . TYR B 1 1211 ? 153.398 164.037 141.568 1.00 27.87 1271 TYR B O 1
ATOM 31288 N N . GLN B 1 1212 ? 154.588 163.997 139.651 1.00 27.90 1272 GLN B N 1
ATOM 31289 C CA . GLN B 1 1212 ? 153.466 163.700 138.789 1.00 27.90 1272 GLN B CA 1
ATOM 31290 C C . GLN B 1 1212 ? 153.339 162.186 138.662 1.00 27.90 1272 GLN B C 1
ATOM 31291 O O . GLN B 1 1212 ? 154.147 161.424 139.197 1.00 27.90 1272 GLN B O 1
ATOM 31305 N N . VAL B 1 1213 ? 152.316 161.731 137.944 1.00 26.50 1273 VAL B N 1
ATOM 31306 C CA . VAL B 1 1213 ? 152.132 160.296 137.777 1.00 26.50 1273 VAL B CA 1
ATOM 31307 C C . VAL B 1 1213 ? 153.237 159.717 136.910 1.00 26.50 1273 VAL B C 1
ATOM 31308 O O . VAL B 1 1213 ? 153.813 158.670 137.229 1.00 26.50 1273 VAL B O 1
ATOM 31321 N N . TRP B 1 1214 ? 153.568 160.396 135.820 1.00 24.62 1274 TRP B N 1
ATOM 31322 C CA . TRP B 1 1214 ? 154.454 159.864 134.803 1.00 24.62 1274 TRP B CA 1
ATOM 31323 C C . TRP B 1 1214 ? 155.869 160.372 134.991 1.00 24.62 1274 TRP B C 1
ATOM 31324 O O . TRP B 1 1214 ? 156.091 161.547 135.288 1.00 24.62 1274 TRP B O 1
ATOM 31345 N N . GLY B 1 1215 ? 156.817 159.466 134.840 1.00 26.08 1275 GLY B N 1
ATOM 31346 C CA . GLY B 1 1215 ? 158.212 159.824 134.799 1.00 26.08 1275 GLY B CA 1
ATOM 31347 C C . GLY B 1 1215 ? 158.713 160.462 136.070 1.00 26.08 1275 GLY B C 1
ATOM 31348 O O . GLY B 1 1215 ? 159.796 161.051 136.081 1.00 26.08 1275 GLY B O 1
ATOM 31352 N N . ASN B 1 1216 ? 157.928 160.366 137.138 1.00 26.70 1276 ASN B N 1
ATOM 31353 C CA . ASN B 1 1216 ? 158.292 160.939 138.427 1.00 26.70 1276 ASN B CA 1
ATOM 31354 C C . ASN B 1 1216 ? 158.896 162.320 138.232 1.00 26.70 1276 ASN B C 1
ATOM 31355 O O . ASN B 1 1216 ? 159.806 162.723 138.962 1.00 26.70 1276 ASN B O 1
ATOM 31366 N N . THR B 1 1217 ? 158.396 163.051 137.247 1.00 26.86 1277 THR B N 1
ATOM 31367 C CA . THR B 1 1217 ? 158.865 164.405 137.032 1.00 26.86 1277 THR B CA 1
ATOM 31368 C C . THR B 1 1217 ? 158.580 165.225 138.278 1.00 26.86 1277 THR B C 1
ATOM 31369 O O . THR B 1 1217 ? 157.483 165.170 138.837 1.00 26.86 1277 THR B O 1
ATOM 31380 N N . VAL B 1 1218 ? 159.576 165.973 138.720 1.00 29.45 1278 VAL B N 1
ATOM 31381 C CA . VAL B 1 1218 ? 159.509 166.640 140.012 1.00 29.45 1278 VAL B CA 1
ATOM 31382 C C . VAL B 1 1218 ? 158.654 167.889 139.915 1.00 29.45 1278 VAL B C 1
ATOM 31383 O O . VAL B 1 1218 ? 158.886 168.760 139.070 1.00 29.45 1278 VAL B O 1
ATOM 31396 N N . GLU B 1 1219 ? 157.652 167.965 140.782 1.00 32.60 1279 GLU B N 1
ATOM 31397 C CA . GLU B 1 1219 ? 156.876 169.172 140.987 1.00 32.60 1279 GLU B CA 1
ATOM 31398 C C . GLU B 1 1219 ? 157.515 170.067 142.038 1.00 32.60 1279 GLU B C 1
ATOM 31399 O O . GLU B 1 1219 ? 157.502 171.293 141.898 1.00 32.60 1279 GLU B O 1
ATOM 31411 N N . GLU B 1 1220 ? 158.084 169.478 143.087 1.00 34.28 1280 GLU B N 1
ATOM 31412 C CA . GLU B 1 1220 ? 158.782 170.243 144.107 1.00 34.28 1280 GLU B CA 1
ATOM 31413 C C . GLU B 1 1220 ? 159.829 169.371 144.786 1.00 34.28 1280 GLU B C 1
ATOM 31414 O O . GLU B 1 1220 ? 159.639 168.166 144.963 1.00 34.28 1280 GLU B O 1
ATOM 31426 N N . ILE B 1 1221 ? 160.941 170.000 145.158 1.00 32.40 1281 ILE B N 1
ATOM 31427 C CA . ILE B 1 1221 ? 162.034 169.358 145.874 1.00 32.40 1281 ILE B CA 1
ATOM 31428 C C . ILE B 1 1221 ? 162.505 170.347 146.928 1.00 32.40 1281 ILE B C 1
ATOM 31429 O O . ILE B 1 1221 ? 162.432 171.563 146.732 1.00 32.40 1281 ILE B O 1
ATOM 31445 N N . ARG B 1 1222 ? 162.977 169.832 148.058 1.00 34.92 1282 ARG B N 1
ATOM 31446 C CA . ARG B 1 1222 ? 163.480 170.714 149.102 1.00 34.92 1282 ARG B CA 1
ATOM 31447 C C . ARG B 1 1222 ? 164.569 170.028 149.914 1.00 34.92 1282 ARG B C 1
ATOM 31448 O O . ARG B 1 1222 ? 164.407 168.878 150.328 1.00 34.92 1282 ARG B O 1
ATOM 31469 N N . GLU B 1 1223 ? 165.672 170.740 150.130 1.00 35.15 1283 GLU B N 1
ATOM 31470 C CA . GLU B 1 1223 ? 166.802 170.271 150.914 1.00 35.15 1283 GLU B CA 1
ATOM 31471 C C . GLU B 1 1223 ? 167.358 171.434 151.720 1.00 35.15 1283 GLU B C 1
ATOM 31472 O O . GLU B 1 1223 ? 167.277 172.586 151.278 1.00 35.15 1283 GLU B O 1
ATOM 31484 N N . PRO B 1 1224 ? 167.929 171.169 152.901 1.00 35.72 1284 PRO B N 1
ATOM 31485 C CA . PRO B 1 1224 ? 168.636 172.230 153.629 1.00 35.72 1284 PRO B CA 1
ATOM 31486 C C . PRO B 1 1224 ? 170.150 172.160 153.453 1.00 35.72 1284 PRO B C 1
ATOM 31487 O O . PRO B 1 1224 ? 170.662 172.475 152.374 1.00 35.72 1284 PRO B O 1
ATOM 31498 N N . TYR B 1 1225 ? 170.879 171.757 154.499 1.00 37.32 1285 TYR B N 1
ATOM 31499 C CA . TYR B 1 1225 ? 172.333 171.670 154.424 1.00 37.32 1285 TYR B CA 1
ATOM 31500 C C . TYR B 1 1225 ? 172.816 170.437 153.676 1.00 37.32 1285 TYR B C 1
ATOM 31501 O O . TYR B 1 1225 ? 173.937 170.442 153.157 1.00 37.32 1285 TYR B O 1
ATOM 31519 N N . TYR B 1 1226 ? 172.003 169.387 153.619 1.00 36.81 1286 TYR B N 1
ATOM 31520 C CA . TYR B 1 1226 ? 172.377 168.176 152.908 1.00 36.81 1286 TYR B CA 1
ATOM 31521 C C . TYR B 1 1226 ? 172.746 168.509 151.472 1.00 36.81 1286 TYR B C 1
ATOM 31522 O O . TYR B 1 1226 ? 172.003 169.201 150.771 1.00 36.81 1286 TYR B O 1
ATOM 31540 N N . ILE B 1 1227 ? 173.897 168.010 151.035 1.00 38.00 1287 ILE B N 1
ATOM 31541 C CA . ILE B 1 1227 ? 174.462 168.371 149.747 1.00 38.00 1287 ILE B CA 1
ATOM 31542 C C . ILE B 1 1227 ? 174.297 167.252 148.729 1.00 38.00 1287 ILE B C 1
ATOM 31543 O O . ILE B 1 1227 ? 174.030 167.515 147.555 1.00 38.00 1287 ILE B O 1
ATOM 31559 N N . GLU B 1 1228 ? 174.471 166.003 149.148 1.00 37.19 1288 GLU B N 1
ATOM 31560 C CA . GLU B 1 1228 ? 174.354 164.900 148.211 1.00 37.19 1288 GLU B CA 1
ATOM 31561 C C . GLU B 1 1228 ? 172.970 164.892 147.580 1.00 37.19 1288 GLU B C 1
ATOM 31562 O O . GLU B 1 1228 ? 171.957 165.088 148.256 1.00 37.19 1288 GLU B O 1
ATOM 31574 N N . GLU B 1 1229 ? 172.933 164.664 146.275 1.00 34.28 1289 GLU B N 1
ATOM 31575 C CA . GLU B 1 1229 ? 171.688 164.657 145.529 1.00 34.28 1289 GLU B CA 1
ATOM 31576 C C . GLU B 1 1229 ? 171.077 163.263 145.517 1.00 34.28 1289 GLU B C 1
ATOM 31577 O O . GLU B 1 1229 ? 171.784 162.254 145.564 1.00 34.28 1289 GLU B O 1
ATOM 31589 N N . GLN B 1 1230 ? 169.751 163.218 145.455 1.00 29.07 1290 GLN B N 1
ATOM 31590 C CA . GLN B 1 1230 ? 169.004 161.975 145.340 1.00 29.07 1290 GLN B CA 1
ATOM 31591 C C . GLN B 1 1230 ? 168.518 161.824 143.907 1.00 29.07 1290 GLN B C 1
ATOM 31592 O O . GLN B 1 1230 ? 167.804 162.693 143.398 1.00 29.07 1290 GLN B O 1
ATOM 31606 N N . ASN B 1 1231 ? 168.887 160.709 143.267 1.00 28.96 1291 ASN B N 1
ATOM 31607 C CA . ASN B 1 1231 ? 168.630 160.516 141.847 1.00 28.96 1291 ASN B CA 1
ATOM 31608 C C . ASN B 1 1231 ? 167.948 159.195 141.514 1.00 28.96 1291 ASN B C 1
ATOM 31609 O O . ASN B 1 1231 ? 167.792 158.886 140.330 1.00 28.96 1291 ASN B O 1
ATOM 31620 N N . LEU B 1 1232 ? 167.539 158.408 142.507 1.00 27.42 1292 LEU B N 1
ATOM 31621 C CA . LEU B 1 1232 ? 167.102 157.045 142.225 1.00 27.42 1292 LEU B CA 1
ATOM 31622 C C . LEU B 1 1232 ? 165.831 157.014 141.389 1.00 27.42 1292 LEU B C 1
ATOM 31623 O O . LEU B 1 1232 ? 165.778 156.350 140.349 1.00 27.42 1292 LEU B O 1
ATOM 31639 N N . ARG B 1 1233 ? 164.800 157.718 141.822 1.00 27.13 1293 ARG B N 1
ATOM 31640 C CA . ARG B 1 1233 ? 163.510 157.706 141.118 1.00 27.13 1293 ARG B CA 1
ATOM 31641 C C . ARG B 1 1233 ? 163.000 156.260 141.062 1.00 27.13 1293 ARG B C 1
ATOM 31642 O O . ARG B 1 1233 ? 163.198 155.494 142.016 1.00 27.13 1293 ARG B O 1
ATOM 31663 N N . PHE B 1 1234 ? 162.367 155.855 139.965 1.00 24.74 1294 PHE B N 1
ATOM 31664 C CA . PHE B 1 1234 ? 161.760 154.541 139.847 1.00 24.74 1294 PHE B CA 1
ATOM 31665 C C . PHE B 1 1234 ? 162.785 153.439 140.068 1.00 24.74 1294 PHE B C 1
ATOM 31666 O O . PHE B 1 1234 ? 163.978 153.681 140.233 1.00 24.74 1294 PHE B O 1
ATOM 31683 N N . GLN B 1 1235 ? 162.289 152.206 140.104 1.00 23.52 1295 GLN B N 1
ATOM 31684 C CA . GLN B 1 1235 ? 163.169 151.057 140.226 1.00 23.52 1295 GLN B CA 1
ATOM 31685 C C . GLN B 1 1235 ? 164.090 150.965 139.022 1.00 23.52 1295 GLN B C 1
ATOM 31686 O O . GLN B 1 1235 ? 163.637 150.943 137.877 1.00 23.52 1295 GLN B O 1
ATOM 31700 N N . GLY B 1 1236 ? 165.385 150.889 139.289 1.00 24.76 1296 GLY B N 1
ATOM 31701 C CA . GLY B 1 1236 ? 166.375 150.734 138.254 1.00 24.76 1296 GLY B CA 1
ATOM 31702 C C . GLY B 1 1236 ? 166.866 152.012 137.625 1.00 24.76 1296 GLY B C 1
ATOM 31703 O O . GLY B 1 1236 ? 167.768 151.955 136.781 1.00 24.76 1296 GLY B O 1
ATOM 31707 N N . GLN B 1 1237 ? 166.330 153.159 138.016 1.00 24.98 1297 GLN B N 1
ATOM 31708 C CA . GLN B 1 1237 ? 166.623 154.415 137.353 1.00 24.98 1297 GLN B CA 1
ATOM 31709 C C . GLN B 1 1237 ? 167.557 155.277 138.187 1.00 24.98 1297 GLN B C 1
ATOM 31710 O O . GLN B 1 1237 ? 167.710 155.088 139.395 1.00 24.98 1297 GLN B O 1
ATOM 31724 N N . TYR B 1 1238 ? 168.190 156.226 137.506 1.00 28.52 1298 TYR B N 1
ATOM 31725 C CA . TYR B 1 1238 ? 169.138 157.142 138.125 1.00 28.52 1298 TYR B CA 1
ATOM 31726 C C . TYR B 1 1238 ? 169.078 158.450 137.355 1.00 28.52 1298 TYR B C 1
ATOM 31727 O O . TYR B 1 1238 ? 169.421 158.492 136.171 1.00 28.52 1298 TYR B O 1
ATOM 31745 N N . LEU B 1 1239 ? 168.628 159.504 138.022 1.00 30.15 1299 LEU B N 1
ATOM 31746 C CA . LEU B 1 1239 ? 168.465 160.788 137.363 1.00 30.15 1299 LEU B CA 1
ATOM 31747 C C . LEU B 1 1239 ? 169.806 161.339 136.902 1.00 30.15 1299 LEU B C 1
ATOM 31748 O O . LEU B 1 1239 ? 170.809 161.271 137.616 1.00 30.15 1299 LEU B O 1
ATOM 31764 N N . ASP B 1 1240 ? 169.815 161.894 135.697 1.00 34.99 1300 ASP B N 1
ATOM 31765 C CA . ASP B 1 1240 ? 170.983 162.547 135.115 1.00 34.99 1300 ASP B CA 1
ATOM 31766 C C . ASP B 1 1240 ? 170.617 164.015 134.924 1.00 34.99 1300 ASP B C 1
ATOM 31767 O O . ASP B 1 1240 ? 170.102 164.410 133.876 1.00 34.99 1300 ASP B O 1
ATOM 31776 N N . ARG B 1 1241 ? 170.899 164.825 135.947 1.00 33.68 1301 ARG B N 1
ATOM 31777 C CA . ARG B 1 1241 ? 170.480 166.222 135.935 1.00 33.68 1301 ARG B CA 1
ATOM 31778 C C . ARG B 1 1241 ? 171.066 166.984 134.757 1.00 33.68 1301 ARG B C 1
ATOM 31779 O O . ARG B 1 1241 ? 170.459 167.946 134.270 1.00 33.68 1301 ARG B O 1
ATOM 31800 N N . GLU B 1 1242 ? 172.239 166.571 134.287 1.00 39.68 1302 GLU B N 1
ATOM 31801 C CA . GLU B 1 1242 ? 172.896 167.249 133.182 1.00 39.68 1302 GLU B CA 1
ATOM 31802 C C . GLU B 1 1242 ? 172.138 167.099 131.873 1.00 39.68 1302 GLU B C 1
ATOM 31803 O O . GLU B 1 1242 ? 172.414 167.838 130.923 1.00 39.68 1302 GLU B O 1
ATOM 31815 N N . THR B 1 1243 ? 171.199 166.160 131.801 1.00 36.70 1303 THR B N 1
ATOM 31816 C CA . THR B 1 1243 ? 170.362 165.980 130.625 1.00 36.70 1303 THR B CA 1
ATOM 31817 C C . THR B 1 1243 ? 168.889 165.808 130.940 1.00 36.70 1303 THR B C 1
ATOM 31818 O O . THR B 1 1243 ? 168.066 166.015 130.042 1.00 36.70 1303 THR B O 1
ATOM 31829 N N . GLY B 1 1244 ? 168.523 165.438 132.164 1.00 33.72 1304 GLY B N 1
ATOM 31830 C CA . GLY B 1 1244 ? 167.125 165.316 132.499 1.00 33.72 1304 GLY B CA 1
ATOM 31831 C C . GLY B 1 1244 ? 166.477 164.034 132.045 1.00 33.72 1304 GLY B C 1
ATOM 31832 O O . GLY B 1 1244 ? 165.249 163.928 132.110 1.00 33.72 1304 GLY B O 1
ATOM 31836 N N . LEU B 1 1245 ? 167.257 163.053 131.596 1.00 30.09 1305 LEU B N 1
ATOM 31837 C CA . LEU B 1 1245 ? 166.727 161.778 131.147 1.00 30.09 1305 LEU B CA 1
ATOM 31838 C C . LEU B 1 1245 ? 167.302 160.665 132.003 1.00 30.09 1305 LEU B C 1
ATOM 31839 O O . LEU B 1 1245 ? 168.518 160.595 132.199 1.00 30.09 1305 LEU B O 1
ATOM 31846 N N . HIS B 1 1246 ? 166.427 159.800 132.504 1.00 26.43 1306 HIS B N 1
ATOM 31847 C CA . HIS B 1 1246 ? 166.841 158.713 133.366 1.00 26.43 1306 HIS B CA 1
ATOM 31848 C C . HIS B 1 1246 ? 167.612 157.673 132.559 1.00 26.43 1306 HIS B C 1
ATOM 31849 O O . HIS B 1 1246 ? 167.575 157.656 131.327 1.00 26.43 1306 HIS B O 1
ATOM 31863 N N . PHE B 1 1247 ? 168.314 156.785 133.263 1.00 27.56 1307 PHE B N 1
ATOM 31864 C CA . PHE B 1 1247 ? 169.172 155.818 132.594 1.00 27.56 1307 PHE B CA 1
ATOM 31865 C C . PHE B 1 1247 ? 168.638 154.397 132.591 1.00 27.56 1307 PHE B C 1
ATOM 31866 O O . PHE B 1 1247 ? 168.872 153.672 131.624 1.00 27.56 1307 PHE B O 1
ATOM 31883 N N . ASN B 1 1248 ? 167.924 153.980 133.629 1.00 25.58 1308 ASN B N 1
ATOM 31884 C CA . ASN B 1 1248 ? 167.516 152.580 133.775 1.00 25.58 1308 ASN B CA 1
ATOM 31885 C C . ASN B 1 1248 ? 168.798 151.752 133.777 1.00 25.58 1308 ASN B C 1
ATOM 31886 O O . ASN B 1 1248 ? 169.686 152.015 134.605 1.00 25.58 1308 ASN B O 1
ATOM 31897 N N . THR B 1 1249 ? 168.929 150.756 132.922 1.00 25.88 1309 THR B N 1
ATOM 31898 C CA . THR B 1 1249 ? 170.120 149.927 132.819 1.00 25.88 1309 THR B CA 1
ATOM 31899 C C . THR B 1 1249 ? 170.608 149.770 131.390 1.00 25.88 1309 THR B C 1
ATOM 31900 O O . THR B 1 1249 ? 171.817 149.720 131.165 1.00 25.88 1309 THR B O 1
ATOM 31911 N N . PHE B 1 1250 ? 169.701 149.698 130.418 1.00 25.65 1310 PHE B N 1
ATOM 31912 C CA . PHE B 1 1250 ? 170.078 149.555 129.022 1.00 25.65 1310 PHE B CA 1
ATOM 31913 C C . PHE B 1 1250 ? 169.474 150.604 128.103 1.00 25.65 1310 PHE B C 1
ATOM 31914 O O . PHE B 1 1250 ? 169.876 150.672 126.937 1.00 25.65 1310 PHE B O 1
ATOM 31931 N N . ARG B 1 1251 ? 168.519 151.402 128.569 1.00 24.61 1311 ARG B N 1
ATOM 31932 C CA . ARG B 1 1251 ? 167.907 152.425 127.740 1.00 24.61 1311 ARG B CA 1
ATOM 31933 C C . ARG B 1 1251 ? 167.566 153.628 128.598 1.00 24.61 1311 ARG B C 1
ATOM 31934 O O . ARG B 1 1251 ? 167.311 153.502 129.795 1.00 24.61 1311 ARG B O 1
ATOM 31955 N N . PHE B 1 1252 ? 167.570 154.795 127.969 1.00 26.89 1312 PHE B N 1
ATOM 31956 C CA . PHE B 1 1252 ? 167.232 156.038 128.637 1.00 26.89 1312 PHE B CA 1
ATOM 31957 C C . PHE B 1 1252 ? 165.741 156.323 128.530 1.00 26.89 1312 PHE B C 1
ATOM 31958 O O . PHE B 1 1252 ? 165.082 155.946 127.559 1.00 26.89 1312 PHE B O 1
ATOM 31975 N N . TYR B 1 1253 ? 165.221 157.005 129.544 1.00 24.62 1313 TYR B N 1
ATOM 31976 C CA . TYR B 1 1253 ? 163.794 157.209 129.737 1.00 24.62 1313 TYR B CA 1
ATOM 31977 C C . TYR B 1 1253 ? 163.478 158.693 129.829 1.00 24.62 1313 TYR B C 1
ATOM 31978 O O . TYR B 1 1253 ? 164.117 159.418 130.596 1.00 24.62 1313 TYR B O 1
ATOM 31996 N N . ASP B 1 1254 ? 162.486 159.136 129.052 1.00 25.41 1314 ASP B N 1
ATOM 31997 C CA . ASP B 1 1254 ? 162.092 160.533 129.026 1.00 25.41 1314 ASP B CA 1
ATOM 31998 C C . ASP B 1 1254 ? 160.845 160.719 129.872 1.00 25.41 1314 ASP B C 1
ATOM 31999 O O . ASP B 1 1254 ? 159.762 160.281 129.462 1.00 25.41 1314 ASP B O 1
ATOM 32008 N N . PRO B 1 1255 ? 160.933 161.368 131.034 1.00 25.52 1315 PRO B N 1
ATOM 32009 C CA . PRO B 1 1255 ? 159.773 161.439 131.925 1.00 25.52 1315 PRO B CA 1
ATOM 32010 C C . PRO B 1 1255 ? 158.679 162.364 131.446 1.00 25.52 1315 PRO B C 1
ATOM 32011 O O . PRO B 1 1255 ? 157.554 162.276 131.947 1.00 25.52 1315 PRO B O 1
ATOM 32022 N N . ASP B 1 1256 ? 158.971 163.259 130.509 1.00 28.25 1316 ASP B N 1
ATOM 32023 C CA . ASP B 1 1256 ? 157.943 164.163 130.015 1.00 28.25 1316 ASP B CA 1
ATOM 32024 C C . ASP B 1 1256 ? 156.813 163.396 129.345 1.00 28.25 1316 ASP B C 1
ATOM 32025 O O . ASP B 1 1256 ? 155.634 163.695 129.564 1.00 28.25 1316 ASP B O 1
ATOM 32034 N N . ILE B 1 1257 ? 157.155 162.392 128.541 1.00 26.55 1317 ILE B N 1
ATOM 32035 C CA . ILE B 1 1257 ? 156.196 161.658 127.729 1.00 26.55 1317 ILE B CA 1
ATOM 32036 C C . ILE B 1 1257 ? 156.023 160.219 128.175 1.00 26.55 1317 ILE B C 1
ATOM 32037 O O . ILE B 1 1257 ? 155.172 159.512 127.619 1.00 26.55 1317 ILE B O 1
ATOM 32053 N N . GLY B 1 1258 ? 156.795 159.756 129.150 1.00 24.61 1318 GLY B N 1
ATOM 32054 C CA . GLY B 1 1258 ? 156.663 158.385 129.602 1.00 24.61 1318 GLY B CA 1
ATOM 32055 C C . GLY B 1 1258 ? 157.038 157.358 128.558 1.00 24.61 1318 GLY B C 1
ATOM 32056 O O . GLY B 1 1258 ? 156.343 156.347 128.410 1.00 24.61 1318 GLY B O 1
ATOM 32060 N N . ARG B 1 1259 ? 158.120 157.594 127.825 1.00 24.89 1319 ARG B N 1
ATOM 32061 C CA . ARG B 1 1259 ? 158.553 156.694 126.773 1.00 24.89 1319 ARG B CA 1
ATOM 32062 C C . ARG B 1 1259 ? 160.069 156.655 126.732 1.00 24.89 1319 ARG B C 1
ATOM 32063 O O . ARG B 1 1259 ? 160.749 157.564 127.208 1.00 24.89 1319 ARG B O 1
ATOM 32084 N N . PHE B 1 1260 ? 160.590 155.581 126.152 1.00 23.40 1320 PHE B N 1
ATOM 32085 C CA . PHE B 1 1260 ? 162.016 155.442 125.944 1.00 23.40 1320 PHE B CA 1
ATOM 32086 C C . PHE B 1 1260 ? 162.434 156.160 124.668 1.00 23.40 1320 PHE B C 1
ATOM 32087 O O . PHE B 1 1260 ? 161.628 156.421 123.774 1.00 23.40 1320 PHE B O 1
ATOM 32104 N N . THR B 1 1261 ? 163.722 156.466 124.587 1.00 27.05 1321 THR B N 1
ATOM 32105 C CA . THR B 1 1261 ? 164.271 157.228 123.478 1.00 27.05 1321 THR B CA 1
ATOM 32106 C C . THR B 1 1261 ? 164.774 156.355 122.341 1.00 27.05 1321 THR B C 1
ATOM 32107 O O . THR B 1 1261 ? 165.265 156.890 121.345 1.00 27.05 1321 THR B O 1
ATOM 32118 N N . THR B 1 1262 ? 164.677 155.036 122.461 1.00 25.33 1322 THR B N 1
ATOM 32119 C CA . THR B 1 1262 ? 165.124 154.131 121.414 1.00 25.33 1322 THR B CA 1
ATOM 32120 C C . THR B 1 1262 ? 164.345 152.832 121.517 1.00 25.33 1322 THR B C 1
ATOM 32121 O O . THR B 1 1262 ? 163.872 152.478 122.602 1.00 25.33 1322 THR B O 1
ATOM 32132 N N . PRO B 1 1263 ? 164.181 152.112 120.412 1.00 24.78 1323 PRO B N 1
ATOM 32133 C CA . PRO B 1 1263 ? 163.405 150.872 120.441 1.00 24.78 1323 PRO B CA 1
ATOM 32134 C C . PRO B 1 1263 ? 164.078 149.774 121.247 1.00 24.78 1323 PRO B C 1
ATOM 32135 O O . PRO B 1 1263 ? 165.294 149.751 121.446 1.00 24.78 1323 PRO B O 1
ATOM 32146 N N . ASP B 1 1264 ? 163.250 148.849 121.708 1.00 26.45 1324 ASP B N 1
ATOM 32147 C CA . ASP B 1 1264 ? 163.727 147.760 122.538 1.00 26.45 1324 ASP B CA 1
ATOM 32148 C C . ASP B 1 1264 ? 164.734 146.921 121.759 1.00 26.45 1324 ASP B C 1
ATOM 32149 O O . ASP B 1 1264 ? 164.446 146.510 120.627 1.00 26.45 1324 ASP B O 1
ATOM 32158 N N . PRO B 1 1265 ? 165.922 146.663 122.309 1.00 26.86 1325 PRO B N 1
ATOM 32159 C CA . PRO B 1 1265 ? 166.896 145.843 121.575 1.00 26.86 1325 PRO B CA 1
ATOM 32160 C C . PRO B 1 1265 ? 166.411 144.442 121.247 1.00 26.86 1325 PRO B C 1
ATOM 32161 O O . PRO B 1 1265 ? 166.775 143.905 120.194 1.00 26.86 1325 PRO B O 1
ATOM 32172 N N . ILE B 1 1266 ? 165.605 143.829 122.114 1.00 27.38 1326 ILE B N 1
ATOM 32173 C CA . ILE B 1 1266 ? 165.168 142.454 121.890 1.00 27.38 1326 ILE B CA 1
ATOM 32174 C C . ILE B 1 1266 ? 164.006 142.350 120.911 1.00 27.38 1326 ILE B C 1
ATOM 32175 O O . ILE B 1 1266 ? 163.793 141.280 120.329 1.00 27.38 1326 ILE B O 1
ATOM 32191 N N . GLY B 1 1267 ? 163.257 143.426 120.701 1.00 26.66 1327 GLY B N 1
ATOM 32192 C CA . GLY B 1 1267 ? 162.157 143.415 119.760 1.00 26.66 1327 GLY B CA 1
ATOM 32193 C C . GLY B 1 1267 ? 160.825 142.980 120.330 1.00 26.66 1327 GLY B C 1
ATOM 32194 O O . GLY B 1 1267 ? 160.450 143.372 121.437 1.00 26.66 1327 GLY B O 1
ATOM 32198 N N . LEU B 1 1268 ? 160.097 142.169 119.563 1.00 24.94 1328 LEU B N 1
ATOM 32199 C CA . LEU B 1 1268 ? 158.723 141.817 119.904 1.00 24.94 1328 LEU B CA 1
ATOM 32200 C C . LEU B 1 1268 ? 158.600 141.110 121.245 1.00 24.94 1328 LEU B C 1
ATOM 32201 O O . LEU B 1 1268 ? 157.500 141.062 121.804 1.00 24.94 1328 LEU B O 1
ATOM 32217 N N . ALA B 1 1269 ? 159.690 140.555 121.771 1.00 27.54 1329 ALA B N 1
ATOM 32218 C CA . ALA B 1 1269 ? 159.632 139.897 123.071 1.00 27.54 1329 ALA B CA 1
ATOM 32219 C C . ALA B 1 1269 ? 159.151 140.833 124.173 1.00 27.54 1329 ALA B C 1
ATOM 32220 O O . ALA B 1 1269 ? 158.558 140.376 125.155 1.00 27.54 1329 ALA B O 1
ATOM 32227 N N . GLY B 1 1270 ? 159.401 142.129 124.042 1.00 27.38 1330 GLY B N 1
ATOM 32228 C CA . GLY B 1 1270 ? 158.977 143.094 125.032 1.00 27.38 1330 GLY B CA 1
ATOM 32229 C C . GLY B 1 1270 ? 157.598 143.673 124.840 1.00 27.38 1330 GLY B C 1
ATOM 32230 O O . GLY B 1 1270 ? 157.156 144.469 125.672 1.00 27.38 1330 GLY B O 1
ATOM 32234 N N . GLY B 1 1271 ? 156.898 143.298 123.780 1.00 26.98 1331 GLY B N 1
ATOM 32235 C CA . GLY B 1 1271 ? 155.595 143.845 123.466 1.00 26.98 1331 GLY B CA 1
ATOM 32236 C C . GLY B 1 1271 ? 155.547 144.445 122.072 1.00 26.98 1331 GLY B C 1
ATOM 32237 O O . GLY B 1 1271 ? 156.551 144.575 121.376 1.00 26.98 1331 GLY B O 1
ATOM 32241 N N . LEU B 1 1272 ? 154.323 144.799 121.676 1.00 24.67 1332 LEU B N 1
ATOM 32242 C CA . LEU B 1 1272 ? 154.100 145.364 120.350 1.00 24.67 1332 LEU B CA 1
ATOM 32243 C C . LEU B 1 1272 ? 154.695 146.759 120.218 1.00 24.67 1332 LEU B C 1
ATOM 32244 O O . LEU B 1 1272 ? 155.245 147.105 119.167 1.00 24.67 1332 LEU B O 1
ATOM 32260 N N . ASN B 1 1273 ? 154.576 147.582 121.256 1.00 25.42 1333 ASN B N 1
ATOM 32261 C CA . ASN B 1 1273 ? 155.137 148.925 121.236 1.00 25.42 1333 ASN B CA 1
ATOM 32262 C C . ASN B 1 1273 ? 156.584 148.858 121.701 1.00 25.42 1333 ASN B C 1
ATOM 32263 O O . ASN B 1 1273 ? 156.864 148.402 122.814 1.00 25.42 1333 ASN B O 1
ATOM 32274 N N . LEU B 1 1274 ? 157.494 149.317 120.852 1.00 24.21 1334 LEU B N 1
ATOM 32275 C CA . LEU B 1 1274 ? 158.918 149.238 121.118 1.00 24.21 1334 LEU B CA 1
ATOM 32276 C C . LEU B 1 1274 ? 159.443 150.406 121.934 1.00 24.21 1334 LEU B C 1
ATOM 32277 O O . LEU B 1 1274 ? 160.587 150.356 122.390 1.00 24.21 1334 LEU B O 1
ATOM 32293 N N . TYR B 1 1275 ? 158.640 151.440 122.138 1.00 23.78 1335 TYR B N 1
ATOM 32294 C CA . TYR B 1 1275 ? 159.044 152.615 122.888 1.00 23.78 1335 TYR B CA 1
ATOM 32295 C C . TYR B 1 1275 ? 158.335 152.741 124.225 1.00 23.78 1335 TYR B C 1
ATOM 32296 O O . TYR B 1 1275 ? 158.537 153.734 124.925 1.00 23.78 1335 TYR B O 1
ATOM 32314 N N . GLN B 1 1276 ? 157.500 151.778 124.585 1.00 24.00 1336 GLN B N 1
ATOM 32315 C CA . GLN B 1 1276 ? 156.630 151.882 125.744 1.00 24.00 1336 GLN B CA 1
ATOM 32316 C C . GLN B 1 1276 ? 157.313 151.409 127.016 1.00 24.00 1336 GLN B C 1
ATOM 32317 O O . GLN B 1 1276 ? 158.049 150.420 127.012 1.00 24.00 1336 GLN B O 1
ATOM 32331 N N . TYR B 1 1277 ? 157.057 152.125 128.107 1.00 23.44 1337 TYR B N 1
ATOM 32332 C CA . TYR B 1 1277 ? 157.553 151.757 129.425 1.00 23.44 1337 TYR B CA 1
ATOM 32333 C C . TYR B 1 1277 ? 156.621 150.781 130.129 1.00 23.44 1337 TYR B C 1
ATOM 32334 O O . TYR B 1 1277 ? 157.052 149.709 130.561 1.00 23.44 1337 TYR B O 1
ATOM 32352 N N . ALA B 1 1278 ? 155.351 151.137 130.253 1.00 22.76 1338 ALA B N 1
ATOM 32353 C CA . ALA B 1 1278 ? 154.364 150.294 130.906 1.00 22.76 1338 ALA B CA 1
ATOM 32354 C C . ALA B 1 1278 ? 152.997 150.939 130.744 1.00 22.76 1338 ALA B C 1
ATOM 32355 O O . ALA B 1 1278 ? 152.908 152.135 130.466 1.00 22.76 1338 ALA B O 1
ATOM 32362 N N . PRO B 1 1279 ? 151.924 150.164 130.902 1.00 22.01 1339 PRO B N 1
ATOM 32363 C CA . PRO B 1 1279 ? 150.584 150.764 130.851 1.00 22.01 1339 PRO B CA 1
ATOM 32364 C C . PRO B 1 1279 ? 150.372 151.854 131.880 1.00 22.01 1339 PRO B C 1
ATOM 32365 O O . PRO B 1 1279 ? 149.718 152.861 131.590 1.00 22.01 1339 PRO B O 1
ATOM 32376 N N . ASN B 1 1280 ? 150.908 151.677 133.082 1.00 22.57 1340 ASN B N 1
ATOM 32377 C CA . ASN B 1 1280 ? 150.771 152.649 134.119 1.00 22.57 1340 ASN B CA 1
ATOM 32378 C C . ASN B 1 1280 ? 151.949 152.512 135.069 1.00 22.57 1340 ASN B C 1
ATOM 32379 O O . ASN B 1 1280 ? 152.290 151.385 135.450 1.00 22.57 1340 ASN B O 1
ATOM 32390 N N . PRO B 1 1281 ? 152.582 153.616 135.462 1.00 23.12 1341 PRO B N 1
ATOM 32391 C CA . PRO B 1 1281 ? 153.756 153.544 136.331 1.00 23.12 1341 PRO B CA 1
ATOM 32392 C C . PRO B 1 1281 ? 153.454 153.405 137.813 1.00 23.12 1341 PRO B C 1
ATOM 32393 O O . PRO B 1 1281 ? 154.369 153.569 138.624 1.00 23.12 1341 PRO B O 1
ATOM 32404 N N . ILE B 1 1282 ? 152.216 153.105 138.194 1.00 23.67 1342 ILE B N 1
ATOM 32405 C CA . ILE B 1 1282 ? 151.872 152.965 139.601 1.00 23.67 1342 ILE B CA 1
ATOM 32406 C C . ILE B 1 1282 ? 151.809 151.508 140.039 1.00 23.67 1342 ILE B C 1
ATOM 32407 O O . ILE B 1 1282 ? 151.967 151.229 141.236 1.00 23.67 1342 ILE B O 1
ATOM 32423 N N . GLY B 1 1283 ? 151.585 150.579 139.117 1.00 21.64 1343 GLY B N 1
ATOM 32424 C CA . GLY B 1 1283 ? 151.496 149.175 139.451 1.00 21.64 1343 GLY B CA 1
ATOM 32425 C C . GLY B 1 1283 ? 152.332 148.285 138.563 1.00 21.64 1343 GLY B C 1
ATOM 32426 O O . GLY B 1 1283 ? 152.170 147.064 138.573 1.00 21.64 1343 GLY B O 1
ATOM 32430 N N . TRP B 1 1284 ? 153.221 148.884 137.783 1.00 21.61 1344 TRP B N 1
ATOM 32431 C CA . TRP B 1 1284 ? 154.101 148.162 136.884 1.00 21.61 1344 TRP B CA 1
ATOM 32432 C C . TRP B 1 1284 ? 155.515 148.695 137.019 1.00 21.61 1344 TRP B C 1
ATOM 32433 O O . TRP B 1 1284 ? 155.737 149.811 137.489 1.00 21.61 1344 TRP B O 1
ATOM 32454 N N . ILE B 1 1285 ? 156.480 147.868 136.615 1.00 22.32 1345 ILE B N 1
ATOM 32455 C CA . ILE B 1 1285 ? 157.890 148.216 136.700 1.00 22.32 1345 ILE B CA 1
ATOM 32456 C C . ILE B 1 1285 ? 158.633 147.593 135.528 1.00 22.32 1345 ILE B C 1
ATOM 32457 O O . ILE B 1 1285 ? 158.207 146.590 134.958 1.00 22.32 1345 ILE B O 1
ATOM 32473 N N . ASP B 1 1286 ? 159.765 148.203 135.173 1.00 24.17 1346 ASP B N 1
ATOM 32474 C CA . ASP B 1 1286 ? 160.620 147.717 134.088 1.00 24.17 1346 ASP B CA 1
ATOM 32475 C C . ASP B 1 1286 ? 162.053 148.131 134.379 1.00 24.17 1346 ASP B C 1
ATOM 32476 O O . ASP B 1 1286 ? 162.656 148.922 133.646 1.00 24.17 1346 ASP B O 1
ATOM 32485 N N . PRO B 1 1287 ? 162.637 147.600 135.453 1.00 23.51 1347 PRO B N 1
ATOM 32486 C CA . PRO B 1 1287 ? 163.954 148.084 135.891 1.00 23.51 1347 PRO B CA 1
ATOM 32487 C C . PRO B 1 1287 ? 165.062 147.924 134.870 1.00 23.51 1347 PRO B C 1
ATOM 32488 O O . PRO B 1 1287 ? 165.968 148.763 134.817 1.00 23.51 1347 PRO B O 1
ATOM 32499 N N . LEU B 1 1288 ? 165.044 146.852 134.082 1.00 24.38 1348 LEU B N 1
ATOM 32500 C CA . LEU B 1 1288 ? 166.098 146.629 133.100 1.00 24.38 1348 LEU B CA 1
ATOM 32501 C C . LEU B 1 1288 ? 165.927 147.488 131.855 1.00 24.38 1348 LEU B C 1
ATOM 32502 O O . LEU B 1 1288 ? 166.916 147.951 131.282 1.00 24.38 1348 LEU B O 1
ATOM 32518 N N . GLY B 1 1289 ? 164.695 147.711 131.420 1.00 24.56 1349 GLY B N 1
ATOM 32519 C CA . GLY B 1 1289 ? 164.473 148.443 130.190 1.00 24.56 1349 GLY B CA 1
ATOM 32520 C C . GLY B 1 1289 ? 164.996 147.699 128.989 1.00 24.56 1349 GLY B C 1
ATOM 32521 O O . GLY B 1 1289 ? 165.594 148.309 128.098 1.00 24.56 1349 GLY B O 1
ATOM 32525 N N . TRP B 1 1290 ? 164.759 146.396 128.936 1.00 27.73 1350 TRP B N 1
ATOM 32526 C CA . TRP B 1 1290 ? 165.342 145.523 127.929 1.00 27.73 1350 TRP B CA 1
ATOM 32527 C C . TRP B 1 1290 ? 164.327 144.502 127.439 1.00 27.73 1350 TRP B C 1
ATOM 32528 O O . TRP B 1 1290 ? 163.120 144.722 127.536 1.00 27.73 1350 TRP B O 1
ATOM 32549 N N . ASN B 1 1348 ? 171.881 138.291 135.684 1.00 31.47 1408 ASN B N 1
ATOM 32550 C CA . ASN B 1 1348 ? 172.404 137.568 134.534 1.00 31.47 1408 ASN B CA 1
ATOM 32551 C C . ASN B 1 1348 ? 173.291 138.460 133.673 1.00 31.47 1408 ASN B C 1
ATOM 32552 O O . ASN B 1 1348 ? 173.516 139.622 134.005 1.00 31.47 1408 ASN B O 1
ATOM 32563 N N . TYR B 1 1349 ? 173.804 137.908 132.575 1.00 31.87 1409 TYR B N 1
ATOM 32564 C CA . TYR B 1 1349 ? 174.731 138.607 131.697 1.00 31.87 1409 TYR B CA 1
ATOM 32565 C C . TYR B 1 1349 ? 174.277 138.483 130.254 1.00 31.87 1409 TYR B C 1
ATOM 32566 O O . TYR B 1 1349 ? 173.841 137.413 129.824 1.00 31.87 1409 TYR B O 1
ATOM 32584 N N . HIS B 1 1350 ? 174.389 139.579 129.510 1.00 31.57 1410 HIS B N 1
ATOM 32585 C CA . HIS B 1 1350 ? 173.928 139.649 128.129 1.00 31.57 1410 HIS B CA 1
ATOM 32586 C C . HIS B 1 1350 ? 175.140 139.718 127.217 1.00 31.57 1410 HIS B C 1
ATOM 32587 O O . HIS B 1 1350 ? 175.861 140.720 127.205 1.00 31.57 1410 HIS B O 1
ATOM 32601 N N . VAL B 1 1351 ? 175.357 138.651 126.454 1.00 31.70 1411 VAL B N 1
ATOM 32602 C CA . VAL B 1 1351 ? 176.452 138.636 125.496 1.00 31.70 1411 VAL B CA 1
ATOM 32603 C C . VAL B 1 1351 ? 176.117 139.516 124.297 1.00 31.70 1411 VAL B C 1
ATOM 32604 O O . VAL B 1 1351 ? 176.979 140.230 123.775 1.00 31.70 1411 VAL B O 1
ATOM 32617 N N . PHE B 1 1352 ? 174.869 139.474 123.839 1.00 32.20 1412 PHE B N 1
ATOM 32618 C CA . PHE B 1 1352 ? 174.408 140.371 122.793 1.00 32.20 1412 PHE B CA 1
ATOM 32619 C C . PHE B 1 1352 ? 174.023 141.728 123.383 1.00 32.20 1412 PHE B C 1
ATOM 32620 O O . PHE B 1 1352 ? 173.889 141.899 124.598 1.00 32.20 1412 PHE B O 1
ATOM 32637 N N . GLU B 1 1353 ? 173.833 142.698 122.493 1.00 30.63 1413 GLU B N 1
ATOM 32638 C CA . GLU B 1 1353 ? 173.437 144.052 122.872 1.00 30.63 1413 GLU B CA 1
ATOM 32639 C C . GLU B 1 1353 ? 174.466 144.666 123.811 1.00 30.63 1413 GLU B C 1
ATOM 32640 O O . GLU B 1 1353 ? 175.413 145.315 123.367 1.00 30.63 1413 GLU B O 1
ATOM 32652 N N . LYS B 1 1360 ? 159.071 143.399 131.445 1.00 24.10 1420 LYS B N 1
ATOM 32653 C CA . LYS B 1 1360 ? 158.048 144.021 132.274 1.00 24.10 1420 LYS B CA 1
ATOM 32654 C C . LYS B 1 1360 ? 157.529 143.060 133.325 1.00 24.10 1420 LYS B C 1
ATOM 32655 O O . LYS B 1 1360 ? 157.577 141.847 133.157 1.00 24.10 1420 LYS B O 1
ATOM 32674 N N . LEU B 1 1361 ? 157.017 143.624 134.411 1.00 22.35 1421 LEU B N 1
ATOM 32675 C CA . LEU B 1 1361 ? 156.537 142.838 135.532 1.00 22.35 1421 LEU B CA 1
ATOM 32676 C C . LEU B 1 1361 ? 155.469 143.646 136.248 1.00 22.35 1421 LEU B C 1
ATOM 32677 O O . LEU B 1 1361 ? 155.368 144.861 136.076 1.00 22.35 1421 LEU B O 1
ATOM 32693 N N . THR B 1 1362 ? 154.670 142.960 137.052 1.00 21.59 1422 THR B N 1
ATOM 32694 C CA . THR B 1 1362 ? 153.539 143.566 137.730 1.00 21.59 1422 THR B CA 1
ATOM 32695 C C . THR B 1 1362 ? 153.692 143.514 139.241 1.00 21.59 1422 THR B C 1
ATOM 32696 O O . THR B 1 1362 ? 154.273 142.579 139.795 1.00 21.59 1422 THR B O 1
ATOM 32707 N N . LYS B 1 1363 ? 153.165 144.540 139.896 1.00 22.32 1423 LYS B N 1
ATOM 32708 C CA . LYS B 1 1363 ? 153.151 144.615 141.349 1.00 22.32 1423 LYS B CA 1
ATOM 32709 C C . LYS B 1 1363 ? 151.735 144.819 141.876 1.00 22.32 1423 LYS B C 1
ATOM 32710 O O . LYS B 1 1363 ? 151.268 144.076 142.740 1.00 22.32 1423 LYS B O 1
ATOM 32729 N N . GLN B 1 1397 ? 166.942 135.504 118.110 1.00 31.55 1457 GLN B N 1
ATOM 32730 C CA . GLN B 1 1397 ? 166.736 135.423 119.550 1.00 31.55 1457 GLN B CA 1
ATOM 32731 C C . GLN B 1 1397 ? 168.009 135.835 120.288 1.00 31.55 1457 GLN B C 1
ATOM 32732 O O . GLN B 1 1397 ? 169.109 135.464 119.888 1.00 31.55 1457 GLN B O 1
ATOM 32746 N N . PHE B 1 1398 ? 167.856 136.601 121.364 1.00 31.10 1458 PHE B N 1
ATOM 32747 C CA . PHE B 1 1398 ? 169.008 137.073 122.117 1.00 31.10 1458 PHE B CA 1
ATOM 32748 C C . PHE B 1 1398 ? 169.667 135.931 122.888 1.00 31.10 1458 PHE B C 1
ATOM 32749 O O . PHE B 1 1398 ? 169.044 134.914 123.203 1.00 31.10 1458 PHE B O 1
ATOM 32766 N N . GLU B 1 1399 ? 170.950 136.117 123.195 1.00 32.55 1459 GLU B N 1
ATOM 32767 C CA . GLU B 1 1399 ? 171.764 135.118 123.873 1.00 32.55 1459 GLU B CA 1
ATOM 32768 C C . GLU B 1 1399 ? 172.246 135.662 125.207 1.00 32.55 1459 GLU B C 1
ATOM 32769 O O . GLU B 1 1399 ? 172.721 136.798 125.284 1.00 32.55 1459 GLU B O 1
ATOM 32781 N N . VAL B 1 1400 ? 172.130 134.842 126.248 1.00 31.35 1460 VAL B N 1
ATOM 32782 C CA . VAL B 1 1400 ? 172.548 135.188 127.598 1.00 31.35 1460 VAL B CA 1
ATOM 32783 C C . VAL B 1 1400 ? 173.310 134.011 128.188 1.00 31.35 1460 VAL B C 1
ATOM 32784 O O . VAL B 1 1400 ? 173.361 132.922 127.616 1.00 31.35 1460 VAL B O 1
ATOM 32797 N N . ALA B 1 1401 ? 173.913 134.247 129.346 1.00 32.37 1461 ALA B N 1
ATOM 32798 C CA . ALA B 1 1401 ? 174.636 133.204 130.056 1.00 32.37 1461 ALA B CA 1
ATOM 32799 C C . ALA B 1 1401 ? 173.676 132.321 130.842 1.00 32.37 1461 ALA B C 1
ATOM 32800 O O . ALA B 1 1401 ? 173.727 132.273 132.069 1.00 32.37 1461 ALA B O 1
#

Sequence (2094 aa):
KGKFLSNLSQATNALTQAVVASPVHAATGAKVLGADDDLDFTLPGLMPIEWQRFYNSRDERRDGLLGAGWSLPYEISVQIEPHPRLLYIDEQGRRIDMGSSPGEGLSVRRNENGQLLIESSDGIYRLFEPLPGDSSRLRLSLLGDRNDNRLHLEYDSSGRLWLLRDTFEQAQLELSYSTLWPGRIAQVERLYPDQQREVLVSYDYDAAGDLAQVRDSEGQVQRRFAYDAGHRMIEHQLATGLRCFYQWTQFADQQWRVTRHWTDEGDSYQYDYDLEAGITQVTDSLQRLSRRRWNSQLQIVEYTDNLNQTWAFEWNDERQLLSATDPLGGRYAYSYDETGNLIAETDPLGHSHSTLWLEHWSLPQTLTDPAGESWHLRYDPRGNCIAEVDPLGQVTQYRHDAHGQVVEIIDAAGRSRKMRWNSSGQLLEHLDCSGYPTRFEYDRRGNVKAIIDALGEHTRFHYDCQGRLLSSQLADGRAEHFQRSSNGQLQGYTDPSGYTTLYQYNRRGQIRQRIDAHGRQVRFDYDAYGRLLALTNENGESYRFAWDAGNRLSEQQDLDGSAKRYGYDLLNNVVELQSHPAPAPIIHRFERDAVGRLLAKITDDGRSQYTYDPLNQLTAASFTDNLGNQQALSFSYDALGQLLEEHTVAGSLIHRYDELGNLTQTQLPDKRWLNRLYYGSGHLHQINLDGQVVSDFQRDRLHREVLRTQGQISTRSEYDRCGRLRARLQHSERHLEYDDSDNLVGLAERHATGQHRQLFHYDATGRIIASQDGLQGQKETFAYDAAANLLDGPKAGAGLVVHNKLLTYQDKRYRYDAFGRMIEKRSGRRGVQRFAYDAEHRLIEVRNQTSSGETLVRMRYDVLGRRISKSEYDSQGNLLGETRFVWDGLRLLQEQRNQQTSLYVYEDLGHAPLARVDGLGAQQKIRYYHNDLNGLPQQLCEPDGHSVWQARYQVWGNTVEEIREPYYIEEQNLRFQGQYLDRETGLHFNTFRFYDPDIGRFTTPDPIGLAGGLNLYQYAPNPIGWIDPLGWNYHVFEKLTKQFEVAKGKFLSNLSQATNALTQAVVASPVHAATGAKVLGADDDLDFTLPGLMPIEWQRFYNSRDERRDGLLGAGWSLPYEISVQIEPHPRLLYIDEQGRRIDMGSSPGEGLSVRRNENGQLLIESSDGIYRLFEPLPGDSSRLRLSLLGDRNDNRLHLEYDSSGRLWLLRDTFEQAQLELSYSTLWPGRIAQVERLYPDQQREVLVSYDYDAAGDLAQVRDSEGQVQRRFAYDAGHRMIEHQLATGLRCFYQWTQFADQQWRVTRHWTDEGDSYQYDYDLEAGITQVTDSLQRLSRRRWNSQLQIVEYTDNLNQTWAFEWNDERQLLSATDPLGGRYAYSYDETGNLIAETDPLGHSHSTLWLEHWSLPQTLTDPAGESWHLRYDPRGNCIAEVDPLGQVTQYRHDAHGQVVEIIDAAGRSRKMRWNSSGQLLEHLDCSGYPTRFEYDRRGNVKAIIDALGEHTRFHYDCQGRLLSSQLADGRAEHFQRSSNGQLQGYTDPSGYTTLYQYNRRGQIRQRIDAHGRQVRFDYDAYGRLLALTNENGESYRFAWDAGNRLSEQQDLDGSAKRYGYDLLNNVVELQSHPAPAPIIHRFERDAVGRLLAKITDDGRSQYTYDPLNQLTAASFTDNLGNQQALSFSYDALGQLLEEHTVAGSLIHRYDELGNLTQTQLPDKRWLNRLYYGSGHLHQINLDGQVVSDFQRDRLHREVLRTQGQISTRSEYDRCGRLRARLQHSERHLEYDDSDNLVGLAERHATGQHRQLFHYDATGRIIASQDGLQGQKETFAYDAAANLLDGPKAGAGLVVHNKLLTYQDKRYRYDAFGRMIEKRSGRRGVQRFAYDAEHRLIEVRNQTSSGETLVRMRYDVLGRRISKSEYDSQGNLLGETRFVWDGLRLLQEQRNQQTSLYVYEDLGHAPLARVDGLGAQQKIRYYHNDLNGLPQQLCEPDGHSVWQARYQVWGNTVEEIREPYYIEEQNLRFQGQYLDRETGLHFNTFRFYDPDIGRFTTPDPIGLAGGLNLYQYAPNPIGWIDPLGWNYHVFEKLTKQFEVA

Organism: Pseudomonas fluorescens (strain ATCC BAA-477 / NRRL B-23932 / Pf-5) (NCBI:txid220664)

InterPro domains:
  IPR006530 YD repeat [TIGR01643] (499-535)
  IPR006530 YD repeat [TIGR01643] (588-625)
  IPR006530 YD repeat [TIGR01643] (609-648)
  IPR006530 YD repeat [TIGR01643] (658-692)
  IPR006530 YD repeat [TIGR01643] (694-726)
  IPR006530 YD repeat [TIGR01643] (736-776)
  IPR006530 YD repeat [TIGR01643] (781-818)
  IPR006530 YD repeat [TIGR01643] (799-828)
  IPR006530 YD repeat [TIGR01643] (820-860)
  IPR006530 YD repeat [TIGR01643] (900-932)
  IPR006530 YD repeat [TIGR01643] (1134-1168)
  IPR008727 PAAR motif [PF05488] (182-226)
  IPR022385 Rhs repeat-associated core [TIGR03696] (1271-1349)
  IPR031325 RHS repeat [PF05593] (499-535)
  IPR031325 RHS repeat [PF05593] (614-644)
  IPR031325 RHS repeat [PF05593] (673-709)
  IPR045351 Domain of unknown function DUF6531 [PF20148] (304-383)
  IPR050708 Type VI secretion system VgrG/RHS [PTHR32305] (252-1417)
  IPR056823 Teneurin-like, YD-shell [PF25023] (732-863)
  IPR056823 Teneurin-like, YD-shell [PF25023] (897-1324)

B-factor: mean 31.61, std 8.44, range [13.73, 67.6]

Solvent-accessible surface area: 98831 Å² total; per-residue (Å²): 173,22,124,33,110,30,96,49,80,56,3,64,85,8,44,81,104,0,55,50,15,71,64,2,37,4,2,6,0,2,5,42,17,39,56,115,72,0,47,43,26,79,10,60,24,36,30,84,9,95,0,38,1,28,2,18,27,41,28,121,56,190,96,22,31,2,2,11,7,6,3,2,25,19,33,19,21,1,36,68,70,103,143,155,101,14,13,13,8,20,49,79,12,76,104,18,72,28,18,111,50,62,10,53,64,110,17,47,4,122,109,68,171,53,66,8,20,3,58,30,53,79,16,64,39,39,24,0,75,78,50,96,94,47,100,63,109,22,58,2,21,19,23,0,49,83,21,72,10,90,10,40,16,54,59,65,88,106,44,66,8,106,11,1,51,28,36,98,93,108,23,50,0,24,6,36,44,41,81,140,78,69,33,36,0,23,68,0,24,31,32,30,140,68,107,42,104,29,53,32,5,4,6,54,42,49,102,53,0,3,0,24,47,6,58,36,26,19,17,48,42,43,12,112,14,35,33,62,97,37,73,40,0,64,34,10,36,53,37,45,18,15,88,14,46,19,75,27,49,112,52,98,85,136,53,83,18,0,15,91,15,77,15,66,69,54,11,32,44,71,4,76,30,62,60,170,50,3,29,3,54,16,48,19,71,79,148,34,99,14,88,11,102,27,37,109,70,37,21,10,24,20,16,25,38,44,48,118,13,62,21,43,7,98,57,57,89,56,81,30,23,64,7,0,40,12,41,108,44,17,137,19,39,22,63,61,56,163,87,13,21,61,47,28,55,52,35,51,49,49,60,45,109,43,26,103,61,57,149,141,87,44,23,34,73,32,69,39,32,37,64,48,72,34,84,86,36,137,49,41,114,84,4,16,38,62,10,58,24,27,33,89,44,41,64,30,84,51,120,40,71,63,55,22,35,37,22,36,28,36,38,23,59,57,92,38,116,112,28,120,80,40,78,41,32,28,41,45,32,44,32,54,71,49,55,56,33,44,105,49,69,51,44,158,67,19,38,50,64,1,49,9,59,28,86,30,38,81,36,92,50,39,53,20,16,65,30,75,49,22,6,15,30,55,48,88,24,31,13,44,25,53,50,66,30,42,64,51,45,48,68,10,74,19,36,40,16,5,46,30,36,45,70,48,52,31,96,80,35,45,53,103,42,77,29,15,8,67,30,43,37,6,124,50,70,53,49,37,38,22,45,45,63,15,15,21,7,38,50,50,41,24,2,124,26,45,86,34,40,25,83,47,32,30,38,24,71,30,24,36,33,12,10,61,98,50,25,61,40,84,15,82,28,28,38,66,35,50,9,59,39,25,167,108,74,26,72,18,101,16,98,31,47,44,31,24,43,4,53,1,14,54,12,127,58,9,105,8,71,4,67,38,36,54,71,78,36,2,29,36,3,23,26,54,62,98,181,50,127,105,50,46,8,52,9,53,43,45,31,66,31,42,34,57,68,12,96,34,130,69,22,32,14,57,17,124,69,56,83,76,36,36,36,45,38,14,24,3,35,46,134,26,65,17,41,36,84,65,88,31,65,9,92,96,18,43,11,32,5,78,66,81,91,9,0,55,9,90,39,35,90,74,58,54,25,40,37,43,29,6,49,126,31,27,0,64,8,77,63,28,135,55,38,66,39,100,9,42,77,63,132,100,82,51,62,12,81,37,42,57,44,74,38,16,21,0,23,16,46,107,142,104,89,53,126,73,78,39,26,12,27,36,39,35,50,12,26,0,58,15,3,50,13,34,103,128,65,46,122,26,104,23,32,49,21,30,10,18,1,14,13,38,24,99,191,37,50,89,45,86,24,72,53,8,24,5,102,58,26,107,81,19,112,11,154,44,58,34,30,1,22,4,62,20,11,135,27,61,172,81,29,44,2,151,18,40,40,35,24,26,67,43,14,36,47,5,101,12,79,66,134,63,31,96,14,16,6,76,7,115,26,16,15,9,4,12,5,48,17,9,8,40,51,23,28,138,62,77,107,100,14,64,14,130,9,18,19,29,38,16,41,27,18,6,10,61,123,114,174,74,20,7,1,2,11,19,26,70,138,34,48,29,8,8,0,11,4,22,15,85,51,104,126,26,114,32,13,10,6,12,41,34,77,10,5,17,0,53,42,0,4,25,47,73,33,110,46,6,1,60,7,100,25,70,10,24,0,2,27,62,74,86,60,105,72,88,171,18,140,17,71,1,10,15,4,5,23,25,7,30,21,8,77,59,10,17,6,4,6,3,7,48,9,15,0,1,11,34,11,5,10,5,10,13,33,13,38,38,10,53,80,20,32,49,14,23,8,40,3,3,32,5,0,33,20,75,9,8,20,40,0,56,103,21,10,10,23,77,103,92,81,149,185,84,57,70,80,172,21,124,35,112,31,97,50,81,60,1,66,85,9,45,80,104,0,55,50,13,69,63,1,38,4,2,7,0,3,4,43,17,40,56,114,70,0,46,43,28,77,8,59,23,36,31,84,7,92,1,36,1,28,3,18,28,43,27,120,56,191,96,21,31,1,2,11,8,6,3,2,26,20,33,19,21,1,38,67,70,102,142,154,100,12,14,13,8,20,49,79,12,79,104,19,71,31,18,109,52,62,10,53,65,109,17,46,5,121,108,70,170,53,68,8,20,3,58,30,52,80,17,63,41,40,24,0,74,78,51,97,95,49,100,63,110,23,58,2,20,18,22,0,49,85,22,74,10,91,10,42,15,54,60,66,88,105,45,65,8,105,12,2,50,28,38,98,92,108,24,50,0,23,5,34,45,41,81,138,78,69,32,34,0,22,68,0,24,31,31,28,140,68,106,45,104,30,53,33,4,4,7,53,41,48,102,53,0,4,0,24,46,6,60,36,26,17,16,50,41,42,11,110,14,35,34,64,97,37,74,41,0,62,33,11,36,55,37,44,17,16,90,14,45,20,73,28,48,111,52,98,85,135,56,83,17,0,14,89,16,75,16,67,69,53,11,31,44,72,5,75,30,61,61,171,51,4,28,3,52,16,46,20,72,79,152,36,101,13,87,11,102,28,37,110,70,35,20,10,23,20,16,24,36,44,47,120,13,64,19,42,7,97,57,58,87,55,79,29,23,63,7,0,39,12,41,109,43,16,138,20,38,20,61,63,57,162,86,13,18,61,48,29,56,51,34,51,48,51,60,45,110,43,26,105,58,58,152,142,88,44,22,36,72,32,70,38,34,38,67,48,71,34,83,88,36,137,49,42,115,85,4,17,37,61,10,57,24,27,34,91,45,42,67,32,84,51,121,39,70,64,54,22,34,38,22,37,28,36,40,22,58,56,93,36,114,110,27,119,79,38,77,41,31,28,41,45,32,44,32,54,73,48,54,58,33,44,106,49,70,52,44,157,68,18,38,50,64,1,48,8,58,29,84,32,38,84,37,94,49,38,52,19,15,64,27,76,50,21,6,16,29,52,47,88,23,31,12,44,25,53,48,69,32,42,63,52,45,48,68,9,74,18,36,39,16,6,47,30,35,47,70,48,52,30,93,82,34,43,54,106,41,78,28,17,7,66,31,44,36,7,121,50,74,54,49,37,38,24,44,45,63,15,13,22,8,38,50,48,41,24,1,124,26,45,84,34,38,24,83,48,31,30,38,24,72,30,25,34,33,11,11,60,96,53,25,61,40,83,17,82,28,28,39,66,35,51,8,60,40,25,166,107,75,26,70,18,101,15,100,32,47,44,33,23,43,3,52,2,16,53,13,126,57,10,103,8,71,4,68,39,36,55,72,80,38,2,28,37,4,23,24,53,63,100,180,49,128,106,50,47,7,51,9,54,44,44,30,66,31,42,34,57,66,12,93,33,130,68,22,32,13,57,19,123,69,55,83,76,34,36,35,45,38,14,26,3,35,49,134,25,66,17,40,36,86,67,88,34,65,8,93,94,20,44,10,32,4,77,67,81,89,8,0,55,9,91,38,35,88,72,57,53,24,41,38,45,28,5,50,126,30,26,1,61,7,79,64,27,136,54,36,66,41,99,9,44,80,62,131,99,81,50,62,12,82,37,41,59,46,74,38,16,20,0,22,15,47,108,143,105,88,55,125,75,79,40,24,14,26,37,38,35,50,12,27,0,58,15,3,50,12,35,103,127,64,46,122,26,105,22,34,48,20,31,10,18,1,14,12,38,24,98,192,38,50,90,46,85,24,72,55,7,26,4,100,59,26,106,82,20,113,10,156,43,59,36,29,2,22,3,61,20,10,135,26,62,172,81,29,43,2,148,20,39,41,32,23,28,68,44,15,37,46,4,101,13,79,64,132,64,31,93,13,17,7,75,6,114,28,18,14,11,3,12,5,49,17,9,8,38,52,23,28,138,63,78,108,98,12,64,14,129,9,19,18,29,39,16,39,26,18,5,11,62,125,114,174,75,20,6,1,2,11,20,27,73,137,33,46,30,8,9,0,11,4,23,15,88,52,103,126,27,112,32,12,10,6,14,42,31,78,11,4,17,0,54,41,0,4,25,47,72,31,111,45,6,2,58,7,102,25,71,10,23,0,2,27,61,73,85,61,103,69,88,171,18,139,18,72,0,9,14,4,6,22,25,8,30,21,8,78,57,9,18,8,4,6,3,6,48,9,14,0,2,11,32,12,6,8,5,11,14,33,12,38,38,10,50,80,19,33,50,14,23,8,40,4,3,31,5,0,33,21,75,10,8,19,40,0,57,101,23,10,11,20,75,101,93,83,151,182,80,54,72,81

Secondary structure (DSSP, 8-state):
---------HHHHHHHHHHEE--EESSS--B---SGGGEEEEE-SSS-EEEE-EE-S-------SS-SSEE-GGG-EEEE-----EEEE-TT--EEEEE---BTTTEEEEEETTEEEEEESSS-EEEEEEETTEEEEEEEEEEE-SSS-EEEEEEETTTEEEEEE-TTS-EEEEEEE-SSSTTSEEEEEEE-TTS-EEEEEEEEE-TTS-EEEEEETT--EEEEEEE-TTS-EEEEE-SSS-EEEEEEEE-TTS-EEEEEEEESSS-EEEEEEETTTTEEEEEETT--EEEEEE-TTS-EEEEE-TT--EEEEEEETTTEEEEEE-TT--EEEEEE-TTS-EEEEE-TT--EEEEEE-SSSS-EEEEE-TTS-EEEEEE-TTS-EEEEE-TT--EEEEEE-TTS-EEEEE-GGG-EEEEEE-TTS-EEEEE-SSS-EEEEEE-TTS-EEEEE-SS--EEEEEE-TTS-EEEEE-TTS-EEEEEE-TTT-EEEEE-TTS-EEEEEE-TTS-EEEEE-TT--EEEEEE-TTS-EEEEE-SSS-EEEEEE-TTS-EEEEE-SSS-EEEEEE-TTS-EEEEEEE-----EEEEEEE-SSS-EEEEEETTEEEEEEE-TTS-EEEEEEEETTS-EEEEEEEE-TTS-EEEEE-SS-EEEEEE-TTS-EEEEE-TT--EEEEE-SSSSS-EEE-TTT---EEEEE-TTS-EEEEE-SS-EEEEEE-TTS-EEEEEE---EEEEE-TT--EEEEE--SSSS--EEEEEE-TTS-EEEEEETTSS-EEE--B-TTS-B--GGGGSS---GGG---EETTEEEEE-TTS-EEEEE-SSS-EEEEEE-TTS-EEEEEEEETTEEEEEEEEE-TTS-EEEEEEE-GGG-EEEEEEEEESSSSEEEEEETTEEEEEEESTTSS-EEEEEESSGGG-EEEEEEE-TTS-EEEEE-TT--EEEEEEE-SSTT-EEEEE-SS--SPP---STT----TTTT-B-TTTS-EETTTTEESS--SS-GGG-S-SSB--S-TTTEE-SS----BS---EE----B-/---------HHHHHHHHHHEE--EESSS--B---SGGGEEEEE-SSS-EEEE-EE-S-------SS-SSEE-GGG-EEEE-----EEEE-TT--EEEEE---BTTTEEEEEETTEEEEEESSS-EEEEEEETTEEEEEEEEEEE-SSS-EEEEEEETTTEEEEEE-TTS-EEEEEEE-SSSTTSEEEEEEE-TTS-EEEEEEEEE-TTS-EEEEEETT--EEEEEEE-TTS-EEEEE-SSS-EEEEEEEE-TTS-EEEEEEEESSS-EEEEEEETTTTEEEEEETT--EEEEEE-TTS-EEEEE-TT--EEEEEEETTTEEEEEE-TT--EEEEEE-TTS-EEEEE-TT--EEEEEE-SSSS-EEEEE-TTS-EEEEEE-TTS-EEEEE-TT--EEEEEE-TTS-EEEEE-GGG-EEEEEE-TTS-EEEEE-SSS-EEEEEE-TTS-EEEEE-SS--EEEEEE-TTS-EEEEE-TTS-EEEEEE-TTT-EEEEE-TTS-EEEEEE-TTS-EEEEE-TT--EEEEEE-TTS-EEEEE-SSS-EEEEEE-TTS-EEEEE-SSS-EEEEEE-TTS-EEEEEEE-----EEEEEEE-SSS-EEEEEETTEEEEEEE-TTS-EEEEEEEETTS-EEEEEEEE-TTS-EEEEE-SS-EEEEEE-TTS-EEEEE-TT--EEEEE-SSSSS-EEE-TTT---EEEEE-TTS-EEEEE-SS-EEEEEE-TTS-EEEEEE---EEEEE-TT--EEEEE--SSSS--EEEEEE-TTS-EEEEEETTSS-EEE--B-TTS-B--GGGGSS---GGG---EETTEEEEE-TTS-EEEEE-SSS-EEEEEE-TTS-EEEEEEEETTEEEEEEEEE-TTS-EEEEEEE-GGG-EEEEEEEEESSSSEEEEEETTEEEEEEESTTSS-EEEEEESSGGG-EEEEEEE-TTS-EEEEE-TT--EEEEEEE-SSTT-EEEEE-SS--SPP---STT----TTTT-B-TTTS-EETTTTEESS--SS-GGG-S-SSB--S-TTTEE-SS----BS---EE----B-